Protein AF-0000000075428962 (afdb_homodimer)

Nearest PDB structures (foldseek):
  6mgv-assembly1_A  TM=8.283E-01  e=7.537E-25  Arabidopsis thaliana
  8xry-assembly1_A  TM=8.201E-01  e=1.101E-23  Arabidopsis thaliana
  8ymm-assembly1_A  TM=7.943E-01  e=5.949E-23  Arabidopsis thaliana
  8xs0-assembly1_B  TM=7.969E-01  e=2.731E-23  Arabidopsis thaliana
  8xw1-assembly1_A  TM=8.231E-01  e=1.525E-21  Arabidopsis thaliana

Solvent-accessible surface area (backbone atoms only — not comparable to full-atom values): 89332 Å² total; per-residue (Å²): 111,67,68,62,46,50,57,49,47,57,55,25,57,43,47,44,51,50,48,52,52,48,49,52,49,34,50,50,50,26,53,52,38,50,49,50,34,59,58,45,45,77,73,38,44,73,70,54,36,30,25,52,70,76,44,59,77,92,49,38,37,79,80,71,61,87,54,90,76,43,47,54,60,61,64,69,64,57,51,69,59,56,46,34,70,51,44,30,59,45,57,43,49,52,45,49,50,29,48,50,52,20,52,50,28,47,56,46,24,56,51,21,56,68,50,50,36,51,64,17,48,54,92,39,48,85,49,56,50,66,47,21,42,16,56,84,10,54,72,58,64,75,61,51,52,57,50,52,54,48,49,53,48,54,52,50,51,49,53,51,51,51,50,53,53,49,54,50,46,55,52,48,44,52,39,54,57,65,23,66,66,40,39,69,28,68,29,43,11,24,33,53,48,46,30,45,42,81,90,50,68,43,71,64,56,45,43,50,65,51,40,57,37,47,74,24,65,68,47,70,43,76,39,53,55,52,63,70,48,40,52,50,49,37,50,43,52,52,38,46,52,50,33,28,47,39,49,37,50,39,53,44,49,51,57,56,46,62,70,37,71,70,48,58,57,53,54,64,65,62,80,59,71,75,85,68,79,67,47,61,41,49,73,45,42,75,84,77,37,67,72,37,56,36,60,61,50,33,52,51,51,47,50,50,47,49,50,53,50,53,56,54,55,72,45,63,82,74,38,54,73,42,32,25,35,38,41,28,29,67,24,42,48,20,29,43,55,52,28,52,56,28,42,68,66,40,66,62,53,45,65,55,31,54,36,73,85,32,43,63,52,39,68,69,56,29,48,54,32,38,48,50,38,53,51,49,50,55,51,46,50,58,53,45,46,54,50,52,50,49,46,62,53,43,34,39,57,70,55,40,25,63,37,74,92,39,37,73,46,39,58,48,72,65,36,75,69,78,50,34,56,51,44,48,47,44,35,60,44,44,35,53,52,52,49,48,50,52,49,51,51,48,52,52,51,45,45,49,37,29,51,59,26,41,41,46,31,53,51,52,28,26,54,49,22,26,54,53,51,34,50,43,44,47,50,52,52,55,49,37,49,27,35,50,88,43,26,77,80,26,37,66,40,30,76,71,37,50,37,43,45,52,53,42,40,31,62,24,42,69,71,37,45,65,58,53,48,53,53,52,45,50,50,43,33,50,45,30,48,61,69,45,37,58,63,63,49,50,48,51,52,46,35,63,73,73,67,47,69,37,57,59,55,45,47,50,57,69,66,59,59,57,60,76,59,67,26,65,54,55,33,64,57,46,48,50,52,22,52,44,54,41,30,38,75,40,34,26,78,46,24,54,56,51,18,50,40,26,46,52,44,36,53,43,47,54,45,37,46,53,22,32,38,47,87,66,74,80,65,69,33,59,64,50,62,53,49,56,57,53,42,50,53,23,51,49,51,27,36,52,34,50,25,34,40,24,50,73,64,69,31,59,70,61,18,52,52,30,49,54,50,47,55,51,50,53,48,49,53,53,50,52,56,52,53,62,49,29,20,92,85,35,44,27,27,34,45,78,61,53,59,47,42,35,77,73,78,67,41,73,62,70,82,89,78,73,62,76,75,70,75,86,71,82,61,73,80,65,62,74,86,60,67,77,61,77,77,36,80,69,70,39,80,92,47,92,62,72,71,74,69,86,67,74,74,74,65,78,75,69,49,100,56,55,81,48,63,61,59,72,69,63,70,88,71,61,36,49,36,51,33,71,90,63,65,39,64,57,49,38,53,51,37,45,72,70,71,39,57,50,43,42,66,31,24,30,54,45,98,84,59,41,72,42,71,42,84,89,47,50,48,68,88,74,37,65,48,83,74,34,46,64,50,38,42,40,39,56,49,38,44,53,50,32,42,50,45,39,49,50,43,44,50,52,49,64,74,50,109,68,68,61,45,50,57,49,46,58,55,24,58,42,44,44,51,50,47,51,51,50,50,52,51,33,51,51,52,24,53,52,38,50,51,51,34,62,59,46,43,77,73,38,44,74,71,55,37,30,25,52,70,75,44,59,77,92,50,39,36,79,82,70,60,88,55,89,76,44,48,55,59,61,62,70,64,57,52,68,58,55,47,34,70,51,45,31,57,45,56,42,49,52,46,48,52,29,48,49,52,20,52,51,29,48,56,46,25,53,51,21,57,70,50,50,35,52,63,16,46,54,93,40,48,86,47,56,49,65,48,20,42,15,59,84,9,52,72,57,64,74,60,51,51,57,50,51,52,46,50,52,48,52,51,48,52,50,55,49,51,52,51,53,53,49,52,50,45,55,52,49,45,52,40,56,60,65,24,66,65,40,38,70,29,67,30,43,10,24,32,52,48,45,30,46,41,81,88,50,66,42,70,64,57,44,42,54,65,52,40,57,36,48,73,23,65,68,47,71,43,77,39,54,55,52,63,70,48,40,52,49,49,24,50,43,54,51,39,46,51,51,34,28,47,40,50,38,51,40,51,45,50,50,57,57,44,63,70,37,70,70,48,58,58,53,54,67,66,65,80,59,72,73,84,68,78,68,48,61,40,50,74,50,44,80,84,77,37,68,74,38,54,36,60,61,49,33,52,50,50,45,52,51,46,50,52,52,48,54,59,54,53,72,44,63,81,74,38,53,74,41,31,23,36,40,41,28,30,66,25,42,49,22,27,42,55,52,28,53,54,28,43,68,67,38,64,60,54,46,68,64,30,54,36,74,85,32,43,62,51,40,68,67,56,30,48,54,32,38,49,52,37,52,52,49,51,54,49,45,50,57,52,45,46,53,49,51,50,48,46,60,53,42,34,40,56,67,55,38,24,64,37,74,92,40,37,73,48,41,57,46,73,66,37,73,69,77,49,33,56,50,44,48,47,45,36,60,43,45,36,53,51,50,50,48,49,51,49,52,50,48,51,53,50,45,46,50,38,29,50,60,28,42,42,45,31,53,52,52,26,26,55,49,21,25,53,52,51,32,52,41,44,46,51,52,50,54,50,36,48,26,34,51,88,42,27,75,81,26,36,66,41,31,75,72,40,50,33,43,46,54,53,41,40,30,62,24,42,67,71,36,45,66,58,53,48,52,53,54,46,53,50,43,33,49,44,29,48,60,70,44,37,57,63,62,49,51,46,53,51,47,34,63,73,74,66,46,71,38,57,59,55,45,48,51,57,70,65,60,58,57,62,77,59,67,26,67,55,55,33,64,57,46,49,52,50,23,52,43,54,42,32,38,74,40,34,26,76,45,24,54,55,50,17,49,40,27,47,52,43,36,54,43,47,53,45,36,46,55,22,33,37,47,88,66,74,80,64,71,34,58,64,49,62,53,48,56,58,54,43,48,53,22,52,49,51,28,38,53,36,50,25,34,41,24,52,73,64,67,31,57,72,61,18,51,53,31,50,52,49,46,54,48,50,53,46,51,54,53,49,52,56,54,52,62,48,29,20,93,86,35,46,28,27,35,46,79,60,54,60,48,42,35,77,74,78,67,42,71,63,67,78,89,79,69,63,75,73,68,72,84,70,82,60,72,79,65,65,73,81,66,69,75,64,76,77,38,79,71,70,39,79,93,45,93,62,71,70,71,70,87,65,71,78,75,67,77,74,71,49,99,57,56,80,48,63,44,58,71,69,63,68,87,72,60,36,50,37,50,34,70,90,62,66,39,63,57,49,39,50,52,37,43,74,69,70,39,58,50,45,42,68,31,24,30,55,45,98,84,60,42,73,41,72,44,84,89,47,50,48,67,86,73,36,66,51,82,76,33,39,64,56,35,42,39,42,53,46,38,41,53,52,24,42,54,44,32,50,50,42,46,50,51,49,63,74,67

Secondary structure (DSSP, 8-state):
-HHHHHHHHHHHHHHHHHHHHHHHHHHHHHHHHHHHHHHHHTT-HHHH-GGGTSS-GGGPPPPPP-STTTTHHHHHHS-HHHHHHHH-HHHHHHHHHHHHHHHHHHHHHHHIIIIIHHHHHTTS----GGGGGSGGG---GGGHHHHHHHHHHHHHHHHHHHHHHHHHHHHHHHHHHTSHHHHTSHHHHEEEEE---GGG-SHHHHHHHHTTSTT-EEEEEEEE--HHHHHHHHHHHHHHHHHHHHHHHHHHHHHHHHTSHHHHHHHHHS-S-------EEESSSTTTS-EEEHHHHHHHHHHHHHHHHHHHHH-GGGSPEEEEEEEEESSHHHHHHHHHTSSS--BS--GGGB-GGGGG--HHHHHHHHHHHHHHHHHHHHHHHHHHHHHHHHTSHHHHTTSGGGTHHHHHHT--THHHHHHHHHHHHHHHHHHHHHHHHHHHHHHHHHHHTT-SBHHHHHHHHHHHHHHHHIIIIIIHHHHHHHHHHHHHHHHH-TTHHHHHHHHHHHHTHHHHHHHHHHHHHHHHHHHHTHHHHHHHHHIIIII--SHHHHHHHHHPPPB--HHHHHHHHHHHHHHHHHTTTT-TTHHHHHHHHHHHHHHHHHHIIIII-B-----SSTHHHHHHHHHHHHHHHHHHHHHHHHHHTT-HHHHHHHHHHHHHHHHHHHHHHHHHHEETTEEEEETT--SSB-TTT--B---S-------S-------TT-GGGTT-TTT-TTS---------TTSTT--TTTTS-HHHH--PPPEE--B-SSSHHHHHHHHHHTT--EE-TTEEE-TTS-EEE-GGG--TTTS--HHHHHHHHHHHHHHHHHHHHHHHHHHHHHT-/-HHHHHHHHHHHHHHHHHHHHHHHHHHHHHHHHHHHHHHHHTT-HHHH-GGGTSS-GGGPPPPPP-STTTTHHHHHHS-HHHHHHHH-HHHHHHHHHHHHHHHHHHHHHHHIIIIIHHHHHTTS----GGGGGSGGG---GGGHHHHHHHHHHHHHHHHHHHHHHHHHHHHHHHHHHTSHHHHTSHHHHEEEEE---GGG-SHHHHHHHHTTSTT-EEEEEEEE--HHHHHHHHHHHHHHHHHHHHHHHHHHHHHHHHTSHHHHHHHHHS-S-------EEESSSTTTS-EEEHHHHHHHHHHHHHHHHHHHHH-GGGSPEEEEEEEEESSHHHHHHHHHTSSS--BS--GGGB-GGGGG--HHHHHHHHHHHHHHHHHHHHHHHHHHHHHHHHTSHHHHTTSGGGTHHHHHHT--THHHHHHHHHHHHHHHHHHHHHHHHHHHHHHHHHHHTT-SBHHHHHHHHHHHHHHHHIIIIIIHHHHHHHHHHHHHHHHH-TTHHHHHHHHHHHHTHHHHHHHHHHHHHHHHHHHHTHHHHHHHHHIIIII--SHHHHHHHHHPPPB--HHHHHHHHHHHHHHHHHTTTT-TTHHHHHHHHHHHHHHHHHHIIIII-B-----SSTHHHHHHHHHHHHHHHHHHHHHHHHHHTT-HHHHHHHHHHHHHHHHHHHHHHHHHHEETTEEEEETT--SSB-TTT--B---S-------S-------TT-GGGGG-TTT-TTS---------TTSTT--TTTTS-HHHH--PPPEE--B-SSHHHHHHHHHHHTT--EE-TTEEE-TTS-EEE-GGG--TTTS--HHHHHHHHHHHHHHHHHHHHHHHHHHHHHT-

Structure (mmCIF, N/CA/C/O backbone):
data_AF-0000000075428962-model_v1
#
loop_
_entity.id
_entity.type
_entity.pdbx_description
1 polymer 'Uncharacterized protein'
#
loop_
_atom_site.group_PDB
_atom_site.id
_atom_site.type_symbol
_atom_site.label_atom_id
_atom_site.label_alt_id
_atom_site.label_comp_id
_atom_site.label_asym_id
_atom_site.label_entity_id
_atom_site.label_seq_id
_atom_site.pdbx_PDB_ins_code
_atom_site.Cartn_x
_atom_site.Cartn_y
_atom_site.Cartn_z
_atom_site.occupancy
_atom_site.B_iso_or_equiv
_atom_site.auth_seq_id
_atom_site.auth_comp_id
_atom_site.auth_asym_id
_atom_site.auth_atom_id
_atom_site.pdbx_PDB_model_num
ATOM 1 N N . MET A 1 1 ? -47.406 -30.766 10.32 1 24.05 1 MET A N 1
ATOM 2 C CA . MET A 1 1 ? -46.219 -30.688 11.188 1 24.05 1 MET A CA 1
ATOM 3 C C . MET A 1 1 ? -45.5 -32 11.234 1 24.05 1 MET A C 1
ATOM 5 O O . MET A 1 1 ? -44.25 -32.062 11.234 1 24.05 1 MET A O 1
ATOM 9 N N . SER A 1 2 ? -46.25 -33.062 11.398 1 31.75 2 SER A N 1
ATOM 10 C CA . SER A 1 2 ? -45.75 -34.438 11.5 1 31.75 2 SER A CA 1
ATOM 11 C C . SER A 1 2 ? -45.156 -34.906 10.164 1 31.75 2 SER A C 1
ATOM 13 O O . SER A 1 2 ? -44.156 -35.625 10.141 1 31.75 2 SER A O 1
ATOM 15 N N . GLN A 1 3 ? -45.938 -34.656 9.086 1 33.66 3 GLN A N 1
ATOM 16 C CA . GLN A 1 3 ? -45.469 -35.094 7.766 1 33.66 3 GLN A CA 1
ATOM 17 C C . GLN A 1 3 ? -44.25 -34.312 7.336 1 33.66 3 GLN A C 1
ATOM 19 O O . GLN A 1 3 ? -43.438 -34.812 6.539 1 33.66 3 GLN A O 1
ATOM 24 N N . ASP A 1 4 ? -44.281 -32.969 7.66 1 34.59 4 ASP A N 1
ATOM 25 C CA . ASP A 1 4 ? -43.125 -32.125 7.34 1 34.59 4 ASP A CA 1
ATOM 26 C C . ASP A 1 4 ? -41.875 -32.562 8.133 1 34.59 4 ASP A C 1
ATOM 28 O O . ASP A 1 4 ? -40.75 -32.406 7.68 1 34.59 4 ASP A O 1
ATOM 32 N N . LEU A 1 5 ? -42.094 -33.094 9.344 1 31.72 5 LEU A N 1
ATOM 33 C CA . LEU A 1 5 ? -41.031 -33.656 10.156 1 31.72 5 LEU A CA 1
ATOM 34 C C . LEU A 1 5 ? -40.469 -34.938 9.516 1 31.72 5 LEU A C 1
ATOM 36 O O . LEU A 1 5 ? -39.25 -35.156 9.539 1 31.72 5 LEU A O 1
ATOM 40 N N . ALA A 1 6 ? -41.344 -35.812 9.039 1 37.56 6 ALA A N 1
ATOM 41 C CA . ALA A 1 6 ? -40.938 -37.094 8.469 1 37.56 6 ALA A CA 1
ATOM 42 C C . ALA A 1 6 ? -40.094 -36.906 7.211 1 37.56 6 ALA A C 1
ATOM 44 O O . ALA A 1 6 ? -39.094 -37.594 6.996 1 37.56 6 ALA A O 1
ATOM 45 N N . SER A 1 7 ? -40.438 -36 6.379 1 36.19 7 SER A N 1
ATOM 46 C CA . SER A 1 7 ? -39.688 -35.656 5.172 1 36.19 7 SER A CA 1
ATOM 47 C C . SER A 1 7 ? -38.344 -35 5.512 1 36.19 7 SER A C 1
ATOM 49 O O . SER A 1 7 ? -37.344 -35.188 4.797 1 36.19 7 SER A O 1
ATOM 51 N N . GLN A 1 8 ? -38.312 -34.219 6.598 1 35.56 8 GLN A N 1
ATOM 52 C CA . GLN A 1 8 ? -37.062 -33.688 7.129 1 35.56 8 GLN A CA 1
ATOM 53 C C . GLN A 1 8 ? -36.188 -34.781 7.719 1 35.56 8 GLN A C 1
ATOM 55 O O . GLN A 1 8 ? -34.969 -34.719 7.641 1 35.56 8 GLN A O 1
ATOM 60 N N . GLN A 1 9 ? -36.781 -35.719 8.477 1 35.16 9 GLN A N 1
ATOM 61 C CA . GLN A 1 9 ? -36.062 -36.875 9 1 35.16 9 GLN A CA 1
ATOM 62 C C . GLN A 1 9 ? -35.469 -37.719 7.879 1 35.16 9 GLN A C 1
ATOM 64 O O . GLN A 1 9 ? -34.344 -38.25 8.031 1 35.16 9 GLN A O 1
ATOM 69 N N . GLN A 1 10 ? -36.156 -38.062 6.883 1 36.16 10 GLN A N 1
ATOM 70 C CA . GLN A 1 10 ? -35.656 -38.781 5.723 1 36.16 10 GLN A CA 1
ATOM 71 C C . GLN A 1 10 ? -34.5 -38.031 5.062 1 36.16 10 GLN A C 1
ATOM 73 O O . GLN A 1 10 ? -33.531 -38.625 4.57 1 36.16 10 GLN A O 1
ATOM 78 N N . SER A 1 11 ? -34.531 -36.719 5.012 1 39.62 11 SER A N 1
ATOM 79 C CA . SER A 1 11 ? -33.469 -35.875 4.48 1 39.62 11 SER A CA 1
ATOM 80 C C . SER A 1 11 ? -32.25 -35.875 5.402 1 39.62 11 SER A C 1
ATOM 82 O O . SER A 1 11 ? -31.125 -35.812 4.934 1 39.62 11 SER A O 1
ATOM 84 N N . THR A 1 12 ? -32.406 -35.938 6.754 1 42.59 12 THR A N 1
ATOM 85 C CA . THR A 1 12 ? -31.406 -35.938 7.809 1 42.59 12 THR A CA 1
ATOM 86 C C . THR A 1 12 ? -30.594 -37.219 7.82 1 42.59 12 THR A C 1
ATOM 88 O O . THR A 1 12 ? -29.375 -37.188 7.957 1 42.59 12 THR A O 1
ATOM 91 N N . ASP A 1 13 ? -31.234 -38.469 8.102 1 44.88 13 ASP A N 1
ATOM 92 C CA . ASP A 1 13 ? -30.625 -39.781 8.023 1 44.88 13 ASP A CA 1
ATOM 93 C C . ASP A 1 13 ? -29.859 -39.969 6.711 1 44.88 13 ASP A C 1
ATOM 95 O O . ASP A 1 13 ? -28.812 -40.625 6.672 1 44.88 13 ASP A O 1
ATOM 99 N N . SER A 1 14 ? -30.312 -39.188 5.867 1 53.25 14 SER A N 1
ATOM 100 C CA . SER A 1 14 ? -29.75 -39.25 4.52 1 53.25 14 SER A CA 1
ATOM 101 C C . SER A 1 14 ? -28.406 -38.562 4.438 1 53.25 14 SER A C 1
ATOM 103 O O . SER A 1 14 ? -27.516 -38.969 3.693 1 53.25 14 SER A O 1
ATOM 105 N N . SER A 1 15 ? -28.125 -37.688 5.57 1 62.69 15 SER A N 1
ATOM 106 C CA . SER A 1 15 ? -26.844 -36.969 5.512 1 62.69 15 SER A CA 1
ATOM 107 C C . SER A 1 15 ? -25.703 -37.844 6.035 1 62.69 15 SER A C 1
ATOM 109 O O . SER A 1 15 ? -24.609 -37.844 5.473 1 62.69 15 SER A O 1
ATOM 111 N N . ILE A 1 16 ? -25.984 -38.625 7.125 1 71.94 16 ILE A N 1
ATOM 112 C CA . ILE A 1 16 ? -24.953 -39.5 7.68 1 71.94 16 ILE A CA 1
ATOM 113 C C . ILE A 1 16 ? -24.641 -40.625 6.699 1 71.94 16 ILE A C 1
ATOM 115 O O . ILE A 1 16 ? -23.484 -40.969 6.496 1 71.94 16 ILE A O 1
ATOM 119 N N . ALA A 1 17 ? -25.719 -41.094 6.137 1 66.44 17 ALA A N 1
ATOM 120 C CA . ALA A 1 17 ? -25.531 -42.188 5.18 1 66.44 17 ALA A CA 1
ATOM 121 C C . ALA A 1 17 ? -24.766 -41.688 3.949 1 66.44 17 ALA A C 1
ATOM 123 O O . ALA A 1 17 ? -23.875 -42.375 3.449 1 66.44 17 ALA A O 1
ATOM 124 N N . THR A 1 18 ? -25.109 -40.625 3.586 1 63.88 18 THR A N 1
ATOM 125 C CA . THR A 1 18 ? -24.422 -40.031 2.438 1 63.88 18 THR A CA 1
ATOM 126 C C . THR A 1 18 ? -22.969 -39.75 2.758 1 63.88 18 THR A C 1
ATOM 128 O O . THR A 1 18 ? -22.078 -40.031 1.944 1 63.88 18 THR A O 1
ATOM 131 N N . PHE A 1 19 ? -22.688 -39.344 3.957 1 75 19 PHE A N 1
ATOM 132 C CA . PHE A 1 19 ? -21.328 -39.031 4.371 1 75 19 PHE A CA 1
ATOM 133 C C . PHE A 1 19 ? -20.516 -40.312 4.531 1 75 19 PHE A C 1
ATOM 135 O O . PHE A 1 19 ? -19.391 -40.406 4.047 1 75 19 PHE A O 1
ATOM 142 N N . THR A 1 20 ? -21.078 -41.25 5.113 1 78.31 20 THR A N 1
ATOM 143 C CA . THR A 1 20 ? -20.375 -42.5 5.367 1 78.31 20 THR A CA 1
ATOM 144 C C . THR A 1 20 ? -20.094 -43.219 4.062 1 78.31 20 THR A C 1
ATOM 146 O O . THR A 1 20 ? -19.016 -43.781 3.881 1 78.31 20 THR A O 1
ATOM 149 N N . SER A 1 21 ? -21.047 -43.156 3.191 1 72.56 21 SER A N 1
ATOM 150 C CA . SER A 1 21 ? -20.844 -43.781 1.885 1 72.56 21 SER A CA 1
ATOM 151 C C . SER A 1 21 ? -19.75 -43.062 1.106 1 72.56 21 SER A C 1
ATOM 153 O O . SER A 1 21 ? -18.922 -43.719 0.449 1 72.56 21 SER A O 1
ATOM 155 N N . SER A 1 22 ? -19.734 -41.812 1.209 1 74.81 22 SER A N 1
ATOM 156 C CA . SER A 1 22 ? -18.703 -41.031 0.533 1 74.81 22 SER A CA 1
ATOM 157 C C . SER A 1 22 ? -17.328 -41.281 1.127 1 74.81 22 SER A C 1
ATOM 159 O O . SER A 1 22 ? -16.344 -41.406 0.396 1 74.81 22 SER A O 1
ATOM 161 N N . LEU A 1 23 ? -17.281 -41.438 2.41 1 81.38 23 LEU A N 1
ATOM 162 C CA . LEU A 1 23 ? -16.031 -41.719 3.105 1 81.38 23 LEU A CA 1
ATOM 163 C C . LEU A 1 23 ? -15.453 -43.062 2.699 1 81.38 23 LEU A C 1
ATOM 165 O O . LEU A 1 23 ? -14.273 -43.156 2.348 1 81.38 23 LEU A O 1
ATOM 169 N N . VAL A 1 24 ? -16.312 -44 2.705 1 80.75 24 VAL A N 1
ATOM 170 C CA . VAL A 1 24 ? -15.852 -45.344 2.398 1 80.75 24 VAL A CA 1
ATOM 171 C C . VAL A 1 24 ? -15.43 -45.438 0.935 1 80.75 24 VAL A C 1
ATOM 173 O O . VAL A 1 24 ? -14.391 -46.031 0.616 1 80.75 24 VAL A O 1
ATOM 176 N N . PHE A 1 25 ? -16.172 -44.875 0.146 1 78.31 25 PHE A N 1
ATOM 177 C CA . PHE A 1 25 ? -15.875 -44.875 -1.28 1 78.31 25 PHE A CA 1
ATOM 178 C C . PHE A 1 25 ? -14.555 -44.156 -1.562 1 78.31 25 PHE A C 1
ATOM 180 O O . PHE A 1 25 ? -13.68 -44.719 -2.242 1 78.31 25 PHE A O 1
ATOM 187 N N . ASN A 1 26 ? -14.375 -43 -1.032 1 82.81 26 ASN A N 1
ATOM 188 C CA . ASN A 1 26 ? -13.18 -42.219 -1.305 1 82.81 26 ASN A CA 1
ATOM 189 C C . ASN A 1 26 ? -11.93 -42.844 -0.708 1 82.81 26 ASN A C 1
ATOM 191 O O . ASN A 1 26 ? -10.867 -42.844 -1.322 1 82.81 26 ASN A O 1
ATOM 195 N N . VAL A 1 27 ? -12.078 -43.438 0.387 1 86.5 27 VAL A N 1
ATOM 196 C CA . VAL A 1 27 ? -10.93 -44.094 1.022 1 86.5 27 VAL A CA 1
ATOM 197 C C . VAL A 1 27 ? -10.547 -45.344 0.243 1 86.5 27 VAL A C 1
ATOM 199 O O . VAL A 1 27 ? -9.359 -45.594 0.01 1 86.5 27 VAL A O 1
ATOM 202 N N . ALA A 1 28 ? -11.539 -46.062 -0.209 1 86.06 28 ALA A N 1
ATOM 203 C CA . ALA A 1 28 ? -11.281 -47.281 -0.97 1 86.06 28 ALA A CA 1
ATOM 204 C C . ALA A 1 28 ? -10.625 -46.969 -2.311 1 86.06 28 ALA A C 1
ATOM 206 O O . ALA A 1 28 ? -9.641 -47.594 -2.695 1 86.06 28 ALA A O 1
ATOM 207 N N . VAL A 1 29 ? -11.133 -46.031 -2.875 1 86 29 VAL A N 1
ATOM 208 C CA . VAL A 1 29 ? -10.594 -45.625 -4.172 1 86 29 VAL A CA 1
ATOM 209 C C . VAL A 1 29 ? -9.18 -45.094 -4 1 86 29 VAL A C 1
ATOM 211 O O . VAL A 1 29 ? -8.289 -45.375 -4.801 1 86 29 VAL A O 1
ATOM 214 N N . THR A 1 30 ? -8.93 -44.312 -2.975 1 90.69 30 THR A N 1
ATOM 215 C CA . THR A 1 30 ? -7.617 -43.75 -2.707 1 90.69 30 THR A CA 1
ATOM 216 C C . THR A 1 30 ? -6.586 -44.844 -2.449 1 90.69 30 THR A C 1
ATOM 218 O O . THR A 1 30 ? -5.5 -44.812 -3.033 1 90.69 30 THR A O 1
ATOM 221 N N . ILE A 1 31 ? -6.918 -45.781 -1.714 1 92.06 31 ILE A N 1
ATOM 222 C CA . ILE A 1 31 ? -6.008 -46.875 -1.408 1 92.06 31 ILE A CA 1
ATOM 223 C C . ILE A 1 31 ? -5.75 -47.719 -2.668 1 92.06 31 ILE A C 1
ATOM 225 O O . ILE A 1 31 ? -4.613 -48.125 -2.932 1 92.06 31 ILE A O 1
ATOM 229 N N . GLY A 1 32 ? -6.777 -47.938 -3.416 1 91.31 32 GLY A N 1
ATOM 230 C CA . GLY A 1 32 ? -6.625 -48.656 -4.672 1 91.31 32 GLY A CA 1
ATOM 231 C C . GLY A 1 32 ? -5.672 -47.969 -5.637 1 91.31 32 GLY A C 1
ATOM 232 O O . GLY A 1 32 ? -4.816 -48.625 -6.234 1 91.31 32 GLY A O 1
ATOM 233 N N . ILE A 1 33 ? -5.746 -46.688 -5.668 1 92.62 33 ILE A N 1
ATOM 234 C CA . ILE A 1 33 ? -4.906 -45.938 -6.594 1 92.62 33 ILE A CA 1
ATOM 235 C C . ILE A 1 33 ? -3.467 -45.906 -6.086 1 92.62 33 ILE A C 1
ATOM 237 O O . ILE A 1 33 ? -2.523 -46.031 -6.871 1 92.62 33 ILE A O 1
ATOM 241 N N . PHE A 1 34 ? -3.266 -45.844 -4.82 1 93.38 34 PHE A N 1
ATOM 242 C CA . PHE A 1 34 ? -1.922 -45.875 -4.254 1 93.38 34 PHE A CA 1
ATOM 243 C C . PHE A 1 34 ? -1.236 -47.188 -4.512 1 93.38 34 PHE A C 1
ATOM 245 O O . PHE A 1 34 ? -0.038 -47.25 -4.801 1 93.38 34 PHE A O 1
ATOM 252 N N . VAL A 1 35 ? -2.035 -48.219 -4.5 1 93 35 VAL A N 1
ATOM 253 C CA . VAL A 1 35 ? -1.492 -49.562 -4.762 1 93 35 VAL A CA 1
ATOM 254 C C . VAL A 1 35 ? -1.153 -49.688 -6.242 1 93 35 VAL A C 1
ATOM 256 O O . VAL A 1 35 ? -0.104 -50.219 -6.598 1 93 35 VAL A O 1
ATOM 259 N N . ALA A 1 36 ? -2.006 -49.188 -7.016 1 91.31 36 ALA A N 1
ATOM 260 C CA . ALA A 1 36 ? -1.749 -49.188 -8.453 1 91.31 36 ALA A CA 1
ATOM 261 C C . ALA A 1 36 ? -0.49 -48.406 -8.797 1 91.31 36 ALA A C 1
ATOM 263 O O . ALA A 1 36 ? 0.311 -48.844 -9.633 1 91.31 36 ALA A O 1
ATOM 264 N N . PHE A 1 37 ? -0.284 -47.312 -8.203 1 93.19 37 PHE A N 1
ATOM 265 C CA . PHE A 1 37 ? 0.909 -46.5 -8.383 1 93.19 37 PHE A CA 1
ATOM 266 C C . PHE A 1 37 ? 2.162 -47.25 -7.988 1 93.19 37 PHE A C 1
ATOM 268 O O . PHE A 1 37 ? 3.156 -47.25 -8.719 1 93.19 37 PHE A O 1
ATOM 275 N N . ASP A 1 38 ? 2.064 -47.938 -6.855 1 91.94 38 ASP A N 1
ATOM 276 C CA . ASP A 1 38 ? 3.227 -48.656 -6.336 1 91.94 38 ASP A CA 1
ATOM 277 C C . ASP A 1 38 ? 3.648 -49.781 -7.277 1 91.94 38 ASP A C 1
ATOM 279 O O . ASP A 1 38 ? 4.84 -50.031 -7.43 1 91.94 38 ASP A O 1
ATOM 283 N N . ILE A 1 39 ? 2.73 -50.312 -7.969 1 90.56 39 ILE A N 1
ATOM 284 C CA . ILE A 1 39 ? 3.016 -51.406 -8.891 1 90.56 39 ILE A CA 1
ATOM 285 C C . ILE A 1 39 ? 3.553 -50.844 -10.211 1 90.56 39 ILE A C 1
ATOM 287 O O . ILE A 1 39 ? 4.543 -51.344 -10.75 1 90.56 39 ILE A O 1
ATOM 291 N N . LEU A 1 40 ? 2.988 -49.812 -10.586 1 89.62 40 LEU A N 1
ATOM 292 C CA . LEU A 1 40 ? 3.332 -49.281 -11.898 1 89.62 40 LEU A CA 1
ATOM 293 C C . LEU A 1 40 ? 4.629 -48.5 -11.836 1 89.62 40 LEU A C 1
ATOM 295 O O . LEU A 1 40 ? 5.316 -48.344 -12.844 1 89.62 40 LEU A O 1
ATOM 299 N N . ARG A 1 41 ? 4.996 -47.938 -10.734 1 90.38 41 ARG A N 1
ATOM 300 C CA . ARG A 1 41 ? 6.199 -47.125 -10.594 1 90.38 41 ARG A CA 1
ATOM 301 C C . ARG A 1 41 ? 7.453 -47.938 -10.891 1 90.38 41 ARG A C 1
ATOM 303 O O . ARG A 1 41 ? 8.438 -47.406 -11.414 1 90.38 41 ARG A O 1
ATOM 310 N N . LYS A 1 42 ? 7.387 -49.188 -10.695 1 86.06 42 LYS A N 1
ATOM 311 C CA . LYS A 1 42 ? 8.531 -50.062 -10.898 1 86.06 42 LYS A CA 1
ATOM 312 C C . LYS A 1 42 ? 8.719 -50.375 -12.375 1 86.06 42 LYS A C 1
ATOM 314 O O . LYS A 1 42 ? 9.828 -50.719 -12.805 1 86.06 42 LYS A O 1
ATOM 319 N N . ARG A 1 43 ? 7.676 -50.156 -13.055 1 84.12 43 ARG A N 1
ATOM 320 C CA . ARG A 1 43 ? 7.727 -50.531 -14.461 1 84.12 43 ARG A CA 1
ATOM 321 C C . ARG A 1 43 ? 8.016 -49.344 -15.352 1 84.12 43 ARG A C 1
ATOM 323 O O . ARG A 1 43 ? 8.609 -49.469 -16.422 1 84.12 43 ARG A O 1
ATOM 330 N N . ASN A 1 44 ? 7.59 -48.25 -14.922 1 87 44 ASN A N 1
ATOM 331 C CA . ASN A 1 44 ? 7.75 -47.062 -15.758 1 87 44 ASN A CA 1
ATOM 332 C C . ASN A 1 44 ? 8.539 -45.969 -15.047 1 87 44 ASN A C 1
ATOM 334 O O . ASN A 1 44 ? 7.953 -45.031 -14.484 1 87 44 ASN A O 1
ATOM 338 N N . LYS A 1 45 ? 9.781 -45.812 -15.273 1 84.5 45 LYS A N 1
ATOM 339 C CA . LYS A 1 45 ? 10.656 -44.875 -14.594 1 84.5 45 LYS A CA 1
ATOM 340 C C . LYS A 1 45 ? 10.562 -43.5 -15.219 1 84.5 45 LYS A C 1
ATOM 342 O O . LYS A 1 45 ? 10.805 -42.469 -14.555 1 84.5 45 LYS A O 1
ATOM 347 N N . LYS A 1 46 ? 10.141 -43.438 -16.375 1 85.12 46 LYS A N 1
ATOM 348 C CA . LYS A 1 46 ? 10.062 -42.156 -17.078 1 85.12 46 LYS A CA 1
ATOM 349 C C . LYS A 1 46 ? 8.961 -41.281 -16.484 1 85.12 46 LYS A C 1
ATOM 351 O O . LYS A 1 46 ? 9.141 -40.062 -16.344 1 85.12 46 LYS A O 1
ATOM 356 N N . VAL A 1 47 ? 7.953 -41.938 -16.078 1 88.06 47 VAL A N 1
ATOM 357 C CA . VAL A 1 47 ? 6.805 -41.156 -15.617 1 88.06 47 VAL A CA 1
ATOM 358 C C . VAL A 1 47 ? 6.926 -40.906 -14.109 1 88.06 47 VAL A C 1
ATOM 360 O O . VAL A 1 47 ? 6.617 -39.844 -13.625 1 88.06 47 VAL A O 1
ATOM 363 N N . TYR A 1 48 ? 7.477 -41.875 -13.383 1 90.75 48 TYR A N 1
ATOM 364 C CA . TYR A 1 48 ? 7.363 -41.781 -11.938 1 90.75 48 TYR A CA 1
ATOM 365 C C . TYR A 1 48 ? 8.703 -41.438 -11.305 1 90.75 48 TYR A C 1
ATOM 367 O O . TYR A 1 48 ? 8.758 -41 -10.148 1 90.75 48 TYR A O 1
ATOM 375 N N . GLU A 1 49 ? 9.867 -41.625 -11.992 1 90 49 GLU A N 1
ATOM 376 C CA . GLU A 1 49 ? 11.172 -41.281 -11.422 1 90 49 GLU A CA 1
ATOM 377 C C . GLU A 1 49 ? 12.109 -40.719 -12.484 1 90 49 GLU A C 1
ATOM 379 O O . GLU A 1 49 ? 13.25 -41.188 -12.609 1 90 49 GLU A O 1
ATOM 384 N N . PRO A 1 50 ? 11.68 -39.719 -13.141 1 87.94 50 PRO A N 1
ATOM 385 C CA . PRO A 1 50 ? 12.555 -39.188 -14.188 1 87.94 50 PRO A CA 1
ATOM 386 C C . PRO A 1 50 ? 13.758 -38.438 -13.625 1 87.94 50 PRO A C 1
ATOM 388 O O . PRO A 1 50 ? 14.789 -38.312 -14.289 1 87.94 50 PRO A O 1
ATOM 391 N N . ARG A 1 51 ? 13.734 -37.938 -12.453 1 89.12 51 ARG A N 1
ATOM 392 C CA . ARG A 1 51 ? 14.805 -37.125 -11.875 1 89.12 51 ARG A CA 1
ATOM 393 C C . ARG A 1 51 ? 15.969 -38 -11.422 1 89.12 51 ARG A C 1
ATOM 395 O O . ARG A 1 51 ? 17 -37.5 -10.984 1 89.12 51 ARG A O 1
ATOM 402 N N . THR A 1 52 ? 15.781 -39.219 -11.539 1 86.31 52 THR A N 1
ATOM 403 C CA . THR A 1 52 ? 16.859 -40.125 -11.156 1 86.31 52 THR A CA 1
ATOM 404 C C . THR A 1 52 ? 17.922 -40.219 -12.258 1 86.31 52 THR A C 1
ATOM 406 O O . THR A 1 52 ? 19.062 -40.594 -12 1 86.31 52 THR A O 1
ATOM 409 N N . TYR A 1 53 ? 17.5 -39.75 -13.484 1 80.31 53 TYR A N 1
ATOM 410 C CA . TYR A 1 53 ? 18.5 -39.906 -14.539 1 80.31 53 TYR A CA 1
ATOM 411 C C . TYR A 1 53 ? 18.453 -38.719 -15.508 1 80.31 53 TYR A C 1
ATOM 413 O O . TYR A 1 53 ? 19.391 -38.5 -16.266 1 80.31 53 TYR A O 1
ATOM 421 N N . LEU A 1 54 ? 17.469 -37.938 -15.562 1 78.25 54 LEU A N 1
ATOM 422 C CA . LEU A 1 54 ? 17.312 -36.906 -16.562 1 78.25 54 LEU A CA 1
ATOM 423 C C . LEU A 1 54 ? 17.922 -35.594 -16.062 1 78.25 54 LEU A C 1
ATOM 425 O O . LEU A 1 54 ? 18.266 -34.719 -16.859 1 78.25 54 LEU A O 1
ATOM 429 N N . VAL A 1 55 ? 18.094 -35.375 -14.781 1 78.5 55 VAL A N 1
ATOM 430 C CA . VAL A 1 55 ? 18.625 -34.125 -14.211 1 78.5 55 VAL A CA 1
ATOM 431 C C . VAL A 1 55 ? 20.125 -34.25 -13.977 1 78.5 55 VAL A C 1
ATOM 433 O O . VAL A 1 55 ? 20.656 -35.375 -13.922 1 78.5 55 VAL A O 1
ATOM 436 N N . PRO A 1 56 ? 20.734 -33.156 -13.844 1 73.88 56 PRO A N 1
ATOM 437 C CA . PRO A 1 56 ? 22.172 -33.219 -13.562 1 73.88 56 PRO A CA 1
ATOM 438 C C . PRO A 1 56 ? 22.5 -34 -12.281 1 73.88 56 PRO A C 1
ATOM 440 O O . PRO A 1 56 ? 21.656 -34.062 -11.375 1 73.88 56 PRO A O 1
ATOM 443 N N . GLU A 1 57 ? 23.609 -34.5 -12.203 1 73.75 57 GLU A N 1
ATOM 444 C CA . GLU A 1 57 ? 24.016 -35.406 -11.133 1 73.75 57 GLU A CA 1
ATOM 445 C C . GLU A 1 57 ? 23.922 -34.719 -9.766 1 73.75 57 GLU A C 1
ATOM 447 O O . GLU A 1 57 ? 23.547 -35.375 -8.781 1 73.75 57 GLU A O 1
ATOM 452 N N . SER A 1 58 ? 24.172 -33.469 -9.719 1 73.31 58 SER A N 1
ATOM 453 C CA . SER A 1 58 ? 24.156 -32.781 -8.438 1 73.31 58 SER A CA 1
ATOM 454 C C . SER A 1 58 ? 22.75 -32.688 -7.875 1 73.31 58 SER A C 1
ATOM 456 O O . SER A 1 58 ? 22.562 -32.562 -6.66 1 73.31 58 SER A O 1
ATOM 458 N N . ASN A 1 59 ? 21.766 -32.844 -8.734 1 79.12 59 ASN A N 1
ATOM 459 C CA . ASN A 1 59 ? 20.375 -32.719 -8.305 1 79.12 59 ASN A CA 1
ATOM 460 C C . ASN A 1 59 ? 19.609 -34 -8.445 1 79.12 59 ASN A C 1
ATOM 462 O O . ASN A 1 59 ? 18.375 -34.031 -8.32 1 79.12 59 ASN A O 1
ATOM 466 N N . ARG A 1 60 ? 20.328 -35.094 -8.664 1 83.06 60 ARG A N 1
ATOM 467 C CA . ARG A 1 60 ? 19.656 -36.375 -8.883 1 83.06 60 ARG A CA 1
ATOM 468 C C . ARG A 1 60 ? 19.266 -37.031 -7.562 1 83.06 60 ARG A C 1
ATOM 470 O O . ARG A 1 60 ? 20 -36.938 -6.574 1 83.06 60 ARG A O 1
ATOM 477 N N . SER A 1 61 ? 18.109 -37.562 -7.598 1 87.75 61 SER A N 1
ATOM 478 C CA . SER A 1 61 ? 17.641 -38.344 -6.449 1 87.75 61 SER A CA 1
ATOM 479 C C . SER A 1 61 ? 18.031 -39.812 -6.562 1 87.75 61 SER A C 1
ATOM 481 O O . SER A 1 61 ? 18.125 -40.344 -7.668 1 87.75 61 SER A O 1
ATOM 483 N N . GLU A 1 62 ? 18.234 -40.438 -5.406 1 86.88 62 GLU A N 1
ATOM 484 C CA . GLU A 1 62 ? 18.547 -41.875 -5.383 1 86.88 62 GLU A CA 1
ATOM 485 C C . GLU A 1 62 ? 17.312 -42.719 -5.699 1 86.88 62 GLU A C 1
ATOM 487 O O . GLU A 1 62 ? 16.203 -42.375 -5.262 1 86.88 62 GLU A O 1
ATOM 492 N N . PRO A 1 63 ? 17.562 -43.656 -6.555 1 88.44 63 PRO A N 1
ATOM 493 C CA . PRO A 1 63 ? 16.422 -44.5 -6.887 1 88.44 63 PRO A CA 1
ATOM 494 C C . PRO A 1 63 ? 15.781 -45.125 -5.656 1 88.44 63 PRO A C 1
ATOM 496 O O . PRO A 1 63 ? 16.484 -45.469 -4.695 1 88.44 63 PRO A O 1
ATOM 499 N N . LEU A 1 64 ? 14.516 -45.344 -5.707 1 90.56 64 LEU A N 1
ATOM 500 C CA . LEU A 1 64 ? 13.742 -45.844 -4.582 1 90.56 64 LEU A CA 1
ATOM 501 C C . LEU A 1 64 ? 13.75 -47.375 -4.578 1 90.56 64 LEU A C 1
ATOM 503 O O . LEU A 1 64 ? 13.836 -48 -5.637 1 90.56 64 LEU A O 1
ATOM 507 N N . PRO A 1 65 ? 13.586 -48 -3.412 1 89.25 65 PRO A N 1
ATOM 508 C CA . PRO A 1 65 ? 13.562 -49.469 -3.32 1 89.25 65 PRO A CA 1
ATOM 509 C C . PRO A 1 65 ? 12.281 -50.094 -3.9 1 89.25 65 PRO A C 1
ATOM 511 O O . PRO A 1 65 ? 11.219 -49.469 -3.826 1 89.25 65 PRO A O 1
ATOM 514 N N . PRO A 1 66 ? 12.227 -51.25 -4.516 1 87 66 PRO A N 1
ATOM 515 C CA . PRO A 1 66 ? 11.102 -51.844 -5.227 1 87 66 PRO A CA 1
ATOM 516 C C . PRO A 1 66 ? 10.062 -52.469 -4.285 1 87 66 PRO A C 1
ATOM 518 O O . PRO A 1 66 ? 8.992 -52.875 -4.727 1 87 66 PRO A O 1
ATOM 521 N N . GLY A 1 67 ? 10.125 -52.5 -3.016 1 85.5 67 GLY A N 1
ATOM 522 C CA . GLY A 1 67 ? 9.164 -53.094 -2.098 1 85.5 67 GLY A CA 1
ATOM 523 C C . GLY A 1 67 ? 7.844 -52.344 -2.061 1 85.5 67 GLY A C 1
ATOM 524 O O . GLY A 1 67 ? 7.758 -51.188 -2.502 1 85.5 67 GLY A O 1
ATOM 525 N N . LEU A 1 68 ? 6.758 -53.094 -1.693 1 88.94 68 LEU A N 1
ATOM 526 C CA . LEU A 1 68 ? 5.445 -52.469 -1.546 1 88.94 68 LEU A CA 1
ATOM 527 C C . LEU A 1 68 ? 5.469 -51.406 -0.46 1 88.94 68 LEU A C 1
ATOM 529 O O . LEU A 1 68 ? 5.777 -51.688 0.697 1 88.94 68 LEU A O 1
ATOM 533 N N . PHE A 1 69 ? 5.195 -50.156 -0.81 1 90.94 69 PHE A N 1
ATOM 534 C CA . PHE A 1 69 ? 5.141 -48.969 0.054 1 90.94 69 PHE A CA 1
ATOM 535 C C . PHE A 1 69 ? 6.508 -48.688 0.661 1 90.94 69 PHE A C 1
ATOM 537 O O . PHE A 1 69 ? 6.605 -48 1.688 1 90.94 69 PHE A O 1
ATOM 544 N N . ALA A 1 70 ? 7.555 -49.188 0.045 1 90.44 70 ALA A N 1
ATOM 545 C CA . ALA A 1 70 ? 8.914 -49 0.542 1 90.44 70 ALA A CA 1
ATOM 546 C C . ALA A 1 70 ? 9.445 -47.625 0.16 1 90.44 70 ALA A C 1
ATOM 548 O O . ALA A 1 70 ? 10.461 -47.156 0.697 1 90.44 70 ALA A O 1
ATOM 549 N N . TRP A 1 71 ? 8.695 -46.969 -0.718 1 91.5 71 TRP A N 1
ATOM 550 C CA . TRP A 1 71 ? 9.141 -45.688 -1.193 1 91.5 71 TRP A CA 1
ATOM 551 C C . TRP A 1 71 ? 8.859 -44.594 -0.156 1 91.5 71 TRP A C 1
ATOM 553 O O . TRP A 1 71 ? 9.477 -43.531 -0.178 1 91.5 71 TRP A O 1
ATOM 563 N N . ILE A 1 72 ? 8.031 -44.844 0.817 1 93.5 72 ILE A N 1
ATOM 564 C CA . ILE A 1 72 ? 7.531 -43.812 1.732 1 93.5 72 ILE A CA 1
ATOM 565 C C . ILE A 1 72 ? 8.641 -43.406 2.699 1 93.5 72 ILE A C 1
ATOM 567 O O . ILE A 1 72 ? 8.922 -42.219 2.854 1 93.5 72 ILE A O 1
ATOM 571 N N . LEU A 1 73 ? 9.336 -44.312 3.295 1 91.38 73 LEU A N 1
ATOM 572 C CA . LEU A 1 73 ? 10.312 -44.031 4.336 1 91.38 73 LEU A CA 1
ATOM 573 C C . LEU A 1 73 ? 11.523 -43.312 3.758 1 91.38 73 LEU A C 1
ATOM 575 O O . LEU A 1 73 ? 11.984 -42.312 4.316 1 91.38 73 LEU A O 1
ATOM 579 N N . PRO A 1 74 ? 12 -43.75 2.668 1 91 74 PRO A N 1
ATOM 580 C CA . PRO A 1 74 ? 13.133 -43.031 2.094 1 91 74 PRO A CA 1
ATOM 581 C C . PRO A 1 74 ? 12.781 -41.594 1.688 1 91 74 PRO A C 1
ATOM 583 O O . PRO A 1 74 ? 13.617 -40.719 1.794 1 91 74 PRO A O 1
ATOM 586 N N . VAL A 1 75 ? 11.672 -41.438 1.212 1 92.44 75 VAL A N 1
ATOM 587 C CA . VAL A 1 75 ? 11.25 -40.094 0.785 1 92.44 75 VAL A CA 1
ATOM 588 C C . VAL A 1 75 ? 11.125 -39.188 2 1 92.44 75 VAL A C 1
ATOM 590 O O . VAL A 1 75 ? 11.484 -38 1.938 1 92.44 75 VAL A O 1
ATOM 593 N N . LEU A 1 76 ? 10.695 -39.688 3.104 1 93.25 76 LEU A N 1
ATOM 594 C CA . LEU A 1 76 ? 10.477 -38.875 4.309 1 93.25 76 LEU A CA 1
ATOM 595 C C . LEU A 1 76 ? 11.781 -38.688 5.062 1 93.25 76 LEU A C 1
ATOM 597 O O . LEU A 1 76 ? 11.914 -37.719 5.832 1 93.25 76 LEU A O 1
ATOM 601 N N . LYS A 1 77 ? 12.812 -39.438 4.805 1 91.5 77 LYS A N 1
ATOM 602 C CA . LYS A 1 77 ? 14.055 -39.406 5.582 1 91.5 77 LYS A CA 1
ATOM 603 C C . LYS A 1 77 ? 15.062 -38.438 4.965 1 91.5 77 LYS A C 1
ATOM 605 O O . LYS A 1 77 ? 16.062 -38.094 5.598 1 91.5 77 LYS A O 1
ATOM 610 N N . ILE A 1 78 ? 14.812 -38 3.807 1 91.44 78 ILE A N 1
ATOM 611 C CA . ILE A 1 78 ? 15.734 -37.031 3.189 1 91.44 78 ILE A CA 1
ATOM 612 C C . ILE A 1 78 ? 15.758 -35.75 4 1 91.44 78 ILE A C 1
ATOM 614 O O . ILE A 1 78 ? 14.703 -35.219 4.355 1 91.44 78 ILE A O 1
ATOM 618 N N . SER A 1 79 ? 16.922 -35.281 4.285 1 89.44 79 SER A N 1
ATOM 619 C CA . SER A 1 79 ? 17.078 -34.094 5.125 1 89.44 79 SER A CA 1
ATOM 620 C C . SER A 1 79 ? 16.562 -32.844 4.418 1 89.44 79 SER A C 1
ATOM 622 O O . SER A 1 79 ? 16.562 -32.781 3.188 1 89.44 79 SER A O 1
ATOM 624 N N . ASP A 1 80 ? 16.156 -31.891 5.129 1 89.62 80 ASP A N 1
ATOM 625 C CA . ASP A 1 80 ? 15.602 -30.641 4.602 1 89.62 80 ASP A CA 1
ATOM 626 C C . ASP A 1 80 ? 16.656 -29.859 3.814 1 89.62 80 ASP A C 1
ATOM 628 O O . ASP A 1 80 ? 16.328 -29.203 2.824 1 89.62 80 ASP A O 1
ATOM 632 N N . GLU A 1 81 ? 17.875 -29.922 4.215 1 87.06 81 GLU A N 1
ATOM 633 C CA . GLU A 1 81 ? 18.953 -29.234 3.514 1 87.06 81 GLU A CA 1
ATOM 634 C C . GLU A 1 81 ? 19.125 -29.766 2.098 1 87.06 81 GLU A C 1
ATOM 636 O O . GLU A 1 81 ? 19.281 -29 1.149 1 87.06 81 GLU A O 1
ATOM 641 N N . GLU A 1 82 ? 18.938 -31.047 2.078 1 86.88 82 GLU A N 1
ATOM 642 C CA . GLU A 1 82 ? 19.078 -31.703 0.776 1 86.88 82 GLU A CA 1
ATOM 643 C C . GLU A 1 82 ? 17.859 -31.438 -0.103 1 86.88 82 GLU A C 1
ATOM 645 O O . GLU A 1 82 ? 17.984 -31.312 -1.323 1 86.88 82 GLU A O 1
ATOM 650 N N . VAL A 1 83 ? 16.797 -31.391 0.517 1 89.81 83 VAL A N 1
ATOM 651 C CA . VAL A 1 83 ? 15.562 -31.141 -0.221 1 89.81 83 VAL A CA 1
ATOM 652 C C . VAL A 1 83 ? 15.625 -29.75 -0.866 1 89.81 83 VAL A C 1
ATOM 654 O O . VAL A 1 83 ? 15.32 -29.609 -2.053 1 89.81 83 VAL A O 1
ATOM 657 N N . ILE A 1 84 ? 16.109 -28.766 -0.17 1 88.5 84 ILE A N 1
ATOM 658 C CA . ILE A 1 84 ? 16.188 -27.406 -0.683 1 88.5 84 ILE A CA 1
ATOM 659 C C . ILE A 1 84 ? 17.172 -27.344 -1.841 1 88.5 84 ILE A C 1
ATOM 661 O O . ILE A 1 84 ? 16.922 -26.672 -2.846 1 88.5 84 ILE A O 1
ATOM 665 N N . LYS A 1 85 ? 18.188 -28.062 -1.686 1 83.31 85 LYS A N 1
ATOM 666 C CA . LYS A 1 85 ? 19.234 -28.062 -2.707 1 83.31 85 LYS A CA 1
ATOM 667 C C . LYS A 1 85 ? 18.734 -28.688 -4.008 1 83.31 85 LYS A C 1
ATOM 669 O O . LYS A 1 85 ? 19 -28.172 -5.094 1 83.31 85 LYS A O 1
ATOM 674 N N . ARG A 1 86 ? 17.906 -29.672 -3.854 1 85.19 86 ARG A N 1
ATOM 675 C CA . ARG A 1 86 ? 17.484 -30.438 -5.023 1 85.19 86 ARG A CA 1
ATOM 676 C C . ARG A 1 86 ? 16.266 -29.797 -5.688 1 85.19 86 ARG A C 1
ATOM 678 O O . ARG A 1 86 ? 16.172 -29.75 -6.914 1 85.19 86 ARG A O 1
ATOM 685 N N . ILE A 1 87 ? 15.383 -29.344 -4.891 1 88.5 87 ILE A N 1
ATOM 686 C CA . ILE A 1 87 ? 14.094 -28.969 -5.465 1 88.5 87 ILE A CA 1
ATOM 687 C C . ILE A 1 87 ? 13.953 -27.453 -5.48 1 88.5 87 ILE A C 1
ATOM 689 O O . ILE A 1 87 ? 13.086 -26.906 -6.164 1 88.5 87 ILE A O 1
ATOM 693 N N . GLY A 1 88 ? 14.688 -26.719 -4.723 1 86.5 88 GLY A N 1
ATOM 694 C CA . GLY A 1 88 ? 14.609 -25.266 -4.695 1 86.5 88 GLY A CA 1
ATOM 695 C C . GLY A 1 88 ? 13.828 -24.734 -3.506 1 86.5 88 GLY A C 1
ATOM 696 O O . GLY A 1 88 ? 13.203 -25.516 -2.773 1 86.5 88 GLY A O 1
ATOM 697 N N . LEU A 1 89 ? 13.836 -23.469 -3.33 1 89.69 89 LEU A N 1
ATOM 698 C CA . LEU A 1 89 ? 13.25 -22.844 -2.15 1 89.69 89 LEU A CA 1
ATOM 699 C C . LEU A 1 89 ? 11.727 -22.781 -2.268 1 89.69 89 LEU A C 1
ATOM 701 O O . LEU A 1 89 ? 11.016 -22.969 -1.275 1 89.69 89 LEU A O 1
ATOM 705 N N . ASP A 1 90 ? 11.133 -22.547 -3.453 1 91.62 90 ASP A N 1
ATOM 706 C CA . ASP A 1 90 ? 9.688 -22.469 -3.635 1 91.62 90 ASP A CA 1
ATOM 707 C C . ASP A 1 90 ? 9.016 -23.781 -3.287 1 91.62 90 ASP A C 1
ATOM 709 O O . ASP A 1 90 ? 8.031 -23.812 -2.541 1 91.62 90 ASP A O 1
ATOM 713 N N . SER A 1 91 ? 9.539 -24.891 -3.816 1 93.31 91 SER A N 1
ATOM 714 C CA . SER A 1 91 ? 8.984 -26.203 -3.549 1 93.31 91 SER A CA 1
ATOM 715 C C . SER A 1 91 ? 9.117 -26.578 -2.074 1 93.31 91 SER A C 1
ATOM 717 O O . SER A 1 91 ? 8.203 -27.156 -1.493 1 93.31 91 SER A O 1
ATOM 719 N N . TYR A 1 92 ? 10.219 -26.188 -1.525 1 93.94 92 TYR A N 1
ATOM 720 C CA . TYR A 1 92 ? 10.422 -26.516 -0.116 1 93.94 92 TYR A CA 1
ATOM 721 C C . TYR A 1 92 ? 9.422 -25.766 0.759 1 93.94 92 TYR A C 1
ATOM 723 O O . TYR A 1 92 ? 8.859 -26.328 1.693 1 93.94 92 TYR A O 1
ATOM 731 N N . MET A 1 93 ? 9.281 -24.484 0.461 1 94.62 93 MET A N 1
ATOM 732 C CA . MET A 1 93 ? 8.328 -23.719 1.259 1 94.62 93 MET A CA 1
ATOM 733 C C . MET A 1 93 ? 6.91 -24.234 1.077 1 94.62 93 MET A C 1
ATOM 735 O O . MET A 1 93 ? 6.098 -24.172 2.002 1 94.62 93 MET A O 1
ATOM 739 N N . PHE A 1 94 ? 6.586 -24.719 -0.101 1 95.44 94 PHE A N 1
ATOM 740 C CA . PHE A 1 94 ? 5.289 -25.344 -0.345 1 95.44 94 PHE A CA 1
ATOM 741 C C . PHE A 1 94 ? 5.105 -26.578 0.537 1 95.44 94 PHE A C 1
ATOM 743 O O . PHE A 1 94 ? 4.051 -26.75 1.152 1 95.44 94 PHE A O 1
ATOM 750 N N . LEU A 1 95 ? 6.148 -27.359 0.677 1 96.12 95 LEU A N 1
ATOM 751 C CA . LEU A 1 95 ? 6.109 -28.547 1.523 1 96.12 95 LEU A CA 1
ATOM 752 C C . LEU A 1 95 ? 5.98 -28.172 2.994 1 96.12 95 LEU A C 1
ATOM 754 O O . LEU A 1 95 ? 5.262 -28.828 3.752 1 96.12 95 LEU A O 1
ATOM 758 N N . ARG A 1 96 ? 6.652 -27.156 3.309 1 95.25 96 ARG A N 1
ATOM 759 C CA . ARG A 1 96 ? 6.559 -26.688 4.688 1 95.25 96 ARG A CA 1
ATOM 760 C C . ARG A 1 96 ? 5.152 -26.188 5.004 1 95.25 96 ARG A C 1
ATOM 762 O O . ARG A 1 96 ? 4.68 -26.328 6.133 1 95.25 96 ARG A O 1
ATOM 769 N N . PHE A 1 97 ? 4.578 -25.578 4.023 1 96.75 97 PHE A N 1
ATOM 770 C CA . PHE A 1 97 ? 3.197 -25.141 4.188 1 96.75 97 PHE A CA 1
ATOM 771 C C . PHE A 1 97 ? 2.277 -26.328 4.453 1 96.75 97 PHE A C 1
ATOM 773 O O . PHE A 1 97 ? 1.457 -26.281 5.375 1 96.75 97 PHE A O 1
ATOM 780 N N . MET A 1 98 ? 2.41 -27.375 3.705 1 97.12 98 MET A N 1
ATOM 781 C CA . MET A 1 98 ? 1.604 -28.594 3.889 1 97.12 98 MET A CA 1
ATOM 782 C C . MET A 1 98 ? 1.848 -29.203 5.262 1 97.12 98 MET A C 1
ATOM 784 O O . MET A 1 98 ? 0.902 -29.594 5.949 1 97.12 98 MET A O 1
ATOM 788 N N . LYS A 1 99 ? 3.055 -29.25 5.633 1 96.81 99 LYS A N 1
ATOM 789 C CA . LYS A 1 99 ? 3.42 -29.844 6.918 1 96.81 99 LYS A CA 1
ATOM 790 C C . LYS A 1 99 ? 2.859 -29.016 8.078 1 96.81 99 LYS A C 1
ATOM 792 O O . LYS A 1 99 ? 2.387 -29.578 9.07 1 96.81 99 LYS A O 1
ATOM 797 N N . LEU A 1 100 ? 2.924 -27.766 7.945 1 97.19 100 LEU A N 1
ATOM 798 C CA . LEU A 1 100 ? 2.412 -26.875 8.977 1 97.19 100 LEU A CA 1
ATOM 799 C C . LEU A 1 100 ? 0.937 -27.141 9.25 1 97.19 100 LEU A C 1
ATOM 801 O O . LEU A 1 100 ? 0.542 -27.344 10.398 1 97.19 100 LEU A O 1
ATOM 805 N N . PHE A 1 101 ? 0.145 -27.188 8.203 1 97.69 101 PHE A N 1
ATOM 806 C CA . PHE A 1 101 ? -1.292 -27.328 8.398 1 97.69 101 PHE A CA 1
ATOM 807 C C . PHE A 1 101 ? -1.644 -28.766 8.758 1 97.69 101 PHE A C 1
ATOM 809 O O . PHE A 1 101 ? -2.65 -29.016 9.422 1 97.69 101 PHE A O 1
ATOM 816 N N . MET A 1 102 ? -0.781 -29.734 8.383 1 97.5 102 MET A N 1
ATOM 817 C CA . MET A 1 102 ? -0.947 -31.109 8.867 1 97.5 102 MET A CA 1
ATOM 818 C C . MET A 1 102 ? -0.834 -31.172 10.383 1 97.5 102 MET A C 1
ATOM 820 O O . MET A 1 102 ? -1.7 -31.734 11.055 1 97.5 102 MET A O 1
ATOM 824 N N . ILE A 1 103 ? 0.133 -30.516 10.914 1 97.38 103 ILE A N 1
ATOM 825 C CA . ILE A 1 103 ? 0.395 -30.547 12.344 1 97.38 103 ILE A CA 1
ATOM 826 C C . ILE A 1 103 ? -0.683 -29.75 13.086 1 97.38 103 ILE A C 1
ATOM 828 O O . ILE A 1 103 ? -1.208 -30.203 14.102 1 97.38 103 ILE A O 1
ATOM 832 N N . LEU A 1 104 ? -1.026 -28.594 12.555 1 97.5 104 LEU A N 1
ATOM 833 C CA . LEU A 1 104 ? -2.004 -27.734 13.203 1 97.5 104 LEU A CA 1
ATOM 834 C C . LEU A 1 104 ? -3.359 -28.422 13.305 1 97.5 104 LEU A C 1
ATOM 836 O O . LEU A 1 104 ? -3.951 -28.484 14.391 1 97.5 104 LEU A O 1
ATOM 840 N N . PHE A 1 105 ? -3.846 -28.953 12.203 1 97.75 105 PHE A N 1
ATOM 841 C CA . PHE A 1 105 ? -5.168 -29.562 12.211 1 97.75 105 PHE A CA 1
ATOM 842 C C . PHE A 1 105 ? -5.148 -30.891 12.977 1 97.75 105 PHE A C 1
ATOM 844 O O . PHE A 1 105 ? -6.172 -31.312 13.516 1 97.75 105 PHE A O 1
ATOM 851 N N . ALA A 1 106 ? -3.984 -31.547 13.07 1 97.12 106 ALA A N 1
ATOM 852 C CA . ALA A 1 106 ? -3.863 -32.719 13.93 1 97.12 106 ALA A CA 1
ATOM 853 C C . ALA A 1 106 ? -4.059 -32.344 15.398 1 97.12 106 ALA A C 1
ATOM 855 O O . ALA A 1 106 ? -4.781 -33.031 16.125 1 97.12 106 ALA A O 1
ATOM 856 N N . ILE A 1 107 ? -3.484 -31.266 15.797 1 96.25 107 ILE A N 1
ATOM 857 C CA . ILE A 1 107 ? -3.623 -30.766 17.156 1 96.25 107 ILE A CA 1
ATOM 858 C C . ILE A 1 107 ? -5.07 -30.344 17.422 1 96.25 107 ILE A C 1
ATOM 860 O O . ILE A 1 107 ? -5.645 -30.688 18.453 1 96.25 107 ILE A O 1
ATOM 864 N N . PHE A 1 108 ? -5.645 -29.672 16.438 1 96.81 108 PHE A N 1
ATOM 865 C CA . PHE A 1 108 ? -7.02 -29.203 16.578 1 96.81 108 PHE A CA 1
ATOM 866 C C . PHE A 1 108 ? -7.98 -30.391 16.641 1 96.81 108 PHE A C 1
ATOM 868 O O . PHE A 1 108 ? -9.023 -30.312 17.297 1 96.81 108 PHE A O 1
ATOM 875 N N . SER A 1 109 ? -7.648 -31.438 15.906 1 96.25 109 SER A N 1
ATOM 876 C CA . SER A 1 109 ? -8.5 -32.625 15.891 1 96.25 109 SER A CA 1
ATOM 877 C C . SER A 1 109 ? -8.602 -33.25 17.281 1 96.25 109 SER A C 1
ATOM 879 O O . SER A 1 109 ? -9.68 -33.688 17.688 1 96.25 109 SER A O 1
ATOM 881 N N . ILE A 1 110 ? -7.609 -33.188 18.047 1 94.19 110 ILE A N 1
ATOM 882 C CA . ILE A 1 110 ? -7.605 -33.75 19.391 1 94.19 110 ILE A CA 1
ATOM 883 C C . ILE A 1 110 ? -8.523 -32.938 20.297 1 94.19 110 ILE A C 1
ATOM 885 O O . ILE A 1 110 ? -9.367 -33.5 21 1 94.19 110 ILE A O 1
ATOM 889 N N . PHE A 1 111 ? -8.461 -31.656 20.172 1 92.44 111 PHE A N 1
ATOM 890 C CA . PHE A 1 111 ? -9.273 -30.781 21.016 1 92.44 111 PHE A CA 1
ATOM 891 C C . PHE A 1 111 ? -10.719 -30.734 20.516 1 92.44 111 PHE A C 1
ATOM 893 O O . PHE A 1 111 ? -11.656 -30.688 21.312 1 92.44 111 PHE A O 1
ATOM 900 N N . GLY A 1 112 ? -10.82 -30.703 19.203 1 90.56 112 GLY A N 1
ATOM 901 C CA . GLY A 1 112 ? -12.156 -30.625 18.625 1 90.56 112 GLY A CA 1
ATOM 902 C C . GLY A 1 112 ? -12.992 -31.859 18.891 1 90.56 112 GLY A C 1
ATOM 903 O O . GLY A 1 112 ? -14.156 -31.766 19.281 1 90.56 112 GLY A O 1
ATOM 904 N N . LEU A 1 113 ? -12.438 -33.062 18.766 1 91.19 113 LEU A N 1
ATOM 905 C CA . LEU A 1 113 ? -13.172 -34.312 18.938 1 91.19 113 LEU A CA 1
ATOM 906 C C . LEU A 1 113 ? -13.359 -34.656 20.422 1 91.19 113 LEU A C 1
ATOM 908 O O . LEU A 1 113 ? -14.414 -35.156 20.812 1 91.19 113 LEU A O 1
ATOM 912 N N . ALA A 1 114 ? -12.477 -34.219 21.25 1 90.12 114 ALA A N 1
ATOM 913 C CA . ALA A 1 114 ? -12.516 -34.594 22.656 1 90.12 114 ALA A CA 1
ATOM 914 C C . ALA A 1 114 ? -13.391 -33.625 23.453 1 90.12 114 ALA A C 1
ATOM 916 O O . ALA A 1 114 ? -14.07 -34.031 24.406 1 90.12 114 ALA A O 1
ATOM 917 N N . VAL A 1 115 ? -13.438 -32.406 23.047 1 90.94 115 VAL A N 1
ATOM 918 C CA . VAL A 1 115 ? -14.094 -31.422 23.906 1 90.94 115 VAL A CA 1
ATOM 919 C C . VAL A 1 115 ? -15.328 -30.859 23.203 1 90.94 115 VAL A C 1
ATOM 921 O O . VAL A 1 115 ? -16.438 -30.922 23.75 1 90.94 115 VAL A O 1
ATOM 924 N N . LEU A 1 116 ? -15.227 -30.453 21.984 1 90.5 116 LEU A N 1
ATOM 925 C CA . LEU A 1 116 ? -16.297 -29.734 21.328 1 90.5 116 LEU A CA 1
ATOM 926 C C . LEU A 1 116 ? -17.406 -30.672 20.859 1 90.5 116 LEU A C 1
ATOM 928 O O . LEU A 1 116 ? -18.578 -30.328 20.922 1 90.5 116 LEU A O 1
ATOM 932 N N . LEU A 1 117 ? -17.047 -31.844 20.438 1 89.56 117 LEU A N 1
ATOM 933 C CA . LEU A 1 117 ? -18.047 -32.781 19.922 1 89.56 117 LEU A CA 1
ATOM 934 C C . LEU A 1 117 ? -19.031 -33.188 21.016 1 89.56 117 LEU A C 1
ATOM 936 O O . LEU A 1 117 ? -20.25 -33.125 20.797 1 89.56 117 LEU A O 1
ATOM 940 N N . PRO A 1 118 ? -18.578 -33.469 22.188 1 88.44 118 PRO A N 1
ATOM 941 C CA . PRO A 1 118 ? -19.531 -33.781 23.25 1 88.44 118 PRO A CA 1
ATOM 942 C C . PRO A 1 118 ? -20.328 -32.562 23.719 1 88.44 118 PRO A C 1
ATOM 944 O O . PRO A 1 118 ? -21.484 -32.688 24.109 1 88.44 118 PRO A O 1
ATOM 947 N N . ILE A 1 119 ? -19.797 -31.422 23.656 1 88.75 119 ILE A N 1
ATOM 948 C CA . ILE A 1 119 ? -20.484 -30.203 24.078 1 88.75 119 ILE A CA 1
ATOM 949 C C . ILE A 1 119 ? -21.656 -29.922 23.141 1 88.75 119 ILE A C 1
ATOM 951 O O . ILE A 1 119 ? -22.719 -29.469 23.578 1 88.75 119 ILE A O 1
ATOM 955 N N . ASN A 1 120 ? -21.469 -30.25 21.891 1 86.44 120 ASN A N 1
ATOM 956 C CA . ASN A 1 120 ? -22.516 -30 20.891 1 86.44 120 ASN A CA 1
ATOM 957 C C . ASN A 1 120 ? -23.578 -31.094 20.938 1 86.44 120 ASN A C 1
ATOM 959 O O . ASN A 1 120 ? -24.75 -30.828 20.609 1 86.44 120 ASN A O 1
ATOM 963 N N . SER A 1 121 ? -23.266 -32.375 21.312 1 84.31 121 SER A N 1
ATOM 964 C CA . SER A 1 121 ? -24.172 -33.5 21.109 1 84.31 121 SER A CA 1
ATOM 965 C C . SER A 1 121 ? -24.859 -33.875 22.406 1 84.31 121 SER A C 1
ATOM 967 O O . SER A 1 121 ? -26.047 -34.281 22.406 1 84.31 121 SER A O 1
ATOM 969 N N . VAL A 1 122 ? -24.234 -33.625 23.453 1 82.44 122 VAL A N 1
ATOM 970 C CA . VAL A 1 122 ? -24.766 -34.156 24.703 1 82.44 122 VAL A CA 1
ATOM 971 C C . VAL A 1 122 ? -25.844 -33.25 25.25 1 82.44 122 VAL A C 1
ATOM 973 O O . VAL A 1 122 ? -25.594 -32.062 25.516 1 82.44 122 VAL A O 1
ATOM 976 N N . ASN A 1 123 ? -27.016 -33.719 25.484 1 73.56 123 ASN A N 1
ATOM 977 C CA . ASN A 1 123 ? -28.156 -33.094 26.172 1 73.56 123 ASN A CA 1
ATOM 978 C C . ASN A 1 123 ? -28.531 -31.75 25.547 1 73.56 123 ASN A C 1
ATOM 980 O O . ASN A 1 123 ? -28.75 -30.781 26.25 1 73.56 123 ASN A O 1
ATOM 984 N N . GLN A 1 124 ? -28.328 -31.672 24.281 1 78.25 124 GLN A N 1
ATOM 985 C CA . GLN A 1 124 ? -28.672 -30.406 23.641 1 78.25 124 GLN A CA 1
ATOM 986 C C . GLN A 1 124 ? -29.797 -30.594 22.625 1 78.25 124 GLN A C 1
ATOM 988 O O . GLN A 1 124 ? -30.75 -31.344 22.875 1 78.25 124 GLN A O 1
ATOM 993 N N . GLY A 1 125 ? -29.781 -29.906 21.562 1 73.81 125 GLY A N 1
ATOM 994 C CA . GLY A 1 125 ? -30.891 -29.906 20.625 1 73.81 125 GLY A CA 1
ATOM 995 C C . GLY A 1 125 ? -31.141 -31.25 19.984 1 73.81 125 GLY A C 1
ATOM 996 O O . GLY A 1 125 ? -30.484 -32.25 20.328 1 73.81 125 GLY A O 1
ATOM 997 N N . ASP A 1 126 ? -32.219 -31.469 19.344 1 71.69 126 ASP A N 1
ATOM 998 C CA . ASP A 1 126 ? -32.625 -32.719 18.719 1 71.69 126 ASP A CA 1
ATOM 999 C C . ASP A 1 126 ? -32.406 -32.688 17.219 1 71.69 126 ASP A C 1
ATOM 1001 O O . ASP A 1 126 ? -33.188 -33.281 16.453 1 71.69 126 ASP A O 1
ATOM 1005 N N . ASN A 1 127 ? -31.312 -31.844 16.875 1 74.69 127 ASN A N 1
ATOM 1006 C CA . ASN A 1 127 ? -31.031 -31.891 15.438 1 74.69 127 ASN A CA 1
ATOM 1007 C C . ASN A 1 127 ? -30.562 -33.281 15 1 74.69 127 ASN A C 1
ATOM 1009 O O . ASN A 1 127 ? -30.031 -34.031 15.805 1 74.69 127 ASN A O 1
ATOM 1013 N N . GLN A 1 128 ? -30.953 -33.75 13.844 1 68 128 GLN A N 1
ATOM 1014 C CA . GLN A 1 128 ? -30.672 -35.094 13.391 1 68 128 GLN A CA 1
ATOM 1015 C C . GLN A 1 128 ? -29.469 -35.125 12.453 1 68 128 GLN A C 1
ATOM 1017 O O . GLN A 1 128 ? -29.062 -34.094 11.93 1 68 128 GLN A O 1
ATOM 1022 N N . GLY A 1 129 ? -28.812 -36.25 12.461 1 72.12 129 GLY A N 1
ATOM 1023 C CA . GLY A 1 129 ? -27.719 -36.5 11.539 1 72.12 129 GLY A CA 1
ATOM 1024 C C . GLY A 1 129 ? -26.422 -35.844 11.953 1 72.12 129 GLY A C 1
ATOM 1025 O O . GLY A 1 129 ? -26.062 -35.844 13.141 1 72.12 129 GLY A O 1
ATOM 1026 N N . LEU A 1 130 ? -25.734 -35.281 10.984 1 76.81 130 LEU A N 1
ATOM 1027 C CA . LEU A 1 130 ? -24.453 -34.656 11.242 1 76.81 130 LEU A CA 1
ATOM 1028 C C . LEU A 1 130 ? -24.625 -33.281 11.891 1 76.81 130 LEU A C 1
ATOM 1030 O O . LEU A 1 130 ? -23.688 -32.75 12.477 1 76.81 130 LEU A O 1
ATOM 1034 N N . GLU A 1 131 ? -25.797 -32.75 11.75 1 76.44 131 GLU A N 1
ATOM 1035 C CA . GLU A 1 131 ? -26.078 -31.422 12.32 1 76.44 131 GLU A CA 1
ATOM 1036 C C . GLU A 1 131 ? -26.109 -31.484 13.844 1 76.44 131 GLU A C 1
ATOM 1038 O O . GLU A 1 131 ? -26 -30.453 14.508 1 76.44 131 GLU A O 1
ATOM 1043 N N . LYS A 1 132 ? -26.297 -32.719 14.391 1 79.31 132 LYS A N 1
ATOM 1044 C CA . LYS A 1 132 ? -26.266 -32.906 15.836 1 79.31 132 LYS A CA 1
ATOM 1045 C C . LYS A 1 132 ? -24.906 -32.531 16.422 1 79.31 132 LYS A C 1
ATOM 1047 O O . LYS A 1 132 ? -24.812 -32.156 17.594 1 79.31 132 LYS A O 1
ATOM 1052 N N . PHE A 1 133 ? -23.984 -32.531 15.547 1 80 133 PHE A N 1
ATOM 1053 C CA . PHE A 1 133 ? -22.625 -32.312 16.031 1 80 133 PHE A CA 1
ATOM 1054 C C . PHE A 1 133 ? -22.172 -30.891 15.711 1 80 133 PHE A C 1
ATOM 1056 O O . PHE A 1 133 ? -21 -30.562 15.906 1 80 133 PHE A O 1
ATOM 1063 N N . THR A 1 134 ? -23.094 -30.062 15.273 1 80.38 134 THR A N 1
ATOM 1064 C CA . THR A 1 134 ? -22.766 -28.688 14.945 1 80.38 134 THR A CA 1
ATOM 1065 C C . THR A 1 134 ? -23.188 -27.75 16.062 1 80.38 134 THR A C 1
ATOM 1067 O O . THR A 1 134 ? -23.938 -28.141 16.969 1 80.38 134 THR A O 1
ATOM 1070 N N . ILE A 1 135 ? -22.688 -26.547 16.031 1 81 135 ILE A N 1
ATOM 1071 C CA . ILE A 1 135 ? -23 -25.516 17.016 1 81 135 ILE A CA 1
ATOM 1072 C C . ILE A 1 135 ? -24.484 -25.172 16.953 1 81 135 ILE A C 1
ATOM 1074 O O . ILE A 1 135 ? -25.062 -24.688 17.922 1 81 135 ILE A O 1
ATOM 1078 N N . GLY A 1 136 ? -25.078 -25.438 15.836 1 75.5 136 GLY A N 1
ATOM 1079 C CA . GLY A 1 136 ? -26.5 -25.172 15.68 1 75.5 136 GLY A CA 1
ATOM 1080 C C . GLY A 1 136 ? -27.359 -26.016 16.609 1 75.5 136 GLY A C 1
ATOM 1081 O O . GLY A 1 136 ? -28.516 -25.672 16.859 1 75.5 136 GLY A O 1
ATOM 1082 N N . ASN A 1 137 ? -26.812 -27.062 17.266 1 78 137 ASN A N 1
ATOM 1083 C CA . ASN A 1 137 ? -27.562 -27.953 18.156 1 78 137 ASN A CA 1
ATOM 1084 C C . ASN A 1 137 ? -27.531 -27.469 19.594 1 78 137 ASN A C 1
ATOM 1086 O O . ASN A 1 137 ? -28.172 -28.047 20.469 1 78 137 ASN A O 1
ATOM 1090 N N . ILE A 1 138 ? -26.891 -26.391 19.844 1 82 138 ILE A N 1
ATOM 1091 C CA . ILE A 1 138 ? -26.719 -25.922 21.219 1 82 138 ILE A CA 1
ATOM 1092 C C . ILE A 1 138 ? -27.938 -25.078 21.609 1 82 138 ILE A C 1
ATOM 1094 O O . ILE A 1 138 ? -28.312 -24.141 20.891 1 82 138 ILE A O 1
ATOM 1098 N N . ARG A 1 139 ? -28.516 -25.438 22.703 1 77.12 139 ARG A N 1
ATOM 1099 C CA . ARG A 1 139 ? -29.641 -24.703 23.25 1 77.12 139 ARG A CA 1
ATOM 1100 C C . ARG A 1 139 ? -29.219 -23.844 24.453 1 77.12 139 ARG A C 1
ATOM 1102 O O . ARG A 1 139 ? -29.719 -22.734 24.641 1 77.12 139 ARG A O 1
ATOM 1109 N N . ASP A 1 140 ? -28.172 -24.375 25.125 1 81.12 140 ASP A N 1
ATOM 1110 C CA . ASP A 1 140 ? -27.719 -23.688 26.328 1 81.12 140 ASP A CA 1
ATOM 1111 C C . ASP A 1 140 ? -26.734 -22.562 25.984 1 81.12 140 ASP A C 1
ATOM 1113 O O . ASP A 1 140 ? -25.656 -22.812 25.438 1 81.12 140 ASP A O 1
ATOM 1117 N N . GLU A 1 141 ? -27.016 -21.453 26.375 1 80.75 141 GLU A N 1
ATOM 1118 C CA . GLU A 1 141 ? -26.203 -20.281 26.078 1 80.75 141 GLU A CA 1
ATOM 1119 C C . GLU A 1 141 ? -24.844 -20.359 26.766 1 80.75 141 GLU A C 1
ATOM 1121 O O . GLU A 1 141 ? -23.859 -19.844 26.25 1 80.75 141 GLU A O 1
ATOM 1126 N N . LYS A 1 142 ? -24.828 -21.047 27.859 1 84.69 142 LYS A N 1
ATOM 1127 C CA . LYS A 1 142 ? -23.594 -21.125 28.625 1 84.69 142 LYS A CA 1
ATOM 1128 C C . LYS A 1 142 ? -22.562 -21.969 27.906 1 84.69 142 LYS A C 1
ATOM 1130 O O . LYS A 1 142 ? -21.344 -21.797 28.094 1 84.69 142 LYS A O 1
ATOM 1135 N N . ARG A 1 143 ? -23.062 -22.844 27.125 1 87.88 143 ARG A N 1
ATOM 1136 C CA . ARG A 1 143 ? -22.141 -23.719 26.422 1 87.88 143 ARG A CA 1
ATOM 1137 C C . ARG A 1 143 ? -21.484 -23 25.25 1 87.88 143 ARG A C 1
ATOM 1139 O O . ARG A 1 143 ? -20.469 -23.469 24.719 1 87.88 143 ARG A O 1
ATOM 1146 N N . LEU A 1 144 ? -21.984 -21.844 24.922 1 88.5 144 LEU A N 1
ATOM 1147 C CA . LEU A 1 144 ? -21.406 -21.062 23.844 1 88.5 144 LEU A CA 1
ATOM 1148 C C . LEU A 1 144 ? -20.031 -20.5 24.234 1 88.5 144 LEU A C 1
ATOM 1150 O O . LEU A 1 144 ? -19.234 -20.156 23.375 1 88.5 144 LEU A O 1
ATOM 1154 N N . TRP A 1 145 ? -19.75 -20.484 25.469 1 90.88 145 TRP A N 1
ATOM 1155 C CA . TRP A 1 145 ? -18.453 -20.016 25.969 1 90.88 145 TRP A CA 1
ATOM 1156 C C . TRP A 1 145 ? -17.328 -20.938 25.516 1 90.88 145 TRP A C 1
ATOM 1158 O O . TRP A 1 145 ? -16.219 -20.484 25.234 1 90.88 145 TRP A O 1
ATOM 1168 N N . SER A 1 146 ? -17.672 -22.203 25.453 1 89.38 146 SER A N 1
ATOM 1169 C CA . SER A 1 146 ? -16.656 -23.141 25 1 89.38 146 SER A CA 1
ATOM 1170 C C . SER A 1 146 ? -16.234 -22.844 23.562 1 89.38 146 SER A C 1
ATOM 1172 O O . SER A 1 146 ? -15.039 -22.906 23.234 1 89.38 146 SER A O 1
ATOM 1174 N N . HIS A 1 147 ? -17.156 -22.484 22.797 1 90.69 147 HIS A N 1
ATOM 1175 C CA . HIS A 1 147 ? -16.844 -22.172 21.391 1 90.69 147 HIS A CA 1
ATOM 1176 C C . HIS A 1 147 ? -16.016 -20.906 21.281 1 90.69 147 HIS A C 1
ATOM 1178 O O . HIS A 1 147 ? -15.109 -20.828 20.453 1 90.69 147 HIS A O 1
ATOM 1184 N N . VAL A 1 148 ? -16.25 -19.938 22.094 1 93 148 VAL A N 1
ATOM 1185 C CA . VAL A 1 148 ? -15.492 -18.688 22.047 1 93 148 VAL A CA 1
ATOM 1186 C C . VAL A 1 148 ? -14.07 -18.922 22.547 1 93 148 VAL A C 1
ATOM 1188 O O . VAL A 1 148 ? -13.109 -18.422 21.969 1 93 148 VAL A O 1
ATOM 1191 N N . ILE A 1 149 ? -13.969 -19.688 23.562 1 93.75 149 ILE A N 1
ATOM 1192 C CA . ILE A 1 149 ? -12.656 -19.984 24.125 1 93.75 149 ILE A CA 1
ATOM 1193 C C . ILE A 1 149 ? -11.812 -20.734 23.094 1 93.75 149 ILE A C 1
ATOM 1195 O O . ILE A 1 149 ? -10.641 -20.422 22.891 1 93.75 149 ILE A O 1
ATOM 1199 N N . PHE A 1 150 ? -12.414 -21.656 22.453 1 93.81 150 PHE A N 1
ATOM 1200 C CA . PHE A 1 150 ? -11.672 -22.438 21.469 1 93.81 150 PHE A CA 1
ATOM 1201 C C . PHE A 1 150 ? -11.406 -21.609 20.203 1 93.81 150 PHE A C 1
ATOM 1203 O O . PHE A 1 150 ? -10.406 -21.812 19.516 1 93.81 150 PHE A O 1
ATOM 1210 N N . THR A 1 151 ? -12.289 -20.672 19.906 1 94.81 151 THR A N 1
ATOM 1211 C CA . THR A 1 151 ? -12.023 -19.75 18.797 1 94.81 151 THR A CA 1
ATOM 1212 C C . THR A 1 151 ? -10.781 -18.922 19.078 1 94.81 151 THR A C 1
ATOM 1214 O O . THR A 1 151 ? -9.945 -18.734 18.188 1 94.81 151 THR A O 1
ATOM 1217 N N . TRP A 1 152 ? -10.641 -18.453 20.312 1 95.69 152 TRP A N 1
ATOM 1218 C CA . TRP A 1 152 ? -9.469 -17.688 20.703 1 95.69 152 TRP A CA 1
ATOM 1219 C C . TRP A 1 152 ? -8.219 -18.547 20.703 1 95.69 152 TRP A C 1
ATOM 1221 O O . TRP A 1 152 ? -7.168 -18.125 20.219 1 95.69 152 TRP A O 1
ATOM 1231 N N . LEU A 1 153 ? -8.398 -19.703 21.156 1 95.38 153 LEU A N 1
ATOM 1232 C CA . LEU A 1 153 ? -7.258 -20.609 21.25 1 95.38 153 LEU A CA 1
ATOM 1233 C C . LEU A 1 153 ? -6.777 -21.031 19.875 1 95.38 153 LEU A C 1
ATOM 1235 O O . LEU A 1 153 ? -5.586 -20.953 19.578 1 95.38 153 LEU A O 1
ATOM 1239 N N . PHE A 1 154 ? -7.691 -21.516 19.062 1 96.25 154 PHE A N 1
ATOM 1240 C CA . PHE A 1 154 ? -7.328 -21.953 17.719 1 96.25 154 PHE A CA 1
ATOM 1241 C C . PHE A 1 154 ? -6.766 -20.812 16.906 1 96.25 154 PHE A C 1
ATOM 1243 O O . PHE A 1 154 ? -5.766 -20.969 16.203 1 96.25 154 PHE A O 1
ATOM 1250 N N . SER A 1 155 ? -7.383 -19.641 17 1 96.81 155 SER A N 1
ATOM 1251 C CA . SER A 1 155 ? -6.883 -18.469 16.266 1 96.81 155 SER A CA 1
ATOM 1252 C C . SER A 1 155 ? -5.484 -18.094 16.75 1 96.81 155 SER A C 1
ATOM 1254 O O . SER A 1 155 ? -4.609 -17.781 15.93 1 96.81 155 SER A O 1
ATOM 1256 N N . GLY A 1 156 ? -5.289 -18.141 18.062 1 95.94 156 GLY A N 1
ATOM 1257 C CA . GLY A 1 156 ? -3.982 -17.812 18.609 1 95.94 156 GLY A CA 1
ATOM 1258 C C . GLY A 1 156 ? -2.895 -18.781 18.188 1 95.94 156 GLY A C 1
ATOM 1259 O O . GLY A 1 156 ? -1.798 -18.359 17.797 1 95.94 156 GLY A O 1
ATOM 1260 N N . ILE A 1 157 ? -3.219 -20.016 18.141 1 96.62 157 ILE A N 1
ATOM 1261 C CA . ILE A 1 157 ? -2.25 -21.031 17.766 1 96.62 157 ILE A CA 1
ATOM 1262 C C . ILE A 1 157 ? -1.918 -20.906 16.281 1 96.62 157 ILE A C 1
ATOM 1264 O O . ILE A 1 157 ? -0.751 -21 15.891 1 96.62 157 ILE A O 1
ATOM 1268 N N . ILE A 1 158 ? -2.891 -20.672 15.477 1 97.25 158 ILE A N 1
ATOM 1269 C CA . ILE A 1 158 ? -2.678 -20.562 14.039 1 97.25 158 ILE A CA 1
ATOM 1270 C C . ILE A 1 158 ? -1.813 -19.328 13.742 1 97.25 158 ILE A C 1
ATOM 1272 O O . ILE A 1 158 ? -0.847 -19.422 12.977 1 97.25 158 ILE A O 1
ATOM 1276 N N . MET A 1 159 ? -2.135 -18.203 14.336 1 96.44 159 MET A N 1
ATOM 1277 C CA . MET A 1 159 ? -1.392 -16.984 14.078 1 96.44 159 MET A CA 1
ATOM 1278 C C . MET A 1 159 ? 0.051 -17.109 14.555 1 96.44 159 MET A C 1
ATOM 1280 O O . MET A 1 159 ? 0.973 -16.625 13.891 1 96.44 159 MET A O 1
ATOM 1284 N N . TYR A 1 160 ? 0.219 -17.766 15.648 1 95 160 TYR A N 1
ATOM 1285 C CA . TYR A 1 160 ? 1.571 -17.984 16.156 1 95 160 TYR A CA 1
ATOM 1286 C C . TYR A 1 160 ? 2.361 -18.891 15.211 1 95 160 TYR A C 1
ATOM 1288 O O . TYR A 1 160 ? 3.525 -18.625 14.914 1 95 160 TYR A O 1
ATOM 1296 N N . ALA A 1 161 ? 1.762 -19.922 14.797 1 96.69 161 ALA A N 1
ATOM 1297 C CA . ALA A 1 161 ? 2.422 -20.844 13.875 1 96.69 161 ALA A CA 1
ATOM 1298 C C . ALA A 1 161 ? 2.768 -20.156 12.562 1 96.69 161 ALA A C 1
ATOM 1300 O O . ALA A 1 161 ? 3.852 -20.359 12.016 1 96.69 161 ALA A O 1
ATOM 1301 N N . LEU A 1 162 ? 1.852 -19.328 12.078 1 96.62 162 LEU A N 1
ATOM 1302 C CA . LEU A 1 162 ? 2.1 -18.594 10.844 1 96.62 162 LEU A CA 1
ATOM 1303 C C . LEU A 1 162 ? 3.246 -17.609 11.016 1 96.62 162 LEU A C 1
ATOM 1305 O O . LEU A 1 162 ? 4.07 -17.438 10.117 1 96.62 162 LEU A O 1
ATOM 1309 N N . TYR A 1 163 ? 3.324 -17 12.18 1 93.44 163 TYR A N 1
ATOM 1310 C CA . TYR A 1 163 ? 4.395 -16.047 12.477 1 93.44 163 TYR A CA 1
ATOM 1311 C C . TYR A 1 163 ? 5.746 -16.75 12.516 1 93.44 163 TYR A C 1
ATOM 1313 O O . TYR A 1 163 ? 6.73 -16.25 11.969 1 93.44 163 TYR A O 1
ATOM 1321 N N . ARG A 1 164 ? 5.77 -17.859 13.07 1 92.62 164 ARG A N 1
ATOM 1322 C CA . ARG A 1 164 ? 7.012 -18.625 13.18 1 92.62 164 ARG A CA 1
ATOM 1323 C C . ARG A 1 164 ? 7.5 -19.078 11.805 1 92.62 164 ARG A C 1
ATOM 1325 O O . ARG A 1 164 ? 8.68 -18.938 11.484 1 92.62 164 ARG A O 1
ATOM 1332 N N . GLU A 1 165 ? 6.578 -19.531 11.047 1 94.31 165 GLU A N 1
ATOM 1333 C CA . GLU A 1 165 ? 6.945 -19.984 9.703 1 94.31 165 GLU A CA 1
ATOM 1334 C C . GLU A 1 165 ? 7.348 -18.797 8.82 1 94.31 165 GLU A C 1
ATOM 1336 O O . GLU A 1 165 ? 8.227 -18.938 7.965 1 94.31 165 GLU A O 1
ATOM 1341 N N . PHE A 1 166 ? 6.758 -17.719 9.086 1 92.88 166 PHE A N 1
ATOM 1342 C CA . PHE A 1 166 ? 7.07 -16.5 8.336 1 92.88 166 PHE A CA 1
ATOM 1343 C C . PHE A 1 166 ? 8.492 -16.047 8.625 1 92.88 166 PHE A C 1
ATOM 1345 O O . PHE A 1 166 ? 9.234 -15.68 7.711 1 92.88 166 PHE A O 1
ATOM 1352 N N . ASN A 1 167 ? 8.914 -16.125 9.812 1 89.69 167 ASN A N 1
ATOM 1353 C CA . ASN A 1 167 ? 10.266 -15.742 10.195 1 89.69 167 ASN A CA 1
ATOM 1354 C C . ASN A 1 167 ? 11.305 -16.719 9.633 1 89.69 167 ASN A C 1
ATOM 1356 O O . ASN A 1 167 ? 12.391 -16.297 9.242 1 89.69 167 ASN A O 1
ATOM 1360 N N . THR A 1 168 ? 10.953 -17.922 9.586 1 91.75 168 THR A N 1
ATOM 1361 C CA . THR A 1 168 ? 11.836 -18.906 8.984 1 91.75 168 THR A CA 1
ATOM 1362 C C . THR A 1 168 ? 12.023 -18.641 7.496 1 91.75 168 THR A C 1
ATOM 1364 O O . THR A 1 168 ? 13.133 -18.75 6.973 1 91.75 168 THR A O 1
ATOM 1367 N N . PHE A 1 169 ? 11.016 -18.266 6.879 1 92.31 169 PHE A N 1
ATOM 1368 C CA . PHE A 1 169 ? 11.078 -17.922 5.461 1 92.31 169 PHE A CA 1
ATOM 1369 C C . PHE A 1 169 ? 12.016 -16.75 5.227 1 92.31 169 PHE A C 1
ATOM 1371 O O . PHE A 1 169 ? 12.844 -16.781 4.309 1 92.31 169 PHE A O 1
ATOM 1378 N N . ILE A 1 170 ? 11.844 -15.719 6.027 1 90.38 170 ILE A N 1
ATOM 1379 C CA . ILE A 1 170 ? 12.672 -14.523 5.863 1 90.38 170 ILE A CA 1
ATOM 1380 C C . ILE A 1 170 ? 14.148 -14.906 5.996 1 90.38 170 ILE A C 1
ATOM 1382 O O . ILE A 1 170 ? 14.977 -14.477 5.188 1 90.38 170 ILE A O 1
ATOM 1386 N N . ARG A 1 171 ? 14.43 -15.75 6.906 1 89.19 171 ARG A N 1
ATOM 1387 C CA . ARG A 1 171 ? 15.812 -16.172 7.129 1 89.19 171 ARG A CA 1
ATOM 1388 C C . ARG A 1 171 ? 16.328 -17 5.957 1 89.19 171 ARG A C 1
ATOM 1390 O O . ARG A 1 171 ? 17.422 -16.766 5.457 1 89.19 171 ARG A O 1
ATOM 1397 N N . LEU A 1 172 ? 15.508 -17.906 5.484 1 90.44 172 LEU A N 1
ATOM 1398 C CA . LEU A 1 172 ? 15.922 -18.781 4.391 1 90.44 172 LEU A CA 1
ATOM 1399 C C . LEU A 1 172 ? 16.078 -18 3.096 1 90.44 172 LEU A C 1
ATOM 1401 O O . LEU A 1 172 ? 16.969 -18.266 2.297 1 90.44 172 LEU A O 1
ATOM 1405 N N . ARG A 1 173 ? 15.203 -17.062 2.912 1 89.31 173 ARG A N 1
ATOM 1406 C CA . ARG A 1 173 ? 15.289 -16.234 1.717 1 89.31 173 ARG A CA 1
ATOM 1407 C C . ARG A 1 173 ? 16.578 -15.406 1.723 1 89.31 173 ARG A C 1
ATOM 1409 O O . ARG A 1 173 ? 17.234 -15.273 0.691 1 89.31 173 ARG A O 1
ATOM 1416 N N . HIS A 1 174 ? 16.953 -14.891 2.846 1 86.88 174 HIS A N 1
ATOM 1417 C CA . HIS A 1 174 ? 18.188 -14.117 2.969 1 86.88 174 HIS A CA 1
ATOM 1418 C C . HIS A 1 174 ? 19.406 -14.992 2.707 1 86.88 174 HIS A C 1
ATOM 1420 O O . HIS A 1 174 ? 20.328 -14.578 2.006 1 86.88 174 HIS A O 1
ATOM 1426 N N . GLU A 1 175 ? 19.344 -16.156 3.201 1 86.12 175 GLU A N 1
ATOM 1427 C CA . GLU A 1 175 ? 20.453 -17.094 2.986 1 86.12 175 GLU A CA 1
ATOM 1428 C C . GLU A 1 175 ? 20.531 -17.516 1.524 1 86.12 175 GLU A C 1
ATOM 1430 O O . GLU A 1 175 ? 21.625 -17.625 0.972 1 86.12 175 GLU A O 1
ATOM 1435 N N . TYR A 1 176 ? 19.344 -17.672 0.99 1 84.69 176 TYR A N 1
ATOM 1436 C CA . TYR A 1 176 ? 19.281 -18.078 -0.413 1 84.69 176 TYR A CA 1
ATOM 1437 C C . TYR A 1 176 ? 19.922 -17.016 -1.308 1 84.69 176 TYR A C 1
ATOM 1439 O O . TYR A 1 176 ? 20.688 -17.328 -2.219 1 84.69 176 TYR A O 1
ATOM 1447 N N . HIS A 1 177 ? 19.797 -15.727 -1.034 1 84 177 HIS A N 1
ATOM 1448 C CA . HIS A 1 177 ? 20.25 -14.633 -1.876 1 84 177 HIS A CA 1
ATOM 1449 C C . HIS A 1 177 ? 21.703 -14.266 -1.556 1 84 177 HIS A C 1
ATOM 1451 O O . HIS A 1 177 ? 22.344 -13.555 -2.326 1 84 177 HIS A O 1
ATOM 1457 N N . THR A 1 178 ? 22.203 -14.812 -0.501 1 80.88 178 THR A N 1
ATOM 1458 C CA . THR A 1 178 ? 23.547 -14.43 -0.113 1 80.88 178 THR A CA 1
ATOM 1459 C C . THR A 1 178 ? 24.531 -15.57 -0.364 1 80.88 178 THR A C 1
ATOM 1461 O O . THR A 1 178 ? 25.703 -15.477 0.011 1 80.88 178 THR A O 1
ATOM 1464 N N . THR A 1 179 ? 23.984 -16.609 -1.02 1 79.88 179 THR A N 1
ATOM 1465 C CA . THR A 1 179 ? 24.906 -17.656 -1.438 1 79.88 179 THR A CA 1
ATOM 1466 C C . THR A 1 179 ? 25.844 -17.141 -2.537 1 79.88 179 THR A C 1
ATOM 1468 O O . THR A 1 179 ? 25.453 -16.281 -3.334 1 79.88 179 THR A O 1
ATOM 1471 N N . ASP A 1 180 ? 26.969 -17.578 -2.598 1 76.56 180 ASP A N 1
ATOM 1472 C CA . ASP A 1 180 ? 27.953 -17.141 -3.59 1 76.56 180 ASP A CA 1
ATOM 1473 C C . ASP A 1 180 ? 27.469 -17.453 -5.008 1 76.56 180 ASP A C 1
ATOM 1475 O O . ASP A 1 180 ? 27.688 -16.672 -5.93 1 76.56 180 ASP A O 1
ATOM 1479 N N . GLU A 1 181 ? 26.828 -18.531 -5.102 1 76.06 181 GLU A N 1
ATOM 1480 C CA . GLU A 1 181 ? 26.312 -18.922 -6.41 1 76.06 181 GLU A CA 1
ATOM 1481 C C . GLU A 1 181 ? 25.266 -17.938 -6.91 1 76.06 181 GLU A C 1
ATOM 1483 O O . GLU A 1 181 ? 25.266 -17.578 -8.086 1 76.06 181 GLU A O 1
ATOM 1488 N N . TYR A 1 182 ? 24.516 -17.516 -6.07 1 81.81 182 TYR A N 1
ATOM 1489 C CA . TYR A 1 182 ? 23.453 -16.594 -6.457 1 81.81 182 TYR A CA 1
ATOM 1490 C C . TYR A 1 182 ? 24 -15.188 -6.676 1 81.81 182 TYR A C 1
ATOM 1492 O O . TYR A 1 182 ? 23.688 -14.539 -7.676 1 81.81 182 TYR A O 1
ATOM 1500 N N . ARG A 1 183 ? 24.875 -14.719 -5.871 1 82 183 ARG A N 1
ATOM 1501 C CA . ARG A 1 183 ? 25.375 -13.352 -5.891 1 82 183 ARG A CA 1
ATOM 1502 C C . ARG A 1 183 ? 26.156 -13.078 -7.172 1 82 183 ARG A C 1
ATOM 1504 O O . ARG A 1 183 ? 26.156 -11.953 -7.68 1 82 183 ARG A O 1
ATOM 1511 N N . ASN A 1 184 ? 26.734 -14.109 -7.652 1 80.62 184 ASN A N 1
ATOM 1512 C CA . ASN A 1 184 ? 27.562 -13.922 -8.828 1 80.62 184 ASN A CA 1
ATOM 1513 C C . ASN A 1 184 ? 26.844 -14.305 -10.109 1 80.62 184 ASN A C 1
ATOM 1515 O O . ASN A 1 184 ? 27.391 -14.172 -11.203 1 80.62 184 ASN A O 1
ATOM 1519 N N . SER A 1 185 ? 25.641 -14.688 -9.961 1 82.5 185 SER A N 1
ATOM 1520 C CA . SER A 1 185 ? 24.875 -15.07 -11.133 1 82.5 185 SER A CA 1
ATOM 1521 C C . SER A 1 185 ? 24.344 -13.844 -11.867 1 82.5 185 SER A C 1
ATOM 1523 O O . SER A 1 185 ? 24.109 -12.797 -11.258 1 82.5 185 SER A O 1
ATOM 1525 N N . PRO A 1 186 ? 24.141 -13.93 -13.227 1 84.12 186 PRO A N 1
ATOM 1526 C CA . PRO A 1 186 ? 23.578 -12.812 -13.992 1 84.12 186 PRO A CA 1
ATOM 1527 C C . PRO A 1 186 ? 22.156 -12.461 -13.547 1 84.12 186 PRO A C 1
ATOM 1529 O O . PRO A 1 186 ? 21.75 -11.305 -13.688 1 84.12 186 PRO A O 1
ATOM 1532 N N . ARG A 1 187 ? 21.609 -13.383 -13 1 84.44 187 ARG A N 1
ATOM 1533 C CA . ARG A 1 187 ? 20.25 -13.133 -12.523 1 84.44 187 ARG A CA 1
ATOM 1534 C C . ARG A 1 187 ? 20.25 -12.133 -11.375 1 84.44 187 ARG A C 1
ATOM 1536 O O . ARG A 1 187 ? 19.375 -11.266 -11.289 1 84.44 187 ARG A O 1
ATOM 1543 N N . ALA A 1 188 ? 21.219 -12.266 -10.547 1 86.62 188 ALA A N 1
ATOM 1544 C CA . ALA A 1 188 ? 21.281 -11.422 -9.352 1 86.62 188 ALA A CA 1
ATOM 1545 C C . ALA A 1 188 ? 21.875 -10.055 -9.672 1 86.62 188 ALA A C 1
ATOM 1547 O O . ALA A 1 188 ? 21.531 -9.062 -9.023 1 86.62 188 ALA A O 1
ATOM 1548 N N . THR A 1 189 ? 22.688 -9.914 -10.742 1 90 189 THR A N 1
ATOM 1549 C CA . THR A 1 189 ? 23.422 -8.68 -11 1 90 189 THR A CA 1
ATOM 1550 C C . THR A 1 189 ? 22.766 -7.891 -12.125 1 90 189 THR A C 1
ATOM 1552 O O . THR A 1 189 ? 23.281 -6.844 -12.531 1 90 189 THR A O 1
ATOM 1555 N N . THR A 1 190 ? 21.656 -8.398 -12.633 1 91.69 190 THR A N 1
ATOM 1556 C CA . THR A 1 190 ? 20.984 -7.711 -13.742 1 91.69 190 THR A CA 1
ATOM 1557 C C . THR A 1 190 ? 19.625 -7.168 -13.305 1 91.69 190 THR A C 1
ATOM 1559 O O . THR A 1 190 ? 18.891 -7.836 -12.578 1 91.69 190 THR A O 1
ATOM 1562 N N . ILE A 1 191 ? 19.375 -5.926 -13.672 1 92.75 191 ILE A N 1
ATOM 1563 C CA . ILE A 1 191 ? 18.062 -5.336 -13.398 1 92.75 191 ILE A CA 1
ATOM 1564 C C . ILE A 1 191 ? 17.359 -5 -14.711 1 92.75 191 ILE A C 1
ATOM 1566 O O . ILE A 1 191 ? 18.016 -4.758 -15.727 1 92.75 191 ILE A O 1
ATOM 1570 N N . LEU A 1 192 ? 16.062 -5.133 -14.703 1 93.25 192 LEU A N 1
ATOM 1571 C CA . LEU A 1 192 ? 15.25 -4.73 -15.844 1 93.25 192 LEU A CA 1
ATOM 1572 C C . LEU A 1 192 ? 14.586 -3.381 -15.586 1 93.25 192 LEU A C 1
ATOM 1574 O O . LEU A 1 192 ? 13.938 -3.189 -14.547 1 93.25 192 LEU A O 1
ATOM 1578 N N . VAL A 1 193 ? 14.781 -2.434 -16.406 1 91.62 193 VAL A N 1
ATOM 1579 C CA . VAL A 1 193 ? 14.18 -1.108 -16.312 1 91.62 193 VAL A CA 1
ATOM 1580 C C . VAL A 1 193 ? 13.156 -0.932 -17.438 1 91.62 193 VAL A C 1
ATOM 1582 O O . VAL A 1 193 ? 13.484 -1.108 -18.609 1 91.62 193 VAL A O 1
ATOM 1585 N N . THR A 1 194 ? 11.961 -0.606 -17.047 1 89.94 194 THR A N 1
ATOM 1586 C CA . THR A 1 194 ? 10.898 -0.417 -18.016 1 89.94 194 THR A CA 1
ATOM 1587 C C . THR A 1 194 ? 10.445 1.04 -18.047 1 89.94 194 THR A C 1
ATOM 1589 O O . THR A 1 194 ? 10.75 1.81 -17.141 1 89.94 194 THR A O 1
ATOM 1592 N N . GLY A 1 195 ? 9.797 1.472 -19.156 1 86.56 195 GLY A N 1
ATOM 1593 C CA . GLY A 1 195 ? 9.25 2.812 -19.281 1 86.56 195 GLY A CA 1
ATOM 1594 C C . GLY A 1 195 ? 10.312 3.877 -19.484 1 86.56 195 GLY A C 1
ATOM 1595 O O . GLY A 1 195 ? 10.203 4.98 -18.953 1 86.56 195 GLY A O 1
ATOM 1596 N N . ILE A 1 196 ? 11.352 3.535 -20.219 1 89.12 196 ILE A N 1
ATOM 1597 C CA . ILE A 1 196 ? 12.43 4.48 -20.484 1 89.12 196 ILE A CA 1
ATOM 1598 C C . ILE A 1 196 ? 12 5.465 -21.578 1 89.12 196 ILE A C 1
ATOM 1600 O O . ILE A 1 196 ? 11.578 5.059 -22.656 1 89.12 196 ILE A O 1
ATOM 1604 N N . PRO A 1 197 ? 12.062 6.672 -21.219 1 84.94 197 PRO A N 1
ATOM 1605 C CA . PRO A 1 197 ? 11.734 7.645 -22.266 1 84.94 197 PRO A CA 1
ATOM 1606 C C . PRO A 1 197 ? 12.695 7.578 -23.453 1 84.94 197 PRO A C 1
ATOM 1608 O O . PRO A 1 197 ? 13.852 7.184 -23.297 1 84.94 197 PRO A O 1
ATOM 1611 N N . LYS A 1 198 ? 12.312 7.992 -24.609 1 83.25 198 LYS A N 1
ATOM 1612 C CA . LYS A 1 198 ? 13.062 7.895 -25.859 1 83.25 198 LYS A CA 1
ATOM 1613 C C . LYS A 1 198 ? 14.383 8.648 -25.781 1 83.25 198 LYS A C 1
ATOM 1615 O O . LYS A 1 198 ? 15.398 8.195 -26.312 1 83.25 198 LYS A O 1
ATOM 1620 N N . GLU A 1 199 ? 14.398 9.68 -24.922 1 81.12 199 GLU A N 1
ATOM 1621 C CA . GLU A 1 199 ? 15.578 10.531 -24.828 1 81.12 199 GLU A CA 1
ATOM 1622 C C . GLU A 1 199 ? 16.688 9.867 -24.016 1 81.12 199 GLU A C 1
ATOM 1624 O O . GLU A 1 199 ? 17.875 10.117 -24.25 1 81.12 199 GLU A O 1
ATOM 1629 N N . LEU A 1 200 ? 16.266 8.984 -23.203 1 86.06 200 LEU A N 1
ATOM 1630 C CA . LEU A 1 200 ? 17.219 8.352 -22.312 1 86.06 200 LEU A CA 1
ATOM 1631 C C . LEU A 1 200 ? 17.5 6.918 -22.75 1 86.06 200 LEU A C 1
ATOM 1633 O O . LEU A 1 200 ? 18.344 6.238 -22.156 1 86.06 200 LEU A O 1
ATOM 1637 N N . ASN A 1 201 ? 16.875 6.523 -23.844 1 88.06 201 ASN A N 1
ATOM 1638 C CA . ASN A 1 201 ? 16.969 5.133 -24.281 1 88.06 201 ASN A CA 1
ATOM 1639 C C . ASN A 1 201 ? 18.203 4.891 -25.141 1 88.06 201 ASN A C 1
ATOM 1641 O O . ASN A 1 201 ? 18.094 4.441 -26.281 1 88.06 201 ASN A O 1
ATOM 1645 N N . ASN A 1 202 ? 19.344 5.211 -24.625 1 89.75 202 ASN A N 1
ATOM 1646 C CA . ASN A 1 202 ? 20.656 4.941 -25.219 1 89.75 202 ASN A CA 1
ATOM 1647 C C . ASN A 1 202 ? 21.641 4.422 -24.172 1 89.75 202 ASN A C 1
ATOM 1649 O O . ASN A 1 202 ? 21.5 4.707 -22.984 1 89.75 202 ASN A O 1
ATOM 1653 N N . SER A 1 203 ? 22.547 3.643 -24.609 1 90.69 203 SER A N 1
ATOM 1654 C CA . SER A 1 203 ? 23.484 2.969 -23.719 1 90.69 203 SER A CA 1
ATOM 1655 C C . SER A 1 203 ? 24.328 3.975 -22.938 1 90.69 203 SER A C 1
ATOM 1657 O O . SER A 1 203 ? 24.641 3.762 -21.766 1 90.69 203 SER A O 1
ATOM 1659 N N . GLU A 1 204 ? 24.625 5.062 -23.531 1 88.44 204 GLU A N 1
ATOM 1660 C CA . GLU A 1 204 ? 25.5 6.051 -22.891 1 88.44 204 GLU A CA 1
ATOM 1661 C C . GLU A 1 204 ? 24.766 6.77 -21.766 1 88.44 204 GLU A C 1
ATOM 1663 O O . GLU A 1 204 ? 25.312 6.906 -20.656 1 88.44 204 GLU A O 1
ATOM 1668 N N . SER A 1 205 ? 23.578 7.23 -22.062 1 88.12 205 SER A N 1
ATOM 1669 C CA . SER A 1 205 ? 22.797 7.941 -21.047 1 88.12 205 SER A CA 1
ATOM 1670 C C . SER A 1 205 ? 22.469 7.031 -19.875 1 88.12 205 SER A C 1
ATOM 1672 O O . SER A 1 205 ? 22.531 7.453 -18.719 1 88.12 205 SER A O 1
ATOM 1674 N N . LEU A 1 206 ? 22.109 5.809 -20.156 1 91.38 206 LEU A N 1
ATOM 1675 C CA . LEU A 1 206 ? 21.766 4.859 -19.094 1 91.38 206 LEU A CA 1
ATOM 1676 C C . LEU A 1 206 ? 23 4.48 -18.281 1 91.38 206 LEU A C 1
ATOM 1678 O O . LEU A 1 206 ? 22.906 4.312 -17.062 1 91.38 206 LEU A O 1
ATOM 1682 N N . LYS A 1 207 ? 24.094 4.34 -18.984 1 92.38 207 LYS A N 1
ATOM 1683 C CA . LYS A 1 207 ? 25.328 4.047 -18.266 1 92.38 207 LYS A CA 1
ATOM 1684 C C . LYS A 1 207 ? 25.703 5.188 -17.312 1 92.38 207 LYS A C 1
ATOM 1686 O O . LYS A 1 207 ? 26.094 4.949 -16.172 1 92.38 207 LYS A O 1
ATOM 1691 N N . ALA A 1 208 ? 25.531 6.395 -17.781 1 87.31 208 ALA A N 1
ATOM 1692 C CA . ALA A 1 208 ? 25.844 7.559 -16.969 1 87.31 208 ALA A CA 1
ATOM 1693 C C . ALA A 1 208 ? 24.938 7.633 -15.742 1 87.31 208 ALA A C 1
ATOM 1695 O O . ALA A 1 208 ? 25.391 7.98 -14.648 1 87.31 208 ALA A O 1
ATOM 1696 N N . LEU A 1 209 ? 23.75 7.301 -15.922 1 87.31 209 LEU A N 1
ATOM 1697 C CA . LEU A 1 209 ? 22.75 7.383 -14.859 1 87.31 209 LEU A CA 1
ATOM 1698 C C . LEU A 1 209 ? 22.984 6.301 -13.812 1 87.31 209 LEU A C 1
ATOM 1700 O O . LEU A 1 209 ? 22.859 6.555 -12.609 1 87.31 209 LEU A O 1
ATOM 1704 N N . PHE A 1 210 ? 23.359 5.094 -14.234 1 90.56 210 PHE A N 1
ATOM 1705 C CA . PHE A 1 210 ? 23.391 3.961 -13.32 1 90.56 210 PHE A CA 1
ATOM 1706 C C . PHE A 1 210 ? 24.812 3.67 -12.867 1 90.56 210 PHE A C 1
ATOM 1708 O O . PHE A 1 210 ? 25.031 2.867 -11.961 1 90.56 210 PHE A O 1
ATOM 1715 N N . ASP A 1 211 ? 25.766 4.348 -13.391 1 89 211 ASP A N 1
ATOM 1716 C CA . ASP A 1 211 ? 27.156 4.172 -12.992 1 89 211 ASP A CA 1
ATOM 1717 C C . ASP A 1 211 ? 27.422 4.781 -11.625 1 89 211 ASP A C 1
ATOM 1719 O O . ASP A 1 211 ? 28.484 4.559 -11.031 1 89 211 ASP A O 1
ATOM 1723 N N . ILE A 1 212 ? 26.484 5.484 -11.109 1 84.38 212 ILE A N 1
ATOM 1724 C CA . ILE A 1 212 ? 26.625 6.156 -9.828 1 84.38 212 ILE A CA 1
ATOM 1725 C C . ILE A 1 212 ? 26.562 5.129 -8.695 1 84.38 212 ILE A C 1
ATOM 1727 O O . ILE A 1 212 ? 27 5.395 -7.578 1 84.38 212 ILE A O 1
ATOM 1731 N N . PHE A 1 213 ? 26.062 3.959 -9.008 1 87.19 213 PHE A N 1
ATOM 1732 C CA . PHE A 1 213 ? 25.938 2.92 -7.988 1 87.19 213 PHE A CA 1
ATOM 1733 C C . PHE A 1 213 ? 27.234 2.146 -7.836 1 87.19 213 PHE A C 1
ATOM 1735 O O . PHE A 1 213 ? 28.062 2.115 -8.758 1 87.19 213 PHE A O 1
ATOM 1742 N N . PRO A 1 214 ? 27.375 1.509 -6.711 1 83.94 214 PRO A N 1
ATOM 1743 C CA . PRO A 1 214 ? 28.641 0.808 -6.461 1 83.94 214 PRO A CA 1
ATOM 1744 C C . PRO A 1 214 ? 28.922 -0.297 -7.477 1 83.94 214 PRO A C 1
ATOM 1746 O O . PRO A 1 214 ? 28 -1.017 -7.875 1 83.94 214 PRO A O 1
ATOM 1749 N N . GLY A 1 215 ? 30.25 -0.459 -7.895 1 84.44 215 GLY A N 1
ATOM 1750 C CA . GLY A 1 215 ? 30.672 -1.464 -8.852 1 84.44 215 GLY A CA 1
ATOM 1751 C C . GLY A 1 215 ? 30.531 -1.014 -10.297 1 84.44 215 GLY A C 1
ATOM 1752 O O . GLY A 1 215 ? 31.219 -1.52 -11.18 1 84.44 215 GLY A O 1
ATOM 1753 N N . GLY A 1 216 ? 29.5 -0.115 -10.555 1 87.94 216 GLY A N 1
ATOM 1754 C CA . GLY A 1 216 ? 29.312 0.397 -11.898 1 87.94 216 GLY A CA 1
ATOM 1755 C C . GLY A 1 216 ? 28.562 -0.565 -12.805 1 87.94 216 GLY A C 1
ATOM 1756 O O . GLY A 1 216 ? 28.219 -1.676 -12.391 1 87.94 216 GLY A O 1
ATOM 1757 N N . VAL A 1 217 ? 28.375 -0.116 -14.016 1 93.56 217 VAL A N 1
ATOM 1758 C CA . VAL A 1 217 ? 27.609 -0.893 -14.984 1 93.56 217 VAL A CA 1
ATOM 1759 C C . VAL A 1 217 ? 28.562 -1.743 -15.828 1 93.56 217 VAL A C 1
ATOM 1761 O O . VAL A 1 217 ? 29.562 -1.243 -16.328 1 93.56 217 VAL A O 1
ATOM 1764 N N . LYS A 1 218 ? 28.312 -3.074 -15.898 1 91.44 218 LYS A N 1
ATOM 1765 C CA . LYS A 1 218 ? 29.109 -3.988 -16.719 1 91.44 218 LYS A CA 1
ATOM 1766 C C . LYS A 1 218 ? 28.641 -3.975 -18.172 1 91.44 218 LYS A C 1
ATOM 1768 O O . LYS A 1 218 ? 29.453 -3.814 -19.078 1 91.44 218 LYS A O 1
ATOM 1773 N N . ARG A 1 219 ? 27.297 -4.172 -18.312 1 92.06 219 ARG A N 1
ATOM 1774 C CA . ARG A 1 219 ? 26.75 -4.258 -19.672 1 92.06 219 ARG A CA 1
ATOM 1775 C C . ARG A 1 219 ? 25.281 -3.812 -19.688 1 92.06 219 ARG A C 1
ATOM 1777 O O . ARG A 1 219 ? 24.578 -3.955 -18.703 1 92.06 219 ARG A O 1
ATOM 1784 N N . ILE A 1 220 ? 24.875 -3.258 -20.859 1 93.06 220 ILE A N 1
ATOM 1785 C CA . ILE A 1 220 ? 23.5 -2.832 -21.062 1 93.06 220 ILE A CA 1
ATOM 1786 C C . ILE A 1 220 ? 22.938 -3.486 -22.328 1 93.06 220 ILE A C 1
ATOM 1788 O O . ILE A 1 220 ? 23.594 -3.49 -23.375 1 93.06 220 ILE A O 1
ATOM 1792 N N . TRP A 1 221 ? 21.859 -4.211 -22.25 1 91.38 221 TRP A N 1
ATOM 1793 C CA . TRP A 1 221 ? 21.141 -4.75 -23.406 1 91.38 221 TRP A CA 1
ATOM 1794 C C . TRP A 1 221 ? 19.906 -3.916 -23.719 1 91.38 221 TRP A C 1
ATOM 1796 O O . TRP A 1 221 ? 18.938 -3.895 -22.938 1 91.38 221 TRP A O 1
ATOM 1806 N N . LEU A 1 222 ? 19.938 -3.199 -24.781 1 90.38 222 LEU A N 1
ATOM 1807 C CA . LEU A 1 222 ? 18.766 -2.479 -25.234 1 90.38 222 LEU A CA 1
ATOM 1808 C C . LEU A 1 222 ? 17.797 -3.416 -25.953 1 90.38 222 LEU A C 1
ATOM 1810 O O . LEU A 1 222 ? 18.188 -4.121 -26.875 1 90.38 222 LEU A O 1
ATOM 1814 N N . ASN A 1 223 ? 16.578 -3.445 -25.453 1 89 223 ASN A N 1
ATOM 1815 C CA . ASN A 1 223 ? 15.602 -4.363 -26.047 1 89 223 ASN A CA 1
ATOM 1816 C C . ASN A 1 223 ? 14.984 -3.789 -27.312 1 89 223 ASN A C 1
ATOM 1818 O O . ASN A 1 223 ? 14.68 -2.598 -27.375 1 89 223 ASN A O 1
ATOM 1822 N N . ARG A 1 224 ? 14.953 -4.676 -28.281 1 87.25 224 ARG A N 1
ATOM 1823 C CA . ARG A 1 224 ? 14.352 -4.316 -29.578 1 87.25 224 ARG A CA 1
ATOM 1824 C C . ARG A 1 224 ? 13.188 -5.238 -29.906 1 87.25 224 ARG A C 1
ATOM 1826 O O . ARG A 1 224 ? 13.047 -6.312 -29.328 1 87.25 224 ARG A O 1
ATOM 1833 N N . ASP A 1 225 ? 12.344 -4.77 -30.75 1 85.31 225 ASP A N 1
ATOM 1834 C CA . ASP A 1 225 ? 11.18 -5.566 -31.125 1 85.31 225 ASP A CA 1
ATOM 1835 C C . ASP A 1 225 ? 11.555 -6.625 -32.156 1 85.31 225 ASP A C 1
ATOM 1837 O O . ASP A 1 225 ? 11.727 -6.316 -33.344 1 85.31 225 ASP A O 1
ATOM 1841 N N . PRO A 1 226 ? 11.586 -7.867 -31.656 1 80.06 226 PRO A N 1
ATOM 1842 C CA . PRO A 1 226 ? 12 -8.922 -32.594 1 80.06 226 PRO A CA 1
ATOM 1843 C C . PRO A 1 226 ? 10.812 -9.594 -33.281 1 80.06 226 PRO A C 1
ATOM 1845 O O . PRO A 1 226 ? 10.93 -10.734 -33.719 1 80.06 226 PRO A O 1
ATOM 1848 N N . SER A 1 227 ? 9.727 -8.953 -33.438 1 81.44 227 SER A N 1
ATOM 1849 C CA . SER A 1 227 ? 8.508 -9.617 -33.906 1 81.44 227 SER A CA 1
ATOM 1850 C C . SER A 1 227 ? 8.711 -10.273 -35.25 1 81.44 227 SER A C 1
ATOM 1852 O O . SER A 1 227 ? 8.344 -11.438 -35.438 1 81.44 227 SER A O 1
ATOM 1854 N N . LYS A 1 228 ? 9.375 -9.586 -36.219 1 84.12 228 LYS A N 1
ATOM 1855 C CA . LYS A 1 228 ? 9.609 -10.117 -37.562 1 84.12 228 LYS A CA 1
ATOM 1856 C C . LYS A 1 228 ? 10.57 -11.305 -37.531 1 84.12 228 LYS A C 1
ATOM 1858 O O . LYS A 1 228 ? 10.336 -12.32 -38.188 1 84.12 228 LYS A O 1
ATOM 1863 N N . LEU A 1 229 ? 11.562 -11.133 -36.719 1 85.88 229 LEU A N 1
ATOM 1864 C CA . LEU A 1 229 ? 12.547 -12.195 -36.594 1 85.88 229 LEU A CA 1
ATOM 1865 C C . LEU A 1 229 ? 11.961 -13.391 -35.844 1 85.88 229 LEU A C 1
ATOM 1867 O O . LEU A 1 229 ? 12.266 -14.539 -36.188 1 85.88 229 LEU A O 1
ATOM 1871 N N . ALA A 1 230 ? 11.18 -13.102 -34.875 1 83.56 230 ALA A N 1
ATOM 1872 C CA . ALA A 1 230 ? 10.555 -14.18 -34.094 1 83.56 230 ALA A CA 1
ATOM 1873 C C . ALA A 1 230 ? 9.609 -15 -34.969 1 83.56 230 ALA A C 1
ATOM 1875 O O . ALA A 1 230 ? 9.57 -16.234 -34.875 1 83.56 230 ALA A O 1
ATOM 1876 N N . LYS A 1 231 ? 8.914 -14.375 -35.844 1 85 231 LYS A N 1
ATOM 1877 C CA . LYS A 1 231 ? 8.016 -15.07 -36.75 1 85 231 LYS A CA 1
ATOM 1878 C C . LYS A 1 231 ? 8.797 -15.906 -37.75 1 85 231 LYS A C 1
ATOM 1880 O O . LYS A 1 231 ? 8.414 -17.031 -38.062 1 85 231 LYS A O 1
ATOM 1885 N N . ALA A 1 232 ? 9.836 -15.344 -38.25 1 87.94 232 ALA A N 1
ATOM 1886 C CA . ALA A 1 232 ? 10.672 -16.062 -39.188 1 87.94 232 ALA A CA 1
ATOM 1887 C C . ALA A 1 232 ? 11.328 -17.281 -38.562 1 87.94 232 ALA A C 1
ATOM 1889 O O . ALA A 1 232 ? 11.391 -18.344 -39.188 1 87.94 232 ALA A O 1
ATOM 1890 N N . THR A 1 233 ? 11.742 -17.078 -37.375 1 86.38 233 THR A N 1
ATOM 1891 C CA . THR A 1 233 ? 12.383 -18.188 -36.688 1 86.38 233 THR A CA 1
ATOM 1892 C C . THR A 1 233 ? 11.367 -19.281 -36.375 1 86.38 233 THR A C 1
ATOM 1894 O O . THR A 1 233 ? 11.695 -20.469 -36.406 1 86.38 233 THR A O 1
ATOM 1897 N N . ALA A 1 234 ? 10.281 -18.859 -36.031 1 84.38 234 ALA A N 1
ATOM 1898 C CA . ALA A 1 234 ? 9.234 -19.844 -35.781 1 84.38 234 ALA A CA 1
ATOM 1899 C C . ALA A 1 234 ? 8.883 -20.625 -37.062 1 84.38 234 ALA A C 1
ATOM 1901 O O . ALA A 1 234 ? 8.648 -21.828 -37 1 84.38 234 ALA A O 1
ATOM 1902 N N . LYS A 1 235 ? 8.805 -19.953 -38.125 1 88 235 LYS A N 1
ATOM 1903 C CA . LYS A 1 235 ? 8.555 -20.578 -39.406 1 88 235 LYS A CA 1
ATOM 1904 C C . LYS A 1 235 ? 9.664 -21.562 -39.75 1 88 235 LYS A C 1
ATOM 1906 O O . LYS A 1 235 ? 9.398 -22.641 -40.312 1 88 235 LYS A O 1
ATOM 1911 N N . ARG A 1 236 ? 10.805 -21.172 -39.5 1 90.19 236 ARG A N 1
ATOM 1912 C CA . ARG A 1 236 ? 11.938 -22.062 -39.75 1 90.19 236 ARG A CA 1
ATOM 1913 C C . ARG A 1 236 ? 11.797 -23.359 -38.938 1 90.19 236 ARG A C 1
ATOM 1915 O O . ARG A 1 236 ? 12.016 -24.453 -39.469 1 90.19 236 ARG A O 1
ATOM 1922 N N . GLU A 1 237 ? 11.508 -23.172 -37.719 1 87.25 237 GLU A N 1
ATOM 1923 C CA . GLU A 1 237 ? 11.359 -24.359 -36.875 1 87.25 237 GLU A CA 1
ATOM 1924 C C . GLU A 1 237 ? 10.25 -25.266 -37.375 1 87.25 237 GLU A C 1
ATOM 1926 O O . GLU A 1 237 ? 10.383 -26.5 -37.344 1 87.25 237 GLU A O 1
ATOM 1931 N N . ALA A 1 238 ? 9.242 -24.703 -37.875 1 87.56 238 ALA A N 1
ATOM 1932 C CA . ALA A 1 238 ? 8.148 -25.484 -38.438 1 87.56 238 ALA A CA 1
ATOM 1933 C C . ALA A 1 238 ? 8.594 -26.234 -39.688 1 87.56 238 ALA A C 1
ATOM 1935 O O . ALA A 1 238 ? 8.227 -27.391 -39.906 1 87.56 238 ALA A O 1
ATOM 1936 N N . ILE A 1 239 ? 9.344 -25.641 -40.5 1 90.5 239 ILE A N 1
ATOM 1937 C CA . ILE A 1 239 ? 9.836 -26.234 -41.719 1 90.5 239 ILE A CA 1
ATOM 1938 C C . ILE A 1 239 ? 10.789 -27.375 -41.406 1 90.5 239 ILE A C 1
ATOM 1940 O O . ILE A 1 239 ? 10.75 -28.438 -42.062 1 90.5 239 ILE A O 1
ATOM 1944 N N . VAL A 1 240 ? 11.586 -27.109 -40.438 1 90.44 240 VAL A N 1
ATOM 1945 C CA . VAL A 1 240 ? 12.523 -28.156 -40.031 1 90.44 240 VAL A CA 1
ATOM 1946 C C . VAL A 1 240 ? 11.758 -29.391 -39.531 1 90.44 240 VAL A C 1
ATOM 1948 O O . VAL A 1 240 ? 12.109 -30.516 -39.875 1 90.44 240 VAL A O 1
ATOM 1951 N N . ASN A 1 241 ? 10.805 -29.156 -38.812 1 89 241 ASN A N 1
ATOM 1952 C CA . ASN A 1 241 ? 10 -30.266 -38.312 1 89 241 ASN A CA 1
ATOM 1953 C C . ASN A 1 241 ? 9.312 -31.016 -39.438 1 89 241 ASN A C 1
ATOM 1955 O O . ASN A 1 241 ? 9.258 -32.25 -39.406 1 89 241 ASN A O 1
ATOM 1959 N N . ASN A 1 242 ? 8.812 -30.312 -40.406 1 88.88 242 ASN A N 1
ATOM 1960 C CA . ASN A 1 242 ? 8.156 -30.953 -41.531 1 88.88 242 ASN A CA 1
ATOM 1961 C C . ASN A 1 242 ? 9.148 -31.703 -42.406 1 88.88 242 ASN A C 1
ATOM 1963 O O . ASN A 1 242 ? 8.836 -32.781 -42.938 1 88.88 242 ASN A O 1
ATOM 1967 N N . LEU A 1 243 ? 10.289 -31.109 -42.562 1 91.75 243 LEU A N 1
ATOM 1968 C CA . LEU A 1 243 ? 11.336 -31.766 -43.344 1 91.75 243 LEU A CA 1
ATOM 1969 C C . LEU A 1 243 ? 11.773 -33.062 -42.656 1 91.75 243 LEU A C 1
ATOM 1971 O O . LEU A 1 243 ? 11.969 -34.094 -43.312 1 91.75 243 LEU A O 1
ATOM 1975 N N . GLU A 1 244 ? 11.93 -32.969 -41.375 1 91.75 244 GLU A N 1
ATOM 1976 C CA . GLU A 1 244 ? 12.297 -34.156 -40.594 1 91.75 244 GLU A CA 1
ATOM 1977 C C . GLU A 1 244 ? 11.227 -35.25 -40.719 1 91.75 244 GLU A C 1
ATOM 1979 O O . GLU A 1 244 ? 11.547 -36.438 -40.812 1 91.75 244 GLU A O 1
ATOM 1984 N N . GLY A 1 245 ? 10.023 -34.844 -40.656 1 90.38 245 GLY A N 1
ATOM 1985 C CA . GLY A 1 245 ? 8.93 -35.781 -40.781 1 90.38 245 GLY A CA 1
ATOM 1986 C C . GLY A 1 245 ? 8.914 -36.469 -42.156 1 90.38 245 GLY A C 1
ATOM 1987 O O . GLY A 1 245 ? 8.742 -37.688 -42.219 1 90.38 245 GLY A O 1
ATOM 1988 N N . ALA A 1 246 ? 9.102 -35.719 -43.156 1 89.38 246 ALA A N 1
ATOM 1989 C CA . ALA A 1 246 ? 9.117 -36.25 -44.531 1 89.38 246 ALA A CA 1
ATOM 1990 C C . ALA A 1 246 ? 10.32 -37.156 -44.75 1 89.38 246 ALA A C 1
ATOM 1992 O O . ALA A 1 246 ? 10.203 -38.219 -45.344 1 89.38 246 ALA A O 1
ATOM 1993 N N . ALA A 1 247 ? 11.445 -36.688 -44.25 1 91.31 247 ALA A N 1
ATOM 1994 C CA . ALA A 1 247 ? 12.672 -37.469 -44.406 1 91.31 247 ALA A CA 1
ATOM 1995 C C . ALA A 1 247 ? 12.578 -38.812 -43.625 1 91.31 247 ALA A C 1
ATOM 1997 O O . ALA A 1 247 ? 12.992 -39.844 -44.156 1 91.31 247 ALA A O 1
ATOM 1998 N N . THR A 1 248 ? 12.109 -38.75 -42.438 1 91.5 248 THR A N 1
ATOM 1999 C CA . THR A 1 248 ? 11.969 -39.938 -41.625 1 91.5 248 THR A CA 1
ATOM 2000 C C . THR A 1 248 ? 10.992 -40.938 -42.25 1 91.5 248 THR A C 1
ATOM 2002 O O . THR A 1 248 ? 11.242 -42.125 -42.281 1 91.5 248 THR A O 1
ATOM 2005 N N . ASN A 1 249 ? 9.898 -40.406 -42.75 1 88.25 249 ASN A N 1
ATOM 2006 C CA . ASN A 1 249 ? 8.938 -41.281 -43.438 1 88.25 249 ASN A CA 1
ATOM 2007 C C . ASN A 1 249 ? 9.555 -41.938 -44.656 1 88.25 249 ASN A C 1
ATOM 2009 O O . ASN A 1 249 ? 9.273 -43.125 -44.938 1 88.25 249 ASN A O 1
ATOM 2013 N N . TYR A 1 250 ? 10.305 -41.188 -45.406 1 88.88 250 TYR A N 1
ATOM 2014 C CA . TYR A 1 250 ? 10.992 -41.719 -46.562 1 88.88 250 TYR A CA 1
ATOM 2015 C C . TYR A 1 250 ? 11.953 -42.844 -46.156 1 88.88 250 TYR A C 1
ATOM 2017 O O . TYR A 1 250 ? 11.992 -43.906 -46.812 1 88.88 250 TYR A O 1
ATOM 2025 N N . ILE A 1 251 ? 12.711 -42.656 -45.156 1 89.06 251 ILE A N 1
ATOM 2026 C CA . ILE A 1 251 ? 13.711 -43.594 -44.719 1 89.06 251 ILE A CA 1
ATOM 2027 C C . ILE A 1 251 ? 13.023 -44.875 -44.219 1 89.06 251 ILE A C 1
ATOM 2029 O O . ILE A 1 251 ? 13.484 -46 -44.469 1 89.06 251 ILE A O 1
ATOM 2033 N N . ILE A 1 252 ? 11.93 -44.75 -43.469 1 87.94 252 ILE A N 1
ATOM 2034 C CA . ILE A 1 252 ? 11.195 -45.906 -42.938 1 87.94 252 ILE A CA 1
ATOM 2035 C C . ILE A 1 252 ? 10.609 -46.719 -44.094 1 87.94 252 ILE A C 1
ATOM 2037 O O . ILE A 1 252 ? 10.695 -47.938 -44.094 1 87.94 252 ILE A O 1
ATOM 2041 N N . GLN A 1 253 ? 10.055 -45.969 -45.094 1 85.06 253 GLN A N 1
ATOM 2042 C CA . GLN A 1 253 ? 9.477 -46.656 -46.219 1 85.06 253 GLN A CA 1
ATOM 2043 C C . GLN A 1 253 ? 10.562 -47.375 -47.031 1 85.06 253 GLN A C 1
ATOM 2045 O O . GLN A 1 253 ? 10.344 -48.469 -47.531 1 85.06 253 GLN A O 1
ATOM 2050 N N . TYR A 1 254 ? 11.633 -46.656 -47.188 1 82.31 254 TYR A N 1
ATOM 2051 C CA . TYR A 1 254 ? 12.766 -47.281 -47.906 1 82.31 254 TYR A CA 1
ATOM 2052 C C . TYR A 1 254 ? 13.234 -48.531 -47.188 1 82.31 254 TYR A C 1
ATOM 2054 O O . TYR A 1 254 ? 13.531 -49.531 -47.844 1 82.31 254 TYR A O 1
ATOM 2062 N N . ALA A 1 255 ? 13.305 -48.531 -45.906 1 82.75 255 ALA A N 1
ATOM 2063 C CA . ALA A 1 255 ? 13.75 -49.656 -45.125 1 82.75 255 ALA A CA 1
ATOM 2064 C C . ALA A 1 255 ? 12.734 -50.812 -45.188 1 82.75 255 ALA A C 1
ATOM 2066 O O . ALA A 1 255 ? 13.117 -51.969 -45.25 1 82.75 255 ALA A O 1
ATOM 2067 N N . LYS A 1 256 ? 11.508 -50.5 -45.281 1 83.31 256 LYS A N 1
ATOM 2068 C CA . LYS A 1 256 ? 10.461 -51.5 -45.406 1 83.31 256 LYS A CA 1
ATOM 2069 C C . LYS A 1 256 ? 10.484 -52.188 -46.781 1 83.31 256 LYS A C 1
ATOM 2071 O O . LYS A 1 256 ? 10.305 -53.406 -46.906 1 83.31 256 LYS A O 1
ATOM 2076 N N . ASP A 1 257 ? 10.688 -51.344 -47.781 1 78.69 257 ASP A N 1
ATOM 2077 C CA . ASP A 1 257 ? 10.688 -51.844 -49.156 1 78.69 257 ASP A CA 1
ATOM 2078 C C . ASP A 1 257 ? 11.938 -52.688 -49.438 1 78.69 257 ASP A C 1
ATOM 2080 O O . ASP A 1 257 ? 11.898 -53.625 -50.219 1 78.69 257 ASP A O 1
ATOM 2084 N N . SER A 1 258 ? 13.008 -52.281 -48.812 1 74.81 258 SER A N 1
ATOM 2085 C CA . SER A 1 258 ? 14.258 -53.031 -49.031 1 74.81 258 SER A CA 1
ATOM 2086 C C . SER A 1 258 ? 14.18 -54.438 -48.469 1 74.81 258 SER A C 1
ATOM 2088 O O . SER A 1 258 ? 14.961 -55.312 -48.844 1 74.81 258 SER A O 1
ATOM 2090 N N . THR A 1 259 ? 13.32 -54.656 -47.5 1 71.81 259 THR A N 1
ATOM 2091 C CA . THR A 1 259 ? 13.188 -55.969 -46.906 1 71.81 259 THR A CA 1
ATOM 2092 C C . THR A 1 259 ? 12.258 -56.844 -47.75 1 71.81 259 THR A C 1
ATOM 2094 O O . THR A 1 259 ? 12.211 -58.062 -47.562 1 71.81 259 THR A O 1
ATOM 2097 N N . LYS A 1 260 ? 11.594 -56.344 -48.812 1 72.62 260 LYS A N 1
ATOM 2098 C CA . LYS A 1 260 ? 10.727 -57.156 -49.688 1 72.62 260 LYS A CA 1
ATOM 2099 C C . LYS A 1 260 ? 11.523 -57.812 -50.812 1 72.62 260 LYS A C 1
ATOM 2101 O O . LYS A 1 260 ? 12.445 -57.188 -51.344 1 72.62 260 LYS A O 1
ATOM 2106 N N . PRO A 1 261 ? 11.484 -59 -50.906 1 62.03 261 PRO A N 1
ATOM 2107 C CA . PRO A 1 261 ? 12.234 -59.781 -51.875 1 62.03 261 PRO A CA 1
ATOM 2108 C C . PRO A 1 261 ? 12.211 -59.156 -53.281 1 62.03 261 PRO A C 1
ATOM 2110 O O . PRO A 1 261 ? 13.195 -59.25 -54 1 62.03 261 PRO A O 1
ATOM 2113 N N . GLU A 1 262 ? 11.102 -58.656 -53.719 1 55.59 262 GLU A N 1
ATOM 2114 C CA . GLU A 1 262 ? 10.969 -58.125 -55.094 1 55.59 262 GLU A CA 1
ATOM 2115 C C . GLU A 1 262 ? 11.891 -56.938 -55.312 1 55.59 262 GLU A C 1
ATOM 2117 O O . GLU A 1 262 ? 12.344 -56.688 -56.438 1 55.59 262 GLU A O 1
ATOM 2122 N N . PHE A 1 263 ? 12.148 -56.219 -54.312 1 53.28 263 PHE A N 1
ATOM 2123 C CA . PHE A 1 263 ? 12.938 -54.969 -54.375 1 53.28 263 PHE A CA 1
ATOM 2124 C C . PHE A 1 263 ? 14.414 -55.312 -54.594 1 53.28 263 PHE A C 1
ATOM 2126 O O . PHE A 1 263 ? 15.125 -54.531 -55.25 1 53.28 263 PHE A O 1
ATOM 2133 N N . ARG A 1 264 ? 14.961 -56.406 -54.062 1 53.12 264 ARG A N 1
ATOM 2134 C CA . ARG A 1 264 ? 16.312 -56.875 -54.281 1 53.12 264 ARG A CA 1
ATOM 2135 C C . ARG A 1 264 ? 16.531 -57.25 -55.75 1 53.12 264 ARG A C 1
ATOM 2137 O O . ARG A 1 264 ? 17.625 -57.031 -56.312 1 53.12 264 ARG A O 1
ATOM 2144 N N . GLU A 1 265 ? 15.57 -57.906 -56.344 1 50.25 265 GLU A N 1
ATOM 2145 C CA . GLU A 1 265 ? 15.742 -58.344 -57.719 1 50.25 265 GLU A CA 1
ATOM 2146 C C . GLU A 1 265 ? 15.766 -57.125 -58.656 1 50.25 265 GLU A C 1
ATOM 2148 O O . GLU A 1 265 ? 16.5 -57.125 -59.656 1 50.25 265 GLU A O 1
ATOM 2153 N N . SER A 1 266 ? 14.859 -56.219 -58.375 1 46.94 266 SER A N 1
ATOM 2154 C CA . SER A 1 266 ? 14.773 -55.125 -59.344 1 46.94 266 SER A CA 1
ATOM 2155 C C . SER A 1 266 ? 15.984 -54.188 -59.188 1 46.94 266 SER A C 1
ATOM 2157 O O . SER A 1 266 ? 16.344 -53.5 -60.156 1 46.94 266 SER A O 1
ATOM 2159 N N . ASN A 1 267 ? 16.625 -54.094 -58.062 1 45.44 267 ASN A N 1
ATOM 2160 C CA . ASN A 1 267 ? 17.812 -53.25 -57.969 1 45.44 267 ASN A CA 1
ATOM 2161 C C . ASN A 1 267 ? 18.969 -53.812 -58.781 1 45.44 267 ASN A C 1
ATOM 2163 O O . ASN A 1 267 ? 20 -53.125 -58.969 1 45.44 267 ASN A O 1
ATOM 2167 N N . VAL A 1 268 ? 19.125 -55.156 -58.906 1 42.44 268 VAL A N 1
ATOM 2168 C CA . VAL A 1 268 ? 20.25 -55.719 -59.656 1 42.44 268 VAL A CA 1
ATOM 2169 C C . VAL A 1 268 ? 20.172 -55.281 -61.094 1 42.44 268 VAL A C 1
ATOM 2171 O O . VAL A 1 268 ? 21.188 -55.062 -61.75 1 42.44 268 VAL A O 1
ATOM 2174 N N . GLU A 1 269 ? 18.984 -55.594 -61.719 1 38.47 269 GLU A N 1
ATOM 2175 C CA . GLU A 1 269 ? 19.125 -55.375 -63.156 1 38.47 269 GLU A CA 1
ATOM 2176 C C . GLU A 1 269 ? 19.359 -53.906 -63.469 1 38.47 269 GLU A C 1
ATOM 2178 O O . GLU A 1 269 ? 20.25 -53.562 -64.25 1 38.47 269 GLU A O 1
ATOM 2183 N N . ASN A 1 270 ? 18.203 -53.062 -63.812 1 38.22 270 ASN A N 1
ATOM 2184 C CA . ASN A 1 270 ? 18.359 -51.812 -64.562 1 38.22 270 ASN A CA 1
ATOM 2185 C C . ASN A 1 270 ? 18.766 -50.688 -63.625 1 38.22 270 ASN A C 1
ATOM 2187 O O . ASN A 1 270 ? 18.188 -50.5 -62.531 1 38.22 270 ASN A O 1
ATOM 2191 N N . GLY A 1 271 ? 20.047 -50.375 -63.094 1 39.03 271 GLY A N 1
ATOM 2192 C CA . GLY A 1 271 ? 20.75 -49.281 -62.469 1 39.03 271 GLY A CA 1
ATOM 2193 C C . GLY A 1 271 ? 19.828 -48.344 -61.75 1 39.03 271 GLY A C 1
ATOM 2194 O O . GLY A 1 271 ? 20.266 -47.281 -61.25 1 39.03 271 GLY A O 1
ATOM 2195 N N . ASN A 1 272 ? 18.625 -48.031 -62.312 1 37.03 272 ASN A N 1
ATOM 2196 C CA . ASN A 1 272 ? 17.781 -46.906 -61.875 1 37.03 272 ASN A CA 1
ATOM 2197 C C . ASN A 1 272 ? 17.312 -47.125 -60.438 1 37.03 272 ASN A C 1
ATOM 2199 O O . ASN A 1 272 ? 17 -48.25 -60.031 1 37.03 272 ASN A O 1
ATOM 2203 N N . SER A 1 273 ? 17.766 -46.25 -59.469 1 42.41 273 SER A N 1
ATOM 2204 C CA . SER A 1 273 ? 17.344 -46.156 -58.094 1 42.41 273 SER A CA 1
ATOM 2205 C C . SER A 1 273 ? 15.867 -46.5 -57.938 1 42.41 273 SER A C 1
ATOM 2207 O O . SER A 1 273 ? 15.039 -46.094 -58.75 1 42.41 273 SER A O 1
ATOM 2209 N N . PRO A 1 274 ? 15.453 -47.594 -57.469 1 42 274 PRO A N 1
ATOM 2210 C CA . PRO A 1 274 ? 14.031 -47.875 -57.219 1 42 274 PRO A CA 1
ATOM 2211 C C . PRO A 1 274 ? 13.211 -46.594 -57 1 42 274 PRO A C 1
ATOM 2213 O O . PRO A 1 274 ? 13.719 -45.625 -56.469 1 42 274 PRO A O 1
ATOM 2216 N N . ASN A 1 275 ? 12.336 -46.125 -57.969 1 45.84 275 ASN A N 1
ATOM 2217 C CA . ASN A 1 275 ? 11.391 -45.031 -57.844 1 45.84 275 ASN A CA 1
ATOM 2218 C C . ASN A 1 275 ? 10.781 -44.969 -56.438 1 45.84 275 ASN A C 1
ATOM 2220 O O . ASN A 1 275 ? 9.742 -45.562 -56.188 1 45.84 275 ASN A O 1
ATOM 2224 N N . ILE A 1 276 ? 11.438 -45.156 -55.406 1 53.41 276 ILE A N 1
ATOM 2225 C CA . ILE A 1 276 ? 10.922 -45.031 -54.031 1 53.41 276 ILE A CA 1
ATOM 2226 C C . ILE A 1 276 ? 10.086 -43.75 -53.938 1 53.41 276 ILE A C 1
ATOM 2228 O O . ILE A 1 276 ? 10.516 -42.688 -54.344 1 53.41 276 ILE A O 1
ATOM 2232 N N . LYS A 1 277 ? 8.68 -43.906 -53.75 1 63.22 277 LYS A N 1
ATOM 2233 C CA . LYS A 1 277 ? 7.66 -42.875 -53.625 1 63.22 277 LYS A CA 1
ATOM 2234 C C . LYS A 1 277 ? 8.102 -41.781 -52.656 1 63.22 277 LYS A C 1
ATOM 2236 O O . LYS A 1 277 ? 8.18 -42.031 -51.438 1 63.22 277 LYS A O 1
ATOM 2241 N N . ARG A 1 278 ? 8.789 -40.844 -53.156 1 76 278 ARG A N 1
ATOM 2242 C CA . ARG A 1 278 ? 9.133 -39.656 -52.375 1 76 278 ARG A CA 1
ATOM 2243 C C . ARG A 1 278 ? 7.887 -39 -51.781 1 76 278 ARG A C 1
ATOM 2245 O O . ARG A 1 278 ? 6.836 -38.969 -52.438 1 76 278 ARG A O 1
ATOM 2252 N N . PRO A 1 279 ? 7.969 -38.812 -50.438 1 80.94 279 PRO A N 1
ATOM 2253 C CA . PRO A 1 279 ? 6.801 -38.188 -49.812 1 80.94 279 PRO A CA 1
ATOM 2254 C C . PRO A 1 279 ? 6.355 -36.906 -50.531 1 80.94 279 PRO A C 1
ATOM 2256 O O . PRO A 1 279 ? 7.191 -36.125 -51 1 80.94 279 PRO A O 1
ATOM 2259 N N . GLN A 1 280 ? 5.023 -36.844 -50.844 1 78.81 280 GLN A N 1
ATOM 2260 C CA . GLN A 1 280 ? 4.453 -35.688 -51.531 1 78.81 280 GLN A CA 1
ATOM 2261 C C . GLN A 1 280 ? 3.432 -34.969 -50.625 1 78.81 280 GLN A C 1
ATOM 2263 O O . GLN A 1 280 ? 2.852 -35.594 -49.719 1 78.81 280 GLN A O 1
ATOM 2268 N N . HIS A 1 281 ? 3.502 -33.656 -50.438 1 77.19 281 HIS A N 1
ATOM 2269 C CA . HIS A 1 281 ? 2.449 -32.938 -49.781 1 77.19 281 HIS A CA 1
ATOM 2270 C C . HIS A 1 281 ? 1.801 -31.906 -50.688 1 77.19 281 HIS A C 1
ATOM 2272 O O . HIS A 1 281 ? 2.369 -31.562 -51.719 1 77.19 281 HIS A O 1
ATOM 2278 N N . SER A 1 282 ? 0.489 -31.688 -50.375 1 70.88 282 SER A N 1
ATOM 2279 C CA . SER A 1 282 ? -0.217 -30.719 -51.188 1 70.88 282 SER A CA 1
ATOM 2280 C C . SER A 1 282 ? 0.113 -29.297 -50.781 1 70.88 282 SER A C 1
ATOM 2282 O O . SER A 1 282 ? 0.24 -29 -49.562 1 70.88 282 SER A O 1
ATOM 2284 N N . SER A 1 283 ? 0.822 -28.594 -51.531 1 58.69 283 SER A N 1
ATOM 2285 C CA . SER A 1 283 ? 1.227 -27.234 -51.219 1 58.69 283 SER A CA 1
ATOM 2286 C C . SER A 1 283 ? 0.101 -26.469 -50.531 1 58.69 283 SER A C 1
ATOM 2288 O O . SER A 1 283 ? 0.346 -25.703 -49.594 1 58.69 283 SER A O 1
ATOM 2290 N N . LYS A 1 284 ? -0.922 -25.984 -51.281 1 55.97 284 LYS A N 1
ATOM 2291 C CA . LYS A 1 284 ? -1.98 -25.156 -50.719 1 55.97 284 LYS A CA 1
ATOM 2292 C C . LYS A 1 284 ? -3.076 -26.016 -50.094 1 55.97 284 LYS A C 1
ATOM 2294 O O . LYS A 1 284 ? -2.881 -27.219 -49.844 1 55.97 284 LYS A O 1
ATOM 2299 N N . LEU A 1 285 ? -4.355 -25.703 -50.438 1 52.34 285 LEU A N 1
ATOM 2300 C CA . LEU A 1 285 ? -5.582 -26.328 -49.969 1 52.34 285 LEU A CA 1
ATOM 2301 C C . LEU A 1 285 ? -5.652 -27.781 -50.438 1 52.34 285 LEU A C 1
ATOM 2303 O O . LEU A 1 285 ? -5.289 -28.109 -51.562 1 52.34 285 LEU A O 1
ATOM 2307 N N . PRO A 1 286 ? -5.773 -28.781 -49.531 1 53.38 286 PRO A N 1
ATOM 2308 C CA . PRO A 1 286 ? -5.809 -30.219 -49.812 1 53.38 286 PRO A CA 1
ATOM 2309 C C . PRO A 1 286 ? -6.414 -30.531 -51.188 1 53.38 286 PRO A C 1
ATOM 2311 O O . PRO A 1 286 ? -6.016 -31.5 -51.844 1 53.38 286 PRO A O 1
ATOM 2314 N N . ILE A 1 287 ? -7.449 -29.922 -51.5 1 52.31 287 ILE A N 1
ATOM 2315 C CA . ILE A 1 287 ? -8.242 -30.453 -52.594 1 52.31 287 ILE A CA 1
ATOM 2316 C C . ILE A 1 287 ? -7.551 -30.141 -53.938 1 52.31 287 ILE A C 1
ATOM 2318 O O . ILE A 1 287 ? -7.57 -30.953 -54.844 1 52.31 287 ILE A O 1
ATOM 2322 N N . ILE A 1 288 ? -7.137 -28.906 -54.094 1 54 288 ILE A N 1
ATOM 2323 C CA . ILE A 1 288 ? -6.867 -28.469 -55.469 1 54 288 ILE A CA 1
ATOM 2324 C C . ILE A 1 288 ? -5.359 -28.422 -55.688 1 54 288 ILE A C 1
ATOM 2326 O O . ILE A 1 288 ? -4.91 -28.266 -56.844 1 54 288 ILE A O 1
ATOM 2330 N N . GLY A 1 289 ? -4.527 -28.531 -54.719 1 55.84 289 GLY A N 1
ATOM 2331 C CA . GLY A 1 289 ? -3.186 -28.078 -55.062 1 55.84 289 GLY A CA 1
ATOM 2332 C C . GLY A 1 289 ? -2.289 -29.188 -55.562 1 55.84 289 GLY A C 1
ATOM 2333 O O . GLY A 1 289 ? -2.59 -30.375 -55.406 1 55.84 289 GLY A O 1
ATOM 2334 N N . LYS A 1 290 ? -1.403 -28.953 -56.562 1 67 290 LYS A N 1
ATOM 2335 C CA . LYS A 1 290 ? -0.438 -29.844 -57.188 1 67 290 LYS A CA 1
ATOM 2336 C C . LYS A 1 290 ? 0.46 -30.5 -56.125 1 67 290 LYS A C 1
ATOM 2338 O O . LYS A 1 290 ? 0.893 -29.844 -55.188 1 67 290 LYS A O 1
ATOM 2343 N N . LYS A 1 291 ? 0.497 -31.812 -56.125 1 75.25 291 LYS A N 1
ATOM 2344 C CA . LYS A 1 291 ? 1.355 -32.594 -55.25 1 75.25 291 LYS A CA 1
ATOM 2345 C C . LYS A 1 291 ? 2.83 -32.344 -55.531 1 75.25 291 LYS A C 1
ATOM 2347 O O . LYS A 1 291 ? 3.268 -32.406 -56.688 1 75.25 291 LYS A O 1
ATOM 2352 N N . VAL A 1 292 ? 3.449 -31.688 -54.719 1 80.19 292 VAL A N 1
ATOM 2353 C CA . VAL A 1 292 ? 4.871 -31.406 -54.875 1 80.19 292 VAL A CA 1
ATOM 2354 C C . VAL A 1 292 ? 5.684 -32.312 -53.969 1 80.19 292 VAL A C 1
ATOM 2356 O O . VAL A 1 292 ? 5.152 -32.875 -53 1 80.19 292 VAL A O 1
ATOM 2359 N N . ASP A 1 293 ? 6.965 -32.562 -54.344 1 84.62 293 ASP A N 1
ATOM 2360 C CA . ASP A 1 293 ? 7.887 -33.344 -53.531 1 84.62 293 ASP A CA 1
ATOM 2361 C C . ASP A 1 293 ? 8.172 -32.625 -52.219 1 84.62 293 ASP A C 1
ATOM 2363 O O . ASP A 1 293 ? 8.664 -31.516 -52.188 1 84.62 293 ASP A O 1
ATOM 2367 N N . SER A 1 294 ? 7.867 -33.281 -51.125 1 87.88 294 SER A N 1
ATOM 2368 C CA . SER A 1 294 ? 7.984 -32.688 -49.781 1 87.88 294 SER A CA 1
ATOM 2369 C C . SER A 1 294 ? 9.445 -32.406 -49.438 1 87.88 294 SER A C 1
ATOM 2371 O O . SER A 1 294 ? 9.758 -31.375 -48.844 1 87.88 294 SER A O 1
ATOM 2373 N N . LEU A 1 295 ? 10.406 -33.281 -49.719 1 89.31 295 LEU A N 1
ATOM 2374 C CA . LEU A 1 295 ? 11.812 -33.156 -49.344 1 89.31 295 LEU A CA 1
ATOM 2375 C C . LEU A 1 295 ? 12.453 -31.969 -50.062 1 89.31 295 LEU A C 1
ATOM 2377 O O . LEU A 1 295 ? 13.148 -31.172 -49.438 1 89.31 295 LEU A O 1
ATOM 2381 N N . GLU A 1 296 ? 12.188 -31.891 -51.312 1 87.38 296 GLU A N 1
ATOM 2382 C CA . GLU A 1 296 ? 12.758 -30.812 -52.094 1 87.38 296 GLU A CA 1
ATOM 2383 C C . GLU A 1 296 ? 12.125 -29.469 -51.719 1 87.38 296 GLU A C 1
ATOM 2385 O O . GLU A 1 296 ? 12.812 -28.453 -51.625 1 87.38 296 GLU A O 1
ATOM 2390 N N . THR A 1 297 ? 10.844 -29.5 -51.562 1 88.19 297 THR A N 1
ATOM 2391 C CA . THR A 1 297 ? 10.133 -28.266 -51.25 1 88.19 297 THR A CA 1
ATOM 2392 C C . THR A 1 297 ? 10.57 -27.734 -49.906 1 88.19 297 THR A C 1
ATOM 2394 O O . THR A 1 297 ? 10.867 -26.531 -49.75 1 88.19 297 THR A O 1
ATOM 2397 N N . TYR A 1 298 ? 10.578 -28.547 -48.906 1 91.69 298 TYR A N 1
ATOM 2398 C CA . TYR A 1 298 ? 10.945 -28.109 -47.562 1 91.69 298 TYR A CA 1
ATOM 2399 C C . TYR A 1 298 ? 12.414 -27.719 -47.5 1 91.69 298 TYR A C 1
ATOM 2401 O O . TYR A 1 298 ? 12.789 -26.797 -46.781 1 91.69 298 TYR A O 1
ATOM 2409 N N . SER A 1 299 ? 13.266 -28.391 -48.219 1 91.31 299 SER A N 1
ATOM 2410 C CA . SER A 1 299 ? 14.68 -28.031 -48.25 1 91.31 299 SER A CA 1
ATOM 2411 C C . SER A 1 299 ? 14.875 -26.641 -48.875 1 91.31 299 SER A C 1
ATOM 2413 O O . SER A 1 299 ? 15.68 -25.844 -48.375 1 91.31 299 SER A O 1
ATOM 2415 N N . ASN A 1 300 ? 14.117 -26.422 -49.906 1 90.25 300 ASN A N 1
ATOM 2416 C CA . ASN A 1 300 ? 14.203 -25.109 -50.531 1 90.25 300 ASN A CA 1
ATOM 2417 C C . ASN A 1 300 ? 13.633 -24.016 -49.625 1 90.25 300 ASN A C 1
ATOM 2419 O O . ASN A 1 300 ? 14.188 -22.922 -49.562 1 90.25 300 ASN A O 1
ATOM 2423 N N . ASP A 1 301 ? 12.508 -24.328 -49.062 1 91.19 301 ASP A N 1
ATOM 2424 C CA . ASP A 1 301 ? 11.906 -23.375 -48.156 1 91.19 301 ASP A CA 1
ATOM 2425 C C . ASP A 1 301 ? 12.852 -23.062 -47 1 91.19 301 ASP A C 1
ATOM 2427 O O . ASP A 1 301 ? 12.914 -21.922 -46.531 1 91.19 301 ASP A O 1
ATOM 2431 N N . LEU A 1 302 ? 13.523 -24.047 -46.438 1 93.38 302 LEU A N 1
ATOM 2432 C CA . LEU A 1 302 ? 14.453 -23.875 -45.344 1 93.38 302 LEU A CA 1
ATOM 2433 C C . LEU A 1 302 ? 15.617 -22.984 -45.719 1 93.38 302 LEU A C 1
ATOM 2435 O O . LEU A 1 302 ? 16.047 -22.125 -44.938 1 93.38 302 LEU A O 1
ATOM 2439 N N . ASN A 1 303 ? 16.094 -23.172 -46.906 1 91.06 303 ASN A N 1
ATOM 2440 C CA . ASN A 1 303 ? 17.188 -22.328 -47.406 1 91.06 303 ASN A CA 1
ATOM 2441 C C . ASN A 1 303 ? 16.734 -20.875 -47.562 1 91.06 303 ASN A C 1
ATOM 2443 O O . ASN A 1 303 ? 17.484 -19.953 -47.25 1 91.06 303 ASN A O 1
ATOM 2447 N N . ASP A 1 304 ? 15.547 -20.734 -48 1 92 304 ASP A N 1
ATOM 2448 C CA . ASP A 1 304 ? 15.008 -19.391 -48.188 1 92 304 ASP A CA 1
ATOM 2449 C C . ASP A 1 304 ? 14.844 -18.688 -46.844 1 92 304 ASP A C 1
ATOM 2451 O O . ASP A 1 304 ? 15.211 -17.516 -46.688 1 92 304 ASP A O 1
ATOM 2455 N N . ILE A 1 305 ? 14.227 -19.375 -45.969 1 93.25 305 ILE A N 1
ATOM 2456 C CA . ILE A 1 305 ? 13.961 -18.766 -44.656 1 93.25 305 ILE A CA 1
ATOM 2457 C C . ILE A 1 305 ? 15.281 -18.531 -43.938 1 93.25 305 ILE A C 1
ATOM 2459 O O . ILE A 1 305 ? 15.414 -17.547 -43.188 1 93.25 305 ILE A O 1
ATOM 2463 N N . ASN A 1 306 ? 16.281 -19.406 -44.062 1 91.06 306 ASN A N 1
ATOM 2464 C CA . ASN A 1 306 ? 17.594 -19.188 -43.469 1 91.06 306 ASN A CA 1
ATOM 2465 C C . ASN A 1 306 ? 18.25 -17.922 -44 1 91.06 306 ASN A C 1
ATOM 2467 O O . ASN A 1 306 ? 18.891 -17.188 -43.219 1 91.06 306 ASN A O 1
ATOM 2471 N N . HIS A 1 307 ? 18.094 -17.734 -45.219 1 89.44 307 HIS A N 1
ATOM 2472 C CA . HIS A 1 307 ? 18.625 -16.516 -45.812 1 89.44 307 HIS A CA 1
ATOM 2473 C C . HIS A 1 307 ? 17.922 -15.281 -45.25 1 89.44 307 HIS A C 1
ATOM 2475 O O . HIS A 1 307 ? 18.562 -14.266 -44.969 1 89.44 307 HIS A O 1
ATOM 2481 N N . GLN A 1 308 ? 16.672 -15.398 -45.188 1 89.81 308 GLN A N 1
ATOM 2482 C CA . GLN A 1 308 ? 15.898 -14.281 -44.656 1 89.81 308 GLN A CA 1
ATOM 2483 C C . GLN A 1 308 ? 16.312 -13.969 -43.219 1 89.81 308 GLN A C 1
ATOM 2485 O O . GLN A 1 308 ? 16.469 -12.797 -42.875 1 89.81 308 GLN A O 1
ATOM 2490 N N . ILE A 1 309 ? 16.438 -14.969 -42.375 1 90.06 309 ILE A N 1
ATOM 2491 C CA . ILE A 1 309 ? 16.812 -14.797 -41 1 90.06 309 ILE A CA 1
ATOM 2492 C C . ILE A 1 309 ? 18.219 -14.219 -40.875 1 90.06 309 ILE A C 1
ATOM 2494 O O . ILE A 1 309 ? 18.484 -13.336 -40.062 1 90.06 309 ILE A O 1
ATOM 2498 N N . SER A 1 310 ? 19.109 -14.695 -41.719 1 87.06 310 SER A N 1
ATOM 2499 C CA . SER A 1 310 ? 20.484 -14.195 -41.719 1 87.06 310 SER A CA 1
ATOM 2500 C C . SER A 1 310 ? 20.531 -12.719 -42.062 1 87.06 310 SER A C 1
ATOM 2502 O O . SER A 1 310 ? 21.344 -11.961 -41.5 1 87.06 310 SER A O 1
ATOM 2504 N N . GLU A 1 311 ? 19.719 -12.289 -42.906 1 85.81 311 GLU A N 1
ATOM 2505 C CA . GLU A 1 311 ? 19.656 -10.883 -43.281 1 85.81 311 GLU A CA 1
ATOM 2506 C C . GLU A 1 311 ? 19.109 -10.023 -42.156 1 85.81 311 GLU A C 1
ATOM 2508 O O . GLU A 1 311 ? 19.578 -8.914 -41.938 1 85.81 311 GLU A O 1
ATOM 2513 N N . LEU A 1 312 ? 18.125 -10.594 -41.562 1 86.56 312 LEU A N 1
ATOM 2514 C CA . LEU A 1 312 ? 17.516 -9.852 -40.469 1 86.56 312 LEU A CA 1
ATOM 2515 C C . LEU A 1 312 ? 18.453 -9.781 -39.25 1 86.56 312 LEU A C 1
ATOM 2517 O O . LEU A 1 312 ? 18.469 -8.773 -38.531 1 86.56 312 LEU A O 1
ATOM 2521 N N . GLN A 1 313 ? 19.203 -10.812 -39 1 84.75 313 GLN A N 1
ATOM 2522 C CA . GLN A 1 313 ? 20.094 -10.875 -37.844 1 84.75 313 GLN A CA 1
ATOM 2523 C C . GLN A 1 313 ? 21.328 -10.008 -38.062 1 84.75 313 GLN A C 1
ATOM 2525 O O . GLN A 1 313 ? 21.969 -9.586 -37.094 1 84.75 313 GLN A O 1
ATOM 2530 N N . LYS A 1 314 ? 21.719 -9.703 -39.25 1 80.56 314 LYS A N 1
ATOM 2531 C CA . LYS A 1 314 ? 22.906 -8.922 -39.562 1 80.56 314 LYS A CA 1
ATOM 2532 C C . LYS A 1 314 ? 22.719 -7.453 -39.188 1 80.56 314 LYS A C 1
ATOM 2534 O O . LYS A 1 314 ? 23.688 -6.77 -38.844 1 80.56 314 LYS A O 1
ATOM 2539 N N . ASN A 1 315 ? 21.516 -7.008 -39.25 1 80.81 315 ASN A N 1
ATOM 2540 C CA . ASN A 1 315 ? 21.25 -5.613 -38.906 1 80.81 315 ASN A CA 1
ATOM 2541 C C . ASN A 1 315 ? 20.312 -5.484 -37.719 1 80.81 315 ASN A C 1
ATOM 2543 O O . ASN A 1 315 ? 19.156 -5.055 -37.844 1 80.81 315 ASN A O 1
ATOM 2547 N N . PRO A 1 316 ? 20.844 -5.758 -36.594 1 77.38 316 PRO A N 1
ATOM 2548 C CA . PRO A 1 316 ? 19.984 -5.711 -35.406 1 77.38 316 PRO A CA 1
ATOM 2549 C C . PRO A 1 316 ? 19.484 -4.301 -35.094 1 77.38 316 PRO A C 1
ATOM 2551 O O . PRO A 1 316 ? 18.438 -4.141 -34.469 1 77.38 316 PRO A O 1
ATOM 2554 N N . ASN A 1 317 ? 20.156 -3.242 -35.562 1 76 317 ASN A N 1
ATOM 2555 C CA . ASN A 1 317 ? 19.812 -1.857 -35.25 1 76 317 ASN A CA 1
ATOM 2556 C C . ASN A 1 317 ? 18.578 -1.405 -36.031 1 76 317 ASN A C 1
ATOM 2558 O O . ASN A 1 317 ? 18 -0.363 -35.719 1 76 317 ASN A O 1
ATOM 2562 N N . ASP A 1 318 ? 18.156 -2.24 -36.938 1 78.81 318 ASP A N 1
ATOM 2563 C CA . ASP A 1 318 ? 16.984 -1.878 -37.75 1 78.81 318 ASP A CA 1
ATOM 2564 C C . ASP A 1 318 ? 15.688 -2.164 -37 1 78.81 318 ASP A C 1
ATOM 2566 O O . ASP A 1 318 ? 14.633 -1.648 -37.375 1 78.81 318 ASP A O 1
ATOM 2570 N N . PHE A 1 319 ? 15.828 -2.947 -36.062 1 85.31 319 PHE A N 1
ATOM 2571 C CA . PHE A 1 319 ? 14.625 -3.248 -35.281 1 85.31 319 PHE A CA 1
ATOM 2572 C C . PHE A 1 319 ? 14.281 -2.104 -34.344 1 85.31 319 PHE A C 1
ATOM 2574 O O . PHE A 1 319 ? 15.18 -1.435 -33.812 1 85.31 319 PHE A O 1
ATOM 2581 N N . LYS A 1 320 ? 13.016 -1.827 -34.25 1 85.44 320 LYS A N 1
ATOM 2582 C CA . LYS A 1 320 ? 12.539 -0.742 -33.406 1 85.44 320 LYS A CA 1
ATOM 2583 C C . LYS A 1 320 ? 12.922 -0.978 -31.953 1 85.44 320 LYS A C 1
ATOM 2585 O O . LYS A 1 320 ? 12.781 -2.09 -31.438 1 85.44 320 LYS A O 1
ATOM 2590 N N . ARG A 1 321 ? 13.469 0.096 -31.375 1 86.94 321 ARG A N 1
ATOM 2591 C CA . ARG A 1 321 ? 13.852 0.023 -29.969 1 86.94 321 ARG A CA 1
ATOM 2592 C C . ARG A 1 321 ? 12.625 0.045 -29.062 1 86.94 321 ARG A C 1
ATOM 2594 O O . ARG A 1 321 ? 11.68 0.792 -29.312 1 86.94 321 ARG A O 1
ATOM 2601 N N . LEU A 1 322 ? 12.672 -0.814 -28.094 1 89.38 322 LEU A N 1
ATOM 2602 C CA . LEU A 1 322 ? 11.625 -0.826 -27.078 1 89.38 322 LEU A CA 1
ATOM 2603 C C . LEU A 1 322 ? 11.969 0.108 -25.922 1 89.38 322 LEU A C 1
ATOM 2605 O O . LEU A 1 322 ? 13.094 0.612 -25.844 1 89.38 322 LEU A O 1
ATOM 2609 N N . ASN A 1 323 ? 10.969 0.402 -25.047 1 89.25 323 ASN A N 1
ATOM 2610 C CA . ASN A 1 323 ? 11.164 1.315 -23.922 1 89.25 323 ASN A CA 1
ATOM 2611 C C . ASN A 1 323 ? 11.672 0.582 -22.688 1 89.25 323 ASN A C 1
ATOM 2613 O O . ASN A 1 323 ? 11.203 0.833 -21.578 1 89.25 323 ASN A O 1
ATOM 2617 N N . SER A 1 324 ? 12.484 -0.455 -22.875 1 92.12 324 SER A N 1
ATOM 2618 C CA . SER A 1 324 ? 13.031 -1.227 -21.766 1 92.12 324 SER A CA 1
ATOM 2619 C C . SER A 1 324 ? 14.477 -1.621 -22.016 1 92.12 324 SER A C 1
ATOM 2621 O O . SER A 1 324 ? 14.922 -1.644 -23.172 1 92.12 324 SER A O 1
ATOM 2623 N N . ALA A 1 325 ? 15.203 -1.853 -21 1 93 325 ALA A N 1
ATOM 2624 C CA . ALA A 1 325 ? 16.609 -2.246 -21.109 1 93 325 ALA A CA 1
ATOM 2625 C C . ALA A 1 325 ? 17.031 -3.107 -19.922 1 93 325 ALA A C 1
ATOM 2627 O O . ALA A 1 325 ? 16.5 -2.971 -18.828 1 93 325 ALA A O 1
ATOM 2628 N N . PHE A 1 326 ? 17.938 -4.07 -20.234 1 93.44 326 PHE A N 1
ATOM 2629 C CA . PHE A 1 326 ? 18.594 -4.836 -19.172 1 93.44 326 PHE A CA 1
ATOM 2630 C C . PHE A 1 326 ? 19.938 -4.223 -18.812 1 93.44 326 PHE A C 1
ATOM 2632 O O . PHE A 1 326 ? 20.75 -3.908 -19.703 1 93.44 326 PHE A O 1
ATOM 2639 N N . ILE A 1 327 ? 20.125 -3.992 -17.547 1 94.25 327 ILE A N 1
ATOM 2640 C CA . ILE A 1 327 ? 21.375 -3.406 -17.078 1 94.25 327 ILE A CA 1
ATOM 2641 C C . ILE A 1 327 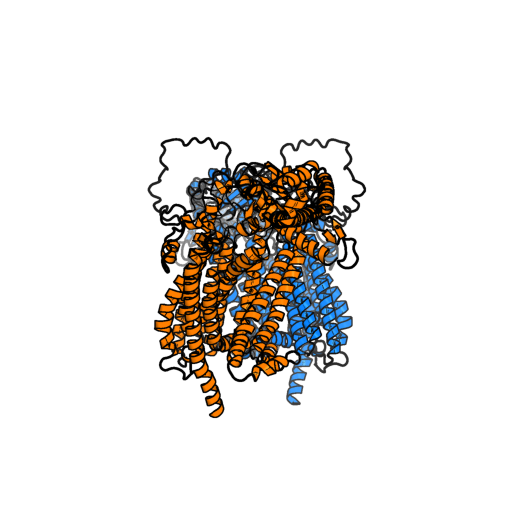? 22.062 -4.355 -16.109 1 94.25 327 ILE A C 1
ATOM 2643 O O . ILE A 1 327 ? 21.531 -4.664 -15.039 1 94.25 327 ILE A O 1
ATOM 2647 N N . GLN A 1 328 ? 23.219 -4.848 -16.484 1 93.31 328 GLN A N 1
ATOM 2648 C CA . GLN A 1 328 ? 24 -5.73 -15.633 1 93.31 328 GLN A CA 1
ATOM 2649 C C . GLN A 1 328 ? 25.094 -4.957 -14.891 1 93.31 328 GLN A C 1
ATOM 2651 O O . GLN A 1 328 ? 25.812 -4.164 -15.492 1 93.31 328 GLN A O 1
ATOM 2656 N N . PHE A 1 329 ? 25.172 -5.176 -13.625 1 92.44 329 PHE A N 1
ATOM 2657 C CA . PHE A 1 329 ? 26.172 -4.531 -12.781 1 92.44 329 PHE A CA 1
ATOM 2658 C C . PHE A 1 329 ? 27.328 -5.48 -12.484 1 92.44 329 PHE A C 1
ATOM 2660 O O . PHE A 1 329 ? 27.203 -6.691 -12.68 1 92.44 329 PHE A O 1
ATOM 2667 N N . ASN A 1 330 ? 28.391 -4.906 -12.055 1 88.38 330 ASN A N 1
ATOM 2668 C CA . ASN A 1 330 ? 29.562 -5.711 -11.703 1 88.38 330 ASN A CA 1
ATOM 2669 C C . ASN A 1 330 ? 29.391 -6.363 -10.328 1 88.38 330 ASN A C 1
ATOM 2671 O O . ASN A 1 330 ? 29.984 -7.414 -10.062 1 88.38 330 ASN A O 1
ATOM 2675 N N . ASP A 1 331 ? 28.609 -5.625 -9.594 1 86.81 331 ASP A N 1
ATOM 2676 C CA . ASP A 1 331 ? 28.453 -6.074 -8.211 1 86.81 331 ASP A CA 1
ATOM 2677 C C . ASP A 1 331 ? 26.984 -6.277 -7.863 1 86.81 331 ASP A C 1
ATOM 2679 O O . ASP A 1 331 ? 26.125 -5.539 -8.336 1 86.81 331 ASP A O 1
ATOM 2683 N N . TYR A 1 332 ? 26.859 -7.285 -6.902 1 88.69 332 TYR A N 1
ATOM 2684 C CA . TYR A 1 332 ? 25.516 -7.633 -6.445 1 88.69 332 TYR A CA 1
ATOM 2685 C C . TYR A 1 332 ? 24.891 -6.473 -5.68 1 88.69 332 TYR A C 1
ATOM 2687 O O . TYR A 1 332 ? 23.703 -6.18 -5.848 1 88.69 332 TYR A O 1
ATOM 2695 N N . VAL A 1 333 ? 25.656 -5.73 -4.926 1 86.31 333 VAL A N 1
ATOM 2696 C CA . VAL A 1 333 ? 25.172 -4.641 -4.086 1 86.31 333 VAL A CA 1
ATOM 2697 C C . VAL A 1 333 ? 24.703 -3.482 -4.965 1 86.31 333 VAL A C 1
ATOM 2699 O O . VAL A 1 333 ? 23.656 -2.877 -4.703 1 86.31 333 VAL A O 1
ATOM 2702 N N . GLY A 1 334 ? 25.438 -3.236 -5.996 1 88.69 334 GLY A N 1
ATOM 2703 C CA . GLY A 1 334 ? 25.047 -2.184 -6.922 1 88.69 334 GLY A CA 1
ATOM 2704 C C . GLY A 1 334 ? 23.719 -2.438 -7.59 1 88.69 334 GLY A C 1
ATOM 2705 O O . GLY A 1 334 ? 22.891 -1.526 -7.711 1 88.69 334 GLY A O 1
ATOM 2706 N N . ALA A 1 335 ? 23.531 -3.654 -7.938 1 91.31 335 ALA A N 1
ATOM 2707 C CA . ALA A 1 335 ? 22.281 -4.023 -8.586 1 91.31 335 ALA A CA 1
ATOM 2708 C C . ALA A 1 335 ? 21.094 -3.879 -7.621 1 91.31 335 ALA A C 1
ATOM 2710 O O . ALA A 1 335 ? 20.031 -3.396 -8 1 91.31 335 ALA A O 1
ATOM 2711 N N . GLN A 1 336 ? 21.312 -4.238 -6.375 1 90.25 336 GLN A N 1
ATOM 2712 C CA . GLN A 1 336 ? 20.25 -4.145 -5.383 1 90.25 336 GLN A CA 1
ATOM 2713 C C . GLN A 1 336 ? 19.875 -2.689 -5.102 1 90.25 336 GLN A C 1
ATOM 2715 O O . GLN A 1 336 ? 18.703 -2.342 -5.016 1 90.25 336 GLN A O 1
ATOM 2720 N N . LEU A 1 337 ? 20.875 -1.895 -4.957 1 89.56 337 LEU A N 1
ATOM 2721 C CA . LEU A 1 337 ? 20.641 -0.483 -4.668 1 89.56 337 LEU A CA 1
ATOM 2722 C C . LEU A 1 337 ? 19.953 0.203 -5.844 1 89.56 337 LEU A C 1
ATOM 2724 O O . LEU A 1 337 ? 19.047 1.021 -5.652 1 89.56 337 LEU A O 1
ATOM 2728 N N . ALA A 1 338 ? 20.344 -0.111 -7.02 1 90.94 338 ALA A N 1
ATOM 2729 C CA . ALA A 1 338 ? 19.734 0.457 -8.211 1 90.94 338 ALA A CA 1
ATOM 2730 C C . ALA A 1 338 ? 18.266 0.049 -8.312 1 90.94 338 ALA A C 1
ATOM 2732 O O . ALA A 1 338 ? 17.406 0.853 -8.711 1 90.94 338 ALA A O 1
ATOM 2733 N N . ALA A 1 339 ? 18.016 -1.159 -7.973 1 91.56 339 ALA A N 1
ATOM 2734 C CA . ALA A 1 339 ? 16.641 -1.668 -8.047 1 91.56 339 ALA A CA 1
ATOM 2735 C C . ALA A 1 339 ? 15.734 -0.926 -7.074 1 91.56 339 ALA A C 1
ATOM 2737 O O . ALA A 1 339 ? 14.547 -0.714 -7.363 1 91.56 339 ALA A O 1
ATOM 2738 N N . THR A 1 340 ? 16.203 -0.533 -5.957 1 87.94 340 THR A N 1
ATOM 2739 C CA . THR A 1 340 ? 15.383 0.181 -4.977 1 87.94 340 THR A CA 1
ATOM 2740 C C . THR A 1 340 ? 15.086 1.599 -5.457 1 87.94 340 THR A C 1
ATOM 2742 O O . THR A 1 340 ? 14.102 2.205 -5.027 1 87.94 340 THR A O 1
ATOM 2745 N N . SER A 1 341 ? 15.883 2.109 -6.359 1 87.5 341 SER A N 1
ATOM 2746 C CA . SER A 1 341 ? 15.719 3.469 -6.863 1 87.5 341 SER A CA 1
ATOM 2747 C C . SER A 1 341 ? 14.891 3.486 -8.141 1 87.5 341 SER A C 1
ATOM 2749 O O . SER A 1 341 ? 14.773 4.523 -8.797 1 87.5 341 SER A O 1
ATOM 2751 N N . THR A 1 342 ? 14.391 2.344 -8.555 1 87.69 342 THR A N 1
ATOM 2752 C CA . THR A 1 342 ? 13.586 2.252 -9.766 1 87.69 342 THR A CA 1
ATOM 2753 C C . THR A 1 342 ? 12.164 1.787 -9.445 1 87.69 342 THR A C 1
ATOM 2755 O O . THR A 1 342 ? 11.938 1.151 -8.414 1 87.69 342 THR A O 1
ATOM 2758 N N . VAL A 1 343 ? 11.227 2.145 -10.289 1 81.25 343 VAL A N 1
ATOM 2759 C CA . VAL A 1 343 ? 9.844 1.707 -10.172 1 81.25 343 VAL A CA 1
ATOM 2760 C C . VAL A 1 343 ? 9.352 1.199 -11.531 1 81.25 343 VAL A C 1
ATOM 2762 O O . VAL A 1 343 ? 9.359 1.936 -12.516 1 81.25 343 VAL A O 1
ATOM 2765 N N . PRO A 1 344 ? 9.07 0.008 -11.586 1 79.75 344 PRO A N 1
ATOM 2766 C CA . PRO A 1 344 ? 9.023 -1.019 -10.547 1 79.75 344 PRO A CA 1
ATOM 2767 C C . PRO A 1 344 ? 10.406 -1.58 -10.203 1 79.75 344 PRO A C 1
ATOM 2769 O O . PRO A 1 344 ? 11.352 -1.396 -10.969 1 79.75 344 PRO A O 1
ATOM 2772 N N . LYS A 1 345 ? 10.391 -2.248 -9.023 1 80.31 345 LYS A N 1
ATOM 2773 C CA . LYS A 1 345 ? 11.617 -2.891 -8.578 1 80.31 345 LYS A CA 1
ATOM 2774 C C . LYS A 1 345 ? 11.75 -4.293 -9.164 1 80.31 345 LYS A C 1
ATOM 2776 O O . LYS A 1 345 ? 11.023 -5.207 -8.773 1 80.31 345 LYS A O 1
ATOM 2781 N N . LEU A 1 346 ? 12.438 -4.391 -10.273 1 81.88 346 LEU A N 1
ATOM 2782 C CA . LEU A 1 346 ? 12.594 -5.691 -10.922 1 81.88 346 LEU A CA 1
ATOM 2783 C C . LEU A 1 346 ? 14.039 -6.18 -10.805 1 81.88 346 LEU A C 1
ATOM 2785 O O . LEU A 1 346 ? 14.93 -5.652 -11.469 1 81.88 346 LEU A O 1
ATOM 2789 N N . ILE A 1 347 ? 14.211 -7.156 -9.812 1 79.56 347 ILE A N 1
ATOM 2790 C CA . ILE A 1 347 ? 15.516 -7.785 -9.625 1 79.56 347 ILE A CA 1
ATOM 2791 C C . ILE A 1 347 ? 15.383 -9.305 -9.75 1 79.56 347 ILE A C 1
ATOM 2793 O O . ILE A 1 347 ? 14.266 -9.828 -9.781 1 79.56 347 ILE A O 1
ATOM 2797 N N . ASN A 1 348 ? 16.375 -10 -9.969 1 77.38 348 ASN A N 1
ATOM 2798 C CA . ASN A 1 348 ? 16.406 -11.461 -10.016 1 77.38 348 ASN A CA 1
ATOM 2799 C C . ASN A 1 348 ? 15.664 -12 -11.234 1 77.38 348 ASN A C 1
ATOM 2801 O O . ASN A 1 348 ? 14.82 -12.891 -11.109 1 77.38 348 ASN A O 1
ATOM 2805 N N . ILE A 1 349 ? 16.047 -11.422 -12.344 1 81.75 349 ILE A N 1
ATOM 2806 C CA . ILE A 1 349 ? 15.367 -11.812 -13.57 1 81.75 349 ILE A CA 1
ATOM 2807 C C . ILE A 1 349 ? 16.188 -12.867 -14.305 1 81.75 349 ILE A C 1
ATOM 2809 O O . ILE A 1 349 ? 17.359 -12.656 -14.609 1 81.75 349 ILE A O 1
ATOM 2813 N N . SER A 1 350 ? 15.57 -13.984 -14.438 1 81.5 350 SER A N 1
ATOM 2814 C CA . SER A 1 350 ? 16.172 -15.023 -15.258 1 81.5 350 SER A CA 1
ATOM 2815 C C . SER A 1 350 ? 15.766 -14.883 -16.719 1 81.5 350 SER A C 1
ATOM 2817 O O . SER A 1 350 ? 14.625 -14.516 -17.016 1 81.5 350 SER A O 1
ATOM 2819 N N . PRO A 1 351 ? 16.641 -15.086 -17.547 1 79.62 351 PRO A N 1
ATOM 2820 C CA . PRO A 1 351 ? 16.344 -14.93 -18.969 1 79.62 351 PRO A CA 1
ATOM 2821 C C . PRO A 1 351 ? 15.164 -15.789 -19.422 1 79.62 351 PRO A C 1
ATOM 2823 O O . PRO A 1 351 ? 14.406 -15.398 -20.312 1 79.62 351 PRO A O 1
ATOM 2826 N N . ASP A 1 352 ? 14.984 -16.906 -18.75 1 77.75 352 ASP A N 1
ATOM 2827 C CA . ASP A 1 352 ? 13.922 -17.828 -19.141 1 77.75 352 ASP A CA 1
ATOM 2828 C C . ASP A 1 352 ? 12.578 -17.406 -18.547 1 77.75 352 ASP A C 1
ATOM 2830 O O . ASP A 1 352 ? 11.531 -17.922 -18.938 1 77.75 352 ASP A O 1
ATOM 2834 N N . ASP A 1 353 ? 12.68 -16.516 -17.75 1 84.5 353 ASP A N 1
ATOM 2835 C CA . ASP A 1 353 ? 11.477 -16.109 -17.031 1 84.5 353 ASP A CA 1
ATOM 2836 C C . ASP A 1 353 ? 10.867 -14.852 -17.656 1 84.5 353 ASP A C 1
ATOM 2838 O O . ASP A 1 353 ? 9.805 -14.391 -17.234 1 84.5 353 ASP A O 1
ATOM 2842 N N . ILE A 1 354 ? 11.414 -14.383 -18.781 1 87.06 354 ILE A N 1
ATOM 2843 C CA . ILE A 1 354 ? 11.039 -13.078 -19.328 1 87.06 354 ILE A CA 1
ATOM 2844 C C . ILE A 1 354 ? 9.93 -13.258 -20.359 1 87.06 354 ILE A C 1
ATOM 2846 O O . ILE A 1 354 ? 9.977 -14.172 -21.188 1 87.06 354 ILE A O 1
ATOM 2850 N N . ILE A 1 355 ? 8.938 -12.414 -20.297 1 87.88 355 ILE A N 1
ATOM 2851 C CA . ILE A 1 355 ? 7.914 -12.281 -21.328 1 87.88 355 ILE A CA 1
ATOM 2852 C C . ILE A 1 355 ? 8.242 -11.094 -22.234 1 87.88 355 ILE A C 1
ATOM 2854 O O . ILE A 1 355 ? 7.871 -9.953 -21.938 1 87.88 355 ILE A O 1
ATOM 2858 N N . TRP A 1 356 ? 8.789 -11.344 -23.297 1 84.12 356 TRP A N 1
ATOM 2859 C CA . TRP A 1 356 ? 9.367 -10.328 -24.172 1 84.12 356 TRP A CA 1
ATOM 2860 C C . TRP A 1 356 ? 8.281 -9.43 -24.75 1 84.12 356 TRP A C 1
ATOM 2862 O O . TRP A 1 356 ? 8.516 -8.242 -25 1 84.12 356 TRP A O 1
ATOM 2872 N N . GLU A 1 357 ? 7.109 -9.914 -24.938 1 83.5 357 GLU A N 1
ATOM 2873 C CA . GLU A 1 357 ? 6.023 -9.156 -25.547 1 83.5 357 GLU A CA 1
ATOM 2874 C C . GLU A 1 357 ? 5.586 -8 -24.656 1 83.5 357 GLU A C 1
ATOM 2876 O O . GLU A 1 357 ? 5.07 -6.992 -25.141 1 83.5 357 GLU A O 1
ATOM 2881 N N . ASN A 1 358 ? 5.816 -8.109 -23.375 1 88.19 358 ASN A N 1
ATOM 2882 C CA . ASN A 1 358 ? 5.332 -7.121 -22.406 1 88.19 358 ASN A CA 1
ATOM 2883 C C . ASN A 1 358 ? 6.395 -6.078 -22.094 1 88.19 358 ASN A C 1
ATOM 2885 O O . ASN A 1 358 ? 6.152 -5.148 -21.328 1 88.19 358 ASN A O 1
ATOM 2889 N N . LEU A 1 359 ? 7.535 -6.148 -22.781 1 88 359 LEU A N 1
ATOM 2890 C CA . LEU A 1 359 ? 8.633 -5.234 -22.5 1 88 359 LEU A CA 1
ATOM 2891 C C . LEU A 1 359 ? 8.367 -3.857 -23.094 1 88 359 LEU A C 1
ATOM 2893 O O . LEU A 1 359 ? 9.031 -2.881 -22.734 1 88 359 LEU A O 1
ATOM 2897 N N . ASN A 1 360 ? 7.359 -3.76 -23.969 1 85.69 360 ASN A N 1
ATOM 2898 C CA . ASN A 1 360 ? 7.098 -2.488 -24.641 1 85.69 360 ASN A CA 1
ATOM 2899 C C . ASN A 1 360 ? 5.973 -1.718 -23.953 1 85.69 360 ASN A C 1
ATOM 2901 O O . ASN A 1 360 ? 5.613 -0.621 -24.391 1 85.69 360 ASN A O 1
ATOM 2905 N N . LEU A 1 361 ? 5.535 -2.119 -22.891 1 86.19 361 LEU A N 1
ATOM 2906 C CA . LEU A 1 361 ? 4.387 -1.479 -22.266 1 86.19 361 LEU A CA 1
ATOM 2907 C C . LEU A 1 361 ? 4.836 -0.366 -21.328 1 86.19 361 LEU A C 1
ATOM 2909 O O . LEU A 1 361 ? 5.805 -0.53 -20.578 1 86.19 361 LEU A O 1
ATOM 2913 N N . THR A 1 362 ? 4.074 0.753 -21.469 1 84 362 THR A N 1
ATOM 2914 C CA . THR A 1 362 ? 4.309 1.876 -20.578 1 84 362 THR A CA 1
ATOM 2915 C C . THR A 1 362 ? 3.516 1.71 -19.281 1 84 362 THR A C 1
ATOM 2917 O O . THR A 1 362 ? 2.646 0.841 -19.188 1 84 362 THR A O 1
ATOM 2920 N N . SER A 1 363 ? 3.895 2.484 -18.312 1 81.31 363 SER A N 1
ATOM 2921 C CA . SER A 1 363 ? 3.211 2.4 -17.031 1 81.31 363 SER A CA 1
ATOM 2922 C C . SER A 1 363 ? 1.729 2.734 -17.172 1 81.31 363 SER A C 1
ATOM 2924 O O . SER A 1 363 ? 0.887 2.127 -16.5 1 81.31 363 SER A O 1
ATOM 2926 N N . LYS A 1 364 ? 1.421 3.732 -18 1 80.44 364 LYS A N 1
ATOM 2927 C CA . LYS A 1 364 ? 0.027 4.105 -18.219 1 80.44 364 LYS A CA 1
ATOM 2928 C C . LYS A 1 364 ? -0.756 2.965 -18.859 1 80.44 364 LYS A C 1
ATOM 2930 O O . LYS A 1 364 ? -1.884 2.674 -18.453 1 80.44 364 LYS A O 1
ATOM 2935 N N . GLN A 1 365 ? -0.163 2.367 -19.797 1 85 365 GLN A N 1
ATOM 2936 C CA . GLN A 1 365 ? -0.81 1.243 -20.469 1 85 365 GLN A CA 1
ATOM 2937 C C . GLN A 1 365 ? -1.021 0.079 -19.5 1 85 365 GLN A C 1
ATOM 2939 O O . GLN A 1 365 ? -2.07 -0.566 -19.516 1 85 365 GLN A O 1
ATOM 2944 N N . LYS A 1 366 ? -0.02 -0.181 -18.688 1 85.88 366 LYS A N 1
ATOM 2945 C CA . LYS A 1 366 ? -0.139 -1.259 -17.703 1 85.88 366 LYS A CA 1
ATOM 2946 C C . LYS A 1 366 ? -1.276 -0.988 -16.734 1 85.88 366 LYS A C 1
ATOM 2948 O O . LYS A 1 366 ? -2.016 -1.902 -16.359 1 85.88 366 LYS A O 1
ATOM 2953 N N . MET A 1 367 ? -1.392 0.204 -16.406 1 83.31 367 MET A N 1
ATOM 2954 C CA . MET A 1 367 ? -2.447 0.573 -15.469 1 83.31 367 MET A CA 1
ATOM 2955 C C . MET A 1 367 ? -3.824 0.341 -16.078 1 83.31 367 MET A C 1
ATOM 2957 O O . MET A 1 367 ? -4.711 -0.212 -15.43 1 83.31 367 MET A O 1
ATOM 2961 N N . ILE A 1 368 ? -4.027 0.825 -17.25 1 83.31 368 ILE A N 1
ATOM 2962 C CA . ILE A 1 368 ? -5.305 0.649 -17.922 1 83.31 368 ILE A CA 1
ATOM 2963 C C . ILE A 1 368 ? -5.613 -0.84 -18.062 1 83.31 368 ILE A C 1
ATOM 2965 O O . ILE A 1 368 ? -6.746 -1.271 -17.828 1 83.31 368 ILE A O 1
ATOM 2969 N N . ARG A 1 369 ? -4.625 -1.575 -18.453 1 88.56 369 ARG A N 1
ATOM 2970 C CA . ARG A 1 369 ? -4.797 -3.016 -18.609 1 88.56 369 ARG A CA 1
ATOM 2971 C C . ARG A 1 369 ? -5.117 -3.676 -17.266 1 88.56 369 ARG A C 1
ATOM 2973 O O . ARG A 1 369 ? -5.902 -4.621 -17.203 1 88.56 369 ARG A O 1
ATOM 2980 N N . ARG A 1 370 ? -4.5 -3.195 -16.234 1 86.62 370 ARG A N 1
ATOM 2981 C CA . ARG A 1 370 ? -4.773 -3.732 -14.906 1 86.62 370 ARG A CA 1
ATOM 2982 C C . ARG A 1 370 ? -6.219 -3.473 -14.5 1 86.62 370 ARG A C 1
ATOM 2984 O O . ARG A 1 370 ? -6.875 -4.348 -13.93 1 86.62 370 ARG A O 1
ATOM 2991 N N . VAL A 1 371 ? -6.711 -2.311 -14.789 1 79.06 371 VAL A N 1
ATOM 2992 C CA . VAL A 1 371 ? -8.086 -1.961 -14.445 1 79.06 371 VAL A CA 1
ATOM 2993 C C . VAL A 1 371 ? -9.055 -2.828 -15.25 1 79.06 371 VAL A C 1
ATOM 2995 O O . VAL A 1 371 ? -10.047 -3.326 -14.703 1 79.06 371 VAL A O 1
ATOM 2998 N N . ILE A 1 372 ? -8.734 -2.975 -16.469 1 83.88 372 ILE A N 1
ATOM 2999 C CA . ILE A 1 372 ? -9.562 -3.816 -17.328 1 83.88 372 ILE A CA 1
ATOM 3000 C C . ILE A 1 372 ? -9.555 -5.25 -16.797 1 83.88 372 ILE A C 1
ATOM 3002 O O . ILE A 1 372 ? -10.609 -5.883 -16.672 1 83.88 372 ILE A O 1
ATOM 3006 N N . SER A 1 373 ? -8.336 -5.707 -16.516 1 88.44 373 SER A N 1
ATOM 3007 C CA . SER A 1 373 ? -8.203 -7.07 -16.016 1 88.44 373 SER A CA 1
ATOM 3008 C C . SER A 1 373 ? -8.984 -7.262 -14.719 1 88.44 373 SER A C 1
ATOM 3010 O O . SER A 1 373 ? -9.711 -8.242 -14.562 1 88.44 373 SER A O 1
ATOM 3012 N N . LEU A 1 374 ? -8.922 -6.383 -13.805 1 83.38 374 LEU A N 1
ATOM 3013 C CA . LEU A 1 374 ? -9.633 -6.473 -12.539 1 83.38 374 LEU A CA 1
ATOM 3014 C C . LEU A 1 374 ? -11.148 -6.457 -12.758 1 83.38 374 LEU A C 1
ATOM 3016 O O . LEU A 1 374 ? -11.883 -7.199 -12.102 1 83.38 374 LEU A O 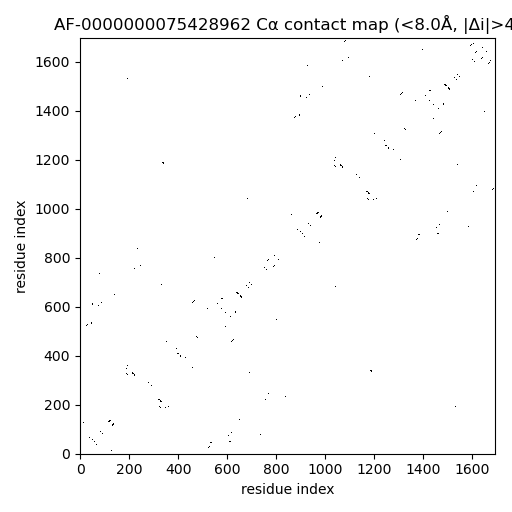1
ATOM 3020 N N . SER A 1 375 ? -11.594 -5.629 -13.648 1 79.19 375 SER A N 1
ATOM 3021 C CA . SER A 1 375 ? -13.016 -5.562 -13.961 1 79.19 375 SER A CA 1
ATOM 3022 C C . SER A 1 375 ? -13.523 -6.875 -14.547 1 79.19 375 SER A C 1
ATOM 3024 O O . SER A 1 375 ? -14.602 -7.352 -14.188 1 79.19 375 SER A O 1
ATOM 3026 N N . VAL A 1 376 ? -12.719 -7.438 -15.383 1 84.44 376 VAL A N 1
ATOM 3027 C CA . VAL A 1 376 ? -13.086 -8.703 -16.016 1 84.44 376 VAL A CA 1
ATOM 3028 C C . VAL A 1 376 ? -13.109 -9.812 -14.969 1 84.44 376 VAL A C 1
ATOM 3030 O O . VAL A 1 376 ? -14 -10.664 -14.969 1 84.44 376 VAL A O 1
ATOM 3033 N N . VAL A 1 377 ? -12.133 -9.797 -14.109 1 86.88 377 VAL A N 1
ATOM 3034 C CA . VAL A 1 377 ? -12.07 -10.82 -13.062 1 86.88 377 VAL A CA 1
ATOM 3035 C C . VAL A 1 377 ? -13.32 -10.727 -12.188 1 86.88 377 VAL A C 1
ATOM 3037 O O . VAL A 1 377 ? -13.945 -11.75 -11.875 1 86.88 377 VAL A O 1
ATOM 3040 N N . ILE A 1 378 ? -13.75 -9.547 -11.781 1 77.81 378 ILE A N 1
ATOM 3041 C CA . ILE A 1 378 ? -14.945 -9.359 -10.969 1 77.81 378 ILE A CA 1
ATOM 3042 C C . ILE A 1 378 ? -16.172 -9.828 -11.742 1 77.81 378 ILE A C 1
ATOM 3044 O O . ILE A 1 378 ? -17.047 -10.492 -11.188 1 77.81 378 ILE A O 1
ATOM 3048 N N . GLY A 1 379 ? -16.203 -9.492 -13.055 1 77 379 GLY A N 1
ATOM 3049 C CA . GLY A 1 379 ? -17.281 -9.961 -13.914 1 77 379 GLY A CA 1
ATOM 3050 C C . GLY A 1 379 ? -17.344 -11.477 -14.016 1 77 379 GLY A C 1
ATOM 3051 O O . GLY A 1 379 ? -18.422 -12.062 -13.922 1 77 379 GLY A O 1
ATOM 3052 N N . ILE A 1 380 ? -16.188 -12.125 -14.109 1 84.94 380 ILE A N 1
ATOM 3053 C CA . ILE A 1 380 ? -16.109 -13.578 -14.234 1 84.94 380 ILE A CA 1
ATOM 3054 C C . ILE A 1 380 ? -16.578 -14.234 -12.93 1 84.94 380 ILE A C 1
ATOM 3056 O O . ILE A 1 380 ? -17.281 -15.25 -12.961 1 84.94 380 ILE A O 1
ATOM 3060 N N . VAL A 1 381 ? -16.156 -13.641 -11.828 1 79.06 381 VAL A N 1
ATOM 3061 C CA . VAL A 1 381 ? -16.547 -14.195 -10.539 1 79.06 381 VAL A CA 1
ATOM 3062 C C . VAL A 1 381 ? -18.078 -14.172 -10.398 1 79.06 381 VAL A C 1
ATOM 3064 O O . VAL A 1 381 ? -18.672 -15.148 -9.938 1 79.06 381 VAL A O 1
ATOM 3067 N N . ILE A 1 382 ? -18.719 -13.18 -10.93 1 71.5 382 ILE A N 1
ATOM 3068 C CA . ILE A 1 382 ? -20.172 -13.039 -10.844 1 71.5 382 ILE A CA 1
ATOM 3069 C C . ILE A 1 382 ? -20.844 -14.016 -11.812 1 71.5 382 ILE A C 1
ATOM 3071 O O . ILE A 1 382 ? -21.781 -14.719 -11.438 1 71.5 382 ILE A O 1
ATOM 3075 N N . ILE A 1 383 ? -20.312 -14.102 -13.016 1 75.44 383 ILE A N 1
ATOM 3076 C CA . ILE A 1 383 ? -20.875 -14.969 -14.039 1 75.44 383 ILE A CA 1
ATOM 3077 C C . ILE A 1 383 ? -20.625 -16.422 -13.672 1 75.44 383 ILE A C 1
ATOM 3079 O O . ILE A 1 383 ? -21.484 -17.281 -13.906 1 75.44 383 ILE A O 1
ATOM 3083 N N . TRP A 1 384 ? -19.469 -16.688 -13.117 1 77.44 384 TRP A N 1
ATOM 3084 C CA . TRP A 1 384 ? -19.078 -18.062 -12.805 1 77.44 384 TRP A CA 1
ATOM 3085 C C . TRP A 1 384 ? -19.953 -18.625 -11.695 1 77.44 384 TRP A C 1
ATOM 3087 O O . TRP A 1 384 ? -20.203 -19.828 -11.641 1 77.44 384 TRP A O 1
ATOM 3097 N N . MET A 1 385 ? -20.438 -17.734 -10.859 1 70.31 385 MET A N 1
ATOM 3098 C CA . MET A 1 385 ? -21.375 -18.172 -9.836 1 70.31 385 MET A CA 1
ATOM 3099 C C . MET A 1 385 ? -22.594 -18.844 -10.469 1 70.31 385 MET A C 1
ATOM 3101 O O . MET A 1 385 ? -23.062 -19.891 -10 1 70.31 385 MET A O 1
ATOM 3105 N N . SER A 1 386 ? -23.062 -18.281 -11.562 1 67.06 386 SER A N 1
ATOM 3106 C CA . SER A 1 386 ? -24.219 -18.828 -12.281 1 67.06 386 SER A CA 1
ATOM 3107 C C . SER A 1 386 ? -23.844 -20.109 -13.023 1 67.06 386 SER A C 1
ATOM 3109 O O . SER A 1 386 ? -24.625 -21.062 -13.055 1 67.06 386 SER A O 1
ATOM 3111 N N . ALA A 1 387 ? -22.641 -20.141 -13.523 1 68 387 ALA A N 1
ATOM 3112 C CA . ALA A 1 387 ? -22.203 -21.297 -14.305 1 68 387 ALA A CA 1
ATOM 3113 C C . ALA A 1 387 ? -22.047 -22.531 -13.414 1 68 387 ALA A C 1
ATOM 3115 O O . ALA A 1 387 ? -22.469 -23.625 -13.781 1 68 387 ALA A O 1
ATOM 3116 N N . VAL A 1 388 ? -21.5 -22.297 -12.281 1 65.19 388 VAL A N 1
ATOM 3117 C CA . VAL A 1 388 ? -21.281 -23.391 -11.344 1 65.19 388 VAL A CA 1
ATOM 3118 C C . VAL A 1 388 ? -22.625 -23.938 -10.844 1 65.19 388 VAL A C 1
ATOM 3120 O O . VAL A 1 388 ? -22.797 -25.141 -10.711 1 65.19 388 VAL A O 1
ATOM 3123 N N . THR A 1 389 ? -23.578 -23 -10.656 1 59 389 THR A N 1
ATOM 3124 C CA . THR A 1 389 ? -24.906 -23.422 -10.227 1 59 389 THR A CA 1
ATOM 3125 C C . THR A 1 389 ? -25.609 -24.219 -11.32 1 59 389 THR A C 1
ATOM 3127 O O . THR A 1 389 ? -26.297 -25.203 -11.031 1 59 389 THR A O 1
ATOM 3130 N N . PHE A 1 390 ? -25.359 -23.797 -12.461 1 62.09 390 PHE A N 1
ATOM 3131 C CA . PHE A 1 390 ? -25.938 -24.484 -13.609 1 62.09 390 PHE A CA 1
ATOM 3132 C C . PHE A 1 390 ? -25.375 -25.891 -13.734 1 62.09 390 PHE A C 1
ATOM 3134 O O . PHE A 1 390 ? -26.125 -26.859 -13.922 1 62.09 390 PHE A O 1
ATOM 3141 N N . VAL A 1 391 ? -24.078 -26.031 -13.656 1 60.28 391 VAL A N 1
ATOM 3142 C CA . VAL A 1 391 ? -23.422 -27.328 -13.773 1 60.28 391 VAL A CA 1
ATOM 3143 C C . VAL A 1 391 ? -23.812 -28.219 -12.602 1 60.28 391 VAL A C 1
ATOM 3145 O O . VAL A 1 391 ? -24.031 -29.422 -12.773 1 60.28 391 VAL A O 1
ATOM 3148 N N . ALA A 1 392 ? -23.812 -27.531 -11.453 1 51 392 ALA A N 1
ATOM 3149 C CA . ALA A 1 392 ? -24.266 -28.266 -10.281 1 51 392 ALA A CA 1
ATOM 3150 C C . ALA A 1 392 ? -25.703 -28.75 -10.445 1 51 392 ALA A C 1
ATOM 3152 O O . ALA A 1 392 ? -26.062 -29.812 -9.914 1 51 392 ALA A O 1
ATOM 3153 N N . GLY A 1 393 ? -26.516 -27.984 -11.055 1 48 393 GLY A N 1
ATOM 3154 C CA . GLY A 1 393 ? -27.891 -28.328 -11.305 1 48 393 GLY A CA 1
ATOM 3155 C C . GLY A 1 393 ? -28.062 -29.453 -12.32 1 48 393 GLY A C 1
ATOM 3156 O O . GLY A 1 393 ? -29.031 -30.203 -12.266 1 48 393 GLY A O 1
ATOM 3157 N N . ILE A 1 394 ? -27.234 -29.438 -13.281 1 47.84 394 ILE A N 1
ATOM 3158 C CA . ILE A 1 394 ? -27.297 -30.469 -14.312 1 47.84 394 ILE A CA 1
ATOM 3159 C C . ILE A 1 394 ? -26.906 -31.812 -13.719 1 47.84 394 ILE A C 1
ATOM 3161 O O . ILE A 1 394 ? -27.125 -32.844 -14.336 1 47.84 394 ILE A O 1
ATOM 3165 N N . SER A 1 395 ? -26.344 -31.766 -12.609 1 42.44 395 SER A N 1
ATOM 3166 C CA . SER A 1 395 ? -25.891 -33.031 -12.023 1 42.44 395 SER A CA 1
ATOM 3167 C C . SER A 1 395 ? -27.062 -34 -11.828 1 42.44 395 SER A C 1
ATOM 3169 O O . SER A 1 395 ? -26.859 -35.156 -11.461 1 42.44 395 SER A O 1
ATOM 3171 N N . THR A 1 396 ? -28.328 -33.469 -11.914 1 42.38 396 THR A N 1
ATOM 3172 C CA . THR A 1 396 ? -29.375 -34.5 -11.875 1 42.38 396 THR A CA 1
ATOM 3173 C C . THR A 1 396 ? -29.844 -34.844 -13.281 1 42.38 396 THR A C 1
ATOM 3175 O O . THR A 1 396 ? -30.125 -33.938 -14.086 1 42.38 396 THR A O 1
ATOM 3178 N N . LEU A 1 397 ? -29.469 -35.938 -13.812 1 44.38 397 LEU A N 1
ATOM 3179 C CA . LEU A 1 397 ? -29.828 -36.469 -15.133 1 44.38 397 LEU A CA 1
ATOM 3180 C C . LEU A 1 397 ? -31.266 -36.062 -15.492 1 44.38 397 LEU A C 1
ATOM 3182 O O . LEU A 1 397 ? -31.547 -35.75 -16.656 1 44.38 397 LEU A O 1
ATOM 3186 N N . SER A 1 398 ? -32.031 -36.031 -14.539 1 47.84 398 SER A N 1
ATOM 3187 C CA . SER A 1 398 ? -33.438 -35.719 -14.82 1 47.84 398 SER A CA 1
ATOM 3188 C C . SER A 1 398 ? -33.594 -34.281 -15.297 1 47.84 398 SER A C 1
ATOM 3190 O O . SER A 1 398 ? -34.438 -34 -16.156 1 47.84 398 SER A O 1
ATOM 3192 N N . GLU A 1 399 ? -32.812 -33.562 -14.789 1 50.38 399 GLU A N 1
ATOM 3193 C CA . GLU A 1 399 ? -33.031 -32.156 -15.164 1 50.38 399 GLU A CA 1
ATOM 3194 C C . GLU A 1 399 ? -32.344 -31.859 -16.484 1 50.38 399 GLU A C 1
ATOM 3196 O O . GLU A 1 399 ? -32.812 -31.047 -17.266 1 50.38 399 GLU A O 1
ATOM 3201 N N . LEU A 1 400 ? -31.234 -32.531 -16.75 1 49.69 400 LEU A N 1
ATOM 3202 C CA . LEU A 1 400 ? -30.609 -32.375 -18.062 1 49.69 400 LEU A CA 1
ATOM 3203 C C . LEU A 1 400 ? -31.484 -32.969 -19.156 1 49.69 400 LEU A C 1
ATOM 3205 O O . LEU A 1 400 ? -31.5 -32.469 -20.281 1 49.69 400 LEU A O 1
ATOM 3209 N N . ALA A 1 401 ? -32.125 -34 -18.719 1 51.81 401 ALA A N 1
ATOM 3210 C CA . ALA A 1 401 ? -33.062 -34.625 -19.641 1 51.81 401 ALA A CA 1
ATOM 3211 C C . ALA A 1 401 ? -34.188 -33.688 -20.016 1 51.81 401 ALA A C 1
ATOM 3213 O O . ALA A 1 401 ? -34.875 -33.875 -21.047 1 51.81 401 ALA A O 1
ATOM 3214 N N . LYS A 1 402 ? -34.281 -32.719 -19.188 1 51.56 402 LYS A N 1
ATOM 3215 C CA . LYS A 1 402 ? -35.375 -31.797 -19.469 1 51.56 402 LYS A CA 1
ATOM 3216 C C . LYS A 1 402 ? -34.938 -30.766 -20.516 1 51.56 402 LYS A C 1
ATOM 3218 O O . LYS A 1 402 ? -35.781 -30.062 -21.094 1 51.56 402 LYS A O 1
ATOM 3223 N N . LEU A 1 403 ? -33.75 -30.734 -20.625 1 48.66 403 LEU A N 1
ATOM 3224 C CA . LEU A 1 403 ? -33.344 -29.781 -21.656 1 48.66 403 LEU A CA 1
ATOM 3225 C C . LEU A 1 403 ? -33.5 -30.375 -23.047 1 48.66 403 LEU A C 1
ATOM 3227 O O . LEU A 1 403 ? -33.188 -31.547 -23.281 1 48.66 403 LEU A O 1
ATOM 3231 N N . LYS A 1 404 ? -34.156 -29.734 -23.953 1 51.66 404 LYS A N 1
ATOM 3232 C CA . LYS A 1 404 ? -34.625 -30.141 -25.281 1 51.66 404 LYS A CA 1
ATOM 3233 C C . LYS A 1 404 ? -33.531 -30.859 -26.062 1 51.66 404 LYS A C 1
ATOM 3235 O O . LYS A 1 404 ? -33.781 -31.906 -26.656 1 51.66 404 LYS A O 1
ATOM 3240 N N . PRO A 1 405 ? -32.469 -30.156 -26.203 1 50.66 405 PRO A N 1
ATOM 3241 C CA . PRO A 1 405 ? -31.516 -30.781 -27.125 1 50.66 405 PRO A CA 1
ATOM 3242 C C . PRO A 1 405 ? -30.875 -32.062 -26.547 1 50.66 405 PRO A C 1
ATOM 3244 O O . PRO A 1 405 ? -30.281 -32.844 -27.297 1 50.66 405 PRO A O 1
ATOM 3247 N N . LEU A 1 406 ? -31.047 -32.25 -25.281 1 48.81 406 LEU A N 1
ATOM 3248 C CA . LEU A 1 406 ? -30.438 -33.438 -24.703 1 48.81 406 LEU A CA 1
ATOM 3249 C C . LEU A 1 406 ? -31.484 -34.438 -24.297 1 48.81 406 LEU A C 1
ATOM 3251 O O . LEU A 1 406 ? -31.25 -35.281 -23.391 1 48.81 406 LEU A O 1
ATOM 3255 N N . LYS A 1 407 ? -32.594 -34.469 -24.828 1 54.5 407 LYS A N 1
ATOM 3256 C CA . LYS A 1 407 ? -33.688 -35.406 -24.625 1 54.5 407 LYS A CA 1
ATOM 3257 C C . LYS A 1 407 ? -33.219 -36.844 -24.812 1 54.5 407 LYS A C 1
ATOM 3259 O O . LYS A 1 407 ? -33.812 -37.781 -24.281 1 54.5 407 LYS A O 1
ATOM 3264 N N . PHE A 1 408 ? -32.25 -36.906 -25.656 1 51.59 408 PHE A N 1
ATOM 3265 C CA . PHE A 1 408 ? -31.766 -38.25 -25.891 1 51.59 408 PHE A CA 1
ATOM 3266 C C . PHE A 1 408 ? -31.266 -38.875 -24.594 1 51.59 408 PHE A C 1
ATOM 3268 O O . PHE A 1 408 ? -31.188 -40.094 -24.469 1 51.59 408 PHE A O 1
ATOM 3275 N N . LEU A 1 409 ? -30.969 -38.094 -23.578 1 50.34 409 LEU A N 1
ATOM 3276 C CA . LEU A 1 409 ? -30.531 -38.562 -22.266 1 50.34 409 LEU A CA 1
ATOM 3277 C C . LEU A 1 409 ? -31.719 -39.031 -21.438 1 50.34 409 LEU A C 1
ATOM 3279 O O . LEU A 1 409 ? -31.531 -39.688 -20.406 1 50.34 409 LEU A O 1
ATOM 3283 N N . GLU A 1 410 ? -32.844 -38.594 -21.781 1 53.78 410 GLU A N 1
ATOM 3284 C CA . GLU A 1 410 ? -34.031 -39.125 -21.156 1 53.78 410 GLU A CA 1
ATOM 3285 C C . GLU A 1 410 ? -34.094 -40.656 -21.328 1 53.78 410 GLU A C 1
ATOM 3287 O O . GLU A 1 410 ? -34.594 -41.344 -20.438 1 53.78 410 GLU A O 1
ATOM 3292 N N . GLY A 1 411 ? -33.719 -41.031 -22.547 1 53.88 411 GLY A N 1
ATOM 3293 C CA . GLY A 1 411 ? -33.719 -42.469 -22.734 1 53.88 411 GLY A CA 1
ATOM 3294 C C . GLY A 1 411 ? -32.781 -43.188 -21.797 1 53.88 411 GLY A C 1
ATOM 3295 O O . GLY A 1 411 ? -33.062 -44.344 -21.391 1 53.88 411 GLY A O 1
ATOM 3296 N N . LEU A 1 412 ? -31.766 -42.562 -21.484 1 51.75 412 LEU A N 1
ATOM 3297 C CA . LEU A 1 412 ? -30.812 -43.188 -20.562 1 51.75 412 LEU A CA 1
ATOM 3298 C C . LEU A 1 412 ? -31.344 -43.156 -19.141 1 51.75 412 LEU A C 1
ATOM 3300 O O . LEU A 1 412 ? -31.016 -44.031 -18.328 1 51.75 412 LEU A O 1
ATOM 3304 N N . ASN A 1 413 ? -32.062 -42.156 -18.766 1 51.66 413 ASN A N 1
ATOM 3305 C CA . ASN A 1 413 ? -32.719 -42.094 -17.453 1 51.66 413 ASN A CA 1
ATOM 3306 C C . ASN A 1 413 ? -33.656 -43.281 -17.234 1 51.66 413 ASN A C 1
ATOM 3308 O O . ASN A 1 413 ? -33.844 -43.719 -16.109 1 51.66 413 ASN A O 1
ATOM 3312 N N . ASN A 1 414 ? -34.344 -43.719 -18.297 1 50.03 414 ASN A N 1
ATOM 3313 C CA . ASN A 1 414 ? -35.25 -44.844 -18.203 1 50.03 414 ASN A CA 1
ATOM 3314 C C . ASN A 1 414 ? -34.531 -46.156 -18.469 1 50.03 414 ASN A C 1
ATOM 3316 O O . ASN A 1 414 ? -35.188 -47.188 -18.719 1 50.03 414 ASN A O 1
ATOM 3320 N N . ALA A 1 415 ? -33.281 -46.062 -18.688 1 46.38 415 ALA A N 1
ATOM 3321 C CA . ALA A 1 415 ? -32.625 -47.312 -19.031 1 46.38 415 ALA A CA 1
ATOM 3322 C C . ALA A 1 415 ? -32.656 -48.281 -17.844 1 46.38 415 ALA A C 1
ATOM 3324 O O . ALA A 1 415 ? -32.406 -47.875 -16.703 1 46.38 415 ALA A O 1
ATOM 3325 N N . GLU A 1 416 ? -33.406 -49.312 -17.844 1 50.03 416 GLU A N 1
ATOM 3326 C CA . GLU A 1 416 ? -33.5 -50.469 -16.922 1 50.03 416 GLU A CA 1
ATOM 3327 C C . GLU A 1 416 ? -32.312 -51.375 -17.031 1 50.03 416 GLU A C 1
ATOM 3329 O O . GLU A 1 416 ? -31.609 -51.406 -18.047 1 50.03 416 GLU A O 1
ATOM 3334 N N . GLY A 1 417 ? -31.625 -51.906 -16 1 49.53 417 GLY A N 1
ATOM 3335 C CA . GLY A 1 417 ? -30.594 -52.906 -15.805 1 49.53 417 GLY A CA 1
ATOM 3336 C C . GLY A 1 417 ? -29.219 -52.312 -15.555 1 49.53 417 GLY A C 1
ATOM 3337 O O . GLY A 1 417 ? -29.078 -51.344 -14.805 1 49.53 417 GLY A O 1
ATOM 3338 N N . ASN A 1 418 ? -28.188 -52.844 -16.234 1 49.62 418 ASN A N 1
ATOM 3339 C CA . ASN A 1 418 ? -26.766 -52.5 -16.125 1 49.62 418 ASN A CA 1
ATOM 3340 C C . ASN A 1 418 ? -26.5 -51.094 -16.594 1 49.62 418 ASN A C 1
ATOM 3342 O O . ASN A 1 418 ? -25.484 -50.5 -16.219 1 49.62 418 ASN A O 1
ATOM 3346 N N . LEU A 1 419 ? -27.25 -50.5 -17.344 1 53.03 419 LEU A N 1
ATOM 3347 C CA . LEU A 1 419 ? -27.078 -49.188 -17.922 1 53.03 419 LEU A CA 1
ATOM 3348 C C . LEU A 1 419 ? -27.453 -48.094 -16.906 1 53.03 419 LEU A C 1
ATOM 3350 O O . LEU A 1 419 ? -26.938 -46.969 -16.969 1 53.03 419 LEU A O 1
ATOM 3354 N N . LYS A 1 420 ? -28.25 -48.438 -15.953 1 51.94 420 LYS A N 1
ATOM 3355 C CA . LYS A 1 420 ? -28.594 -47.531 -14.883 1 51.94 420 LYS A CA 1
ATOM 3356 C C . LYS A 1 420 ? -27.359 -47.188 -14.047 1 51.94 420 LYS A C 1
ATOM 3358 O O . LYS A 1 420 ? -27.188 -46.031 -13.633 1 51.94 420 LYS A O 1
ATOM 3363 N N . VAL A 1 421 ? -26.641 -48.219 -13.82 1 50.53 421 VAL A N 1
ATOM 3364 C CA . VAL A 1 421 ? -25.422 -48 -13.055 1 50.53 421 VAL A CA 1
ATOM 3365 C C . VAL A 1 421 ? -24.484 -47.062 -13.812 1 50.53 421 VAL A C 1
ATOM 3367 O O . VAL A 1 421 ? -23.875 -46.156 -13.219 1 50.53 421 VAL A O 1
ATOM 3370 N N . LEU A 1 422 ? -24.484 -47.312 -15.117 1 50.91 422 LEU A N 1
ATOM 3371 C CA . LEU A 1 422 ? -23.609 -46.469 -15.922 1 50.91 422 LEU A CA 1
ATOM 3372 C C . LEU A 1 422 ? -24.109 -45.031 -15.93 1 50.91 422 LEU A C 1
ATOM 3374 O O . LEU A 1 422 ? -23.312 -44.094 -15.867 1 50.91 422 LEU A O 1
ATOM 3378 N N . VAL A 1 423 ? -25.406 -44.906 -15.961 1 54.56 423 VAL A N 1
ATOM 3379 C CA . VAL A 1 423 ? -26 -43.562 -15.93 1 54.56 423 VAL A CA 1
ATOM 3380 C C . VAL A 1 423 ? -25.734 -42.906 -14.578 1 54.56 423 VAL A C 1
ATOM 3382 O O . VAL A 1 423 ? -25.469 -41.719 -14.508 1 54.56 423 VAL A O 1
ATOM 3385 N N . GLY A 1 424 ? -25.766 -43.719 -13.602 1 50.56 424 GLY A N 1
ATOM 3386 C CA . GLY A 1 424 ? -25.438 -43.219 -12.273 1 50.56 424 GLY A CA 1
ATOM 3387 C C . GLY A 1 424 ? -24 -42.75 -12.164 1 50.56 424 GLY A C 1
ATOM 3388 O O . GLY A 1 424 ? -23.719 -41.719 -11.562 1 50.56 424 GLY A O 1
ATOM 3389 N N . ILE A 1 425 ? -23.172 -43.531 -12.797 1 48.19 425 ILE A N 1
ATOM 3390 C CA . ILE A 1 425 ? -21.766 -43.156 -12.773 1 48.19 425 ILE A CA 1
ATOM 3391 C C . ILE A 1 425 ? -21.547 -41.875 -13.555 1 48.19 425 ILE A C 1
ATOM 3393 O O . ILE A 1 425 ? -20.828 -40.969 -13.102 1 48.19 425 ILE A O 1
ATOM 3397 N N . ILE A 1 426 ? -22.219 -41.844 -14.688 1 50.78 426 ILE A N 1
ATOM 3398 C CA . ILE A 1 426 ? -22.062 -40.656 -15.516 1 50.78 426 ILE A CA 1
ATOM 3399 C C . ILE A 1 426 ? -22.625 -39.438 -14.789 1 50.78 426 ILE A C 1
ATOM 3401 O O . ILE A 1 426 ? -22.031 -38.375 -14.805 1 50.78 426 ILE A O 1
ATOM 3405 N N . GLN A 1 427 ? -23.719 -39.656 -14.094 1 51.09 427 GLN A N 1
ATOM 3406 C CA . GLN A 1 427 ? -24.359 -38.594 -13.352 1 51.09 427 GLN A CA 1
ATOM 3407 C C . GLN A 1 427 ? -23.484 -38.156 -12.172 1 51.09 427 GLN A C 1
ATOM 3409 O O . GLN A 1 427 ? -23.531 -37 -11.758 1 51.09 427 GLN A O 1
ATOM 3414 N N . GLY A 1 428 ? -22.781 -39.125 -11.766 1 48.19 428 GLY A N 1
ATOM 3415 C CA . GLY A 1 428 ? -21.906 -38.781 -10.656 1 48.19 428 GLY A CA 1
ATOM 3416 C C . GLY A 1 428 ? -20.609 -38.125 -11.086 1 48.19 428 GLY A C 1
ATOM 3417 O O . GLY A 1 428 ? -20.094 -37.25 -10.391 1 48.19 428 GLY A O 1
ATOM 3418 N N . ILE A 1 429 ? -20.156 -38.594 -12.297 1 52.25 429 ILE A N 1
ATOM 3419 C CA . ILE A 1 429 ? -18.828 -38.188 -12.719 1 52.25 429 ILE A CA 1
ATOM 3420 C C . ILE A 1 429 ? -18.938 -36.938 -13.594 1 52.25 429 ILE A C 1
ATOM 3422 O O . ILE A 1 429 ? -18.078 -36.031 -13.539 1 52.25 429 ILE A O 1
ATOM 3426 N N . LEU A 1 430 ? -20.047 -36.844 -14.352 1 55 430 LEU A N 1
ATOM 3427 C CA . LEU A 1 430 ? -20.156 -35.781 -15.359 1 55 430 LEU A CA 1
ATOM 3428 C C . LEU A 1 430 ? -20.141 -34.406 -14.711 1 55 430 LEU A C 1
ATOM 3430 O O . LEU A 1 430 ? -19.438 -33.5 -15.18 1 55 430 LEU A O 1
ATOM 3434 N N . PRO A 1 431 ? -20.922 -34.312 -13.555 1 55.34 431 PRO A N 1
ATOM 3435 C CA . PRO A 1 431 ? -20.844 -32.969 -12.938 1 55.34 431 PRO A CA 1
ATOM 3436 C C . PRO A 1 431 ? -19.453 -32.656 -12.422 1 55.34 431 PRO A C 1
ATOM 3438 O O . PRO A 1 431 ? -19 -31.5 -12.523 1 55.34 431 PRO A O 1
ATOM 3441 N N . ALA A 1 432 ? -18.797 -33.625 -12.031 1 53.69 432 ALA A N 1
ATOM 3442 C CA . ALA A 1 432 ? -17.453 -33.406 -11.5 1 53.69 432 ALA A CA 1
ATOM 3443 C C . ALA A 1 432 ? -16.469 -33.062 -12.617 1 53.69 432 ALA A C 1
ATOM 3445 O O . ALA A 1 432 ? -15.641 -32.156 -12.477 1 53.69 432 ALA A O 1
ATOM 3446 N N . VAL A 1 433 ? -16.609 -33.812 -13.758 1 58.31 433 VAL A N 1
ATOM 3447 C CA . VAL A 1 433 ? -15.742 -33.562 -14.906 1 58.31 433 VAL A CA 1
ATOM 3448 C C . VAL A 1 433 ? -16.047 -32.188 -15.5 1 58.31 433 VAL A C 1
ATOM 3450 O O . VAL A 1 433 ? -15.133 -31.422 -15.844 1 58.31 433 VAL A O 1
ATOM 3453 N N . ALA A 1 434 ? -17.406 -31.938 -15.539 1 62.28 434 ALA A N 1
ATOM 3454 C CA . ALA A 1 434 ? -17.797 -30.656 -16.094 1 62.28 434 ALA A CA 1
ATOM 3455 C C . ALA A 1 434 ? -17.297 -29.5 -15.219 1 62.28 434 ALA A C 1
ATOM 3457 O O . ALA A 1 434 ? -16.844 -28.484 -15.734 1 62.28 434 ALA A O 1
ATOM 3458 N N . LEU A 1 435 ? -17.281 -29.719 -13.977 1 64.56 435 LEU A N 1
ATOM 3459 C CA . LEU A 1 435 ? -16.797 -28.703 -13.055 1 64.56 435 LEU A CA 1
ATOM 3460 C C . LEU A 1 435 ? -15.281 -28.531 -13.18 1 64.56 435 LEU A C 1
ATOM 3462 O O . LEU A 1 435 ? -14.773 -27.406 -13.133 1 64.56 435 LEU A O 1
ATOM 3466 N N . ASN A 1 436 ? -14.648 -29.656 -13.43 1 64.5 436 ASN A N 1
ATOM 3467 C CA . ASN A 1 436 ? -13.203 -29.594 -13.57 1 64.5 436 ASN A CA 1
ATOM 3468 C C . ASN A 1 436 ? -12.797 -28.859 -14.844 1 64.5 436 ASN A C 1
ATOM 3470 O O . ASN A 1 436 ? -11.82 -28.094 -14.844 1 64.5 436 ASN A O 1
ATOM 3474 N N . ILE A 1 437 ? -13.578 -29.141 -15.875 1 68.81 437 ILE A N 1
ATOM 3475 C CA . ILE A 1 437 ? -13.297 -28.453 -17.141 1 68.81 437 ILE A CA 1
ATOM 3476 C C . ILE A 1 437 ? -13.555 -26.969 -16.984 1 68.81 437 ILE A C 1
ATOM 3478 O O . ILE A 1 437 ? -12.758 -26.141 -17.469 1 68.81 437 ILE A O 1
ATOM 3482 N N . LEU A 1 438 ? -14.648 -26.703 -16.328 1 75 438 LEU A N 1
ATOM 3483 C CA . LEU A 1 438 ? -14.977 -25.297 -16.109 1 75 438 LEU A CA 1
ATOM 3484 C C . LEU A 1 438 ? -13.883 -24.609 -15.297 1 75 438 LEU A C 1
ATOM 3486 O O . LEU A 1 438 ? -13.508 -23.469 -15.594 1 75 438 LEU A O 1
ATOM 3490 N N . MET A 1 439 ? -13.305 -25.297 -14.414 1 76.81 439 MET A N 1
ATOM 3491 C CA . MET A 1 439 ? -12.25 -24.719 -13.586 1 76.81 439 MET A CA 1
ATOM 3492 C C . MET A 1 439 ? -10.961 -24.578 -14.383 1 76.81 439 MET A C 1
ATOM 3494 O O . MET A 1 439 ? -10.219 -23.609 -14.203 1 76.81 439 MET A O 1
ATOM 3498 N N . MET A 1 440 ? -10.75 -25.531 -15.227 1 79.25 440 MET A N 1
ATOM 3499 C CA . MET A 1 440 ? -9.57 -25.469 -16.078 1 79.25 440 MET A CA 1
ATOM 3500 C C . MET A 1 440 ? -9.633 -24.25 -17 1 79.25 440 MET A C 1
ATOM 3502 O O . MET A 1 440 ? -8.641 -23.531 -17.156 1 79.25 440 MET A O 1
ATOM 3506 N N . ILE A 1 441 ? -10.836 -24.016 -17.531 1 84.12 441 ILE A N 1
ATOM 3507 C CA . ILE A 1 441 ? -11.031 -22.859 -18.406 1 84.12 441 ILE A CA 1
ATOM 3508 C C . ILE A 1 441 ? -10.828 -21.578 -17.609 1 84.12 441 ILE A C 1
ATOM 3510 O O . ILE A 1 441 ? -10.219 -20.625 -18.109 1 84.12 441 ILE A O 1
ATOM 3514 N N . LEU A 1 442 ? -11.312 -21.625 -16.484 1 87.44 442 LEU A N 1
ATOM 3515 C CA . LEU A 1 442 ? -11.164 -20.453 -15.625 1 87.44 442 LEU A CA 1
ATOM 3516 C C . LEU A 1 442 ? -9.695 -20.109 -15.43 1 87.44 442 LEU A C 1
ATOM 3518 O O . LEU A 1 442 ? -9.297 -18.938 -15.555 1 87.44 442 LEU A O 1
ATOM 3522 N N . VAL A 1 443 ? -8.844 -21.047 -15.18 1 87.69 443 VAL A N 1
ATOM 3523 C CA . VAL A 1 443 ? -7.426 -20.844 -14.898 1 87.69 443 VAL A CA 1
ATOM 3524 C C . VAL A 1 443 ? -6.73 -20.297 -16.141 1 87.69 443 VAL A C 1
ATOM 3526 O O . VAL A 1 443 ? -5.875 -19.422 -16.047 1 87.69 443 VAL A O 1
ATOM 3529 N N . ILE A 1 444 ? -7.168 -20.781 -17.281 1 89.75 444 ILE A N 1
ATOM 3530 C CA . ILE A 1 444 ? -6.578 -20.344 -18.531 1 89.75 444 ILE A CA 1
ATOM 3531 C C . ILE A 1 444 ? -6.91 -18.859 -18.766 1 89.75 444 ILE A C 1
ATOM 3533 O O . ILE A 1 444 ? -6.035 -18.078 -19.109 1 89.75 444 ILE A O 1
ATOM 3537 N N . VAL A 1 445 ? -8.086 -18.578 -18.469 1 91.38 445 VAL A N 1
ATOM 3538 C CA . VAL A 1 445 ? -8.531 -17.203 -18.672 1 91.38 445 VAL A CA 1
ATOM 3539 C C . VAL A 1 445 ? -7.84 -16.281 -17.672 1 91.38 445 VAL A C 1
ATOM 3541 O O . VAL A 1 445 ? -7.387 -15.188 -18.047 1 91.38 445 VAL A O 1
ATOM 3544 N N . LEU A 1 446 ? -7.738 -16.688 -16.469 1 93.12 446 LEU A N 1
ATOM 3545 C CA . LEU A 1 446 ? -7.094 -15.883 -15.445 1 93.12 446 LEU A CA 1
ATOM 3546 C C . LEU A 1 446 ? -5.609 -15.695 -15.75 1 93.12 446 LEU A C 1
ATOM 3548 O O . LEU A 1 446 ? -5.051 -14.625 -15.508 1 93.12 446 LEU A O 1
ATOM 3552 N N . ARG A 1 447 ? -5.02 -16.719 -16.266 1 92.38 447 ARG A N 1
ATOM 3553 C CA . ARG A 1 447 ? -3.615 -16.609 -16.656 1 92.38 447 ARG A CA 1
ATOM 3554 C C . ARG A 1 447 ? -3.436 -15.625 -17.797 1 92.38 447 ARG A C 1
ATOM 3556 O O . ARG A 1 447 ? -2.484 -14.844 -17.797 1 92.38 447 ARG A O 1
ATOM 3563 N N . PHE A 1 448 ? -4.355 -15.719 -18.688 1 92.56 448 PHE A N 1
ATOM 3564 C CA . PHE A 1 448 ? -4.32 -14.789 -19.797 1 92.56 448 PHE A CA 1
ATOM 3565 C C . PHE A 1 448 ? -4.48 -13.352 -19.328 1 92.56 448 PHE A C 1
ATOM 3567 O O . PHE A 1 448 ? -3.789 -12.445 -19.797 1 92.56 448 PHE A O 1
ATOM 3574 N N . LEU A 1 449 ? -5.336 -13.18 -18.422 1 92.69 449 LEU A N 1
ATOM 3575 C CA . LEU A 1 449 ? -5.562 -11.836 -17.875 1 92.69 449 LEU A CA 1
ATOM 3576 C C . LEU A 1 449 ? -4.328 -11.336 -17.125 1 92.69 449 LEU A C 1
ATOM 3578 O O . LEU A 1 449 ? -3.996 -10.156 -17.203 1 92.69 449 LEU A O 1
ATOM 3582 N N . SER A 1 450 ? -3.643 -12.219 -16.438 1 92.31 450 SER A N 1
ATOM 3583 C CA . SER A 1 450 ? -2.43 -11.844 -15.727 1 92.31 450 SER A CA 1
ATOM 3584 C C . SER A 1 450 ? -1.314 -11.453 -16.688 1 92.31 450 SER A C 1
ATOM 3586 O O . SER A 1 450 ? -0.54 -10.539 -16.422 1 92.31 450 SER A O 1
ATOM 3588 N N . ARG A 1 451 ? -1.274 -12.133 -17.812 1 91.94 451 ARG A N 1
ATOM 3589 C CA . ARG A 1 451 ? -0.312 -11.773 -18.844 1 91.94 451 ARG A CA 1
ATOM 3590 C C . ARG A 1 451 ? -0.698 -10.469 -19.531 1 91.94 451 ARG A C 1
ATOM 3592 O O . ARG A 1 451 ? 0.167 -9.656 -19.859 1 91.94 451 ARG A O 1
ATOM 3599 N N . PHE A 1 452 ? -1.969 -10.281 -19.641 1 92.44 452 PHE A N 1
ATOM 3600 C CA . PHE A 1 452 ? -2.506 -9.086 -20.266 1 92.44 452 PHE A CA 1
ATOM 3601 C C . PHE A 1 452 ? -2.207 -7.848 -19.422 1 92.44 452 PHE A C 1
ATOM 3603 O O . PHE A 1 452 ? -1.996 -6.762 -19.969 1 92.44 452 PHE A O 1
ATOM 3610 N N . GLU A 1 453 ? -2.129 -7.926 -18.172 1 91.75 453 GLU A N 1
ATOM 3611 C CA . GLU A 1 453 ? -1.862 -6.809 -17.266 1 91.75 453 GLU A CA 1
ATOM 3612 C C . GLU A 1 453 ? -0.477 -6.219 -17.516 1 91.75 453 GLU A C 1
ATOM 3614 O O . GLU A 1 453 ? -0.213 -5.07 -17.156 1 91.75 453 GLU A O 1
ATOM 3619 N N . GLY A 1 454 ? 0.432 -7.031 -18.094 1 88.69 454 GLY A N 1
ATOM 3620 C CA . GLY A 1 454 ? 1.734 -6.492 -18.453 1 88.69 454 GLY A CA 1
ATOM 3621 C C . GLY A 1 454 ? 2.855 -7.012 -17.578 1 88.69 454 GLY A C 1
ATOM 3622 O O . GLY A 1 454 ? 3.908 -6.379 -17.469 1 88.69 454 GLY A O 1
ATOM 3623 N N . SER A 1 455 ? 2.672 -8.102 -16.906 1 89.25 455 SER A N 1
ATOM 3624 C CA . SER A 1 455 ? 3.773 -8.695 -16.156 1 89.25 455 SER A CA 1
ATOM 3625 C C . SER A 1 455 ? 4.922 -9.086 -17.078 1 89.25 455 SER A C 1
ATOM 3627 O O . SER A 1 455 ? 4.699 -9.625 -18.156 1 89.25 455 SER A O 1
ATOM 3629 N N . VAL A 1 456 ? 6.129 -8.789 -16.641 1 90.12 456 VAL A N 1
ATOM 3630 C CA . VAL A 1 456 ? 7.266 -8.961 -17.547 1 90.12 456 VAL A CA 1
ATOM 3631 C C . VAL A 1 456 ? 7.93 -10.312 -17.281 1 90.12 456 VAL A C 1
ATOM 3633 O O . VAL A 1 456 ? 8.773 -10.758 -18.062 1 90.12 456 VAL A O 1
ATOM 3636 N N . THR A 1 457 ? 7.562 -10.977 -16.203 1 89.5 457 THR A N 1
ATOM 3637 C CA . THR A 1 457 ? 8.109 -12.289 -15.883 1 89.5 457 THR A CA 1
ATOM 3638 C C . THR A 1 457 ? 6.996 -13.312 -15.68 1 89.5 457 THR A C 1
ATOM 3640 O O . THR A 1 457 ? 5.902 -12.961 -15.227 1 89.5 457 THR A O 1
ATOM 3643 N N . ASN A 1 458 ? 7.309 -14.508 -16.016 1 88.56 458 ASN A N 1
ATOM 3644 C CA . ASN A 1 458 ? 6.348 -15.586 -15.797 1 88.56 458 ASN A CA 1
ATOM 3645 C C . ASN A 1 458 ? 6.086 -15.812 -14.312 1 88.56 458 ASN A C 1
ATOM 3647 O O . ASN A 1 458 ? 4.973 -16.156 -13.922 1 88.56 458 ASN A O 1
ATOM 3651 N N . SER A 1 459 ? 7.129 -15.625 -13.523 1 88.94 459 SER A N 1
ATOM 3652 C CA . SER A 1 459 ? 6.957 -15.734 -12.078 1 88.94 459 SER A CA 1
ATOM 3653 C C . SER A 1 459 ? 5.977 -14.688 -11.562 1 88.94 459 SER A C 1
ATOM 3655 O O . SER A 1 459 ? 5.199 -14.961 -10.641 1 88.94 45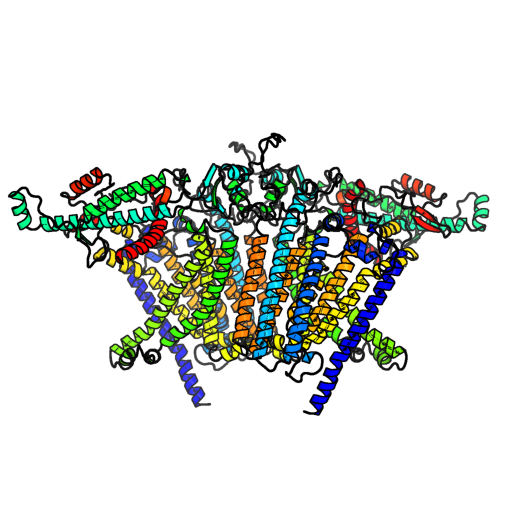9 SER A O 1
ATOM 3657 N N . GLY A 1 460 ? 6.027 -13.508 -12.211 1 90.25 460 GLY A N 1
ATOM 3658 C CA . GLY A 1 460 ? 5.062 -12.477 -11.859 1 90.25 460 GLY A CA 1
ATOM 3659 C C . GLY A 1 460 ? 3.639 -12.844 -12.227 1 90.25 460 GLY A C 1
ATOM 3660 O O . GLY A 1 460 ? 2.703 -12.539 -11.484 1 90.25 460 GLY A O 1
ATOM 3661 N N . VAL A 1 461 ? 3.496 -13.492 -13.312 1 91.88 461 VAL A N 1
ATOM 3662 C CA . VAL A 1 461 ? 2.182 -13.945 -13.75 1 91.88 461 VAL A CA 1
ATOM 3663 C C . VAL A 1 461 ? 1.649 -15 -12.789 1 91.88 461 VAL A C 1
ATOM 3665 O O . VAL A 1 461 ? 0.469 -14.984 -12.43 1 91.88 461 VAL A O 1
ATOM 3668 N N . ASP A 1 462 ? 2.537 -15.867 -12.336 1 91.31 462 ASP A N 1
ATOM 3669 C CA . ASP A 1 462 ? 2.141 -16.906 -11.383 1 91.31 462 ASP A CA 1
ATOM 3670 C C . ASP A 1 462 ? 1.67 -16.281 -10.07 1 91.31 462 ASP A C 1
ATOM 3672 O O . ASP A 1 462 ? 0.686 -16.734 -9.484 1 91.31 462 ASP A O 1
ATOM 3676 N N . LEU A 1 463 ? 2.387 -15.289 -9.633 1 93.25 463 LEU A N 1
ATOM 3677 C CA . LEU A 1 463 ? 2.014 -14.625 -8.383 1 93.25 463 LEU A CA 1
ATOM 3678 C C . LEU A 1 463 ? 0.65 -13.953 -8.516 1 93.25 463 LEU A C 1
ATOM 3680 O O . LEU A 1 463 ? -0.182 -14.047 -7.609 1 93.25 463 LEU A O 1
ATOM 3684 N N . SER A 1 464 ? 0.418 -13.312 -9.648 1 93.62 464 SER A N 1
ATOM 3685 C CA . SER A 1 464 ? -0.867 -12.672 -9.898 1 93.62 464 SER A CA 1
ATOM 3686 C C . SER A 1 464 ? -1.985 -13.695 -10.031 1 93.62 464 SER A C 1
ATOM 3688 O O . SER A 1 464 ? -3.084 -13.5 -9.508 1 93.62 464 SER A O 1
ATOM 3690 N N . LEU A 1 465 ? -1.662 -14.727 -10.695 1 93.56 465 LEU A N 1
ATOM 3691 C CA . LEU A 1 465 ? -2.639 -15.797 -10.898 1 93.56 465 LEU A CA 1
ATOM 3692 C C . LEU A 1 465 ? -3.031 -16.438 -9.562 1 93.56 465 LEU A C 1
ATOM 3694 O O . LEU A 1 465 ? -4.203 -16.734 -9.336 1 93.56 465 LEU A O 1
ATOM 3698 N N . GLN A 1 466 ? -2.062 -16.656 -8.711 1 94.69 466 GLN A N 1
ATOM 3699 C CA . GLN A 1 466 ? -2.359 -17.219 -7.398 1 94.69 466 GLN A CA 1
ATOM 3700 C C . GLN A 1 466 ? -3.395 -16.375 -6.66 1 94.69 466 GLN A C 1
ATOM 3702 O O . GLN A 1 466 ? -4.34 -16.922 -6.082 1 94.69 466 GLN A O 1
ATOM 3707 N N . SER A 1 467 ? -3.279 -15.102 -6.715 1 94 467 SER A N 1
ATOM 3708 C CA . SER A 1 467 ? -4.195 -14.211 -6.012 1 94 467 SER A CA 1
ATOM 3709 C C . SER A 1 467 ? -5.582 -14.227 -6.648 1 94 467 SER A C 1
ATOM 3711 O O . SER A 1 467 ? -6.59 -14.297 -5.949 1 94 467 SER A O 1
ATOM 3713 N N . LYS A 1 468 ? -5.668 -14.203 -7.93 1 92.94 468 LYS A N 1
ATOM 3714 C CA . LYS A 1 468 ? -6.949 -14.172 -8.633 1 92.94 468 LYS A CA 1
ATOM 3715 C C . LYS A 1 468 ? -7.695 -15.492 -8.469 1 92.94 468 LYS A C 1
ATOM 3717 O O . LYS A 1 468 ? -8.914 -15.5 -8.258 1 92.94 468 LYS A O 1
ATOM 3722 N N . TYR A 1 469 ? -6.918 -16.469 -8.625 1 92.88 469 TYR A N 1
ATOM 3723 C CA . TYR A 1 469 ? -7.523 -17.797 -8.5 1 92.88 469 TYR A CA 1
ATOM 3724 C C . TYR A 1 469 ? -8.039 -18.031 -7.086 1 92.88 469 TYR A C 1
ATOM 3726 O O . TYR A 1 469 ? -9.141 -18.547 -6.898 1 92.88 469 TYR A O 1
ATOM 3734 N N . TYR A 1 470 ? -7.297 -17.656 -6.086 1 94 470 TYR A N 1
ATOM 3735 C CA . TYR A 1 470 ? -7.762 -17.797 -4.711 1 94 470 TYR A CA 1
ATOM 3736 C C . TYR A 1 470 ? -9.008 -16.953 -4.465 1 94 470 TYR A C 1
ATOM 3738 O O . TYR A 1 470 ? -9.938 -17.391 -3.789 1 94 470 TYR A O 1
ATOM 3746 N N . PHE A 1 471 ? -8.984 -15.797 -4.953 1 90.44 471 PHE A N 1
ATOM 3747 C CA . PHE A 1 471 ? -10.148 -14.93 -4.809 1 90.44 471 PHE A CA 1
ATOM 3748 C C . PHE A 1 471 ? -11.391 -15.586 -5.398 1 90.44 471 PHE A C 1
ATOM 3750 O O . PHE A 1 471 ? -12.469 -15.547 -4.801 1 90.44 471 PHE A O 1
ATOM 3757 N N . HIS A 1 472 ? -11.211 -16.094 -6.461 1 87.88 472 HIS A N 1
ATOM 3758 C CA . HIS A 1 472 ? -12.305 -16.781 -7.125 1 87.88 472 HIS A CA 1
ATOM 3759 C C . HIS A 1 472 ? -12.797 -17.969 -6.293 1 87.88 472 HIS A C 1
ATOM 3761 O O . HIS A 1 472 ? -14 -18.172 -6.164 1 87.88 472 HIS A O 1
ATOM 3767 N N . LEU A 1 473 ? -11.875 -18.734 -5.727 1 88.31 473 LEU A N 1
ATOM 3768 C CA . LEU A 1 473 ? -12.25 -19.906 -4.941 1 88.31 473 LEU A CA 1
ATOM 3769 C C . LEU A 1 473 ? -13.008 -19.5 -3.686 1 88.31 473 LEU A C 1
ATOM 3771 O O . LEU A 1 473 ? -14 -20.141 -3.318 1 88.31 473 LEU A O 1
ATOM 3775 N N . VAL A 1 474 ? -12.594 -18.469 -3.072 1 87.75 474 VAL A N 1
ATOM 3776 C CA . VAL A 1 474 ? -13.258 -18 -1.854 1 87.75 474 VAL A CA 1
ATOM 3777 C C . VAL A 1 474 ? -14.664 -17.516 -2.182 1 87.75 474 VAL A C 1
ATOM 3779 O O . VAL A 1 474 ? -15.625 -17.875 -1.488 1 87.75 474 VAL A O 1
ATOM 3782 N N . MET A 1 475 ? -14.828 -16.828 -3.232 1 82.31 475 MET A N 1
ATOM 3783 C CA . MET A 1 475 ? -16.125 -16.25 -3.596 1 82.31 475 MET A CA 1
ATOM 3784 C C . MET A 1 475 ? -17.062 -17.328 -4.113 1 82.31 475 MET A C 1
ATOM 3786 O O . MET A 1 475 ? -18.234 -17.391 -3.697 1 82.31 475 MET A O 1
ATOM 3790 N N . ASN A 1 476 ? -16.578 -18.203 -4.941 1 77.81 476 ASN A N 1
ATOM 3791 C CA . ASN A 1 476 ? -17.453 -19.125 -5.664 1 77.81 476 ASN A CA 1
ATOM 3792 C C . ASN A 1 476 ? -17.594 -20.453 -4.945 1 77.81 476 ASN A C 1
ATOM 3794 O O . ASN A 1 476 ? -18.594 -21.141 -5.098 1 77.81 476 ASN A O 1
ATOM 3798 N N . VAL A 1 477 ? -16.625 -20.797 -4.211 1 76.56 477 VAL A N 1
ATOM 3799 C CA . VAL A 1 477 ? -16.703 -22.094 -3.547 1 76.56 477 VAL A CA 1
ATOM 3800 C C . VAL A 1 477 ? -17.172 -21.891 -2.102 1 76.56 477 VAL A C 1
ATOM 3802 O O . VAL A 1 477 ? -18.188 -22.453 -1.688 1 76.56 477 VAL A O 1
ATOM 3805 N N . LEU A 1 478 ? -16.484 -21.109 -1.392 1 77.75 478 LEU A N 1
ATOM 3806 C CA . LEU A 1 478 ? -16.766 -20.984 0.032 1 77.75 478 LEU A CA 1
ATOM 3807 C C . LEU A 1 478 ? -18 -20.125 0.258 1 77.75 478 LEU A C 1
ATOM 3809 O O . LEU A 1 478 ? -18.969 -20.578 0.883 1 77.75 478 LEU A O 1
ATOM 3813 N N . LEU A 1 479 ? -18.094 -18.953 -0.313 1 74.44 479 LEU A N 1
ATOM 3814 C CA . LEU A 1 479 ? -19.141 -18 0.012 1 74.44 479 LEU A CA 1
ATOM 3815 C C . LEU A 1 479 ? -20.438 -18.344 -0.728 1 74.44 479 LEU A C 1
ATOM 3817 O O . LEU A 1 479 ? -21.516 -18.297 -0.144 1 74.44 479 LEU A O 1
ATOM 3821 N N . VAL A 1 480 ? -20.359 -18.734 -1.963 1 68.5 480 VAL A N 1
ATOM 3822 C CA . VAL A 1 480 ? -21.547 -19.031 -2.746 1 68.5 480 VAL A CA 1
ATOM 3823 C C . VAL A 1 480 ? -22.234 -20.281 -2.197 1 68.5 480 VAL A C 1
ATOM 3825 O O . VAL A 1 480 ? -23.469 -20.344 -2.105 1 68.5 480 VAL A O 1
ATOM 3828 N N . THR A 1 481 ? -21.438 -21.281 -1.905 1 66.56 481 THR A N 1
ATOM 3829 C CA . THR A 1 481 ? -22.016 -22.516 -1.356 1 66.56 481 THR A CA 1
ATOM 3830 C C . THR A 1 481 ? -22.703 -22.234 -0.018 1 66.56 481 THR A C 1
ATOM 3832 O O . THR A 1 481 ? -23.75 -22.812 0.282 1 66.56 481 THR A O 1
ATOM 3835 N N . THR A 1 482 ? -22.109 -21.422 0.693 1 67.25 482 THR A N 1
ATOM 3836 C CA . THR A 1 482 ? -22.672 -21.062 1.991 1 67.25 482 THR A CA 1
ATOM 3837 C C . THR A 1 482 ? -23.984 -20.297 1.82 1 67.25 482 THR A C 1
ATOM 3839 O O . THR A 1 482 ? -24.938 -20.5 2.568 1 67.25 482 THR A O 1
ATOM 3842 N N . PHE A 1 483 ? -23.984 -19.516 0.71 1 61.31 483 PHE A N 1
ATOM 3843 C CA . PHE A 1 483 ? -25.172 -18.703 0.479 1 61.31 483 PHE A CA 1
ATOM 3844 C C . PHE A 1 483 ? -26.203 -19.484 -0.315 1 61.31 483 PHE A C 1
ATOM 3846 O O . PHE A 1 483 ? -27.406 -19.234 -0.2 1 61.31 483 PHE A O 1
ATOM 3853 N N . ALA A 1 484 ? -25.797 -20.203 -1.417 1 51.47 484 ALA A N 1
ATOM 3854 C CA . ALA A 1 484 ? -26.703 -20.938 -2.299 1 51.47 484 ALA A CA 1
ATOM 3855 C C . ALA A 1 484 ? -27.672 -21.781 -1.497 1 51.47 484 ALA A C 1
ATOM 3857 O O . ALA A 1 484 ? -28.844 -21.906 -1.866 1 51.47 484 ALA A O 1
ATOM 3858 N N . ASN A 1 485 ? -27.141 -22.531 -0.627 1 47.69 485 ASN A N 1
ATOM 3859 C CA . ASN A 1 485 ? -28.125 -23.312 0.103 1 47.69 485 ASN A CA 1
ATOM 3860 C C . ASN A 1 485 ? -29.203 -22.422 0.713 1 47.69 485 ASN A C 1
ATOM 3862 O O . ASN A 1 485 ? -30.281 -22.906 1.093 1 47.69 485 ASN A O 1
ATOM 3866 N N . GLY A 1 486 ? -29 -20.922 0.327 1 41.31 486 GLY A N 1
ATOM 3867 C CA . GLY A 1 486 ? -29.969 -19.938 0.762 1 41.31 486 GLY A CA 1
ATOM 3868 C C . GLY A 1 486 ? -30.219 -18.844 -0.261 1 41.31 486 GLY A C 1
ATOM 3869 O O . GLY A 1 486 ? -31.078 -18 -0.073 1 41.31 486 GLY A O 1
ATOM 3870 N N . ILE A 1 487 ? -29.375 -18.672 -1.134 1 43.38 487 ILE A N 1
ATOM 3871 C CA . ILE A 1 487 ? -29.297 -17.469 -1.938 1 43.38 487 ILE A CA 1
ATOM 3872 C C . ILE A 1 487 ? -30.5 -17.391 -2.885 1 43.38 487 ILE A C 1
ATOM 3874 O O . ILE A 1 487 ? -31.109 -16.328 -3.033 1 43.38 487 ILE A O 1
ATOM 3878 N N . LEU A 1 488 ? -30.609 -18.547 -3.775 1 41.44 488 LEU A N 1
ATOM 3879 C CA . LEU A 1 488 ? -31.703 -18.328 -4.723 1 41.44 488 LEU A CA 1
ATOM 3880 C C . LEU A 1 488 ? -32.969 -17.891 -4 1 41.44 488 LEU A C 1
ATOM 3882 O O . LEU A 1 488 ? -33.719 -17.062 -4.504 1 41.44 488 LEU A O 1
ATOM 3886 N N . GLN A 1 489 ? -33.188 -18.531 -3.01 1 41.47 489 GLN A N 1
ATOM 3887 C CA . GLN A 1 489 ? -34.375 -18.141 -2.246 1 41.47 489 GLN A CA 1
ATOM 3888 C C . GLN A 1 489 ? -34.125 -16.844 -1.482 1 41.47 489 GLN A C 1
ATOM 3890 O O . GLN A 1 489 ? -35.062 -16.094 -1.189 1 41.47 489 GLN A O 1
ATOM 3895 N N . SER A 1 490 ? -32.812 -16.641 -1.296 1 42.62 490 SER A N 1
ATOM 3896 C CA . SER A 1 490 ? -32.531 -15.477 -0.459 1 42.62 490 SER A CA 1
ATOM 3897 C C . SER A 1 490 ? -32.062 -14.289 -1.298 1 42.62 490 SER A C 1
ATOM 3899 O O . SER A 1 490 ? -31.891 -13.188 -0.782 1 42.62 490 SER A O 1
ATOM 3901 N N . LEU A 1 491 ? -31.625 -14.633 -2.539 1 45.88 491 LEU A N 1
ATOM 3902 C CA . LEU A 1 491 ? -31.203 -13.555 -3.424 1 45.88 491 LEU A CA 1
ATOM 3903 C C . LEU A 1 491 ? -32.219 -12.406 -3.404 1 45.88 491 LEU A C 1
ATOM 3905 O O . LEU A 1 491 ? -31.828 -11.242 -3.301 1 45.88 491 LEU A O 1
ATOM 3909 N N . PRO A 1 492 ? -33.469 -12.844 -3.863 1 43.81 492 PRO A N 1
ATOM 3910 C CA . PRO A 1 492 ? -34.406 -11.734 -3.736 1 43.81 492 PRO A CA 1
ATOM 3911 C C . PRO A 1 492 ? -34.406 -11.094 -2.35 1 43.81 492 PRO A C 1
ATOM 3913 O O . PRO A 1 492 ? -34.562 -9.883 -2.223 1 43.81 492 PRO A O 1
ATOM 3916 N N . LYS A 1 493 ? -34.094 -11.945 -1.467 1 47.28 493 LYS A N 1
ATOM 3917 C CA . LYS A 1 493 ? -34.031 -11.43 -0.1 1 47.28 493 LYS A CA 1
ATOM 3918 C C . LYS A 1 493 ? -32.719 -10.703 0.167 1 47.28 493 LYS A C 1
ATOM 3920 O O . LYS A 1 493 ? -32.688 -9.719 0.907 1 47.28 493 LYS A O 1
ATOM 3925 N N . LEU A 1 494 ? -31.656 -11.234 -0.445 1 47.81 494 LEU A N 1
ATOM 3926 C CA . LEU A 1 494 ? -30.344 -10.617 -0.327 1 47.81 494 LEU A CA 1
ATOM 3927 C C . LEU A 1 494 ? -30.297 -9.281 -1.064 1 47.81 494 LEU A C 1
ATOM 3929 O O . LEU A 1 494 ? -29.688 -8.328 -0.594 1 47.81 494 LEU A O 1
ATOM 3933 N N . VAL A 1 495 ? -30.828 -9.453 -2.264 1 45.5 495 VAL A N 1
ATOM 3934 C CA . VAL A 1 495 ? -30.984 -8.227 -3.041 1 45.5 495 VAL A CA 1
ATOM 3935 C C . VAL A 1 495 ? -31.891 -7.254 -2.285 1 45.5 495 VAL A C 1
ATOM 3937 O O . VAL A 1 495 ? -31.641 -6.043 -2.291 1 45.5 495 VAL A O 1
ATOM 3940 N N . ASN A 1 496 ? -32.875 -7.879 -1.742 1 43.94 496 ASN A N 1
ATOM 3941 C CA . ASN A 1 496 ? -33.844 -7.062 -1.009 1 43.94 496 ASN A CA 1
ATOM 3942 C C . ASN A 1 496 ? -33.344 -6.723 0.392 1 43.94 496 ASN A C 1
ATOM 3944 O O . ASN A 1 496 ? -33.75 -5.723 0.981 1 43.94 496 ASN A O 1
ATOM 3948 N N . ASN A 1 497 ? -32.375 -7.828 1.047 1 43.19 497 ASN A N 1
ATOM 3949 C CA . ASN A 1 497 ? -31.891 -7.609 2.4 1 43.19 497 ASN A CA 1
ATOM 3950 C C . ASN A 1 497 ? -30.406 -7.977 2.52 1 43.19 497 ASN A C 1
ATOM 3952 O O . ASN A 1 497 ? -30.062 -8.992 3.125 1 43.19 497 ASN A O 1
ATOM 3956 N N . PRO A 1 498 ? -29.5 -7.395 1.851 1 42.88 498 PRO A N 1
ATOM 3957 C CA . PRO A 1 498 ? -28.094 -7.781 1.719 1 42.88 498 PRO A CA 1
ATOM 3958 C C . PRO A 1 498 ? -27.391 -7.91 3.066 1 42.88 498 PRO A C 1
ATOM 3960 O O . PRO A 1 498 ? -26.422 -8.664 3.193 1 42.88 498 PRO A O 1
ATOM 3963 N N . THR A 1 499 ? -27.734 -7.02 4.176 1 42.53 499 THR A N 1
ATOM 3964 C CA . THR A 1 499 ? -27.156 -7.066 5.512 1 42.53 499 THR A CA 1
ATOM 3965 C C . THR A 1 499 ? -27.344 -8.453 6.129 1 42.53 499 THR A C 1
ATOM 3967 O O . THR A 1 499 ? -26.75 -8.75 7.172 1 42.53 499 THR A O 1
ATOM 3970 N N . GLN A 1 500 ? -28.172 -9.188 5.605 1 51.34 500 GLN A N 1
ATOM 3971 C CA . GLN A 1 500 ? -28.5 -10.523 6.074 1 51.34 500 GLN A CA 1
ATOM 3972 C C . GLN A 1 500 ? -27.406 -11.523 5.703 1 51.34 500 GLN A C 1
ATOM 3974 O O . GLN A 1 500 ? -27.5 -12.711 6.012 1 51.34 500 GLN A O 1
ATOM 3979 N N . SER A 1 501 ? -26.375 -10.789 5.285 1 53.31 501 SER A N 1
ATOM 3980 C CA . SER A 1 501 ? -25.359 -11.695 4.77 1 53.31 501 SER A CA 1
ATOM 3981 C C . SER A 1 501 ? -24.656 -12.43 5.898 1 53.31 501 SER A C 1
ATOM 3983 O O . SER A 1 501 ? -24.406 -13.641 5.801 1 53.31 501 SER A O 1
ATOM 3985 N N . ILE A 1 502 ? -24.25 -11.57 7.043 1 54.06 502 ILE A N 1
ATOM 3986 C CA . ILE A 1 502 ? -23.547 -12.25 8.133 1 54.06 502 ILE A CA 1
ATOM 3987 C C . ILE A 1 502 ? -24.5 -13.258 8.797 1 54.06 502 ILE A C 1
ATOM 3989 O O . ILE A 1 502 ? -24.094 -14.383 9.109 1 54.06 502 ILE A O 1
ATOM 3993 N N . GLU A 1 503 ? -25.797 -12.828 8.992 1 58.91 503 GLU A N 1
ATOM 3994 C CA . GLU A 1 503 ? -26.781 -13.734 9.555 1 58.91 503 GLU A CA 1
ATOM 3995 C C . GLU A 1 503 ? -27.047 -14.922 8.633 1 58.91 503 GLU A C 1
ATOM 3997 O O . GLU A 1 503 ? -27.172 -16.062 9.102 1 58.91 503 GLU A O 1
ATOM 4002 N N . ILE A 1 504 ? -27.031 -14.523 7.469 1 59.91 504 ILE A N 1
ATOM 4003 C CA . ILE A 1 504 ? -27.25 -15.586 6.496 1 59.91 504 ILE A CA 1
ATOM 4004 C C . ILE A 1 504 ? -26.047 -16.531 6.496 1 59.91 504 ILE A C 1
ATOM 4006 O O . ILE A 1 504 ? -26.219 -17.75 6.484 1 59.91 504 ILE A O 1
ATOM 4010 N N . LEU A 1 505 ? -24.891 -15.812 6.652 1 59.72 505 LEU A N 1
ATOM 4011 C CA . LEU A 1 505 ? -23.688 -16.625 6.707 1 59.72 505 LEU A CA 1
ATOM 4012 C C . LEU A 1 505 ? -23.672 -17.5 7.961 1 59.72 505 LEU A C 1
ATOM 4014 O O . LEU A 1 505 ? -23.344 -18.688 7.898 1 59.72 505 LEU A O 1
ATOM 4018 N N . ALA A 1 506 ? -24.094 -16.828 9.07 1 63.38 506 ALA A N 1
ATOM 4019 C CA . ALA A 1 506 ? -24.078 -17.516 10.359 1 63.38 506 ALA A CA 1
ATOM 4020 C C . ALA A 1 506 ? -25.094 -18.656 10.375 1 63.38 506 ALA A C 1
ATOM 4022 O O . ALA A 1 506 ? -24.844 -19.719 10.945 1 63.38 506 ALA A O 1
ATOM 4023 N N . ASN A 1 507 ? -26.188 -18.422 9.719 1 64.69 507 ASN A N 1
ATOM 4024 C CA . ASN A 1 507 ? -27.25 -19.438 9.742 1 64.69 507 ASN A CA 1
ATOM 4025 C C . ASN A 1 507 ? -26.984 -20.531 8.719 1 64.69 507 ASN A C 1
ATOM 4027 O O . ASN A 1 507 ? -27.375 -21.688 8.93 1 64.69 507 ASN A O 1
ATOM 4031 N N . ASN A 1 508 ? -26.312 -20.125 7.727 1 65.5 508 ASN A N 1
ATOM 4032 C CA . ASN A 1 508 ? -26.203 -21.062 6.609 1 65.5 508 ASN A CA 1
ATOM 4033 C C . ASN A 1 508 ? -24.891 -21.844 6.656 1 65.5 508 ASN A C 1
ATOM 4035 O O . ASN A 1 508 ? -24.812 -22.953 6.133 1 65.5 508 ASN A O 1
ATOM 4039 N N . LEU A 1 509 ? -23.922 -21.266 7.375 1 66.81 509 LEU A N 1
ATOM 4040 C CA . LEU A 1 509 ? -22.609 -21.906 7.379 1 66.81 509 LEU A CA 1
ATOM 4041 C C . LEU A 1 509 ? -22.672 -23.281 8.062 1 66.81 509 LEU A C 1
ATOM 4043 O O . LEU A 1 509 ? -22.172 -24.266 7.539 1 66.81 509 LEU A O 1
ATOM 4047 N N . PRO A 1 510 ? -23.438 -23.344 9.172 1 69.62 510 PRO A N 1
ATOM 4048 C CA . PRO A 1 510 ? -23.5 -24.656 9.812 1 69.62 510 PRO A CA 1
ATOM 4049 C C . PRO A 1 510 ? -24.281 -25.688 8.984 1 69.62 510 PRO A C 1
ATOM 4051 O O . PRO A 1 510 ? -23.953 -26.875 9 1 69.62 510 PRO A O 1
ATOM 4054 N N . ARG A 1 511 ? -25.203 -25.156 8.227 1 68 511 ARG A N 1
ATOM 4055 C CA . ARG A 1 511 ? -26.031 -26.031 7.402 1 68 511 ARG A CA 1
ATOM 4056 C C . ARG A 1 511 ? -25.25 -26.562 6.203 1 68 511 ARG A C 1
ATOM 4058 O O . ARG A 1 511 ? -25.547 -27.641 5.684 1 68 511 ARG A O 1
ATOM 4065 N N . ALA A 1 512 ? -24.219 -25.828 5.832 1 71.44 512 ALA A N 1
ATOM 4066 C CA . ALA A 1 512 ? -23.406 -26.203 4.672 1 71.44 512 ALA A CA 1
ATOM 4067 C C . ALA A 1 512 ? -22.266 -27.109 5.078 1 71.44 512 ALA A C 1
ATOM 4069 O O . ALA A 1 512 ? -21.453 -27.5 4.238 1 71.44 512 ALA A O 1
ATOM 4070 N N . SER A 1 513 ? -22.188 -27.562 6.266 1 76.81 513 SER A N 1
ATOM 4071 C CA . SER A 1 513 ? -21.062 -28.344 6.789 1 76.81 513 SER A CA 1
ATOM 4072 C C . SER A 1 513 ? -20.953 -29.688 6.098 1 76.81 513 SER A C 1
ATOM 4074 O O . SER A 1 513 ? -19.844 -30.156 5.812 1 76.81 513 SER A O 1
ATOM 4076 N N . THR A 1 514 ? -22.078 -30.297 5.789 1 72.56 514 THR A N 1
ATOM 4077 C CA . THR A 1 514 ? -22.047 -31.609 5.156 1 72.56 514 THR A CA 1
ATOM 4078 C C . THR A 1 514 ? -21.453 -31.516 3.75 1 72.56 514 THR A C 1
ATOM 4080 O O . THR A 1 514 ? -20.719 -32.406 3.326 1 72.56 514 THR A O 1
ATOM 4083 N N . PHE A 1 515 ? -21.781 -30.5 3.146 1 70.5 515 PHE A N 1
ATOM 4084 C CA . PHE A 1 515 ? -21.219 -30.281 1.817 1 70.5 515 PHE A CA 1
ATOM 4085 C C . PHE A 1 515 ? -19.688 -30.188 1.881 1 70.5 515 PHE A C 1
ATOM 4087 O O . PHE A 1 515 ? -19 -30.812 1.078 1 70.5 515 PHE A O 1
ATOM 4094 N N . PHE A 1 516 ? -19.188 -29.5 2.793 1 78.69 516 PHE A N 1
ATOM 4095 C CA . PHE A 1 516 ? -17.75 -29.266 2.85 1 78.69 516 PHE A CA 1
ATOM 4096 C C . PHE A 1 516 ? -17.016 -30.5 3.33 1 78.69 516 PHE A C 1
ATOM 4098 O O . PHE A 1 516 ? -15.867 -30.75 2.93 1 78.69 516 PHE A O 1
ATOM 4105 N N . LEU A 1 517 ? -17.688 -31.297 4.086 1 80.12 517 LEU A N 1
ATOM 4106 C CA . LEU A 1 517 ? -17.094 -32.562 4.48 1 80.12 517 LEU A CA 1
ATOM 4107 C C . LEU A 1 517 ? -16.891 -33.469 3.266 1 80.12 517 LEU A C 1
ATOM 4109 O O . LEU A 1 517 ? -15.805 -34.031 3.084 1 80.12 517 LEU A O 1
ATOM 4113 N N . THR A 1 518 ? -17.859 -33.469 2.453 1 74.62 518 THR A N 1
ATOM 4114 C CA . THR A 1 518 ? -17.766 -34.312 1.257 1 74.62 518 THR A CA 1
ATOM 4115 C C . THR A 1 518 ? -16.797 -33.688 0.253 1 74.62 518 THR A C 1
ATOM 4117 O O . THR A 1 518 ? -16.078 -34.438 -0.448 1 74.62 518 THR A O 1
ATOM 4120 N N . TYR A 1 519 ? -16.797 -32.438 0.258 1 76.81 519 TYR A N 1
ATOM 4121 C CA . TYR A 1 519 ? -15.883 -31.719 -0.625 1 76.81 519 TYR A CA 1
ATOM 4122 C C . TYR A 1 519 ? -14.43 -32.062 -0.297 1 76.81 519 TYR A C 1
ATOM 4124 O O . TYR A 1 519 ? -13.625 -32.312 -1.196 1 76.81 519 TYR A O 1
ATOM 4132 N N . ILE A 1 520 ? -14.039 -32.125 0.918 1 84.81 520 ILE A N 1
ATOM 4133 C CA . ILE A 1 520 ? -12.664 -32.406 1.34 1 84.81 520 ILE A CA 1
ATOM 4134 C C . ILE A 1 520 ? -12.328 -33.875 1.116 1 84.81 520 ILE A C 1
ATOM 4136 O O . ILE A 1 520 ? -11.195 -34.219 0.771 1 84.81 520 ILE A O 1
ATOM 4140 N N . LEU A 1 521 ? -13.352 -34.688 1.249 1 81.44 521 LEU A N 1
ATOM 4141 C CA . LEU A 1 521 ? -13.125 -36.125 1.001 1 81.44 521 LEU A CA 1
ATOM 4142 C C . LEU A 1 521 ? -12.773 -36.375 -0.462 1 81.44 521 LEU A C 1
ATOM 4144 O O . LEU A 1 521 ? -11.922 -37.219 -0.768 1 81.44 521 LEU A O 1
ATOM 4148 N N . LEU A 1 522 ? -13.383 -35.562 -1.287 1 78.19 522 LEU A N 1
ATOM 4149 C CA . LEU A 1 522 ? -13.086 -35.688 -2.711 1 78.19 522 LEU A CA 1
ATOM 4150 C C . LEU A 1 522 ? -11.648 -35.281 -3.004 1 78.19 522 LEU A C 1
ATOM 4152 O O . LEU A 1 522 ? -11.016 -35.844 -3.914 1 78.19 522 LEU A O 1
ATOM 4156 N N . THR A 1 523 ? -11.102 -34.375 -2.256 1 84.62 523 THR A N 1
ATOM 4157 C CA . THR A 1 523 ? -9.734 -33.938 -2.49 1 84.62 523 THR A CA 1
ATOM 4158 C C . THR A 1 523 ? -8.727 -35 -2.092 1 84.62 523 THR A C 1
ATOM 4160 O O . THR A 1 523 ? -7.609 -35.031 -2.611 1 84.62 523 THR A O 1
ATOM 4163 N N . ILE A 1 524 ? -9.141 -35.844 -1.244 1 85.62 524 ILE A N 1
ATOM 4164 C CA . ILE A 1 524 ? -8.281 -36.969 -0.837 1 85.62 524 ILE A CA 1
ATOM 4165 C C . ILE A 1 524 ? -8.086 -37.906 -2.006 1 85.62 524 ILE A C 1
ATOM 4167 O O . ILE A 1 524 ? -6.965 -38.375 -2.266 1 85.62 524 ILE A O 1
ATOM 4171 N N . THR A 1 525 ? -9.117 -38.125 -2.73 1 83.56 525 THR A N 1
ATOM 4172 C CA . THR A 1 525 ? -9.023 -38.938 -3.928 1 83.56 525 THR A CA 1
ATOM 4173 C C . THR A 1 525 ? -8.203 -38.25 -5.008 1 83.56 525 THR A C 1
ATOM 4175 O O . THR A 1 525 ? -7.445 -38.875 -5.734 1 83.56 525 THR A O 1
ATOM 4178 N N . ALA A 1 526 ? -8.375 -36.969 -5.035 1 85.38 526 ALA A N 1
ATOM 4179 C CA . ALA A 1 526 ? -7.625 -36.188 -6.008 1 85.38 526 ALA A CA 1
ATOM 4180 C C . ALA A 1 526 ? -6.125 -36.281 -5.742 1 85.38 526 ALA A C 1
ATOM 4182 O O . ALA A 1 526 ? -5.32 -36.25 -6.68 1 85.38 526 ALA A O 1
ATOM 4183 N N . CYS A 1 527 ? -5.719 -36.438 -4.527 1 90.88 527 CYS A N 1
ATOM 4184 C CA . CYS A 1 527 ? -4.32 -36.562 -4.148 1 90.88 527 CYS A CA 1
ATOM 4185 C C . CYS A 1 527 ? -3.734 -37.875 -4.715 1 90.88 527 CYS A C 1
ATOM 4187 O O . CYS A 1 527 ? -2.598 -37.875 -5.188 1 90.88 527 CYS A O 1
ATOM 4189 N N . ALA A 1 528 ? -4.531 -38.906 -4.684 1 90.31 528 ALA A N 1
ATOM 4190 C CA . ALA A 1 528 ? -4.09 -40.188 -5.223 1 90.31 528 ALA A CA 1
ATOM 4191 C C . ALA A 1 528 ? -3.914 -40.125 -6.734 1 90.31 528 ALA A C 1
ATOM 4193 O O . ALA A 1 528 ? -2.994 -40.719 -7.289 1 90.31 528 ALA A O 1
ATOM 4194 N N . LEU A 1 529 ? -4.738 -39.344 -7.309 1 86.88 529 LEU A N 1
ATOM 4195 C CA . LEU A 1 529 ? -4.621 -39.156 -8.758 1 86.88 529 LEU A CA 1
ATOM 4196 C C . LEU A 1 529 ? -3.379 -38.375 -9.109 1 86.88 529 LEU A C 1
ATOM 4198 O O . LEU A 1 529 ? -2.783 -38.562 -10.172 1 86.88 529 LEU A O 1
ATOM 4202 N N . GLU A 1 530 ? -3.002 -37.5 -8.234 1 88.56 530 GLU A N 1
ATOM 4203 C CA . GLU A 1 530 ? -1.811 -36.688 -8.453 1 88.56 530 GLU A CA 1
ATOM 4204 C C . GLU A 1 530 ? -0.551 -37.562 -8.492 1 88.56 530 GLU A C 1
ATOM 4206 O O . GLU A 1 530 ? 0.327 -37.344 -9.328 1 88.56 530 GLU A O 1
ATOM 4211 N N . ILE A 1 531 ? -0.448 -38.5 -7.617 1 91.44 531 ILE A N 1
ATOM 4212 C CA . ILE A 1 531 ? 0.745 -39.344 -7.578 1 91.44 531 ILE A CA 1
ATOM 4213 C C . ILE A 1 531 ? 0.693 -40.375 -8.711 1 91.44 531 ILE A C 1
ATOM 4215 O O . ILE A 1 531 ? 1.733 -40.781 -9.234 1 91.44 531 ILE A O 1
ATOM 4219 N N . PHE A 1 532 ? -0.475 -40.75 -9.062 1 89.62 532 PHE A N 1
ATOM 4220 C CA . PHE A 1 532 ? -0.662 -41.75 -10.102 1 89.62 532 PHE A CA 1
ATOM 4221 C C . PHE A 1 532 ? -0.333 -41.156 -11.477 1 89.62 532 PHE A C 1
ATOM 4223 O O . PHE A 1 532 ? 0.136 -41.875 -12.359 1 89.62 532 PHE A O 1
ATOM 4230 N N . GLN A 1 533 ? -0.389 -39.938 -11.664 1 87.56 533 GLN A N 1
ATOM 4231 C CA . GLN A 1 533 ? -0.094 -39.25 -12.922 1 87.56 533 GLN A CA 1
ATOM 4232 C C . GLN A 1 533 ? -0.655 -40.031 -14.109 1 87.56 533 GLN A C 1
ATOM 4234 O O . GLN A 1 533 ? 0.064 -40.312 -15.07 1 87.56 533 GLN A O 1
ATOM 4239 N N . ILE A 1 534 ? -1.893 -40.25 -14.07 1 80.38 534 ILE A N 1
ATOM 4240 C CA . ILE A 1 534 ? -2.523 -41.062 -15.102 1 80.38 534 ILE A CA 1
ATOM 4241 C C . ILE A 1 534 ? -2.445 -40.344 -16.453 1 80.38 534 ILE A C 1
ATOM 4243 O O . ILE A 1 534 ? -2.27 -41 -17.484 1 80.38 534 ILE A O 1
ATOM 4247 N N . GLY A 1 535 ? -2.543 -39.062 -16.406 1 77.88 535 GLY A N 1
ATOM 4248 C CA . GLY A 1 535 ? -2.455 -38.281 -17.641 1 77.88 535 GLY A CA 1
ATOM 4249 C C . GLY A 1 535 ? -1.138 -38.469 -18.375 1 77.88 535 GLY A C 1
ATOM 4250 O O . GLY A 1 535 ? -1.106 -39 -19.484 1 77.88 535 GLY A O 1
ATOM 4251 N N . PRO A 1 536 ? -0.112 -38.125 -17.688 1 81.31 536 PRO A N 1
ATOM 4252 C CA . PRO A 1 536 ? 1.198 -38.312 -18.312 1 81.31 536 PRO A CA 1
ATOM 4253 C C . PRO A 1 536 ? 1.491 -39.75 -18.688 1 81.31 536 PRO A C 1
ATOM 4255 O O . PRO A 1 536 ? 2.158 -40.031 -19.688 1 81.31 536 PRO A O 1
ATOM 4258 N N . LEU A 1 537 ? 0.982 -40.719 -17.938 1 83.5 537 LEU A N 1
ATOM 4259 C CA . LEU A 1 537 ? 1.208 -42.125 -18.234 1 83.5 537 LEU A CA 1
ATOM 4260 C C . LEU A 1 537 ? 0.536 -42.5 -19.547 1 83.5 537 LEU A C 1
ATOM 4262 O O . LEU A 1 537 ? 1.16 -43.125 -20.406 1 83.5 537 LEU A O 1
ATOM 4266 N N . ILE A 1 538 ? -0.668 -42.094 -19.688 1 81.69 538 ILE A N 1
ATOM 4267 C CA . ILE A 1 538 ? -1.422 -42.406 -20.891 1 81.69 538 ILE A CA 1
ATOM 4268 C C . ILE A 1 538 ? -0.843 -41.656 -22.094 1 81.69 538 ILE A C 1
ATOM 4270 O O . ILE A 1 538 ? -0.69 -42.219 -23.172 1 81.69 538 ILE A O 1
ATOM 4274 N N . MET A 1 539 ? -0.487 -40.5 -21.844 1 81.19 539 MET A N 1
ATOM 4275 C CA . MET A 1 539 ? 0.054 -39.656 -22.922 1 81.19 539 MET A CA 1
ATOM 4276 C C . MET A 1 539 ? 1.407 -40.188 -23.375 1 81.19 539 MET A C 1
ATOM 4278 O O . MET A 1 539 ? 1.7 -40.188 -24.578 1 81.19 539 MET A O 1
ATOM 4282 N N . ASN A 1 540 ? 2.234 -40.562 -22.438 1 79.75 540 ASN A N 1
ATOM 4283 C CA . ASN A 1 540 ? 3.525 -41.156 -22.812 1 79.75 540 ASN A CA 1
ATOM 4284 C C . ASN A 1 540 ? 3.363 -42.438 -23.625 1 79.75 540 ASN A C 1
ATOM 4286 O O . ASN A 1 540 ? 4.094 -42.656 -24.578 1 79.75 540 ASN A O 1
ATOM 4290 N N . PHE A 1 541 ? 2.377 -43.156 -23.266 1 80.25 541 PHE A N 1
ATOM 4291 C CA . PHE A 1 541 ? 2.129 -44.406 -23.969 1 80.25 541 PHE A CA 1
ATOM 4292 C C . PHE A 1 541 ? 1.574 -44.156 -25.359 1 80.25 541 PHE A C 1
ATOM 4294 O O . PHE A 1 541 ? 2.043 -44.719 -26.344 1 80.25 541 PHE A O 1
ATOM 4301 N N . ILE A 1 542 ? 0.632 -43.219 -25.469 1 83.06 542 ILE A N 1
ATOM 4302 C CA . ILE A 1 542 ? -0.029 -42.906 -26.734 1 83.06 542 ILE A CA 1
ATOM 4303 C C . ILE A 1 542 ? 0.952 -42.219 -27.672 1 83.06 542 ILE A C 1
ATOM 4305 O O . ILE A 1 542 ? 1.043 -42.562 -28.844 1 83.06 542 ILE A O 1
ATOM 4309 N N . PHE A 1 543 ? 1.67 -41.281 -27.156 1 81.94 543 PHE A N 1
ATOM 4310 C CA . PHE A 1 543 ? 2.611 -40.531 -27.969 1 81.94 543 PHE A CA 1
ATOM 4311 C C . PHE A 1 543 ? 3.744 -41.438 -28.453 1 81.94 543 PHE A C 1
ATOM 4313 O O . PHE A 1 543 ? 4.113 -41.406 -29.625 1 81.94 543 PHE A O 1
ATOM 4320 N N . LYS A 1 544 ? 4.277 -42.219 -27.578 1 77.19 544 LYS A N 1
ATOM 4321 C CA . LYS A 1 544 ? 5.395 -43.094 -27.938 1 77.19 544 LYS A CA 1
ATOM 4322 C C . LYS A 1 544 ? 4.977 -44.125 -28.984 1 77.19 544 LYS A C 1
ATOM 4324 O O . LYS A 1 544 ? 5.75 -44.438 -29.875 1 77.19 544 LYS A O 1
ATOM 4329 N N . LYS A 1 545 ? 3.727 -44.531 -28.906 1 78 545 LYS A N 1
ATOM 4330 C CA . LYS A 1 545 ? 3.303 -45.625 -29.781 1 78 545 LYS A CA 1
ATOM 4331 C C . LYS A 1 545 ? 2.707 -45.094 -31.078 1 78 545 LYS A C 1
ATOM 4333 O O . LYS A 1 545 ? 2.943 -45.656 -32.156 1 78 545 LYS A O 1
ATOM 4338 N N . PHE A 1 546 ? 2.008 -43.938 -31.047 1 78.75 546 PHE A N 1
ATOM 4339 C CA . PHE A 1 546 ? 1.186 -43.625 -32.219 1 78.75 546 PHE A CA 1
ATOM 4340 C C . PHE A 1 546 ? 1.562 -42.281 -32.812 1 78.75 546 PHE A C 1
ATOM 4342 O O . PHE A 1 546 ? 1.334 -42.031 -34 1 78.75 546 PHE A O 1
ATOM 4349 N N . LEU A 1 547 ? 2.141 -41.375 -32.062 1 77 547 LEU A N 1
ATOM 4350 C CA . LEU A 1 547 ? 2.15 -40 -32.531 1 77 547 LEU A CA 1
ATOM 4351 C C . LEU A 1 547 ? 3.57 -39.562 -32.875 1 77 547 LEU A C 1
ATOM 4353 O O . LEU A 1 547 ? 3.781 -38.781 -33.781 1 77 547 LEU A O 1
ATOM 4357 N N . VAL A 1 548 ? 4.516 -39.969 -32.125 1 79.69 548 VAL A N 1
ATOM 4358 C CA . VAL A 1 548 ? 5.871 -39.469 -32.312 1 79.69 548 VAL A CA 1
ATOM 4359 C C . VAL A 1 548 ? 6.676 -40.438 -33.156 1 79.69 548 VAL A C 1
ATOM 4361 O O . VAL A 1 548 ? 6.863 -41.594 -32.781 1 79.69 548 VAL A O 1
ATOM 4364 N N . LYS A 1 549 ? 7.129 -39.938 -34.375 1 83.31 549 LYS A N 1
ATOM 4365 C CA . LYS A 1 549 ? 7.848 -40.812 -35.281 1 83.31 549 LYS A CA 1
ATOM 4366 C C . LYS A 1 549 ? 9.258 -40.281 -35.531 1 83.31 549 LYS A C 1
ATOM 4368 O O . LYS A 1 549 ? 10.148 -41.062 -35.906 1 83.31 549 LYS A O 1
ATOM 4373 N N . THR A 1 550 ? 9.414 -39.031 -35.312 1 89.25 550 THR A N 1
ATOM 4374 C CA . THR A 1 550 ? 10.727 -38.469 -35.562 1 89.25 550 THR A CA 1
ATOM 4375 C C . THR A 1 550 ? 11.617 -38.531 -34.344 1 89.25 550 THR A C 1
ATOM 4377 O O . THR A 1 550 ? 11.125 -38.531 -33.219 1 89.25 550 THR A O 1
ATOM 4380 N N . PRO A 1 551 ? 12.891 -38.688 -34.562 1 88.56 551 PRO A N 1
ATOM 4381 C CA . PRO A 1 551 ? 13.812 -38.75 -33.438 1 88.56 551 PRO A CA 1
ATOM 4382 C C . PRO A 1 551 ? 13.727 -37.531 -32.531 1 88.56 551 PRO A C 1
ATOM 4384 O O . PRO A 1 551 ? 13.805 -37.656 -31.297 1 88.56 551 PRO A O 1
ATOM 4387 N N . ARG A 1 552 ? 13.539 -36.406 -33.062 1 87.69 552 ARG A N 1
ATOM 4388 C CA . ARG A 1 552 ? 13.453 -35.188 -32.25 1 87.69 552 ARG A CA 1
ATOM 4389 C C . ARG A 1 552 ? 12.234 -35.188 -31.359 1 87.69 552 ARG A C 1
ATOM 4391 O O . ARG A 1 552 ? 12.328 -34.875 -30.172 1 87.69 552 ARG A O 1
ATOM 4398 N N . LYS A 1 553 ? 11.18 -35.5 -31.875 1 85.25 553 LYS A N 1
ATOM 4399 C CA . LYS A 1 553 ? 9.945 -35.531 -31.094 1 85.25 553 LYS A CA 1
ATOM 4400 C C . LYS A 1 553 ? 10.008 -36.594 -30.016 1 85.25 553 LYS A C 1
ATOM 4402 O O . LYS A 1 553 ? 9.469 -36.438 -28.922 1 85.25 553 LYS A O 1
ATOM 4407 N N . ILE A 1 554 ? 10.672 -37.688 -30.375 1 85.62 554 ILE A N 1
ATOM 4408 C CA . ILE A 1 554 ? 10.828 -38.75 -29.391 1 85.62 554 ILE A CA 1
ATOM 4409 C C . ILE A 1 554 ? 11.734 -38.281 -28.266 1 85.62 554 ILE A C 1
ATOM 4411 O O . ILE A 1 554 ? 11.438 -38.5 -27.078 1 85.62 554 ILE A O 1
ATOM 4415 N N . TRP A 1 555 ? 12.734 -37.625 -28.625 1 82.75 555 TRP A N 1
ATOM 4416 C CA . TRP A 1 555 ? 13.656 -37.094 -27.625 1 82.75 555 TRP A CA 1
ATOM 4417 C C . TRP A 1 555 ? 12.984 -36.062 -26.766 1 82.75 555 TRP A C 1
ATOM 4419 O O . TRP A 1 555 ? 13.18 -36.031 -25.547 1 82.75 555 TRP A O 1
ATOM 4429 N N . GLU A 1 556 ? 12.227 -35.219 -27.375 1 81.75 556 GLU A N 1
ATOM 4430 C CA . GLU A 1 556 ? 11.516 -34.188 -26.625 1 81.75 556 GLU A CA 1
ATOM 4431 C C . GLU A 1 556 ? 10.539 -34.781 -25.625 1 81.75 556 GLU A C 1
ATOM 4433 O O . GLU A 1 556 ? 10.367 -34.281 -24.516 1 81.75 556 GLU A O 1
ATOM 4438 N N . LEU A 1 557 ? 9.992 -35.75 -26.078 1 80.38 557 LEU A N 1
ATOM 4439 C CA . LEU A 1 557 ? 9.062 -36.438 -25.203 1 80.38 557 LEU A CA 1
ATOM 4440 C C . LEU A 1 557 ? 9.805 -37.094 -24.016 1 80.38 557 LEU A C 1
ATOM 4442 O O . LEU A 1 557 ? 9.312 -37.062 -22.891 1 80.38 557 LEU A O 1
ATOM 4446 N N . GLU A 1 558 ? 10.906 -37.625 -24.312 1 78.19 558 GLU A N 1
ATOM 4447 C CA . GLU A 1 558 ? 11.672 -38.312 -23.281 1 78.19 558 GLU A CA 1
ATOM 4448 C C . GLU A 1 558 ? 12.297 -37.312 -22.312 1 78.19 558 GLU A C 1
ATOM 4450 O O . GLU A 1 558 ? 12.438 -37.594 -21.125 1 78.19 558 GLU A O 1
ATOM 4455 N N . LYS A 1 559 ? 12.578 -36.188 -22.734 1 79.38 559 LYS A N 1
ATOM 4456 C CA . LYS A 1 559 ? 13.297 -35.219 -21.922 1 79.38 559 LYS A CA 1
ATOM 4457 C C . LYS A 1 559 ? 12.336 -34.344 -21.125 1 79.38 559 LYS A C 1
ATOM 4459 O O . LYS A 1 559 ? 12.703 -33.812 -20.078 1 79.38 559 LYS A O 1
ATOM 4464 N N . THR A 1 560 ? 11.25 -34.219 -21.641 1 79.31 560 THR A N 1
ATOM 4465 C CA . THR A 1 560 ? 10.32 -33.281 -21.016 1 79.31 560 THR A CA 1
ATOM 4466 C C . THR A 1 560 ? 9.758 -33.875 -19.719 1 79.31 560 THR A C 1
ATOM 4468 O O . THR A 1 560 ? 9.297 -35 -19.688 1 79.31 560 THR A O 1
ATOM 4471 N N . MET A 1 561 ? 10 -33.188 -18.656 1 83.25 561 MET A N 1
ATOM 4472 C CA . MET A 1 561 ? 9.461 -33.531 -17.344 1 83.25 561 MET A CA 1
ATOM 4473 C C . MET A 1 561 ? 8.289 -32.625 -16.969 1 83.25 561 MET A C 1
ATOM 4475 O O . MET A 1 561 ? 8.242 -31.484 -17.391 1 83.25 561 MET A O 1
ATOM 4479 N N . PRO A 1 562 ? 7.363 -33.25 -16.266 1 84.25 562 PRO A N 1
ATOM 4480 C CA . PRO A 1 562 ? 6.277 -32.406 -15.797 1 84.25 562 PRO A CA 1
ATOM 4481 C C . PRO A 1 562 ? 6.738 -31.391 -14.742 1 84.25 562 PRO A C 1
ATOM 4483 O O . PRO A 1 562 ? 7.812 -31.547 -14.156 1 84.25 562 PRO A O 1
ATOM 4486 N N . PHE A 1 563 ? 6.035 -30.328 -14.672 1 83.31 563 PHE A N 1
ATOM 4487 C CA . PHE A 1 563 ? 6.379 -29.312 -13.68 1 83.31 563 PHE A CA 1
ATOM 4488 C C . PHE A 1 563 ? 5.137 -28.844 -12.922 1 83.31 563 PHE A C 1
ATOM 4490 O O . PHE A 1 563 ? 4.012 -29.078 -13.367 1 83.31 563 PHE A O 1
ATOM 4497 N N . GLN A 1 564 ? 5.383 -28.344 -11.805 1 85.69 564 GLN A N 1
ATOM 4498 C CA . GLN A 1 564 ? 4.305 -27.797 -10.984 1 85.69 564 GLN A CA 1
ATOM 4499 C C . GLN A 1 564 ? 3.963 -26.375 -11.391 1 85.69 564 GLN A C 1
ATOM 4501 O O . GLN A 1 564 ? 4.848 -25.516 -11.461 1 85.69 564 GLN A O 1
ATOM 4506 N N . ASP A 1 565 ? 2.633 -26.188 -11.711 1 85.75 565 ASP A N 1
ATOM 4507 C CA . ASP A 1 565 ? 2.172 -24.828 -11.977 1 85.75 565 ASP A CA 1
ATOM 4508 C C . ASP A 1 565 ? 1.958 -24.062 -10.68 1 85.75 565 ASP A C 1
ATOM 4510 O O . ASP A 1 565 ? 0.965 -24.281 -9.977 1 85.75 565 ASP A O 1
ATOM 4514 N N . TRP A 1 566 ? 2.754 -23.125 -10.398 1 88.12 566 TRP A N 1
ATOM 4515 C CA . TRP A 1 566 ? 2.746 -22.406 -9.125 1 88.12 566 TRP A CA 1
ATOM 4516 C C . TRP A 1 566 ? 1.571 -21.438 -9.055 1 88.12 566 TRP A C 1
ATOM 4518 O O . TRP A 1 566 ? 1.114 -21.094 -7.961 1 88.12 566 TRP A O 1
ATOM 4528 N N . GLY A 1 567 ? 1.083 -21.016 -10.148 1 87.62 567 GLY A N 1
ATOM 4529 C CA . GLY A 1 567 ? -0.07 -20.125 -10.117 1 87.62 567 GLY A CA 1
ATOM 4530 C C . GLY A 1 567 ? -1.315 -20.797 -9.562 1 87.62 567 GLY A C 1
ATOM 4531 O O . GLY A 1 567 ? -2.152 -20.141 -8.938 1 87.62 567 GLY A O 1
ATOM 4532 N N . THR A 1 568 ? -1.372 -22.078 -9.758 1 90 568 THR A N 1
ATOM 4533 C CA . THR A 1 568 ? -2.58 -22.781 -9.344 1 90 568 THR A CA 1
ATOM 4534 C C . THR A 1 568 ? -2.264 -23.797 -8.242 1 90 568 THR A C 1
ATOM 4536 O O . THR A 1 568 ? -3.15 -24.531 -7.793 1 90 568 THR A O 1
ATOM 4539 N N . GLY A 1 569 ? -1.091 -23.828 -7.789 1 89.56 569 GLY A N 1
ATOM 4540 C CA . GLY A 1 569 ? -0.662 -24.844 -6.84 1 89.56 569 GLY A CA 1
ATOM 4541 C C . GLY A 1 569 ? -1.118 -24.562 -5.422 1 89.56 569 GLY A C 1
ATOM 4542 O O . GLY A 1 569 ? -1.733 -25.422 -4.781 1 89.56 569 GLY A O 1
ATOM 4543 N N . PHE A 1 570 ? -0.975 -23.344 -4.926 1 92.38 570 PHE A N 1
ATOM 4544 C CA . PHE A 1 570 ? -1.217 -23 -3.535 1 92.38 570 PHE A CA 1
ATOM 4545 C C . PHE A 1 570 ? -2.707 -22.797 -3.279 1 92.38 570 PHE A C 1
ATOM 4547 O O . PHE A 1 570 ? -3.238 -23.266 -2.273 1 92.38 570 PHE A O 1
ATOM 4554 N N . PRO A 1 571 ? -3.445 -22.188 -4.203 1 93.69 571 PRO A N 1
ATOM 4555 C CA . PRO A 1 571 ? -4.781 -21.688 -3.875 1 93.69 571 PRO A CA 1
ATOM 4556 C C . PRO A 1 571 ? -5.734 -22.797 -3.432 1 93.69 571 PRO A C 1
ATOM 4558 O O . PRO A 1 571 ? -6.445 -22.641 -2.436 1 93.69 571 PRO A O 1
ATOM 4561 N N . PRO A 1 572 ? -5.785 -23.969 -4.078 1 91.38 572 PRO A N 1
ATOM 4562 C CA . PRO A 1 572 ? -6.727 -24.984 -3.607 1 91.38 572 PRO A CA 1
ATOM 4563 C C . PRO A 1 572 ? -6.43 -25.453 -2.186 1 91.38 572 PRO A C 1
ATOM 4565 O O . PRO A 1 572 ? -7.352 -25.734 -1.416 1 91.38 572 PRO A O 1
ATOM 4568 N N . HIS A 1 573 ? -5.211 -25.562 -1.858 1 95.25 573 HIS A N 1
ATOM 4569 C CA . HIS A 1 573 ? -4.836 -26.031 -0.526 1 95.25 573 HIS A CA 1
ATOM 4570 C C . HIS A 1 573 ? -5.086 -24.953 0.521 1 95.25 573 HIS A C 1
ATOM 4572 O O . HIS A 1 573 ? -5.438 -25.25 1.663 1 95.25 573 HIS A O 1
ATOM 4578 N N . ILE A 1 574 ? -4.887 -23.672 0.121 1 96.5 574 ILE A N 1
ATOM 4579 C CA . ILE A 1 574 ? -5.219 -22.578 1.022 1 96.5 574 ILE A CA 1
ATOM 4580 C C . ILE A 1 574 ? -6.723 -22.578 1.296 1 96.5 574 ILE A C 1
ATOM 4582 O O . ILE A 1 574 ? -7.152 -22.328 2.426 1 96.5 574 ILE A O 1
ATOM 4586 N N . MET A 1 575 ? -7.422 -22.844 0.27 1 93.31 575 MET A N 1
ATOM 4587 C CA . MET A 1 575 ? -8.875 -22.906 0.411 1 93.31 575 MET A CA 1
ATOM 4588 C C . MET A 1 575 ? -9.289 -23.984 1.395 1 93.31 575 MET A C 1
ATOM 4590 O O . MET A 1 575 ? -10.148 -23.766 2.25 1 93.31 575 MET A O 1
ATOM 4594 N N . ILE A 1 576 ? -8.703 -25.141 1.299 1 93.94 576 ILE A N 1
ATOM 4595 C CA . ILE A 1 576 ? -9.023 -26.25 2.195 1 93.94 576 ILE A CA 1
ATOM 4596 C C . ILE A 1 576 ? -8.641 -25.875 3.627 1 93.94 576 ILE A C 1
ATOM 4598 O O . ILE A 1 576 ? -9.391 -26.156 4.566 1 93.94 576 ILE A O 1
ATOM 4602 N N . ALA A 1 577 ? -7.508 -25.234 3.744 1 96.62 577 ALA A N 1
ATOM 4603 C CA . ALA A 1 577 ? -7.113 -24.766 5.066 1 96.62 577 ALA A CA 1
ATOM 4604 C C . ALA A 1 577 ? -8.125 -23.766 5.617 1 96.62 577 ALA A C 1
ATOM 4606 O O . ALA A 1 577 ? -8.484 -23.812 6.793 1 96.62 577 ALA A O 1
ATOM 4607 N N . SER A 1 578 ? -8.594 -22.906 4.762 1 94.88 578 SER A N 1
ATOM 4608 C CA . SER A 1 578 ? -9.578 -21.906 5.168 1 94.88 578 SER A CA 1
ATOM 4609 C C . SER A 1 578 ? -10.883 -22.562 5.609 1 94.88 578 SER A C 1
ATOM 4611 O O . SER A 1 578 ? -11.461 -22.172 6.621 1 94.88 578 SER A O 1
ATOM 4613 N N . ILE A 1 579 ? -11.328 -23.516 4.844 1 90.94 579 ILE A N 1
ATOM 4614 C CA . ILE A 1 579 ? -12.547 -24.234 5.195 1 90.94 579 ILE A CA 1
ATOM 4615 C C . ILE A 1 579 ? -12.359 -24.938 6.539 1 90.94 579 ILE A C 1
ATOM 4617 O O . ILE A 1 579 ? -13.242 -24.875 7.402 1 90.94 579 ILE A O 1
ATOM 4621 N N . GLY A 1 580 ? -11.219 -25.594 6.668 1 94.69 580 GLY A N 1
ATOM 4622 C CA . GLY A 1 580 ? -10.922 -26.25 7.938 1 94.69 580 GLY A CA 1
ATOM 4623 C C . GLY A 1 580 ? -10.938 -25.281 9.109 1 94.69 580 GLY A C 1
ATOM 4624 O O . GLY A 1 580 ? -11.445 -25.625 10.188 1 94.69 580 GLY A O 1
ATOM 4625 N N . ILE A 1 581 ? -10.461 -24.094 8.914 1 95.81 581 ILE A N 1
ATOM 4626 C CA . ILE A 1 581 ? -10.398 -23.094 9.961 1 95.81 581 ILE A CA 1
ATOM 4627 C C . ILE A 1 581 ? -11.812 -22.594 10.281 1 95.81 581 ILE A C 1
ATOM 4629 O O . ILE A 1 581 ? -12.203 -22.531 11.445 1 95.81 581 ILE A O 1
ATOM 4633 N N . VAL A 1 582 ? -12.562 -22.328 9.281 1 91.25 582 VAL A N 1
ATOM 4634 C CA . VAL A 1 582 ? -13.898 -21.781 9.445 1 91.25 582 VAL A CA 1
ATOM 4635 C C . VAL A 1 582 ? -14.773 -22.766 10.203 1 91.25 582 VAL A C 1
ATOM 4637 O O . VAL A 1 582 ? -15.531 -22.391 11.102 1 91.25 582 VAL A O 1
ATOM 4640 N N . TYR A 1 583 ? -14.633 -24.062 9.961 1 90.19 583 TYR A N 1
ATOM 4641 C CA . TYR A 1 583 ? -15.531 -25.062 10.523 1 90.19 583 TYR A CA 1
ATOM 4642 C C . TYR A 1 583 ? -14.906 -25.75 11.727 1 90.19 583 TYR A C 1
ATOM 4644 O O . TYR A 1 583 ? -15.469 -26.703 12.266 1 90.19 583 TYR A O 1
ATOM 4652 N N . SER A 1 584 ? -13.758 -25.281 12.109 1 93.5 584 SER A N 1
ATOM 4653 C CA . SER A 1 584 ? -13.039 -25.938 13.195 1 93.5 584 SER A CA 1
ATOM 4654 C C . SER A 1 584 ? -13.883 -25.984 14.461 1 93.5 584 SER A C 1
ATOM 4656 O O . SER A 1 584 ? -13.977 -27.047 15.102 1 93.5 584 SER A O 1
ATOM 4658 N N . THR A 1 585 ? -14.602 -24.891 14.812 1 92.06 585 THR A N 1
ATOM 4659 C CA . THR A 1 585 ? -15.406 -24.875 16.031 1 92.06 585 THR A CA 1
ATOM 4660 C C . THR A 1 585 ? -16.875 -25.062 15.711 1 92.06 585 THR A C 1
ATOM 4662 O O . THR A 1 585 ? -17.688 -25.312 16.609 1 92.06 585 THR A O 1
ATOM 4665 N N . ILE A 1 586 ? -17.234 -25 14.477 1 88.12 586 ILE A N 1
ATOM 4666 C CA . ILE A 1 586 ? -18.625 -25.125 14.062 1 88.12 586 ILE A CA 1
ATOM 4667 C C . ILE A 1 586 ? -18.969 -26.594 13.867 1 88.12 586 ILE A C 1
ATOM 4669 O O . ILE A 1 586 ? -20.031 -27.047 14.305 1 88.12 586 ILE A O 1
ATOM 4673 N N . GLN A 1 587 ? -18.094 -27.328 13.227 1 88.81 587 GLN A N 1
ATOM 4674 C CA . GLN A 1 587 ? -18.234 -28.766 12.945 1 88.81 587 GLN A CA 1
ATOM 4675 C C . GLN A 1 587 ? -16.891 -29.469 13.125 1 88.81 587 GLN A C 1
ATOM 4677 O O . GLN A 1 587 ? -16.203 -29.766 12.148 1 88.81 587 GLN A O 1
ATOM 4682 N N . PRO A 1 588 ? -16.609 -29.938 14.289 1 91.38 588 PRO A N 1
ATOM 4683 C CA . PRO A 1 588 ? -15.281 -30.469 14.609 1 91.38 588 PRO A CA 1
ATOM 4684 C C . PRO A 1 588 ? -14.969 -31.75 13.859 1 91.38 588 PRO A C 1
ATOM 4686 O O . PRO A 1 588 ? -13.805 -32.156 13.773 1 91.38 588 PRO A O 1
ATOM 4689 N N . ILE A 1 589 ? -15.906 -32.438 13.242 1 89.75 589 ILE A N 1
ATOM 4690 C CA . ILE A 1 589 ? -15.68 -33.688 12.508 1 89.75 589 ILE A CA 1
ATOM 4691 C C . ILE A 1 589 ? -14.82 -33.406 11.273 1 89.75 589 ILE A C 1
ATOM 4693 O O . ILE A 1 589 ? -14.148 -34.312 10.766 1 89.75 589 ILE A O 1
ATOM 4697 N N . ILE A 1 590 ? -14.766 -32.219 10.828 1 90.75 590 ILE A N 1
ATOM 4698 C CA . ILE A 1 590 ? -14.047 -31.812 9.625 1 90.75 590 ILE A CA 1
ATOM 4699 C C . ILE A 1 590 ? -12.539 -31.828 9.891 1 90.75 590 ILE A C 1
ATOM 4701 O O . ILE A 1 590 ? -11.742 -31.953 8.969 1 90.75 590 ILE A O 1
ATOM 4705 N N . LEU A 1 591 ? -12.086 -31.766 11.148 1 95.94 591 LEU A N 1
ATOM 4706 C CA . LEU A 1 591 ? -10.695 -31.531 11.523 1 95.94 591 LEU A CA 1
ATOM 4707 C C . LEU A 1 591 ? -9.836 -32.75 11.18 1 95.94 591 LEU A C 1
ATOM 4709 O O . LEU A 1 591 ? -8.805 -32.625 10.516 1 95.94 591 LEU A O 1
ATOM 4713 N N . PRO A 1 592 ? -10.297 -33.938 11.477 1 94.19 592 PRO A N 1
ATOM 4714 C CA . PRO A 1 592 ? -9.469 -35.094 11.094 1 94.19 592 PRO A CA 1
ATOM 4715 C C . PRO A 1 592 ? -9.406 -35.281 9.586 1 94.19 592 PRO A C 1
ATOM 4717 O O . PRO A 1 592 ? -8.391 -35.75 9.07 1 94.19 592 PRO A O 1
ATOM 4720 N N . ILE A 1 593 ? -10.391 -34.969 8.93 1 92.06 593 ILE A N 1
ATOM 4721 C CA . ILE A 1 593 ? -10.43 -35.156 7.488 1 92.06 593 ILE A CA 1
ATOM 4722 C C . ILE A 1 593 ? -9.477 -34.156 6.816 1 92.06 593 ILE A C 1
ATOM 4724 O O . ILE A 1 593 ? -8.75 -34.531 5.883 1 92.06 593 ILE A O 1
ATOM 4728 N N . VAL A 1 594 ? -9.438 -32.938 7.285 1 95.62 594 VAL A N 1
ATOM 4729 C CA . VAL A 1 594 ? -8.523 -31.953 6.746 1 95.62 594 VAL A CA 1
ATOM 4730 C C . VAL A 1 594 ? -7.078 -32.344 7.059 1 95.62 594 VAL A C 1
ATOM 4732 O O . VAL A 1 594 ? -6.176 -32.125 6.246 1 95.62 594 VAL A O 1
ATOM 4735 N N . THR A 1 595 ? -6.863 -32.938 8.242 1 97.12 595 THR A N 1
ATOM 4736 C CA . THR A 1 595 ? -5.539 -33.438 8.602 1 97.12 595 THR A CA 1
ATOM 4737 C C . THR A 1 595 ? -5.066 -34.5 7.605 1 97.12 595 THR A C 1
ATOM 4739 O O . THR A 1 595 ? -3.916 -34.469 7.164 1 97.12 595 THR A O 1
ATOM 4742 N N . LEU A 1 596 ? -5.969 -35.344 7.289 1 94.62 596 LEU A N 1
ATOM 4743 C CA . LEU A 1 596 ? -5.633 -36.406 6.34 1 94.62 596 LEU A CA 1
ATOM 4744 C C . LEU A 1 596 ? -5.316 -35.812 4.969 1 94.62 596 LEU A C 1
ATOM 4746 O O . LEU A 1 596 ? -4.41 -36.281 4.277 1 94.62 596 LEU A O 1
ATOM 4750 N N . HIS A 1 597 ? -6.031 -34.812 4.594 1 94 597 HIS A N 1
ATOM 4751 C CA . HIS A 1 597 ? -5.77 -34.125 3.336 1 94 597 HIS A CA 1
ATOM 4752 C C . HIS A 1 597 ? -4.336 -33.594 3.279 1 94 597 HIS A C 1
ATOM 4754 O O . HIS A 1 597 ? -3.602 -33.906 2.334 1 94 597 HIS A O 1
ATOM 4760 N N . PHE A 1 598 ? -3.906 -32.906 4.262 1 97.56 598 PHE A N 1
ATOM 4761 C CA . PHE A 1 598 ? -2.588 -32.281 4.246 1 97.56 598 PHE A CA 1
ATOM 4762 C C . PHE A 1 598 ? -1.493 -33.312 4.441 1 97.56 598 PHE A C 1
ATOM 4764 O O . PHE A 1 598 ? -0.4 -33.188 3.887 1 97.56 598 PHE A O 1
ATOM 4771 N N . ALA A 1 599 ? -1.783 -34.375 5.164 1 96.56 599 ALA A N 1
ATOM 4772 C CA . ALA A 1 599 ? -0.802 -35.438 5.363 1 96.56 599 ALA A CA 1
ATOM 4773 C C . ALA A 1 599 ? -0.522 -36.188 4.062 1 96.56 599 ALA A C 1
ATOM 4775 O O . ALA A 1 599 ? 0.637 -36.406 3.707 1 96.56 599 ALA A O 1
ATOM 4776 N N . LEU A 1 600 ? -1.544 -36.5 3.379 1 95.38 600 LEU A N 1
ATOM 4777 C CA . LEU A 1 600 ? -1.389 -37.25 2.127 1 95.38 600 LEU A CA 1
ATOM 4778 C C . LEU A 1 600 ? -0.736 -36.375 1.063 1 95.38 600 LEU A C 1
ATOM 4780 O O . LEU A 1 600 ? 0.153 -36.812 0.339 1 95.38 600 LEU A O 1
ATOM 4784 N N . TYR A 1 601 ? -1.165 -35.125 0.978 1 96.31 601 TYR A N 1
ATOM 4785 C CA . TYR A 1 601 ? -0.578 -34.25 -0.017 1 96.31 601 TYR A CA 1
ATOM 4786 C C . TYR A 1 601 ? 0.881 -33.969 0.308 1 96.31 601 TYR A C 1
ATOM 4788 O O . TYR A 1 601 ? 1.703 -33.781 -0.596 1 96.31 601 TYR A O 1
ATOM 4796 N N . TYR A 1 602 ? 1.238 -33.875 1.608 1 96.94 602 TYR A N 1
ATOM 4797 C CA . TYR A 1 602 ? 2.637 -33.688 1.983 1 96.94 602 TYR A CA 1
ATOM 4798 C C . TYR A 1 602 ? 3.486 -34.844 1.472 1 96.94 602 TYR A C 1
ATOM 4800 O O . TYR A 1 602 ? 4.547 -34.625 0.878 1 96.94 602 TYR A O 1
ATOM 4808 N N . LEU A 1 603 ? 2.992 -36 1.623 1 95.38 603 LEU A N 1
ATOM 4809 C CA . LEU A 1 603 ? 3.711 -37.188 1.199 1 95.38 603 LEU A CA 1
ATOM 4810 C C . LEU A 1 603 ? 3.816 -37.25 -0.321 1 95.38 603 LEU A C 1
ATOM 4812 O O . LEU A 1 603 ? 4.898 -37.5 -0.863 1 95.38 603 LEU A O 1
ATOM 4816 N N . VAL A 1 604 ? 2.771 -37 -0.947 1 95.06 604 VAL A N 1
ATOM 4817 C CA . VAL A 1 604 ? 2.715 -37.125 -2.4 1 95.06 604 VAL A CA 1
ATOM 4818 C C . VAL A 1 604 ? 3.582 -36.031 -3.043 1 95.06 604 VAL A C 1
ATOM 4820 O O . VAL A 1 604 ? 4.367 -36.344 -3.949 1 95.06 604 VAL A O 1
ATOM 4823 N N . TYR A 1 605 ? 3.486 -34.812 -2.576 1 95.38 605 TYR A N 1
ATOM 4824 C CA . TYR A 1 605 ? 4.262 -33.75 -3.178 1 95.38 605 TYR A CA 1
ATOM 4825 C C . TYR A 1 605 ? 5.746 -33.906 -2.875 1 95.38 605 TYR A C 1
ATOM 4827 O O . TYR A 1 605 ? 6.598 -33.531 -3.678 1 95.38 605 TYR A O 1
ATOM 4835 N N . ARG A 1 606 ? 6.027 -34.375 -1.704 1 95.31 606 ARG A N 1
ATOM 4836 C CA . ARG A 1 606 ? 7.43 -34.656 -1.416 1 95.31 606 ARG A CA 1
ATOM 4837 C C . ARG A 1 606 ? 8.016 -35.656 -2.422 1 95.31 606 ARG A C 1
ATOM 4839 O O . ARG A 1 606 ? 9.141 -35.469 -2.896 1 95.31 606 ARG A O 1
ATOM 4846 N N . HIS A 1 607 ? 7.258 -36.625 -2.762 1 94 607 HIS A N 1
ATOM 4847 C CA . HIS A 1 607 ? 7.688 -37.594 -3.781 1 94 607 HIS A CA 1
ATOM 4848 C C . HIS A 1 607 ? 7.75 -36.938 -5.156 1 94 607 HIS A C 1
ATOM 4850 O O . HIS A 1 607 ? 8.742 -37.062 -5.871 1 94 607 HIS A O 1
ATOM 4856 N N . GLN A 1 608 ? 6.762 -36.219 -5.512 1 94.44 608 GLN A N 1
ATOM 4857 C CA . GLN A 1 608 ? 6.672 -35.625 -6.844 1 94.44 608 GLN A CA 1
ATOM 4858 C C . GLN A 1 608 ? 7.793 -34.625 -7.066 1 94.44 608 GLN A C 1
ATOM 4860 O O . GLN A 1 608 ? 8.391 -34.594 -8.141 1 94.44 608 GLN A O 1
ATOM 4865 N N . PHE A 1 609 ? 8.133 -33.812 -6.105 1 93.25 609 PHE A N 1
ATOM 4866 C CA . PHE A 1 609 ? 9.164 -32.781 -6.254 1 93.25 609 PHE A CA 1
ATOM 4867 C C . PHE A 1 609 ? 10.547 -33.438 -6.293 1 93.25 609 PHE A C 1
ATOM 4869 O O . PHE A 1 609 ? 11.43 -32.969 -7.016 1 93.25 609 PHE A O 1
ATOM 4876 N N . LEU A 1 610 ? 10.719 -34.469 -5.605 1 92.88 610 LEU A N 1
ATOM 4877 C CA . LEU A 1 610 ? 12.039 -35.062 -5.52 1 92.88 610 LEU A CA 1
ATOM 4878 C C . LEU A 1 610 ? 12.297 -35.969 -6.715 1 92.88 610 LEU A C 1
ATOM 4880 O O . LEU A 1 610 ? 13.43 -36.094 -7.184 1 92.88 610 LEU A O 1
ATOM 4884 N N . TYR A 1 611 ? 11.164 -36.531 -7.281 1 92.56 611 TYR A N 1
ATOM 4885 C CA . TYR A 1 611 ? 11.43 -37.594 -8.242 1 92.56 611 TYR A CA 1
ATOM 4886 C C . TYR A 1 611 ? 10.758 -37.312 -9.578 1 92.56 611 TYR A C 1
ATOM 4888 O O . TYR A 1 611 ? 11.117 -37.875 -10.602 1 92.56 611 TYR A O 1
ATOM 4896 N N . VAL A 1 612 ? 9.867 -36.406 -9.625 1 92.06 612 VAL A N 1
ATOM 4897 C CA . VAL A 1 612 ? 9.094 -36.344 -10.859 1 92.06 612 VAL A CA 1
ATOM 4898 C C . VAL A 1 612 ? 9.148 -34.906 -11.422 1 92.06 612 VAL A C 1
ATOM 4900 O O . VAL A 1 612 ? 9.555 -34.719 -12.57 1 92.06 612 VAL A O 1
ATOM 4903 N N . TYR A 1 613 ? 8.859 -33.875 -10.664 1 90.19 613 TYR A N 1
ATOM 4904 C CA . TYR A 1 613 ? 8.672 -32.531 -11.172 1 90.19 613 TYR A CA 1
ATOM 4905 C C . TYR A 1 613 ? 10.008 -31.844 -11.422 1 90.19 613 TYR A C 1
ATOM 4907 O O . TYR A 1 613 ? 10.961 -32.031 -10.656 1 90.19 613 TYR A O 1
ATOM 4915 N N . ASP A 1 614 ? 9.961 -31.031 -12.477 1 86.06 614 ASP A N 1
ATOM 4916 C CA . ASP A 1 614 ? 11.133 -30.219 -12.812 1 86.06 614 ASP A CA 1
ATOM 4917 C C . ASP A 1 614 ? 11.07 -28.859 -12.125 1 86.06 614 ASP A C 1
ATOM 4919 O O . ASP A 1 614 ? 10.008 -28.422 -11.672 1 86.06 614 ASP A O 1
ATOM 4923 N N . LYS A 1 615 ? 12.328 -28.219 -11.969 1 76.88 615 LYS A N 1
ATOM 4924 C CA . LYS A 1 615 ? 12.453 -26.906 -11.352 1 76.88 615 LYS A CA 1
ATOM 4925 C C . LYS A 1 615 ? 12.359 -25.797 -12.406 1 76.88 615 LYS A C 1
ATOM 4927 O O . LYS A 1 615 ? 13.289 -25.594 -13.18 1 76.88 615 LYS A O 1
ATOM 4932 N N . LEU A 1 616 ? 11.023 -25.344 -12.617 1 71.19 616 LEU A N 1
ATOM 4933 C CA . LEU A 1 616 ? 10.914 -24.25 -13.57 1 71.19 616 LEU A CA 1
ATOM 4934 C C . LEU A 1 616 ? 10.57 -22.938 -12.859 1 71.19 616 LEU A C 1
ATOM 4936 O O . LEU A 1 616 ? 9.773 -22.938 -11.906 1 71.19 616 LEU A O 1
ATOM 4940 N N . ASN A 1 617 ? 11.039 -21.906 -13.281 1 71.62 617 ASN A N 1
ATOM 4941 C CA . ASN A 1 617 ? 10.742 -20.531 -12.883 1 71.62 617 ASN A CA 1
ATOM 4942 C C . ASN A 1 617 ? 10.68 -20.391 -11.367 1 71.62 617 ASN A C 1
ATOM 4944 O O . ASN A 1 617 ? 9.703 -20.797 -10.734 1 71.62 617 ASN A O 1
ATOM 4948 N N . GLN A 1 618 ? 11.703 -20.094 -10.68 1 76.75 618 GLN A N 1
ATOM 4949 C CA . GLN A 1 618 ? 11.766 -19.922 -9.234 1 76.75 618 GLN A CA 1
ATOM 4950 C C . GLN A 1 618 ? 11.461 -18.469 -8.844 1 76.75 618 GLN A C 1
ATOM 4952 O O . GLN A 1 618 ? 11.961 -17.531 -9.469 1 76.75 618 GLN A O 1
ATOM 4957 N N . THR A 1 619 ? 10.516 -18.25 -8 1 81.44 619 THR A N 1
ATOM 4958 C CA . THR A 1 619 ? 10.148 -16.922 -7.504 1 81.44 619 THR A CA 1
ATOM 4959 C C . THR A 1 619 ? 11 -16.547 -6.293 1 81.44 619 THR A C 1
ATOM 4961 O O . THR A 1 619 ? 10.883 -15.445 -5.762 1 81.44 619 THR A O 1
ATOM 4964 N N . GLY A 1 620 ? 11.82 -17.422 -5.859 1 81.44 620 GLY A N 1
ATOM 4965 C CA . GLY A 1 620 ? 12.578 -17.172 -4.648 1 81.44 620 GLY A CA 1
ATOM 4966 C C . GLY A 1 620 ? 11.75 -17.312 -3.383 1 81.44 620 GLY A C 1
ATOM 4967 O O . GLY A 1 620 ? 12.016 -16.641 -2.387 1 81.44 620 GLY A O 1
ATOM 4968 N N . GLY A 1 621 ? 10.695 -17.984 -3.451 1 88.12 621 GLY A N 1
ATOM 4969 C CA . GLY A 1 621 ? 9.867 -18.25 -2.289 1 88.12 621 GLY A CA 1
ATOM 4970 C C . GLY A 1 621 ? 8.773 -17.219 -2.076 1 88.12 621 GLY A C 1
ATOM 4971 O O . GLY A 1 621 ? 8.117 -17.219 -1.037 1 88.12 621 GLY A O 1
ATOM 4972 N N . LEU A 1 622 ? 8.523 -16.375 -3.018 1 90.31 622 LEU A N 1
ATOM 4973 C CA . LEU A 1 622 ? 7.609 -15.25 -2.812 1 90.31 622 LEU A CA 1
ATOM 4974 C C . LEU A 1 622 ? 6.16 -15.727 -2.818 1 90.31 622 LEU A C 1
ATOM 4976 O O . LEU A 1 622 ? 5.258 -14.992 -2.404 1 90.31 622 LEU A O 1
ATOM 4980 N N . LEU A 1 623 ? 5.922 -16.969 -3.221 1 93.44 623 LEU A N 1
ATOM 4981 C CA . LEU A 1 623 ? 4.574 -17.516 -3.207 1 93.44 623 LEU A CA 1
ATOM 4982 C C . LEU A 1 623 ? 4.125 -17.828 -1.781 1 93.44 623 LEU A C 1
ATOM 4984 O O . LEU A 1 623 ? 2.934 -17.75 -1.473 1 93.44 623 LEU A O 1
ATOM 4988 N N . PHE A 1 624 ? 5.055 -18.078 -0.936 1 94.81 624 PHE A N 1
ATOM 4989 C CA . PHE A 1 624 ? 4.77 -18.516 0.427 1 94.81 624 PHE A CA 1
ATOM 4990 C C . PHE A 1 624 ? 4.203 -17.359 1.252 1 94.81 624 PHE A C 1
ATOM 4992 O O . PHE A 1 624 ? 3.172 -17.516 1.91 1 94.81 624 PHE A O 1
ATOM 4999 N N . PRO A 1 625 ? 4.84 -16.188 1.266 1 94 625 PRO A N 1
ATOM 5000 C CA . PRO A 1 625 ? 4.246 -15.078 2.02 1 94 625 PRO A CA 1
ATOM 5001 C C . PRO A 1 625 ? 2.846 -14.711 1.529 1 94 625 PRO A C 1
ATOM 5003 O O . PRO A 1 625 ? 1.98 -14.352 2.332 1 94 625 PRO A O 1
ATOM 5006 N N . LYS A 1 626 ? 2.645 -14.797 0.323 1 94.38 626 LYS A N 1
ATOM 5007 C CA . LYS A 1 626 ? 1.316 -14.539 -0.225 1 94.38 626 LYS A CA 1
ATOM 5008 C C . LYS A 1 626 ? 0.301 -15.555 0.287 1 94.38 626 LYS A C 1
ATOM 5010 O O . LYS A 1 626 ? -0.843 -15.203 0.584 1 94.38 626 LYS A O 1
ATOM 5015 N N . ALA A 1 627 ? 0.74 -16.781 0.317 1 96.12 627 ALA A N 1
ATOM 5016 C CA . ALA A 1 627 ? -0.12 -17.828 0.849 1 96.12 627 ALA A CA 1
ATOM 5017 C C . ALA A 1 627 ? -0.477 -17.562 2.309 1 96.12 627 ALA A C 1
ATOM 5019 O O . ALA A 1 627 ? -1.632 -17.719 2.711 1 96.12 627 ALA A O 1
ATOM 5020 N N . ILE A 1 628 ? 0.483 -17.109 3.035 1 95.56 628 ILE A N 1
ATOM 5021 C CA . ILE A 1 628 ? 0.27 -16.828 4.449 1 95.56 628 ILE A CA 1
ATOM 5022 C C . ILE A 1 628 ? -0.755 -15.703 4.605 1 95.56 628 ILE A C 1
ATOM 5024 O O . ILE A 1 628 ? -1.663 -15.797 5.434 1 95.56 628 ILE A O 1
ATOM 5028 N N . TYR A 1 629 ? -0.637 -14.719 3.783 1 94.94 629 TYR A N 1
ATOM 5029 C CA . TYR A 1 629 ? -1.588 -13.617 3.842 1 94.94 629 TYR A CA 1
ATOM 5030 C C . TYR A 1 629 ? -2.992 -14.086 3.48 1 94.94 629 TYR A C 1
ATOM 5032 O O . TYR A 1 629 ? -3.977 -13.617 4.055 1 94.94 629 TYR A O 1
ATOM 5040 N N . GLN A 1 630 ? -3.047 -14.969 2.572 1 95.88 630 GLN A N 1
ATOM 5041 C CA . GLN A 1 630 ? -4.34 -15.469 2.117 1 95.88 630 GLN A CA 1
ATOM 5042 C C . GLN A 1 630 ? -5.004 -16.328 3.186 1 95.88 630 GLN A C 1
ATOM 5044 O O . GLN A 1 630 ? -6.234 -16.391 3.27 1 95.88 630 GLN A O 1
ATOM 5049 N N . VAL A 1 631 ? -4.25 -17 4 1 96.69 631 VAL A N 1
ATOM 5050 C CA . VAL A 1 631 ? -4.801 -17.797 5.086 1 96.69 631 VAL A CA 1
ATOM 5051 C C . VAL A 1 631 ? -5.527 -16.906 6.082 1 96.69 631 VAL A C 1
ATOM 5053 O O . VAL A 1 631 ? -6.531 -17.297 6.676 1 96.69 631 VAL A O 1
ATOM 5056 N N . PHE A 1 632 ? -5.105 -15.68 6.215 1 96.31 632 PHE A N 1
ATOM 5057 C CA . PHE A 1 632 ? -5.75 -14.742 7.129 1 96.31 632 PHE A CA 1
ATOM 5058 C C . PHE A 1 632 ? -7.176 -14.438 6.684 1 96.31 632 PHE A C 1
ATOM 5060 O O . PHE A 1 632 ? -8.039 -14.133 7.508 1 96.31 632 PHE A O 1
ATOM 5067 N N . THR A 1 633 ? -7.434 -14.555 5.414 1 93.81 633 THR A N 1
ATOM 5068 C CA . THR A 1 633 ? -8.805 -14.398 4.945 1 93.81 633 THR A CA 1
ATOM 5069 C C . THR A 1 633 ? -9.711 -15.461 5.562 1 93.81 633 THR A C 1
ATOM 5071 O O . THR A 1 633 ? -10.844 -15.172 5.957 1 93.81 633 THR A O 1
ATOM 5074 N N . GLY A 1 634 ? -9.188 -16.688 5.625 1 93.44 634 GLY A N 1
ATOM 5075 C CA . GLY A 1 634 ? -9.93 -17.734 6.293 1 93.44 634 GLY A CA 1
ATOM 5076 C C . GLY A 1 634 ? -10.164 -17.469 7.766 1 93.44 634 GLY A C 1
ATOM 5077 O O . GLY A 1 634 ? -11.258 -17.719 8.281 1 93.44 634 GLY A O 1
ATOM 5078 N N . ILE A 1 635 ? -9.188 -16.891 8.367 1 96.25 635 ILE A N 1
ATOM 5079 C CA . ILE A 1 635 ? -9.297 -16.547 9.781 1 96.25 635 ILE A CA 1
ATOM 5080 C C . ILE A 1 635 ? -10.336 -15.453 9.977 1 96.25 635 ILE A C 1
ATOM 5082 O O . ILE A 1 635 ? -11.148 -15.516 10.906 1 96.25 635 ILE A O 1
ATOM 5086 N N . TYR A 1 636 ? -10.359 -14.484 9.078 1 93.75 636 TYR A N 1
ATOM 5087 C CA . TYR A 1 636 ? -11.328 -13.398 9.18 1 93.75 636 TYR A CA 1
ATOM 5088 C C . TYR A 1 636 ? -12.75 -13.914 8.992 1 93.75 636 TYR A C 1
ATOM 5090 O O . TYR A 1 636 ? -13.648 -13.539 9.742 1 93.75 636 TYR A O 1
ATOM 5098 N N . ILE A 1 637 ? -12.906 -14.773 8.016 1 88.31 637 ILE A N 1
ATOM 5099 C CA . ILE A 1 637 ? -14.227 -15.336 7.777 1 88.31 637 ILE A CA 1
ATOM 5100 C C . ILE A 1 637 ? -14.656 -16.172 8.984 1 88.31 637 ILE A C 1
ATOM 5102 O O . ILE A 1 637 ? -15.82 -16.125 9.391 1 88.31 637 ILE A O 1
ATOM 5106 N N . PHE A 1 638 ? -13.758 -16.953 9.617 1 92.56 638 PHE A N 1
ATOM 5107 C CA . PHE A 1 638 ? -13.984 -17.75 10.812 1 92.56 638 PHE A CA 1
ATOM 5108 C C . PHE A 1 638 ? -14.477 -16.891 11.961 1 92.56 638 PHE A C 1
ATOM 5110 O O . PHE A 1 638 ? -15.523 -17.156 12.555 1 92.56 638 PHE A O 1
ATOM 5117 N N . GLN A 1 639 ? -13.836 -15.773 12.164 1 92.69 639 GLN A N 1
ATOM 5118 C CA . GLN A 1 639 ? -14.148 -14.906 13.297 1 92.69 639 GLN A CA 1
ATOM 5119 C C . GLN A 1 639 ? -15.422 -14.102 13.039 1 92.69 639 GLN A C 1
ATOM 5121 O O . GLN A 1 639 ? -16.219 -13.875 13.953 1 92.69 639 GLN A O 1
ATOM 5126 N N . LEU A 1 640 ? -15.594 -13.672 11.797 1 85.25 640 LEU A N 1
ATOM 5127 C CA . LEU A 1 640 ? -16.812 -12.961 11.445 1 85.25 640 LEU A CA 1
ATOM 5128 C C . LEU A 1 640 ? -18.031 -13.867 11.578 1 85.25 640 LEU A C 1
ATOM 5130 O O . LEU A 1 640 ? -19.094 -13.438 12.062 1 85.25 640 LEU A O 1
ATOM 5134 N N . THR A 1 641 ? -17.906 -15.109 11.156 1 83.62 641 THR A N 1
ATOM 5135 C CA . THR A 1 641 ? -18.984 -16.078 11.242 1 83.62 641 THR A CA 1
ATOM 5136 C C . THR A 1 641 ? -19.344 -16.375 12.695 1 83.62 641 THR A C 1
ATOM 5138 O O . THR A 1 641 ? -20.516 -16.422 13.055 1 83.62 641 THR A O 1
ATOM 5141 N N . LEU A 1 642 ? -18.406 -16.578 13.508 1 88.81 642 LEU A N 1
ATOM 5142 C CA . LEU A 1 642 ? -18.656 -16.875 14.914 1 88.81 642 LEU A CA 1
ATOM 5143 C C . LEU A 1 642 ? -19.266 -15.656 15.617 1 88.81 642 LEU A C 1
ATOM 5145 O O . LEU A 1 642 ? -20.078 -15.805 16.516 1 88.81 642 LEU A O 1
ATOM 5149 N N . THR A 1 643 ? -18.781 -14.43 15.219 1 85.19 643 THR A N 1
ATOM 5150 C CA . THR A 1 643 ? -19.391 -13.219 15.758 1 85.19 643 THR A CA 1
ATOM 5151 C C . THR A 1 643 ? -20.875 -13.164 15.453 1 85.19 643 THR A C 1
ATOM 5153 O O . THR A 1 643 ? -21.688 -12.906 16.344 1 85.19 643 THR A O 1
ATOM 5156 N N . GLY A 1 644 ? -21.234 -13.469 14.234 1 79.38 644 GLY A N 1
ATOM 5157 C CA . GLY A 1 644 ? -22.625 -13.5 13.844 1 79.38 644 GLY A CA 1
ATOM 5158 C C . GLY A 1 644 ? -23.422 -14.562 14.578 1 79.38 644 GLY A C 1
ATOM 5159 O O . GLY A 1 644 ? -24.562 -14.312 15 1 79.38 644 GLY A O 1
ATOM 5160 N N . LEU A 1 645 ? -22.891 -15.734 14.805 1 83.25 645 LEU A N 1
ATOM 5161 C CA . LEU A 1 645 ? -23.562 -16.844 15.477 1 83.25 645 LEU A CA 1
ATOM 5162 C C . LEU A 1 645 ? -23.781 -16.531 16.953 1 83.25 645 LEU A C 1
ATOM 5164 O O . LEU A 1 645 ? -24.797 -16.922 17.531 1 83.25 645 LEU A O 1
ATOM 5168 N N . MET A 1 646 ? -22.844 -15.859 17.531 1 85.44 646 MET A N 1
ATOM 5169 C CA . MET A 1 646 ? -22.969 -15.492 18.938 1 85.44 646 MET A CA 1
ATOM 5170 C C . MET A 1 646 ? -24.078 -14.469 19.141 1 85.44 646 MET A C 1
ATOM 5172 O O . MET A 1 646 ? -24.891 -14.594 20.062 1 85.44 646 MET A O 1
ATOM 5176 N N . PHE A 1 647 ? -24.156 -13.547 18.297 1 75.94 647 PHE A N 1
ATOM 5177 C CA . PHE A 1 647 ? -25.203 -12.523 18.422 1 75.94 647 PHE A CA 1
ATOM 5178 C C . PHE A 1 647 ? -26.578 -13.109 18.141 1 75.94 647 PHE A C 1
ATOM 5180 O O . PHE A 1 647 ? -27.562 -12.727 18.766 1 75.94 647 PHE A O 1
ATOM 5187 N N . LEU A 1 648 ? -26.625 -14.07 17.203 1 74.31 648 LEU A N 1
ATOM 5188 C CA . LEU A 1 648 ? -27.891 -14.703 16.844 1 74.31 648 LEU A CA 1
ATOM 5189 C C . LEU A 1 648 ? -28.406 -15.586 17.984 1 74.31 648 LEU A C 1
ATOM 5191 O O . LEU A 1 648 ? -29.609 -15.711 18.188 1 74.31 648 LEU A O 1
ATOM 5195 N N . ASN A 1 649 ? -27.453 -16.156 18.703 1 78 649 ASN A N 1
ATOM 5196 C CA . ASN A 1 649 ? -27.844 -17.062 19.781 1 78 649 ASN A CA 1
ATOM 5197 C C . ASN A 1 649 ? -27.906 -16.359 21.125 1 78 649 ASN A C 1
ATOM 5199 O O . ASN A 1 649 ? -27.953 -17 22.172 1 78 649 ASN A O 1
ATOM 5203 N N . GLY A 1 650 ? -27.844 -14.992 21.094 1 74.69 650 GLY A N 1
ATOM 5204 C CA . GLY A 1 650 ? -28.094 -14.203 22.297 1 74.69 650 GLY A CA 1
ATOM 5205 C C . GLY A 1 650 ? -26.859 -14.016 23.156 1 74.69 650 GLY A C 1
ATOM 5206 O O . GLY A 1 650 ? -26.953 -13.656 24.328 1 74.69 650 GLY A O 1
ATOM 5207 N N . GLY A 1 651 ? -25.734 -14.5 22.688 1 80.19 651 GLY A N 1
ATOM 5208 C CA . GLY A 1 651 ? -24.5 -14.273 23.422 1 80.19 651 GLY A CA 1
ATOM 5209 C C . GLY A 1 651 ? -23.844 -12.945 23.094 1 80.19 651 GLY A C 1
ATOM 5210 O O . GLY A 1 651 ? -22.922 -12.891 22.281 1 80.19 651 GLY A O 1
ATOM 5211 N N . PHE A 1 652 ? -24.141 -11.953 23.812 1 77.88 652 PHE A N 1
ATOM 5212 C CA . PHE A 1 652 ? -23.672 -10.609 23.484 1 77.88 652 PHE A CA 1
ATOM 5213 C C . PHE A 1 652 ? -22.219 -10.43 23.906 1 77.88 652 PHE A C 1
ATOM 5215 O O . PHE A 1 652 ? -21.406 -9.93 23.125 1 77.88 652 PHE A O 1
ATOM 5222 N N . VAL A 1 653 ? -21.891 -10.844 25.094 1 82 653 VAL A N 1
ATOM 5223 C CA . VAL A 1 653 ? -20.516 -10.695 25.562 1 82 653 VAL A CA 1
ATOM 5224 C C . VAL A 1 653 ? -19.578 -11.547 24.719 1 82 653 VAL A C 1
ATOM 5226 O O . VAL A 1 653 ? -18.484 -11.109 24.359 1 82 653 VAL A O 1
ATOM 5229 N N . GLN A 1 654 ? -20.141 -12.711 24.375 1 86.75 654 GLN A N 1
ATOM 5230 C CA . GLN A 1 654 ? -19.359 -13.609 23.531 1 86.75 654 GLN A CA 1
ATOM 5231 C C . GLN A 1 654 ? -19.125 -13 22.156 1 86.75 654 GLN A C 1
ATOM 5233 O O . GLN A 1 654 ? -18.031 -13.133 21.578 1 86.75 654 GLN A O 1
ATOM 5238 N N . GLY A 1 655 ? -20.078 -12.289 21.656 1 83.88 655 GLY A N 1
ATOM 5239 C CA . GLY A 1 655 ? -19.922 -11.625 20.359 1 83.88 655 GLY A CA 1
ATOM 5240 C C . GLY A 1 655 ? -18.906 -10.508 20.375 1 83.88 655 GLY A C 1
ATOM 5241 O O . GLY A 1 655 ? -18.109 -10.375 19.453 1 83.88 655 GLY A O 1
ATOM 5242 N N . VAL A 1 656 ? -18.891 -9.789 21.469 1 81.56 656 VAL A N 1
ATOM 5243 C CA . VAL A 1 656 ? -17.953 -8.672 21.594 1 81.56 656 VAL A CA 1
ATOM 5244 C C . VAL A 1 656 ? -16.531 -9.203 21.688 1 81.56 656 VAL A C 1
ATOM 5246 O O . VAL A 1 656 ? -15.609 -8.609 21.109 1 81.56 656 VAL A O 1
ATOM 5249 N N . LEU A 1 657 ? -16.375 -10.281 22.312 1 88.12 657 LEU A N 1
ATOM 5250 C CA . LEU A 1 657 ? -15.055 -10.883 22.422 1 88.12 657 LEU A CA 1
ATOM 5251 C C . LEU A 1 657 ? -14.555 -11.352 21.062 1 88.12 657 LEU A C 1
ATOM 5253 O O . LEU A 1 657 ? -13.359 -11.273 20.781 1 88.12 657 LEU 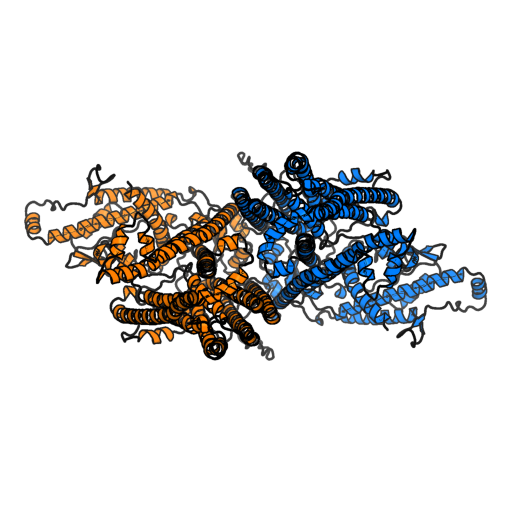A O 1
ATOM 5257 N N . CYS A 1 658 ? -15.477 -11.758 20.266 1 89.06 658 CYS A N 1
ATOM 5258 C CA . CYS A 1 658 ? -15.086 -12.188 18.922 1 89.06 658 CYS A CA 1
ATOM 5259 C C . CYS A 1 658 ? -14.688 -10.992 18.062 1 89.06 658 CYS A C 1
ATOM 5261 O O . CYS A 1 658 ? -13.789 -11.102 17.234 1 89.06 658 CYS A O 1
ATOM 5263 N N . ILE A 1 659 ? -15.297 -9.906 18.328 1 82.69 659 ILE A N 1
ATOM 5264 C CA . ILE A 1 659 ? -14.953 -8.695 17.594 1 82.69 659 ILE A CA 1
ATOM 5265 C C . ILE A 1 659 ? -13.562 -8.227 18 1 82.69 659 ILE A C 1
ATOM 5267 O O . ILE A 1 659 ? -12.766 -7.812 17.156 1 82.69 659 ILE A O 1
ATOM 5271 N N . ILE A 1 660 ? -13.289 -8.297 19.25 1 83.19 660 ILE A N 1
ATOM 5272 C CA . ILE A 1 660 ? -11.961 -7.93 19.734 1 83.19 660 ILE A CA 1
ATOM 5273 C C . ILE A 1 660 ? -10.906 -8.836 19.094 1 83.19 660 ILE A C 1
ATOM 5275 O O . ILE A 1 660 ? -9.836 -8.367 18.703 1 83.19 660 ILE A O 1
ATOM 5279 N N . LEU A 1 661 ? -11.219 -10.062 19.016 1 91.38 661 LEU A N 1
ATOM 5280 C CA . LEU A 1 661 ? -10.305 -11.016 18.391 1 91.38 661 LEU A CA 1
ATOM 5281 C C . LEU A 1 661 ? -10.062 -10.664 16.922 1 91.38 661 LEU A C 1
ATOM 5283 O O . LEU A 1 661 ? -8.945 -10.789 16.422 1 91.38 661 LEU A O 1
ATOM 5287 N N . LEU A 1 662 ? -11.102 -10.234 16.281 1 89.25 662 LEU A N 1
ATOM 5288 C CA . LEU A 1 662 ? -10.992 -9.852 14.875 1 89.25 662 LEU A CA 1
ATOM 5289 C C . LEU A 1 662 ? -10.047 -8.664 14.703 1 89.25 662 LEU A C 1
ATOM 5291 O O . LEU A 1 662 ? -9.188 -8.664 13.828 1 89.25 662 LEU A O 1
ATOM 5295 N N . VAL A 1 663 ? -10.117 -7.695 15.586 1 82.12 663 VAL A N 1
ATOM 5296 C CA . VAL A 1 663 ? -9.266 -6.512 15.523 1 82.12 663 VAL A CA 1
ATOM 5297 C C . VAL A 1 663 ? -7.816 -6.895 15.805 1 82.12 663 VAL A C 1
ATOM 5299 O O . VAL A 1 663 ? -6.898 -6.422 15.133 1 82.12 663 VAL A O 1
ATOM 5302 N N . LEU A 1 664 ? -7.691 -7.738 16.703 1 84.75 664 LEU A N 1
ATOM 5303 C CA . LEU A 1 664 ? -6.352 -8.203 17.031 1 84.75 664 LEU A CA 1
ATOM 5304 C C . LEU A 1 664 ? -5.738 -8.984 15.875 1 84.75 664 LEU A C 1
ATOM 5306 O O . LEU A 1 664 ? -4.543 -8.859 15.602 1 84.75 664 LEU A O 1
ATOM 5310 N N . SER A 1 665 ? -6.543 -9.75 15.227 1 92.31 665 SER A N 1
ATOM 5311 C CA . SER A 1 665 ? -6.047 -10.531 14.102 1 92.31 665 SER A CA 1
ATOM 5312 C C . SER A 1 665 ? -5.633 -9.625 12.945 1 92.31 665 SER A C 1
ATOM 5314 O O . SER A 1 665 ? -4.645 -9.906 12.258 1 92.31 665 SER A O 1
ATOM 5316 N N . VAL A 1 666 ? -6.34 -8.594 12.766 1 88.62 666 VAL A N 1
ATOM 5317 C CA . VAL A 1 666 ? -5.957 -7.629 11.75 1 88.62 666 VAL A CA 1
ATOM 5318 C C . VAL A 1 666 ? -4.637 -6.969 12.133 1 88.62 666 VAL A C 1
ATOM 5320 O O . VAL A 1 666 ? -3.775 -6.742 11.273 1 88.62 666 VAL A O 1
ATOM 5323 N N . GLY A 1 667 ? -4.484 -6.684 13.391 1 84.12 667 GLY A N 1
ATOM 5324 C CA . GLY A 1 667 ? -3.236 -6.129 13.891 1 84.12 667 GLY A CA 1
ATOM 5325 C C . GLY A 1 667 ? -2.045 -7.039 13.664 1 84.12 667 GLY A C 1
ATOM 5326 O O . GLY A 1 667 ? -0.961 -6.578 13.305 1 84.12 667 GLY A O 1
ATOM 5327 N N . VAL A 1 668 ? -2.264 -8.281 13.773 1 88.5 668 VAL A N 1
ATOM 5328 C CA . VAL A 1 668 ? -1.185 -9.242 13.594 1 88.5 668 VAL A CA 1
ATOM 5329 C C . VAL A 1 668 ? -0.778 -9.289 12.125 1 88.5 668 VAL A C 1
ATOM 5331 O O . VAL A 1 668 ? 0.412 -9.344 11.805 1 88.5 668 VAL A O 1
ATOM 5334 N N . LEU A 1 669 ? -1.721 -9.281 11.234 1 91.31 669 LEU A N 1
ATOM 5335 C CA . LEU A 1 669 ? -1.403 -9.281 9.812 1 91.31 669 LEU A CA 1
ATOM 5336 C C . LEU A 1 669 ? -0.611 -8.039 9.43 1 91.31 669 LEU A C 1
ATOM 5338 O O . LEU A 1 669 ? 0.367 -8.125 8.688 1 91.31 669 LEU A O 1
ATOM 5342 N N . LEU A 1 670 ? -0.977 -6.93 9.961 1 85.75 670 LEU A N 1
ATOM 5343 C CA . LEU A 1 670 ? -0.272 -5.688 9.664 1 85.75 670 LEU A CA 1
ATOM 5344 C C . LEU A 1 670 ? 1.152 -5.727 10.203 1 85.75 670 LEU A C 1
ATOM 5346 O O . LEU A 1 670 ? 2.084 -5.25 9.547 1 85.75 670 LEU A O 1
ATOM 5350 N N . ALA A 1 671 ? 1.311 -6.27 11.32 1 83.81 671 ALA A N 1
ATOM 5351 C CA . ALA A 1 671 ? 2.639 -6.406 11.914 1 83.81 671 ALA A CA 1
ATOM 5352 C C . ALA A 1 671 ? 3.529 -7.309 11.062 1 83.81 671 ALA A C 1
ATOM 5354 O O . ALA A 1 671 ? 4.699 -6.992 10.828 1 83.81 671 ALA A O 1
ATOM 5355 N N . MET A 1 672 ? 2.955 -8.352 10.625 1 88.94 672 MET A N 1
ATOM 5356 C CA . MET A 1 672 ? 3.727 -9.281 9.805 1 88.94 672 MET A CA 1
ATOM 5357 C C . MET A 1 672 ? 4.133 -8.633 8.484 1 88.94 672 MET A C 1
ATOM 5359 O O . MET A 1 672 ? 5.258 -8.82 8.016 1 88.94 672 MET A O 1
ATOM 5363 N N . LYS A 1 673 ? 3.275 -7.848 7.926 1 88.5 673 LYS A N 1
ATOM 5364 C CA . LYS A 1 673 ? 3.605 -7.148 6.684 1 88.5 673 LYS A CA 1
ATOM 5365 C C . LYS A 1 673 ? 4.715 -6.125 6.906 1 88.5 673 LYS A C 1
ATOM 5367 O O . LYS A 1 673 ? 5.586 -5.949 6.051 1 88.5 673 LYS A O 1
ATOM 5372 N N . LEU A 1 674 ? 4.738 -5.578 8.031 1 83.25 674 LEU A N 1
ATOM 5373 C CA . LEU A 1 674 ? 5.766 -4.598 8.359 1 83.25 674 LEU A CA 1
ATOM 5374 C C . LEU A 1 674 ? 7.113 -5.273 8.586 1 83.25 674 LEU A C 1
ATOM 5376 O O . LEU A 1 674 ? 8.148 -4.758 8.156 1 83.25 674 LEU A O 1
ATOM 5380 N N . ILE A 1 675 ? 7.027 -6.355 9.188 1 83.25 675 ILE A N 1
ATOM 5381 C CA . ILE A 1 675 ? 8.258 -7.094 9.453 1 83.25 675 ILE A CA 1
ATOM 5382 C C . ILE A 1 675 ? 8.875 -7.555 8.141 1 83.25 675 ILE A C 1
ATOM 5384 O O . ILE A 1 675 ? 10.102 -7.516 7.977 1 83.25 675 ILE A O 1
ATOM 5388 N N . PHE A 1 676 ? 8.039 -7.895 7.262 1 87.38 676 PHE A N 1
ATOM 5389 C CA . PHE A 1 676 ? 8.539 -8.391 5.984 1 87.38 676 PHE A CA 1
ATOM 5390 C C . PHE A 1 676 ? 9.141 -7.254 5.16 1 87.38 676 PHE A C 1
ATOM 5392 O O . PHE A 1 676 ? 9.977 -7.484 4.289 1 87.38 676 PHE A O 1
ATOM 5399 N N . LYS A 1 677 ? 8.852 -6.086 5.516 1 85.62 677 LYS A N 1
ATOM 5400 C CA . LYS A 1 677 ? 9.352 -4.949 4.75 1 85.62 677 LYS A CA 1
ATOM 5401 C C . LYS A 1 677 ? 10.75 -4.555 5.211 1 85.62 677 LYS A C 1
ATOM 5403 O O . LYS A 1 677 ? 11.523 -3.973 4.441 1 85.62 677 LYS A O 1
ATOM 5408 N N . HIS A 1 678 ? 11.164 -4.996 6.414 1 87 678 HIS A N 1
ATOM 5409 C CA . HIS A 1 678 ? 12.43 -4.566 7 1 87 678 HIS A CA 1
ATOM 5410 C C . HIS A 1 678 ? 13.445 -5.707 7.012 1 87 678 HIS A C 1
ATOM 5412 O O . HIS A 1 678 ? 13.078 -6.875 7.152 1 87 678 HIS A O 1
ATOM 5418 N N . ASN A 1 679 ? 14.703 -5.266 6.832 1 86.19 679 ASN A N 1
ATOM 5419 C CA . ASN A 1 679 ? 15.797 -6.223 6.961 1 86.19 679 ASN A CA 1
ATOM 5420 C C . ASN A 1 679 ? 16.016 -6.625 8.414 1 86.19 679 ASN A C 1
ATOM 5422 O O . ASN A 1 679 ? 16.156 -5.766 9.289 1 86.19 679 ASN A O 1
ATOM 5426 N N . PRO A 1 680 ? 16.062 -7.902 8.688 1 80.12 680 PRO A N 1
ATOM 5427 C CA . PRO A 1 680 ? 16.188 -8.367 10.07 1 80.12 680 PRO A CA 1
ATOM 5428 C C . PRO A 1 680 ? 17.469 -7.895 10.742 1 80.12 680 PRO A C 1
ATOM 5430 O O . PRO A 1 680 ? 17.516 -7.754 11.969 1 80.12 680 PRO A O 1
ATOM 5433 N N . ARG A 1 681 ? 18.516 -7.582 10.023 1 83 681 ARG A N 1
ATOM 5434 C CA . ARG A 1 681 ? 19.797 -7.176 10.602 1 83 681 ARG A CA 1
ATOM 5435 C C . ARG A 1 681 ? 19.906 -5.656 10.672 1 83 681 ARG A C 1
ATOM 5437 O O . ARG A 1 681 ? 20.734 -5.117 11.414 1 83 681 ARG A O 1
ATOM 5444 N N . ALA A 1 682 ? 19.109 -5.008 9.867 1 83.75 682 ALA A N 1
ATOM 5445 C CA . ALA A 1 682 ? 19.094 -3.549 9.844 1 83.75 682 ALA A CA 1
ATOM 5446 C C . ALA A 1 682 ? 17.688 -3.031 9.516 1 83.75 682 ALA A C 1
ATOM 5448 O O . ALA A 1 682 ? 17.328 -2.908 8.344 1 83.75 682 ALA A O 1
ATOM 5449 N N . GLU A 1 683 ? 17.078 -2.641 10.477 1 83.31 683 GLU A N 1
ATOM 5450 C CA . GLU A 1 683 ? 15.664 -2.309 10.336 1 83.31 683 GLU A CA 1
ATOM 5451 C C . GLU A 1 683 ? 15.469 -1.104 9.422 1 83.31 683 GLU A C 1
ATOM 5453 O O . GLU A 1 683 ? 14.383 -0.898 8.883 1 83.31 683 GLU A O 1
ATOM 5458 N N . PHE A 1 684 ? 16.562 -0.316 9.25 1 85.5 684 PHE A N 1
ATOM 5459 C CA . PHE A 1 684 ? 16.391 0.881 8.438 1 85.5 684 PHE A CA 1
ATOM 5460 C C . PHE A 1 684 ? 16.609 0.564 6.961 1 85.5 684 PHE A C 1
ATOM 5462 O O . PHE A 1 684 ? 16.422 1.428 6.102 1 85.5 684 PHE A O 1
ATOM 5469 N N . LEU A 1 685 ? 16.875 -0.727 6.66 1 87.19 685 LEU A N 1
ATOM 5470 C CA . LEU A 1 685 ? 17.078 -1.154 5.277 1 87.19 685 LEU A CA 1
ATOM 5471 C C . LEU A 1 685 ? 15.93 -2.062 4.824 1 87.19 685 LEU A C 1
ATOM 5473 O O . LEU A 1 685 ? 15.391 -2.832 5.625 1 87.19 685 LEU A O 1
ATOM 5477 N N . PRO A 1 686 ? 15.555 -1.919 3.506 1 86.5 686 PRO A N 1
ATOM 5478 C CA . PRO A 1 686 ? 14.539 -2.828 2.979 1 86.5 686 PRO A CA 1
ATOM 5479 C C . PRO A 1 686 ? 15 -4.285 2.955 1 86.5 686 PRO A C 1
ATOM 5481 O O . PRO A 1 686 ? 16.203 -4.551 2.863 1 86.5 686 PRO A O 1
ATOM 5484 N N . VAL A 1 687 ? 14.062 -5.168 2.994 1 81.94 687 VAL A N 1
ATOM 5485 C CA . VAL A 1 687 ? 14.32 -6.602 3.074 1 81.94 687 VAL A CA 1
ATOM 5486 C C . VAL A 1 687 ? 15.078 -7.062 1.833 1 81.94 687 VAL A C 1
ATOM 5488 O O . VAL A 1 687 ? 15.875 -8 1.897 1 81.94 687 VAL A O 1
ATOM 5491 N N . ASP A 1 688 ? 14.969 -6.359 0.731 1 78.44 688 ASP A N 1
ATOM 5492 C CA . ASP A 1 688 ? 15.57 -6.785 -0.53 1 78.44 688 ASP A CA 1
ATOM 5493 C C . ASP A 1 688 ? 17.031 -6.367 -0.608 1 78.44 688 ASP A C 1
ATOM 5495 O O . ASP A 1 688 ? 17.766 -6.809 -1.498 1 78.44 688 ASP A O 1
ATOM 5499 N N . LEU A 1 689 ? 17.453 -5.492 0.331 1 84.88 689 LEU A N 1
ATOM 5500 C CA . LEU A 1 689 ? 18.859 -5.094 0.385 1 84.88 689 LEU A CA 1
ATOM 5501 C C . LEU A 1 689 ? 19.656 -6.012 1.314 1 84.88 689 LEU A C 1
ATOM 5503 O O . LEU A 1 689 ? 19.938 -5.645 2.453 1 84.88 689 LEU A O 1
ATOM 5507 N N . MET A 1 690 ? 20.062 -7.141 0.818 1 79.62 690 MET A N 1
ATOM 5508 C CA . MET A 1 690 ? 20.703 -8.195 1.608 1 79.62 690 MET A CA 1
ATOM 5509 C C . MET A 1 690 ? 22.203 -8.195 1.412 1 79.62 690 MET A C 1
ATOM 5511 O O . MET A 1 690 ? 22.938 -8.75 2.23 1 79.62 690 MET A O 1
ATOM 5515 N N . GLY A 1 691 ? 22.703 -7.559 0.403 1 76.56 691 GLY A N 1
ATOM 5516 C CA . GLY A 1 691 ? 24.109 -7.648 0.05 1 76.56 691 GLY A CA 1
ATOM 5517 C C . GLY A 1 691 ? 24.984 -6.652 0.796 1 76.56 691 GLY A C 1
ATOM 5518 O O . GLY A 1 691 ? 26.203 -6.73 0.745 1 76.56 691 GLY A O 1
ATOM 5519 N N . VAL A 1 692 ? 24.359 -5.824 1.547 1 79.19 692 VAL A N 1
ATOM 5520 C CA . VAL A 1 692 ? 25.125 -4.746 2.172 1 79.19 692 VAL A CA 1
ATOM 5521 C C . VAL A 1 692 ? 25.656 -5.207 3.525 1 79.19 692 VAL A C 1
ATOM 5523 O O . VAL A 1 692 ? 26.734 -4.785 3.949 1 79.19 692 VAL A O 1
ATOM 5526 N N . ILE A 1 693 ? 24.891 -6.109 4.137 1 82.31 693 ILE A N 1
ATOM 5527 C CA . ILE A 1 693 ? 25.281 -6.613 5.453 1 82.31 693 ILE A CA 1
ATOM 5528 C C . ILE A 1 693 ? 25.359 -8.141 5.418 1 82.31 693 ILE A C 1
ATOM 5530 O O . ILE A 1 693 ? 24.484 -8.797 4.859 1 82.31 693 ILE A O 1
ATOM 5534 N N . ASP A 1 694 ? 26.438 -8.578 5.957 1 76.94 694 ASP A N 1
ATOM 5535 C CA . ASP A 1 694 ? 26.547 -10.031 6.086 1 76.94 694 ASP A CA 1
ATOM 5536 C C . ASP A 1 694 ? 25.578 -10.57 7.129 1 76.94 694 ASP A C 1
ATOM 5538 O O . ASP A 1 694 ? 25.641 -10.188 8.297 1 76.94 694 ASP A O 1
ATOM 5542 N N . MET A 1 695 ? 24.828 -11.5 6.75 1 77.75 695 MET A N 1
ATOM 5543 C CA . MET A 1 695 ? 23.75 -11.984 7.617 1 77.75 695 MET A CA 1
ATOM 5544 C C . MET A 1 695 ? 24.312 -12.82 8.758 1 77.75 695 MET A C 1
ATOM 5546 O O . MET A 1 695 ? 23.703 -12.914 9.828 1 77.75 695 MET A O 1
ATOM 5550 N N . LYS A 1 696 ? 25.484 -13.391 8.555 1 74.5 696 LYS A N 1
ATOM 5551 C CA . LYS A 1 696 ? 26.062 -14.25 9.57 1 74.5 696 LYS A CA 1
ATOM 5552 C C . LYS A 1 696 ? 26.938 -13.445 10.539 1 74.5 696 LYS A C 1
ATOM 5554 O O . LYS A 1 696 ? 26.844 -13.617 11.758 1 74.5 696 LYS A O 1
ATOM 5559 N N . THR A 1 697 ? 27.781 -12.445 9.992 1 71.12 697 THR A N 1
ATOM 5560 C CA . THR A 1 697 ? 28.734 -11.727 10.82 1 71.12 697 THR A CA 1
ATOM 5561 C C . THR A 1 697 ? 28.234 -10.32 11.133 1 71.12 697 THR A C 1
ATOM 5563 O O . THR A 1 697 ? 28.75 -9.648 12.031 1 71.12 697 THR A O 1
ATOM 5566 N N . ARG A 1 698 ? 27.141 -9.875 10.422 1 73.12 698 ARG A N 1
ATOM 5567 C CA . ARG A 1 698 ? 26.609 -8.531 10.57 1 73.12 698 ARG A CA 1
ATOM 5568 C C . ARG A 1 698 ? 27.609 -7.48 10.109 1 73.12 698 ARG A C 1
ATOM 5570 O O . ARG A 1 698 ? 27.438 -6.293 10.398 1 73.12 698 ARG A O 1
ATOM 5577 N N . ASN A 1 699 ? 28.641 -7.922 9.406 1 73.81 699 ASN A N 1
ATOM 5578 C CA . ASN A 1 699 ? 29.625 -6.984 8.883 1 73.81 699 ASN A CA 1
ATOM 5579 C C . ASN A 1 699 ? 29.156 -6.348 7.578 1 73.81 699 ASN A C 1
ATOM 5581 O O . ASN A 1 699 ? 28.375 -6.945 6.836 1 73.81 699 ASN A O 1
ATOM 5585 N N . LEU A 1 700 ? 29.625 -5.137 7.41 1 76.19 700 LEU A N 1
ATOM 5586 C CA . LEU A 1 700 ? 29.312 -4.438 6.168 1 76.19 700 LEU A CA 1
ATOM 5587 C C . LEU A 1 700 ? 30.125 -4.992 5.008 1 76.19 700 LEU A C 1
ATOM 5589 O O . LEU A 1 700 ? 31.328 -5.227 5.145 1 76.19 700 LEU A O 1
ATOM 5593 N N . LEU A 1 701 ? 29.484 -5.402 3.988 1 70 701 LEU A N 1
ATOM 5594 C CA . LEU A 1 701 ? 30.125 -5.977 2.816 1 70 701 LEU A CA 1
ATOM 5595 C C . LEU A 1 701 ? 30.469 -4.895 1.8 1 70 701 LEU A C 1
ATOM 5597 O O . LEU A 1 701 ? 31.078 -5.176 0.766 1 70 701 LEU A O 1
ATOM 5601 N N . VAL A 1 702 ? 30.141 -3.586 1.941 1 61.03 702 VAL A N 1
ATOM 5602 C CA . VAL A 1 702 ? 30.312 -2.488 0.995 1 61.03 702 VAL A CA 1
ATOM 5603 C C . VAL A 1 702 ? 31.609 -1.731 1.317 1 61.03 702 VAL A C 1
ATOM 5605 O O . VAL A 1 702 ? 31.938 -1.536 2.488 1 61.03 702 VAL A O 1
ATOM 5608 N N . GLY A 1 703 ? 33.156 -1.633 0.338 1 52.5 703 GLY A N 1
ATOM 5609 C CA . GLY A 1 703 ? 34.406 -0.919 0.354 1 52.5 703 GLY A CA 1
ATOM 5610 C C . GLY A 1 703 ? 35.469 -1.568 -0.513 1 52.5 703 GLY A C 1
ATOM 5611 O O . GLY A 1 703 ? 35.375 -2.754 -0.837 1 52.5 703 GLY A O 1
ATOM 5612 N N . LYS A 1 704 ? 36.531 -0.694 -1.246 1 43.34 704 LYS A N 1
ATOM 5613 C CA . LYS A 1 704 ? 37.562 -1.076 -2.184 1 43.34 704 LYS A CA 1
ATOM 5614 C C . LYS A 1 704 ? 38.25 -2.369 -1.749 1 43.34 704 LYS A C 1
ATOM 5616 O O . LYS A 1 704 ? 38.469 -3.277 -2.561 1 43.34 704 LYS A O 1
ATOM 5621 N N . ASN A 1 705 ? 39.375 -2.156 -0.871 1 35.38 705 ASN A N 1
ATOM 5622 C CA . ASN A 1 705 ? 40.5 -3.041 -0.628 1 35.38 705 ASN A CA 1
ATOM 5623 C C . ASN A 1 705 ? 40.094 -4.305 0.111 1 35.38 705 ASN A C 1
ATOM 5625 O O . ASN A 1 705 ? 40.031 -4.324 1.342 1 35.38 705 ASN A O 1
ATOM 5629 N N . GLN A 1 706 ? 39.25 -4.941 -0.315 1 39.25 706 GLN A N 1
ATOM 5630 C CA . GLN A 1 706 ? 39.312 -6.309 0.195 1 39.25 706 GLN A CA 1
ATOM 5631 C C . GLN A 1 706 ? 40.688 -6.902 0.033 1 39.25 706 GLN A C 1
ATOM 5633 O O . GLN A 1 706 ? 41 -7.555 -0.971 1 39.25 706 GLN A O 1
ATOM 5638 N N . ASP A 1 707 ? 41.812 -6.262 0.123 1 32.72 707 ASP A N 1
ATOM 5639 C CA . ASP A 1 707 ? 42.938 -7.109 0.554 1 32.72 707 ASP A CA 1
ATOM 5640 C C . ASP A 1 707 ? 42.5 -8.047 1.682 1 32.72 707 ASP A C 1
ATOM 5642 O O . ASP A 1 707 ? 41.781 -7.641 2.586 1 32.72 707 ASP A O 1
ATOM 5646 N N . LYS A 1 708 ? 42.688 -9.336 1.408 1 34.12 708 LYS A N 1
ATOM 5647 C CA . LYS A 1 708 ? 42.75 -10.508 2.281 1 34.12 708 LYS A CA 1
ATOM 5648 C C . LYS A 1 708 ? 43.344 -10.156 3.641 1 34.12 708 LYS A C 1
ATOM 5650 O O . LYS A 1 708 ? 43.781 -11.047 4.379 1 34.12 708 LYS A O 1
ATOM 5655 N N . GLN A 1 709 ? 43.938 -9.07 3.951 1 30.02 709 GLN A N 1
ATOM 5656 C CA . GLN A 1 709 ? 44.625 -9.211 5.242 1 30.02 709 GLN A CA 1
ATOM 5657 C C . GLN A 1 709 ? 43.625 -9.609 6.332 1 30.02 709 GLN A C 1
ATOM 5659 O O . GLN A 1 709 ? 42.875 -8.773 6.82 1 30.02 709 GLN A O 1
ATOM 5664 N N . ILE A 1 710 ? 43.125 -10.836 6.297 1 32.78 710 ILE A N 1
ATOM 5665 C CA . ILE A 1 710 ? 42.969 -11.625 7.516 1 32.78 710 ILE A CA 1
ATOM 5666 C C . ILE A 1 710 ? 44.094 -11.305 8.492 1 32.78 710 ILE A C 1
ATOM 5668 O O . ILE A 1 710 ? 45.25 -11.734 8.289 1 32.78 710 ILE A O 1
ATOM 5672 N N . SER A 1 711 ? 44.594 -10.172 8.789 1 28.81 711 SER A N 1
ATOM 5673 C CA . SER A 1 711 ? 45.469 -10.227 9.953 1 28.81 711 SER A CA 1
ATOM 5674 C C . SER A 1 711 ? 44.969 -11.266 10.961 1 28.81 711 SER A C 1
ATOM 5676 O O . SER A 1 711 ? 43.781 -11.531 11.055 1 28.81 711 SER A O 1
ATOM 5678 N N . SER A 1 712 ? 46.094 -12.164 11.539 1 27.64 712 SER A N 1
ATOM 5679 C CA . SER A 1 712 ? 46.094 -13.195 12.57 1 27.64 712 SER A CA 1
ATOM 5680 C C . SER A 1 712 ? 45.062 -12.922 13.633 1 27.64 712 SER A C 1
ATOM 5682 O O . SER A 1 712 ? 44.219 -13.797 13.938 1 27.64 712 SER A O 1
ATOM 5684 N N . GLU A 1 713 ? 45.688 -12.523 14.953 1 27.97 713 GLU A N 1
ATOM 5685 C CA . GLU A 1 713 ? 45.5 -12.758 16.375 1 27.97 713 GLU A CA 1
ATOM 5686 C C . GLU A 1 713 ? 44.312 -11.953 16.922 1 27.97 713 GLU A C 1
ATOM 5688 O O . GLU A 1 713 ? 44.031 -12 18.125 1 27.97 713 GLU A O 1
ATOM 5693 N N . LYS A 1 714 ? 44.156 -10.75 16.453 1 31.22 714 LYS A N 1
ATOM 5694 C CA . LYS A 1 714 ? 43.312 -10.273 17.547 1 31.22 714 LYS A CA 1
ATOM 5695 C C . LYS A 1 714 ? 41.938 -10.961 17.531 1 31.22 714 LYS A C 1
ATOM 5697 O O . LYS A 1 714 ? 41.281 -11.039 16.484 1 31.22 714 LYS A O 1
ATOM 5702 N N . GLU A 1 715 ? 41.719 -11.828 18.516 1 28.95 715 GLU A N 1
ATOM 5703 C CA . GLU A 1 715 ? 40.531 -12.531 19.031 1 28.95 715 GLU A CA 1
ATOM 5704 C C . GLU A 1 715 ? 39.25 -11.719 18.781 1 28.95 715 GLU A C 1
ATOM 5706 O O . GLU A 1 715 ? 39.281 -10.484 18.875 1 28.95 715 GLU A O 1
ATOM 5711 N N . PRO A 1 716 ? 38.375 -12.172 17.953 1 33.53 716 PRO A N 1
ATOM 5712 C CA . PRO A 1 716 ? 37.031 -11.578 18.047 1 33.53 716 PRO A CA 1
ATOM 5713 C C . PRO A 1 716 ? 36.781 -10.906 19.391 1 33.53 716 PRO A C 1
ATOM 5715 O O . PRO A 1 716 ? 37.125 -11.477 20.438 1 33.53 716 PRO A O 1
ATOM 5718 N N . ILE A 1 717 ? 37.219 -9.703 19.531 1 31.42 717 ILE A N 1
ATOM 5719 C CA . ILE A 1 717 ? 36.781 -9.188 20.828 1 31.42 717 ILE A CA 1
ATOM 5720 C C . ILE A 1 717 ? 35.438 -9.797 21.219 1 31.42 717 ILE A C 1
ATOM 5722 O O . ILE A 1 717 ? 34.406 -9.453 20.641 1 31.42 717 ILE A O 1
ATOM 5726 N N . ARG A 1 718 ? 35.406 -11.094 21.516 1 31.77 718 ARG A N 1
ATOM 5727 C CA . ARG A 1 718 ? 34.375 -11.703 22.375 1 31.77 718 ARG A CA 1
ATOM 5728 C C . ARG A 1 718 ? 34.031 -10.797 23.547 1 31.77 718 ARG A C 1
ATOM 5730 O O . ARG A 1 718 ? 34.75 -10.75 24.531 1 31.77 718 ARG A O 1
ATOM 5737 N N . ASN A 1 719 ? 33.719 -9.531 23.312 1 30.88 719 ASN A N 1
ATOM 5738 C CA . ASN A 1 719 ? 33.188 -9.055 24.594 1 30.88 719 ASN A CA 1
ATOM 5739 C C . ASN A 1 719 ? 32.281 -10.086 25.25 1 30.88 719 ASN A C 1
ATOM 5741 O O . ASN A 1 719 ? 31.438 -10.688 24.594 1 30.88 719 ASN A O 1
ATOM 5745 N N . ASP A 1 720 ? 32.719 -10.773 26.25 1 33.19 720 ASP A N 1
ATOM 5746 C CA . ASP A 1 720 ? 32.188 -11.75 27.203 1 33.19 720 ASP A CA 1
ATOM 5747 C C . ASP A 1 720 ? 30.703 -11.5 27.469 1 33.19 720 ASP A C 1
ATOM 5749 O O . ASP A 1 720 ? 29.969 -12.406 27.875 1 33.19 720 ASP A O 1
ATOM 5753 N N . ASP A 1 721 ? 30.375 -10.266 27.797 1 33.69 721 ASP A N 1
ATOM 5754 C CA . ASP A 1 721 ? 29.031 -10.148 28.344 1 33.69 721 ASP A CA 1
ATOM 5755 C C . ASP A 1 721 ? 27.984 -10.43 27.266 1 33.69 721 ASP A C 1
ATOM 5757 O O . ASP A 1 721 ? 26.812 -10.055 27.438 1 33.69 721 ASP A O 1
ATOM 5761 N N . ASP A 1 722 ? 28.359 -10.617 26 1 36.38 722 ASP A N 1
ATOM 5762 C CA . ASP A 1 722 ? 27.484 -10.75 24.844 1 36.38 722 ASP A CA 1
ATOM 5763 C C . ASP A 1 722 ? 26.703 -12.055 24.891 1 36.38 722 ASP A C 1
ATOM 5765 O O . ASP A 1 722 ? 26.984 -12.984 24.125 1 36.38 722 ASP A O 1
ATOM 5769 N N . ASP A 1 723 ? 26.5 -12.625 25.906 1 36.06 723 ASP A N 1
ATOM 5770 C CA . ASP A 1 723 ? 25.625 -13.75 26.188 1 36.06 723 ASP A CA 1
ATOM 5771 C C . ASP A 1 723 ? 24.406 -13.742 25.266 1 36.06 723 ASP A C 1
ATOM 5773 O O . ASP A 1 723 ? 23.688 -14.734 25.172 1 36.06 723 ASP A O 1
ATOM 5777 N N . ASP A 1 724 ? 23.953 -12.602 24.812 1 39.03 724 ASP A N 1
ATOM 5778 C CA . ASP A 1 724 ? 22.656 -12.562 24.125 1 39.03 724 ASP A CA 1
ATOM 5779 C C . ASP A 1 724 ? 22.781 -13 22.672 1 39.03 724 ASP A C 1
ATOM 5781 O O . ASP A 1 724 ? 21.844 -12.859 21.891 1 39.03 724 ASP A O 1
ATOM 5785 N N . ASP A 1 725 ? 23.891 -13.281 22.047 1 42.69 725 ASP A N 1
ATOM 5786 C CA . ASP A 1 725 ? 24.188 -13.734 20.688 1 42.69 725 ASP A CA 1
ATOM 5787 C C . ASP A 1 725 ? 23.688 -15.164 20.469 1 42.69 725 ASP A C 1
ATOM 5789 O O . ASP A 1 725 ? 23.688 -15.656 19.344 1 42.69 725 ASP A O 1
ATOM 5793 N N . ASP A 1 726 ? 23.766 -15.984 21.375 1 45.88 726 ASP A N 1
ATOM 5794 C CA . ASP A 1 726 ? 23.391 -17.391 21.281 1 45.88 726 ASP A CA 1
ATOM 5795 C C . ASP A 1 726 ? 22 -17.531 20.672 1 45.88 726 ASP A C 1
ATOM 5797 O O . ASP A 1 726 ? 21.625 -18.609 20.203 1 45.88 726 ASP A O 1
ATOM 5801 N N . ASN A 1 727 ? 21.156 -16.562 20.656 1 55.66 727 ASN A N 1
ATOM 5802 C CA . ASN A 1 727 ? 19.766 -16.766 20.234 1 55.66 727 ASN A CA 1
ATOM 5803 C C . ASN A 1 727 ? 19.5 -16.141 18.875 1 55.66 727 ASN A C 1
ATOM 5805 O O . ASN A 1 727 ? 18.375 -15.766 18.562 1 55.66 727 ASN A O 1
ATOM 5809 N N . ASP A 1 728 ? 20.641 -16.047 18 1 68.56 728 ASP A N 1
ATOM 5810 C CA . ASP A 1 728 ? 20.438 -15.492 16.672 1 68.56 728 ASP A CA 1
ATOM 5811 C C . ASP A 1 728 ? 20.062 -16.594 15.672 1 68.56 728 ASP A C 1
ATOM 5813 O O . ASP A 1 728 ? 20.812 -17.547 15.484 1 68.56 728 ASP A O 1
ATOM 5817 N N . ASP A 1 729 ? 19 -16.422 15.109 1 74.75 729 ASP A N 1
ATOM 5818 C CA . ASP A 1 729 ? 18.422 -17.422 14.203 1 74.75 729 ASP A CA 1
ATOM 5819 C C . ASP A 1 729 ? 19.312 -17.625 12.977 1 74.75 729 ASP A C 1
ATOM 5821 O O . ASP A 1 729 ? 19.25 -18.688 12.336 1 74.75 729 ASP A O 1
ATOM 5825 N N . TYR A 1 730 ? 20.266 -16.719 12.672 1 79.5 730 TYR A N 1
ATOM 5826 C CA . TYR A 1 730 ? 21.094 -16.828 11.469 1 79.5 730 TYR A CA 1
ATOM 5827 C C . TYR A 1 730 ? 22.344 -17.656 11.742 1 79.5 730 TYR A C 1
ATOM 5829 O O . TYR A 1 730 ? 23 -18.125 10.805 1 79.5 730 TYR A O 1
ATOM 5837 N N . THR A 1 731 ? 22.734 -17.797 13.094 1 76.69 731 THR A N 1
ATOM 5838 C CA . THR A 1 731 ? 23.984 -18.5 13.398 1 76.69 731 THR A CA 1
ATOM 5839 C C . THR A 1 731 ? 23.703 -19.766 14.203 1 76.69 731 THR A C 1
ATOM 5841 O O . THR A 1 731 ? 24.562 -20.656 14.297 1 76.69 731 THR A O 1
ATOM 5844 N N . ARG A 1 732 ? 22.5 -19.953 14.656 1 78.94 732 ARG A N 1
ATOM 5845 C CA . ARG A 1 732 ? 22.172 -21.109 15.469 1 78.94 732 ARG A CA 1
ATOM 5846 C C . ARG A 1 732 ? 22.25 -22.391 14.648 1 78.94 732 ARG A C 1
ATOM 5848 O O . ARG A 1 732 ? 21.797 -22.438 13.5 1 78.94 732 ARG A O 1
ATOM 5855 N N . ALA A 1 733 ? 22.812 -23.344 15.094 1 70.69 733 ALA A N 1
ATOM 5856 C CA . ALA A 1 733 ? 23.078 -24.594 14.391 1 70.69 733 ALA A CA 1
ATOM 5857 C C . ALA A 1 733 ? 21.812 -25.453 14.305 1 70.69 733 ALA A C 1
ATOM 5859 O O . ALA A 1 733 ? 21.703 -26.297 13.422 1 70.69 733 ALA A O 1
ATOM 5860 N N . ASP A 1 734 ? 20.859 -25.203 15.164 1 71.25 734 ASP A N 1
ATOM 5861 C CA . ASP A 1 734 ? 19.688 -26.078 15.227 1 71.25 734 ASP A CA 1
ATOM 5862 C C . ASP A 1 734 ? 18.641 -25.672 14.188 1 71.25 734 ASP A C 1
ATOM 5864 O O . ASP A 1 734 ? 17.594 -26.297 14.078 1 71.25 734 ASP A O 1
ATOM 5868 N N . VAL A 1 735 ? 19.062 -24.641 13.406 1 78.19 735 VAL A N 1
ATOM 5869 C CA . VAL A 1 735 ? 18.078 -24.188 12.438 1 78.19 735 VAL A CA 1
ATOM 5870 C C . VAL A 1 735 ? 18.547 -24.531 11.023 1 78.19 735 VAL A C 1
ATOM 5872 O O . VAL A 1 735 ? 19.734 -24.75 10.797 1 78.19 735 VAL A O 1
ATOM 5875 N N . LEU A 1 736 ? 17.656 -24.688 10.148 1 81.75 736 LEU A N 1
ATOM 5876 C CA . LEU A 1 736 ? 17.922 -25.031 8.766 1 81.75 736 LEU A CA 1
ATOM 5877 C C . LEU A 1 736 ? 18.703 -23.922 8.062 1 81.75 736 LEU A C 1
ATOM 5879 O O . LEU A 1 736 ? 18.344 -22.75 8.188 1 81.75 736 LEU A O 1
ATOM 5883 N N . HIS A 1 737 ? 19.828 -24.203 7.453 1 77.88 737 HIS A N 1
ATOM 5884 C CA . HIS A 1 737 ? 20.609 -23.25 6.668 1 77.88 737 HIS A CA 1
ATOM 5885 C C . HIS A 1 737 ? 20.766 -23.734 5.23 1 77.88 737 HIS A C 1
ATOM 5887 O O . HIS A 1 737 ? 20.688 -24.938 4.957 1 77.88 737 HIS A O 1
ATOM 5893 N N . ILE A 1 738 ? 20.797 -22.781 4.324 1 80.06 738 ILE A N 1
ATOM 5894 C CA . ILE A 1 738 ? 21.062 -23.094 2.926 1 80.06 738 ILE A CA 1
ATOM 5895 C C . ILE A 1 738 ? 22.578 -23.078 2.674 1 80.06 738 ILE A C 1
ATOM 5897 O O . ILE A 1 738 ? 23.234 -22.078 2.943 1 80.06 738 ILE A O 1
ATOM 5901 N N . ASN A 1 739 ? 23.109 -24.234 2.484 1 64.31 739 ASN A N 1
ATOM 5902 C CA . ASN A 1 739 ? 24.547 -24.344 2.236 1 64.31 739 ASN A CA 1
ATOM 5903 C C . ASN A 1 739 ? 24.875 -24.141 0.76 1 64.31 739 ASN A C 1
ATOM 5905 O O . ASN A 1 739 ? 24.031 -24.375 -0.107 1 64.31 739 ASN A O 1
ATOM 5909 N N . GLU A 1 740 ? 25.984 -23.359 0.468 1 60.03 740 GLU A N 1
ATOM 5910 C CA . GLU A 1 740 ? 26.484 -23.094 -0.879 1 60.03 740 GLU A CA 1
ATOM 5911 C C . GLU A 1 740 ? 26.594 -24.391 -1.693 1 60.03 740 GLU A C 1
ATOM 5913 O O . GLU A 1 740 ? 27.016 -25.422 -1.177 1 60.03 740 GLU A O 1
ATOM 5918 N N . GLY A 1 741 ? 25.719 -24.578 -2.582 1 51.53 741 GLY A N 1
ATOM 5919 C CA . GLY A 1 741 ? 25.891 -25.734 -3.434 1 51.53 741 GLY A CA 1
ATOM 5920 C C . GLY A 1 741 ? 27.156 -25.688 -4.27 1 51.53 741 GLY A C 1
ATOM 5921 O O . GLY A 1 741 ? 27.75 -24.625 -4.43 1 51.53 741 GLY A O 1
ATOM 5922 N N . ASP A 1 742 ? 28 -26.734 -4.375 1 44.09 742 ASP A N 1
ATOM 5923 C CA . ASP A 1 742 ? 29.109 -26.969 -5.309 1 44.09 742 ASP A CA 1
ATOM 5924 C C . ASP A 1 742 ? 28.703 -26.594 -6.734 1 44.09 742 ASP A C 1
ATOM 5926 O O . ASP A 1 742 ? 28.969 -27.344 -7.676 1 44.09 742 ASP A O 1
ATOM 5930 N N . GLU A 1 743 ? 27.797 -25.953 -6.934 1 40.25 743 GLU A N 1
ATOM 5931 C CA . GLU A 1 743 ? 27.531 -25.719 -8.352 1 40.25 743 GLU A CA 1
ATOM 5932 C C . GLU A 1 743 ? 28.547 -24.766 -8.961 1 40.25 743 GLU A C 1
ATOM 5934 O O . GLU A 1 743 ? 28.422 -23.547 -8.812 1 40.25 743 GLU A O 1
ATOM 5939 N N . LYS A 1 744 ? 29.75 -25.109 -9.156 1 40.78 744 LYS A N 1
ATOM 5940 C CA . LYS A 1 744 ? 30.781 -24.359 -9.859 1 40.78 744 LYS A CA 1
ATOM 5941 C C . LYS A 1 744 ? 30.219 -23.703 -11.117 1 40.78 744 LYS A C 1
ATOM 5943 O O . LYS A 1 744 ? 30.844 -22.797 -11.68 1 40.78 744 LYS A O 1
ATOM 5948 N N . ASP A 1 745 ? 29.688 -24.391 -11.906 1 36.03 745 ASP A N 1
ATOM 5949 C CA . ASP A 1 745 ? 29.781 -24.25 -13.352 1 36.03 745 ASP A CA 1
ATOM 5950 C C . ASP A 1 745 ? 28.766 -23.234 -13.883 1 36.03 745 ASP A C 1
ATOM 5952 O O . ASP A 1 745 ? 28.453 -23.234 -15.078 1 36.03 745 ASP A O 1
ATOM 5956 N N . LEU A 1 746 ? 27.953 -22.719 -13.141 1 40.66 746 LEU A N 1
ATOM 5957 C CA . LEU A 1 746 ? 27.016 -21.953 -13.953 1 40.66 746 LEU A CA 1
ATOM 5958 C C . LEU A 1 746 ? 27.656 -20.672 -14.477 1 40.66 746 LEU A C 1
ATOM 5960 O O . LEU A 1 746 ? 26.969 -19.766 -14.945 1 40.66 746 LEU A O 1
ATOM 5964 N N . ASP A 1 747 ? 28.688 -20.203 -13.883 1 40.34 747 ASP A N 1
ATOM 5965 C CA . ASP A 1 747 ? 29.328 -18.922 -14.148 1 40.34 747 ASP A CA 1
ATOM 5966 C C . ASP A 1 747 ? 29.391 -18.641 -15.641 1 40.34 747 ASP A C 1
ATOM 5968 O O . ASP A 1 747 ? 29.328 -17.469 -16.062 1 40.34 747 ASP A O 1
ATOM 5972 N N . ASP A 1 748 ? 30.266 -19.484 -16.312 1 39.28 748 ASP A N 1
ATOM 5973 C CA . ASP A 1 748 ? 31.156 -19.047 -17.375 1 39.28 748 ASP A CA 1
ATOM 5974 C C . ASP A 1 748 ? 30.375 -18.531 -18.578 1 39.28 748 ASP A C 1
ATOM 5976 O O . ASP A 1 748 ? 30.859 -17.672 -19.328 1 39.28 748 ASP A O 1
ATOM 5980 N N . ASP A 1 749 ? 29.234 -19.25 -19.047 1 41.5 749 ASP A N 1
ATOM 5981 C CA . ASP A 1 749 ? 28.906 -19.031 -20.453 1 41.5 749 ASP A CA 1
ATOM 5982 C C . ASP A 1 749 ? 27.812 -17.969 -20.594 1 41.5 749 ASP A C 1
ATOM 5984 O O . ASP A 1 749 ? 27.156 -17.891 -21.641 1 41.5 749 ASP A O 1
ATOM 5988 N N . TYR A 1 750 ? 27.266 -17.453 -19.422 1 53.19 750 TYR A N 1
ATOM 5989 C CA . TYR A 1 750 ? 26.281 -16.438 -19.734 1 53.19 750 TYR A CA 1
ATOM 5990 C C . TYR A 1 750 ? 26.938 -15.234 -20.422 1 53.19 750 TYR A C 1
ATOM 5992 O O . TYR A 1 750 ? 27.609 -14.43 -19.766 1 53.19 750 TYR A O 1
ATOM 6000 N N . GLY A 1 751 ? 27.406 -15.477 -21.562 1 58.97 751 GLY A N 1
ATOM 6001 C CA . GLY A 1 751 ? 28.094 -14.555 -22.438 1 58.97 751 GLY A CA 1
ATOM 6002 C C . GLY A 1 751 ? 27.328 -13.273 -22.703 1 58.97 751 GLY A C 1
ATOM 6003 O O . GLY A 1 751 ? 26.344 -12.984 -22.016 1 58.97 751 GLY A O 1
ATOM 6004 N N . ALA A 1 752 ? 27.688 -12.492 -23.516 1 68.31 752 ALA A N 1
ATOM 6005 C CA . ALA A 1 752 ? 27.25 -11.203 -24.031 1 68.31 752 ALA A CA 1
ATOM 6006 C C . ALA A 1 752 ? 25.828 -11.281 -24.594 1 68.31 752 ALA A C 1
ATOM 6008 O O . ALA A 1 752 ? 25.141 -10.266 -24.719 1 68.31 752 ALA A O 1
ATOM 6009 N N . SER A 1 753 ? 25.234 -12.562 -24.547 1 75.5 753 SER A N 1
ATOM 6010 C CA . SER A 1 753 ? 23.922 -12.656 -25.172 1 75.5 753 SER A CA 1
ATOM 6011 C C . SER A 1 753 ? 22.891 -13.227 -24.219 1 75.5 753 SER A C 1
ATOM 6013 O O . SER A 1 753 ? 21.812 -13.664 -24.641 1 75.5 753 SER A O 1
ATOM 6015 N N . THR A 1 754 ? 23.109 -13.211 -22.984 1 77.62 754 THR A N 1
ATOM 6016 C CA . THR A 1 754 ? 22.25 -13.844 -22 1 77.62 754 THR A CA 1
ATOM 6017 C C . THR A 1 754 ? 20.875 -13.195 -21.984 1 77.62 754 THR A C 1
ATOM 6019 O O . THR A 1 754 ? 19.859 -13.891 -21.906 1 77.62 754 THR A O 1
ATOM 6022 N N . PHE A 1 755 ? 20.812 -11.922 -22.156 1 83.62 755 PHE A N 1
ATOM 6023 C CA . PHE A 1 755 ? 19.531 -11.242 -22.047 1 83.62 755 PHE A CA 1
ATOM 6024 C C . PHE A 1 755 ? 19.125 -10.656 -23.406 1 83.62 755 PHE A C 1
ATOM 6026 O O . PHE A 1 755 ? 18.375 -9.68 -23.469 1 83.62 755 PHE A O 1
ATOM 6033 N N . THR A 1 756 ? 19.656 -11.32 -24.438 1 81.69 756 THR A N 1
ATOM 6034 C CA . THR A 1 756 ? 19.203 -11 -25.781 1 81.69 756 THR A CA 1
ATOM 6035 C C . THR A 1 756 ? 18.047 -11.906 -26.203 1 81.69 756 THR A C 1
ATOM 6037 O O . THR A 1 756 ? 17.984 -13.07 -25.797 1 81.69 756 THR A O 1
ATOM 6040 N N . HIS A 1 757 ? 17.172 -11.336 -26.906 1 81.5 757 HIS A N 1
ATOM 6041 C CA . HIS A 1 757 ? 16.031 -12.133 -27.359 1 81.5 757 HIS A CA 1
ATOM 6042 C C . HIS A 1 757 ? 16.5 -13.383 -28.109 1 81.5 757 HIS A C 1
ATOM 6044 O O . HIS A 1 757 ? 17.422 -13.312 -28.922 1 81.5 757 HIS A O 1
ATOM 6050 N N . PRO A 1 758 ? 15.898 -14.453 -27.844 1 76.25 758 PRO A N 1
ATOM 6051 C CA . PRO A 1 758 ? 16.328 -15.719 -28.453 1 76.25 758 PRO A CA 1
ATOM 6052 C C . PRO A 1 758 ? 16.281 -15.688 -29.984 1 76.25 758 PRO A C 1
ATOM 6054 O O . PRO A 1 758 ? 17.078 -16.359 -30.641 1 76.25 758 PRO A O 1
ATOM 6057 N N . ALA A 1 759 ? 15.461 -14.883 -30.562 1 78.19 759 ALA A N 1
ATOM 6058 C CA . ALA A 1 759 ? 15.328 -14.805 -32 1 78.19 759 ALA A CA 1
ATOM 6059 C C . ALA A 1 759 ? 16.562 -14.164 -32.625 1 78.19 759 ALA A C 1
ATOM 6061 O O . ALA A 1 759 ? 16.875 -14.43 -33.812 1 78.19 759 ALA A O 1
ATOM 6062 N N . LEU A 1 760 ? 17.25 -13.414 -31.812 1 78.88 760 LEU A N 1
ATOM 6063 C CA . LEU A 1 760 ? 18.406 -12.703 -32.344 1 78.88 760 LEU A CA 1
ATOM 6064 C C . LEU A 1 760 ? 19.625 -13.602 -32.375 1 78.88 760 LEU A C 1
ATOM 6066 O O . LEU A 1 760 ? 20.578 -13.352 -33.125 1 78.88 760 LEU A O 1
ATOM 6070 N N . VAL A 1 761 ? 19.5 -14.641 -31.5 1 75.62 761 VAL A N 1
ATOM 6071 C CA . VAL A 1 761 ? 20.672 -15.508 -31.406 1 75.62 761 VAL A CA 1
ATOM 6072 C C . VAL A 1 761 ? 20.328 -16.906 -31.922 1 75.62 761 VAL A C 1
ATOM 6074 O O . VAL A 1 761 ? 21.188 -17.797 -31.922 1 75.62 761 VAL A O 1
ATOM 6077 N N . ALA A 1 762 ? 19.219 -17.078 -32.5 1 78.25 762 ALA A N 1
ATOM 6078 C CA . ALA A 1 762 ? 18.766 -18.406 -32.906 1 78.25 762 ALA A CA 1
ATOM 6079 C C . ALA A 1 762 ? 19.562 -18.891 -34.125 1 78.25 762 ALA A C 1
ATOM 6081 O O . ALA A 1 762 ? 19.797 -18.125 -35.062 1 78.25 762 ALA A O 1
ATOM 6082 N N . ILE A 1 763 ? 20.062 -20.188 -34.031 1 77.94 763 ILE A N 1
ATOM 6083 C CA . ILE A 1 763 ? 20.734 -20.844 -35.125 1 77.94 763 ILE A CA 1
ATOM 6084 C C . ILE A 1 763 ? 19.844 -21.938 -35.719 1 77.94 763 ILE A C 1
ATOM 6086 O O . ILE A 1 763 ? 18.922 -22.406 -35.031 1 77.94 763 ILE A O 1
ATOM 6090 N N . GLN A 1 764 ? 20.062 -22.25 -37 1 82.69 764 GLN A N 1
ATOM 6091 C CA . GLN A 1 764 ? 19.266 -23.312 -37.625 1 82.69 764 GLN A CA 1
ATOM 6092 C C . GLN A 1 764 ? 19.453 -24.641 -36.875 1 82.69 764 GLN A C 1
ATOM 6094 O O . GLN A 1 764 ? 20.594 -25.109 -36.719 1 82.69 764 GLN A O 1
ATOM 6099 N N . PRO A 1 765 ? 18.375 -25.156 -36.375 1 84.56 765 PRO A N 1
ATOM 6100 C CA . PRO A 1 765 ? 18.5 -26.484 -35.75 1 84.56 765 PRO A CA 1
ATOM 6101 C C . PRO A 1 765 ? 18.844 -27.578 -36.75 1 84.56 765 PRO A C 1
ATOM 6103 O O . PRO A 1 765 ? 18.359 -27.547 -37.875 1 84.56 765 PRO A O 1
ATOM 6106 N N . SER A 1 766 ? 19.609 -28.516 -36.375 1 87.44 766 SER A N 1
ATOM 6107 C CA . SER A 1 766 ? 20 -29.594 -37.281 1 87.44 766 SER A CA 1
ATOM 6108 C C . SER A 1 766 ? 18.828 -30.531 -37.562 1 87.44 766 SER A C 1
ATOM 6110 O O . SER A 1 766 ? 18.078 -30.875 -36.625 1 87.44 766 SER A O 1
ATOM 6112 N N . VAL A 1 767 ? 18.688 -30.812 -38.812 1 91.25 767 VAL A N 1
ATOM 6113 C CA . VAL A 1 767 ? 17.656 -31.781 -39.188 1 91.25 767 VAL A CA 1
ATOM 6114 C C . VAL A 1 767 ? 18.094 -33.188 -38.719 1 91.25 767 VAL A C 1
ATOM 6116 O O . VAL A 1 767 ? 19.141 -33.688 -39.156 1 91.25 767 VAL A O 1
ATOM 6119 N N . TRP A 1 768 ? 17.328 -33.812 -37.875 1 91.69 768 TRP A N 1
ATOM 6120 C CA . TRP A 1 768 ? 17.688 -35.094 -37.25 1 91.69 768 TRP A CA 1
ATOM 6121 C C . TRP A 1 768 ? 16.906 -36.25 -37.875 1 91.69 768 TRP A C 1
ATOM 6123 O O . TRP A 1 768 ? 15.68 -36.312 -37.75 1 91.69 768 TRP A O 1
ATOM 6133 N N . ILE A 1 769 ? 17.594 -37.156 -38.594 1 91.62 769 ILE A N 1
ATOM 6134 C CA . ILE A 1 769 ? 16.953 -38.281 -39.25 1 91.62 769 ILE A CA 1
ATOM 6135 C C . ILE A 1 769 ? 17.516 -39.594 -38.719 1 91.62 769 ILE A C 1
ATOM 6137 O O . ILE A 1 769 ? 18.656 -39.625 -38.219 1 91.62 769 ILE A O 1
ATOM 6141 N N . PRO A 1 770 ? 16.719 -40.656 -38.719 1 92.56 770 PRO A N 1
ATOM 6142 C CA . PRO A 1 770 ? 17.203 -41.969 -38.25 1 92.56 770 PRO A CA 1
ATOM 6143 C C . PRO A 1 770 ? 18.203 -42.625 -39.188 1 92.56 770 PRO A C 1
ATOM 6145 O O . PRO A 1 770 ? 18.109 -42.438 -40.406 1 92.56 770 PRO A O 1
ATOM 6148 N N . ASN A 1 771 ? 19.141 -43.344 -38.625 1 88.5 771 ASN A N 1
ATOM 6149 C CA . ASN A 1 771 ? 20.156 -44.062 -39.406 1 88.5 771 ASN A CA 1
ATOM 6150 C C . ASN A 1 771 ? 19.672 -45.438 -39.812 1 88.5 771 ASN A C 1
ATOM 6152 O O . ASN A 1 771 ? 19.516 -46.344 -38.969 1 88.5 771 ASN A O 1
ATOM 6156 N N . ASP A 1 772 ? 19.391 -45.688 -41.094 1 81.94 772 ASP A N 1
ATOM 6157 C CA . ASP A 1 772 ? 18.984 -47 -41.594 1 81.94 772 ASP A CA 1
ATOM 6158 C C . ASP A 1 772 ? 20.203 -47.75 -42.125 1 81.94 772 ASP A C 1
ATOM 6160 O O . ASP A 1 772 ? 20.047 -48.844 -42.719 1 81.94 772 ASP A O 1
ATOM 6164 N N . GLN A 1 773 ? 21.531 -47.25 -41.938 1 73.31 773 GLN A N 1
ATOM 6165 C CA . GLN A 1 773 ? 22.781 -47.875 -42.375 1 73.31 773 GLN A CA 1
ATOM 6166 C C . GLN A 1 773 ? 22.844 -47.969 -43.906 1 73.31 773 GLN A C 1
ATOM 6168 O O . GLN A 1 773 ? 23.656 -48.719 -44.438 1 73.31 773 GLN A O 1
ATOM 6173 N N . ASN A 1 774 ? 21.984 -47.312 -44.719 1 77.31 774 ASN A N 1
ATOM 6174 C CA . ASN A 1 774 ? 21.984 -47.375 -46.156 1 77.31 774 ASN A CA 1
ATOM 6175 C C . ASN A 1 774 ? 21.781 -46 -46.781 1 77.31 774 ASN A C 1
ATOM 6177 O O . ASN A 1 774 ? 22.75 -45.312 -47.094 1 77.31 774 ASN A O 1
ATOM 6181 N N . GLY A 1 775 ? 20.516 -45.562 -46.812 1 76.56 775 GLY A N 1
ATOM 6182 C CA . GLY A 1 775 ? 20.125 -44.375 -47.531 1 76.56 775 GLY A CA 1
ATOM 6183 C C . GLY A 1 775 ? 20.172 -43.125 -46.688 1 76.56 775 GLY A C 1
ATOM 6184 O O . GLY A 1 775 ? 20.219 -42 -47.219 1 76.56 775 GLY A O 1
ATOM 6185 N N . SER A 1 776 ? 20.25 -43.188 -45.406 1 87.5 776 SER A N 1
ATOM 6186 C CA . SER A 1 776 ? 20.188 -42.031 -44.531 1 87.5 776 SER A CA 1
ATOM 6187 C C . SER A 1 776 ? 21.469 -41.188 -44.656 1 87.5 776 SER A C 1
ATOM 6189 O O . SER A 1 776 ? 21.406 -39.969 -44.594 1 87.5 776 SER A O 1
ATOM 6191 N N . ASN A 1 777 ? 22.656 -41.75 -44.812 1 84.88 777 ASN A N 1
ATOM 6192 C CA . ASN A 1 777 ? 23.906 -41.031 -44.969 1 84.88 777 ASN A CA 1
ATOM 6193 C C . ASN A 1 777 ? 23.938 -40.219 -46.25 1 84.88 777 ASN A C 1
ATOM 6195 O O . ASN A 1 777 ? 24.438 -39.094 -46.25 1 84.88 777 ASN A O 1
ATOM 6199 N N . ASP A 1 778 ? 23.359 -40.844 -47.312 1 83.12 778 ASP A N 1
ATOM 6200 C CA . ASP A 1 778 ? 23.281 -40.125 -48.562 1 83.12 778 ASP A CA 1
ATOM 6201 C C . ASP A 1 778 ? 22.375 -38.875 -48.469 1 83.12 778 ASP A C 1
ATOM 6203 O O . ASP A 1 778 ? 22.672 -37.844 -49.031 1 83.12 778 ASP A O 1
ATOM 6207 N N . MET A 1 779 ? 21.406 -39.125 -47.75 1 88.25 779 MET A N 1
ATOM 6208 C CA . MET A 1 779 ? 20.469 -38 -47.562 1 88.25 779 MET A CA 1
ATOM 6209 C C . MET A 1 779 ? 21.094 -36.875 -46.75 1 88.25 779 MET A C 1
ATOM 6211 O O . MET A 1 779 ? 20.906 -35.719 -47.062 1 88.25 779 MET A O 1
ATOM 6215 N N . VAL A 1 780 ? 21.766 -37.156 -45.656 1 90.56 780 VAL A N 1
ATOM 6216 C CA . VAL A 1 780 ? 22.438 -36.156 -44.812 1 90.56 780 VAL A CA 1
ATOM 6217 C C . VAL A 1 780 ? 23.484 -35.406 -45.656 1 90.56 780 VAL A C 1
ATOM 6219 O O . VAL A 1 780 ? 23.625 -34.188 -45.5 1 90.56 780 VAL A O 1
ATOM 6222 N N . ASN A 1 781 ? 24.156 -36.125 -46.5 1 86.38 781 ASN A N 1
ATOM 6223 C CA . ASN A 1 781 ? 25.156 -35.5 -47.375 1 86.38 781 ASN A CA 1
ATOM 6224 C C . ASN A 1 781 ? 24.516 -34.562 -48.375 1 86.38 781 ASN A C 1
ATOM 6226 O O . ASN A 1 781 ? 25.078 -33.5 -48.719 1 86.38 781 ASN A O 1
ATOM 6230 N N . GLU A 1 782 ? 23.375 -34.969 -48.875 1 86.75 782 GLU A N 1
ATOM 6231 C CA . GLU A 1 782 ? 22.656 -34.125 -49.812 1 86.75 782 GLU A CA 1
ATOM 6232 C C . GLU A 1 782 ? 22.188 -32.844 -49.125 1 86.75 782 GLU A C 1
ATOM 6234 O O . GLU A 1 782 ? 22.266 -31.75 -49.719 1 86.75 782 GLU A O 1
ATOM 6239 N N . PHE A 1 783 ? 21.672 -33 -47.938 1 90.81 783 PHE A N 1
ATOM 6240 C CA . PHE A 1 783 ? 21.234 -31.844 -47.156 1 90.81 783 PHE A CA 1
ATOM 6241 C C . PHE A 1 783 ? 22.406 -30.906 -46.875 1 90.81 783 PHE A C 1
ATOM 6243 O O . PHE A 1 783 ? 22.281 -29.688 -47 1 90.81 783 PHE A O 1
ATOM 6250 N N . ARG A 1 784 ? 23.484 -31.438 -46.5 1 87.75 784 ARG A N 1
ATOM 6251 C CA . ARG A 1 784 ? 24.672 -30.656 -46.156 1 87.75 784 ARG A CA 1
ATOM 6252 C C . ARG A 1 784 ? 25.203 -29.922 -47.375 1 87.75 784 ARG A C 1
ATOM 6254 O O . ARG A 1 784 ? 25.703 -28.797 -47.281 1 87.75 784 ARG A O 1
ATOM 6261 N N . LYS A 1 785 ? 25.125 -30.547 -48.5 1 84.38 785 LYS A N 1
ATOM 6262 C CA . LYS A 1 785 ? 25.547 -29.922 -49.75 1 84.38 785 LYS A CA 1
ATOM 6263 C C . LYS A 1 785 ? 24.672 -28.719 -50.062 1 84.38 785 LYS A C 1
ATOM 6265 O O . LYS A 1 785 ? 25.156 -27.719 -50.625 1 84.38 785 LYS A O 1
ATOM 6270 N N . ASP A 1 786 ? 23.469 -28.812 -49.625 1 85.44 786 ASP A N 1
ATOM 6271 C CA . ASP A 1 786 ? 22.531 -27.719 -49.875 1 85.44 786 ASP A CA 1
ATOM 6272 C C . ASP A 1 786 ? 22.609 -26.672 -48.781 1 85.44 786 ASP A C 1
ATOM 6274 O O . ASP A 1 786 ? 21.828 -25.719 -48.75 1 85.44 786 ASP A O 1
ATOM 6278 N N . GLY A 1 787 ? 23.438 -26.859 -47.844 1 82.56 787 GLY A N 1
ATOM 6279 C CA . GLY A 1 787 ? 23.672 -25.875 -46.781 1 82.56 787 GLY A CA 1
ATOM 6280 C C . GLY A 1 787 ? 22.797 -26.078 -45.562 1 82.56 787 GLY A C 1
ATOM 6281 O O . GLY A 1 787 ? 22.641 -25.172 -44.75 1 82.56 787 GLY A O 1
ATOM 6282 N N . ILE A 1 788 ? 22.125 -27.156 -45.469 1 90.19 788 ILE A N 1
ATOM 6283 C CA . ILE A 1 788 ? 21.25 -27.453 -44.344 1 90.19 788 ILE A CA 1
ATOM 6284 C C . ILE A 1 788 ? 21.984 -28.312 -43.344 1 90.19 788 ILE A C 1
ATOM 6286 O O . ILE A 1 788 ? 22.547 -29.359 -43.688 1 90.19 788 ILE A O 1
ATOM 6290 N N . LYS A 1 789 ? 22.016 -27.891 -42.094 1 87.81 789 LYS A N 1
ATOM 6291 C CA . LYS A 1 789 ? 22.609 -28.703 -41.062 1 87.81 789 LYS A CA 1
ATOM 6292 C C . LYS A 1 789 ? 21.781 -29.938 -40.75 1 87.81 789 LYS A C 1
ATOM 6294 O O . LYS A 1 789 ? 20.578 -29.828 -40.469 1 87.81 789 LYS A O 1
ATOM 6299 N N . SER A 1 790 ? 22.328 -31.109 -40.906 1 90.75 790 SER A N 1
ATOM 6300 C CA . SER A 1 790 ? 21.609 -32.375 -40.688 1 90.75 790 SER A CA 1
ATOM 6301 C C . SER A 1 790 ? 22.5 -33.406 -40.031 1 90.75 790 SER A C 1
ATOM 6303 O O . SER A 1 790 ? 23.719 -33.344 -40.125 1 90.75 790 SER A O 1
ATOM 6305 N N . THR A 1 791 ? 21.891 -34.281 -39.219 1 88.75 791 THR A N 1
ATOM 6306 C CA . THR A 1 791 ? 22.625 -35.375 -38.531 1 88.75 791 THR A CA 1
ATOM 6307 C C . THR A 1 791 ? 21.766 -36.625 -38.406 1 88.75 791 THR A C 1
ATOM 6309 O O . THR A 1 791 ? 20.531 -36.531 -38.438 1 88.75 791 THR A O 1
ATOM 6312 N N . ASN A 1 792 ? 22.328 -37.812 -38.5 1 89.38 792 ASN A N 1
ATOM 6313 C CA . ASN A 1 792 ? 21.625 -39.062 -38.281 1 89.38 792 ASN A CA 1
ATOM 6314 C C . ASN A 1 792 ? 22.234 -39.844 -37.125 1 89.38 792 ASN A C 1
ATOM 6316 O O . ASN A 1 792 ? 21.984 -41.031 -36.969 1 89.38 792 ASN A O 1
ATOM 6320 N N . GLN A 1 793 ? 22.984 -39.094 -36.312 1 86 793 GLN A N 1
ATOM 6321 C CA . GLN A 1 793 ? 23.625 -39.75 -35.188 1 86 793 GLN A CA 1
ATOM 6322 C C . GLN A 1 793 ? 22.656 -39.906 -34.031 1 86 793 GLN A C 1
ATOM 6324 O O . GLN A 1 793 ? 21.844 -39.031 -33.75 1 86 793 GLN A O 1
ATOM 6329 N N . GLY A 1 794 ? 22.656 -41.031 -33.312 1 87.25 794 GLY A N 1
ATOM 6330 C CA . GLY A 1 794 ? 21.922 -41.25 -32.062 1 87.25 794 GLY A CA 1
ATOM 6331 C C . GLY A 1 794 ? 20.516 -41.812 -32.312 1 87.25 794 GLY A C 1
ATOM 6332 O O . GLY A 1 794 ? 19.766 -42.031 -31.344 1 87.25 794 GLY A O 1
ATOM 6333 N N . ALA A 1 795 ? 20.109 -41.906 -33.562 1 90.62 795 ALA A N 1
ATOM 6334 C CA . ALA A 1 795 ? 18.797 -42.469 -33.875 1 90.62 795 ALA A CA 1
ATOM 6335 C C . ALA A 1 795 ? 18.922 -43.625 -34.906 1 90.62 795 ALA A C 1
ATOM 6337 O O . ALA A 1 795 ? 19.703 -43.531 -35.844 1 90.62 795 ALA A O 1
ATOM 6338 N N . SER A 1 796 ? 18.25 -44.75 -34.625 1 90 796 SER A N 1
ATOM 6339 C CA . SER A 1 796 ? 18.281 -45.906 -35.5 1 90 796 SER A CA 1
ATOM 6340 C C . SER A 1 796 ? 16.906 -46.531 -35.656 1 90 796 SER A C 1
ATOM 6342 O O . SER A 1 796 ? 15.945 -46.094 -35 1 90 796 SER A O 1
ATOM 6344 N N . LEU A 1 797 ? 16.766 -47.406 -36.562 1 89 797 LEU A N 1
ATOM 6345 C CA . LEU A 1 797 ? 15.516 -48.125 -36.75 1 89 797 LEU A CA 1
ATOM 6346 C C . LEU A 1 797 ? 15.578 -49.531 -36.125 1 89 797 LEU A C 1
ATOM 6348 O O . LEU A 1 797 ? 16.609 -50.188 -36.219 1 89 797 LEU A O 1
ATOM 6352 N N . ASP A 1 798 ? 14.602 -49.844 -35.438 1 85.62 798 ASP A N 1
ATOM 6353 C CA . ASP A 1 798 ? 14.539 -51.156 -34.844 1 85.62 798 ASP A CA 1
ATOM 6354 C C . ASP A 1 798 ? 14.086 -52.188 -35.844 1 85.62 798 ASP A C 1
ATOM 6356 O O . ASP A 1 798 ? 13.844 -51.875 -37 1 85.62 798 ASP A O 1
ATOM 6360 N N . LYS A 1 799 ? 13.945 -53.531 -35.375 1 81.94 799 LYS A N 1
ATOM 6361 C CA . LYS A 1 799 ? 13.578 -54.656 -36.25 1 81.94 799 LYS A CA 1
ATOM 6362 C C . LYS A 1 799 ? 12.188 -54.438 -36.844 1 81.94 799 LYS A C 1
ATOM 6364 O O . LYS A 1 799 ? 11.922 -54.906 -37.969 1 81.94 799 LYS A O 1
ATOM 6369 N N . ASN A 1 800 ? 11.383 -53.688 -36.125 1 83 800 ASN A N 1
ATOM 6370 C CA . ASN A 1 800 ? 10.039 -53.406 -36.625 1 83 800 ASN A CA 1
ATOM 6371 C C . ASN A 1 800 ? 9.969 -52.062 -37.344 1 83 800 ASN A C 1
ATOM 6373 O O . ASN A 1 800 ? 8.883 -51.531 -37.562 1 83 800 ASN A O 1
ATOM 6377 N N . HIS A 1 801 ? 11.164 -51.469 -37.688 1 85.12 801 HIS A N 1
ATOM 6378 C CA . HIS A 1 801 ? 11.297 -50.219 -38.438 1 85.12 801 HIS A CA 1
ATOM 6379 C C . HIS A 1 801 ? 10.773 -49.031 -37.656 1 85.12 801 HIS A C 1
ATOM 6381 O O . HIS A 1 801 ? 10.188 -48.125 -38.219 1 85.12 801 HIS A O 1
ATOM 6387 N N . LYS A 1 802 ? 10.75 -49.219 -36.344 1 87.69 802 LYS A N 1
ATOM 6388 C CA . LYS A 1 802 ? 10.43 -48.062 -35.469 1 87.69 802 LYS A CA 1
ATOM 6389 C C . LYS A 1 802 ? 11.688 -47.312 -35.094 1 87.69 802 LYS A C 1
ATOM 6391 O O . LYS A 1 802 ? 12.742 -47.906 -34.875 1 87.69 802 LYS A O 1
ATOM 6396 N N . VAL A 1 803 ? 11.484 -46.031 -35 1 90.38 803 VAL A N 1
ATOM 6397 C CA . VAL A 1 803 ? 12.617 -45.156 -34.688 1 90.38 803 VAL A CA 1
ATOM 6398 C C . VAL A 1 803 ? 12.969 -45.312 -33.219 1 90.38 803 VAL A C 1
ATOM 6400 O O . VAL A 1 803 ? 12.094 -45.219 -32.344 1 90.38 803 VAL A O 1
ATOM 6403 N N . ILE A 1 804 ? 14.156 -45.656 -32.875 1 87.31 804 ILE A N 1
ATOM 6404 C CA . ILE A 1 804 ? 14.641 -45.75 -31.516 1 87.31 804 ILE A CA 1
ATOM 6405 C C . ILE A 1 804 ? 15.836 -44.844 -31.312 1 87.31 804 ILE A C 1
ATOM 6407 O O . ILE A 1 804 ? 16.656 -44.656 -32.219 1 87.31 804 ILE A O 1
ATOM 6411 N N . ILE A 1 805 ? 15.789 -44.156 -30.203 1 87 805 ILE A N 1
ATOM 6412 C CA . ILE A 1 805 ? 16.875 -43.219 -29.906 1 87 805 ILE A CA 1
ATOM 6413 C C . ILE A 1 805 ? 17.797 -43.812 -28.844 1 87 805 ILE A C 1
ATOM 6415 O O . ILE A 1 805 ? 17.328 -44.469 -27.906 1 87 805 ILE A O 1
ATOM 6419 N N . ASP A 1 806 ? 19.047 -43.781 -29.156 1 81.06 806 ASP A N 1
ATOM 6420 C CA . ASP A 1 806 ? 20.047 -44.156 -28.156 1 81.06 806 ASP A CA 1
ATOM 6421 C C . ASP A 1 806 ? 20.422 -42.969 -27.266 1 81.06 806 ASP A C 1
ATOM 6423 O O . ASP A 1 806 ? 21.078 -42.031 -27.719 1 81.06 806 ASP A O 1
ATOM 6427 N N . LEU A 1 807 ? 20.078 -43 -26.016 1 75 807 LEU A N 1
ATOM 6428 C CA . LEU A 1 807 ? 20.219 -41.906 -25.062 1 75 807 LEU A CA 1
ATOM 6429 C C . LEU A 1 807 ? 21.688 -41.531 -24.875 1 75 807 LEU A C 1
ATOM 6431 O O . LEU A 1 807 ? 22.016 -40.375 -24.562 1 75 807 LEU A O 1
ATOM 6435 N N . ASP A 1 808 ? 22.562 -42.406 -25.078 1 71.19 808 ASP A N 1
ATOM 6436 C CA . ASP A 1 808 ? 23.984 -42.188 -24.844 1 71.19 808 ASP A CA 1
ATOM 6437 C C . ASP A 1 808 ? 24.641 -41.5 -26.031 1 71.19 808 ASP A C 1
ATOM 6439 O O . ASP A 1 808 ? 25.719 -40.906 -25.906 1 71.19 808 ASP A O 1
ATOM 6443 N N . LYS A 1 809 ? 24.031 -41.531 -27.234 1 77.19 809 LYS A N 1
ATOM 6444 C CA . LYS A 1 809 ? 24.672 -41.031 -28.438 1 77.19 809 LYS A CA 1
ATOM 6445 C C . LYS A 1 809 ? 23.906 -39.844 -29.016 1 77.19 809 LYS A C 1
ATOM 6447 O O . LYS A 1 809 ? 23.953 -39.594 -30.219 1 77.19 809 LYS A O 1
ATOM 6452 N N . ILE A 1 810 ? 23.156 -39.25 -28.172 1 80.38 810 ILE A N 1
ATOM 6453 C CA . ILE A 1 810 ? 22.422 -38.094 -28.641 1 80.38 810 ILE A CA 1
ATOM 6454 C C . ILE A 1 810 ? 23.391 -36.938 -28.953 1 80.38 810 ILE A C 1
ATOM 6456 O O . ILE A 1 810 ? 24.281 -36.656 -28.156 1 80.38 810 ILE A O 1
ATOM 6460 N N . PRO A 1 811 ? 23.219 -36.438 -30.125 1 77.25 811 PRO A N 1
ATOM 6461 C CA . PRO A 1 811 ? 24.094 -35.312 -30.469 1 77.25 811 PRO A CA 1
ATOM 6462 C C . PRO A 1 811 ? 24.062 -34.219 -29.422 1 77.25 811 PRO A C 1
ATOM 6464 O O . PRO A 1 811 ? 23.016 -33.938 -28.828 1 77.25 811 PRO A O 1
ATOM 6467 N N . LEU A 1 812 ? 25.172 -33.594 -29.172 1 66.88 812 LEU A N 1
ATOM 6468 C CA . LEU A 1 812 ? 25.375 -32.562 -28.141 1 66.88 812 LEU A CA 1
ATOM 6469 C C . LEU A 1 812 ? 24.438 -31.391 -28.359 1 66.88 812 LEU A C 1
ATOM 6471 O O . LEU A 1 812 ? 24.047 -30.719 -27.406 1 66.88 812 LEU A O 1
ATOM 6475 N N . GLU A 1 813 ? 24.094 -31.25 -29.703 1 73.06 813 GLU A N 1
ATOM 6476 C CA . GLU A 1 813 ? 23.234 -30.109 -30.031 1 73.06 813 GLU A CA 1
ATOM 6477 C C . GLU A 1 813 ? 21.875 -30.234 -29.375 1 73.06 813 GLU A C 1
ATOM 6479 O O . GLU A 1 813 ? 21.203 -29.234 -29.109 1 73.06 813 GLU A O 1
ATOM 6484 N N . PHE A 1 814 ? 21.594 -31.547 -29.234 1 70.81 814 PHE A N 1
ATOM 6485 C CA . PHE A 1 814 ? 20.25 -31.766 -28.703 1 70.81 814 PHE A CA 1
ATOM 6486 C C . PHE A 1 814 ? 20.297 -31.984 -27.188 1 70.81 814 PHE A C 1
ATOM 6488 O O . PHE A 1 814 ? 19.25 -31.984 -26.531 1 70.81 814 PHE A O 1
ATOM 6495 N N . ARG A 1 815 ? 21.531 -32.438 -26.766 1 57.03 815 ARG A N 1
ATOM 6496 C CA . ARG A 1 815 ? 21.672 -32.719 -25.344 1 57.03 815 ARG A CA 1
ATOM 6497 C C . ARG A 1 815 ? 21.641 -31.406 -24.547 1 57.03 815 ARG A C 1
ATOM 6499 O O . ARG A 1 815 ? 22.031 -30.359 -25.047 1 57.03 815 ARG A O 1
ATOM 6506 N N . ASP A 1 816 ? 20.734 -31.172 -23.781 1 49.31 816 ASP A N 1
ATOM 6507 C CA . ASP A 1 816 ? 20.609 -30.031 -22.859 1 49.31 816 ASP A CA 1
ATOM 6508 C C . ASP A 1 816 ? 21.922 -29.75 -22.156 1 49.31 816 ASP A C 1
ATOM 6510 O O . ASP A 1 816 ? 22.016 -29.844 -20.938 1 49.31 816 ASP A O 1
ATOM 6514 N N . ASP A 1 817 ? 23.125 -30.25 -22.531 1 37.5 817 ASP A N 1
ATOM 6515 C CA . ASP A 1 817 ? 24.281 -29.922 -21.703 1 37.5 817 ASP A CA 1
ATOM 6516 C C . ASP A 1 817 ? 24.281 -28.438 -21.344 1 37.5 817 ASP A C 1
ATOM 6518 O O . ASP A 1 817 ? 23.531 -27.656 -21.922 1 37.5 817 ASP A O 1
ATOM 6522 N N . GLN A 1 818 ? 25.406 -27.828 -20.547 1 36.09 818 GLN A N 1
ATOM 6523 C CA . GLN A 1 818 ? 25.531 -26.516 -19.922 1 36.09 818 GLN A CA 1
ATOM 6524 C C . GLN A 1 818 ? 25.141 -25.406 -20.875 1 36.09 818 GLN A C 1
ATOM 6526 O O . GLN A 1 818 ? 24.625 -24.359 -20.453 1 36.09 818 GLN A O 1
ATOM 6531 N N . TYR A 1 819 ? 25.656 -25.406 -22.125 1 34.47 819 TYR A N 1
ATOM 6532 C CA . TYR A 1 819 ? 25.375 -24.453 -23.188 1 34.47 819 TYR A CA 1
ATOM 6533 C C . TYR A 1 819 ? 23.906 -24.516 -23.594 1 34.47 819 TYR A C 1
ATOM 6535 O O . TYR A 1 819 ? 23.281 -23.484 -23.875 1 34.47 819 TYR A O 1
ATOM 6543 N N . ALA A 1 820 ? 23.266 -25.641 -23.812 1 35.91 820 ALA A N 1
ATOM 6544 C CA . ALA A 1 820 ? 21.891 -25.969 -24.188 1 35.91 820 ALA A CA 1
ATOM 6545 C C . ALA A 1 820 ? 20.922 -25.578 -23.062 1 35.91 820 ALA A C 1
ATOM 6547 O O . ALA A 1 820 ? 19.75 -25.281 -23.328 1 35.91 820 ALA A O 1
ATOM 6548 N N . LYS A 1 821 ? 21.219 -25.797 -21.906 1 36.88 821 LYS A N 1
ATOM 6549 C CA . LYS A 1 821 ? 20.469 -25.391 -20.719 1 36.88 821 LYS A CA 1
ATOM 6550 C C . LYS A 1 821 ? 20.141 -23.906 -20.766 1 36.88 821 LYS A C 1
ATOM 6552 O O . LYS A 1 821 ? 19.062 -23.5 -20.328 1 36.88 821 LYS A O 1
ATOM 6557 N N . SER A 1 822 ? 21.172 -23.156 -21.031 1 35.44 822 SER A N 1
ATOM 6558 C CA . SER A 1 822 ? 20.938 -21.734 -21.219 1 35.44 822 SER A CA 1
ATOM 6559 C C . SER A 1 822 ? 19.984 -21.469 -22.391 1 35.44 822 SER A C 1
ATOM 6561 O O . SER A 1 822 ? 19.156 -20.562 -22.328 1 35.44 822 SER A O 1
ATOM 6563 N N . LYS A 1 823 ? 20.219 -22.141 -23.609 1 35.12 823 LYS A N 1
ATOM 6564 C CA . LYS A 1 823 ? 19.391 -22.031 -24.812 1 35.12 823 LYS A CA 1
ATOM 6565 C C . LYS A 1 823 ? 18.016 -22.641 -24.609 1 35.12 823 LYS A C 1
ATOM 6567 O O . LYS A 1 823 ? 17.031 -22.172 -25.188 1 35.12 823 LYS A O 1
ATOM 6572 N N . LYS A 1 824 ? 17.781 -23.719 -23.922 1 36.03 824 LYS A N 1
ATOM 6573 C CA . LYS A 1 824 ? 16.531 -24.469 -23.703 1 36.03 824 LYS A CA 1
ATOM 6574 C C . LYS A 1 824 ? 15.586 -23.688 -22.797 1 36.03 824 LYS A C 1
ATOM 6576 O O . LYS A 1 824 ? 14.367 -23.812 -22.922 1 36.03 824 LYS A O 1
ATOM 6581 N N . ALA A 1 825 ? 16.078 -23.188 -21.781 1 33.5 825 ALA A N 1
ATOM 6582 C CA . ALA A 1 825 ? 15.164 -22.328 -21.047 1 33.5 825 ALA A CA 1
ATOM 6583 C C . ALA A 1 825 ? 14.523 -21.281 -21.953 1 33.5 825 ALA A C 1
ATOM 6585 O O . ALA A 1 825 ? 13.336 -20.984 -21.828 1 33.5 825 ALA A O 1
ATOM 6586 N N . ASN A 1 826 ? 15.359 -20.781 -22.859 1 33.25 826 ASN A N 1
ATOM 6587 C CA . ASN A 1 826 ? 14.844 -19.906 -23.922 1 33.25 826 ASN A CA 1
ATOM 6588 C C . ASN A 1 826 ? 13.992 -20.688 -24.922 1 33.25 826 ASN A C 1
ATOM 6590 O O . ASN A 1 826 ? 12.961 -20.188 -25.375 1 33.25 826 ASN A O 1
ATOM 6594 N N . LYS A 1 827 ? 14.406 -21.938 -25.422 1 33.78 827 LYS A N 1
ATOM 6595 C CA . LYS A 1 827 ? 13.672 -22.75 -26.391 1 33.78 827 LYS A CA 1
ATOM 6596 C C . LYS A 1 827 ? 12.367 -23.266 -25.797 1 33.78 827 LYS A C 1
ATOM 6598 O O . LYS A 1 827 ? 11.344 -23.328 -26.484 1 33.78 827 LYS A O 1
ATOM 6603 N N . LYS A 1 828 ? 12.375 -23.766 -24.609 1 35.56 828 LYS A N 1
ATOM 6604 C CA . LYS A 1 828 ? 11.109 -24.172 -24.016 1 35.56 828 LYS A CA 1
ATOM 6605 C C . LYS A 1 828 ? 10.133 -23 -23.922 1 35.56 828 LYS A C 1
ATOM 6607 O O . LYS A 1 828 ? 8.93 -23.172 -24.141 1 35.56 828 LYS A O 1
ATOM 6612 N N . ARG A 1 829 ? 10.641 -21.875 -23.625 1 35.44 829 ARG A N 1
ATOM 6613 C CA . ARG A 1 829 ? 9.836 -20.656 -23.641 1 35.44 829 ARG A CA 1
ATOM 6614 C C . ARG A 1 829 ? 9.43 -20.297 -25.062 1 35.44 829 ARG A C 1
ATOM 6616 O O . ARG A 1 829 ? 8.297 -19.875 -25.297 1 35.44 829 ARG A O 1
ATOM 6623 N N . GLU A 1 830 ? 10.43 -20.391 -25.984 1 36 830 GLU A N 1
ATOM 6624 C CA . GLU A 1 830 ? 10.133 -20.203 -27.406 1 36 830 GLU A CA 1
ATOM 6625 C C . GLU A 1 830 ? 9.234 -21.312 -27.938 1 36 830 GLU A C 1
ATOM 6627 O O . GLU A 1 830 ? 8.32 -21.062 -28.719 1 36 830 GLU A O 1
ATOM 6632 N N . VAL A 1 831 ? 9.547 -22.516 -27.609 1 35.38 831 VAL A N 1
ATOM 6633 C CA . VAL A 1 831 ? 8.711 -23.625 -28.078 1 35.38 831 VAL A CA 1
ATOM 6634 C C . VAL A 1 831 ? 7.277 -23.422 -27.578 1 35.38 831 VAL A C 1
ATOM 6636 O O . VAL A 1 831 ? 6.32 -23.625 -28.328 1 35.38 831 VAL A O 1
ATOM 6639 N N . LYS A 1 832 ? 7.211 -22.953 -26.344 1 37.56 832 LYS A N 1
ATOM 6640 C CA . LYS A 1 832 ? 5.844 -22.703 -25.891 1 37.56 832 LYS A CA 1
ATOM 6641 C C . LYS A 1 832 ? 5.227 -21.547 -26.656 1 37.56 832 LYS A C 1
ATOM 6643 O O . LYS A 1 832 ? 4.07 -21.609 -27.078 1 37.56 832 LYS A O 1
ATOM 6648 N N . GLN A 1 833 ? 6.027 -20.5 -26.734 1 37.47 833 GLN A N 1
ATOM 6649 C CA . GLN A 1 833 ? 5.496 -19.406 -27.547 1 37.47 833 GLN A CA 1
ATOM 6650 C C . GLN A 1 833 ? 5.461 -19.781 -29.016 1 37.47 833 GLN A C 1
ATOM 6652 O O . GLN A 1 833 ? 4.488 -19.484 -29.719 1 37.47 833 GLN A O 1
ATOM 6657 N N . LEU A 1 834 ? 6.555 -20.391 -29.562 1 39.91 834 LEU A N 1
ATOM 6658 C CA . LEU A 1 834 ? 6.605 -20.828 -30.953 1 39.91 834 LEU A CA 1
ATOM 6659 C C . LEU A 1 834 ? 5.609 -21.953 -31.203 1 39.91 834 LEU A C 1
ATOM 6661 O O . LEU A 1 834 ? 4.934 -21.969 -32.25 1 39.91 834 LEU A O 1
ATOM 6665 N N . LYS A 1 835 ? 5.504 -22.844 -30.344 1 42.66 835 LYS A N 1
ATOM 6666 C CA . LYS A 1 835 ? 4.461 -23.844 -30.484 1 42.66 835 LYS A CA 1
ATOM 6667 C C . LYS A 1 835 ? 3.08 -23.203 -30.562 1 42.66 835 LYS A C 1
ATOM 6669 O O . LYS A 1 835 ? 2.242 -23.609 -31.375 1 42.66 835 LYS A O 1
ATOM 6674 N N . LYS A 1 836 ? 2.992 -22.203 -29.625 1 45.75 836 LYS A N 1
ATOM 6675 C CA . LYS A 1 836 ? 1.732 -21.469 -29.766 1 45.75 836 LYS A CA 1
ATOM 6676 C C . LYS A 1 836 ? 1.638 -20.797 -31.141 1 45.75 836 LYS A C 1
ATOM 6678 O O . LYS A 1 836 ? 0.589 -20.844 -31.781 1 45.75 836 LYS A O 1
ATOM 6683 N N . GLN A 1 837 ? 2.789 -20.266 -31.516 1 45.66 837 GLN A N 1
ATOM 6684 C CA . GLN A 1 837 ? 2.779 -19.656 -32.844 1 45.66 837 GLN A CA 1
ATOM 6685 C C . GLN A 1 837 ? 2.768 -20.734 -33.938 1 45.66 837 GLN A C 1
ATOM 6687 O O . GLN A 1 837 ? 2.074 -20.578 -34.938 1 45.66 837 GLN A O 1
ATOM 6692 N N . ILE A 1 838 ? 3.463 -21.734 -33.781 1 47.62 838 ILE A N 1
ATOM 6693 C CA . ILE A 1 838 ? 3.455 -22.844 -34.75 1 47.62 838 ILE A CA 1
ATOM 6694 C C . ILE A 1 838 ? 2.062 -23.469 -34.781 1 47.62 838 ILE A C 1
ATOM 6696 O O . ILE A 1 838 ? 1.536 -23.734 -35.875 1 47.62 838 ILE A O 1
ATOM 6700 N N . ASP A 1 839 ? 1.545 -23.625 -33.656 1 47.53 839 ASP A N 1
ATOM 6701 C CA . ASP A 1 839 ? 0.185 -24.156 -33.656 1 47.53 839 ASP A CA 1
ATOM 6702 C C . ASP A 1 839 ? -0.779 -23.203 -34.344 1 47.53 839 ASP A C 1
ATOM 6704 O O . ASP A 1 839 ? -1.644 -23.625 -35.125 1 47.53 839 ASP A O 1
ATOM 6708 N N . GLU A 1 840 ? -0.482 -21.969 -34.031 1 47.56 840 GLU A N 1
ATOM 6709 C CA . GLU A 1 840 ? -1.292 -20.984 -34.75 1 47.56 840 GLU A CA 1
ATOM 6710 C C . GLU A 1 840 ? -0.983 -20.984 -36.25 1 47.56 840 GLU A C 1
ATOM 6712 O O . GLU A 1 840 ? -1.895 -20.906 -37.062 1 47.56 840 GLU A O 1
ATOM 6717 N N . ILE A 1 841 ? 0.281 -21.094 -36.562 1 47.62 841 ILE A N 1
ATOM 6718 C CA . ILE A 1 841 ? 0.687 -21.125 -37.969 1 47.62 841 ILE A CA 1
ATOM 6719 C C . ILE A 1 841 ? 0.304 -22.469 -38.562 1 47.62 841 ILE A C 1
ATOM 6721 O O . ILE A 1 841 ? -0.199 -22.516 -39.688 1 47.62 841 ILE A O 1
ATOM 6725 N N . GLU A 1 842 ? 0.543 -23.5 -37.969 1 45.78 842 GLU A N 1
ATOM 6726 C CA . GLU A 1 842 ? 0.107 -24.797 -38.469 1 45.78 842 GLU A CA 1
ATOM 6727 C C . GLU A 1 842 ? -1.404 -24.828 -38.688 1 45.78 842 GLU A C 1
ATOM 6729 O O . GLU A 1 842 ? -1.888 -25.391 -39.656 1 45.78 842 GLU A O 1
ATOM 6734 N N . GLU A 1 843 ? -2.076 -24.297 -37.688 1 45.12 843 GLU A N 1
ATOM 6735 C CA . GLU A 1 843 ? -3.508 -24.141 -37.906 1 45.12 843 GLU A CA 1
ATOM 6736 C C . GLU A 1 843 ? -3.775 -23.281 -39.125 1 45.12 843 GLU A C 1
ATOM 6738 O O . GLU A 1 843 ? -4.699 -23.547 -39.906 1 45.12 843 GLU A O 1
ATOM 6743 N N . GLU A 1 844 ? -2.932 -22.297 -39.219 1 41.28 844 GLU A N 1
ATOM 6744 C CA . GLU A 1 844 ? -3.082 -21.469 -40.406 1 41.28 844 GLU A CA 1
ATOM 6745 C C . GLU A 1 844 ? -2.639 -22.219 -41.656 1 41.28 844 GLU A C 1
ATOM 6747 O O . GLU A 1 844 ? -3.236 -22.062 -42.719 1 41.28 844 GLU A O 1
ATOM 6752 N N . ILE A 1 845 ? -1.618 -22.906 -41.469 1 40.12 845 ILE A N 1
ATOM 6753 C CA . ILE A 1 845 ? -1.17 -23.656 -42.625 1 40.12 845 ILE A CA 1
ATOM 6754 C C . ILE A 1 845 ? -2.104 -24.844 -42.844 1 40.12 845 ILE A C 1
ATOM 6756 O O . ILE A 1 845 ? -2.383 -25.219 -44 1 40.12 845 ILE A O 1
ATOM 6760 N N . GLY A 1 846 ? -2.52 -25.484 -41.812 1 37.69 846 GLY A N 1
ATOM 6761 C CA . GLY A 1 846 ? -3.479 -26.547 -42.031 1 37.69 846 GLY A CA 1
ATOM 6762 C C . GLY A 1 846 ? -4.785 -26.062 -42.625 1 37.69 846 GLY A C 1
ATOM 6763 O O . GLY A 1 846 ? -5.57 -26.859 -43.156 1 37.69 846 GLY A O 1
ATOM 6764 N N . GLU A 1 847 ? -5.219 -24.906 -42.125 1 36.44 847 GLU A N 1
ATOM 6765 C CA . GLU A 1 847 ? -6.457 -24.453 -42.75 1 36.44 847 GLU A CA 1
ATOM 6766 C C . GLU A 1 847 ? -6.223 -24.031 -44.219 1 36.44 847 GLU A C 1
ATOM 6768 O O . GLU A 1 847 ? -7.172 -23.734 -44.938 1 36.44 847 GLU A O 1
ATOM 6773 N N . ARG A 1 848 ? -4.891 -24.016 -44.594 1 32.31 848 ARG A N 1
ATOM 6774 C CA . ARG A 1 848 ? -4.828 -23.891 -46.031 1 32.31 848 ARG A CA 1
ATOM 6775 C C . ARG A 1 848 ? -4.695 -25.25 -46.688 1 32.31 848 ARG A C 1
ATOM 6777 O O . ARG A 1 848 ? -3.922 -26.094 -46.25 1 32.31 848 ARG A O 1
ATOM 6784 N N . MET B 1 1 ? -55.25 9.453 9.891 1 24.03 1 MET B N 1
ATOM 6785 C CA . MET B 1 1 ? -54.594 9.742 8.617 1 24.03 1 MET B CA 1
ATOM 6786 C C . MET B 1 1 ? -54.531 11.242 8.375 1 24.03 1 MET B C 1
ATOM 6788 O O . MET B 1 1 ? -53.5 11.75 7.902 1 24.03 1 MET B O 1
ATOM 6792 N N . SER B 1 2 ? -55.656 11.867 8.594 1 31.53 2 SER B N 1
ATOM 6793 C CA . SER B 1 2 ? -55.781 13.305 8.391 1 31.53 2 SER B CA 1
ATOM 6794 C C . SER B 1 2 ? -55 14.086 9.438 1 31.53 2 SER B C 1
ATOM 6796 O O . SER B 1 2 ? -54.438 15.133 9.133 1 31.53 2 SER B O 1
ATOM 6798 N N . GLN B 1 3 ? -55.156 13.672 10.695 1 33.47 3 GLN B N 1
ATOM 6799 C CA . GLN B 1 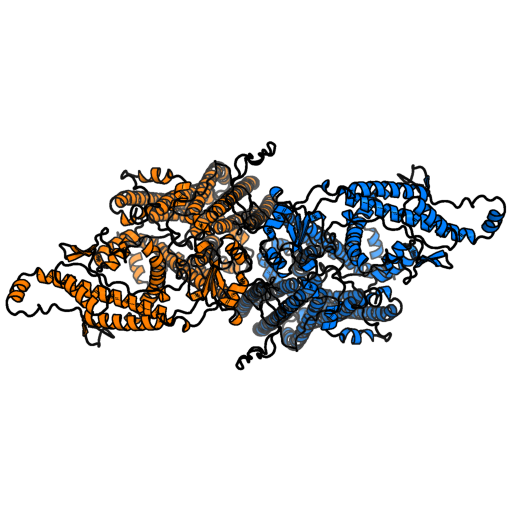3 ? -54.438 14.367 11.766 1 33.47 3 GLN B CA 1
ATOM 6800 C C . GLN B 1 3 ? -52.938 14.164 11.656 1 33.47 3 GLN B C 1
ATOM 6802 O O . GLN B 1 3 ? -52.156 15.016 12.086 1 33.47 3 GLN B O 1
ATOM 6807 N N . ASP B 1 4 ? -52.562 12.883 11.266 1 34.62 4 ASP B N 1
ATOM 6808 C CA . ASP B 1 4 ? -51.156 12.594 11.086 1 34.62 4 ASP B CA 1
ATOM 6809 C C . ASP B 1 4 ? -50.562 13.391 9.922 1 34.62 4 ASP B C 1
ATOM 6811 O O . ASP B 1 4 ? -49.375 13.703 9.906 1 34.62 4 ASP B O 1
ATOM 6815 N N . LEU B 1 5 ? -51.406 13.68 8.922 1 31.69 5 LEU B N 1
ATOM 6816 C CA . LEU B 1 5 ? -51.031 14.516 7.797 1 31.69 5 LEU B CA 1
ATOM 6817 C C . LEU B 1 5 ? -50.812 15.961 8.242 1 31.69 5 LEU B C 1
ATOM 6819 O O . LEU B 1 5 ? -49.875 16.625 7.777 1 31.69 5 LEU B O 1
ATOM 6823 N N . ALA B 1 6 ? -51.75 16.469 9.055 1 36.72 6 ALA B N 1
ATOM 6824 C CA . ALA B 1 6 ? -51.688 17.859 9.5 1 36.72 6 ALA B CA 1
ATOM 6825 C C . ALA B 1 6 ? -50.469 18.125 10.352 1 36.72 6 ALA B C 1
ATOM 6827 O O . ALA B 1 6 ? -49.812 19.172 10.234 1 36.72 6 ALA B O 1
ATOM 6828 N N . SER B 1 7 ? -50.094 17.219 11.188 1 35.84 7 SER B N 1
ATOM 6829 C CA . SER B 1 7 ? -48.875 17.328 12.008 1 35.84 7 SER B CA 1
ATOM 6830 C C . SER B 1 7 ? -47.625 17.219 11.164 1 35.84 7 SER B C 1
ATOM 6832 O O . SER B 1 7 ? -46.594 17.828 11.477 1 35.84 7 SER B O 1
ATOM 6834 N N . GLN B 1 8 ? -47.688 16.422 10.102 1 35.56 8 GLN B N 1
ATOM 6835 C CA . GLN B 1 8 ? -46.625 16.344 9.109 1 35.56 8 GLN B CA 1
ATOM 6836 C C . GLN B 1 8 ? -46.531 17.641 8.305 1 35.56 8 GLN B C 1
ATOM 6838 O O . GLN B 1 8 ? -45.438 18.062 7.914 1 35.56 8 GLN B O 1
ATOM 6843 N N . GLN B 1 9 ? -47.688 18.203 7.895 1 35.09 9 GLN B N 1
ATOM 6844 C CA . GLN B 1 9 ? -47.75 19.484 7.203 1 35.09 9 GLN B CA 1
ATOM 6845 C C . GLN B 1 9 ? -47.125 20.594 8.055 1 35.09 9 GLN B C 1
ATOM 6847 O O . GLN B 1 9 ? -46.469 21.484 7.535 1 35.09 9 GLN B O 1
ATOM 6852 N N . GLN B 1 10 ? -47.5 20.734 9.258 1 36.16 10 GLN B N 1
ATOM 6853 C CA . GLN B 1 10 ? -46.938 21.703 10.188 1 36.16 10 GLN B CA 1
ATOM 6854 C C . GLN B 1 10 ? -45.438 21.531 10.328 1 36.16 10 GLN B C 1
ATOM 6856 O O . GLN B 1 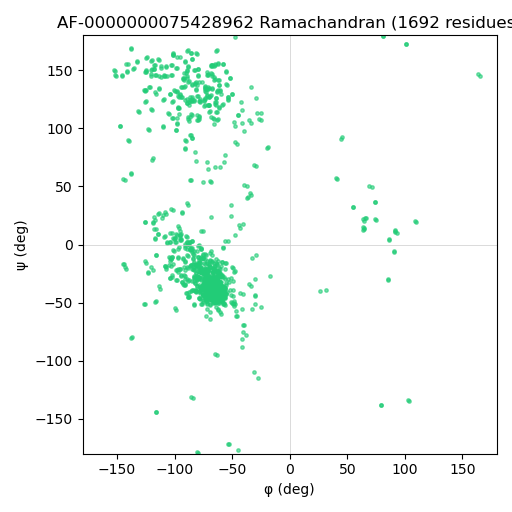10 ? -44.688 22.516 10.469 1 36.16 10 GLN B O 1
ATOM 6861 N N . SER B 1 11 ? -44.938 20.328 10.312 1 39.47 11 SER B N 1
ATOM 6862 C CA . SER B 1 11 ? -43.531 20 10.367 1 39.47 11 SER B CA 1
ATOM 6863 C C . SER B 1 11 ? -42.812 20.375 9.07 1 39.47 11 SER B C 1
ATOM 6865 O O . SER B 1 11 ? -41.656 20.812 9.078 1 39.47 11 SER B O 1
ATOM 6867 N N . THR B 1 12 ? -43.469 20.266 7.871 1 42.31 12 THR B N 1
ATOM 6868 C CA . THR B 1 12 ? -42.969 20.531 6.523 1 42.31 12 THR B CA 1
ATOM 6869 C C . THR B 1 12 ? -42.812 22.031 6.289 1 42.31 12 THR B C 1
ATOM 6871 O O . THR B 1 12 ? -41.812 22.453 5.703 1 42.31 12 THR B O 1
ATOM 6874 N N . ASP B 1 13 ? -43.938 22.922 6.352 1 44.78 13 ASP B N 1
ATOM 6875 C CA . ASP B 1 13 ? -43.906 24.375 6.273 1 44.78 13 ASP B CA 1
ATOM 6876 C C . ASP B 1 13 ? -42.844 24.953 7.215 1 44.78 13 ASP B C 1
ATOM 6878 O O . ASP B 1 13 ? -42.188 25.953 6.895 1 44.78 13 ASP B O 1
ATOM 6882 N N . SER B 1 14 ? -42.625 24.141 8.133 1 52.94 14 SER B N 1
ATOM 6883 C CA . SER B 1 14 ? -41.688 24.547 9.18 1 52.94 14 SER B CA 1
ATOM 6884 C C . SER B 1 14 ? -40.25 24.406 8.711 1 52.94 14 SER B C 1
ATOM 6886 O O . SER B 1 14 ? -39.375 25.188 9.102 1 52.94 14 SER B O 1
ATOM 6888 N N . SER B 1 15 ? -40.094 23.641 7.492 1 62.5 15 SER B N 1
ATOM 6889 C CA . SER B 1 15 ? -38.719 23.453 7.031 1 62.5 15 SER B CA 1
ATOM 6890 C C . SER B 1 15 ? -38.25 24.641 6.188 1 62.5 15 SER B C 1
ATOM 6892 O O . SER B 1 15 ? -37.125 25.078 6.316 1 62.5 15 SER B O 1
ATOM 6894 N N . ILE B 1 16 ? -39.188 25.172 5.34 1 71.31 16 ILE B N 1
ATOM 6895 C CA . ILE B 1 16 ? -38.812 26.312 4.508 1 71.31 16 ILE B CA 1
ATOM 6896 C C . ILE B 1 16 ? -38.625 27.547 5.383 1 71.31 16 ILE B C 1
ATOM 6898 O O . ILE B 1 16 ? -37.688 28.328 5.172 1 71.31 16 ILE B O 1
ATOM 6902 N N . ALA B 1 17 ? -39.531 27.625 6.336 1 66.12 17 ALA B N 1
ATOM 6903 C CA . ALA B 1 17 ? -39.406 28.781 7.23 1 66.12 17 ALA B CA 1
ATOM 6904 C C . ALA B 1 17 ? -38.125 28.703 8.062 1 66.12 17 ALA B C 1
ATOM 6906 O O . ALA B 1 17 ? -37.438 29.719 8.242 1 66.12 17 ALA B O 1
ATOM 6907 N N . THR B 1 18 ? -37.906 27.609 8.438 1 63.88 18 THR B N 1
ATOM 6908 C CA . THR B 1 18 ? -36.688 27.406 9.219 1 63.88 18 THR B CA 1
ATOM 6909 C C . THR B 1 18 ? -35.438 27.672 8.367 1 63.88 18 THR B C 1
ATOM 6911 O O . THR B 1 18 ? -34.5 28.328 8.82 1 63.88 18 THR B O 1
ATOM 6914 N N . PHE B 1 19 ? -35.5 27.297 7.125 1 74.69 19 PHE B N 1
ATOM 6915 C CA . PHE B 1 19 ? -34.344 27.484 6.223 1 74.69 19 PHE B CA 1
ATOM 6916 C C . PHE B 1 19 ? -34.219 28.969 5.863 1 74.69 19 PHE B C 1
ATOM 6918 O O . PHE B 1 19 ? -33.094 29.5 5.898 1 74.69 19 PHE B O 1
ATOM 6925 N N . THR B 1 20 ? -35.25 29.562 5.602 1 78.06 20 THR B N 1
ATOM 6926 C CA . THR B 1 20 ? -35.188 30.953 5.188 1 78.06 20 THR B CA 1
ATOM 6927 C C . THR B 1 20 ? -34.75 31.844 6.352 1 78.06 20 THR B C 1
ATOM 6929 O O . THR B 1 20 ? -34 32.781 6.164 1 78.06 20 THR B O 1
ATOM 6932 N N . SER B 1 21 ? -35.25 31.5 7.512 1 72.12 21 SER B N 1
ATOM 6933 C CA . SER B 1 21 ? -34.812 32.25 8.695 1 72.12 21 SER B CA 1
ATOM 6934 C C . SER B 1 21 ? -33.312 32.062 8.961 1 72.12 21 SER B C 1
ATOM 6936 O O . SER B 1 21 ? -32.625 33 9.32 1 72.12 21 SER B O 1
ATOM 6938 N N . SER B 1 22 ? -32.875 30.891 8.758 1 74.62 22 SER B N 1
ATOM 6939 C CA . SER B 1 22 ? -31.469 30.594 8.953 1 74.62 22 SER B CA 1
ATOM 6940 C C . SER B 1 22 ? -30.609 31.312 7.918 1 74.62 22 SER B C 1
ATOM 6942 O O . SER B 1 22 ? -29.531 31.828 8.242 1 74.62 22 SER B O 1
ATOM 6944 N N . LEU B 1 23 ? -31.094 31.375 6.73 1 81.19 23 LEU B N 1
ATOM 6945 C CA . LEU B 1 23 ? -30.375 32.031 5.645 1 81.19 23 LEU B CA 1
ATOM 6946 C C . LEU B 1 23 ? -30.25 33.531 5.906 1 81.19 23 LEU B C 1
ATOM 6948 O O . LEU B 1 23 ? -29.141 34.094 5.805 1 81.19 23 LEU B O 1
ATOM 6952 N N . VAL B 1 24 ? -31.328 34.062 6.297 1 80.56 24 VAL B N 1
ATOM 6953 C CA . VAL B 1 24 ? -31.344 35.531 6.512 1 80.56 24 VAL B CA 1
ATOM 6954 C C . VAL B 1 24 ? -30.469 35.875 7.719 1 80.56 24 VAL B C 1
ATOM 6956 O O . VAL B 1 24 ? -29.688 36.812 7.68 1 80.56 24 VAL B O 1
ATOM 6959 N N . PHE B 1 25 ? -30.594 35.125 8.672 1 77.81 25 PHE B N 1
ATOM 6960 C CA . PHE B 1 25 ? -29.828 35.375 9.891 1 77.81 25 PHE B CA 1
ATOM 6961 C C . PHE B 1 25 ? -28.344 35.219 9.625 1 77.81 25 PHE B C 1
ATOM 6963 O O . PHE B 1 25 ? -27.547 36.094 9.977 1 77.81 25 PHE B O 1
ATOM 6970 N N . ASN B 1 26 ? -27.938 34.156 8.984 1 82.19 26 ASN B N 1
ATOM 6971 C CA . ASN B 1 26 ? -26.531 33.875 8.742 1 82.19 26 ASN B CA 1
ATOM 6972 C C . ASN B 1 26 ? -25.922 34.906 7.781 1 82.19 26 ASN B C 1
ATOM 6974 O O . ASN B 1 26 ? -24.766 35.312 7.961 1 82.19 26 ASN B O 1
ATOM 6978 N N . VAL B 1 27 ? -26.656 35.312 6.855 1 86.31 27 VAL B N 1
ATOM 6979 C CA . VAL B 1 27 ? -26.141 36.281 5.895 1 86.31 27 VAL B CA 1
ATOM 6980 C C . VAL B 1 27 ? -26 37.656 6.57 1 86.31 27 VAL B C 1
ATOM 6982 O O . VAL B 1 27 ? -25 38.344 6.367 1 86.31 27 VAL B O 1
ATOM 6985 N N . ALA B 1 28 ? -26.953 37.969 7.406 1 85.81 28 ALA B N 1
ATOM 6986 C CA . ALA B 1 28 ? -26.906 39.25 8.102 1 85.81 28 ALA B CA 1
ATOM 6987 C C . ALA B 1 28 ? -25.75 39.312 9.086 1 85.81 28 ALA B C 1
ATOM 6989 O O . ALA B 1 28 ? -25 40.281 9.133 1 85.81 28 ALA B O 1
ATOM 6990 N N . VAL B 1 29 ? -25.625 38.281 9.727 1 85.56 29 VAL B N 1
ATOM 6991 C CA . VAL B 1 29 ? -24.547 38.219 10.711 1 85.56 29 VAL B CA 1
ATOM 6992 C C . VAL B 1 29 ? -23.188 38.219 9.992 1 85.56 29 VAL B C 1
ATOM 6994 O O . VAL B 1 29 ? -22.25 38.875 10.438 1 85.56 29 VAL B O 1
ATOM 6997 N N . THR B 1 30 ? -23.062 37.531 8.898 1 90.5 30 THR B N 1
ATOM 6998 C CA . THR B 1 30 ? -21.828 37.469 8.133 1 90.5 30 THR B CA 1
ATOM 6999 C C . THR B 1 30 ? -21.453 38.844 7.59 1 90.5 30 THR B C 1
ATOM 7001 O O . THR B 1 30 ? -20.297 39.281 7.73 1 90.5 30 THR B O 1
ATOM 7004 N N . ILE B 1 31 ? -22.359 39.531 7.098 1 92 31 ILE B N 1
ATOM 7005 C CA . ILE B 1 31 ? -22.094 40.875 6.559 1 92 31 ILE B CA 1
ATOM 7006 C C . ILE B 1 31 ? -21.719 41.812 7.691 1 92 31 ILE B C 1
ATOM 7008 O O . ILE B 1 31 ? -20.812 42.656 7.547 1 92 31 ILE B O 1
ATOM 7012 N N . GLY B 1 32 ? -22.406 41.719 8.781 1 91.19 32 GLY B N 1
ATOM 7013 C CA . GLY B 1 32 ? -22.094 42.531 9.938 1 91.19 32 GLY B CA 1
ATOM 7014 C C . GLY B 1 32 ? -20.672 42.344 10.438 1 91.19 32 GLY B C 1
ATOM 7015 O O . GLY B 1 32 ? -19.984 43.281 10.742 1 91.19 32 GLY B O 1
ATOM 7016 N N . ILE B 1 33 ? -20.25 41.094 10.406 1 92.44 33 ILE B N 1
ATOM 7017 C CA . ILE B 1 33 ? -18.906 40.781 10.906 1 92.44 33 ILE B CA 1
ATOM 7018 C C . ILE B 1 33 ? -17.859 41.25 9.906 1 92.44 33 ILE B C 1
ATOM 7020 O O . ILE B 1 33 ? -16.812 41.781 10.305 1 92.44 33 ILE B O 1
ATOM 7024 N N . PHE B 1 34 ? -18.125 41.188 8.656 1 93.25 34 PHE B N 1
ATOM 7025 C CA . PHE B 1 34 ? -17.188 41.656 7.645 1 93.25 34 PHE B CA 1
ATOM 7026 C C . PHE B 1 34 ? -17.016 43.156 7.73 1 93.25 34 PHE B C 1
ATOM 7028 O O . PHE B 1 34 ? -15.898 43.688 7.562 1 93.25 34 PHE B O 1
ATOM 7035 N N . VAL B 1 35 ? -18.078 43.812 8.086 1 92.94 35 VAL B N 1
ATOM 7036 C CA . VAL B 1 35 ? -18.016 45.281 8.227 1 92.94 35 VAL B CA 1
ATOM 7037 C C . VAL B 1 35 ? -17.234 45.625 9.484 1 92.94 35 VAL B C 1
ATOM 7039 O O . VAL B 1 35 ? -16.422 46.562 9.477 1 92.94 35 VAL B O 1
ATOM 7042 N N . ALA B 1 36 ? -17.5 44.906 10.492 1 91.19 36 ALA B N 1
ATOM 7043 C CA . ALA B 1 36 ? -16.766 45.125 11.734 1 91.19 36 ALA B CA 1
ATOM 7044 C C . ALA B 1 36 ? -15.266 44.875 11.539 1 91.19 36 ALA B C 1
ATOM 7046 O O . ALA B 1 36 ? -14.438 45.625 12.062 1 91.19 36 ALA B O 1
ATOM 7047 N N . PHE B 1 37 ? -14.898 43.875 10.82 1 93.12 37 PHE B N 1
ATOM 7048 C CA . PHE B 1 37 ? -13.508 43.594 10.5 1 93.12 37 PHE B CA 1
ATOM 7049 C C . PHE B 1 37 ? -12.875 44.75 9.727 1 93.12 37 PHE B C 1
ATOM 7051 O O . PHE B 1 37 ? -11.758 45.156 10.047 1 93.12 37 PHE B O 1
ATOM 7058 N N . ASP B 1 38 ? -13.609 45.25 8.758 1 92 38 ASP B N 1
ATOM 7059 C CA . ASP B 1 38 ? -13.07 46.312 7.902 1 92 38 ASP B CA 1
ATOM 7060 C C . ASP B 1 38 ? -12.789 47.562 8.703 1 92 38 ASP B C 1
ATOM 7062 O O . ASP B 1 38 ? -11.828 48.281 8.43 1 92 38 ASP B O 1
ATOM 7066 N N . ILE B 1 39 ? -13.531 47.781 9.734 1 90.56 39 ILE B N 1
ATOM 7067 C CA . ILE B 1 39 ? -13.359 48.969 10.562 1 90.56 39 ILE B CA 1
ATOM 7068 C C . ILE B 1 39 ? -12.211 48.75 11.547 1 90.56 39 ILE B C 1
ATOM 7070 O O . ILE B 1 39 ? -11.367 49.625 11.727 1 90.56 39 ILE B O 1
ATOM 7074 N N . LEU B 1 40 ? -12.164 47.625 12.031 1 89.44 40 LEU B N 1
ATOM 7075 C CA . LEU B 1 40 ? -11.188 47.344 13.086 1 89.44 40 LEU B CA 1
ATOM 7076 C C . LEU B 1 40 ? -9.805 47.094 12.492 1 89.44 40 LEU B C 1
ATOM 7078 O O . LEU B 1 40 ? -8.789 47.281 13.172 1 89.44 40 LEU B O 1
ATOM 7082 N N . ARG B 1 41 ? -9.688 46.625 11.297 1 90.38 41 ARG B N 1
ATOM 7083 C CA . ARG B 1 41 ? -8.406 46.312 10.672 1 90.38 41 ARG B CA 1
ATOM 7084 C C . ARG B 1 41 ? -7.539 47.562 10.547 1 90.38 41 ARG B C 1
ATOM 7086 O O . ARG B 1 41 ? -6.312 47.469 10.625 1 90.38 41 ARG B O 1
ATOM 7093 N N . LYS B 1 42 ? -8.125 48.656 10.461 1 86.06 42 LYS B N 1
ATOM 7094 C CA . LYS B 1 42 ? -7.414 49.938 10.297 1 86.06 42 LYS B CA 1
ATOM 7095 C C . LYS B 1 42 ? -6.836 50.406 11.617 1 86.06 42 LYS B C 1
ATOM 7097 O O . LYS B 1 42 ? -5.867 51.188 11.641 1 86.06 42 LYS B O 1
ATOM 7102 N N . ARG B 1 43 ? -7.402 49.875 12.625 1 84 43 ARG B N 1
ATOM 7103 C CA . ARG B 1 43 ? -6.992 50.344 13.938 1 84 43 ARG B CA 1
ATOM 7104 C C . ARG B 1 43 ? -5.965 49.406 14.57 1 84 43 ARG B C 1
ATOM 7106 O O . ARG B 1 43 ? -5.129 49.844 15.367 1 84 43 ARG B O 1
ATOM 7113 N N . ASN B 1 44 ? -6.078 48.219 14.25 1 86.94 44 ASN B N 1
ATOM 7114 C CA . ASN B 1 44 ? -5.188 47.25 14.883 1 86.94 44 ASN B CA 1
ATOM 7115 C C . ASN B 1 44 ? -4.375 46.469 13.852 1 86.94 44 ASN B C 1
ATOM 7117 O O . ASN B 1 44 ? -4.742 45.344 13.469 1 86.94 44 ASN B O 1
ATOM 7121 N N . LYS B 1 45 ? -3.176 46.812 13.602 1 84.5 45 LYS B N 1
ATOM 7122 C CA . LYS B 1 45 ? -2.322 46.188 12.586 1 84.5 45 LYS B CA 1
ATOM 7123 C C . LYS B 1 45 ? -1.663 44.938 13.102 1 84.5 45 LYS B C 1
ATOM 7125 O O . LYS B 1 45 ? -1.32 44.031 12.32 1 84.5 45 LYS B O 1
ATOM 7130 N N . LYS B 1 46 ? -1.573 44.812 14.32 1 85.31 46 LYS B N 1
ATOM 7131 C CA . LYS B 1 46 ? -0.913 43.625 14.906 1 85.31 46 LYS B CA 1
ATOM 7132 C C . LYS B 1 46 ? -1.739 42.375 14.688 1 85.31 46 LYS B C 1
ATOM 7134 O O . LYS B 1 46 ? -1.189 41.312 14.406 1 85.31 46 LYS B O 1
ATOM 7139 N N . VAL B 1 47 ? -2.992 42.594 14.742 1 88 47 VAL B N 1
ATOM 7140 C CA . VAL B 1 47 ? -3.857 41.406 14.672 1 88 47 VAL B CA 1
ATOM 7141 C C . VAL B 1 47 ? -4.207 41.125 13.219 1 88 47 VAL B C 1
ATOM 7143 O O . VAL B 1 47 ? -4.254 39.938 12.805 1 88 47 VAL B O 1
ATOM 7146 N N . TYR B 1 48 ? -4.348 42.156 12.406 1 90.81 48 TYR B N 1
ATOM 7147 C CA . TYR B 1 48 ? -4.945 41.938 11.094 1 90.81 48 TYR B CA 1
ATOM 7148 C C . TYR B 1 48 ? -3.9 42.031 9.992 1 90.81 48 TYR B C 1
ATOM 7150 O O . TYR B 1 48 ? -4.113 41.562 8.875 1 90.81 48 TYR B O 1
ATOM 7158 N N . GLU B 1 49 ? -2.719 42.688 10.219 1 89.94 49 GLU B N 1
ATOM 7159 C CA . GLU B 1 49 ? -1.688 42.812 9.188 1 89.94 49 GLU B CA 1
ATOM 7160 C C . GLU B 1 49 ? -0.291 42.75 9.797 1 89.94 49 GLU B C 1
ATOM 7162 O O . GLU B 1 49 ? 0.554 43.594 9.531 1 89.94 49 GLU B O 1
ATOM 7167 N N . PRO B 1 50 ? -0.047 41.719 10.484 1 87.94 50 PRO B N 1
ATOM 7168 C CA . PRO B 1 50 ? 1.279 41.625 11.094 1 87.94 50 PRO B CA 1
ATOM 7169 C C . PRO B 1 50 ? 2.381 41.312 10.078 1 87.94 50 PRO B C 1
ATOM 7171 O O . PRO B 1 50 ? 3.545 41.656 10.312 1 87.94 50 PRO B O 1
ATOM 7174 N N . ARG B 1 51 ? 2.107 40.75 8.961 1 89 51 ARG B N 1
ATOM 7175 C CA . ARG B 1 51 ? 3.113 40.375 7.98 1 89 51 ARG B CA 1
ATOM 7176 C C . ARG B 1 51 ? 3.613 41.594 7.199 1 89 51 ARG B C 1
ATOM 7178 O O . ARG B 1 51 ? 4.523 41.469 6.375 1 89 51 ARG B O 1
ATOM 7185 N N . THR B 1 52 ? 3.047 42.656 7.465 1 86.31 52 THR B N 1
ATOM 7186 C CA . THR B 1 52 ? 3.492 43.875 6.777 1 86.31 52 THR B CA 1
ATOM 7187 C C . THR B 1 52 ? 4.758 44.438 7.426 1 86.31 52 THR B C 1
ATOM 7189 O O . THR B 1 52 ? 5.5 45.188 6.797 1 86.31 52 THR B O 1
ATOM 7192 N N . TYR B 1 53 ? 5.035 43.938 8.68 1 80.38 53 TYR B N 1
ATOM 7193 C CA . TYR B 1 53 ? 6.211 44.531 9.305 1 80.38 53 TYR B CA 1
ATOM 7194 C C . TYR B 1 53 ? 6.957 43.469 10.141 1 80.38 53 TYR B C 1
ATOM 7196 O O . TYR B 1 53 ? 8.125 43.688 10.492 1 80.38 53 TYR B O 1
ATOM 7204 N N . LEU B 1 54 ? 6.434 42.375 10.5 1 78.12 54 LEU B N 1
ATOM 7205 C CA . LEU B 1 54 ? 7.055 41.438 11.406 1 78.12 54 LEU B CA 1
ATOM 7206 C C . LEU B 1 54 ? 7.867 40.406 10.633 1 78.12 54 LEU B C 1
ATOM 7208 O O . LEU B 1 54 ? 8.758 39.75 11.195 1 78.12 54 LEU B O 1
ATOM 7212 N N . VAL B 1 55 ? 7.652 40.188 9.352 1 78.25 55 VAL B N 1
ATOM 7213 C CA . VAL B 1 55 ? 8.352 39.188 8.547 1 78.25 55 VAL B CA 1
ATOM 7214 C C . VAL B 1 55 ? 9.492 39.844 7.781 1 78.25 55 VAL B C 1
ATOM 7216 O O . VAL B 1 55 ? 9.508 41.062 7.613 1 78.25 55 VAL B O 1
ATOM 7219 N N . PRO B 1 56 ? 10.383 39.062 7.348 1 73.75 56 PRO B N 1
ATOM 7220 C CA . PRO B 1 56 ? 11.477 39.625 6.57 1 73.75 56 PRO B CA 1
ATOM 7221 C C . PRO B 1 56 ? 10.992 40.375 5.316 1 73.75 56 PRO B C 1
ATOM 7223 O O . PRO B 1 56 ? 9.922 40.062 4.789 1 73.75 56 PRO B O 1
ATOM 7226 N N . GLU B 1 57 ? 11.734 41.25 4.875 1 73.56 57 GLU B N 1
ATOM 7227 C CA . GLU B 1 57 ? 11.359 42.156 3.801 1 73.56 57 GLU B CA 1
ATOM 7228 C C . GLU B 1 57 ? 11.031 41.406 2.52 1 73.56 57 GLU B C 1
ATOM 7230 O O . GLU B 1 57 ? 10.117 41.781 1.782 1 73.56 57 GLU B O 1
ATOM 7235 N N . SER B 1 58 ? 11.688 40.312 2.297 1 73.06 58 SER B N 1
ATOM 7236 C CA . SER B 1 58 ? 11.461 39.562 1.062 1 73.06 58 SER B CA 1
ATOM 7237 C C . SER B 1 58 ? 10.086 38.906 1.051 1 73.06 58 SER B C 1
ATOM 7239 O O . SER B 1 58 ? 9.531 38.656 -0.015 1 73.06 58 SER B O 1
ATOM 7241 N N . ASN B 1 59 ? 9.508 38.781 2.221 1 79.06 59 ASN B N 1
ATOM 7242 C CA . ASN B 1 59 ? 8.219 38.094 2.316 1 79.06 59 ASN B CA 1
ATOM 7243 C C . ASN B 1 59 ? 7.125 39.031 2.826 1 79.06 59 ASN B C 1
ATOM 7245 O O . ASN B 1 59 ? 6.027 38.562 3.154 1 79.06 59 ASN B O 1
ATOM 7249 N N . ARG B 1 60 ? 7.41 40.312 2.834 1 83.19 60 ARG B N 1
ATOM 7250 C CA . ARG B 1 60 ? 6.441 41.281 3.379 1 83.19 60 ARG B CA 1
ATOM 7251 C C . ARG B 1 60 ? 5.383 41.625 2.342 1 83.19 60 ARG B C 1
ATOM 7253 O O . ARG B 1 60 ? 5.684 41.75 1.151 1 83.19 60 ARG B O 1
ATOM 7260 N N . SER B 1 61 ? 4.195 41.688 2.838 1 87.62 61 SER B N 1
ATOM 7261 C CA . SER B 1 61 ? 3.092 42.156 1.998 1 87.62 61 SER B CA 1
ATOM 7262 C C . SER B 1 61 ? 2.928 43.656 2.068 1 87.62 61 SER B C 1
ATOM 7264 O O . SER B 1 61 ? 3.195 44.281 3.104 1 87.62 61 SER B O 1
ATOM 7266 N N . GLU B 1 62 ? 2.447 44.219 0.973 1 86.81 62 GLU B N 1
ATOM 7267 C CA . GLU B 1 62 ? 2.174 45.656 0.939 1 86.81 62 GLU B CA 1
ATOM 7268 C C . GLU B 1 62 ? 0.924 46 1.745 1 86.81 62 GLU B C 1
ATOM 7270 O O . GLU B 1 62 ? -0.06 45.25 1.72 1 86.81 62 GLU B O 1
ATOM 7275 N N . PRO B 1 63 ? 1.095 47.031 2.512 1 88.44 63 PRO B N 1
ATOM 7276 C CA . PRO B 1 63 ? -0.079 47.406 3.301 1 88.44 63 PRO B CA 1
ATOM 7277 C C . PRO B 1 63 ? -1.312 47.656 2.438 1 88.44 63 PRO B C 1
ATOM 7279 O O . PRO B 1 63 ? -1.192 48.156 1.314 1 88.44 63 PRO B O 1
ATOM 7282 N N . LEU B 1 64 ? -2.439 47.406 2.959 1 90.56 64 LEU B N 1
ATOM 7283 C CA . LEU B 1 64 ? -3.703 47.5 2.236 1 90.56 64 LEU B CA 1
ATOM 7284 C C . LEU B 1 64 ? -4.27 48.906 2.338 1 90.56 64 LEU B C 1
ATOM 7286 O O . LEU B 1 64 ? -4.035 49.625 3.326 1 90.56 64 LEU B O 1
ATOM 7290 N N . PRO B 1 65 ? -5.062 49.344 1.364 1 89.19 65 PRO B N 1
ATOM 7291 C CA . PRO B 1 65 ? -5.668 50.688 1.391 1 89.19 65 PRO B CA 1
ATOM 7292 C C . PRO B 1 65 ? -6.77 50.812 2.439 1 89.19 65 PRO B C 1
ATOM 7294 O O . PRO B 1 65 ? -7.48 49.844 2.713 1 89.19 65 PRO B O 1
ATOM 7297 N N . PRO B 1 66 ? -7.027 51.906 3.104 1 87 66 PRO B N 1
ATOM 7298 C CA . PRO B 1 66 ? -7.957 52.125 4.219 1 87 66 PRO B CA 1
ATOM 7299 C C . PRO B 1 66 ? -9.406 52.219 3.768 1 87 66 PRO B C 1
ATOM 7301 O O . PRO B 1 66 ? -10.32 52.25 4.602 1 87 66 PRO B O 1
ATOM 7304 N N . GLY B 1 67 ? -9.828 52.188 2.582 1 85.44 67 GLY B N 1
ATOM 7305 C CA . GLY B 1 67 ? -11.203 52.281 2.123 1 85.44 67 GLY B CA 1
ATOM 7306 C C . GLY B 1 67 ? -12.07 51.125 2.518 1 85.44 67 GLY B C 1
ATOM 7307 O O . GLY B 1 67 ? -11.555 50.062 2.883 1 85.44 67 GLY B O 1
ATOM 7308 N N . LEU B 1 68 ? -13.406 51.375 2.617 1 89.06 68 LEU B N 1
ATOM 7309 C CA . LEU B 1 68 ? -14.352 50.312 2.918 1 89.06 68 LEU B CA 1
ATOM 7310 C C . LEU B 1 68 ? -14.328 49.219 1.828 1 89.06 68 LEU B C 1
ATOM 7312 O O . LEU B 1 68 ? -14.594 49.531 0.661 1 89.06 68 LEU B O 1
ATOM 7316 N N . PHE B 1 69 ? -13.969 48 2.152 1 91 69 PHE B N 1
ATOM 7317 C CA . PHE B 1 69 ? -13.891 46.844 1.288 1 91 69 PHE B CA 1
ATOM 7318 C C . PHE B 1 69 ? -12.836 47.031 0.205 1 91 69 PHE B C 1
ATOM 7320 O O . PHE B 1 69 ? -12.875 46.375 -0.83 1 91 69 PHE B O 1
ATOM 7327 N N . ALA B 1 70 ? -11.906 47.938 0.424 1 90.31 70 ALA B N 1
ATOM 7328 C CA . ALA B 1 70 ? -10.859 48.219 -0.547 1 90.31 70 ALA B CA 1
ATOM 7329 C C . ALA B 1 70 ? -9.75 47.188 -0.485 1 90.31 70 ALA B C 1
ATOM 7331 O O . ALA B 1 70 ? -8.922 47.094 -1.397 1 90.31 70 ALA B O 1
ATOM 7332 N N . TRP B 1 71 ? -9.828 46.375 0.568 1 91.62 71 TRP B N 1
ATOM 7333 C CA . TRP B 1 71 ? -8.789 45.375 0.754 1 91.62 71 TRP B CA 1
ATOM 7334 C C . TRP B 1 71 ? -9 44.188 -0.181 1 91.62 71 TRP B C 1
ATOM 7336 O O . TRP B 1 71 ? -8.07 43.438 -0.463 1 91.62 71 TRP B O 1
ATOM 7346 N N . ILE B 1 72 ? -10.164 44.031 -0.767 1 93.5 72 ILE B N 1
ATOM 7347 C CA . ILE B 1 72 ? -10.547 42.844 -1.506 1 93.5 72 ILE B CA 1
ATOM 7348 C C . ILE B 1 72 ? -9.797 42.781 -2.836 1 93.5 72 ILE B C 1
ATOM 7350 O O . ILE B 1 72 ? -9.164 41.781 -3.168 1 93.5 72 ILE B O 1
ATOM 7354 N N . LEU B 1 73 ? -9.734 43.844 -3.58 1 91.38 73 LEU B N 1
ATOM 7355 C CA . LEU B 1 73 ? -9.172 43.844 -4.926 1 91.38 73 LEU B CA 1
ATOM 7356 C C . LEU B 1 73 ? -7.656 43.688 -4.879 1 91.38 73 LEU B C 1
ATOM 7358 O O . LEU B 1 73 ? -7.098 42.875 -5.633 1 91.38 73 LEU B O 1
ATOM 7362 N N . PRO B 1 74 ? -7.039 44.375 -4 1 90.94 74 PRO B N 1
ATOM 7363 C CA . PRO B 1 74 ? -5.59 44.156 -3.934 1 90.94 74 PRO B CA 1
ATOM 7364 C C . PRO B 1 74 ? -5.211 42.75 -3.531 1 90.94 74 PRO B C 1
ATOM 7366 O O . PRO B 1 74 ? -4.203 42.219 -4 1 90.94 74 PRO B O 1
ATOM 7369 N N . VAL B 1 75 ? -5.91 42.188 -2.691 1 92.38 75 VAL B N 1
ATOM 7370 C CA . VAL B 1 75 ? -5.629 40.844 -2.234 1 92.38 75 VAL B CA 1
ATOM 7371 C C . VAL B 1 75 ? -5.84 39.844 -3.381 1 92.38 75 VAL B C 1
ATOM 7373 O O . VAL B 1 75 ? -5.066 38.906 -3.541 1 92.38 75 VAL B O 1
ATOM 7376 N N . LEU B 1 76 ? -6.793 40.062 -4.219 1 93.19 76 LEU B N 1
ATOM 7377 C CA . LEU B 1 76 ? -7.121 39.156 -5.316 1 93.19 76 LEU B CA 1
ATOM 7378 C C . LEU B 1 76 ? -6.199 39.406 -6.508 1 93.19 76 LEU B C 1
ATOM 7380 O O . LEU B 1 76 ? -6.016 38.5 -7.344 1 93.19 76 LEU B O 1
ATOM 7384 N N . LYS B 1 77 ? -5.516 40.5 -6.602 1 91.38 77 LYS B N 1
ATOM 7385 C CA . LYS B 1 77 ? -4.73 40.875 -7.777 1 91.38 77 LYS B CA 1
ATOM 7386 C C . LYS B 1 77 ? -3.285 40.406 -7.645 1 91.38 77 LYS B C 1
ATOM 7388 O O . LYS B 1 77 ? -2.535 40.406 -8.625 1 91.38 77 LYS B O 1
ATOM 7393 N N . ILE B 1 78 ? -2.896 40 -6.508 1 91.31 78 ILE B N 1
ATOM 7394 C CA . ILE B 1 78 ? -1.534 39.5 -6.34 1 91.31 78 ILE B CA 1
ATOM 7395 C C . ILE B 1 78 ? -1.329 38.25 -7.195 1 91.31 78 ILE B C 1
ATOM 7397 O O . ILE B 1 78 ? -2.16 37.344 -7.184 1 91.31 78 ILE B O 1
ATOM 7401 N N . SER B 1 79 ? -0.26 38.25 -7.914 1 89.19 79 SER B N 1
ATOM 7402 C CA . SER B 1 79 ? 0.007 37.125 -8.836 1 89.19 79 SER B CA 1
ATOM 7403 C C . SER B 1 79 ? 0.291 35.844 -8.078 1 89.19 79 SER B C 1
ATOM 7405 O O . SER B 1 79 ? 0.766 35.875 -6.941 1 89.19 79 SER B O 1
ATOM 7407 N N . ASP B 1 80 ? 0.048 34.75 -8.664 1 89.25 80 ASP B N 1
ATOM 7408 C CA . ASP B 1 80 ? 0.231 33.438 -8.062 1 89.25 80 ASP B CA 1
ATOM 7409 C C . ASP B 1 80 ? 1.706 33.156 -7.777 1 89.25 80 ASP B C 1
ATOM 7411 O O . ASP B 1 80 ? 2.041 32.5 -6.793 1 89.25 80 ASP B O 1
ATOM 7415 N N . GLU B 1 81 ? 2.57 33.625 -8.594 1 86.81 81 GLU B N 1
ATOM 7416 C CA . GLU B 1 81 ? 4.004 33.438 -8.383 1 86.81 81 GLU B CA 1
ATOM 7417 C C . GLU B 1 81 ? 4.465 34.125 -7.094 1 86.81 81 GLU B C 1
ATOM 7419 O O . GLU B 1 81 ? 5.242 33.531 -6.332 1 86.81 81 GLU B O 1
ATOM 7424 N N . GLU B 1 82 ? 3.838 35.219 -6.918 1 86.75 82 GLU B N 1
ATOM 7425 C CA . GLU B 1 82 ? 4.191 35.969 -5.711 1 86.75 82 GLU B CA 1
ATOM 7426 C C . GLU B 1 82 ? 3.566 35.344 -4.469 1 86.75 82 GLU B C 1
ATOM 7428 O O . GLU B 1 82 ? 4.164 35.375 -3.391 1 86.75 82 GLU B O 1
ATOM 7433 N N . VAL B 1 83 ? 2.457 34.875 -4.66 1 89.56 83 VAL B N 1
ATOM 7434 C CA . VAL B 1 83 ? 1.768 34.25 -3.543 1 89.56 83 VAL B CA 1
ATOM 7435 C C . VAL B 1 83 ? 2.566 33.031 -3.064 1 89.56 83 VAL B C 1
ATOM 7437 O O . VAL B 1 83 ? 2.801 32.875 -1.865 1 89.56 83 VAL B O 1
ATOM 7440 N N . ILE B 1 84 ? 3.096 32.25 -3.955 1 88.31 84 ILE B N 1
ATOM 7441 C CA . ILE B 1 84 ? 3.852 31.031 -3.605 1 88.31 84 ILE B CA 1
ATOM 7442 C C . ILE B 1 84 ? 5.145 31.438 -2.898 1 88.31 84 ILE B C 1
ATOM 7444 O O . ILE B 1 84 ? 5.547 30.797 -1.923 1 88.31 84 ILE B O 1
ATOM 7448 N N . LYS B 1 85 ? 5.688 32.469 -3.363 1 83.25 85 LYS B N 1
ATOM 7449 C CA . LYS B 1 85 ? 6.949 32.938 -2.793 1 83.25 85 LYS B CA 1
ATOM 7450 C C . LYS B 1 85 ? 6.758 33.406 -1.358 1 83.25 85 LYS B C 1
ATOM 7452 O O . LYS B 1 85 ? 7.578 33.125 -0.486 1 83.25 85 LYS B O 1
ATOM 7457 N N . ARG B 1 86 ? 5.625 34.031 -1.131 1 85 86 ARG B N 1
ATOM 7458 C CA . ARG B 1 86 ? 5.406 34.656 0.164 1 85 86 ARG B CA 1
ATOM 7459 C C . ARG B 1 86 ? 4.852 33.656 1.177 1 85 86 ARG B C 1
ATOM 7461 O O . ARG B 1 86 ? 5.23 33.688 2.35 1 85 86 ARG B O 1
ATOM 7468 N N . ILE B 1 87 ? 3.98 32.844 0.727 1 88.31 87 ILE B N 1
ATOM 7469 C CA . ILE B 1 87 ? 3.229 32.062 1.705 1 88.31 87 ILE B CA 1
ATOM 7470 C C . ILE B 1 87 ? 3.68 30.609 1.663 1 88.31 87 ILE B C 1
ATOM 7472 O O . ILE B 1 87 ? 3.389 29.844 2.578 1 88.31 87 ILE B O 1
ATOM 7476 N N . GLY B 1 88 ? 4.309 30.156 0.645 1 86.12 88 GLY B N 1
ATOM 7477 C CA . GLY B 1 88 ? 4.77 28.781 0.547 1 86.12 88 GLY B CA 1
ATOM 7478 C C . GLY B 1 88 ? 3.867 27.906 -0.306 1 86.12 88 GLY B C 1
ATOM 7479 O O . GLY B 1 88 ? 2.775 28.328 -0.697 1 86.12 88 GLY B O 1
ATOM 7480 N N . LEU B 1 89 ? 4.281 26.719 -0.559 1 89.5 89 LEU B N 1
ATOM 7481 C CA . LEU B 1 89 ? 3.582 25.828 -1.48 1 89.5 89 LEU B CA 1
ATOM 7482 C C . LEU B 1 89 ? 2.348 25.219 -0.819 1 89.5 89 LEU B C 1
ATOM 7484 O O . LEU B 1 89 ? 1.313 25.047 -1.468 1 89.5 89 LEU B O 1
ATOM 7488 N N . ASP B 1 90 ? 2.371 24.875 0.48 1 91.44 90 ASP B N 1
ATOM 7489 C CA . ASP B 1 90 ? 1.232 24.266 1.175 1 91.44 90 ASP B CA 1
ATOM 7490 C C . ASP B 1 90 ? 0.038 25.219 1.188 1 91.44 90 ASP B C 1
ATOM 7492 O O . ASP B 1 90 ? -1.082 24.828 0.859 1 91.44 90 ASP B O 1
ATOM 7496 N N . SER B 1 91 ? 0.275 26.469 1.563 1 93.19 91 SER B N 1
ATOM 7497 C CA . SER B 1 91 ? -0.787 27.469 1.611 1 93.19 91 SER B CA 1
ATOM 7498 C C . SER B 1 91 ? -1.351 27.75 0.221 1 93.19 91 SER B C 1
ATOM 7500 O O . SER B 1 91 ? -2.561 27.906 0.058 1 93.19 91 SER B O 1
ATOM 7502 N N . TYR B 1 92 ? -0.462 27.75 -0.717 1 93.88 92 TYR B N 1
ATOM 7503 C CA . TYR B 1 92 ? -0.922 28.016 -2.076 1 93.88 92 TYR B CA 1
ATOM 7504 C C . TYR B 1 92 ? -1.813 26.891 -2.576 1 93.88 92 TYR B C 1
ATOM 7506 O O . TYR B 1 92 ? -2.85 27.125 -3.199 1 93.88 92 TYR B O 1
ATOM 7514 N N . MET B 1 93 ? -1.369 25.672 -2.34 1 94.56 93 MET B N 1
ATOM 7515 C CA . MET B 1 93 ? -2.18 24.547 -2.789 1 94.56 93 MET B CA 1
ATOM 7516 C C . MET B 1 93 ? -3.521 24.516 -2.064 1 94.56 93 MET B C 1
ATOM 7518 O O . MET B 1 93 ? -4.527 24.094 -2.633 1 94.56 93 MET B O 1
ATOM 7522 N N . PHE B 1 94 ? -3.551 24.938 -0.824 1 95.31 94 PHE B N 1
ATOM 7523 C CA . PHE B 1 94 ? -4.801 25.047 -0.08 1 95.31 94 PHE B CA 1
ATOM 7524 C C . PHE B 1 94 ? -5.738 26.047 -0.747 1 95.31 94 PHE B C 1
ATOM 7526 O O . PHE B 1 94 ? -6.926 25.766 -0.918 1 95.31 94 PHE B O 1
ATOM 7533 N N . LEU B 1 95 ? -5.199 27.172 -1.198 1 96 95 LEU B N 1
ATOM 7534 C CA . LEU B 1 95 ? -5.98 28.188 -1.887 1 96 95 LEU B CA 1
ATOM 7535 C C . LEU B 1 95 ? -6.48 27.672 -3.232 1 96 95 LEU B C 1
ATOM 7537 O O . LEU B 1 95 ? -7.613 27.953 -3.629 1 96 95 LEU B O 1
ATOM 7541 N N . ARG B 1 96 ? -5.648 26.938 -3.842 1 95.12 96 ARG B N 1
ATOM 7542 C CA . ARG B 1 96 ? -6.051 26.375 -5.121 1 95.12 96 ARG B CA 1
ATOM 7543 C C . ARG B 1 96 ? -7.18 25.359 -4.941 1 95.12 96 ARG B C 1
ATOM 7545 O O . ARG B 1 96 ? -8.047 25.234 -5.805 1 95.12 96 ARG B O 1
ATOM 7552 N N . PHE B 1 97 ? -7.098 24.672 -3.865 1 96.56 97 PHE B N 1
ATOM 7553 C CA . PHE B 1 97 ? -8.172 23.75 -3.543 1 96.56 97 PHE B CA 1
ATOM 7554 C C . PHE B 1 97 ? -9.492 24.484 -3.373 1 96.56 97 PHE B C 1
ATOM 7556 O O . PHE B 1 97 ? -10.516 24.062 -3.924 1 96.56 97 PHE B O 1
ATOM 7563 N N . MET B 1 98 ? -9.492 25.547 -2.639 1 97.06 98 MET B N 1
ATOM 7564 C CA . MET B 1 98 ? -10.695 26.359 -2.43 1 97.06 98 MET B CA 1
ATOM 7565 C C . MET B 1 98 ? -11.219 26.906 -3.752 1 97.06 98 MET B C 1
ATOM 7567 O O . MET B 1 98 ? -12.422 26.875 -4.016 1 97.06 98 MET B O 1
ATOM 7571 N N . LYS B 1 99 ? -10.336 27.375 -4.531 1 96.75 99 LYS B N 1
ATOM 7572 C CA . LYS B 1 99 ? -10.711 27.969 -5.816 1 96.75 99 LYS B CA 1
ATOM 7573 C C . LYS B 1 99 ? -11.312 26.906 -6.746 1 96.75 99 LYS B C 1
ATOM 7575 O O . LYS B 1 99 ? -12.281 27.172 -7.453 1 96.75 99 LYS B O 1
ATOM 7580 N N . LEU B 1 100 ? -10.742 25.781 -6.734 1 97.12 100 LEU B N 1
ATOM 7581 C CA . LEU B 1 100 ? -11.219 24.672 -7.566 1 97.12 100 LEU B CA 1
ATOM 7582 C C . LEU B 1 100 ? -12.68 24.359 -7.262 1 97.12 100 LEU B C 1
ATOM 7584 O O . LEU B 1 100 ? -13.508 24.312 -8.172 1 97.12 100 LEU B O 1
ATOM 7588 N N . PHE B 1 101 ? -12.984 24.188 -6.008 1 97.62 101 PHE B N 1
ATOM 7589 C CA . PHE B 1 101 ? -14.336 23.766 -5.648 1 97.62 101 PHE B CA 1
ATOM 7590 C C . PHE B 1 101 ? -15.305 24.938 -5.758 1 97.62 101 PHE B C 1
ATOM 7592 O O . PHE B 1 101 ? -16.5 24.75 -5.98 1 97.62 101 PHE B O 1
ATOM 7599 N N . MET B 1 102 ? -14.797 26.203 -5.648 1 97.38 102 MET B N 1
ATOM 7600 C CA . MET B 1 102 ? -15.625 27.359 -5.938 1 97.38 102 MET B CA 1
ATOM 7601 C C . MET B 1 102 ? -16.109 27.344 -7.383 1 97.38 102 MET B C 1
ATOM 7603 O O . MET B 1 102 ? -17.297 27.5 -7.645 1 97.38 102 MET B O 1
ATOM 7607 N N . ILE B 1 103 ? -15.227 27.062 -8.273 1 97.31 103 ILE B N 1
ATOM 7608 C CA . ILE B 1 103 ? -15.539 27.062 -9.703 1 97.31 103 ILE B CA 1
ATOM 7609 C C . ILE B 1 103 ? -16.438 25.875 -10.047 1 97.31 103 ILE B C 1
ATOM 7611 O O . ILE B 1 103 ? -17.422 26.031 -10.766 1 97.31 103 ILE B O 1
ATOM 7615 N N . LEU B 1 104 ? -16.109 24.734 -9.516 1 97.44 104 LEU B N 1
ATOM 7616 C CA . LEU B 1 104 ? -16.859 23.516 -9.82 1 97.44 104 LEU B CA 1
ATOM 7617 C C . LEU B 1 104 ? -18.312 23.641 -9.367 1 97.44 104 LEU B C 1
ATOM 7619 O O . LEU B 1 104 ? -19.234 23.406 -10.148 1 97.44 104 LEU B O 1
ATOM 7623 N N . PHE B 1 105 ? -18.516 24.047 -8.133 1 97.69 105 PHE B N 1
ATOM 7624 C CA . PHE B 1 105 ? -19.875 24.109 -7.609 1 97.69 105 PHE B CA 1
ATOM 7625 C C . PHE B 1 105 ? -20.625 25.281 -8.234 1 97.69 105 PHE B C 1
ATOM 7627 O O . PHE B 1 105 ? -21.859 25.25 -8.336 1 97.69 105 PHE B O 1
ATOM 7634 N N . ALA B 1 106 ? -19.906 26.328 -8.703 1 97 106 ALA B N 1
ATOM 7635 C CA . ALA B 1 106 ? -20.562 27.391 -9.461 1 97 106 ALA B CA 1
ATOM 7636 C C . ALA B 1 106 ? -21.125 26.859 -10.773 1 97 106 ALA B C 1
ATOM 7638 O O . ALA B 1 106 ? -22.266 27.172 -11.141 1 97 106 ALA B O 1
ATOM 7639 N N . ILE B 1 107 ? -20.375 26.031 -11.422 1 96.19 107 ILE B N 1
ATOM 7640 C CA . ILE B 1 107 ? -20.812 25.422 -12.68 1 96.19 107 ILE B CA 1
ATOM 7641 C C . ILE B 1 107 ? -21.984 24.484 -12.422 1 96.19 107 ILE B C 1
ATOM 7643 O O . ILE B 1 107 ? -22.969 24.5 -13.148 1 96.19 107 ILE B O 1
ATOM 7647 N N . PHE B 1 108 ? -21.859 23.703 -11.352 1 96.69 108 PHE B N 1
ATOM 7648 C CA . PHE B 1 108 ? -22.922 22.766 -11.016 1 96.69 108 PHE B CA 1
ATOM 7649 C C . PHE B 1 108 ? -24.203 23.5 -10.641 1 96.69 108 PHE B C 1
ATOM 7651 O O . PHE B 1 108 ? -25.297 22.984 -10.875 1 96.69 108 PHE B O 1
ATOM 7658 N N . SER B 1 109 ? -24.047 24.656 -10.008 1 96.25 109 SER B N 1
ATOM 7659 C CA . SER B 1 109 ? -25.203 25.438 -9.594 1 96.25 109 SER B CA 1
ATOM 7660 C C . SER B 1 109 ? -26.031 25.875 -10.805 1 96.25 109 SER B C 1
ATOM 7662 O O . SER B 1 109 ? -27.266 25.875 -10.758 1 96.25 109 SER B O 1
ATOM 7664 N N . ILE B 1 110 ? -25.438 26.125 -11.883 1 94.12 110 ILE B N 1
ATOM 7665 C CA . ILE B 1 110 ? -26.141 26.547 -13.094 1 94.12 110 ILE B CA 1
ATOM 7666 C C . ILE B 1 110 ? -26.953 25.391 -13.656 1 94.12 110 ILE B C 1
ATOM 7668 O O . ILE B 1 110 ? -28.125 25.531 -13.961 1 94.12 110 ILE B O 1
ATOM 7672 N N . PHE B 1 111 ? -26.375 24.234 -13.648 1 92.38 111 PHE B N 1
ATOM 7673 C CA . PHE B 1 111 ? -27.047 23.047 -14.188 1 92.38 111 PHE B CA 1
ATOM 7674 C C . PHE B 1 111 ? -28.078 22.516 -13.195 1 92.38 111 PHE B C 1
ATOM 7676 O O . PHE B 1 111 ? -29.156 22.062 -13.602 1 92.38 111 PHE B O 1
ATOM 7683 N N . GLY B 1 112 ? -27.688 22.547 -11.945 1 90.56 112 GLY B N 1
ATOM 7684 C CA . GLY B 1 112 ? -28.578 22.031 -10.93 1 90.56 112 GLY B CA 1
ATOM 7685 C C . GLY B 1 112 ? -29.859 22.844 -10.781 1 90.56 112 GLY B C 1
ATOM 7686 O O . GLY B 1 112 ? -30.953 22.281 -10.727 1 90.56 112 GLY B O 1
ATOM 7687 N N . LEU B 1 113 ? -29.781 24.172 -10.789 1 91.06 113 LEU B N 1
ATOM 7688 C CA . LEU B 1 113 ? -30.938 25.047 -10.586 1 91.06 113 LEU B CA 1
ATOM 7689 C C . LEU B 1 113 ? -31.75 25.172 -11.867 1 91.06 113 LEU B C 1
ATOM 7691 O O . LEU B 1 113 ? -33 25.234 -11.812 1 91.06 113 LEU B O 1
ATOM 7695 N N . ALA B 1 114 ? -31.141 25.047 -12.992 1 90.06 114 ALA B N 1
ATOM 7696 C CA . ALA B 1 114 ? -31.828 25.266 -14.258 1 90.06 114 ALA B CA 1
ATOM 7697 C C . ALA B 1 114 ? -32.5 24 -14.75 1 90.06 114 ALA B C 1
ATOM 7699 O O . ALA B 1 114 ? -33.594 24.047 -15.359 1 90.06 114 ALA B O 1
ATOM 7700 N N . VAL B 1 115 ? -31.938 22.859 -14.43 1 90.88 115 VAL B N 1
ATOM 7701 C CA . VAL B 1 115 ? -32.438 21.656 -15.062 1 90.88 115 VAL B CA 1
ATOM 7702 C C . VAL B 1 115 ? -33.031 20.734 -13.992 1 90.88 115 VAL B C 1
ATOM 7704 O O . VAL B 1 115 ? -34.219 20.328 -14.094 1 90.88 115 VAL B O 1
ATOM 7707 N N . LEU B 1 116 ? -32.375 20.469 -12.938 1 90.38 116 LEU B N 1
ATOM 7708 C CA . LEU B 1 116 ? -32.781 19.453 -11.984 1 90.38 116 LEU B CA 1
ATOM 7709 C C . LEU B 1 116 ? -33.906 19.953 -11.086 1 90.38 116 LEU B C 1
ATOM 7711 O O . LEU B 1 116 ? -34.812 19.188 -10.734 1 90.38 116 LEU B O 1
ATOM 7715 N N . LEU B 1 117 ? -33.875 21.203 -10.734 1 89.38 117 LEU B N 1
ATOM 7716 C CA . LEU B 1 117 ? -34.875 21.734 -9.828 1 89.38 117 LEU B CA 1
ATOM 7717 C C . LEU B 1 117 ? -36.281 21.641 -10.445 1 89.38 117 LEU B C 1
ATOM 7719 O O . LEU B 1 117 ? -37.219 21.172 -9.812 1 89.38 117 LEU B O 1
ATOM 7723 N N . PRO B 1 118 ? -36.406 21.984 -11.688 1 88.38 118 PRO B N 1
ATOM 7724 C CA . PRO B 1 118 ? -37.75 21.859 -12.305 1 88.38 118 PRO B CA 1
ATOM 7725 C C . PRO B 1 118 ? -38.125 20.391 -12.539 1 88.38 118 PRO B C 1
ATOM 7727 O O . PRO B 1 118 ? -39.312 20.047 -12.461 1 88.38 118 PRO B O 1
ATOM 7730 N N . ILE B 1 119 ? -37.25 19.547 -12.758 1 88.69 119 ILE B N 1
ATOM 7731 C CA . ILE B 1 119 ? -37.531 18.125 -12.977 1 88.69 119 ILE B CA 1
ATOM 7732 C C . ILE B 1 119 ? -38.094 17.516 -11.703 1 88.69 119 ILE B C 1
ATOM 7734 O O . ILE B 1 119 ? -38.969 16.672 -11.75 1 88.69 119 ILE B O 1
ATOM 7738 N N . ASN B 1 120 ? -37.562 17.953 -10.578 1 86.25 120 ASN B N 1
ATOM 7739 C CA . ASN B 1 120 ? -38.031 17.422 -9.297 1 86.25 120 ASN B CA 1
ATOM 7740 C C . ASN B 1 120 ? -39.344 18.031 -8.867 1 86.25 120 ASN B C 1
ATOM 7742 O O . ASN B 1 120 ? -40.125 17.391 -8.148 1 86.25 120 ASN B O 1
ATOM 7746 N N . SER B 1 121 ? -39.688 19.312 -9.25 1 84.12 121 SER B N 1
ATOM 7747 C CA . SER B 1 121 ? -40.812 20.031 -8.648 1 84.12 121 SER B CA 1
ATOM 7748 C C . SER B 1 121 ? -42.031 20.031 -9.57 1 84.12 121 SER B C 1
ATOM 7750 O O . SER B 1 121 ? -43.156 19.953 -9.102 1 84.12 121 SER B O 1
ATOM 7752 N N . VAL B 1 122 ? -41.781 19.922 -10.781 1 81.69 122 VAL B N 1
ATOM 7753 C CA . VAL B 1 122 ? -42.875 20.156 -11.703 1 81.69 122 VAL B CA 1
ATOM 7754 C C . VAL B 1 122 ? -43.656 18.859 -11.891 1 81.69 122 VAL B C 1
ATOM 7756 O O . VAL B 1 122 ? -43.094 17.828 -12.297 1 81.69 122 VAL B O 1
ATOM 7759 N N . ASN B 1 123 ? -44.938 18.828 -11.641 1 73.12 123 ASN B N 1
ATOM 7760 C CA . ASN B 1 123 ? -45.906 17.797 -11.898 1 73.12 123 ASN B CA 1
ATOM 7761 C C . ASN B 1 123 ? -45.5 16.469 -11.281 1 73.12 123 ASN B C 1
ATOM 7763 O O . ASN B 1 123 ? -45.594 15.422 -11.93 1 73.12 123 ASN B O 1
ATOM 7767 N N . GLN B 1 124 ? -44.844 16.562 -10.195 1 78.19 124 GLN B N 1
ATOM 7768 C CA . GLN B 1 124 ? -44.438 15.312 -9.555 1 78.19 124 GLN B CA 1
ATOM 7769 C C . GLN B 1 124 ? -45.094 15.141 -8.195 1 78.19 124 GLN B C 1
ATOM 7771 O O . GLN B 1 124 ? -46.281 15.461 -8.031 1 78.19 124 GLN B O 1
ATOM 7776 N N . GLY B 1 125 ? -44.438 14.594 -7.25 1 73.56 125 GLY B N 1
ATOM 7777 C CA . GLY B 1 125 ? -45.031 14.242 -5.977 1 73.56 125 GLY B CA 1
ATOM 7778 C C . GLY B 1 125 ? -45.531 15.438 -5.191 1 73.56 125 GLY B C 1
ATOM 7779 O O . GLY B 1 125 ? -45.5 16.562 -5.684 1 73.56 125 GLY B O 1
ATOM 7780 N N . ASP B 1 126 ? -46.281 15.281 -4.176 1 71.25 126 ASP B N 1
ATOM 7781 C CA . ASP B 1 126 ? -46.875 16.328 -3.355 1 71.25 126 ASP B CA 1
ATOM 7782 C C . ASP B 1 126 ? -46.125 16.5 -2.041 1 71.25 126 ASP B C 1
ATOM 7784 O O . ASP B 1 126 ? -46.719 16.812 -1.011 1 71.25 126 ASP B O 1
ATOM 7788 N N . ASN B 1 127 ? -44.75 16.172 -2.199 1 74.38 127 ASN B N 1
ATOM 7789 C CA . ASN B 1 127 ? -44 16.422 -0.981 1 74.38 127 ASN B CA 1
ATOM 7790 C C . ASN B 1 127 ? -43.969 17.922 -0.648 1 74.38 127 ASN B C 1
ATOM 7792 O O . ASN B 1 127 ? -44.094 18.75 -1.537 1 74.38 127 ASN B O 1
ATOM 7796 N N . GLN B 1 128 ? -44.062 18.297 0.599 1 67.69 128 GLN B N 1
ATOM 7797 C CA . GLN B 1 128 ? -44.156 19.688 1.01 1 67.69 128 GLN B CA 1
ATOM 7798 C C . GLN B 1 128 ? -42.781 20.234 1.439 1 67.69 128 GLN B C 1
ATOM 7800 O O . GLN B 1 128 ? -41.875 19.469 1.71 1 67.69 128 GLN B O 1
ATOM 7805 N N . GLY B 1 129 ? -42.656 21.516 1.261 1 71.81 129 GLY B N 1
ATOM 7806 C CA . GLY B 1 129 ? -41.469 22.219 1.736 1 71.81 129 GLY B CA 1
ATOM 7807 C C . GLY B 1 129 ? -40.281 22.062 0.825 1 71.81 129 GLY B C 1
ATOM 7808 O O . GLY B 1 129 ? -40.406 22.094 -0.4 1 71.81 129 GLY B O 1
ATOM 7809 N N . LEU B 1 130 ? -39.125 21.859 1.439 1 76.44 130 LEU B N 1
ATOM 7810 C CA . LEU B 1 130 ? -37.875 21.734 0.68 1 76.44 130 LEU B CA 1
ATOM 7811 C C . LEU B 1 130 ? -37.75 20.359 0.046 1 76.44 130 LEU B C 1
ATOM 7813 O O . LEU B 1 130 ? -36.969 20.156 -0.885 1 76.44 130 LEU B O 1
ATOM 7817 N N . GLU B 1 131 ? -38.5 19.453 0.572 1 76 131 GLU B N 1
ATOM 7818 C CA . GLU B 1 131 ? -38.469 18.078 0.057 1 76 131 GLU B CA 1
ATOM 7819 C C . GLU B 1 131 ? -39.062 18 -1.347 1 76 131 GLU B C 1
ATOM 7821 O O . GLU B 1 131 ? -38.844 17.031 -2.074 1 76 131 GLU B O 1
ATOM 7826 N N . LYS B 1 132 ? -39.906 19.031 -1.693 1 78.94 132 LYS B N 1
ATOM 7827 C CA . LYS B 1 132 ? -40.469 19.109 -3.033 1 78.94 132 LYS B CA 1
ATOM 7828 C C . LYS B 1 132 ? -39.375 19.219 -4.094 1 78.94 132 LYS B C 1
ATOM 7830 O O . LYS B 1 132 ? -39.594 18.828 -5.246 1 78.94 132 LYS B O 1
ATOM 7835 N N . PHE B 1 133 ? -38.281 19.641 -3.621 1 79.5 133 PHE B N 1
ATOM 7836 C CA . PHE B 1 133 ? -37.188 19.906 -4.574 1 79.5 133 PHE B CA 1
ATOM 7837 C C . PHE B 1 133 ? -36.156 18.781 -4.551 1 79.5 133 PHE B C 1
ATOM 7839 O O . PHE B 1 133 ? -35.094 18.891 -5.172 1 79.5 133 PHE B O 1
ATOM 7846 N N . THR B 1 134 ? -36.5 17.703 -3.869 1 80.12 134 THR B N 1
ATOM 7847 C CA . THR B 1 134 ? -35.594 16.578 -3.775 1 80.12 134 THR B CA 1
ATOM 7848 C C . THR B 1 134 ? -36 15.453 -4.727 1 80.12 134 THR B C 1
ATOM 7850 O O . THR B 1 134 ? -37.125 15.477 -5.266 1 80.12 134 THR B O 1
ATOM 7853 N N . ILE B 1 135 ? -35.094 14.531 -4.969 1 80.69 135 ILE B N 1
ATOM 7854 C CA . ILE B 1 135 ? -35.344 13.383 -5.832 1 80.69 135 ILE B CA 1
ATOM 7855 C C . ILE B 1 135 ? -36.469 12.523 -5.246 1 80.69 135 ILE B C 1
ATOM 7857 O O . ILE B 1 135 ? -37.125 11.781 -5.969 1 80.69 135 ILE B O 1
ATOM 7861 N N . GLY B 1 136 ? -36.656 12.633 -3.99 1 75.19 136 GLY B N 1
ATOM 7862 C CA . GLY B 1 136 ? -37.719 11.891 -3.338 1 75.19 136 GLY B CA 1
ATOM 7863 C C . GLY B 1 136 ? -39.094 12.266 -3.828 1 75.19 136 GLY B C 1
ATOM 7864 O O . GLY B 1 136 ? -40.062 11.5 -3.666 1 75.19 136 GLY B O 1
ATOM 7865 N N . ASN B 1 137 ? -39.281 13.375 -4.559 1 77.62 137 ASN B N 1
ATOM 7866 C CA . ASN B 1 137 ? -40.562 13.867 -5.043 1 77.62 137 ASN B CA 1
ATOM 7867 C C . ASN B 1 137 ? -40.906 13.32 -6.434 1 77.62 137 ASN B C 1
ATOM 7869 O O . ASN B 1 137 ? -41.969 13.555 -6.961 1 77.62 137 ASN B O 1
ATOM 7873 N N . ILE B 1 138 ? -40.031 12.555 -6.973 1 81.81 138 ILE B N 1
ATOM 7874 C CA . ILE B 1 138 ? -40.219 12.07 -8.336 1 81.81 138 ILE B CA 1
ATOM 7875 C C . ILE B 1 138 ? -41.094 10.812 -8.328 1 81.81 138 ILE B C 1
ATOM 7877 O O . ILE B 1 138 ? -40.812 9.867 -7.586 1 81.81 138 ILE B O 1
ATOM 7881 N N . ARG B 1 139 ? -42.094 10.859 -9.102 1 77.19 139 ARG B N 1
ATOM 7882 C CA . ARG B 1 139 ? -43 9.711 -9.25 1 77.19 139 ARG B CA 1
ATOM 7883 C C . ARG B 1 139 ? -42.75 8.992 -10.57 1 77.19 139 ARG B C 1
ATOM 7885 O O . ARG B 1 139 ? -42.812 7.762 -10.641 1 77.19 139 ARG B O 1
ATOM 7892 N N . ASP B 1 140 ? -42.281 9.797 -11.547 1 81.25 140 ASP B N 1
ATOM 7893 C CA . ASP B 1 140 ? -42.094 9.234 -12.883 1 81.25 140 ASP B CA 1
ATOM 7894 C C . ASP B 1 140 ? -40.719 8.586 -13 1 81.25 140 ASP B C 1
ATOM 7896 O O . ASP B 1 140 ? -39.688 9.258 -12.852 1 81.25 140 ASP B O 1
ATOM 7900 N N . GLU B 1 141 ? -40.688 7.418 -13.344 1 80.88 141 GLU B N 1
ATOM 7901 C CA . GLU B 1 141 ? -39.438 6.648 -13.453 1 80.88 141 GLU B CA 1
ATOM 7902 C C . GLU B 1 141 ? -38.562 7.188 -14.578 1 80.88 141 GLU B C 1
ATOM 7904 O O . GLU B 1 141 ? -37.344 7.117 -14.492 1 80.88 141 GLU B O 1
ATOM 7909 N N . LYS B 1 142 ? -39.188 7.73 -15.547 1 84.5 142 LYS B N 1
ATOM 7910 C CA . LYS B 1 142 ? -38.438 8.203 -16.703 1 84.5 142 LYS B CA 1
ATOM 7911 C C . LYS B 1 142 ? -37.625 9.438 -16.344 1 84.5 142 LYS B C 1
ATOM 7913 O O . LYS B 1 142 ? -36.594 9.703 -16.969 1 84.5 142 LYS B O 1
ATOM 7918 N N . ARG B 1 143 ? -38.094 10.117 -15.391 1 87.81 143 ARG B N 1
ATOM 7919 C CA . ARG B 1 143 ? -37.375 11.328 -14.992 1 87.81 143 ARG B CA 1
ATOM 7920 C C . ARG B 1 143 ? -36.125 10.992 -14.211 1 87.81 143 ARG B C 1
ATOM 7922 O O . ARG B 1 143 ? -35.25 11.836 -14.047 1 87.81 143 ARG B O 1
ATOM 7929 N N . LEU B 1 144 ? -36 9.75 -13.805 1 88.5 144 LEU B N 1
ATOM 7930 C CA . LEU B 1 144 ? -34.812 9.32 -13.07 1 88.5 144 LEU B CA 1
ATOM 7931 C C . LEU B 1 144 ? -33.594 9.289 -13.969 1 88.5 144 LEU B C 1
ATOM 7933 O O . LEU B 1 144 ? -32.469 9.336 -13.484 1 88.5 144 LEU B O 1
ATOM 7937 N N . TRP B 1 145 ? -33.781 9.305 -15.234 1 90.88 145 TRP B N 1
ATOM 7938 C CA . TRP B 1 145 ? -32.688 9.312 -16.203 1 90.88 145 TRP B CA 1
ATOM 7939 C C . TRP B 1 145 ? -31.906 10.617 -16.109 1 90.88 145 TRP B C 1
ATOM 7941 O O . TRP B 1 145 ? -30.688 10.633 -16.312 1 90.88 145 TRP B O 1
ATOM 7951 N N . SER B 1 146 ? -32.656 11.664 -15.844 1 89.31 146 SER B N 1
ATOM 7952 C CA . SER B 1 146 ? -31.953 12.945 -15.727 1 89.31 146 SER B CA 1
ATOM 7953 C C . SER B 1 146 ? -30.953 12.938 -14.57 1 89.31 146 SER B C 1
ATOM 7955 O O . SER B 1 146 ? -29.859 13.469 -14.695 1 89.31 146 SER B O 1
ATOM 7957 N N . HIS B 1 147 ? -31.344 12.305 -13.539 1 90.56 147 HIS B N 1
ATOM 7958 C CA . HIS B 1 147 ? -30.453 12.25 -12.383 1 90.56 147 HIS B CA 1
ATOM 7959 C C . HIS B 1 147 ? -29.234 11.391 -12.664 1 90.56 147 HIS B C 1
ATOM 7961 O O . HIS B 1 147 ? -28.125 11.711 -12.234 1 90.56 147 HIS B O 1
ATOM 7967 N N . VAL B 1 148 ? -29.359 10.352 -13.398 1 93 148 VAL B N 1
ATOM 7968 C CA . VAL B 1 148 ? -28.234 9.477 -13.727 1 93 148 VAL B CA 1
ATOM 7969 C C . VAL B 1 148 ? -27.281 10.195 -14.695 1 93 148 VAL B C 1
ATOM 7971 O O . VAL B 1 148 ? -26.062 10.117 -14.547 1 93 148 VAL B O 1
ATOM 7974 N N . ILE B 1 149 ? -27.844 10.859 -15.617 1 93.62 149 ILE B N 1
ATOM 7975 C CA . ILE B 1 149 ? -27.047 11.578 -16.594 1 93.62 149 ILE B CA 1
ATOM 7976 C C . ILE B 1 149 ? -26.219 12.656 -15.898 1 93.62 149 ILE B C 1
ATOM 7978 O O . ILE B 1 149 ? -25.031 12.812 -16.172 1 93.62 149 ILE B O 1
ATOM 7982 N N . PHE B 1 150 ? -26.844 13.344 -15.016 1 93.69 150 PHE B N 1
ATOM 7983 C CA . PHE B 1 150 ? -26.141 14.406 -14.32 1 93.69 150 PHE B CA 1
ATOM 7984 C C . PHE B 1 150 ? -25.156 13.836 -13.312 1 93.69 150 PHE B C 1
ATOM 7986 O O . PHE B 1 150 ? -24.125 14.453 -13.016 1 93.69 150 PHE B O 1
ATOM 7993 N N . THR B 1 151 ? -25.453 12.656 -12.773 1 94.69 151 THR B N 1
ATOM 7994 C CA . THR B 1 151 ? -24.484 12 -11.906 1 94.69 151 THR B CA 1
ATOM 7995 C C . THR B 1 151 ? -23.203 11.656 -12.68 1 94.69 151 THR B C 1
ATOM 7997 O O . THR B 1 151 ? -22.094 11.859 -12.18 1 94.69 151 THR B O 1
ATOM 8000 N N . TRP B 1 152 ? -23.359 11.203 -13.906 1 95.62 152 TRP B N 1
ATOM 8001 C CA . TRP B 1 152 ? -22.219 10.883 -14.758 1 95.62 152 TRP B CA 1
ATOM 8002 C C . TRP B 1 152 ? -21.469 12.148 -15.156 1 95.62 152 TRP B C 1
ATOM 8004 O O . TRP B 1 152 ? -20.234 12.188 -15.117 1 95.62 152 TRP B O 1
ATOM 8014 N N . LEU B 1 153 ? -22.219 13.125 -15.43 1 95.19 153 LEU B N 1
ATOM 8015 C CA . LEU B 1 153 ? -21.609 14.383 -15.867 1 95.19 153 LEU B CA 1
ATOM 8016 C C . LEU B 1 153 ? -20.859 15.055 -14.727 1 95.19 153 LEU B C 1
ATOM 8018 O O . LEU B 1 153 ? -19.703 15.445 -14.891 1 95.19 153 LEU B O 1
ATOM 8022 N N . PHE B 1 154 ? -21.531 15.211 -13.609 1 96.12 154 PHE B N 1
ATOM 8023 C CA . PHE B 1 154 ? -20.891 15.859 -12.469 1 96.12 154 PHE B CA 1
ATOM 8024 C C . PHE B 1 154 ? -19.688 15.062 -11.992 1 96.12 154 PHE B C 1
ATOM 8026 O O . PHE B 1 154 ? -18.641 15.641 -11.688 1 96.12 154 PHE B O 1
ATOM 8033 N N . SER B 1 155 ? -19.812 13.742 -11.945 1 96.69 155 SER B N 1
ATOM 8034 C CA . SER B 1 155 ? -18.688 12.906 -11.539 1 96.69 155 SER B CA 1
ATOM 8035 C C . SER B 1 155 ? -17.516 13.031 -12.516 1 96.69 155 SER B C 1
ATOM 8037 O O . SER B 1 155 ? -16.359 13.133 -12.094 1 96.69 155 SER B O 1
ATOM 8039 N N . GLY B 1 156 ? -17.844 13.055 -13.797 1 95.88 156 GLY B N 1
ATOM 8040 C CA . GLY B 1 156 ? -16.812 13.195 -14.805 1 95.88 156 GLY B CA 1
ATOM 8041 C C . GLY B 1 156 ? -16.078 14.523 -14.734 1 95.88 156 GLY B C 1
ATOM 8042 O O . GLY B 1 156 ? -14.852 14.57 -14.812 1 95.88 156 GLY B O 1
ATOM 8043 N N . ILE B 1 157 ? -16.797 15.555 -14.5 1 96.56 157 ILE B N 1
ATOM 8044 C CA . ILE B 1 157 ? -16.219 16.891 -14.43 1 96.56 157 ILE B CA 1
ATOM 8045 C C . ILE B 1 157 ? -15.352 17.016 -13.18 1 96.56 157 ILE B C 1
ATOM 8047 O O . ILE B 1 157 ? -14.242 17.562 -13.234 1 96.56 157 ILE B O 1
ATOM 8051 N N . ILE B 1 158 ? -15.797 16.484 -12.094 1 97.19 158 ILE B N 1
ATOM 8052 C CA . ILE B 1 158 ? -15.047 16.562 -10.844 1 97.19 158 ILE B CA 1
ATOM 8053 C C . ILE B 1 158 ? -13.742 15.781 -10.977 1 97.19 158 ILE B C 1
ATOM 8055 O O . ILE B 1 158 ? -12.672 16.266 -10.617 1 97.19 158 ILE B O 1
ATOM 8059 N N . MET B 1 159 ? -13.82 14.562 -11.492 1 96.31 159 MET B N 1
ATOM 8060 C CA . MET B 1 159 ? -12.633 13.719 -11.617 1 96.31 159 MET B CA 1
ATOM 8061 C C . MET B 1 159 ? -11.617 14.336 -12.578 1 96.31 159 MET B C 1
ATOM 8063 O O . MET B 1 159 ? -10.414 14.289 -12.336 1 96.31 159 MET B O 1
ATOM 8067 N N . TYR B 1 160 ? -12.133 14.938 -13.609 1 94.81 160 TYR B N 1
ATOM 8068 C CA . TYR B 1 160 ? -11.242 15.602 -14.555 1 94.81 160 TYR B CA 1
ATOM 8069 C C . TYR B 1 160 ? -10.562 16.797 -13.906 1 94.81 160 TYR B C 1
ATOM 8071 O O . TYR B 1 160 ? -9.359 17 -14.078 1 94.81 160 TYR B O 1
ATOM 8079 N N . ALA B 1 161 ? -11.305 17.562 -13.234 1 96.56 161 ALA B N 1
ATOM 8080 C CA . ALA B 1 161 ? -10.75 18.734 -12.555 1 96.56 161 ALA B CA 1
ATOM 8081 C C . ALA B 1 161 ? -9.711 18.328 -11.516 1 96.56 161 ALA B C 1
ATOM 8083 O O . ALA B 1 161 ? -8.672 18.969 -11.383 1 96.56 161 ALA B O 1
ATOM 8084 N N . LEU B 1 162 ? -10.008 17.25 -10.789 1 96.44 162 LEU B N 1
ATOM 8085 C CA . LEU B 1 162 ? -9.07 16.766 -9.789 1 96.44 162 LEU B CA 1
ATOM 8086 C C . LEU B 1 162 ? -7.789 16.266 -10.438 1 96.44 162 LEU B C 1
ATOM 8088 O O . LEU B 1 162 ? -6.691 16.469 -9.914 1 96.44 162 LEU B O 1
ATOM 8092 N N . TYR B 1 163 ? -7.918 15.648 -11.586 1 93.25 163 TYR B N 1
ATOM 8093 C CA . TYR B 1 163 ? -6.762 15.141 -12.32 1 93.25 163 TYR B CA 1
ATOM 8094 C C . TYR B 1 163 ? -5.879 16.297 -12.805 1 93.25 163 TYR B C 1
ATOM 8096 O O . TYR B 1 163 ? -4.652 16.234 -12.688 1 93.25 163 TYR B O 1
ATOM 8104 N N . ARG B 1 164 ? -6.469 17.281 -13.242 1 92.31 164 ARG B N 1
ATOM 8105 C CA . ARG B 1 164 ? -5.73 18.438 -13.734 1 92.31 164 ARG B CA 1
ATOM 8106 C C . ARG B 1 164 ? -4.98 19.125 -12.609 1 92.31 164 ARG B C 1
ATOM 8108 O O . ARG B 1 164 ? -3.809 19.484 -12.75 1 92.31 164 ARG B O 1
ATOM 8115 N N . GLU B 1 165 ? -5.668 19.281 -11.539 1 94.12 165 GLU B N 1
ATOM 8116 C CA . GLU B 1 165 ? -5.031 19.922 -10.391 1 94.12 165 GLU B CA 1
ATOM 8117 C C . GLU B 1 165 ? -3.926 19.047 -9.805 1 94.12 165 GLU B C 1
ATOM 8119 O O . GLU B 1 165 ? -2.912 19.562 -9.328 1 94.12 165 GLU B O 1
ATOM 8124 N N . PHE B 1 166 ? -4.121 17.797 -9.898 1 92.5 166 PHE B N 1
ATOM 8125 C CA . PHE B 1 166 ? -3.125 16.859 -9.414 1 92.5 166 PHE B CA 1
ATOM 8126 C C . PHE B 1 166 ? -1.845 16.938 -10.234 1 92.5 166 PHE B C 1
ATOM 8128 O O . PHE B 1 166 ? -0.744 16.938 -9.68 1 92.5 166 PHE B O 1
ATOM 8135 N N . ASN B 1 167 ? -1.945 17.094 -11.5 1 89.25 167 ASN B N 1
ATOM 8136 C CA . ASN B 1 167 ? -0.789 17.219 -12.375 1 89.25 167 ASN B CA 1
ATOM 8137 C C . ASN B 1 167 ? -0.061 18.547 -12.164 1 89.25 167 ASN B C 1
ATOM 8139 O O . ASN B 1 167 ? 1.168 18.594 -12.227 1 89.25 167 ASN B O 1
ATOM 8143 N N . THR B 1 168 ? -0.8 19.516 -11.906 1 91.31 168 THR B N 1
ATOM 8144 C CA . THR B 1 168 ? -0.197 20.812 -11.609 1 91.31 168 THR B CA 1
ATOM 8145 C C . THR B 1 168 ? 0.604 20.75 -10.305 1 91.31 168 THR B C 1
ATOM 8147 O O . THR B 1 168 ? 1.697 21.312 -10.219 1 91.31 168 THR B O 1
ATOM 8150 N N . PHE B 1 169 ? 0.115 20.078 -9.391 1 92.06 169 PHE B N 1
ATOM 8151 C CA . PHE B 1 169 ? 0.814 19.891 -8.125 1 92.06 169 PHE B CA 1
ATOM 8152 C C . PHE B 1 169 ? 2.141 19.172 -8.336 1 92.06 169 PHE B C 1
ATOM 8154 O O . PHE B 1 169 ? 3.166 19.578 -7.777 1 92.06 169 PHE B O 1
ATOM 8161 N N . ILE B 1 170 ? 2.086 18.094 -9.086 1 89.94 170 ILE B N 1
ATOM 8162 C CA . ILE B 1 170 ? 3.295 17.312 -9.32 1 89.94 170 ILE B CA 1
ATOM 8163 C C . ILE B 1 170 ? 4.363 18.203 -9.953 1 89.94 170 ILE B C 1
ATOM 8165 O O . ILE B 1 170 ? 5.527 18.172 -9.547 1 89.94 170 ILE B O 1
ATOM 8169 N N . ARG B 1 171 ? 3.965 19.031 -10.836 1 88.62 171 ARG B N 1
ATOM 8170 C CA . ARG B 1 171 ? 4.898 19.922 -11.523 1 88.62 171 ARG B CA 1
ATOM 8171 C C . ARG B 1 171 ? 5.457 20.969 -10.562 1 88.62 171 ARG B C 1
ATOM 8173 O O . ARG B 1 171 ? 6.668 21.188 -10.516 1 88.62 171 ARG B O 1
ATOM 8180 N N . LEU B 1 172 ? 4.586 21.531 -9.758 1 90 172 LEU B N 1
ATOM 8181 C CA . LEU B 1 172 ? 5.012 22.578 -8.836 1 90 172 LEU B CA 1
ATOM 8182 C C . LEU B 1 172 ? 5.91 22 -7.742 1 90 172 LEU B C 1
ATOM 8184 O O . LEU B 1 172 ? 6.859 22.656 -7.305 1 90 172 LEU B O 1
ATOM 8188 N N . ARG B 1 173 ? 5.582 20.828 -7.312 1 88.69 173 ARG B N 1
ATOM 8189 C CA . ARG B 1 173 ? 6.41 20.188 -6.297 1 88.69 173 ARG B CA 1
ATOM 8190 C C . ARG B 1 173 ? 7.809 19.891 -6.832 1 88.69 173 ARG B C 1
ATOM 8192 O O . ARG B 1 173 ? 8.797 20.094 -6.125 1 88.69 173 ARG B O 1
ATOM 8199 N N . HIS B 1 174 ? 7.918 19.484 -8.062 1 86.38 174 HIS B N 1
ATOM 8200 C CA . HIS B 1 174 ? 9.211 19.234 -8.68 1 86.38 174 HIS B CA 1
ATOM 8201 C C . HIS B 1 174 ? 10.023 20.516 -8.812 1 86.38 174 HIS B C 1
ATOM 8203 O O . HIS B 1 174 ? 11.227 20.531 -8.539 1 86.38 174 HIS B O 1
ATOM 8209 N N . GLU B 1 175 ? 9.336 21.516 -9.164 1 85.56 175 GLU B N 1
ATOM 8210 C CA . GLU B 1 175 ? 10.016 22.812 -9.305 1 85.56 175 GLU B CA 1
ATOM 8211 C C . GLU B 1 175 ? 10.461 23.344 -7.949 1 85.56 175 GLU B C 1
ATOM 8213 O O . GLU B 1 175 ? 11.555 23.906 -7.828 1 85.56 175 GLU B O 1
ATOM 8218 N N . TYR B 1 176 ? 9.586 23.094 -7 1 83.88 176 TYR B N 1
ATOM 8219 C CA . TYR B 1 176 ? 9.898 23.547 -5.648 1 83.88 176 TYR B CA 1
ATOM 8220 C C . TYR B 1 176 ? 11.156 22.859 -5.125 1 83.88 176 TYR B C 1
ATOM 8222 O O . TYR B 1 176 ? 12.016 23.516 -4.531 1 83.88 176 TYR B O 1
ATOM 8230 N N . HIS B 1 177 ? 11.445 21.609 -5.438 1 83.44 177 HIS B N 1
ATOM 8231 C CA . HIS B 1 177 ? 12.555 20.828 -4.906 1 83.44 177 HIS B CA 1
ATOM 8232 C C . HIS B 1 177 ? 13.805 21 -5.762 1 83.44 177 HIS B C 1
ATOM 8234 O O . HIS B 1 177 ? 14.906 20.625 -5.34 1 83.44 177 HIS B O 1
ATOM 8240 N N . THR B 1 178 ? 13.641 21.625 -6.867 1 80.31 178 THR B N 1
ATOM 8241 C CA . THR B 1 178 ? 14.797 21.734 -7.75 1 80.31 178 THR B CA 1
ATOM 8242 C C . THR B 1 178 ? 15.305 23.188 -7.785 1 80.31 178 THR B C 1
ATOM 8244 O O . THR B 1 178 ? 16.203 23.516 -8.555 1 80.31 178 THR B O 1
ATOM 8247 N N . THR B 1 179 ? 14.672 23.984 -6.918 1 79.31 179 THR B N 1
ATOM 8248 C CA . THR B 1 179 ? 15.227 25.328 -6.789 1 79.31 179 THR B CA 1
ATOM 8249 C C . THR B 1 179 ? 16.609 25.281 -6.145 1 79.31 179 THR B C 1
ATOM 8251 O O . THR B 1 179 ? 16.891 24.406 -5.316 1 79.31 179 THR B O 1
ATOM 8254 N N . ASP B 1 180 ? 17.438 26.094 -6.484 1 76.12 180 ASP B N 1
ATOM 8255 C CA . ASP B 1 180 ? 18.797 26.125 -5.953 1 76.12 180 ASP B CA 1
ATOM 8256 C C . ASP B 1 180 ? 18.781 26.359 -4.445 1 76.12 180 ASP B C 1
ATOM 8258 O O . ASP B 1 180 ? 19.594 25.781 -3.723 1 76.12 180 ASP B O 1
ATOM 8262 N N . GLU B 1 181 ? 17.859 27.125 -4.035 1 75.88 181 GLU B N 1
ATOM 8263 C CA . GLU B 1 181 ? 17.75 27.391 -2.604 1 75.88 181 GLU B CA 1
ATOM 8264 C C . GLU B 1 181 ? 17.406 26.125 -1.824 1 75.88 181 GLU B C 1
ATOM 8266 O O . GLU B 1 181 ? 17.984 25.875 -0.758 1 75.88 181 GLU B O 1
ATOM 8271 N N . TYR B 1 182 ? 16.625 25.391 -2.35 1 81.25 182 TYR B N 1
ATOM 8272 C CA . TYR B 1 182 ? 16.203 24.172 -1.667 1 81.25 182 TYR B CA 1
ATOM 8273 C C . TYR B 1 182 ? 17.281 23.094 -1.769 1 81.25 182 TYR B C 1
ATOM 8275 O O . TYR B 1 182 ? 17.609 22.453 -0.772 1 81.25 182 TYR B O 1
ATOM 8283 N N . ARG B 1 183 ? 17.891 22.922 -2.867 1 81.75 183 ARG B N 1
ATOM 8284 C CA . ARG B 1 183 ? 18.844 21.859 -3.135 1 81.75 183 ARG B CA 1
ATOM 8285 C C . ARG B 1 183 ? 20.078 21.984 -2.256 1 81.75 183 ARG B C 1
ATOM 8287 O O . ARG B 1 183 ? 20.688 20.984 -1.862 1 81.75 183 ARG B O 1
ATOM 8294 N N . ASN B 1 184 ? 20.359 23.188 -1.955 1 80.25 184 ASN B N 1
ATOM 8295 C CA . ASN B 1 184 ? 21.594 23.406 -1.19 1 80.25 184 ASN B CA 1
ATOM 8296 C C . ASN B 1 184 ? 21.297 23.594 0.297 1 80.25 184 ASN B C 1
ATOM 8298 O O . ASN B 1 184 ? 22.219 23.75 1.101 1 80.25 184 ASN B O 1
ATOM 8302 N N . SER B 1 185 ? 20.078 23.484 0.63 1 82.19 185 SER B N 1
ATOM 8303 C CA . SER B 1 185 ? 19.703 23.641 2.033 1 82.19 185 SER B CA 1
ATOM 8304 C C . SER B 1 185 ? 19.984 22.375 2.822 1 82.19 185 SER B C 1
ATOM 8306 O O . SER B 1 185 ? 19.953 21.266 2.264 1 82.19 185 SER B O 1
ATOM 8308 N N . PRO B 1 186 ? 20.281 22.469 4.156 1 83.62 186 PRO B N 1
ATOM 8309 C CA . PRO B 1 186 ? 20.484 21.297 4.992 1 83.62 186 PRO B CA 1
ATOM 8310 C C . PRO B 1 186 ? 19.25 20.406 5.082 1 83.62 186 PRO B C 1
ATOM 8312 O O . PRO B 1 186 ? 19.359 19.188 5.277 1 83.62 186 PRO B O 1
ATOM 8315 N N . ARG B 1 187 ? 18.219 21.016 4.848 1 84.06 187 ARG B N 1
ATOM 8316 C CA . ARG B 1 187 ? 16.984 20.234 4.887 1 84.06 187 ARG B CA 1
ATOM 8317 C C . ARG B 1 187 ? 16.938 19.234 3.74 1 84.06 187 ARG B C 1
ATOM 8319 O O . ARG B 1 187 ? 16.469 18.109 3.922 1 84.06 187 ARG B O 1
ATOM 8326 N N . ALA B 1 188 ? 17.406 19.641 2.633 1 86.31 188 ALA B N 1
ATOM 8327 C CA . ALA B 1 188 ? 17.344 18.797 1.442 1 86.31 188 ALA B CA 1
ATOM 8328 C C . ALA B 1 188 ? 18.469 17.781 1.426 1 86.31 188 ALA B C 1
ATOM 8330 O O . ALA B 1 188 ? 18.312 16.688 0.873 1 86.31 188 ALA B O 1
ATOM 8331 N N . THR B 1 189 ? 19.594 18.047 2.107 1 89.88 189 THR B N 1
ATOM 8332 C CA . THR B 1 189 ? 20.781 17.188 1.983 1 89.88 189 THR B CA 1
ATOM 8333 C C . THR B 1 189 ? 20.922 16.297 3.213 1 89.88 189 THR B C 1
ATOM 8335 O O . THR B 1 189 ? 21.906 15.555 3.328 1 89.88 189 THR B O 1
ATOM 8338 N N . THR B 1 190 ? 19.984 16.391 4.137 1 91.62 190 THR B N 1
ATOM 8339 C CA . THR B 1 190 ? 20.078 15.586 5.348 1 91.62 190 THR B CA 1
ATOM 8340 C C . THR B 1 190 ? 18.953 14.555 5.402 1 91.62 190 THR B C 1
ATOM 8342 O O . THR B 1 190 ? 17.812 14.852 5.047 1 91.62 190 THR B O 1
ATOM 8345 N N . ILE B 1 191 ? 19.328 13.32 5.754 1 92.75 191 ILE B N 1
ATOM 8346 C CA . ILE B 1 191 ? 18.328 12.273 5.926 1 92.75 191 ILE B CA 1
ATOM 8347 C C . ILE B 1 191 ? 18.328 11.797 7.379 1 92.75 191 ILE B C 1
ATOM 8349 O O . ILE B 1 191 ? 19.344 11.891 8.07 1 92.75 191 ILE B O 1
ATOM 8353 N N . LEU B 1 192 ? 17.172 11.438 7.855 1 93.25 192 LEU B N 1
ATOM 8354 C CA . LEU B 1 192 ? 17.031 10.852 9.18 1 93.25 192 LEU B CA 1
ATOM 8355 C C . LEU B 1 192 ? 16.859 9.336 9.086 1 93.25 192 LEU B C 1
ATOM 8357 O O . LEU B 1 192 ? 16.016 8.844 8.344 1 93.25 192 LEU B O 1
ATOM 8361 N N . VAL B 1 193 ? 17.688 8.586 9.703 1 91.62 193 VAL B N 1
ATOM 8362 C CA . VAL B 1 193 ? 17.625 7.129 9.75 1 91.62 193 VAL B CA 1
ATOM 8363 C C . VAL B 1 193 ? 17.234 6.672 11.156 1 91.62 193 VAL B C 1
ATOM 8365 O O . VAL B 1 193 ? 17.875 7.043 12.141 1 91.62 193 VAL B O 1
ATOM 8368 N N . THR B 1 194 ? 16.188 5.887 11.195 1 89.94 194 THR B N 1
ATOM 8369 C CA . THR B 1 194 ? 15.719 5.391 12.477 1 89.94 194 THR B CA 1
ATOM 8370 C C . THR B 1 194 ? 15.883 3.877 12.57 1 89.94 194 THR B C 1
ATOM 8372 O O . THR B 1 194 ? 16.078 3.209 11.555 1 89.94 194 THR B O 1
ATOM 8375 N N . GLY B 1 195 ? 15.898 3.318 13.797 1 86.44 195 GLY B N 1
ATOM 8376 C CA . GLY B 1 195 ? 15.969 1.883 14.016 1 86.44 195 GLY B CA 1
ATOM 8377 C C . GLY B 1 195 ? 17.344 1.303 13.734 1 86.44 195 GLY B C 1
ATOM 8378 O O . GLY B 1 195 ? 17.453 0.202 13.188 1 86.44 195 GLY B O 1
ATOM 8379 N N . ILE B 1 196 ? 18.375 2.053 14.055 1 89.12 196 ILE B N 1
ATOM 8380 C CA . ILE B 1 196 ? 19.734 1.595 13.836 1 89.12 196 ILE B CA 1
ATOM 8381 C C . ILE B 1 196 ? 20.141 0.604 14.93 1 89.12 196 ILE B C 1
ATOM 8383 O O . ILE B 1 196 ? 20.016 0.908 16.125 1 89.12 196 ILE B O 1
ATOM 8387 N N . PRO B 1 197 ? 20.516 -0.502 14.5 1 85 197 PRO B N 1
ATOM 8388 C CA . PRO B 1 197 ? 20.984 -1.442 15.523 1 85 197 PRO B CA 1
ATOM 8389 C C . PRO B 1 197 ? 22.203 -0.934 16.266 1 85 197 PRO B C 1
ATOM 8391 O O . PRO B 1 197 ? 22.984 -0.148 15.727 1 85 197 PRO B O 1
ATOM 8394 N N . LYS B 1 198 ? 22.453 -1.366 17.469 1 83.25 198 LYS B N 1
ATOM 8395 C CA . LYS B 1 198 ? 23.516 -0.905 18.359 1 83.25 198 LYS B CA 1
ATOM 8396 C C . LYS B 1 198 ? 24.891 -1.122 17.734 1 83.25 198 LYS B C 1
ATOM 8398 O O . LYS B 1 198 ? 25.781 -0.286 17.891 1 83.25 198 LYS B O 1
ATOM 8403 N N . GLU B 1 199 ? 24.969 -2.129 16.859 1 81.44 199 GLU B N 1
ATOM 8404 C CA . GLU B 1 199 ? 26.266 -2.488 16.281 1 81.44 199 GLU B CA 1
ATOM 8405 C C . GLU B 1 199 ? 26.672 -1.525 15.172 1 81.44 199 GLU B C 1
ATOM 8407 O O . GLU B 1 199 ? 27.859 -1.302 14.93 1 81.44 199 GLU B O 1
ATOM 8412 N N . LEU B 1 200 ? 25.672 -0.934 14.641 1 86.19 200 LEU B N 1
ATOM 8413 C CA . LEU B 1 200 ? 25.938 -0.053 13.508 1 86.19 200 LEU B CA 1
ATOM 8414 C C . LEU B 1 200 ? 25.812 1.411 13.914 1 86.19 200 LEU B C 1
ATOM 8416 O O . LEU B 1 200 ? 26.062 2.309 13.109 1 86.19 200 LEU B O 1
ATOM 8420 N N . ASN B 1 201 ? 25.531 1.622 15.195 1 88.19 201 ASN B N 1
ATOM 8421 C CA . ASN B 1 201 ? 25.234 2.973 15.664 1 88.19 201 ASN B CA 1
ATOM 8422 C C . ASN B 1 201 ? 26.516 3.727 16.031 1 88.19 201 ASN B C 1
ATOM 8424 O O . ASN B 1 201 ? 26.672 4.188 17.156 1 88.19 201 ASN B O 1
ATOM 8428 N N . ASN B 1 202 ? 27.438 3.82 15.125 1 89.69 202 ASN B N 1
ATOM 8429 C CA . ASN B 1 202 ? 28.656 4.602 15.211 1 89.69 202 ASN B CA 1
ATOM 8430 C C . ASN B 1 202 ? 28.922 5.371 13.922 1 89.69 202 ASN B C 1
ATOM 8432 O O . ASN B 1 202 ? 28.484 4.969 12.844 1 89.69 202 ASN B O 1
ATOM 8436 N N . SER B 1 203 ? 29.578 6.457 14.047 1 90.69 203 SER B N 1
ATOM 8437 C CA . SER B 1 203 ? 29.797 7.359 12.922 1 90.69 203 SER B CA 1
ATOM 8438 C C . SER B 1 203 ? 30.609 6.688 11.82 1 90.69 203 SER B C 1
ATOM 8440 O O . SER B 1 203 ? 30.375 6.914 10.633 1 90.69 203 SER B O 1
ATOM 8442 N N . GLU B 1 204 ? 31.484 5.84 12.18 1 88.5 204 GLU B N 1
ATOM 8443 C CA . GLU B 1 204 ? 32.344 5.195 11.203 1 88.5 204 GLU B CA 1
ATOM 8444 C C . GLU B 1 204 ? 31.594 4.18 10.359 1 88.5 204 GLU B C 1
ATOM 8446 O O . GLU B 1 204 ? 31.703 4.172 9.133 1 88.5 204 GLU B O 1
ATOM 8451 N N . SER B 1 205 ? 30.859 3.33 11.031 1 88.19 205 SER B N 1
ATOM 8452 C CA . SER B 1 205 ? 30.094 2.309 10.32 1 88.19 205 SER B CA 1
ATOM 8453 C C . SER B 1 205 ? 29.031 2.938 9.422 1 88.19 205 SER B C 1
ATOM 8455 O O . SER B 1 205 ? 28.828 2.49 8.289 1 88.19 205 SER B O 1
ATOM 8457 N N . LEU B 1 206 ? 28.391 3.955 9.906 1 91.38 206 LEU B N 1
ATOM 8458 C CA . LEU B 1 206 ? 27.359 4.625 9.125 1 91.38 206 LEU B CA 1
ATOM 8459 C C . LEU B 1 206 ? 27.969 5.371 7.941 1 91.38 206 LEU B C 1
ATOM 8461 O O . LEU B 1 206 ? 27.375 5.406 6.855 1 91.38 206 LEU B O 1
ATOM 8465 N N . LYS B 1 207 ? 29.109 5.965 8.203 1 92.31 207 LYS B N 1
ATOM 8466 C CA . LYS B 1 207 ? 29.797 6.645 7.105 1 92.31 207 LYS B CA 1
ATOM 8467 C C . LYS B 1 207 ? 30.188 5.656 6.012 1 92.31 207 LYS B C 1
ATOM 8469 O O . LYS B 1 207 ? 30.016 5.938 4.824 1 92.31 207 LYS B O 1
ATOM 8474 N N . ALA B 1 208 ? 30.672 4.516 6.418 1 87.38 208 ALA B N 1
ATOM 8475 C CA . ALA B 1 208 ? 31.078 3.494 5.453 1 87.38 208 ALA B CA 1
ATOM 8476 C C . ALA B 1 208 ? 29.875 2.998 4.645 1 87.38 208 ALA B C 1
ATOM 8478 O O . ALA B 1 208 ? 30 2.76 3.439 1 87.38 208 ALA B O 1
ATOM 8479 N N . LEU B 1 209 ? 28.797 2.879 5.273 1 87.44 209 LEU B N 1
ATOM 8480 C CA . LEU B 1 209 ? 27.594 2.355 4.641 1 87.44 209 LEU B CA 1
ATOM 8481 C C . LEU B 1 209 ? 27.016 3.369 3.66 1 87.44 209 LEU B C 1
ATOM 8483 O O . LEU B 1 209 ? 26.578 3.002 2.568 1 87.44 209 LEU B O 1
ATOM 8487 N N . PHE B 1 210 ? 27.031 4.648 4.012 1 90.62 210 PHE B N 1
ATOM 8488 C CA . PHE B 1 210 ? 26.297 5.641 3.229 1 90.62 210 PHE B CA 1
ATOM 8489 C C . PHE B 1 210 ? 27.25 6.398 2.305 1 90.62 210 PHE B C 1
ATOM 8491 O O . PHE B 1 210 ? 26.812 7.148 1.434 1 90.62 210 PHE B O 1
ATOM 8498 N N . ASP B 1 211 ? 28.5 6.168 2.395 1 88.94 211 ASP B N 1
ATOM 8499 C CA . ASP B 1 211 ? 29.484 6.812 1.529 1 88.94 211 ASP B CA 1
ATOM 8500 C C . ASP B 1 211 ? 29.422 6.242 0.114 1 88.94 211 ASP B C 1
ATOM 8502 O O . ASP B 1 211 ? 30.031 6.789 -0.807 1 88.94 211 ASP B O 1
ATOM 8506 N N . ILE B 1 212 ? 28.688 5.211 -0.063 1 84.62 212 ILE B N 1
ATOM 8507 C CA . ILE B 1 212 ? 28.594 4.547 -1.359 1 84.62 212 ILE B CA 1
ATOM 8508 C C . ILE B 1 212 ? 27.734 5.391 -2.305 1 84.62 212 ILE B C 1
ATOM 8510 O O . ILE B 1 212 ? 27.797 5.223 -3.525 1 84.62 212 ILE B O 1
ATOM 8514 N N . PHE B 1 213 ? 27 6.309 -1.748 1 87.12 213 PHE B N 1
ATOM 8515 C CA . PHE B 1 213 ? 26.125 7.148 -2.564 1 87.12 213 PHE B CA 1
ATOM 8516 C C . PHE B 1 213 ? 26.906 8.328 -3.135 1 87.12 213 PHE B C 1
ATOM 8518 O O . PHE B 1 213 ? 27.938 8.727 -2.586 1 87.12 213 PHE B O 1
ATOM 8525 N N . PRO B 1 214 ? 26.375 8.891 -4.184 1 83.81 214 PRO B N 1
ATOM 8526 C CA . PRO B 1 214 ? 27.109 9.984 -4.832 1 83.81 214 PRO B CA 1
ATOM 8527 C C . PRO B 1 214 ? 27.312 11.188 -3.914 1 83.81 214 PRO B C 1
ATOM 8529 O O . PRO B 1 214 ? 26.406 11.555 -3.16 1 83.81 214 PRO B O 1
ATOM 8532 N N . GLY B 1 215 ? 28.531 11.852 -3.988 1 84.38 215 GLY B N 1
ATOM 8533 C CA . GLY B 1 215 ? 28.891 13.008 -3.188 1 84.38 215 GLY B CA 1
ATOM 8534 C C . GLY B 1 215 ? 29.453 12.648 -1.829 1 84.38 215 GLY B C 1
ATOM 8535 O O . GLY B 1 215 ? 30.188 13.438 -1.227 1 84.38 215 GLY B O 1
ATOM 8536 N N . GLY B 1 216 ? 29 11.461 -1.277 1 88 216 GLY B N 1
ATOM 8537 C CA . GLY B 1 216 ? 29.516 11.016 0.006 1 88 216 GLY B CA 1
ATOM 8538 C C . GLY B 1 216 ? 28.844 11.695 1.187 1 88 216 GLY B C 1
ATOM 8539 O O . GLY B 1 216 ? 27.984 12.562 1.007 1 88 216 GLY B O 1
ATOM 8540 N N . VAL B 1 217 ? 29.281 11.305 2.352 1 93.5 217 VAL B N 1
ATOM 8541 C CA . VAL B 1 217 ? 28.703 11.812 3.588 1 93.5 217 VAL B CA 1
ATOM 8542 C C . VAL B 1 217 ? 29.516 13.016 4.082 1 93.5 217 VAL B C 1
ATOM 8544 O O . VAL B 1 217 ? 30.734 12.961 4.148 1 93.5 217 VAL B O 1
ATOM 8547 N N . LYS B 1 218 ? 28.828 14.172 4.344 1 91.38 218 LYS B N 1
ATOM 8548 C CA . LYS B 1 218 ? 29.469 15.375 4.875 1 91.38 218 LYS B CA 1
ATOM 8549 C C . LYS B 1 218 ? 29.609 15.297 6.395 1 91.38 218 LYS B C 1
ATOM 8551 O O . LYS B 1 218 ? 30.703 15.508 6.934 1 91.38 218 LYS B O 1
ATOM 8556 N N . ARG B 1 219 ? 28.438 15 7.047 1 91.88 219 ARG B N 1
ATOM 8557 C CA . ARG B 1 219 ? 28.422 14.969 8.508 1 91.88 219 ARG B CA 1
ATOM 8558 C C . ARG B 1 219 ? 27.359 14.016 9.031 1 91.88 219 ARG B C 1
ATOM 8560 O O . ARG B 1 219 ? 26.328 13.805 8.375 1 91.88 219 ARG B O 1
ATOM 8567 N N . ILE B 1 220 ? 27.641 13.43 10.211 1 93.06 220 ILE B N 1
ATOM 8568 C CA . ILE B 1 220 ? 26.688 12.539 10.875 1 93.06 220 ILE B CA 1
ATOM 8569 C C . ILE B 1 220 ? 26.422 13.031 12.297 1 93.06 220 ILE B C 1
ATOM 8571 O O . ILE B 1 220 ? 27.359 13.359 13.031 1 93.06 220 ILE B O 1
ATOM 8575 N N . TRP B 1 221 ? 25.203 13.297 12.688 1 91.25 221 TRP B N 1
ATOM 8576 C CA . TRP B 1 221 ? 24.812 13.617 14.055 1 91.25 221 TRP B CA 1
ATOM 8577 C C . TRP B 1 221 ? 24.172 12.406 14.734 1 91.25 221 TRP B C 1
ATOM 8579 O O . TRP B 1 221 ? 23.078 11.977 14.359 1 91.25 221 TRP B O 1
ATOM 8589 N N . LEU B 1 222 ? 24.859 11.828 15.656 1 90.31 222 LEU B N 1
ATOM 8590 C CA . LEU B 1 222 ? 24.281 10.758 16.453 1 90.31 222 LEU B CA 1
ATOM 8591 C C . LEU B 1 222 ? 23.359 11.32 17.531 1 90.31 222 LEU B C 1
ATOM 8593 O O . LEU B 1 222 ? 23.766 12.195 18.297 1 90.31 222 LEU B O 1
ATOM 8597 N N . ASN B 1 223 ? 22.141 10.852 17.531 1 88.94 223 ASN B N 1
ATOM 8598 C CA . ASN B 1 223 ? 21.172 11.375 18.484 1 88.94 223 ASN B CA 1
ATOM 8599 C C . ASN B 1 223 ? 21.328 10.711 19.859 1 88.94 223 ASN B C 1
ATOM 8601 O O . ASN B 1 223 ? 21.547 9.5 19.938 1 88.94 223 ASN B O 1
ATOM 8605 N N . ARG B 1 224 ? 21.328 11.602 20.844 1 87.12 224 ARG B N 1
ATOM 8606 C CA . ARG B 1 224 ? 21.422 11.141 22.234 1 87.12 224 ARG B CA 1
ATOM 8607 C C . ARG B 1 224 ? 20.203 11.578 23.031 1 87.12 224 ARG B C 1
ATOM 8609 O O . ARG B 1 224 ? 19.453 12.477 22.625 1 87.12 224 ARG B O 1
ATOM 8616 N N . ASP B 1 225 ? 19.969 10.891 24.094 1 85.12 225 ASP B N 1
ATOM 8617 C CA . ASP B 1 225 ? 18.812 11.227 24.922 1 85.12 225 ASP B CA 1
ATOM 8618 C C . ASP B 1 225 ? 19.125 12.414 25.828 1 85.12 225 ASP B C 1
ATOM 8620 O O . ASP B 1 225 ? 19.797 12.266 26.844 1 85.12 225 ASP B O 1
ATOM 8624 N N . PRO B 1 226 ? 18.516 13.547 25.438 1 79.81 226 PRO B N 1
ATOM 8625 C CA . PRO B 1 226 ? 18.812 14.742 26.234 1 79.81 226 PRO B CA 1
ATOM 8626 C C . PRO B 1 226 ? 17.797 14.984 27.344 1 79.81 226 PRO B C 1
ATOM 8628 O O . PRO B 1 226 ? 17.625 16.109 27.797 1 79.81 226 PRO B O 1
ATOM 8631 N N . SER B 1 227 ? 17.156 13.992 27.859 1 81.06 227 SER B N 1
ATOM 8632 C CA . SER B 1 227 ? 16.031 14.203 28.766 1 81.06 227 SER B CA 1
ATOM 8633 C C . SER B 1 227 ? 16.453 14.984 30 1 81.06 227 SER B C 1
ATOM 8635 O O . SER B 1 227 ? 15.781 15.938 30.406 1 81.06 227 SER B O 1
ATOM 8637 N N . LYS B 1 228 ? 17.641 14.656 30.609 1 83.81 228 LYS B N 1
ATOM 8638 C CA . LYS B 1 228 ? 18.141 15.344 31.812 1 83.81 228 LYS B CA 1
ATOM 8639 C C . LYS B 1 228 ? 18.5 16.797 31.5 1 83.81 228 LYS B C 1
ATOM 8641 O O . LYS B 1 228 ? 18.172 17.703 32.281 1 83.81 228 LYS B O 1
ATOM 8646 N N . LEU B 1 229 ? 19.109 16.953 30.375 1 85.62 229 LEU B N 1
ATOM 8647 C CA . LEU B 1 229 ? 19.5 18.297 29.969 1 85.62 229 LEU B CA 1
ATOM 8648 C C . LEU B 1 229 ? 18.297 19.125 29.578 1 85.62 229 LEU B C 1
ATOM 8650 O O . LEU B 1 229 ? 18.234 20.328 29.859 1 85.62 229 LEU B O 1
ATOM 8654 N N . ALA B 1 230 ? 17.375 18.484 28.953 1 82.69 230 ALA B N 1
ATOM 8655 C CA . ALA B 1 230 ? 16.156 19.188 28.547 1 82.69 230 ALA B CA 1
ATOM 8656 C C . ALA B 1 230 ? 15.367 19.672 29.75 1 82.69 230 ALA B C 1
ATOM 8658 O O . ALA B 1 230 ? 14.844 20.781 29.766 1 82.69 230 ALA B O 1
ATOM 8659 N N . LYS B 1 231 ? 15.312 18.891 30.75 1 84.62 231 LYS B N 1
ATOM 8660 C CA . LYS B 1 231 ? 14.617 19.281 31.984 1 84.62 231 LYS B CA 1
ATOM 8661 C C . LYS B 1 231 ? 15.344 20.406 32.688 1 84.62 231 LYS B C 1
ATOM 8663 O O . LYS B 1 231 ? 14.711 21.344 33.188 1 84.62 231 LYS B O 1
ATOM 8668 N N . ALA B 1 232 ? 16.625 20.328 32.719 1 87.56 232 ALA B N 1
ATOM 8669 C CA . ALA B 1 232 ? 17.422 21.359 33.344 1 87.56 232 ALA B CA 1
ATOM 8670 C C . ALA B 1 232 ? 17.297 22.688 32.625 1 87.56 232 ALA B C 1
ATOM 8672 O O . ALA B 1 232 ? 17.188 23.75 33.25 1 87.56 232 ALA B O 1
ATOM 8673 N N . THR B 1 233 ? 17.281 22.562 31.344 1 86.06 233 THR B N 1
ATOM 8674 C CA . THR B 1 233 ? 17.156 23.781 30.547 1 86.06 233 THR B CA 1
ATOM 8675 C C . THR B 1 233 ? 15.773 24.391 30.703 1 86.06 233 THR B C 1
ATOM 8677 O O . THR B 1 233 ? 15.625 25.625 30.719 1 86.06 233 THR B O 1
ATOM 8680 N N . ALA B 1 234 ? 14.875 23.578 30.766 1 84.06 234 ALA B N 1
ATOM 8681 C CA . ALA B 1 234 ? 13.516 24.078 30.984 1 84.06 234 ALA B CA 1
ATOM 8682 C C . ALA B 1 234 ? 13.398 24.75 32.344 1 84.06 234 ALA B C 1
ATOM 8684 O O . ALA B 1 234 ? 12.727 25.781 32.5 1 84.06 234 ALA B O 1
ATOM 8685 N N . LYS B 1 235 ? 13.969 24.188 33.312 1 87.44 235 LYS B N 1
ATOM 8686 C CA . LYS B 1 235 ? 13.984 24.781 34.656 1 87.44 235 LYS B CA 1
ATOM 8687 C C . LYS B 1 235 ? 14.695 26.125 34.656 1 87.44 235 LYS B C 1
ATOM 8689 O O . LYS B 1 235 ? 14.266 27.062 35.344 1 87.44 235 LYS B O 1
ATOM 8694 N N . ARG B 1 236 ? 15.711 26.156 33.969 1 89.88 236 ARG B N 1
ATOM 8695 C CA . ARG B 1 236 ? 16.438 27.422 33.844 1 89.88 236 ARG B CA 1
ATOM 8696 C C . ARG B 1 236 ? 15.547 28.516 33.25 1 89.88 236 ARG B C 1
ATOM 8698 O O . ARG B 1 236 ? 15.523 29.641 33.75 1 89.88 236 ARG B O 1
ATOM 8705 N N . GLU B 1 237 ? 14.914 28.141 32.188 1 86.81 237 GLU B N 1
ATOM 8706 C CA . GLU B 1 237 ? 14.039 29.109 31.547 1 86.81 237 GLU B CA 1
ATOM 8707 C C . GLU B 1 237 ? 12.945 29.578 32.5 1 86.81 237 GLU B C 1
ATOM 8709 O O . GLU B 1 237 ? 12.586 30.766 32.5 1 86.81 237 GLU B O 1
ATOM 8714 N N . ALA B 1 238 ? 12.469 28.719 33.281 1 86.88 238 ALA B N 1
ATOM 8715 C CA . ALA B 1 238 ? 11.445 29.078 34.25 1 86.88 238 ALA B CA 1
ATOM 8716 C C . ALA B 1 238 ? 12.008 30.031 35.312 1 86.88 238 ALA B C 1
ATOM 8718 O O . ALA B 1 238 ? 11.336 30.969 35.719 1 86.88 238 ALA B O 1
ATOM 8719 N N . ILE B 1 239 ? 13.172 29.812 35.75 1 90.12 239 ILE B N 1
ATOM 8720 C CA . ILE B 1 239 ? 13.812 30.641 36.75 1 90.12 239 ILE B CA 1
ATOM 8721 C C . ILE B 1 239 ? 14.078 32.031 36.188 1 90.12 239 ILE B C 1
ATOM 8723 O O . ILE B 1 239 ? 13.891 33.031 36.875 1 90.12 239 ILE B O 1
ATOM 8727 N N . VAL B 1 240 ? 14.5 32 34.969 1 90.31 240 VAL B N 1
ATOM 8728 C CA . VAL B 1 240 ? 14.766 33.281 34.312 1 90.31 240 VAL B CA 1
ATOM 8729 C C . VAL B 1 240 ? 13.477 34.094 34.219 1 90.31 240 VAL B C 1
ATOM 8731 O O . VAL B 1 240 ? 13.477 35.312 34.5 1 90.31 240 VAL B O 1
ATOM 8734 N N . ASN B 1 241 ? 12.469 33.5 33.906 1 88.88 241 ASN B N 1
ATOM 8735 C CA . ASN B 1 241 ? 11.188 34.188 33.812 1 88.88 241 ASN B CA 1
ATOM 8736 C C . ASN B 1 241 ? 10.734 34.719 35.156 1 88.88 241 ASN B C 1
ATOM 8738 O O . ASN B 1 241 ? 10.211 35.812 35.25 1 88.88 241 ASN B O 1
ATOM 8742 N N . ASN B 1 242 ? 10.93 33.938 36.188 1 88.75 242 ASN B N 1
ATOM 8743 C CA . ASN B 1 242 ? 10.547 34.375 37.531 1 88.75 242 ASN B CA 1
ATOM 8744 C C . ASN B 1 242 ? 11.43 35.5 38.031 1 88.75 242 ASN B C 1
ATOM 8746 O O . ASN B 1 242 ? 10.953 36.438 38.688 1 88.75 242 ASN B O 1
ATOM 8750 N N . LEU B 1 243 ? 12.68 35.375 37.719 1 91.62 243 LEU B N 1
ATOM 8751 C CA . LEU B 1 243 ? 13.602 36.438 38.094 1 91.62 243 LEU B CA 1
ATOM 8752 C C . LEU B 1 243 ? 13.242 37.75 37.375 1 91.62 243 LEU B C 1
ATOM 8754 O O . LEU B 1 243 ? 13.266 38.812 38 1 91.62 243 LEU B O 1
ATOM 8758 N N . GLU B 1 244 ? 12.945 37.625 36.125 1 91.75 244 GLU B N 1
ATOM 8759 C CA . GLU B 1 244 ? 12.531 38.812 35.375 1 91.75 244 GLU B CA 1
ATOM 8760 C C . GLU B 1 244 ? 11.25 39.406 35.938 1 91.75 244 GLU B C 1
ATOM 8762 O O . GLU B 1 244 ? 11.117 40.625 36 1 91.75 244 GLU B O 1
ATOM 8767 N N . GLY B 1 245 ? 10.359 38.562 36.312 1 90.38 245 GLY B N 1
ATOM 8768 C CA . GLY B 1 245 ? 9.125 39.062 36.906 1 90.38 245 GLY B CA 1
ATOM 8769 C C . GLY B 1 245 ? 9.352 39.781 38.219 1 90.38 245 GLY B C 1
ATOM 8770 O O . GLY B 1 245 ? 8.773 40.844 38.438 1 90.38 245 GLY B O 1
ATOM 8771 N N . ALA B 1 246 ? 10.164 39.25 39.031 1 89.38 246 ALA B N 1
ATOM 8772 C CA . ALA B 1 246 ? 10.477 39.844 40.344 1 89.38 246 ALA B CA 1
ATOM 8773 C C . ALA B 1 246 ? 11.234 41.156 40.156 1 89.38 246 ALA B C 1
ATOM 8775 O O . ALA B 1 246 ? 10.953 42.125 40.844 1 89.38 246 ALA B O 1
ATOM 8776 N N . ALA B 1 247 ? 12.188 41.094 39.25 1 91.25 247 ALA B N 1
ATOM 8777 C CA . ALA B 1 247 ? 13 42.312 39 1 91.25 247 ALA B CA 1
ATOM 8778 C C . ALA B 1 247 ? 12.148 43.438 38.438 1 91.25 247 ALA B C 1
ATOM 8780 O O . ALA B 1 247 ? 12.289 44.594 38.812 1 91.25 247 ALA B O 1
ATOM 8781 N N . THR B 1 248 ? 11.32 43.125 37.469 1 91.56 248 THR B N 1
ATOM 8782 C CA . THR B 1 248 ? 10.461 44.125 36.875 1 91.56 248 THR B CA 1
ATOM 8783 C C . THR B 1 248 ? 9.492 44.719 37.875 1 91.56 248 THR B C 1
ATOM 8785 O O . THR B 1 248 ? 9.266 45.906 37.906 1 91.56 248 THR B O 1
ATOM 8788 N N . ASN B 1 249 ? 8.93 43.875 38.719 1 88.25 249 ASN B N 1
ATOM 8789 C CA . ASN B 1 249 ? 8.039 44.344 39.781 1 88.25 249 ASN B CA 1
ATOM 8790 C C . ASN B 1 249 ? 8.758 45.312 40.719 1 88.25 249 ASN B C 1
ATOM 8792 O O . ASN B 1 249 ? 8.18 46.281 41.188 1 88.25 249 ASN B O 1
ATOM 8796 N N . TYR B 1 250 ? 9.945 44.938 41.062 1 88.81 250 TYR B N 1
ATOM 8797 C CA . TYR B 1 250 ? 10.766 45.781 41.938 1 88.81 250 TYR B CA 1
ATOM 8798 C C . TYR B 1 250 ? 11.016 47.125 41.312 1 88.81 250 TYR B C 1
ATOM 8800 O O . TYR B 1 250 ? 10.898 48.156 41.969 1 88.81 250 TYR B O 1
ATOM 8808 N N . ILE B 1 251 ? 11.367 47.156 40.062 1 89.06 251 ILE B N 1
ATOM 8809 C CA . ILE B 1 251 ? 11.703 48.375 39.375 1 89.06 251 ILE B CA 1
ATOM 8810 C C . ILE B 1 251 ? 10.461 49.25 39.25 1 89.06 251 ILE B C 1
ATOM 8812 O O . ILE B 1 251 ? 10.531 50.469 39.406 1 89.06 251 ILE B O 1
ATOM 8816 N N . ILE B 1 252 ? 9.297 48.688 38.938 1 88 252 ILE B N 1
ATOM 8817 C CA . ILE B 1 252 ? 8.047 49.438 38.812 1 88 252 ILE B CA 1
ATOM 8818 C C . ILE B 1 252 ? 7.668 50.031 40.156 1 88 252 ILE B C 1
ATOM 8820 O O . ILE B 1 252 ? 7.277 51.219 40.219 1 88 252 ILE B O 1
ATOM 8824 N N . GLN B 1 253 ? 7.84 49.25 41.219 1 84.94 253 GLN B N 1
ATOM 8825 C CA . GLN B 1 253 ? 7.516 49.75 42.531 1 84.94 253 GLN B CA 1
ATOM 8826 C C . GLN B 1 253 ? 8.469 50.875 42.938 1 84.94 253 GLN B C 1
ATOM 8828 O O . GLN B 1 253 ? 8.055 51.844 43.594 1 84.94 253 GLN B O 1
ATOM 8833 N N . TYR B 1 254 ? 9.695 50.625 42.656 1 82.25 254 TYR B N 1
ATOM 8834 C CA . TYR B 1 254 ? 10.695 51.656 42.938 1 82.25 254 TYR B CA 1
ATOM 8835 C C . TYR B 1 254 ? 10.367 52.938 42.188 1 82.25 254 TYR B C 1
ATOM 8837 O O . TYR B 1 254 ? 10.484 54.031 42.75 1 82.25 254 TYR B O 1
ATOM 8845 N N . ALA B 1 255 ? 9.969 52.875 40.969 1 82.69 255 ALA B N 1
ATOM 8846 C CA . ALA B 1 255 ? 9.625 54.031 40.156 1 82.69 255 ALA B CA 1
ATOM 8847 C C . ALA B 1 255 ? 8.367 54.719 40.688 1 82.69 255 ALA B C 1
ATOM 8849 O O . ALA B 1 255 ? 8.273 55.938 40.688 1 82.69 255 ALA B O 1
ATOM 8850 N N . LYS B 1 256 ? 7.469 54 41.219 1 83.31 256 LYS B N 1
ATOM 8851 C CA . LYS B 1 256 ? 6.238 54.531 41.781 1 83.31 256 LYS B CA 1
ATOM 8852 C C . LYS B 1 256 ? 6.512 55.25 43.094 1 83.31 256 LYS B C 1
ATOM 8854 O O . LYS B 1 256 ? 5.945 56.312 43.344 1 83.31 256 LYS B O 1
ATOM 8859 N N . ASP B 1 257 ? 7.359 54.656 43.875 1 78.56 257 ASP B N 1
ATOM 8860 C CA . ASP B 1 257 ? 7.672 55.219 45.188 1 78.56 257 ASP B CA 1
ATOM 8861 C C . ASP B 1 257 ? 8.523 56.469 45.031 1 78.56 257 ASP B C 1
ATOM 8863 O O . ASP B 1 257 ? 8.438 57.375 45.875 1 78.56 257 ASP B O 1
ATOM 8867 N N . SER B 1 258 ? 9.367 56.469 44.062 1 74.81 258 SER B N 1
ATOM 8868 C CA . SER B 1 258 ? 10.242 57.625 43.844 1 74.81 258 SER B CA 1
ATOM 8869 C C . SER B 1 258 ? 9.438 58.844 43.438 1 74.81 258 SER B C 1
ATOM 8871 O O . SER B 1 258 ? 9.914 59.969 43.594 1 74.81 258 SER B O 1
ATOM 8873 N N . THR B 1 259 ? 8.273 58.688 42.906 1 72.12 259 THR B N 1
ATOM 8874 C CA . THR B 1 259 ? 7.438 59.812 42.5 1 72.12 259 THR B CA 1
ATOM 8875 C C . THR B 1 259 ? 6.625 60.344 43.688 1 72.12 259 THR B C 1
ATOM 8877 O O . THR B 1 259 ? 6.078 61.438 43.625 1 72.12 259 THR B O 1
ATOM 8880 N N . LYS B 1 260 ? 6.656 59.688 44.844 1 72.88 260 LYS B N 1
ATOM 8881 C CA . LYS B 1 260 ? 5.941 60.156 46.031 1 72.88 260 LYS B CA 1
ATOM 8882 C C . LYS B 1 260 ? 6.793 61.125 46.844 1 72.88 260 LYS B C 1
ATOM 8884 O O . LYS B 1 260 ? 8 60.938 47 1 72.88 260 LYS B O 1
ATOM 8889 N N . PRO B 1 261 ? 6.359 62.281 47.031 1 62.22 261 PRO B N 1
ATOM 8890 C CA . PRO B 1 261 ? 7.074 63.344 47.75 1 62.22 261 PRO B CA 1
ATOM 8891 C C . PRO B 1 261 ? 7.789 62.844 49 1 62.22 261 PRO B C 1
ATOM 8893 O O . PRO B 1 261 ? 8.867 63.344 49.344 1 62.22 261 PRO B O 1
ATOM 8896 N N . GLU B 1 262 ? 7.18 62 49.781 1 55.66 262 GLU B N 1
ATOM 8897 C CA . GLU B 1 262 ? 7.75 61.562 51.062 1 55.66 262 GLU B CA 1
ATOM 8898 C C . GLU B 1 262 ? 9.062 60.812 50.844 1 55.66 262 GLU B C 1
ATOM 8900 O O . GLU B 1 262 ? 9.945 60.844 51.719 1 55.66 262 GLU B O 1
ATOM 8905 N N . PHE B 1 263 ? 9.203 60.188 49.781 1 53.31 263 PHE B N 1
ATOM 8906 C CA . PHE B 1 263 ? 10.352 59.344 49.469 1 53.31 263 PHE B CA 1
ATOM 8907 C C . PHE B 1 263 ? 11.578 60.188 49.156 1 53.31 263 PHE B C 1
ATOM 8909 O O . PHE B 1 263 ? 12.703 59.812 49.469 1 53.31 263 PHE B O 1
ATOM 8916 N N . ARG B 1 264 ? 11.43 61.406 48.594 1 52.78 264 ARG B N 1
ATOM 8917 C CA . ARG B 1 264 ? 12.5 62.375 48.344 1 52.78 264 ARG B CA 1
ATOM 8918 C C . ARG B 1 264 ? 13.094 62.875 49.656 1 52.78 264 ARG B C 1
ATOM 8920 O O . ARG B 1 264 ? 14.305 63.125 49.75 1 52.78 264 ARG B O 1
ATOM 8927 N N . GLU B 1 265 ? 12.234 63.188 50.562 1 50 265 GLU B N 1
ATOM 8928 C CA . GLU B 1 265 ? 12.734 63.75 51.812 1 50 265 GLU B CA 1
ATOM 8929 C C . GLU B 1 265 ? 13.539 62.688 52.594 1 50 265 GLU B C 1
ATOM 8931 O O . GLU B 1 265 ? 14.539 63.031 53.219 1 50 265 GLU B O 1
ATOM 8936 N N . SER B 1 266 ? 12.992 61.531 52.594 1 46.75 266 SER B N 1
ATOM 8937 C CA . SER B 1 266 ? 13.68 60.531 53.438 1 46.75 266 SER B CA 1
ATOM 8938 C C . SER B 1 266 ? 15 60.094 52.781 1 46.75 266 SER B C 1
ATOM 8940 O O . SER B 1 266 ? 15.898 59.625 53.5 1 46.75 266 SER B O 1
ATOM 8942 N N . ASN B 1 267 ? 15.188 60.156 51.5 1 45.41 267 ASN B N 1
ATOM 8943 C CA . ASN B 1 267 ? 16.484 59.781 50.938 1 45.41 267 ASN B CA 1
ATOM 8944 C C . ASN B 1 267 ? 17.562 60.781 51.312 1 45.41 267 ASN B C 1
ATOM 8946 O O . ASN B 1 267 ? 18.75 60.562 51.062 1 45.41 267 ASN B O 1
ATOM 8950 N N . VAL B 1 268 ? 17.266 62.125 51.469 1 42.16 268 VAL B N 1
ATOM 8951 C CA . VAL B 1 268 ? 18.312 63.094 51.781 1 42.16 268 VAL B CA 1
ATOM 8952 C C . VAL B 1 268 ? 18.922 62.75 53.125 1 42.16 268 VAL B C 1
ATOM 8954 O O . VAL B 1 268 ? 20.109 63 53.344 1 42.16 268 VAL B O 1
ATOM 8957 N N . GLU B 1 269 ? 18.031 62.688 54.156 1 38.06 269 GLU B N 1
ATOM 8958 C CA . GLU B 1 269 ? 18.734 62.656 55.438 1 38.06 269 GLU B CA 1
ATOM 8959 C C . GLU B 1 269 ? 19.594 61.406 55.562 1 38.06 269 GLU B C 1
ATOM 8961 O O . GLU B 1 269 ? 20.766 61.5 55.969 1 38.06 269 GLU B O 1
ATOM 8966 N N . ASN B 1 270 ? 19.031 60.25 56.25 1 38.03 270 ASN B N 1
ATOM 8967 C CA . ASN B 1 270 ? 19.891 59.219 56.812 1 38.03 270 ASN B CA 1
ATOM 8968 C C . ASN B 1 270 ? 20.359 58.219 55.781 1 38.03 270 ASN B C 1
ATOM 8970 O O . ASN B 1 270 ? 19.531 57.656 55.062 1 38.03 270 ASN B O 1
ATOM 8974 N N . GLY B 1 271 ? 21.297 58.438 54.75 1 39.03 271 GLY B N 1
ATOM 8975 C CA . GLY B 1 271 ? 22.078 57.625 53.812 1 39.03 271 GLY B CA 1
ATOM 8976 C C . GLY B 1 271 ? 21.375 56.344 53.406 1 39.03 271 GLY B C 1
ATOM 8977 O O . GLY B 1 271 ? 21.953 55.5 52.75 1 39.03 271 GLY B O 1
ATOM 8978 N N . ASN B 1 272 ? 20.672 55.656 54.375 1 36.94 272 ASN B N 1
ATOM 8979 C CA . ASN B 1 272 ? 20.188 54.281 54.156 1 36.94 272 ASN B CA 1
ATOM 8980 C C . ASN B 1 272 ? 19.172 54.188 53.031 1 36.94 272 ASN B C 1
ATOM 8982 O O . ASN B 1 272 ? 18.359 55.094 52.844 1 36.94 272 ASN B O 1
ATOM 8986 N N . SER B 1 273 ? 19.547 53.469 51.906 1 42.34 273 SER B N 1
ATOM 8987 C CA . SER B 1 273 ? 18.703 53.156 50.75 1 42.34 273 SER B CA 1
ATOM 8988 C C . SER B 1 273 ? 17.266 52.906 51.156 1 42.34 273 SER B C 1
ATOM 8990 O O . SER B 1 273 ? 17 52.25 52.188 1 42.34 273 SER B O 1
ATOM 8992 N N . PRO B 1 274 ? 16.328 53.688 50.938 1 41.91 274 PRO B N 1
ATOM 8993 C CA . PRO B 1 274 ? 14.922 53.406 51.25 1 41.91 274 PRO B CA 1
ATOM 8994 C C . PRO B 1 274 ? 14.625 51.906 51.25 1 41.91 274 PRO B C 1
ATOM 8996 O O . PRO B 1 274 ? 15.219 51.156 50.469 1 41.91 274 PRO B O 1
ATOM 8999 N N . ASN B 1 275 ? 14.383 51.219 52.406 1 45.78 275 ASN B N 1
ATOM 9000 C CA . ASN B 1 275 ? 13.953 49.844 52.562 1 45.78 275 ASN B CA 1
ATOM 9001 C C . ASN B 1 275 ? 12.945 49.438 51.469 1 45.78 275 ASN B C 1
ATOM 9003 O O . ASN B 1 275 ? 11.742 49.625 51.625 1 45.78 275 ASN B O 1
ATOM 9007 N N . ILE B 1 276 ? 13.055 49.781 50.281 1 53.56 276 ILE B N 1
ATOM 9008 C CA . ILE B 1 276 ? 12.172 49.375 49.188 1 53.56 276 ILE B CA 1
ATOM 9009 C C . ILE B 1 276 ? 11.891 47.875 49.281 1 53.56 276 ILE B C 1
ATOM 9011 O O . ILE B 1 276 ? 12.812 47.062 49.438 1 53.56 276 ILE B O 1
ATOM 9015 N N . LYS B 1 277 ? 10.57 47.469 49.625 1 63.12 277 LYS B N 1
ATOM 9016 C CA . LYS B 1 277 ? 10.047 46.125 49.812 1 63.12 277 LYS B CA 1
ATOM 9017 C C . LYS B 1 277 ? 10.469 45.219 48.656 1 63.12 277 LYS B C 1
ATOM 9019 O O . LYS B 1 277 ? 10.016 45.375 47.531 1 63.12 277 LYS B O 1
ATOM 9024 N N . ARG B 1 278 ? 11.602 44.625 48.812 1 76.06 278 ARG B N 1
ATOM 9025 C CA . ARG B 1 278 ? 12.055 43.594 47.875 1 76.06 278 ARG B CA 1
ATOM 9026 C C . ARG B 1 278 ? 11.023 42.5 47.719 1 76.06 278 ARG B C 1
ATOM 9028 O O . ARG B 1 278 ? 10.367 42.125 48.719 1 76.06 278 ARG B O 1
ATOM 9035 N N . PRO B 1 279 ? 10.664 42.219 46.438 1 80.88 279 PRO B N 1
ATOM 9036 C CA . PRO B 1 279 ? 9.672 41.156 46.219 1 80.88 279 PRO B CA 1
ATOM 9037 C C . PRO B 1 279 ? 10.031 39.875 46.969 1 80.88 279 PRO B C 1
ATOM 9039 O O . PRO B 1 279 ? 11.203 39.5 47.031 1 80.88 279 PRO B O 1
ATOM 9042 N N . GLN B 1 280 ? 9.039 39.344 47.719 1 78.31 280 GLN B N 1
ATOM 9043 C CA . GLN B 1 280 ? 9.234 38.094 48.469 1 78.31 280 GLN B CA 1
ATOM 9044 C C . GLN B 1 280 ? 8.312 37 47.969 1 78.31 280 GLN B C 1
ATOM 9046 O O . GLN B 1 280 ? 7.262 37.281 47.406 1 78.31 280 GLN B O 1
ATOM 9051 N N . HIS B 1 281 ? 8.781 35.781 47.688 1 76.88 281 HIS B N 1
ATOM 9052 C CA . HIS B 1 281 ? 7.914 34.656 47.406 1 76.88 281 HIS B CA 1
ATOM 9053 C C . HIS B 1 281 ? 8.086 33.562 48.406 1 76.88 281 HIS B C 1
ATOM 9055 O O . HIS B 1 281 ? 9.086 33.5 49.156 1 76.88 281 HIS B O 1
ATOM 9061 N N . SER B 1 282 ? 6.938 32.844 48.562 1 70.62 282 SER B N 1
ATOM 9062 C CA . SER B 1 282 ? 7.004 31.734 49.531 1 70.62 282 SER B CA 1
ATOM 9063 C C . SER B 1 282 ? 7.664 30.516 48.906 1 70.62 282 SER B C 1
ATOM 9065 O O . SER B 1 282 ? 7.445 30.203 47.719 1 70.62 282 SER B O 1
ATOM 9067 N N . SER B 1 283 ? 8.797 30.188 49.344 1 58.66 283 SER B N 1
ATOM 9068 C CA . SER B 1 283 ? 9.539 29.047 48.781 1 58.66 283 SER B CA 1
ATOM 9069 C C . SER B 1 283 ? 8.617 27.875 48.5 1 58.66 283 SER B C 1
ATOM 9071 O O . SER B 1 283 ? 8.773 27.172 47.5 1 58.66 283 SER B O 1
ATOM 9073 N N . LYS B 1 284 ? 8.172 27.125 49.562 1 56.34 284 LYS B N 1
ATOM 9074 C CA . LYS B 1 284 ? 7.371 25.922 49.344 1 56.34 284 LYS B CA 1
ATOM 9075 C C . LYS B 1 284 ? 5.887 26.266 49.219 1 56.34 284 LYS B C 1
ATOM 9077 O O . LYS B 1 284 ? 5.531 27.438 49.031 1 56.34 284 LYS B O 1
ATOM 9082 N N . LEU B 1 285 ? 5.055 25.531 49.969 1 52.56 285 LEU B N 1
ATOM 9083 C CA . LEU B 1 285 ? 3.602 25.625 50.031 1 52.56 285 LEU B CA 1
ATOM 9084 C C . LEU B 1 285 ? 3.164 26.984 50.594 1 52.56 285 LEU B C 1
ATOM 9086 O O . LEU B 1 285 ? 3.773 27.484 51.531 1 52.56 285 LEU B O 1
ATOM 9090 N N . PRO B 1 286 ? 2.35 27.781 49.844 1 53.28 286 PRO B N 1
ATOM 9091 C CA . PRO B 1 286 ? 1.885 29.125 50.25 1 53.28 286 PRO B CA 1
ATOM 9092 C C . PRO B 1 286 ? 1.743 29.266 51.75 1 53.28 286 PRO B C 1
ATOM 9094 O O . PRO B 1 286 ? 1.946 30.359 52.312 1 53.28 286 PRO B O 1
ATOM 9097 N N . ILE B 1 287 ? 1.23 28.359 52.375 1 52.19 287 ILE B N 1
ATOM 9098 C CA . ILE B 1 287 ? 0.76 28.609 53.75 1 52.19 287 ILE B CA 1
ATOM 9099 C C . ILE B 1 287 ? 1.95 28.672 54.688 1 52.19 287 ILE B C 1
ATOM 9101 O O . ILE B 1 287 ? 1.963 29.484 55.625 1 52.19 287 ILE B O 1
ATOM 9105 N N . ILE B 1 288 ? 2.824 27.703 54.625 1 53.91 288 ILE B N 1
ATOM 9106 C CA . ILE B 1 288 ? 3.719 27.5 55.75 1 53.91 288 ILE B CA 1
ATOM 9107 C C . ILE B 1 288 ? 5.105 28.047 55.406 1 53.91 288 ILE B C 1
ATOM 9109 O O . ILE B 1 288 ? 5.965 28.156 56.281 1 53.91 288 ILE B O 1
ATOM 9113 N N . GLY B 1 289 ? 5.418 28.375 54.219 1 55.72 289 GLY B N 1
ATOM 9114 C CA . GLY B 1 289 ? 6.852 28.484 54 1 55.72 289 GLY B CA 1
ATOM 9115 C C . GLY B 1 289 ? 7.387 29.891 54.219 1 55.72 289 GLY B C 1
ATOM 9116 O O . GLY B 1 289 ? 6.621 30.859 54.25 1 55.72 289 GLY B O 1
ATOM 9117 N N . LYS B 1 290 ? 8.602 30.062 54.812 1 67 290 LYS B N 1
ATOM 9118 C CA . LYS B 1 290 ? 9.312 31.312 55.094 1 67 290 LYS B CA 1
ATOM 9119 C C . LYS B 1 290 ? 9.445 32.156 53.844 1 67 290 LYS B C 1
ATOM 9121 O O . LYS B 1 290 ? 9.719 31.656 52.75 1 67 290 LYS B O 1
ATOM 9126 N N . LYS B 1 291 ? 8.992 33.406 53.906 1 75.19 291 LYS B N 1
ATOM 9127 C CA . LYS B 1 291 ? 9.109 34.375 52.844 1 75.19 291 LYS B CA 1
ATOM 9128 C C . LYS B 1 291 ? 10.57 34.688 52.531 1 75.19 291 LYS B C 1
ATOM 9130 O O . LYS B 1 291 ? 11.336 35.031 53.469 1 75.19 291 LYS B O 1
ATOM 9135 N N . VAL B 1 292 ? 11.047 34.281 51.531 1 80.31 292 VAL B N 1
ATOM 9136 C 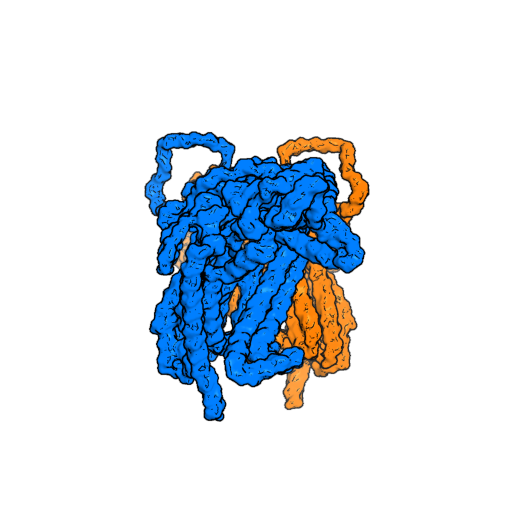CA . VAL B 1 292 ? 12.422 34.562 51.125 1 80.31 292 VAL B CA 1
ATOM 9137 C C . VAL B 1 292 ? 12.438 35.625 50.031 1 80.31 292 VAL B C 1
ATOM 9139 O O . VAL B 1 292 ? 11.43 35.875 49.375 1 80.31 292 VAL B O 1
ATOM 9142 N N . ASP B 1 293 ? 13.586 36.344 49.969 1 84.31 293 ASP B N 1
ATOM 9143 C CA . ASP B 1 293 ? 13.789 37.375 48.938 1 84.31 293 ASP B CA 1
ATOM 9144 C C . ASP B 1 293 ? 13.805 36.719 47.531 1 84.31 293 ASP B C 1
ATOM 9146 O O . ASP B 1 293 ? 14.648 35.875 47.25 1 84.31 293 ASP B O 1
ATOM 9150 N N . SER B 1 294 ? 12.906 37.125 46.688 1 87.88 294 SER B N 1
ATOM 9151 C CA . SER B 1 294 ? 12.75 36.531 45.375 1 87.88 294 SER B CA 1
ATOM 9152 C C . SER B 1 294 ? 13.969 36.781 44.5 1 87.88 294 SER B C 1
ATOM 9154 O O . SER B 1 294 ? 14.414 35.906 43.75 1 87.88 294 SER B O 1
ATOM 9156 N N . LEU B 1 295 ? 14.562 37.969 44.469 1 89.31 295 LEU B N 1
ATOM 9157 C CA . LEU B 1 295 ? 15.672 38.344 43.594 1 89.31 295 LEU B CA 1
ATOM 9158 C C . LEU B 1 295 ? 16.922 37.562 43.938 1 89.31 295 LEU B C 1
ATOM 9160 O O . LEU B 1 295 ? 17.594 37.031 43.062 1 89.31 295 LEU B O 1
ATOM 9164 N N . GLU B 1 296 ? 17.188 37.469 45.219 1 87.19 296 GLU B N 1
ATOM 9165 C CA . GLU B 1 296 ? 18.359 36.719 45.656 1 87.19 296 GLU B CA 1
ATOM 9166 C C . GLU B 1 296 ? 18.188 35.219 45.438 1 87.19 296 GLU B C 1
ATOM 9168 O O . GLU B 1 296 ? 19.109 34.562 45 1 87.19 296 GLU B O 1
ATOM 9173 N N . THR B 1 297 ? 17.031 34.781 45.75 1 88.12 297 THR B N 1
ATOM 9174 C CA . THR B 1 297 ? 16.766 33.344 45.625 1 88.12 297 THR B CA 1
ATOM 9175 C C . THR B 1 297 ? 16.844 32.906 44.156 1 88.12 297 THR B C 1
ATOM 9177 O O . THR B 1 297 ? 17.5 31.906 43.844 1 88.12 297 THR B O 1
ATOM 9180 N N . TYR B 1 298 ? 16.172 33.594 43.312 1 91.56 298 TYR B N 1
ATOM 9181 C CA . TYR B 1 298 ? 16.172 33.219 41.906 1 91.56 298 TYR B CA 1
ATOM 9182 C C . TYR B 1 298 ? 17.547 33.406 41.281 1 91.56 298 TYR B C 1
ATOM 9184 O O . TYR B 1 298 ? 17.953 32.656 40.406 1 91.56 298 TYR B O 1
ATOM 9192 N N . SER B 1 299 ? 18.281 34.406 41.656 1 91.19 299 SER B N 1
ATOM 9193 C CA . SER B 1 299 ? 19.641 34.594 41.156 1 91.19 299 SER B CA 1
ATOM 9194 C C . SER B 1 299 ? 20.547 33.438 41.562 1 91.19 299 SER B C 1
ATOM 9196 O O . SER B 1 299 ? 21.359 32.969 40.781 1 91.19 299 SER B O 1
ATOM 9198 N N . ASN B 1 300 ? 20.375 33.031 42.781 1 90.06 300 ASN B N 1
ATOM 9199 C CA . ASN B 1 300 ? 21.156 31.875 43.25 1 90.06 300 ASN B CA 1
ATOM 9200 C C . ASN B 1 300 ? 20.75 30.594 42.531 1 90.06 300 ASN B C 1
ATOM 9202 O O . ASN B 1 300 ? 21.609 29.781 42.188 1 90.06 300 ASN B O 1
ATOM 9206 N N . ASP B 1 301 ? 19.469 30.422 42.438 1 90.88 301 ASP B N 1
ATOM 9207 C CA . ASP B 1 301 ? 18.969 29.25 41.75 1 90.88 301 ASP B CA 1
ATOM 9208 C C . ASP B 1 301 ? 19.469 29.219 40.281 1 90.88 301 ASP B C 1
ATOM 9210 O O . ASP B 1 301 ? 19.781 28.156 39.75 1 90.88 301 ASP B O 1
ATOM 9214 N N . LEU B 1 302 ? 19.484 30.344 39.594 1 93.31 302 LEU B N 1
ATOM 9215 C CA . LEU B 1 302 ? 19.938 30.438 38.219 1 93.31 302 LEU B CA 1
ATOM 9216 C C . LEU B 1 302 ? 21.406 30.078 38.125 1 93.31 302 LEU B C 1
ATOM 9218 O O . LEU B 1 302 ? 21.812 29.391 37.156 1 93.31 302 LEU B O 1
ATOM 9222 N N . ASN B 1 303 ? 22.188 30.531 39.031 1 91.06 303 ASN B N 1
ATOM 9223 C CA . ASN B 1 303 ? 23.609 30.188 39.031 1 91.06 303 ASN B CA 1
ATOM 9224 C C . ASN B 1 303 ? 23.828 28.688 39.25 1 91.06 303 ASN B C 1
ATOM 9226 O O . ASN B 1 303 ? 24.703 28.094 38.625 1 91.06 303 ASN B O 1
ATOM 9230 N N . ASP B 1 304 ? 23.016 28.156 40.094 1 91.94 304 ASP B N 1
ATOM 9231 C CA . ASP B 1 304 ? 23.125 26.719 40.344 1 91.94 304 ASP B CA 1
ATOM 9232 C C . ASP B 1 304 ? 22.766 25.906 39.125 1 91.94 304 ASP B C 1
ATOM 9234 O O . ASP B 1 304 ? 23.453 24.953 38.781 1 91.94 304 ASP B O 1
ATOM 9238 N N . ILE B 1 305 ? 21.656 26.25 38.562 1 93.19 305 ILE B N 1
ATOM 9239 C CA . ILE B 1 305 ? 21.188 25.5 37.406 1 93.19 305 ILE B CA 1
ATOM 9240 C C . ILE B 1 305 ? 22.141 25.703 36.25 1 93.19 305 ILE B C 1
ATOM 9242 O O . ILE B 1 305 ? 22.359 24.781 35.438 1 93.19 305 ILE B O 1
ATOM 9246 N N . ASN B 1 306 ? 22.703 26.891 36.062 1 91.06 306 ASN B N 1
ATOM 9247 C CA . ASN B 1 306 ? 23.688 27.141 35 1 91.06 306 ASN B CA 1
ATOM 9248 C C . ASN B 1 306 ? 24.922 26.25 35.188 1 91.06 306 ASN B C 1
ATOM 9250 O O . ASN B 1 306 ? 25.469 25.75 34.188 1 91.06 306 ASN B O 1
ATOM 9254 N N . HIS B 1 307 ? 25.297 26.125 36.344 1 89.25 307 HIS B N 1
ATOM 9255 C CA . HIS B 1 307 ? 26.438 25.25 36.625 1 89.25 307 HIS B CA 1
ATOM 9256 C C . HIS B 1 307 ? 26.094 23.797 36.281 1 89.25 307 HIS B C 1
ATOM 9258 O O . HIS B 1 307 ? 26.922 23.078 35.719 1 89.25 307 HIS B O 1
ATOM 9264 N N . GLN B 1 308 ? 24.969 23.422 36.688 1 89.75 308 GLN B N 1
ATOM 9265 C CA . GLN B 1 308 ? 24.531 22.062 36.375 1 89.75 308 GLN B CA 1
ATOM 9266 C C . GLN B 1 308 ? 24.469 21.828 34.875 1 89.75 308 GLN B C 1
ATOM 9268 O O . GLN B 1 308 ? 24.906 20.766 34.406 1 89.75 308 GLN B O 1
ATOM 9273 N N . ILE B 1 309 ? 23.906 22.734 34.125 1 89.94 309 ILE B N 1
ATOM 9274 C CA . ILE B 1 309 ? 23.766 22.609 32.688 1 89.94 309 ILE B CA 1
ATOM 9275 C C . ILE B 1 309 ? 25.156 22.594 32.031 1 89.94 309 ILE B C 1
ATOM 9277 O O . ILE B 1 309 ? 25.406 21.812 31.109 1 89.94 309 ILE B O 1
ATOM 9281 N N . SER B 1 310 ? 26.031 23.422 32.5 1 87 310 SER B N 1
ATOM 9282 C CA . SER B 1 310 ? 27.391 23.469 31.969 1 87 310 SER B CA 1
ATOM 9283 C C . SER B 1 310 ? 28.125 22.156 32.156 1 87 310 SER B C 1
ATOM 9285 O O . SER B 1 310 ? 28.891 21.719 31.312 1 87 310 SER B O 1
ATOM 9287 N N . GLU B 1 311 ? 27.891 21.516 33.219 1 85.81 311 GLU B N 1
ATOM 9288 C CA . GLU B 1 311 ? 28.5 20.234 33.5 1 85.81 311 GLU B CA 1
ATOM 9289 C C . GLU B 1 311 ? 27.938 19.141 32.594 1 85.81 311 GLU B C 1
ATOM 9291 O O . GLU B 1 311 ? 28.672 18.266 32.125 1 85.81 311 GLU B O 1
ATOM 9296 N N . LEU B 1 312 ? 26.672 19.25 32.406 1 86.38 312 LEU B N 1
ATOM 9297 C CA . LEU B 1 312 ? 26.016 18.25 31.578 1 86.38 312 LEU B CA 1
ATOM 9298 C C . LEU B 1 312 ? 26.406 18.438 30.109 1 86.38 312 LEU B C 1
ATOM 9300 O O . LEU B 1 312 ? 26.547 17.469 29.375 1 86.38 312 LEU B O 1
ATOM 9304 N N . GLN B 1 313 ? 26.578 19.656 29.688 1 84.56 313 GLN B N 1
ATOM 9305 C CA . GLN B 1 313 ? 26.891 19.953 28.297 1 84.56 313 GLN B CA 1
ATOM 9306 C C . GLN B 1 313 ? 28.344 19.641 27.984 1 84.56 313 GLN B C 1
ATOM 9308 O O . GLN B 1 313 ? 28.703 19.406 26.828 1 84.56 313 GLN B O 1
ATOM 9313 N N . LYS B 1 314 ? 29.219 19.578 28.906 1 80.44 314 LYS B N 1
ATOM 9314 C CA . LYS B 1 314 ? 30.656 19.328 28.719 1 80.44 314 LYS B CA 1
ATOM 9315 C C . LYS B 1 314 ? 30.891 17.875 28.328 1 80.44 314 LYS B C 1
ATOM 9317 O O . LYS B 1 314 ? 31.844 17.562 27.609 1 80.44 314 LYS B O 1
ATOM 9322 N N . ASN B 1 315 ? 30.047 17.016 28.766 1 80.94 315 ASN B N 1
ATOM 9323 C CA . ASN B 1 315 ? 30.219 15.594 28.469 1 80.94 315 ASN B CA 1
ATOM 9324 C C . ASN B 1 315 ? 29.031 15.039 27.688 1 80.94 315 ASN B C 1
ATOM 9326 O O . ASN B 1 315 ? 28.266 14.227 28.219 1 80.94 315 ASN B O 1
ATOM 9330 N N . PRO B 1 316 ? 28.984 15.414 26.484 1 77.38 316 PRO B N 1
ATOM 9331 C CA . PRO B 1 316 ? 27.828 14.961 25.688 1 77.38 316 PRO B CA 1
ATOM 9332 C C . PRO B 1 316 ? 27.812 13.445 25.484 1 77.38 316 PRO B C 1
ATOM 9334 O O . PRO B 1 316 ? 26.75 12.867 25.266 1 77.38 316 PRO B O 1
ATOM 9337 N N . ASN B 1 317 ? 28.953 12.766 25.609 1 76.25 317 ASN B N 1
ATOM 9338 C CA . ASN B 1 317 ? 29.062 11.336 25.344 1 76.25 317 ASN B CA 1
ATOM 9339 C C . ASN B 1 317 ? 28.453 10.516 26.484 1 76.25 317 ASN B C 1
ATOM 9341 O O . ASN B 1 317 ? 28.234 9.312 26.344 1 76.25 317 ASN B O 1
ATOM 9345 N N . ASP B 1 318 ? 28.125 11.195 27.531 1 78.88 318 ASP B N 1
ATOM 9346 C CA . ASP B 1 318 ? 27.562 10.484 28.688 1 78.88 318 ASP B CA 1
ATOM 9347 C C . ASP B 1 318 ? 26.078 10.211 28.484 1 78.88 318 ASP B C 1
ATOM 9349 O O . ASP B 1 318 ? 25.5 9.367 29.156 1 78.88 318 ASP B O 1
ATOM 9353 N N . PHE B 1 319 ? 25.547 10.898 27.594 1 85.31 319 PHE B N 1
ATOM 9354 C CA . PHE B 1 319 ? 24.125 10.672 27.344 1 85.31 319 PHE B CA 1
ATOM 9355 C C . PHE B 1 319 ? 23.922 9.414 26.5 1 85.31 319 PHE B C 1
ATOM 9357 O O . PHE B 1 319 ? 24.75 9.094 25.641 1 85.31 319 PHE B O 1
ATOM 9364 N N . LYS B 1 320 ? 22.906 8.672 26.859 1 85.5 320 LYS B N 1
ATOM 9365 C CA . LYS B 1 320 ? 22.594 7.43 26.156 1 85.5 320 LYS B CA 1
ATOM 9366 C C . LYS B 1 320 ? 22.297 7.688 24.688 1 85.5 320 LYS B C 1
ATOM 9368 O O . LYS B 1 320 ? 21.578 8.625 24.344 1 85.5 320 LYS B O 1
ATOM 9373 N N . ARG B 1 321 ? 22.953 6.832 23.859 1 87 321 ARG B N 1
ATOM 9374 C CA . ARG B 1 321 ? 22.734 6.938 22.422 1 87 321 ARG B CA 1
ATOM 9375 C C . ARG B 1 321 ? 21.375 6.395 22.031 1 87 321 ARG B C 1
ATOM 9377 O O . ARG B 1 321 ? 20.922 5.371 22.562 1 87 321 ARG B O 1
ATOM 9384 N N . LEU B 1 322 ? 20.75 7.145 21.203 1 89.5 322 LEU B N 1
ATOM 9385 C CA . LEU B 1 322 ? 19.484 6.688 20.641 1 89.5 322 LEU B CA 1
ATOM 9386 C C . LEU B 1 322 ? 19.703 5.875 19.375 1 89.5 322 LEU B C 1
ATOM 9388 O O . LEU B 1 322 ? 20.812 5.828 18.844 1 89.5 322 LEU B O 1
ATOM 9392 N N . ASN B 1 323 ? 18.625 5.18 18.906 1 89 323 ASN B N 1
ATOM 9393 C CA . ASN B 1 323 ? 18.719 4.328 17.734 1 89 323 ASN B CA 1
ATOM 9394 C C . ASN B 1 323 ? 18.422 5.105 16.453 1 89 323 ASN B C 1
ATOM 9396 O O . ASN B 1 323 ? 17.703 4.625 15.586 1 89 323 ASN B O 1
ATOM 9400 N N . SER B 1 324 ? 18.828 6.363 16.406 1 92.06 324 SER B N 1
ATOM 9401 C CA . SER B 1 324 ? 18.594 7.203 15.227 1 92.06 324 SER B CA 1
ATOM 9402 C C . SER B 1 324 ? 19.781 8.125 14.969 1 92.06 324 SER B C 1
ATOM 9404 O O . SER B 1 324 ? 20.578 8.391 15.875 1 92.06 324 SER B O 1
ATOM 9406 N N . ALA B 1 325 ? 19.938 8.539 13.773 1 92.94 325 ALA B N 1
ATOM 9407 C CA . ALA B 1 325 ? 21.031 9.43 13.398 1 92.94 325 ALA B CA 1
ATOM 9408 C C . ALA B 1 325 ? 20.641 10.305 12.203 1 92.94 325 ALA B C 1
ATOM 9410 O O . ALA B 1 325 ? 19.844 9.891 11.359 1 92.94 325 ALA B O 1
ATOM 9411 N N . PHE B 1 326 ? 21.172 11.555 12.227 1 93.31 326 PHE B N 1
ATOM 9412 C CA . PHE B 1 326 ? 21.062 12.422 11.062 1 93.31 326 PHE B CA 1
ATOM 9413 C C . PHE B 1 326 ? 22.312 12.328 10.195 1 93.31 326 PHE B C 1
ATOM 9415 O O . PHE B 1 326 ? 23.438 12.398 10.703 1 93.31 326 PHE B O 1
ATOM 9422 N N . ILE B 1 327 ? 22.078 12.102 8.93 1 94.25 327 ILE B N 1
ATOM 9423 C CA . ILE B 1 327 ? 23.203 11.984 8 1 94.25 327 ILE B CA 1
ATOM 9424 C C . ILE B 1 327 ? 23.078 13.047 6.914 1 94.25 327 ILE B C 1
ATOM 9426 O O . ILE B 1 327 ? 22.109 13.055 6.148 1 94.25 327 ILE B O 1
ATOM 9430 N N . GLN B 1 328 ? 24.031 13.953 6.871 1 93.31 328 GLN B N 1
ATOM 9431 C CA . GLN B 1 328 ? 24.062 15 5.855 1 93.31 328 GLN B CA 1
ATOM 9432 C C . GLN B 1 328 ? 25 14.633 4.711 1 93.31 328 GLN B C 1
ATOM 9434 O O . GLN B 1 328 ? 26.141 14.211 4.949 1 93.31 328 GLN B O 1
ATOM 9439 N N . PHE B 1 329 ? 24.531 14.781 3.525 1 92.38 329 PHE B N 1
ATOM 9440 C CA . PHE B 1 329 ? 25.312 14.492 2.33 1 92.38 329 PHE B CA 1
ATOM 9441 C C . PHE B 1 329 ? 25.844 15.773 1.706 1 92.38 329 PHE B C 1
ATOM 9443 O O . PHE B 1 329 ? 25.359 16.875 2.014 1 92.38 329 PHE B O 1
ATOM 9450 N N . ASN B 1 330 ? 26.812 15.609 0.869 1 88.19 330 ASN B N 1
ATOM 9451 C CA . ASN B 1 330 ? 27.391 16.75 0.173 1 88.19 330 ASN B CA 1
ATOM 9452 C C . ASN B 1 330 ? 26.516 17.203 -0.995 1 88.19 330 ASN B C 1
ATOM 9454 O O . ASN B 1 330 ? 26.516 18.375 -1.378 1 88.19 330 ASN B O 1
ATOM 9458 N N . ASP B 1 331 ? 25.844 16.172 -1.447 1 86.56 331 ASP B N 1
ATOM 9459 C CA . ASP B 1 331 ? 25.047 16.422 -2.643 1 86.56 331 ASP B CA 1
ATOM 9460 C C . ASP B 1 331 ? 23.578 16.047 -2.42 1 86.56 331 ASP B C 1
ATOM 9462 O O . ASP B 1 331 ? 23.297 15.07 -1.722 1 86.56 331 ASP B O 1
ATOM 9466 N N . TYR B 1 332 ? 22.766 16.859 -3.188 1 88.25 332 TYR B N 1
ATOM 9467 C CA . TYR B 1 332 ? 21.328 16.656 -3.102 1 88.25 332 TYR B CA 1
ATOM 9468 C C . TYR B 1 332 ? 20.938 15.289 -3.666 1 88.25 332 TYR B C 1
ATOM 9470 O O . TYR B 1 332 ? 20.094 14.594 -3.098 1 88.25 332 TYR B O 1
ATOM 9478 N N . VAL B 1 333 ? 21.594 14.828 -4.695 1 86 333 VAL B N 1
ATOM 9479 C CA . VAL B 1 333 ? 21.266 13.578 -5.375 1 86 333 VAL B CA 1
ATOM 9480 C C . VAL B 1 333 ? 21.625 12.398 -4.469 1 86 333 VAL B C 1
ATOM 9482 O O . VAL B 1 333 ? 20.859 11.438 -4.375 1 86 333 VAL B O 1
ATOM 9485 N N . GLY B 1 334 ? 22.703 12.523 -3.811 1 88.5 334 GLY B N 1
ATOM 9486 C CA . GLY B 1 334 ? 23.109 11.477 -2.883 1 88.5 334 GLY B CA 1
ATOM 9487 C C . GLY B 1 334 ? 22.125 11.273 -1.752 1 88.5 334 GLY B C 1
ATOM 9488 O O . GLY B 1 334 ? 21.797 10.133 -1.403 1 88.5 334 GLY B O 1
ATOM 9489 N N . ALA B 1 335 ? 21.641 12.352 -1.271 1 91.19 335 ALA B N 1
ATOM 9490 C CA . ALA B 1 335 ? 20.672 12.281 -0.183 1 91.19 335 ALA B CA 1
ATOM 9491 C C . ALA B 1 335 ? 19.359 11.648 -0.653 1 91.19 335 ALA B C 1
ATOM 9493 O O . ALA B 1 335 ? 18.766 10.836 0.061 1 91.19 335 ALA B O 1
ATOM 9494 N N . GLN B 1 336 ? 18.953 11.961 -1.854 1 90.06 336 GLN B N 1
ATOM 9495 C CA . GLN B 1 336 ? 17.719 11.414 -2.389 1 90.06 336 GLN B CA 1
ATOM 9496 C C . GLN B 1 336 ? 17.844 9.906 -2.625 1 90.06 336 GLN B C 1
ATOM 9498 O O . GLN B 1 336 ? 16.922 9.148 -2.295 1 90.06 336 GLN B O 1
ATOM 9503 N N . LEU B 1 337 ? 18.922 9.523 -3.172 1 89.38 337 LEU B N 1
ATOM 9504 C CA . LEU B 1 337 ? 19.141 8.102 -3.449 1 89.38 337 LEU B CA 1
ATOM 9505 C C . LEU B 1 337 ? 19.234 7.305 -2.154 1 89.38 337 LEU B C 1
ATOM 9507 O O . LEU B 1 337 ? 18.688 6.203 -2.059 1 89.38 337 LEU B O 1
ATOM 9511 N N . ALA B 1 338 ? 19.875 7.836 -1.189 1 90.88 338 ALA B N 1
ATOM 9512 C CA . ALA B 1 338 ? 20 7.172 0.106 1 90.88 338 ALA B CA 1
ATOM 9513 C C . ALA B 1 338 ? 18.625 7.023 0.768 1 90.88 338 ALA B C 1
ATOM 9515 O O . ALA B 1 338 ? 18.344 5.996 1.386 1 90.88 338 ALA B O 1
ATOM 9516 N N . ALA B 1 339 ? 17.844 8.023 0.63 1 91.56 339 ALA B N 1
ATOM 9517 C CA . ALA B 1 339 ? 16.516 8 1.235 1 91.56 339 ALA B CA 1
ATOM 9518 C C . ALA B 1 339 ? 15.656 6.91 0.616 1 91.56 339 ALA B C 1
ATOM 9520 O O . ALA B 1 339 ? 14.828 6.297 1.301 1 91.56 339 ALA B O 1
ATOM 9521 N N . THR B 1 340 ? 15.789 6.637 -0.627 1 87.88 340 THR B N 1
ATOM 9522 C CA . THR B 1 340 ? 15 5.605 -1.293 1 87.88 340 THR B CA 1
ATOM 9523 C C . THR B 1 340 ? 15.445 4.215 -0.854 1 87.88 340 THR B C 1
ATOM 9525 O O . THR B 1 340 ? 14.68 3.254 -0.947 1 87.88 340 THR B O 1
ATOM 9528 N N . SER B 1 341 ? 16.641 4.109 -0.352 1 87.69 341 SER B N 1
ATOM 9529 C CA . SER B 1 341 ? 17.188 2.826 0.069 1 87.69 341 SER B CA 1
ATOM 9530 C C . SER B 1 341 ? 16.953 2.588 1.558 1 87.69 341 SER B C 1
ATOM 9532 O O . SER B 1 341 ? 17.5 1.637 2.131 1 87.69 341 SER B O 1
ATOM 9534 N N . THR B 1 342 ? 16.25 3.469 2.219 1 87.56 342 THR B N 1
ATOM 9535 C CA . THR B 1 342 ? 15.969 3.328 3.643 1 87.56 342 THR B CA 1
ATOM 9536 C C . THR B 1 342 ? 14.469 3.207 3.887 1 87.56 342 THR B C 1
ATOM 9538 O O . THR B 1 342 ? 13.664 3.643 3.062 1 87.56 342 THR B O 1
ATOM 9541 N N . VAL B 1 343 ? 14.102 2.578 4.984 1 81.25 343 VAL B N 1
ATOM 9542 C CA . VAL B 1 343 ? 12.711 2.455 5.414 1 81.25 343 VAL B CA 1
ATOM 9543 C C . VAL B 1 343 ? 12.586 2.844 6.883 1 81.25 343 VAL B C 1
ATOM 9545 O O . VAL B 1 343 ? 13.219 2.232 7.75 1 81.25 343 VAL B O 1
ATOM 9548 N N . PRO B 1 344 ? 11.93 3.865 7.109 1 79.94 344 PRO B N 1
ATOM 9549 C CA . PRO B 1 344 ? 11.133 4.727 6.23 1 79.94 344 PRO B CA 1
ATOM 9550 C C . PRO B 1 344 ? 11.992 5.73 5.461 1 79.94 344 PRO B C 1
ATOM 9552 O O . PRO B 1 344 ? 13.156 5.953 5.809 1 79.94 344 PRO B O 1
ATOM 9555 N N . LYS B 1 345 ? 11.305 6.262 4.438 1 80.38 345 LYS B N 1
ATOM 9556 C CA . LYS B 1 345 ? 11.961 7.285 3.629 1 80.38 345 LYS B CA 1
ATOM 9557 C C . LYS B 1 345 ? 11.773 8.672 4.238 1 80.38 345 LYS B C 1
ATOM 9559 O O . LYS B 1 345 ? 10.672 9.227 4.203 1 80.38 345 LYS B O 1
ATOM 9564 N N . LEU B 1 346 ? 12.734 9.086 5.027 1 82.25 346 LEU B N 1
ATOM 9565 C CA . LEU B 1 346 ? 12.633 10.391 5.672 1 82.25 346 LEU B CA 1
ATOM 9566 C C . LEU B 1 346 ? 13.648 11.367 5.09 1 82.25 346 LEU B C 1
ATOM 9568 O O . LEU B 1 346 ? 14.844 11.25 5.355 1 82.25 346 LEU B O 1
ATOM 9572 N N . ILE B 1 347 ? 13.086 12.266 4.156 1 79.5 347 ILE B N 1
ATOM 9573 C CA . ILE B 1 347 ? 13.906 13.32 3.566 1 79.5 347 ILE B CA 1
ATOM 9574 C C . ILE B 1 347 ? 13.258 14.68 3.807 1 79.5 347 ILE B C 1
ATOM 9576 O O . ILE B 1 347 ? 12.109 14.758 4.25 1 79.5 347 ILE B O 1
ATOM 9580 N N . ASN B 1 348 ? 13.922 15.719 3.727 1 77.06 348 ASN B N 1
ATOM 9581 C CA . ASN B 1 348 ? 13.414 17.078 3.848 1 77.06 348 ASN B CA 1
ATOM 9582 C C . ASN B 1 348 ? 13.016 17.406 5.285 1 77.06 348 ASN B C 1
ATOM 9584 O O . ASN B 1 348 ? 11.914 17.891 5.535 1 77.06 348 ASN B O 1
ATOM 9588 N N . ILE B 1 349 ? 13.961 17.094 6.137 1 81.56 349 ILE B N 1
ATOM 9589 C CA . ILE B 1 349 ? 13.68 17.297 7.555 1 81.56 349 ILE B CA 1
ATOM 9590 C C . ILE B 1 349 ? 14.25 18.625 8.016 1 81.56 349 ILE B C 1
ATOM 9592 O O . ILE B 1 349 ? 15.453 18.891 7.855 1 81.56 349 ILE B O 1
ATOM 9596 N N . SER B 1 350 ? 13.344 19.453 8.438 1 80.69 350 SER B N 1
ATOM 9597 C CA . SER B 1 350 ? 13.781 20.703 9.055 1 80.69 350 SER B CA 1
ATOM 9598 C C . SER B 1 350 ? 14.016 20.516 10.555 1 80.69 350 SER B C 1
ATOM 9600 O O . SER B 1 350 ? 13.289 19.781 11.219 1 80.69 350 SER B O 1
ATOM 9602 N N . PRO B 1 351 ? 14.984 21.094 11.023 1 78.88 351 PRO B N 1
ATOM 9603 C CA . PRO B 1 351 ? 15.297 20.938 12.445 1 78.88 351 PRO B CA 1
ATOM 9604 C C . PRO B 1 351 ? 14.141 21.344 13.352 1 78.88 351 PRO B C 1
ATOM 9606 O O . PRO B 1 351 ? 13.969 20.766 14.43 1 78.88 351 PRO B O 1
ATOM 9609 N N . ASP B 1 352 ? 13.32 22.25 12.875 1 77.25 352 ASP B N 1
ATOM 9610 C CA . ASP B 1 352 ? 12.219 22.734 13.695 1 77.25 352 ASP B CA 1
ATOM 9611 C C . ASP B 1 352 ? 11.016 21.812 13.602 1 77.25 352 ASP B C 1
ATOM 9613 O O . ASP B 1 352 ? 10.07 21.922 14.391 1 77.25 352 ASP B O 1
ATOM 9617 N N . ASP B 1 353 ? 11.148 20.953 12.75 1 83.88 353 ASP B N 1
ATOM 9618 C CA . ASP B 1 353 ? 10.008 20.078 12.5 1 83.88 353 ASP B CA 1
ATOM 9619 C C . ASP B 1 353 ? 10.188 18.734 13.211 1 83.88 353 ASP B C 1
ATOM 9621 O O . ASP B 1 353 ? 9.289 17.891 13.172 1 83.88 353 ASP B O 1
ATOM 9625 N N . ILE B 1 354 ? 11.242 18.578 14.023 1 86.62 354 ILE B N 1
ATOM 9626 C CA . ILE B 1 354 ? 11.594 17.281 14.562 1 86.62 354 ILE B CA 1
ATOM 9627 C C . ILE B 1 354 ? 10.961 17.094 15.945 1 86.62 354 ILE B C 1
ATOM 9629 O O . ILE B 1 354 ? 10.961 18.031 16.75 1 86.62 354 ILE B O 1
ATOM 9633 N N . ILE B 1 355 ? 10.398 15.953 16.188 1 87.62 355 ILE B N 1
ATOM 9634 C CA . ILE B 1 355 ? 9.953 15.523 17.516 1 87.62 355 ILE B CA 1
ATOM 9635 C C . ILE B 1 355 ? 11 14.609 18.141 1 87.62 355 ILE B C 1
ATOM 9637 O O . ILE B 1 355 ? 11 13.398 17.906 1 87.62 355 ILE B O 1
ATOM 9641 N N . TRP B 1 356 ? 11.766 15.125 18.938 1 83.75 356 TRP B N 1
ATOM 9642 C CA . TRP B 1 356 ? 12.961 14.461 19.469 1 83.75 356 TRP B CA 1
ATOM 9643 C C . TRP B 1 356 ? 12.578 13.273 20.344 1 83.75 356 TRP B C 1
ATOM 9645 O O . TRP B 1 356 ? 13.305 12.281 20.391 1 83.75 356 TRP B O 1
ATOM 9655 N N . GLU B 1 357 ? 11.469 13.305 20.969 1 83.12 357 GLU B N 1
ATOM 9656 C CA . GLU B 1 357 ? 11.047 12.242 21.891 1 83.12 357 GLU B CA 1
ATOM 9657 C C . GLU B 1 357 ? 10.773 10.945 21.125 1 83.12 357 GLU B C 1
ATOM 9659 O O . GLU B 1 357 ? 10.883 9.859 21.703 1 83.12 357 GLU B O 1
ATOM 9664 N N . ASN B 1 358 ? 10.461 11.031 19.859 1 87.94 358 ASN B N 1
ATOM 9665 C CA . ASN B 1 358 ? 10.07 9.859 19.078 1 87.94 358 ASN B CA 1
ATOM 9666 C C . ASN B 1 358 ? 11.25 9.266 18.312 1 87.94 358 ASN B C 1
ATOM 9668 O O . ASN B 1 358 ? 11.109 8.258 17.625 1 87.94 358 ASN B O 1
ATOM 9672 N N . LEU B 1 359 ? 12.445 9.797 18.547 1 87.81 359 LEU B N 1
ATOM 9673 C CA . LEU B 1 359 ? 13.617 9.336 17.812 1 87.81 359 LEU B CA 1
ATOM 9674 C C . LEU B 1 359 ? 14.125 8.008 18.375 1 87.81 359 LEU B C 1
ATOM 9676 O O . LEU B 1 359 ? 14.922 7.328 17.719 1 87.81 359 LEU B O 1
ATOM 9680 N N . ASN B 1 360 ? 13.617 7.617 19.531 1 85.5 360 ASN B N 1
ATOM 9681 C CA . ASN B 1 360 ? 14.109 6.391 20.156 1 85.5 360 ASN B CA 1
ATOM 9682 C C . ASN B 1 360 ? 13.188 5.207 19.875 1 85.5 360 ASN B C 1
ATOM 9684 O O . ASN B 1 360 ? 13.445 4.09 20.312 1 85.5 360 ASN B O 1
ATOM 9688 N N . LEU B 1 361 ? 12.289 5.336 19.062 1 86 361 LEU B N 1
ATOM 9689 C CA . LEU B 1 361 ? 11.312 4.273 18.844 1 86 361 LEU B CA 1
ATOM 9690 C C . LEU B 1 361 ? 11.758 3.348 17.719 1 86 361 LEU B C 1
ATOM 9692 O O . LEU B 1 361 ? 12.25 3.807 16.688 1 86 361 LEU B O 1
ATOM 9696 N N . THR B 1 362 ? 11.578 2.049 18.047 1 84 362 THR B N 1
ATOM 9697 C CA . THR B 1 362 ? 11.867 1.032 17.047 1 84 362 THR B CA 1
ATOM 9698 C C . THR B 1 362 ? 10.648 0.804 16.156 1 84 362 THR B C 1
ATOM 9700 O O . THR B 1 362 ? 9.555 1.28 16.453 1 84 362 THR B O 1
ATOM 9703 N N . SER B 1 363 ? 10.906 0.155 15.047 1 81.56 363 SER B N 1
ATOM 9704 C CA . SER B 1 363 ? 9.82 -0.108 14.109 1 81.56 363 SER B CA 1
ATOM 9705 C C . SER B 1 363 ? 8.727 -0.961 14.75 1 81.56 363 SER B C 1
ATOM 9707 O O . SER B 1 363 ? 7.543 -0.76 14.492 1 81.56 363 SER B O 1
ATOM 9709 N N . LYS B 1 364 ? 9.148 -1.94 15.57 1 80.69 364 LYS B N 1
ATOM 9710 C CA . LYS B 1 364 ? 8.172 -2.793 16.25 1 80.69 364 LYS B CA 1
ATOM 9711 C C . LYS B 1 364 ? 7.32 -1.983 17.219 1 80.69 364 LYS B C 1
ATOM 9713 O O . LYS B 1 364 ? 6.102 -2.16 17.281 1 80.69 364 LYS B O 1
ATOM 9718 N N . GLN B 1 365 ? 7.949 -1.157 17.938 1 85 365 GLN B N 1
ATOM 9719 C CA . GLN B 1 365 ? 7.227 -0.311 18.875 1 85 365 GLN B CA 1
ATOM 9720 C C . GLN B 1 365 ? 6.262 0.621 18.141 1 85 365 GLN B C 1
ATOM 9722 O O . GLN B 1 365 ? 5.133 0.83 18.594 1 85 365 GLN B O 1
ATOM 9727 N N . LYS B 1 366 ? 6.723 1.178 17.031 1 86.06 366 LYS B N 1
ATOM 9728 C CA . LYS B 1 366 ? 5.863 2.062 16.25 1 86.06 366 LYS B CA 1
ATOM 9729 C C . LYS B 1 366 ? 4.633 1.32 15.742 1 86.06 366 LYS B C 1
ATOM 9731 O O . LYS B 1 366 ? 3.527 1.867 15.734 1 86.06 366 LYS B O 1
ATOM 9736 N N . MET B 1 367 ? 4.844 0.151 15.398 1 83.56 367 MET B N 1
ATOM 9737 C CA . MET B 1 367 ? 3.736 -0.649 14.891 1 83.56 367 MET B CA 1
ATOM 9738 C C . MET B 1 367 ? 2.699 -0.905 15.977 1 83.56 367 MET B C 1
ATOM 9740 O O . MET B 1 367 ? 1.498 -0.774 15.734 1 83.56 367 MET B O 1
ATOM 9744 N N . ILE B 1 368 ? 3.145 -1.345 17.094 1 83.38 368 ILE B N 1
ATOM 9745 C CA . ILE B 1 368 ? 2.236 -1.608 18.203 1 83.38 368 ILE B CA 1
ATOM 9746 C C . ILE B 1 368 ? 1.472 -0.336 18.562 1 83.38 368 ILE B C 1
ATOM 9748 O O . ILE B 1 368 ? 0.259 -0.375 18.781 1 83.38 368 ILE B O 1
ATOM 9752 N N . ARG B 1 369 ? 2.18 0.74 18.625 1 88.56 369 ARG B N 1
ATOM 9753 C CA . ARG B 1 369 ? 1.554 2.021 18.938 1 88.56 369 ARG B CA 1
ATOM 9754 C C . ARG B 1 369 ? 0.546 2.416 17.859 1 88.56 369 ARG B C 1
ATOM 9756 O O . ARG B 1 369 ? -0.499 2.996 18.172 1 88.56 369 ARG B O 1
ATOM 9763 N N . ARG B 1 370 ? 0.876 2.125 16.641 1 86.69 370 ARG B N 1
ATOM 9764 C CA . ARG B 1 370 ? -0.045 2.424 15.539 1 86.69 370 ARG B CA 1
ATOM 9765 C C . ARG B 1 370 ? -1.332 1.618 15.672 1 86.69 370 ARG B C 1
ATOM 9767 O O . ARG B 1 370 ? -2.426 2.143 15.445 1 86.69 370 ARG B O 1
ATOM 9774 N N . VAL B 1 371 ? -1.223 0.388 16.047 1 79.44 371 VAL B N 1
ATOM 9775 C CA . VAL B 1 371 ? -2.393 -0.47 16.203 1 79.44 371 VAL B CA 1
ATOM 9776 C C . VAL B 1 371 ? -3.246 0.029 17.375 1 79.44 371 VAL B C 1
ATOM 9778 O O . VAL B 1 371 ? -4.473 0.085 17.266 1 79.44 371 VAL B O 1
ATOM 9781 N N . ILE B 1 372 ? -2.574 0.366 18.391 1 84 372 ILE B N 1
ATOM 9782 C CA . ILE B 1 372 ? -3.285 0.899 19.547 1 84 372 ILE B CA 1
ATOM 9783 C C . ILE B 1 372 ? -4 2.191 19.172 1 84 372 ILE B C 1
ATOM 9785 O O . ILE B 1 372 ? -5.176 2.379 19.5 1 84 372 ILE B O 1
ATOM 9789 N N . SER B 1 373 ? -3.225 3.045 18.5 1 88.62 373 SER B N 1
ATOM 9790 C CA . SER B 1 373 ? -3.801 4.32 18.078 1 88.62 373 SER B CA 1
ATOM 9791 C C . SER B 1 373 ? -5.012 4.109 17.188 1 88.62 373 SER B C 1
ATOM 9793 O O . SER B 1 373 ? -6.055 4.742 17.375 1 88.62 373 SER B O 1
ATOM 9795 N N . LEU B 1 374 ? -4.969 3.252 16.25 1 83.5 374 LEU B N 1
ATOM 9796 C CA . LEU B 1 374 ? -6.074 2.98 15.344 1 83.5 374 LEU B CA 1
ATOM 9797 C C . LEU B 1 374 ? -7.277 2.422 16.094 1 83.5 374 LEU B C 1
ATOM 9799 O O . LEU B 1 374 ? -8.422 2.787 15.805 1 83.5 374 LEU B O 1
ATOM 9803 N N . SER B 1 375 ? -7.051 1.558 17.031 1 79.31 375 SER B N 1
ATOM 9804 C CA . SER B 1 375 ? -8.125 0.989 17.828 1 79.31 375 SER B CA 1
ATOM 9805 C C . SER B 1 375 ? -8.828 2.064 18.656 1 79.31 375 SER B C 1
ATOM 9807 O O . SER B 1 375 ? -10.055 2.078 18.75 1 79.31 375 SER B O 1
ATOM 9809 N N . VAL B 1 376 ? -8.031 2.938 19.188 1 84.69 376 VAL B N 1
ATOM 9810 C CA . VAL B 1 376 ? -8.586 4.012 20 1 84.69 376 VAL B CA 1
ATOM 9811 C C . VAL B 1 376 ? -9.398 4.961 19.109 1 84.69 376 VAL B C 1
ATOM 9813 O O . VAL B 1 376 ? -10.469 5.422 19.516 1 84.69 376 VAL B O 1
ATOM 9816 N N . VAL B 1 377 ? -8.867 5.238 17.953 1 87 377 VAL B N 1
ATOM 9817 C CA . VAL B 1 377 ? -9.578 6.125 17.047 1 87 377 VAL B CA 1
ATOM 9818 C C . VAL B 1 377 ? -10.93 5.516 16.672 1 87 377 VAL B C 1
ATOM 9820 O O . VAL B 1 377 ? -11.953 6.203 16.688 1 87 377 VAL B O 1
ATOM 9823 N N . ILE B 1 378 ? -11.008 4.238 16.375 1 78.19 378 ILE B N 1
ATOM 9824 C CA . ILE B 1 378 ? -12.258 3.557 16.047 1 78.19 378 ILE B CA 1
ATOM 9825 C C . ILE B 1 378 ? -13.203 3.596 17.25 1 78.19 378 ILE B C 1
ATOM 9827 O O . ILE B 1 378 ? -14.398 3.844 17.094 1 78.19 378 ILE B O 1
ATOM 9831 N N . GLY B 1 379 ? -12.609 3.369 18.453 1 77.12 379 GLY B N 1
ATOM 9832 C CA . GLY B 1 379 ? -13.391 3.471 19.672 1 77.12 379 GLY B CA 1
ATOM 9833 C C . GLY B 1 379 ? -13.969 4.855 19.891 1 77.12 379 GLY B C 1
ATOM 9834 O O . GLY B 1 379 ? -15.141 4.992 20.25 1 77.12 379 GLY B O 1
ATOM 9835 N N . ILE B 1 380 ? -13.203 5.887 19.609 1 84.62 380 ILE B N 1
ATOM 9836 C CA . ILE B 1 380 ? -13.633 7.27 19.797 1 84.62 380 ILE B CA 1
ATOM 9837 C C . ILE B 1 380 ? -14.742 7.605 18.812 1 84.62 380 ILE B C 1
ATOM 9839 O O . ILE B 1 380 ? -15.711 8.289 19.156 1 84.62 380 ILE B O 1
ATOM 9843 N N . VAL B 1 381 ? -14.57 7.129 17.594 1 79 381 VAL B N 1
ATOM 9844 C CA . VAL B 1 381 ? -15.586 7.398 16.562 1 79 381 VAL B CA 1
ATOM 9845 C C . VAL B 1 381 ? -16.922 6.801 17 1 79 381 VAL B C 1
ATOM 9847 O O . VAL B 1 381 ? -17.969 7.441 16.859 1 79 381 VAL B O 1
ATOM 9850 N N . ILE B 1 382 ? -16.922 5.676 17.656 1 71.62 382 ILE B N 1
ATOM 9851 C CA . ILE B 1 382 ? -18.141 5.004 18.094 1 71.62 382 ILE B CA 1
ATOM 9852 C C . ILE B 1 382 ? -18.719 5.73 19.297 1 71.62 382 ILE B C 1
ATOM 9854 O O . ILE B 1 382 ? -19.922 6 19.344 1 71.62 382 ILE B O 1
ATOM 9858 N N . ILE B 1 383 ? -17.859 6.094 20.219 1 75.31 383 ILE B N 1
ATOM 9859 C CA . ILE B 1 383 ? -18.281 6.766 21.438 1 75.31 383 ILE B CA 1
ATOM 9860 C C . ILE B 1 383 ? -18.766 8.18 21.109 1 75.31 383 ILE B C 1
ATOM 9862 O O . ILE B 1 383 ? -19.734 8.664 21.703 1 75.31 383 ILE B O 1
ATOM 9866 N N . TRP B 1 384 ? -18.062 8.805 20.203 1 77.44 384 TRP B N 1
ATOM 9867 C CA . TRP B 1 384 ? -18.359 10.195 19.859 1 77.44 384 TRP B CA 1
ATOM 9868 C C . TRP B 1 384 ? -19.734 10.297 19.172 1 77.44 384 TRP B C 1
ATOM 9870 O O . TRP B 1 384 ? -20.406 11.312 19.297 1 77.44 384 TRP B O 1
ATOM 9880 N N . MET B 1 385 ? -20.094 9.242 18.516 1 70.38 385 MET B N 1
ATOM 9881 C CA . MET B 1 385 ? -21.438 9.211 17.922 1 70.38 385 MET B CA 1
ATOM 9882 C C . MET B 1 385 ? -22.5 9.406 19 1 70.38 385 MET B C 1
ATOM 9884 O O . MET B 1 385 ? -23.469 10.148 18.797 1 70.38 385 MET B O 1
ATOM 9888 N N . SER B 1 386 ? -22.297 8.797 20.141 1 67.06 386 SER B N 1
ATOM 9889 C CA . SER B 1 386 ? -23.219 8.922 21.266 1 67.06 386 SER B CA 1
ATOM 9890 C C . SER B 1 386 ? -23.125 10.297 21.922 1 67.06 386 SER B C 1
ATOM 9892 O O . SER B 1 386 ? -24.141 10.883 22.281 1 67.06 386 SER B O 1
ATOM 9894 N N . ALA B 1 387 ? -21.938 10.812 21.953 1 67.75 387 ALA B N 1
ATOM 9895 C CA . ALA B 1 387 ? -21.719 12.109 22.609 1 67.75 387 ALA B CA 1
ATOM 9896 C C . ALA B 1 387 ? -22.375 13.234 21.797 1 67.75 387 ALA B C 1
ATOM 9898 O O . ALA B 1 387 ? -23.016 14.117 22.375 1 67.75 387 ALA B O 1
ATOM 9899 N N . VAL B 1 388 ? -22.234 13.141 20.547 1 65 388 VAL B N 1
ATOM 9900 C CA . VAL B 1 388 ? -22.781 14.164 19.672 1 65 388 VAL B CA 1
ATOM 9901 C C . VAL B 1 388 ? -24.312 14.117 19.719 1 65 388 VAL B C 1
ATOM 9903 O O . VAL B 1 388 ? -24.969 15.164 19.75 1 65 388 VAL B O 1
ATOM 9906 N N . THR B 1 389 ? -24.844 12.891 19.812 1 59.09 389 THR B N 1
ATOM 9907 C CA . THR B 1 389 ? -26.281 12.734 19.938 1 59.09 389 THR B CA 1
ATOM 9908 C C . THR B 1 389 ? -26.781 13.305 21.25 1 59.09 389 THR B C 1
ATOM 9910 O O . THR B 1 389 ? -27.859 13.922 21.312 1 59.09 389 THR B O 1
ATOM 9913 N N . PHE B 1 390 ? -26 13.094 22.203 1 61.88 390 PHE B N 1
ATOM 9914 C CA . PHE B 1 390 ? -26.359 13.594 23.516 1 61.88 390 PHE B CA 1
ATOM 9915 C C . PHE B 1 390 ? -26.359 15.117 23.531 1 61.88 390 PHE B C 1
ATOM 9917 O O . PHE B 1 390 ? -27.297 15.734 24.047 1 61.88 390 PHE B O 1
ATOM 9924 N N . VAL B 1 391 ? -25.312 15.734 23.031 1 60.16 391 VAL B N 1
ATOM 9925 C CA . VAL B 1 391 ? -25.188 17.188 23 1 60.16 391 VAL B CA 1
ATOM 9926 C C . VAL B 1 391 ? -26.281 17.781 22.109 1 60.16 391 VAL B C 1
ATOM 9928 O O . VAL B 1 391 ? -26.859 18.828 22.438 1 60.16 391 VAL B O 1
ATOM 9931 N N . ALA B 1 392 ? -26.438 17.062 20.984 1 50.78 392 ALA B N 1
ATOM 9932 C CA . ALA B 1 392 ? -27.516 17.5 20.109 1 50.78 392 ALA B CA 1
ATOM 9933 C C . ALA B 1 392 ? -28.875 17.422 20.812 1 50.78 392 ALA B C 1
ATOM 9935 O O . ALA B 1 392 ? -29.766 18.203 20.516 1 50.78 392 ALA B O 1
ATOM 9936 N N . GLY B 1 393 ? -29.047 16.438 21.594 1 47.81 393 GLY B N 1
ATOM 9937 C CA . GLY B 1 393 ? -30.266 16.25 22.344 1 47.81 393 GLY B CA 1
ATOM 9938 C C . GLY B 1 393 ? -30.469 17.297 23.422 1 47.81 393 GLY B C 1
ATOM 9939 O O . GLY B 1 393 ? -31.609 17.625 23.781 1 47.81 393 GLY B O 1
ATOM 9940 N N . ILE B 1 394 ? -29.406 17.672 24 1 47.38 394 ILE B N 1
ATOM 9941 C CA . ILE B 1 394 ? -29.484 18.672 25.062 1 47.38 394 ILE B CA 1
ATOM 9942 C C . ILE B 1 394 ? -29.875 20.031 24.469 1 47.38 394 ILE B C 1
ATOM 9944 O O . ILE B 1 394 ? -30.25 20.953 25.203 1 47.38 394 ILE B O 1
ATOM 9948 N N . SER B 1 395 ? -29.781 20.125 23.234 1 42.31 395 SER B N 1
ATOM 9949 C CA . SER B 1 395 ? -30.094 21.422 22.625 1 42.31 395 SER B CA 1
ATOM 9950 C C . SER B 1 395 ? -31.516 21.844 22.953 1 42.31 395 SER B C 1
ATOM 9952 O O . SER B 1 395 ? -31.922 22.969 22.625 1 42.31 395 SER B O 1
ATOM 9954 N N . THR B 1 396 ? -32.375 20.922 23.438 1 42.25 396 THR B N 1
ATOM 9955 C CA . THR B 1 396 ? -33.656 21.469 23.859 1 42.25 396 THR B CA 1
ATOM 9956 C C . THR B 1 396 ? -33.688 21.703 25.359 1 42.25 396 THR B C 1
ATOM 9958 O O . THR B 1 396 ? -33.312 20.828 26.141 1 42.25 396 THR B O 1
ATOM 9961 N N . LEU B 1 397 ? -33.562 22.891 25.797 1 44.16 397 LEU B N 1
ATOM 9962 C CA . LEU B 1 397 ? -33.562 23.312 27.203 1 44.16 397 LEU B CA 1
ATOM 9963 C C . LEU B 1 397 ? -34.531 22.438 28.016 1 44.16 397 LEU B C 1
ATOM 9965 O O . LEU B 1 397 ? -34.25 22.125 29.172 1 44.16 397 LEU B O 1
ATOM 9969 N N . SER B 1 398 ? -35.531 22.078 27.391 1 47.62 398 SER B N 1
ATOM 9970 C CA . SER B 1 398 ? -36.5 21.281 28.125 1 47.62 398 SER B CA 1
ATOM 9971 C C . SER B 1 398 ? -35.938 19.922 28.531 1 47.62 398 SER B C 1
ATOM 9973 O O . SER B 1 398 ? -36.25 19.406 29.594 1 47.62 398 SER B O 1
ATOM 9975 N N . GLU B 1 399 ? -35.188 19.5 27.703 1 50.41 399 GLU B N 1
ATOM 9976 C CA . GLU B 1 399 ? -34.719 18.156 28 1 50.41 399 GLU B CA 1
ATOM 9977 C C . GLU B 1 399 ? -33.531 18.203 28.969 1 50.41 399 GLU B C 1
ATOM 9979 O O . GLU B 1 399 ? -33.375 17.312 29.797 1 50.41 399 GLU B O 1
ATOM 9984 N N . LEU B 1 400 ? -32.75 19.25 28.875 1 49.59 400 LEU B N 1
ATOM 9985 C CA . LEU B 1 400 ? -31.688 19.422 29.859 1 49.59 400 LEU B CA 1
ATOM 9986 C C . LEU B 1 400 ? -32.25 19.719 31.234 1 49.59 400 LEU B C 1
ATOM 9988 O O . LEU B 1 400 ? -31.688 19.312 32.25 1 49.59 400 LEU B O 1
ATOM 9992 N N . ALA B 1 401 ? -33.375 20.406 31.141 1 52 401 ALA B N 1
ATOM 9993 C CA . ALA B 1 401 ? -34.062 20.719 32.375 1 52 401 ALA B CA 1
ATOM 9994 C C . ALA B 1 401 ? -34.562 19.438 33.062 1 52 401 ALA B C 1
ATOM 9996 O O . ALA B 1 401 ? -34.812 19.438 34.281 1 52 401 ALA B O 1
ATOM 9997 N N . LYS B 1 402 ? -34.594 18.469 32.219 1 52.5 402 LYS B N 1
ATOM 9998 C CA . LYS B 1 402 ? -35.062 17.219 32.812 1 52.5 402 LYS B CA 1
ATOM 9999 C C . LYS B 1 402 ? -33.938 16.5 33.562 1 52.5 402 LYS B C 1
ATOM 10001 O O . LYS B 1 402 ? -34.219 15.578 34.344 1 52.5 402 LYS B O 1
ATOM 10006 N N . LEU B 1 403 ? -32.844 16.922 33.219 1 48.97 403 LEU B N 1
ATOM 10007 C CA . LEU B 1 403 ? -31.766 16.266 33.969 1 48.97 403 LEU B CA 1
ATOM 10008 C C . LEU B 1 403 ? -31.609 16.891 35.344 1 48.97 403 LEU B C 1
ATOM 10010 O O . LEU B 1 403 ? -31.703 18.109 35.5 1 48.97 403 LEU B O 1
ATOM 10014 N N . LYS B 1 404 ? -31.609 16.125 36.469 1 53.66 404 LYS B N 1
ATOM 10015 C CA . LYS B 1 404 ? -31.703 16.453 37.906 1 53.66 404 LYS B CA 1
ATOM 10016 C C . LYS B 1 404 ? -30.719 17.562 38.281 1 53.66 404 LYS B C 1
ATOM 10018 O O . LYS B 1 404 ? -31.094 18.516 38.969 1 53.66 404 LYS B O 1
ATOM 10023 N N . PRO B 1 405 ? -29.516 17.312 37.875 1 50.5 405 PRO B N 1
ATOM 10024 C CA . PRO B 1 405 ? -28.609 18.312 38.438 1 50.5 405 PRO B CA 1
ATOM 10025 C C . PRO B 1 405 ? -28.75 19.688 37.781 1 50.5 405 PRO B C 1
ATOM 10027 O O . PRO B 1 405 ? -28.25 20.688 38.312 1 50.5 405 PRO B O 1
ATOM 10030 N N . LEU B 1 406 ? -29.438 19.719 36.688 1 49.56 406 LEU B N 1
ATOM 10031 C CA . LEU B 1 406 ? -29.547 21 36 1 49.56 406 LEU B CA 1
ATOM 10032 C C . LEU B 1 406 ? -30.984 21.531 36.094 1 49.56 406 LEU B C 1
ATOM 10034 O O . LEU B 1 406 ? -31.406 22.328 35.25 1 49.56 406 LEU B O 1
ATOM 10038 N N . LYS B 1 407 ? -31.734 21.141 37 1 53.62 407 LYS B N 1
ATOM 10039 C CA . LYS B 1 407 ? -33.094 21.594 37.281 1 53.62 407 LYS B CA 1
ATOM 10040 C C . LYS B 1 407 ? -33.125 23.125 37.406 1 53.62 407 LYS B C 1
ATOM 10042 O O . LYS B 1 407 ? -34.188 23.734 37.25 1 53.62 407 LYS B O 1
ATOM 10047 N N . PHE B 1 408 ? -32.062 23.578 37.875 1 52.41 408 PHE B N 1
ATOM 10048 C CA . PHE B 1 408 ? -32.062 25.031 38 1 52.41 408 PHE B CA 1
ATOM 10049 C C . PHE B 1 408 ? -32.344 25.719 36.688 1 52.41 408 PHE B C 1
ATOM 10051 O O . PHE B 1 408 ? -32.781 26.859 36.625 1 52.41 408 PHE B O 1
ATOM 10058 N N . LEU B 1 409 ? -32.125 25.031 35.562 1 50.78 409 LEU B N 1
ATOM 10059 C CA . LEU B 1 409 ? -32.406 25.547 34.219 1 50.78 409 LEU B CA 1
ATOM 10060 C C . LEU B 1 409 ? -33.906 25.5 33.906 1 50.78 409 LEU B C 1
ATOM 10062 O O . LEU B 1 409 ? -34.375 26.109 32.938 1 50.78 409 LEU B O 1
ATOM 10066 N N . GLU B 1 410 ? -34.594 24.672 34.594 1 54.06 410 GLU B N 1
ATOM 10067 C CA . GLU B 1 410 ? -36.031 24.688 34.5 1 54.06 410 GLU B CA 1
ATOM 10068 C C . GLU B 1 410 ? -36.594 26.078 34.781 1 54.06 410 GLU B C 1
ATOM 10070 O O . GLU B 1 410 ? -37.594 26.5 34.188 1 54.06 410 GLU B O 1
ATOM 10075 N N . GLY B 1 411 ? -35.938 26.656 35.812 1 53.91 411 GLY B N 1
ATOM 10076 C CA . GLY B 1 411 ? -36.406 28 36.125 1 53.91 411 GLY B CA 1
ATOM 10077 C C . GLY B 1 411 ? -36.219 28.969 34.969 1 53.91 411 GLY B C 1
ATOM 10078 O O . GLY B 1 411 ? -37 29.891 34.781 1 53.91 411 GLY B O 1
ATOM 10079 N N . LEU B 1 412 ? -35.219 28.734 34.25 1 52.06 412 LEU B N 1
ATOM 10080 C CA . LEU B 1 412 ? -34.969 29.594 33.094 1 52.06 412 LEU B CA 1
ATOM 10081 C C . LEU B 1 412 ? -35.906 29.281 31.969 1 52.06 412 LEU B C 1
ATOM 10083 O O . LEU B 1 412 ? -36.25 30.156 31.172 1 52.06 412 LEU B O 1
ATOM 10087 N N . ASN B 1 413 ? -36.281 28.047 31.797 1 51.66 413 ASN B N 1
ATOM 10088 C CA . ASN B 1 413 ? -37.281 27.672 30.797 1 51.66 413 ASN B CA 1
ATOM 10089 C C . ASN B 1 413 ? -38.594 28.391 31.031 1 51.66 413 ASN B C 1
ATOM 10091 O O . ASN B 1 413 ? -39.344 28.672 30.078 1 51.66 413 ASN B O 1
ATOM 10095 N N . ASN B 1 414 ? -38.969 28.609 32.312 1 49.94 414 ASN B N 1
ATOM 10096 C CA . ASN B 1 414 ? -40.219 29.297 32.625 1 49.94 414 ASN B CA 1
ATOM 10097 C C . ASN B 1 414 ? -40 30.812 32.719 1 49.94 414 ASN B C 1
ATOM 10099 O O . ASN B 1 414 ? -40.844 31.531 33.25 1 49.94 414 ASN B O 1
ATOM 10103 N N . ALA B 1 415 ? -38.812 31.203 32.469 1 46.25 415 ALA B N 1
ATOM 10104 C CA . ALA B 1 415 ? -38.594 32.625 32.656 1 46.25 415 ALA B CA 1
ATOM 10105 C C . ALA B 1 415 ? -39.406 33.438 31.609 1 46.25 415 ALA B C 1
ATOM 10107 O O . ALA B 1 415 ? -39.438 33.031 30.438 1 46.25 415 ALA B O 1
ATOM 10108 N N . GLU B 1 416 ? -40.406 34.094 31.969 1 49.5 416 GLU B N 1
ATOM 10109 C CA . GLU B 1 416 ? -41.281 35.031 31.25 1 49.5 416 GLU B CA 1
ATOM 10110 C C . GLU B 1 416 ? -40.531 36.344 30.969 1 49.5 416 GLU B C 1
ATOM 10112 O O . GLU B 1 416 ? -39.594 36.688 31.656 1 49.5 416 GLU B O 1
ATOM 10117 N N . GLY B 1 417 ? -40.531 37.031 29.797 1 49.16 417 GLY B N 1
ATOM 10118 C CA . GLY B 1 417 ? -40.094 38.344 29.312 1 49.16 417 GLY B CA 1
ATOM 10119 C C . GLY B 1 417 ? -38.812 38.281 28.531 1 49.16 417 GLY B C 1
ATOM 10120 O O . GLY B 1 417 ? -38.594 37.375 27.734 1 49.16 417 GLY B O 1
ATOM 10121 N N . ASN B 1 418 ? -37.875 39.188 28.828 1 49.25 418 ASN B N 1
ATOM 10122 C CA . ASN B 1 418 ? -36.562 39.406 28.188 1 49.25 418 ASN B CA 1
ATOM 10123 C C . ASN B 1 418 ? -35.625 38.219 28.422 1 49.25 418 ASN B C 1
ATOM 10125 O O . ASN B 1 418 ? -34.688 38.031 27.672 1 49.25 418 ASN B O 1
ATOM 10129 N N . LEU B 1 419 ? -35.781 37.469 29.359 1 52.53 419 LEU B N 1
ATOM 10130 C CA . LEU B 1 419 ? -34.938 36.344 29.734 1 52.53 419 LEU B CA 1
ATOM 10131 C C . LEU B 1 419 ? -35.219 35.125 28.844 1 52.53 419 LEU B C 1
ATOM 10133 O O . LEU B 1 419 ? -34.312 34.312 28.641 1 52.53 419 LEU B O 1
ATOM 10137 N N . LYS B 1 420 ? -36.375 35.094 28.297 1 51.88 420 LYS B N 1
ATOM 10138 C CA . LYS B 1 420 ? -36.719 34.031 27.359 1 51.88 420 LYS B CA 1
ATOM 10139 C C . LYS B 1 420 ? -35.844 34.094 26.109 1 51.88 420 LYS B C 1
ATOM 10141 O O . LYS B 1 420 ? -35.406 33.094 25.578 1 51.88 420 LYS B O 1
ATOM 10146 N N . VAL B 1 421 ? -35.688 35.312 25.703 1 50.12 421 VAL B N 1
ATOM 10147 C CA . VAL B 1 421 ? -34.844 35.5 24.531 1 50.12 421 VAL B CA 1
ATOM 10148 C C . VAL B 1 421 ? -33.438 35.031 24.828 1 50.12 421 VAL B C 1
ATOM 10150 O O . VAL B 1 421 ? -32.781 34.406 23.984 1 50.12 421 VAL B O 1
ATOM 10153 N N . LEU B 1 422 ? -33.031 35.375 26.062 1 50.5 422 LEU B N 1
ATOM 10154 C CA . LEU B 1 422 ? -31.688 35 26.438 1 50.5 422 LEU B CA 1
ATOM 10155 C C . LEU B 1 422 ? -31.578 33.469 26.516 1 50.5 422 LEU B C 1
ATOM 10157 O O . LEU B 1 422 ? -30.562 32.906 26.109 1 50.5 422 LEU B O 1
ATOM 10161 N N . VAL B 1 423 ? -32.625 32.875 27 1 54.03 423 VAL B N 1
ATOM 10162 C CA . VAL B 1 423 ? -32.625 31.438 27.109 1 54.03 423 VAL B CA 1
ATOM 10163 C C . VAL B 1 423 ? -32.656 30.828 25.703 1 54.03 423 VAL B C 1
ATOM 10165 O O . VAL B 1 423 ? -32 29.797 25.453 1 54.03 423 VAL B O 1
ATOM 10168 N N . GLY B 1 424 ? -33.344 31.469 24.859 1 50 424 GLY B N 1
ATOM 10169 C CA . GLY B 1 424 ? -33.375 31.047 23.469 1 50 424 GLY B CA 1
ATOM 10170 C C . GLY B 1 424 ? -32 31.125 22.812 1 50 424 GLY B C 1
ATOM 10171 O O . GLY B 1 424 ? -31.594 30.219 22.078 1 50 424 GLY B O 1
ATOM 10172 N N . ILE B 1 425 ? -31.359 32.219 23.156 1 47.69 425 ILE B N 1
ATOM 10173 C CA . ILE B 1 425 ? -30.031 32.406 22.594 1 47.69 425 ILE B CA 1
ATOM 10174 C C . ILE B 1 425 ? -29.094 31.328 23.156 1 47.69 425 ILE B C 1
ATOM 10176 O O . ILE B 1 425 ? -28.312 30.734 22.406 1 47.69 425 ILE B O 1
ATOM 10180 N N . ILE B 1 426 ? -29.234 31.156 24.438 1 50.16 426 ILE B N 1
ATOM 10181 C CA . ILE B 1 426 ? -28.359 30.172 25.062 1 50.16 426 ILE B CA 1
ATOM 10182 C C . ILE B 1 426 ? -28.656 28.781 24.516 1 50.16 426 ILE B C 1
ATOM 10184 O O . ILE B 1 426 ? -27.75 28 24.234 1 50.16 426 ILE B O 1
ATOM 10188 N N . GLN B 1 427 ? -29.938 28.531 24.297 1 50.44 427 GLN B N 1
ATOM 10189 C CA . GLN B 1 427 ? -30.344 27.234 23.766 1 50.44 427 GLN B CA 1
ATOM 10190 C C . GLN B 1 427 ? -29.875 27.062 22.328 1 50.44 427 GLN B C 1
ATOM 10192 O O . GLN B 1 427 ? -29.625 25.938 21.875 1 50.44 427 GLN B O 1
ATOM 10197 N N . GLY B 1 428 ? -29.781 28.188 21.75 1 47.84 428 GLY B N 1
ATOM 10198 C CA . GLY B 1 428 ? -29.328 28.125 20.375 1 47.84 428 GLY B CA 1
ATOM 10199 C C . GLY B 1 428 ? -27.812 28.031 20.25 1 47.84 428 GLY B C 1
ATOM 10200 O O . GLY B 1 428 ? -27.297 27.375 19.359 1 47.84 428 GLY B O 1
ATOM 10201 N N . ILE B 1 429 ? -27.156 28.719 21.25 1 51.81 429 ILE B N 1
ATOM 10202 C CA . ILE B 1 429 ? -25.703 28.844 21.125 1 51.81 429 ILE B CA 1
ATOM 10203 C C . ILE B 1 429 ? -25.016 27.719 21.891 1 51.81 429 ILE B C 1
ATOM 10205 O O . ILE B 1 429 ? -23.969 27.219 21.469 1 51.81 429 ILE B O 1
ATOM 10209 N N . LEU B 1 430 ? -25.656 27.297 23 1 54.72 430 LEU B N 1
ATOM 10210 C CA . LEU B 1 430 ? -25 26.359 23.891 1 54.72 430 LEU B CA 1
ATOM 10211 C C . LEU B 1 430 ? -24.688 25.047 23.188 1 54.72 430 LEU B C 1
ATOM 10213 O O . LEU B 1 430 ? -23.594 24.5 23.297 1 54.72 430 LEU B O 1
ATOM 10217 N N . PRO B 1 431 ? -25.75 24.547 22.391 1 55.06 431 PRO B N 1
ATOM 10218 C CA . PRO B 1 431 ? -25.406 23.312 21.688 1 55.06 431 PRO B CA 1
ATOM 10219 C C . PRO B 1 431 ? -24.281 23.5 20.672 1 55.06 431 PRO B C 1
ATOM 10221 O O . PRO B 1 431 ? -23.438 22.609 20.516 1 55.06 431 PRO B O 1
ATOM 10224 N N . ALA B 1 432 ? -24.234 24.625 20.156 1 53.34 432 ALA B N 1
ATOM 10225 C CA . ALA B 1 432 ? -23.203 24.891 19.156 1 53.34 432 ALA B CA 1
ATOM 10226 C C . ALA B 1 432 ? -21.828 25.031 19.812 1 53.34 432 ALA B C 1
ATOM 10228 O O . ALA B 1 432 ? -20.844 24.5 19.297 1 53.34 432 ALA B O 1
ATOM 10229 N N . VAL B 1 433 ? -21.812 25.734 20.984 1 57.72 433 VAL B N 1
ATOM 10230 C CA . VAL B 1 433 ? -20.562 25.906 21.719 1 57.72 433 VAL B CA 1
ATOM 10231 C C . VAL B 1 433 ? -20.094 24.578 22.281 1 57.72 433 VAL B C 1
ATOM 10233 O O . VAL B 1 433 ? -18.906 24.25 22.203 1 57.72 433 VAL B O 1
ATOM 10236 N N . ALA B 1 434 ? -21.125 23.844 22.797 1 61.78 434 ALA B N 1
ATOM 10237 C CA . ALA B 1 434 ? -20.781 22.531 23.344 1 61.78 434 ALA B CA 1
ATOM 10238 C C . ALA B 1 434 ? -20.234 21.609 22.266 1 61.78 434 ALA B C 1
ATOM 10240 O O . ALA B 1 434 ? -19.281 20.875 22.516 1 61.78 434 ALA B O 1
ATOM 10241 N N . LEU B 1 435 ? -20.766 21.719 21.125 1 64.44 435 LEU B N 1
ATOM 10242 C CA . LEU B 1 435 ? -20.297 20.875 20.016 1 64.44 435 LEU B CA 1
ATOM 10243 C C . LEU B 1 435 ? -18.906 21.312 19.578 1 64.44 435 LEU B C 1
ATOM 10245 O O . LEU B 1 435 ? -18.062 20.453 19.25 1 64.44 435 LEU B O 1
ATOM 10249 N N . ASN B 1 436 ? -18.688 22.609 19.656 1 63.97 436 ASN B N 1
ATOM 10250 C CA . ASN B 1 436 ? -17.375 23.094 19.266 1 63.97 436 ASN B CA 1
ATOM 10251 C C . ASN B 1 436 ? -16.297 22.672 20.25 1 63.97 436 ASN B C 1
ATOM 10253 O O . ASN B 1 436 ? -15.18 22.328 19.844 1 63.97 436 ASN B O 1
ATOM 10257 N N . ILE B 1 437 ? -16.688 22.703 21.516 1 68.12 437 ILE B N 1
ATOM 10258 C CA . ILE B 1 437 ? -15.734 22.281 22.531 1 68.12 437 ILE B CA 1
ATOM 10259 C C . ILE B 1 437 ? -15.438 20.797 22.375 1 68.12 437 ILE B C 1
ATOM 10261 O O . ILE B 1 437 ? -14.281 20.375 22.469 1 68.12 437 ILE B O 1
ATOM 10265 N N . LEU B 1 438 ? -16.516 20.094 22.141 1 74.56 438 LEU B N 1
ATOM 10266 C CA . LEU B 1 438 ? -16.344 18.656 21.953 1 74.56 438 LEU B CA 1
ATOM 10267 C C . LEU B 1 438 ? -15.445 18.359 20.766 1 74.56 438 LEU B C 1
ATOM 10269 O O . LEU B 1 438 ? -14.594 17.469 20.812 1 74.56 438 LEU B O 1
ATOM 10273 N N . MET B 1 439 ? -15.539 19.156 19.781 1 76.5 439 MET B N 1
ATOM 10274 C CA . MET B 1 439 ? -14.719 18.969 18.594 1 76.5 439 MET B CA 1
ATOM 10275 C C . MET B 1 439 ? -13.273 19.359 18.844 1 76.5 439 MET B C 1
ATOM 10277 O O . MET B 1 439 ? -12.344 18.734 18.328 1 76.5 439 MET B O 1
ATOM 10281 N N . MET B 1 440 ? -13.148 20.391 19.625 1 78.88 440 MET B N 1
ATOM 10282 C CA . MET B 1 440 ? -11.805 20.844 19.984 1 78.88 440 MET B CA 1
ATOM 10283 C C . MET B 1 440 ? -11.07 19.75 20.766 1 78.88 440 MET B C 1
ATOM 10285 O O . MET B 1 440 ? -9.898 19.484 20.5 1 78.88 440 MET B O 1
ATOM 10289 N N . ILE B 1 441 ? -11.812 19.141 21.672 1 83.25 441 ILE B N 1
ATOM 10290 C CA . ILE B 1 441 ? -11.227 18.062 22.484 1 83.25 441 ILE B CA 1
ATOM 10291 C C . ILE B 1 441 ? -10.867 16.891 21.578 1 83.25 441 ILE B C 1
ATOM 10293 O O . ILE B 1 441 ? -9.812 16.266 21.734 1 83.25 441 ILE B O 1
ATOM 10297 N N . LEU B 1 442 ? -11.711 16.656 20.703 1 87.19 442 LEU B N 1
ATOM 10298 C CA . LEU B 1 442 ? -11.461 15.57 19.781 1 87.19 442 LEU B CA 1
ATOM 10299 C C . LEU B 1 442 ? -10.148 15.781 19.031 1 87.19 442 LEU B C 1
ATOM 10301 O O . LEU B 1 442 ? -9.336 14.859 18.906 1 87.19 442 LEU B O 1
ATOM 10305 N N . VAL B 1 443 ? -9.867 16.953 18.547 1 87.25 443 VAL B N 1
ATOM 10306 C CA . VAL B 1 443 ? -8.688 17.281 17.766 1 87.25 443 VAL B CA 1
ATOM 10307 C C . VAL B 1 443 ? -7.434 17.125 18.609 1 87.25 443 VAL B C 1
ATOM 10309 O O . VAL B 1 443 ? -6.41 16.609 18.141 1 87.25 443 VAL B O 1
ATOM 10312 N N . ILE B 1 444 ? -7.566 17.5 19.875 1 89.44 444 ILE B N 1
ATOM 10313 C CA . ILE B 1 444 ? -6.434 17.391 20.797 1 89.44 444 ILE B CA 1
ATOM 10314 C C . ILE B 1 444 ? -6.086 15.922 21.016 1 89.44 444 ILE B C 1
ATOM 10316 O O . ILE B 1 444 ? -4.918 15.531 20.969 1 89.44 444 ILE B O 1
ATOM 10320 N N . VAL B 1 445 ? -7.094 15.188 21.141 1 91.06 445 VAL B N 1
ATOM 10321 C CA . VAL B 1 445 ? -6.887 13.766 21.406 1 91.06 445 VAL B CA 1
ATOM 10322 C C . VAL B 1 445 ? -6.316 13.094 20.156 1 91.06 445 VAL B C 1
ATOM 10324 O O . VAL B 1 445 ? -5.395 12.281 20.25 1 91.06 445 VAL B O 1
ATOM 10327 N N . LEU B 1 446 ? -6.828 13.43 19.031 1 92.88 446 LEU B N 1
ATOM 10328 C CA . LEU B 1 446 ? -6.348 12.836 17.797 1 92.88 446 LEU B CA 1
ATOM 10329 C C . LEU B 1 446 ? -4.902 13.234 17.516 1 92.88 446 LEU B C 1
ATOM 10331 O O . LEU B 1 446 ? -4.117 12.438 17.016 1 92.88 446 LEU B O 1
ATOM 10335 N N . ARG B 1 447 ? -4.59 14.453 17.844 1 92.19 447 ARG B N 1
ATOM 10336 C CA . ARG B 1 447 ? -3.213 14.906 17.688 1 92.19 447 ARG B CA 1
ATOM 10337 C C . ARG B 1 447 ? -2.273 14.141 18.625 1 92.19 447 ARG B C 1
ATOM 10339 O O . ARG B 1 447 ? -1.168 13.766 18.219 1 92.19 447 ARG B O 1
ATOM 10346 N N . PHE B 1 448 ? -2.77 13.953 19.781 1 92.38 448 PHE B N 1
ATOM 10347 C CA . PHE B 1 448 ? -1.983 13.188 20.75 1 92.38 448 PHE B CA 1
ATOM 10348 C C . PHE B 1 448 ? -1.763 11.766 20.25 1 92.38 448 PHE B C 1
ATOM 10350 O O . PHE B 1 448 ? -0.664 11.219 20.375 1 92.38 448 PHE B O 1
ATOM 10357 N N . LEU B 1 449 ? -2.762 11.211 19.703 1 92.5 449 LEU B N 1
ATOM 10358 C CA . LEU B 1 449 ? -2.652 9.852 19.203 1 92.5 449 LEU B CA 1
ATOM 10359 C C . LEU B 1 449 ? -1.691 9.789 18.016 1 92.5 449 LEU B C 1
ATOM 10361 O O . LEU B 1 449 ? -0.941 8.82 17.875 1 92.5 449 LEU B O 1
ATOM 10365 N N . SER B 1 450 ? -1.688 10.797 17.188 1 92.06 450 SER B N 1
ATOM 10366 C CA . SER B 1 450 ? -0.774 10.844 16.047 1 92.06 450 SER B CA 1
ATOM 10367 C C . SER B 1 450 ? 0.674 10.977 16.516 1 92.06 450 SER B C 1
ATOM 10369 O O . SER B 1 450 ? 1.577 10.391 15.914 1 92.06 450 SER B O 1
ATOM 10371 N N . ARG B 1 451 ? 0.867 11.719 17.594 1 91.69 451 ARG B N 1
ATOM 10372 C CA . ARG B 1 451 ? 2.201 11.828 18.172 1 91.69 451 ARG B CA 1
ATOM 10373 C C . ARG B 1 451 ? 2.607 10.523 18.859 1 91.69 451 ARG B C 1
ATOM 10375 O O . ARG B 1 451 ? 3.77 10.117 18.781 1 91.69 451 ARG B O 1
ATOM 10382 N N . PHE B 1 452 ? 1.636 9.891 19.406 1 92.19 452 PHE B N 1
ATOM 10383 C CA . PHE B 1 452 ? 1.856 8.625 20.094 1 92.19 452 PHE B CA 1
ATOM 10384 C C . PHE B 1 452 ? 2.264 7.531 19.125 1 92.19 452 PHE B C 1
ATOM 10386 O O . PHE B 1 452 ? 3.043 6.641 19.469 1 92.19 452 PHE B O 1
ATOM 10393 N N . GLU B 1 453 ? 1.846 7.531 17.922 1 91.75 453 GLU B N 1
ATOM 10394 C CA . GLU B 1 453 ? 2.156 6.527 16.922 1 91.75 453 GLU B CA 1
ATOM 10395 C C . GLU B 1 453 ? 3.646 6.508 16.594 1 91.75 453 GLU B C 1
ATOM 10397 O O . GLU B 1 453 ? 4.168 5.512 16.094 1 91.75 453 GLU B O 1
ATOM 10402 N N . GLY B 1 454 ? 4.336 7.66 16.859 1 88.5 454 GLY B N 1
ATOM 10403 C CA . GLY B 1 454 ? 5.781 7.664 16.672 1 88.5 454 GLY B CA 1
ATOM 10404 C C . GLY B 1 454 ? 6.227 8.484 15.484 1 88.5 454 GLY B C 1
ATOM 10405 O O . GLY B 1 454 ? 7.32 8.273 14.945 1 88.5 454 GLY B O 1
ATOM 10406 N N . SER B 1 455 ? 5.43 9.375 15.008 1 89 455 SER B N 1
ATOM 10407 C CA . SER B 1 455 ? 5.879 10.273 13.953 1 89 455 SER B CA 1
ATOM 10408 C C . SER B 1 455 ? 7.051 11.133 14.414 1 89 455 SER B C 1
ATOM 10410 O O . SER B 1 455 ? 7.055 11.625 15.547 1 89 455 SER B O 1
ATOM 10412 N N . VAL B 1 456 ? 8.023 11.289 13.57 1 89.94 456 VAL B N 1
ATOM 10413 C CA . VAL B 1 456 ? 9.258 11.945 14 1 89.94 456 VAL B CA 1
ATOM 10414 C C . VAL B 1 456 ? 9.227 13.422 13.609 1 89.94 456 VAL B C 1
ATOM 10416 O O . VAL B 1 456 ? 10.062 14.203 14.062 1 89.94 456 VAL B O 1
ATOM 10419 N N . THR B 1 457 ? 8.273 13.797 12.773 1 89.19 457 THR B N 1
ATOM 10420 C CA . THR B 1 457 ? 8.141 15.195 12.367 1 89.19 457 THR B CA 1
ATOM 10421 C C . THR B 1 457 ? 6.734 15.711 12.664 1 89.19 457 THR B C 1
ATOM 10423 O O . THR B 1 457 ? 5.766 14.945 12.625 1 89.19 457 THR B O 1
ATOM 10426 N N . ASN B 1 458 ? 6.676 16.969 12.953 1 88.25 458 ASN B N 1
ATOM 10427 C CA . ASN B 1 458 ? 5.379 17.594 13.18 1 88.25 458 ASN B CA 1
ATOM 10428 C C . ASN B 1 458 ? 4.527 17.594 11.914 1 88.25 458 ASN B C 1
ATOM 10430 O O . ASN B 1 458 ? 3.301 17.469 11.984 1 88.25 458 ASN B O 1
ATOM 10434 N N . SER B 1 459 ? 5.211 17.734 10.781 1 88.62 459 SER B N 1
ATOM 10435 C CA . SER B 1 459 ? 4.496 17.656 9.508 1 88.62 459 SER B CA 1
ATOM 10436 C C . SER B 1 459 ? 3.855 16.297 9.312 1 88.62 459 SER B C 1
ATOM 10438 O O . SER B 1 459 ? 2.76 16.188 8.758 1 88.62 459 SER B O 1
ATOM 10440 N N . GLY B 1 460 ? 4.57 15.273 9.82 1 90.06 460 GLY B N 1
ATOM 10441 C CA . GLY B 1 460 ? 4 13.938 9.766 1 90.06 460 GLY B CA 1
ATOM 10442 C C . GLY B 1 460 ? 2.781 13.773 10.656 1 90.06 460 GLY B C 1
ATOM 10443 O O . GLY B 1 460 ? 1.827 13.086 10.281 1 90.06 460 GLY B O 1
ATOM 10444 N N . VAL B 1 461 ? 2.812 14.406 11.773 1 91.69 461 VAL B N 1
ATOM 10445 C CA . VAL B 1 461 ? 1.682 14.375 12.695 1 91.69 461 VAL B CA 1
ATOM 10446 C C . VAL B 1 461 ? 0.482 15.078 12.062 1 91.69 461 VAL B C 1
ATOM 10448 O O . VAL B 1 461 ? -0.65 14.602 12.164 1 91.69 461 VAL B O 1
ATOM 10451 N N . ASP B 1 462 ? 0.759 16.172 11.383 1 91.06 462 ASP B N 1
ATOM 10452 C CA . ASP B 1 462 ? -0.311 16.906 10.719 1 91.06 462 ASP B CA 1
ATOM 10453 C C . ASP B 1 462 ? -0.966 16.062 9.625 1 91.06 462 ASP B C 1
ATOM 10455 O O . ASP B 1 462 ? -2.189 16.078 9.469 1 91.06 462 ASP B O 1
ATOM 10459 N N . LEU B 1 463 ? -0.139 15.375 8.891 1 93.12 463 LEU B N 1
ATOM 10460 C CA . LEU B 1 463 ? -0.664 14.523 7.824 1 93.12 463 LEU B CA 1
ATOM 10461 C C . LEU B 1 463 ? -1.533 13.406 8.398 1 93.12 463 LEU B C 1
ATOM 10463 O O . LEU B 1 463 ? -2.607 13.125 7.863 1 93.12 463 LEU B O 1
ATOM 10467 N N . SER B 1 464 ? -1.088 12.828 9.484 1 93.5 464 SER B N 1
ATOM 10468 C CA . SER B 1 464 ? -1.856 11.766 10.133 1 93.5 464 SER B CA 1
ATOM 10469 C C . SER B 1 464 ? -3.143 12.312 10.742 1 93.5 464 SER B C 1
ATOM 10471 O O . SER B 1 464 ? -4.199 11.688 10.648 1 93.5 464 SER B O 1
ATOM 10473 N N . LEU B 1 465 ? -3.018 13.445 11.312 1 93.44 465 LEU B N 1
ATOM 10474 C CA . LEU B 1 465 ? -4.176 14.078 11.938 1 93.44 465 LEU B CA 1
ATOM 10475 C C . LEU B 1 465 ? -5.23 14.43 10.891 1 93.44 465 LEU B C 1
ATOM 10477 O O . LEU B 1 465 ? -6.426 14.258 11.133 1 93.44 465 LEU B O 1
ATOM 10481 N N . GLN B 1 466 ? -4.789 14.922 9.758 1 94.62 466 GLN B N 1
ATOM 10482 C CA . GLN B 1 466 ? -5.73 15.234 8.688 1 94.62 466 GLN B CA 1
ATOM 10483 C C . GLN B 1 466 ? -6.574 14.016 8.32 1 94.62 466 GLN B C 1
ATOM 10485 O O . GLN B 1 466 ? -7.793 14.125 8.172 1 94.62 466 GLN B O 1
ATOM 10490 N N . SER B 1 467 ? -5.984 12.883 8.242 1 94 467 SER B N 1
ATOM 10491 C CA . SER B 1 467 ? -6.688 11.664 7.855 1 94 467 SER B CA 1
ATOM 10492 C C . SER B 1 467 ? -7.645 11.211 8.953 1 94 467 SER B C 1
ATOM 10494 O O . SER B 1 467 ? -8.789 10.844 8.68 1 94 467 SER B O 1
ATOM 10496 N N . LYS B 1 468 ? -7.246 11.258 10.172 1 92.94 468 LYS B N 1
ATOM 10497 C CA . LYS B 1 468 ? -8.07 10.805 11.289 1 92.94 468 LYS B CA 1
ATOM 10498 C C . LYS B 1 468 ? -9.258 11.734 11.5 1 92.94 468 LYS B C 1
ATOM 10500 O O . LYS B 1 468 ? -10.375 11.281 11.758 1 92.94 468 LYS B O 1
ATOM 10505 N N . TYR B 1 469 ? -8.906 12.938 11.438 1 92.75 469 TYR B N 1
ATOM 10506 C CA . TYR B 1 469 ? -9.961 13.922 11.633 1 92.75 469 TYR B CA 1
ATOM 10507 C C . TYR B 1 469 ? -11 13.836 10.531 1 92.75 469 TYR B C 1
ATOM 10509 O O . TYR B 1 469 ? -12.203 13.891 10.789 1 92.75 469 TYR B O 1
ATOM 10517 N N . TYR B 1 470 ? -10.594 13.703 9.297 1 93.88 470 TYR B N 1
ATOM 10518 C CA . TYR B 1 470 ? -11.539 13.562 8.195 1 93.88 470 TYR B CA 1
ATOM 10519 C C . TYR B 1 470 ? -12.383 12.297 8.367 1 93.88 470 TYR B C 1
ATOM 10521 O O . TYR B 1 470 ? -13.586 12.312 8.117 1 93.88 470 TYR B O 1
ATOM 10529 N N . PHE B 1 471 ? -11.758 11.266 8.734 1 90.25 471 PHE B N 1
ATOM 10530 C CA . PHE B 1 471 ? -12.477 10.016 8.969 1 90.25 471 PHE B CA 1
ATOM 10531 C C . PHE B 1 471 ? -13.57 10.211 10.016 1 90.25 471 PHE B C 1
ATOM 10533 O O . PHE B 1 471 ? -14.688 9.727 9.852 1 90.25 471 PHE B O 1
ATOM 10540 N N . HIS B 1 472 ? -13.211 10.828 10.969 1 87.81 472 HIS B N 1
ATOM 10541 C CA . HIS B 1 472 ? -14.164 11.117 12.031 1 87.81 472 HIS B CA 1
ATOM 10542 C C . HIS B 1 472 ? -15.32 11.969 11.523 1 87.81 472 HIS B C 1
ATOM 10544 O O . HIS B 1 472 ? -16.484 11.711 11.859 1 87.81 472 HIS B O 1
ATOM 10550 N N . LEU B 1 473 ? -15.039 12.977 10.727 1 88.25 473 LEU B N 1
ATOM 10551 C CA . LEU B 1 473 ? -16.078 13.859 10.211 1 88.25 473 LEU B CA 1
ATOM 10552 C C . LEU B 1 473 ? -17.031 13.102 9.297 1 88.25 473 LEU B C 1
ATOM 10554 O O . LEU B 1 473 ? -18.25 13.297 9.359 1 88.25 473 LEU B O 1
ATOM 10558 N N . VAL B 1 474 ? -16.516 12.242 8.5 1 87.69 474 VAL B N 1
ATOM 10559 C CA . VAL B 1 474 ? -17.344 11.484 7.582 1 87.69 474 VAL B CA 1
ATOM 10560 C C . VAL B 1 474 ? -18.25 10.539 8.367 1 87.69 474 VAL B C 1
ATOM 10562 O O . VAL B 1 474 ? -19.453 10.453 8.102 1 87.69 474 VAL B O 1
ATOM 10565 N N . MET B 1 475 ? -17.766 9.93 9.359 1 82.06 475 MET B N 1
ATOM 10566 C CA . MET B 1 475 ? -18.531 8.945 10.125 1 82.06 475 MET B CA 1
ATOM 10567 C C . MET B 1 475 ? -19.547 9.633 11.031 1 82.06 475 MET B C 1
ATOM 10569 O O . MET B 1 475 ? -20.703 9.227 11.07 1 82.06 475 MET B O 1
ATOM 10573 N N . ASN B 1 476 ? -19.141 10.68 11.68 1 77.56 476 ASN B N 1
ATOM 10574 C CA . ASN B 1 476 ? -19.969 11.25 12.742 1 77.56 476 ASN B CA 1
ATOM 10575 C C . ASN B 1 476 ? -20.844 12.391 12.219 1 77.56 476 ASN B C 1
ATOM 10577 O O . ASN B 1 476 ? -21.891 12.68 12.781 1 77.56 476 ASN B O 1
ATOM 10581 N N . VAL B 1 477 ? -20.406 13 11.203 1 76.31 477 VAL B N 1
ATOM 10582 C CA . VAL B 1 477 ? -21.219 14.117 10.711 1 76.31 477 VAL B CA 1
ATOM 10583 C C . VAL B 1 477 ? -22.062 13.664 9.523 1 76.31 477 VAL B C 1
ATOM 10585 O O . VAL B 1 477 ? -23.281 13.766 9.555 1 76.31 477 VAL B O 1
ATOM 10588 N N . LEU B 1 478 ? -21.438 13.141 8.555 1 77.5 478 LEU B N 1
ATOM 10589 C CA . LEU B 1 478 ? -22.156 12.805 7.332 1 77.5 478 LEU B CA 1
ATOM 10590 C C . LEU B 1 478 ? -22.984 11.531 7.516 1 77.5 478 LEU B C 1
ATOM 10592 O O . LEU B 1 478 ? -24.203 11.547 7.32 1 77.5 478 LEU B O 1
ATOM 10596 N N . LEU B 1 479 ? -22.406 10.453 7.996 1 74.31 479 LEU B N 1
ATOM 10597 C CA . LEU B 1 479 ? -23.078 9.156 8.016 1 74.31 479 LEU B CA 1
ATOM 10598 C C . LEU B 1 479 ? -24.031 9.055 9.195 1 74.31 479 LEU B C 1
ATOM 10600 O O . LEU B 1 479 ? -25.156 8.57 9.047 1 74.31 479 LEU B O 1
ATOM 10604 N N . VAL B 1 480 ? -23.672 9.539 10.344 1 68.38 480 VAL B N 1
ATOM 10605 C CA . VAL B 1 480 ? -24.516 9.43 11.523 1 68.38 480 VAL B CA 1
ATOM 10606 C C . VAL B 1 480 ? -25.766 10.297 11.352 1 68.38 480 VAL B C 1
ATOM 10608 O O . VAL B 1 480 ? -26.859 9.883 11.719 1 68.38 480 VAL B O 1
ATOM 10611 N N . THR B 1 481 ? -25.562 11.5 10.867 1 66.25 481 THR B N 1
ATOM 10612 C CA . THR B 1 481 ? -26.719 12.375 10.648 1 66.25 481 THR B CA 1
ATOM 10613 C C . THR B 1 481 ? -27.672 11.766 9.641 1 66.25 481 THR B C 1
ATOM 10615 O O . THR B 1 481 ? -28.891 11.891 9.781 1 66.25 481 THR B O 1
ATOM 10618 N N . THR B 1 482 ? -27.141 11.172 8.711 1 67.19 482 THR B N 1
ATOM 10619 C CA . THR B 1 482 ? -27.953 10.531 7.691 1 67.19 482 THR B CA 1
ATOM 10620 C C . THR B 1 482 ? -28.719 9.352 8.273 1 67.19 482 THR B C 1
ATOM 10622 O O . THR B 1 482 ? -29.891 9.141 7.949 1 67.19 482 THR B O 1
ATOM 10625 N N . PHE B 1 483 ? -28.031 8.719 9.242 1 61.31 483 PHE B N 1
ATOM 10626 C CA . PHE B 1 483 ? -28.656 7.547 9.836 1 61.31 483 PHE B CA 1
ATOM 10627 C C . PHE B 1 483 ? -29.547 7.949 11.008 1 61.31 483 PHE B C 1
ATOM 10629 O O . PHE B 1 483 ? -30.531 7.266 11.32 1 61.31 483 PHE B O 1
ATOM 10636 N N . ALA B 1 484 ? -29.062 8.852 11.922 1 51.16 484 ALA B N 1
ATOM 10637 C CA . ALA B 1 484 ? -29.781 9.266 13.125 1 51.16 484 ALA B CA 1
ATOM 10638 C C . ALA B 1 484 ? -31.219 9.648 12.789 1 51.16 484 ALA B C 1
ATOM 10640 O O . ALA B 1 484 ? -32.156 9.359 13.555 1 51.16 484 ALA B O 1
ATOM 10641 N N . ASN B 1 485 ? -31.344 10.461 11.828 1 47.66 485 ASN B N 1
ATOM 10642 C CA . ASN B 1 485 ? -32.75 10.781 11.555 1 47.66 485 ASN B CA 1
ATOM 10643 C C . ASN B 1 485 ? -33.562 9.531 11.289 1 47.66 485 ASN B C 1
ATOM 10645 O O . ASN B 1 485 ? -34.781 9.562 11.359 1 47.66 485 ASN B O 1
ATOM 10649 N N . GLY B 1 486 ? -32.719 8.242 11.445 1 41.22 486 GLY B N 1
ATOM 10650 C CA . GLY B 1 486 ? -33.344 6.949 11.305 1 41.22 486 GLY B CA 1
ATOM 10651 C C . GLY B 1 486 ? -32.812 5.91 12.273 1 41.22 486 GLY B C 1
ATOM 10652 O O . GLY B 1 486 ? -33.344 4.801 12.359 1 41.22 486 GLY B O 1
ATOM 10653 N N . ILE B 1 487 ? -31.719 6.094 12.766 1 43.25 487 ILE B N 1
ATOM 10654 C CA . ILE B 1 487 ? -30.938 5.039 13.398 1 43.25 487 ILE B CA 1
ATOM 10655 C C . ILE B 1 487 ? -31.578 4.645 14.727 1 43.25 487 ILE B C 1
ATOM 10657 O O . ILE B 1 487 ? -31.703 3.459 15.039 1 43.25 487 ILE B O 1
ATOM 10661 N N . LEU B 1 488 ? -31.766 5.754 15.656 1 41.5 488 LEU B N 1
ATOM 10662 C CA . LEU B 1 488 ? -32.25 5.258 16.938 1 41.5 488 LEU B CA 1
ATOM 10663 C C . LEU B 1 488 ? -33.469 4.348 16.734 1 41.5 488 LEU B C 1
ATOM 10665 O O . LEU B 1 488 ? -33.625 3.352 17.438 1 41.5 488 LEU B O 1
ATOM 10669 N N . GLN B 1 489 ? -34.25 4.785 15.938 1 41.31 489 GLN B N 1
ATOM 10670 C CA . GLN B 1 489 ? -35.406 3.939 15.656 1 41.31 489 GLN B CA 1
ATOM 10671 C C . GLN B 1 489 ? -35.031 2.748 14.781 1 41.31 489 GLN B C 1
ATOM 10673 O O . GLN B 1 489 ? -35.656 1.701 14.828 1 41.31 489 GLN B O 1
ATOM 10678 N N . SER B 1 490 ? -33.906 2.982 14.102 1 42.53 490 SER B N 1
ATOM 10679 C CA . SER B 1 490 ? -33.562 1.929 13.156 1 42.53 490 SER B CA 1
ATOM 10680 C C . SER B 1 490 ? -32.406 1.069 13.688 1 42.53 490 SER B C 1
ATOM 10682 O O . SER B 1 490 ? -32.062 0.051 13.078 1 42.53 490 SER B O 1
ATOM 10684 N N . LEU B 1 491 ? -31.703 1.642 14.695 1 45.84 491 LEU B N 1
ATOM 10685 C CA . LEU B 1 491 ? -30.625 0.872 15.289 1 45.84 491 LEU B CA 1
ATOM 10686 C C . LEU B 1 491 ? -31.062 -0.557 15.586 1 45.84 491 LEU B C 1
ATOM 10688 O O . LEU B 1 491 ? -30.344 -1.511 15.273 1 45.84 491 LEU B O 1
ATOM 10692 N N . PRO B 1 492 ? -32.125 -0.585 16.516 1 43.81 492 PRO B N 1
ATOM 10693 C CA . PRO B 1 492 ? -32.594 -1.97 16.688 1 43.81 492 PRO B CA 1
ATOM 10694 C C . PRO B 1 492 ? -32.844 -2.68 15.359 1 43.81 492 PRO B C 1
ATOM 10696 O O . PRO B 1 492 ? -32.562 -3.875 15.227 1 43.81 492 PRO B O 1
ATOM 10699 N N . LYS B 1 493 ? -33.219 -1.87 14.477 1 47.22 493 LYS B N 1
ATOM 10700 C CA . LYS B 1 493 ? -33.5 -2.451 13.164 1 47.22 493 LYS B CA 1
ATOM 10701 C C . LYS B 1 493 ? -32.188 -2.668 12.383 1 47.22 493 LYS B C 1
ATOM 10703 O O . LYS B 1 493 ? -32.062 -3.639 11.633 1 47.22 493 LYS B O 1
ATOM 10708 N N . LEU B 1 494 ? -31.266 -1.734 12.578 1 47.66 494 LEU B N 1
ATOM 10709 C CA . LEU B 1 494 ? -29.953 -1.839 11.945 1 47.66 494 LEU B CA 1
ATOM 10710 C C . LEU B 1 494 ? -29.156 -2.992 12.539 1 47.66 494 LEU B C 1
ATOM 10712 O O . LEU B 1 494 ? -28.438 -3.695 11.82 1 47.66 494 LEU B O 1
ATOM 10716 N N . VAL B 1 495 ? -29.219 -2.916 13.852 1 45.31 495 VAL B N 1
ATOM 10717 C CA . VAL B 1 495 ? -28.625 -4.039 14.57 1 45.31 495 VAL B CA 1
ATOM 10718 C C . VAL B 1 495 ? -29.297 -5.34 14.148 1 45.31 495 VAL B C 1
ATOM 10720 O O . VAL B 1 495 ? -28.656 -6.375 14.008 1 45.31 495 VAL B O 1
ATOM 10723 N N . ASN B 1 496 ? -30.594 -5.164 14.055 1 44.03 496 ASN B N 1
ATOM 10724 C CA . ASN B 1 496 ? -31.375 -6.336 13.68 1 44.03 496 ASN B CA 1
ATOM 10725 C C . ASN B 1 496 ? -31.344 -6.586 12.172 1 44.03 496 ASN B C 1
ATOM 10727 O O . ASN B 1 496 ? -31.531 -7.715 11.727 1 44.03 496 ASN B O 1
ATOM 10731 N N . ASN B 1 497 ? -31.172 -5.262 11.297 1 43.12 497 ASN B N 1
ATOM 10732 C CA . ASN B 1 497 ? -31.156 -5.395 9.844 1 43.12 497 ASN B CA 1
ATOM 10733 C C . ASN B 1 497 ? -30.078 -4.523 9.211 1 43.12 497 ASN B C 1
ATOM 10735 O O . ASN B 1 497 ? -30.375 -3.506 8.586 1 43.12 497 ASN B O 1
ATOM 10739 N N . PRO B 1 498 ? -28.844 -4.672 9.477 1 42.72 498 PRO B N 1
ATOM 10740 C CA . PRO B 1 498 ? -27.75 -3.789 9.102 1 42.72 498 PRO B CA 1
ATOM 10741 C C . PRO B 1 498 ? -27.672 -3.529 7.598 1 42.72 498 PRO B C 1
ATOM 10743 O O . PRO B 1 498 ? -27.156 -2.498 7.168 1 42.72 498 PRO B O 1
ATOM 10746 N N . THR B 1 499 ? -28.062 -4.566 6.664 1 42.38 499 THR B N 1
ATOM 10747 C CA . THR B 1 499 ? -28.078 -4.441 5.207 1 42.38 499 THR B CA 1
ATOM 10748 C C . THR B 1 499 ? -28.938 -3.26 4.773 1 42.38 499 THR B C 1
ATOM 10750 O O . THR B 1 499 ? -28.922 -2.871 3.602 1 42.38 499 THR B O 1
ATOM 10753 N N . GLN B 1 500 ? -29.703 -2.797 5.598 1 51.28 500 GLN B N 1
ATOM 10754 C CA . GLN B 1 500 ? -30.641 -1.702 5.352 1 51.28 500 GLN B CA 1
ATOM 10755 C C . GLN B 1 500 ? -29.922 -0.356 5.352 1 51.28 500 GLN B C 1
ATOM 10757 O O . GLN B 1 500 ? -30.547 0.689 5.176 1 51.28 500 GLN B O 1
ATOM 10762 N N . SER B 1 501 ? -28.625 -0.623 5.316 1 52.91 501 SER B N 1
ATOM 10763 C CA . SER B 1 501 ? -27.891 0.626 5.484 1 52.91 501 SER B CA 1
ATOM 10764 C C . SER B 1 501 ? -27.953 1.484 4.227 1 52.91 501 SER B C 1
ATOM 10766 O O . SER B 1 501 ? -28.156 2.699 4.309 1 52.91 501 SER B O 1
ATOM 10768 N N . ILE B 1 502 ? -27.688 0.766 2.947 1 53.88 502 ILE B N 1
ATOM 10769 C CA . ILE B 1 502 ? -27.734 1.567 1.729 1 53.88 502 ILE B CA 1
ATOM 10770 C C . ILE B 1 502 ? -29.156 2.107 1.522 1 53.88 502 ILE B C 1
ATOM 10772 O O . ILE B 1 502 ? -29.328 3.27 1.155 1 53.88 502 ILE B O 1
ATOM 10776 N N . GLU B 1 503 ? -30.172 1.221 1.778 1 58.62 503 GLU B N 1
ATOM 10777 C CA . GLU B 1 503 ? -31.562 1.655 1.672 1 58.62 503 GLU B CA 1
ATOM 10778 C C . GLU B 1 503 ? -31.875 2.736 2.699 1 58.62 503 GLU B C 1
ATOM 10780 O O . GLU B 1 503 ? -32.594 3.703 2.395 1 58.62 503 GLU B O 1
ATOM 10785 N N . ILE B 1 504 ? -31.281 2.453 3.736 1 59.66 504 ILE B N 1
ATOM 10786 C CA . ILE B 1 504 ? -31.516 3.438 4.789 1 59.66 504 ILE B CA 1
ATOM 10787 C C . ILE B 1 504 ? -30.828 4.754 4.418 1 59.66 504 ILE B C 1
ATOM 10789 O O . ILE B 1 504 ? -31.422 5.828 4.57 1 59.66 504 ILE B O 1
ATOM 10793 N N . LEU B 1 505 ? -29.625 4.492 3.797 1 59.72 505 LEU B N 1
ATOM 10794 C CA . LEU B 1 505 ? -28.922 5.688 3.365 1 59.72 505 LEU B CA 1
ATOM 10795 C C . LEU B 1 505 ? -29.672 6.402 2.252 1 59.72 505 LEU B C 1
ATOM 10797 O O . LEU B 1 505 ? -29.812 7.629 2.275 1 59.72 505 LEU B O 1
ATOM 10801 N N . ALA B 1 506 ? -30.203 5.539 1.34 1 63.34 506 ALA B N 1
ATOM 10802 C CA . ALA B 1 506 ? -30.906 6.09 0.19 1 63.34 506 ALA B CA 1
ATOM 10803 C C . ALA B 1 506 ? -32.219 6.77 0.622 1 63.34 506 ALA B C 1
ATOM 10805 O O . ALA B 1 506 ? -32.594 7.809 0.07 1 63.34 506 ALA B O 1
ATOM 10806 N N . ASN B 1 507 ? -32.812 6.203 1.607 1 64.62 507 ASN B N 1
ATOM 10807 C CA . ASN B 1 507 ? -34.094 6.75 2.041 1 64.62 507 ASN B CA 1
ATOM 10808 C C . ASN B 1 507 ? -33.906 7.941 2.977 1 64.62 507 ASN B C 1
ATOM 10810 O O . ASN B 1 507 ? -34.719 8.852 3 1 64.62 507 ASN B O 1
ATOM 10814 N N . ASN B 1 508 ? -32.812 7.891 3.621 1 65.38 508 ASN B N 1
ATOM 10815 C CA . ASN B 1 508 ? -32.656 8.883 4.684 1 65.38 508 ASN B CA 1
ATOM 10816 C C . ASN B 1 508 ? -31.844 10.086 4.215 1 65.38 508 ASN B C 1
ATOM 10818 O O . ASN B 1 508 ? -32 11.188 4.742 1 65.38 508 ASN B O 1
ATOM 10822 N N . LEU B 1 509 ? -31.062 9.852 3.158 1 66.81 509 LEU B N 1
ATOM 10823 C CA . LEU B 1 509 ? -30.188 10.93 2.719 1 66.81 509 LEU B CA 1
ATOM 10824 C C . LEU B 1 509 ? -31 12.117 2.199 1 66.81 509 LEU B C 1
ATOM 10826 O O . LEU B 1 509 ? -30.734 13.266 2.566 1 66.81 509 LEU B O 1
ATOM 10830 N N . PRO B 1 510 ? -32.062 11.82 1.455 1 69.38 510 PRO B N 1
ATOM 10831 C CA . PRO B 1 510 ? -32.844 12.961 0.978 1 69.38 510 PRO B CA 1
ATOM 10832 C C . PRO B 1 510 ? -33.594 13.68 2.102 1 69.38 510 PRO B C 1
ATOM 10834 O O . PRO B 1 510 ? -33.781 14.898 2.053 1 69.38 510 PRO B O 1
ATOM 10837 N N . ARG B 1 511 ? -33.906 12.914 3.111 1 67.62 511 ARG B N 1
ATOM 10838 C CA . ARG B 1 511 ? -34.625 13.484 4.238 1 67.62 511 ARG B CA 1
ATOM 10839 C C . ARG B 1 511 ? -33.719 14.352 5.102 1 67.62 511 ARG B C 1
ATOM 10841 O O . ARG B 1 511 ? -34.188 15.281 5.766 1 67.62 511 ARG B O 1
ATOM 10848 N N . ALA B 1 512 ? -32.438 14.086 5.008 1 71 512 ALA B N 1
ATOM 10849 C CA . ALA B 1 512 ? -31.453 14.82 5.812 1 71 512 ALA B CA 1
ATOM 10850 C C . ALA B 1 512 ? -30.969 16.062 5.082 1 71 512 ALA B C 1
ATOM 10852 O O . ALA B 1 512 ? -30.109 16.797 5.59 1 71 512 ALA B O 1
ATOM 10853 N N . SER B 1 513 ? -31.5 16.422 3.982 1 76.5 513 SER B N 1
ATOM 10854 C CA . SER B 1 513 ? -31.031 17.516 3.139 1 76.5 513 SER B CA 1
ATOM 10855 C C . SER B 1 513 ? -31.172 18.859 3.836 1 76.5 513 SER B C 1
ATOM 10857 O O . SER B 1 513 ? -30.312 19.719 3.729 1 76.5 513 SER B O 1
ATOM 10859 N N . THR B 1 514 ? -32.25 19.016 4.578 1 72.12 514 THR B N 1
ATOM 10860 C CA . THR B 1 514 ? -32.5 20.281 5.246 1 72.12 514 THR B CA 1
ATOM 10861 C C . THR B 1 514 ? -31.453 20.531 6.332 1 72.12 514 THR B C 1
ATOM 10863 O O . THR B 1 514 ? -30.984 21.656 6.52 1 72.12 514 THR B O 1
ATOM 10866 N N . PHE B 1 515 ? -31.109 19.516 6.938 1 70.12 515 PHE B N 1
ATOM 10867 C CA . PHE B 1 515 ? -30.062 19.625 7.949 1 70.12 515 PHE B CA 1
ATOM 10868 C C . PHE B 1 515 ? -28.75 20.094 7.324 1 70.12 515 PHE B C 1
ATOM 10870 O O . PHE B 1 515 ? -28.094 20.984 7.859 1 70.12 515 PHE B O 1
ATOM 10877 N N . PHE B 1 516 ? -28.391 19.578 6.238 1 78.38 516 PHE B N 1
ATOM 10878 C CA . PHE B 1 516 ? -27.109 19.875 5.641 1 78.38 516 PHE B CA 1
ATOM 10879 C C . PHE B 1 516 ? -27.109 21.266 5.012 1 78.38 516 PHE B C 1
ATOM 10881 O O . PHE B 1 516 ? -26.094 21.953 4.988 1 78.38 516 PHE B O 1
ATOM 10888 N N . LEU B 1 517 ? -28.25 21.703 4.621 1 79.62 517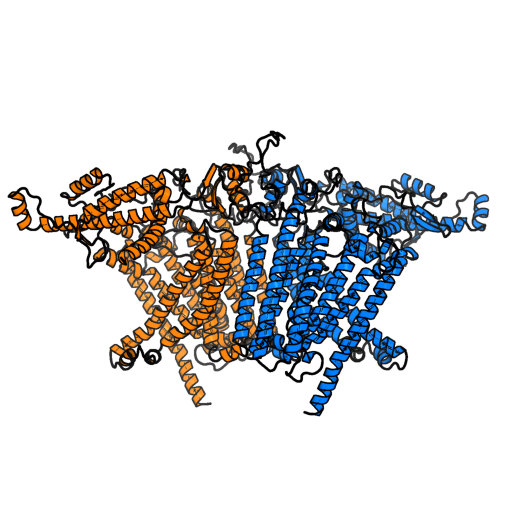 LEU B N 1
ATOM 10889 C CA . LEU B 1 517 ? -28.375 23.062 4.133 1 79.62 517 LEU B CA 1
ATOM 10890 C C . LEU B 1 517 ? -28.078 24.062 5.246 1 79.62 517 LEU B C 1
ATOM 10892 O O . LEU B 1 517 ? -27.297 25 5.059 1 79.62 517 LEU B O 1
ATOM 10896 N N . THR B 1 518 ? -28.625 23.766 6.359 1 74.31 518 THR B N 1
ATOM 10897 C CA . THR B 1 518 ? -28.422 24.656 7.492 1 74.31 518 THR B CA 1
ATOM 10898 C C . THR B 1 518 ? -26.984 24.547 8.023 1 74.31 518 THR B C 1
ATOM 10900 O O . THR B 1 518 ? -26.406 25.531 8.469 1 74.31 518 THR B O 1
ATOM 10903 N N . TYR B 1 519 ? -26.516 23.375 7.93 1 76.5 519 TYR B N 1
ATOM 10904 C CA . TYR B 1 519 ? -25.156 23.109 8.367 1 76.5 519 TYR B CA 1
ATOM 10905 C C . TYR B 1 519 ? -24.156 23.938 7.555 1 76.5 519 TYR B C 1
ATOM 10907 O O . TYR B 1 519 ? -23.234 24.531 8.109 1 76.5 519 TYR B O 1
ATOM 10915 N N . ILE B 1 520 ? -24.297 24.062 6.297 1 84.44 520 ILE B N 1
ATOM 10916 C CA . ILE B 1 520 ? -23.375 24.781 5.422 1 84.44 520 ILE B CA 1
ATOM 10917 C C . ILE B 1 520 ? -23.562 26.281 5.609 1 84.44 520 ILE B C 1
ATOM 10919 O O . ILE B 1 520 ? -22.594 27.031 5.539 1 84.44 520 ILE B O 1
ATOM 10923 N N . LEU B 1 521 ? -24.797 26.672 5.91 1 81.12 521 LEU B N 1
ATOM 10924 C CA . LEU B 1 521 ? -25.031 28.078 6.156 1 81.12 521 LEU B CA 1
ATOM 10925 C C . LEU B 1 521 ? -24.297 28.547 7.402 1 81.12 521 LEU B C 1
ATOM 10927 O O . LEU B 1 521 ? -23.781 29.672 7.438 1 81.12 521 LEU B O 1
ATOM 10931 N N . LEU B 1 522 ? -24.219 27.656 8.344 1 77.69 522 LEU B N 1
ATOM 10932 C CA . LEU B 1 522 ? -23.484 27.984 9.562 1 77.69 522 LEU B CA 1
ATOM 10933 C C . LEU B 1 522 ? -22 28.156 9.281 1 77.69 522 LEU B C 1
ATOM 10935 O O . LEU B 1 522 ? -21.344 28.969 9.938 1 77.69 522 LEU B O 1
ATOM 10939 N N . THR B 1 523 ? -21.484 27.469 8.328 1 84.12 523 THR B N 1
ATOM 10940 C CA . THR B 1 523 ? -20.062 27.562 8.016 1 84.12 523 THR B CA 1
ATOM 10941 C C . THR B 1 523 ? -19.734 28.891 7.355 1 84.12 523 THR B C 1
ATOM 10943 O O . THR B 1 523 ? -18.609 29.375 7.438 1 84.12 523 THR B O 1
ATOM 10946 N N . ILE B 1 524 ? -20.719 29.469 6.773 1 85.25 524 ILE B N 1
ATOM 10947 C CA . ILE B 1 524 ? -20.531 30.766 6.152 1 85.25 524 ILE B CA 1
ATOM 10948 C C . ILE B 1 524 ? -20.297 31.828 7.234 1 85.25 524 ILE B C 1
ATOM 10950 O O . ILE B 1 524 ? -19.422 32.688 7.098 1 85.25 524 ILE B O 1
ATOM 10954 N N . THR B 1 525 ? -21 31.688 8.305 1 83.19 525 THR B N 1
ATOM 10955 C CA . THR B 1 525 ? -20.797 32.594 9.43 1 83.19 525 THR B CA 1
ATOM 10956 C C . THR B 1 525 ? -19.453 32.312 10.094 1 83.19 525 THR B C 1
ATOM 10958 O O . THR B 1 525 ? -18.781 33.25 10.539 1 83.19 525 THR B O 1
ATOM 10961 N N . ALA B 1 526 ? -19.109 31.094 10.086 1 85 526 ALA B N 1
ATOM 10962 C CA . ALA B 1 526 ? -17.812 30.719 10.664 1 85 526 ALA B CA 1
ATOM 10963 C C . ALA B 1 526 ? -16.672 31.328 9.875 1 85 526 ALA B C 1
ATOM 10965 O O . ALA B 1 526 ? -15.633 31.688 10.445 1 85 526 ALA B O 1
ATOM 10966 N N . CYS B 1 527 ? -16.812 31.531 8.617 1 90.69 527 CYS B N 1
ATOM 10967 C CA . CYS B 1 527 ? -15.812 32.156 7.762 1 90.69 527 CYS B CA 1
ATOM 10968 C C . CYS B 1 527 ? -15.586 33.594 8.164 1 90.69 527 CYS B C 1
ATOM 10970 O O . CYS B 1 527 ? -14.445 34.094 8.188 1 90.69 527 CYS B O 1
ATOM 10972 N N . ALA B 1 528 ? -16.672 34.281 8.5 1 90.12 528 ALA B N 1
ATOM 10973 C CA . ALA B 1 528 ? -16.578 35.688 8.93 1 90.12 528 ALA B CA 1
ATOM 10974 C C . ALA B 1 528 ? -15.852 35.781 10.266 1 90.12 528 ALA B C 1
ATOM 10976 O O . ALA B 1 528 ? -15.094 36.75 10.484 1 90.12 528 ALA B O 1
ATOM 10977 N N . LEU B 1 529 ? -16.047 34.812 11.039 1 86.56 529 LEU B N 1
ATOM 10978 C CA . LEU B 1 529 ? -15.359 34.812 12.328 1 86.56 529 LEU B CA 1
ATOM 10979 C C . LEU B 1 529 ? -13.875 34.531 12.148 1 86.56 529 LEU B C 1
ATOM 10981 O O . LEU B 1 529 ? -13.055 35.031 12.93 1 86.56 529 LEU B O 1
ATOM 10985 N N . GLU B 1 530 ? -13.555 33.812 11.133 1 88.38 530 GLU B N 1
ATOM 10986 C CA . GLU B 1 530 ? -12.156 33.531 10.852 1 88.38 530 GLU B CA 1
ATOM 10987 C C . GLU B 1 530 ? -11.383 34.781 10.484 1 88.38 530 GLU B C 1
ATOM 10989 O O . GLU B 1 530 ? -10.25 35 10.922 1 88.38 530 GLU B O 1
ATOM 10994 N N . ILE B 1 531 ? -11.961 35.625 9.695 1 91.25 531 ILE B N 1
ATOM 10995 C CA . ILE B 1 531 ? -11.266 36.844 9.281 1 91.25 531 ILE B CA 1
ATOM 10996 C C . ILE B 1 531 ? -11.281 37.875 10.422 1 91.25 531 ILE B C 1
ATOM 10998 O O . ILE B 1 531 ? -10.359 38.688 10.555 1 91.25 531 ILE B O 1
ATOM 11002 N N . PHE B 1 532 ? -12.297 37.812 11.203 1 89.44 532 PHE B N 1
ATOM 11003 C CA . PHE B 1 532 ? -12.445 38.75 12.312 1 89.44 532 PHE B CA 1
ATOM 11004 C C . PHE B 1 532 ? -11.453 38.438 13.422 1 89.44 532 PHE B C 1
ATOM 11006 O O . PHE B 1 532 ? -11 39.344 14.125 1 89.44 532 PHE B O 1
ATOM 11013 N N . GLN B 1 533 ? -10.977 37.281 13.531 1 87.06 533 GLN B N 1
ATOM 11014 C CA . GLN B 1 533 ? -10.016 36.875 14.547 1 87.06 533 GLN B CA 1
ATOM 11015 C C . GLN B 1 533 ? -10.352 37.469 15.906 1 87.06 533 GLN B C 1
ATOM 11017 O O . GLN B 1 533 ? -9.5 38.094 16.547 1 87.06 533 GLN B O 1
ATOM 11022 N N . ILE B 1 534 ? -11.508 37.219 16.344 1 80.06 534 ILE B N 1
ATOM 11023 C CA . ILE B 1 534 ? -11.969 37.844 17.594 1 80.06 534 ILE B CA 1
ATOM 11024 C C . ILE B 1 534 ? -11.148 37.281 18.766 1 80.06 534 ILE B C 1
ATOM 11026 O O . ILE B 1 534 ? -10.867 38.031 19.719 1 80.06 534 ILE B O 1
ATOM 11030 N N . GLY B 1 535 ? -10.773 36.062 18.672 1 77.56 535 GLY B N 1
ATOM 11031 C CA . GLY B 1 535 ? -9.961 35.469 19.734 1 77.56 535 GLY B CA 1
ATOM 11032 C C . GLY B 1 535 ? -8.641 36.156 19.938 1 77.56 535 GLY B C 1
ATOM 11033 O O . GLY B 1 535 ? -8.398 36.75 21 1 77.56 535 GLY B O 1
ATOM 11034 N N . PRO B 1 536 ? -7.891 36.188 18.891 1 81 536 PRO B N 1
ATOM 11035 C CA . PRO B 1 536 ? -6.602 36.875 19.016 1 81 536 PRO B CA 1
ATOM 11036 C C . PRO B 1 536 ? -6.758 38.375 19.359 1 81 536 PRO B C 1
ATOM 11038 O O . PRO B 1 536 ? -5.918 38.938 20.062 1 81 536 PRO B O 1
ATOM 11041 N N . LEU B 1 537 ? -7.812 39 18.906 1 83.56 537 LEU B N 1
ATOM 11042 C CA . LEU B 1 537 ? -8.039 40.406 19.203 1 83.56 537 LEU B CA 1
ATOM 11043 C C . LEU B 1 537 ? -8.273 40.594 20.703 1 83.56 537 LEU B C 1
ATOM 11045 O O . LEU B 1 537 ? -7.664 41.469 21.312 1 83.56 537 LEU B O 1
ATOM 11049 N N . ILE B 1 538 ? -9.102 39.781 21.234 1 81.44 538 ILE B N 1
ATOM 11050 C CA . ILE B 1 538 ? -9.43 39.906 22.656 1 81.44 538 ILE B CA 1
ATOM 11051 C C . ILE B 1 538 ? -8.219 39.5 23.5 1 81.44 538 ILE B C 1
ATOM 11053 O O . ILE B 1 538 ? -7.902 40.156 24.484 1 81.44 538 ILE B O 1
ATOM 11057 N N . MET B 1 539 ? -7.566 38.531 23.062 1 80.75 539 MET B N 1
ATOM 11058 C CA . MET B 1 539 ? -6.406 38.031 23.797 1 80.75 539 MET B CA 1
ATOM 11059 C C . MET B 1 539 ? -5.277 39.062 23.781 1 80.75 539 MET B C 1
ATOM 11061 O O . MET B 1 539 ? -4.59 39.281 24.781 1 80.75 539 MET B O 1
ATOM 11065 N N . ASN B 1 540 ? -5.062 39.656 22.625 1 79.56 540 ASN B N 1
ATOM 11066 C CA . ASN B 1 540 ? -4.043 40.688 22.531 1 79.56 540 ASN B CA 1
ATOM 11067 C C . ASN B 1 540 ? -4.363 41.875 23.438 1 79.56 540 ASN B C 1
ATOM 11069 O O . ASN B 1 540 ? -3.467 42.438 24.078 1 79.56 540 ASN B O 1
ATOM 11073 N N . PHE B 1 541 ? -5.605 42.156 23.516 1 80.19 541 PHE B N 1
ATOM 11074 C CA . PHE B 1 541 ? -6.027 43.281 24.359 1 80.19 541 PHE B CA 1
ATOM 11075 C C . PHE B 1 541 ? -5.895 42.938 25.844 1 80.19 541 PHE B C 1
ATOM 11077 O O . PHE B 1 541 ? -5.348 43.688 26.625 1 80.19 541 PHE B O 1
ATOM 11084 N N . ILE B 1 542 ? -6.312 41.719 26.203 1 82.88 542 ILE B N 1
ATOM 11085 C CA . ILE B 1 542 ? -6.301 41.281 27.594 1 82.88 542 ILE B CA 1
ATOM 11086 C C . ILE B 1 542 ? -4.859 41.094 28.062 1 82.88 542 ILE B C 1
ATOM 11088 O O . ILE B 1 542 ? -4.488 41.5 29.156 1 82.88 542 ILE B O 1
ATOM 11092 N N . PHE B 1 543 ? -4.094 40.438 27.25 1 81.81 543 PHE B N 1
ATOM 11093 C CA . PHE B 1 543 ? -2.711 40.188 27.609 1 81.81 543 PHE B CA 1
ATOM 11094 C C . PHE B 1 543 ? -1.907 41.469 27.719 1 81.81 543 PHE B C 1
ATOM 11096 O O . PHE B 1 543 ? -1.152 41.656 28.672 1 81.81 543 PHE B O 1
ATOM 11103 N N . LYS B 1 544 ? -2.055 42.312 26.766 1 77.12 544 LYS B N 1
ATOM 11104 C CA . LYS B 1 544 ? -1.302 43.562 26.766 1 77.12 544 LYS B CA 1
ATOM 11105 C C . LYS B 1 544 ? -1.662 44.438 27.969 1 77.12 544 LYS B C 1
ATOM 11107 O O . LYS B 1 544 ? -0.796 45.094 28.531 1 77.12 544 LYS B O 1
ATOM 11112 N N . LYS B 1 545 ? -2.904 44.344 28.359 1 78.06 545 LYS B N 1
ATOM 11113 C CA . LYS B 1 545 ? -3.361 45.25 29.406 1 78.06 545 LYS B CA 1
ATOM 11114 C C . LYS B 1 545 ? -3.201 44.656 30.797 1 78.06 545 LYS B C 1
ATOM 11116 O O . LYS B 1 545 ? -2.822 45.344 31.75 1 78.06 545 LYS B O 1
ATOM 11121 N N . PHE B 1 546 ? -3.387 43.312 30.938 1 78.56 546 PHE B N 1
ATOM 11122 C CA . PHE B 1 546 ? -3.553 42.812 32.281 1 78.56 546 PHE B CA 1
ATOM 11123 C C . PHE B 1 546 ? -2.51 41.75 32.594 1 78.56 546 PHE B C 1
ATOM 11125 O O . PHE B 1 546 ? -2.186 41.5 33.781 1 78.56 546 PHE B O 1
ATOM 11132 N N . LEU B 1 547 ? -1.947 41.062 31.641 1 77.06 547 LEU B N 1
ATOM 11133 C CA . LEU B 1 547 ? -1.248 39.844 31.984 1 77.06 547 LEU B CA 1
ATOM 11134 C C . LEU B 1 547 ? 0.25 39.969 31.734 1 77.06 547 LEU B C 1
ATOM 11136 O O . LEU B 1 547 ? 1.06 39.406 32.469 1 77.06 547 LEU B O 1
ATOM 11140 N N . VAL B 1 548 ? 0.632 40.656 30.734 1 79.56 548 VAL B N 1
ATOM 11141 C CA . VAL B 1 548 ? 2.049 40.719 30.375 1 79.56 548 VAL B CA 1
ATOM 11142 C C . VAL B 1 548 ? 2.678 41.969 30.969 1 79.56 548 VAL B C 1
ATOM 11144 O O . VAL B 1 548 ? 2.268 43.094 30.625 1 79.56 548 VAL B O 1
ATOM 11147 N N . LYS B 1 549 ? 3.68 41.75 31.875 1 83.06 549 LYS B N 1
ATOM 11148 C CA . LYS B 1 549 ? 4.293 42.906 32.531 1 83.06 549 LYS B CA 1
ATOM 11149 C C . LYS B 1 549 ? 5.789 42.969 32.25 1 83.06 549 LYS B C 1
ATOM 11151 O O . LYS B 1 549 ? 6.391 44.062 32.312 1 83.06 549 LYS B O 1
ATOM 11156 N N . THR B 1 550 ? 6.316 41.875 31.859 1 89.31 550 THR B N 1
ATOM 11157 C CA . THR B 1 550 ? 7.75 41.844 31.594 1 89.31 550 THR B CA 1
ATOM 11158 C C . THR B 1 550 ? 8.039 42.156 30.125 1 89.31 550 THR B C 1
ATOM 11160 O O . THR B 1 550 ? 7.211 41.875 29.25 1 89.31 550 THR B O 1
ATOM 11163 N N . PRO B 1 551 ? 9.148 42.781 29.875 1 88.5 551 PRO B N 1
ATOM 11164 C CA . PRO B 1 551 ? 9.5 43.094 28.5 1 88.5 551 PRO B CA 1
ATOM 11165 C C . PRO B 1 551 ? 9.547 41.875 27.594 1 88.5 551 PRO B C 1
ATOM 11167 O O . PRO B 1 551 ? 9.117 41.938 26.438 1 88.5 551 PRO B O 1
ATOM 11170 N N . ARG B 1 552 ? 10.016 40.781 28.078 1 87.62 552 ARG B N 1
ATOM 11171 C CA . ARG B 1 552 ? 10.109 39.562 27.281 1 87.62 552 ARG B CA 1
ATOM 11172 C C . ARG B 1 552 ? 8.727 39.062 26.891 1 87.62 552 ARG B C 1
ATOM 11174 O O . ARG B 1 552 ? 8.5 38.688 25.734 1 87.62 552 ARG B O 1
ATOM 11181 N N . LYS B 1 553 ? 7.906 38.969 27.781 1 84.94 553 LYS B N 1
ATOM 11182 C CA . LYS B 1 553 ? 6.555 38.5 27.516 1 84.94 553 LYS B CA 1
ATOM 11183 C C . LYS B 1 553 ? 5.816 39.438 26.562 1 84.94 553 LYS B C 1
ATOM 11185 O O . LYS B 1 553 ? 5.023 38.969 25.734 1 84.94 553 LYS B O 1
ATOM 11190 N N . ILE B 1 554 ? 6.102 40.719 26.734 1 85.56 554 ILE B N 1
ATOM 11191 C CA . ILE B 1 554 ? 5.488 41.688 25.844 1 85.56 554 ILE B CA 1
ATOM 11192 C C . ILE B 1 554 ? 6.027 41.5 24.422 1 85.56 554 ILE B C 1
ATOM 11194 O O . ILE B 1 554 ? 5.266 41.5 23.453 1 85.56 554 ILE B O 1
ATOM 11198 N N . TRP B 1 555 ? 7.254 41.312 24.344 1 82.44 555 TRP B N 1
ATOM 11199 C CA . TRP B 1 555 ? 7.879 41.094 23.047 1 82.44 555 TRP B CA 1
ATOM 11200 C C . TRP B 1 555 ? 7.379 39.812 22.406 1 82.44 555 TRP B C 1
ATOM 11202 O O . TRP B 1 555 ? 7.125 39.75 21.203 1 82.44 555 TRP B O 1
ATOM 11212 N N . GLU B 1 556 ? 7.273 38.781 23.172 1 81.19 556 GLU B N 1
ATOM 11213 C CA . GLU B 1 556 ? 6.781 37.5 22.672 1 81.19 556 GLU B CA 1
ATOM 11214 C C . GLU B 1 556 ? 5.352 37.656 22.141 1 81.19 556 GLU B C 1
ATOM 11216 O O . GLU B 1 556 ? 4.996 37.031 21.141 1 81.19 556 GLU B O 1
ATOM 11221 N N . LEU B 1 557 ? 4.695 38.375 22.844 1 80 557 LEU B N 1
ATOM 11222 C CA . LEU B 1 557 ? 3.32 38.594 22.406 1 80 557 LEU B CA 1
ATOM 11223 C C . LEU B 1 557 ? 3.287 39.375 21.094 1 80 557 LEU B C 1
ATOM 11225 O O . LEU B 1 557 ? 2.467 39.062 20.219 1 80 557 LEU B O 1
ATOM 11229 N N . GLU B 1 558 ? 4.141 40.312 21.016 1 78.12 558 GLU B N 1
ATOM 11230 C CA . GLU B 1 558 ? 4.164 41.156 19.812 1 78.12 558 GLU B CA 1
ATOM 11231 C C . GLU B 1 558 ? 4.723 40.406 18.625 1 78.12 558 GLU B C 1
ATOM 11233 O O . GLU B 1 558 ? 4.309 40.625 17.484 1 78.12 558 GLU B O 1
ATOM 11238 N N . LYS B 1 559 ? 5.52 39.5 18.812 1 79 559 LYS B N 1
ATOM 11239 C CA . LYS B 1 559 ? 6.207 38.812 17.734 1 79 559 LYS B CA 1
ATOM 11240 C C . LYS B 1 559 ? 5.43 37.562 17.281 1 79 559 LYS B C 1
ATOM 11242 O O . LYS B 1 559 ? 5.559 37.125 16.141 1 79 559 LYS B O 1
ATOM 11247 N N . THR B 1 560 ? 4.738 37.094 18.141 1 78.94 560 THR B N 1
ATOM 11248 C CA . THR B 1 560 ? 4.062 35.844 17.828 1 78.94 560 THR B CA 1
ATOM 11249 C C . THR B 1 560 ? 2.896 36.062 16.875 1 78.94 560 THR B C 1
ATOM 11251 O O . THR B 1 560 ? 2.066 36.938 17.109 1 78.94 560 THR B O 1
ATOM 11254 N N . MET B 1 561 ? 2.975 35.438 15.742 1 82.75 561 MET B N 1
ATOM 11255 C CA . MET B 1 561 ? 1.9 35.469 14.758 1 82.75 561 MET B CA 1
ATOM 11256 C C . MET B 1 561 ? 1.103 34.188 14.773 1 82.75 561 MET B C 1
ATOM 11258 O O . MET B 1 561 ? 1.639 33.125 15.102 1 82.75 561 MET B O 1
ATOM 11262 N N . PRO B 1 562 ? -0.17 34.375 14.508 1 83.88 562 PRO B N 1
ATOM 11263 C CA . PRO B 1 562 ? -0.953 33.125 14.406 1 83.88 562 PRO B CA 1
ATOM 11264 C C . PRO B 1 562 ? -0.57 32.281 13.188 1 83.88 562 PRO B C 1
ATOM 11266 O O . PRO B 1 562 ? 0.073 32.781 12.266 1 83.88 562 PRO B O 1
ATOM 11269 N N . PHE B 1 563 ? -0.797 31.031 13.305 1 82.94 563 PHE B N 1
ATOM 11270 C CA . PHE B 1 563 ? -0.486 30.141 12.195 1 82.94 563 PHE B CA 1
ATOM 11271 C C . PHE B 1 563 ? -1.651 29.203 11.914 1 82.94 563 PHE B C 1
ATOM 11273 O O . PHE B 1 563 ? -2.533 29.016 12.758 1 82.94 563 PHE B O 1
ATOM 11280 N N . GLN B 1 564 ? -1.656 28.734 10.742 1 85.44 564 GLN B N 1
ATOM 11281 C CA . GLN B 1 564 ? -2.68 27.781 10.336 1 85.44 564 GLN B CA 1
ATOM 11282 C C . GLN B 1 564 ? -2.289 26.359 10.734 1 85.44 564 GLN B C 1
ATOM 11284 O O . GLN B 1 564 ? -1.189 25.891 10.414 1 85.44 564 GLN B O 1
ATOM 11289 N N . ASP B 1 565 ? -3.238 25.719 11.5 1 85.5 565 ASP B N 1
ATOM 11290 C CA . ASP B 1 565 ? -3.025 24.312 11.82 1 85.5 565 ASP B CA 1
ATOM 11291 C C . ASP B 1 565 ? -3.396 23.406 10.633 1 85.5 565 ASP B C 1
ATOM 11293 O O . ASP B 1 565 ? -4.578 23.188 10.359 1 85.5 565 ASP B O 1
ATOM 11297 N N . TRP B 1 566 ? -2.467 22.812 10.023 1 87.94 566 TRP B N 1
ATOM 11298 C CA . TRP B 1 566 ? -2.674 22.062 8.797 1 87.94 566 TRP B CA 1
ATOM 11299 C C . TRP B 1 566 ? -3.342 20.719 9.086 1 87.94 566 TRP B C 1
ATOM 11301 O O . TRP B 1 566 ? -3.99 20.141 8.211 1 87.94 566 TRP B O 1
ATOM 11311 N N . GLY B 1 567 ? -3.211 20.234 10.258 1 87.5 567 GLY B N 1
ATOM 11312 C CA . GLY B 1 567 ? -3.879 18.984 10.586 1 87.5 567 GLY B CA 1
ATOM 11313 C C . GLY B 1 567 ? -5.391 19.094 10.57 1 87.5 567 GLY B C 1
ATOM 11314 O O . GLY B 1 567 ? -6.086 18.125 10.25 1 87.5 567 GLY B O 1
ATOM 11315 N N . THR B 1 568 ? -5.852 20.266 10.859 1 89.94 568 THR B N 1
ATOM 11316 C CA . THR B 1 568 ? -7.297 20.438 10.961 1 89.94 568 THR B CA 1
ATOM 11317 C C . THR B 1 568 ? -7.801 21.422 9.898 1 89.94 568 THR B C 1
ATOM 11319 O O . THR B 1 568 ? -8.992 21.734 9.859 1 89.94 568 THR B O 1
ATOM 11322 N N . GLY B 1 569 ? -6.969 21.844 9.055 1 89.38 569 GLY B N 1
ATOM 11323 C CA . GLY B 1 569 ? -7.324 22.875 8.086 1 89.38 569 GLY B CA 1
ATOM 11324 C C . GLY B 1 569 ? -8.133 22.344 6.918 1 89.38 569 GLY B C 1
ATOM 11325 O O . GLY B 1 569 ? -9.203 22.859 6.605 1 89.38 569 GLY B O 1
ATOM 11326 N N . PHE B 1 570 ? -7.738 21.219 6.324 1 92.25 570 PHE B N 1
ATOM 11327 C CA . PHE B 1 570 ? -8.32 20.703 5.094 1 92.25 570 PHE B CA 1
ATOM 11328 C C . PHE B 1 570 ? -9.609 19.938 5.387 1 92.25 570 PHE B C 1
ATOM 11330 O O . PHE B 1 570 ? -10.609 20.109 4.68 1 92.25 570 PHE B O 1
ATOM 11337 N N . PRO B 1 571 ? -9.68 19.172 6.469 1 93.56 571 PRO B N 1
ATOM 11338 C CA . PRO B 1 571 ? -10.758 18.188 6.617 1 93.56 571 PRO B CA 1
ATOM 11339 C C . PRO B 1 571 ? -12.141 18.828 6.629 1 93.56 571 PRO B C 1
ATOM 11341 O O . PRO B 1 571 ? -13.055 18.344 5.953 1 93.56 571 PRO B O 1
ATOM 11344 N N . PRO B 1 572 ? -12.391 19.938 7.336 1 91.25 572 PRO B N 1
ATOM 11345 C CA . PRO B 1 572 ? -13.742 20.5 7.316 1 91.25 572 PRO B CA 1
ATOM 11346 C C . PRO B 1 572 ? -14.188 20.938 5.918 1 91.25 572 PRO B C 1
ATOM 11348 O O . PRO B 1 572 ? -15.359 20.797 5.562 1 91.25 572 PRO B O 1
ATOM 11351 N N . HIS B 1 573 ? -13.297 21.469 5.172 1 95.12 573 HIS B N 1
ATOM 11352 C CA . HIS B 1 573 ? -13.633 21.938 3.832 1 95.12 573 HIS B CA 1
ATOM 11353 C C . HIS B 1 573 ? -13.828 20.766 2.875 1 95.12 573 HIS B C 1
ATOM 11355 O O . HIS B 1 573 ? -14.656 20.828 1.963 1 95.12 573 HIS B O 1
ATOM 11361 N N . ILE B 1 574 ? -13.039 19.688 3.082 1 96.44 574 ILE B N 1
ATOM 11362 C CA . ILE B 1 574 ? -13.242 18.484 2.291 1 96.44 574 ILE B CA 1
ATOM 11363 C C . ILE B 1 574 ? -14.625 17.891 2.586 1 96.44 574 ILE B C 1
ATOM 11365 O O . ILE B 1 574 ? -15.312 17.422 1.677 1 96.44 574 ILE B O 1
ATOM 11369 N N . MET B 1 575 ? -14.961 17.969 3.814 1 93.19 575 MET B N 1
ATOM 11370 C CA . MET B 1 575 ? -16.266 17.469 4.219 1 93.19 575 MET B CA 1
ATOM 11371 C C . MET B 1 575 ? -17.391 18.234 3.531 1 93.19 575 MET B C 1
ATOM 11373 O O . MET B 1 575 ? -18.344 17.656 3.035 1 93.19 575 MET B O 1
ATOM 11377 N N . ILE B 1 576 ? -17.281 19.531 3.494 1 93.81 576 ILE B N 1
ATOM 11378 C CA . ILE B 1 576 ? -18.281 20.375 2.857 1 93.81 576 ILE B CA 1
ATOM 11379 C C . ILE B 1 576 ? -18.344 20.062 1.364 1 93.81 576 ILE B C 1
ATOM 11381 O O . ILE B 1 576 ? -19.438 19.984 0.786 1 93.81 576 ILE B O 1
ATOM 11385 N N . ALA B 1 577 ? -17.188 19.891 0.795 1 96.5 577 ALA B N 1
ATOM 11386 C CA . ALA B 1 577 ? -17.156 19.484 -0.61 1 96.5 577 ALA B CA 1
ATOM 11387 C C . ALA B 1 577 ? -17.844 18.141 -0.818 1 96.5 577 ALA B C 1
ATOM 11389 O O . ALA B 1 577 ? -18.594 17.969 -1.778 1 96.5 577 ALA B O 1
ATOM 11390 N N . SER B 1 578 ? -17.609 17.25 0.083 1 94.75 578 SER B N 1
ATOM 11391 C CA . SER B 1 578 ? -18.219 15.93 -0.004 1 94.75 578 SER B CA 1
ATOM 11392 C C . SER B 1 578 ? -19.75 16.016 0.108 1 94.75 578 SER B C 1
ATOM 11394 O O . SER B 1 578 ? -20.469 15.367 -0.644 1 94.75 578 SER B O 1
ATOM 11396 N N . ILE B 1 579 ? -20.219 16.797 1.041 1 90.75 579 ILE B N 1
ATOM 11397 C CA . ILE B 1 579 ? -21.656 16.984 1.21 1 90.75 579 ILE B CA 1
ATOM 11398 C C . ILE B 1 579 ? -22.234 17.594 -0.056 1 90.75 579 ILE B C 1
ATOM 11400 O O . ILE B 1 579 ? -23.281 17.156 -0.542 1 90.75 579 ILE B O 1
ATOM 11404 N N . GLY B 1 580 ? -21.547 18.625 -0.539 1 94.62 580 GLY B N 1
ATOM 11405 C CA . GLY B 1 580 ? -22 19.234 -1.782 1 94.62 580 GLY B CA 1
ATOM 11406 C C . GLY B 1 580 ? -22.078 18.25 -2.934 1 94.62 580 GLY B C 1
ATOM 11407 O O . GLY B 1 580 ? -23.031 18.297 -3.723 1 94.62 580 GLY B O 1
ATOM 11408 N N . ILE B 1 581 ? -21.156 17.344 -3.004 1 95.75 581 ILE B N 1
ATOM 11409 C CA . ILE B 1 581 ? -21.125 16.344 -4.07 1 95.75 581 ILE B CA 1
ATOM 11410 C C . ILE B 1 581 ? -22.25 15.344 -3.883 1 95.75 581 ILE B C 1
ATOM 11412 O O . ILE B 1 581 ? -22.984 15.047 -4.828 1 95.75 581 ILE B O 1
ATOM 11416 N N . VAL B 1 582 ? -22.438 14.898 -2.701 1 91 582 VAL B N 1
ATOM 11417 C CA . VAL B 1 582 ? -23.438 13.883 -2.404 1 91 582 VAL B CA 1
ATOM 11418 C C . VAL B 1 582 ? -24.828 14.414 -2.723 1 91 582 VAL B C 1
ATOM 11420 O O . VAL B 1 582 ? -25.656 13.711 -3.311 1 91 582 VAL B O 1
ATOM 11423 N N . TYR B 1 583 ? -25.094 15.68 -2.461 1 89.94 583 TYR B N 1
ATOM 11424 C CA . TYR B 1 583 ? -26.438 16.234 -2.578 1 89.94 583 TYR B CA 1
ATOM 11425 C C . TYR B 1 583 ? -26.594 17.016 -3.877 1 89.94 583 TYR B C 1
ATOM 11427 O O . TYR B 1 583 ? -27.641 17.641 -4.109 1 89.94 583 TYR B O 1
ATOM 11435 N N . SER B 1 584 ? -25.578 16.969 -4.684 1 93.38 584 SER B N 1
ATOM 11436 C CA . SER B 1 584 ? -25.594 17.766 -5.914 1 93.38 584 SER B CA 1
ATOM 11437 C C . SER B 1 584 ? -26.812 17.406 -6.777 1 93.38 584 SER B C 1
ATOM 11439 O O . SER B 1 584 ? -27.5 18.297 -7.27 1 93.38 584 SER B O 1
ATOM 11441 N N . THR B 1 585 ? -27.141 16.094 -6.906 1 91.94 585 THR B N 1
ATOM 11442 C CA . THR B 1 585 ? -28.25 15.688 -7.746 1 91.94 585 THR B CA 1
ATOM 11443 C C . THR B 1 585 ? -29.484 15.344 -6.895 1 91.94 585 THR B C 1
ATOM 11445 O O . THR B 1 585 ? -30.578 15.195 -7.422 1 91.94 585 THR B O 1
ATOM 11448 N N . ILE B 1 586 ? -29.312 15.258 -5.629 1 87.81 586 ILE B N 1
ATOM 11449 C CA . ILE B 1 586 ? -30.391 14.883 -4.723 1 87.81 586 ILE B CA 1
ATOM 11450 C C . ILE B 1 586 ? -31.172 16.125 -4.316 1 87.81 586 ILE B C 1
ATOM 11452 O O . ILE B 1 586 ? -32.406 16.125 -4.301 1 87.81 586 ILE B O 1
ATOM 11456 N N . GLN B 1 587 ? -30.469 17.188 -3.979 1 88.69 587 GLN B N 1
ATOM 11457 C CA . GLN B 1 587 ? -31.016 18.484 -3.572 1 88.69 587 GLN B CA 1
ATOM 11458 C C . GLN B 1 587 ? -30.203 19.625 -4.176 1 88.69 587 GLN B C 1
ATOM 11460 O O . GLN B 1 587 ? -29.359 20.219 -3.5 1 88.69 587 GLN B O 1
ATOM 11465 N N . PRO B 1 588 ? -30.547 20.062 -5.328 1 91.31 588 PRO B N 1
ATOM 11466 C CA . PRO B 1 588 ? -29.734 21.031 -6.074 1 91.31 588 PRO B CA 1
ATOM 11467 C C . PRO B 1 588 ? -29.656 22.391 -5.395 1 91.31 588 PRO B C 1
ATOM 11469 O O . PRO B 1 588 ? -28.781 23.203 -5.715 1 91.31 588 PRO B O 1
ATOM 11472 N N . ILE B 1 589 ? -30.5 22.719 -4.445 1 89.62 589 ILE B N 1
ATOM 11473 C CA . ILE B 1 589 ? -30.5 24 -3.76 1 89.62 589 ILE B CA 1
ATOM 11474 C C . ILE B 1 589 ? -29.203 24.156 -2.951 1 89.62 589 ILE B C 1
ATOM 11476 O O . ILE B 1 589 ? -28.781 25.281 -2.656 1 89.62 589 ILE B O 1
ATOM 11480 N N . ILE B 1 590 ? -28.547 23.109 -2.643 1 90.62 590 ILE B N 1
ATOM 11481 C CA . ILE B 1 590 ? -27.344 23.094 -1.813 1 90.62 590 ILE B CA 1
ATOM 11482 C C . ILE B 1 590 ? -26.172 23.641 -2.613 1 90.62 590 ILE B C 1
ATOM 11484 O O . ILE B 1 590 ? -25.188 24.141 -2.037 1 90.62 590 ILE B O 1
ATOM 11488 N N . LEU B 1 591 ? -26.219 23.656 -3.939 1 95.81 591 LEU B N 1
ATOM 11489 C CA . LEU B 1 591 ? -25.078 23.938 -4.809 1 95.81 591 LEU B CA 1
ATOM 11490 C C . LEU B 1 591 ? -24.672 25.406 -4.715 1 95.81 591 LEU B C 1
ATOM 11492 O O . LEU B 1 591 ? -23.5 25.719 -4.48 1 95.81 591 LEU B O 1
ATOM 11496 N N . PRO B 1 592 ? -25.625 26.312 -4.746 1 94 592 PRO B N 1
ATOM 11497 C CA . PRO B 1 592 ? -25.203 27.719 -4.617 1 94 592 PRO B CA 1
ATOM 11498 C C . PRO B 1 592 ? -24.672 28.047 -3.223 1 94 592 PRO B C 1
ATOM 11500 O O . PRO B 1 592 ? -23.797 28.906 -3.078 1 94 592 PRO B O 1
ATOM 11503 N N . ILE B 1 593 ? -25.156 27.422 -2.277 1 91.94 593 ILE B N 1
ATOM 11504 C CA . ILE B 1 593 ? -24.734 27.688 -0.906 1 91.94 593 ILE B CA 1
ATOM 11505 C C . ILE B 1 593 ? -23.297 27.188 -0.702 1 91.94 593 ILE B C 1
ATOM 11507 O O . ILE B 1 593 ? -22.484 27.859 -0.076 1 91.94 593 ILE B O 1
ATOM 11511 N N . VAL B 1 594 ? -22.984 26.031 -1.237 1 95.5 594 VAL B N 1
ATOM 11512 C CA . VAL B 1 594 ? -21.625 25.484 -1.144 1 95.5 594 VAL B CA 1
ATOM 11513 C C . VAL B 1 594 ? -20.656 26.359 -1.935 1 95.5 594 VAL B C 1
ATOM 11515 O O . VAL B 1 594 ? -19.516 26.562 -1.527 1 95.5 594 VAL B O 1
ATOM 11518 N N . THR B 1 595 ? -21.125 26.906 -3.064 1 97 595 THR B N 1
ATOM 11519 C CA . THR B 1 595 ? -20.312 27.828 -3.85 1 97 595 THR B CA 1
ATOM 11520 C C . THR B 1 595 ? -19.953 29.062 -3.025 1 97 595 THR B C 1
ATOM 11522 O O . THR B 1 595 ? -18.797 29.5 -3.041 1 97 595 THR B O 1
ATOM 11525 N N . LEU B 1 596 ? -20.922 29.531 -2.346 1 94.5 596 LEU B N 1
ATOM 11526 C CA . LEU B 1 596 ? -20.672 30.703 -1.514 1 94.5 596 LEU B CA 1
ATOM 11527 C C . LEU B 1 596 ? -19.688 30.391 -0.399 1 94.5 596 LEU B C 1
ATOM 11529 O O . LEU B 1 596 ? -18.844 31.219 -0.055 1 94.5 596 LEU B O 1
ATOM 11533 N N . HIS B 1 597 ? -19.781 29.234 0.143 1 93.81 597 HIS B N 1
ATOM 11534 C CA . HIS B 1 597 ? -18.844 28.781 1.167 1 93.81 597 HIS B CA 1
ATOM 11535 C C . HIS B 1 597 ? -17.406 28.844 0.657 1 93.81 597 HIS B C 1
ATOM 11537 O O . HIS B 1 597 ? -16.547 29.453 1.289 1 93.81 597 HIS B O 1
ATOM 11543 N N . PHE B 1 598 ? -17.141 28.281 -0.458 1 97.5 598 PHE B N 1
ATOM 11544 C CA . PHE B 1 598 ? -15.781 28.188 -0.974 1 97.5 598 PHE B CA 1
ATOM 11545 C C . PHE B 1 598 ? -15.305 29.547 -1.479 1 97.5 598 PHE B C 1
ATOM 11547 O O . PHE B 1 598 ? -14.125 29.875 -1.374 1 97.5 598 PHE B O 1
ATOM 11554 N N . ALA B 1 599 ? -16.203 30.359 -1.973 1 96.44 599 ALA B N 1
ATOM 11555 C CA . ALA B 1 599 ? -15.844 31.688 -2.441 1 96.44 599 ALA B CA 1
ATOM 11556 C C . ALA B 1 599 ? -15.406 32.594 -1.28 1 96.44 599 ALA B C 1
ATOM 11558 O O . ALA B 1 599 ? -14.375 33.25 -1.361 1 96.44 599 ALA B O 1
ATOM 11559 N N . LEU B 1 600 ? -16.156 32.562 -0.25 1 95.19 600 LEU B N 1
ATOM 11560 C CA . LEU B 1 600 ? -15.844 33.406 0.908 1 95.19 600 LEU B CA 1
ATOM 11561 C C . LEU B 1 600 ? -14.57 32.906 1.597 1 95.19 600 LEU B C 1
ATOM 11563 O O . LEU B 1 600 ? -13.719 33.719 1.979 1 95.19 600 LEU B O 1
ATOM 11567 N N . TYR B 1 601 ? -14.445 31.625 1.74 1 96.19 601 TYR B N 1
ATOM 11568 C CA . TYR B 1 601 ? -13.25 31.094 2.389 1 96.19 601 TYR B CA 1
ATOM 11569 C C . TYR B 1 601 ? -12.016 31.328 1.534 1 96.19 601 TYR B C 1
ATOM 11571 O O . TYR B 1 601 ? -10.922 31.547 2.061 1 96.19 601 TYR B O 1
ATOM 11579 N N . TYR B 1 602 ? -12.148 31.281 0.192 1 96.81 602 TYR B N 1
ATOM 11580 C CA . TYR B 1 602 ? -11.031 31.609 -0.678 1 96.81 602 TYR B CA 1
ATOM 11581 C C . TYR B 1 602 ? -10.547 33.031 -0.43 1 96.81 602 TYR B C 1
ATOM 11583 O O . TYR B 1 602 ? -9.352 33.281 -0.292 1 96.81 602 TYR B O 1
ATOM 11591 N N . LEU B 1 603 ? -11.453 33.906 -0.309 1 95.19 603 LEU B N 1
ATOM 11592 C CA . LEU B 1 603 ? -11.125 35.312 -0.092 1 95.19 603 LEU B CA 1
ATOM 11593 C C . LEU B 1 603 ? -10.508 35.531 1.285 1 95.19 603 LEU B C 1
ATOM 11595 O O . LEU B 1 603 ? -9.477 36.188 1.412 1 95.19 603 LEU B O 1
ATOM 11599 N N . VAL B 1 604 ? -11.078 34.938 2.23 1 94.94 604 VAL B N 1
ATOM 11600 C CA . VAL B 1 604 ? -10.648 35.125 3.609 1 94.94 604 VAL B CA 1
ATOM 11601 C C . VAL B 1 604 ? -9.266 34.5 3.811 1 94.94 604 VAL B C 1
ATOM 11603 O O . VAL B 1 604 ? -8.375 35.156 4.383 1 94.94 604 VAL B O 1
ATOM 11606 N N . TYR B 1 605 ? -9.055 33.312 3.322 1 95.25 605 TYR B N 1
ATOM 11607 C CA . TYR B 1 605 ? -7.77 32.656 3.518 1 95.25 605 TYR B CA 1
ATOM 11608 C C . TYR B 1 605 ? -6.676 33.344 2.703 1 95.25 605 TYR B C 1
ATOM 11610 O O . TYR B 1 605 ? -5.516 33.375 3.113 1 95.25 605 TYR B O 1
ATOM 11618 N N . ARG B 1 606 ? -7.047 33.781 1.556 1 95.19 606 ARG B N 1
ATOM 11619 C CA . ARG B 1 606 ? -6.059 34.531 0.794 1 95.19 606 ARG B CA 1
ATOM 11620 C C . ARG B 1 606 ? -5.559 35.75 1.585 1 95.19 606 ARG B C 1
ATOM 11622 O O . ARG B 1 606 ? -4.359 36.031 1.604 1 95.19 606 ARG B O 1
ATOM 11629 N N . HIS B 1 607 ? -6.453 36.406 2.252 1 93.88 607 HIS B N 1
ATOM 11630 C CA . HIS B 1 607 ? -6.066 37.531 3.109 1 93.88 607 HIS B CA 1
ATOM 11631 C C . HIS B 1 607 ? -5.27 37.062 4.316 1 93.88 607 HIS B C 1
ATOM 11633 O O . HIS B 1 607 ? -4.215 37.594 4.629 1 93.88 607 HIS B O 1
ATOM 11639 N N . GLN B 1 608 ? -5.711 36.062 4.957 1 94.31 608 GLN B N 1
ATOM 11640 C CA . GLN B 1 608 ? -5.078 35.594 6.18 1 94.31 608 GLN B CA 1
ATOM 11641 C C . GLN B 1 608 ? -3.666 35.062 5.906 1 94.31 608 GLN B C 1
ATOM 11643 O O . GLN B 1 608 ? -2.746 35.344 6.684 1 94.31 608 GLN B O 1
ATOM 11648 N N . PHE B 1 609 ? -3.43 34.375 4.828 1 93.12 609 PHE B N 1
ATOM 11649 C CA . PHE B 1 609 ? -2.119 33.844 4.516 1 93.12 609 PHE B CA 1
ATOM 11650 C C . PHE B 1 609 ? -1.153 34.938 4.09 1 93.12 609 PHE B C 1
ATOM 11652 O O . PHE B 1 609 ? 0.038 34.875 4.398 1 93.12 609 PHE B O 1
ATOM 11659 N N . LEU B 1 610 ? -1.64 35.906 3.469 1 92.62 610 LEU B N 1
ATOM 11660 C CA . LEU B 1 610 ? -0.771 36.969 2.949 1 92.62 610 LEU B CA 1
ATOM 11661 C C . LEU B 1 610 ? -0.459 37.969 4.031 1 92.62 610 LEU B C 1
ATOM 11663 O O . LEU B 1 610 ? 0.636 38.562 4.055 1 92.62 610 LEU B O 1
ATOM 11667 N N . TYR B 1 611 ? -1.425 38.125 5.012 1 92.44 611 TYR B N 1
ATOM 11668 C CA . TYR B 1 611 ? -1.25 39.281 5.879 1 92.44 611 TYR B CA 1
ATOM 11669 C C . TYR B 1 611 ? -1.222 38.844 7.344 1 92.44 611 TYR B C 1
ATOM 11671 O O . TYR B 1 611 ? -0.764 39.625 8.203 1 92.44 611 TYR B O 1
ATOM 11679 N N . VAL B 1 612 ? -1.635 37.688 7.656 1 91.94 612 VAL B N 1
ATOM 11680 C CA . VAL B 1 612 ? -1.82 37.438 9.078 1 91.94 612 VAL B CA 1
ATOM 11681 C C . VAL B 1 612 ? -1.034 36.188 9.484 1 91.94 612 VAL B C 1
ATOM 11683 O O . VAL B 1 612 ? -0.195 36.25 10.383 1 91.94 612 VAL B O 1
ATOM 11686 N N . TYR B 1 613 ? -1.167 35.062 8.812 1 89.94 613 TYR B N 1
ATOM 11687 C CA . TYR B 1 613 ? -0.636 33.75 9.25 1 89.94 613 TYR B CA 1
ATOM 11688 C C . TYR B 1 613 ? 0.853 33.656 8.938 1 89.94 613 TYR B C 1
ATOM 11690 O O . TYR B 1 613 ? 1.313 34.125 7.902 1 89.94 613 TYR B O 1
ATOM 11698 N N . ASP B 1 614 ? 1.504 32.969 9.883 1 85.75 614 ASP B N 1
ATOM 11699 C CA . ASP B 1 614 ? 2.924 32.688 9.703 1 85.75 614 ASP B CA 1
ATOM 11700 C C . ASP B 1 614 ? 3.133 31.344 9 1 85.75 614 ASP B C 1
ATOM 11702 O O . ASP B 1 614 ? 2.221 30.531 8.938 1 85.75 614 ASP B O 1
ATOM 11706 N N . LYS B 1 615 ? 4.375 31.219 8.344 1 76.56 615 LYS B N 1
ATOM 11707 C CA . LYS B 1 615 ? 4.75 30 7.633 1 76.56 615 LYS B CA 1
ATOM 11708 C C . LYS B 1 615 ? 5.465 29.016 8.562 1 76.56 615 LYS B C 1
ATOM 11710 O O . LYS B 1 615 ? 6.625 29.234 8.922 1 76.56 615 LYS B O 1
ATOM 11715 N N . LEU B 1 616 ? 4.586 28.141 9.227 1 70.69 616 LEU B N 1
ATOM 11716 C CA . LEU B 1 616 ? 5.242 27.156 10.078 1 70.69 616 LEU B CA 1
ATOM 11717 C C . LEU B 1 616 ? 5.18 25.766 9.438 1 70.69 616 LEU B C 1
ATOM 11719 O O . LEU B 1 616 ? 4.168 25.391 8.844 1 70.69 616 LEU B O 1
ATOM 11723 N N . ASN B 1 617 ? 6.121 25.016 9.586 1 70.75 617 ASN B N 1
ATOM 11724 C CA . ASN B 1 617 ? 6.23 23.594 9.227 1 70.75 617 ASN B CA 1
ATOM 11725 C C . ASN B 1 617 ? 5.684 23.344 7.824 1 70.75 617 ASN B C 1
ATOM 11727 O O . ASN B 1 617 ? 4.469 23.375 7.613 1 70.75 617 ASN B O 1
ATOM 11731 N N . GLN B 1 618 ? 6.422 23.359 6.793 1 76.31 618 GLN B N 1
ATOM 11732 C CA . GLN B 1 618 ? 6.012 23.109 5.418 1 76.31 618 GLN B CA 1
ATOM 11733 C C . GLN B 1 618 ? 6.141 21.625 5.062 1 76.31 618 GLN B C 1
ATOM 11735 O O . GLN B 1 618 ? 7.145 21 5.391 1 76.31 618 GLN B O 1
ATOM 11740 N N . THR B 1 619 ? 5.105 21.016 4.629 1 81 619 THR B N 1
ATOM 11741 C CA . THR B 1 619 ? 5.105 19.625 4.207 1 81 619 THR B CA 1
ATOM 11742 C C . THR B 1 619 ? 5.527 19.5 2.746 1 81 619 THR B C 1
ATOM 11744 O O . THR B 1 619 ? 5.641 18.391 2.217 1 81 619 THR B O 1
ATOM 11747 N N . GLY B 1 620 ? 5.75 20.562 2.102 1 81.06 620 GLY B N 1
ATOM 11748 C CA . GLY B 1 620 ? 6.047 20.531 0.678 1 81.06 620 GLY B CA 1
ATOM 11749 C C . GLY B 1 620 ? 4.828 20.25 -0.18 1 81.06 620 GLY B C 1
ATOM 11750 O O . GLY B 1 620 ? 4.938 19.641 -1.247 1 81.06 620 GLY B O 1
ATOM 11751 N N . GLY B 1 621 ? 3.713 20.484 0.307 1 87.94 621 GLY B N 1
ATOM 11752 C CA . GLY B 1 621 ? 2.477 20.359 -0.448 1 87.94 621 GLY B CA 1
ATOM 11753 C C . GLY B 1 621 ? 1.852 18.969 -0.324 1 87.94 621 GLY B C 1
ATOM 11754 O O . GLY B 1 621 ? 0.908 18.656 -1.047 1 87.94 621 GLY B O 1
ATOM 11755 N N . LEU B 1 622 ? 2.287 18.156 0.584 1 90.12 622 LEU B N 1
ATOM 11756 C CA . LEU B 1 622 ? 1.849 16.781 0.646 1 90.12 622 LEU B CA 1
ATOM 11757 C C . LEU B 1 622 ? 0.435 16.672 1.21 1 90.12 622 LEU B C 1
ATOM 11759 O O . LEU B 1 622 ? -0.211 15.633 1.097 1 90.12 622 LEU B O 1
ATOM 11763 N N . LEU B 1 623 ? -0.076 17.75 1.771 1 93.31 623 LEU B N 1
ATOM 11764 C CA . LEU B 1 623 ? -1.438 17.766 2.291 1 93.31 623 LEU B CA 1
ATOM 11765 C C . LEU B 1 623 ? -2.455 17.781 1.154 1 93.31 623 LEU B C 1
ATOM 11767 O O . LEU B 1 623 ? -3.561 17.25 1.3 1 93.31 623 LEU B O 1
ATOM 11771 N N . PHE B 1 624 ? -2.043 18.297 0.052 1 94.69 624 PHE B N 1
ATOM 11772 C CA . PHE B 1 624 ? -2.945 18.484 -1.077 1 94.69 624 PHE B CA 1
ATOM 11773 C C . PHE B 1 624 ? -3.303 17.141 -1.716 1 94.69 624 PHE B C 1
ATOM 11775 O O . PHE B 1 624 ? -4.48 16.859 -1.943 1 94.69 624 PHE B O 1
ATOM 11782 N N . PRO B 1 625 ? -2.334 16.281 -2.059 1 93.75 625 PRO B N 1
ATOM 11783 C CA . PRO B 1 625 ? -2.701 14.984 -2.619 1 93.75 625 PRO B CA 1
ATOM 11784 C C . PRO B 1 625 ? -3.584 14.164 -1.679 1 93.75 625 PRO B C 1
ATOM 11786 O O . PRO B 1 625 ? -4.484 13.453 -2.133 1 93.75 625 PRO B O 1
ATOM 11789 N N . LYS B 1 626 ? -3.357 14.266 -0.472 1 94.25 626 LYS B N 1
ATOM 11790 C CA . LYS B 1 626 ? -4.195 13.57 0.501 1 94.25 626 LYS B CA 1
ATOM 11791 C C . LYS B 1 626 ? -5.629 14.094 0.466 1 94.25 626 LYS B C 1
ATOM 11793 O O . LYS B 1 626 ? -6.582 13.32 0.583 1 94.25 626 LYS B O 1
ATOM 11798 N N . ALA B 1 627 ? -5.723 15.391 0.361 1 96 627 ALA B N 1
ATOM 11799 C CA . ALA B 1 627 ? -7.043 16 0.253 1 96 627 ALA B CA 1
ATOM 11800 C C . ALA B 1 627 ? -7.777 15.508 -0.99 1 96 627 ALA B C 1
ATOM 11802 O O . ALA B 1 627 ? -8.969 15.203 -0.934 1 96 627 ALA B O 1
ATOM 11803 N N . ILE B 1 628 ? -7.051 15.383 -2.049 1 95.44 628 ILE B N 1
ATOM 11804 C CA . ILE B 1 628 ? -7.641 14.938 -3.305 1 95.44 628 ILE B CA 1
ATOM 11805 C C . ILE B 1 628 ? -8.156 13.508 -3.152 1 95.44 628 ILE B C 1
ATOM 11807 O O . ILE B 1 628 ? -9.266 13.188 -3.582 1 95.44 628 ILE B O 1
ATOM 11811 N N . TYR B 1 629 ? -7.395 12.703 -2.488 1 94.75 629 TYR B N 1
ATOM 11812 C CA . TYR B 1 629 ? -7.82 11.32 -2.273 1 94.75 629 TYR B CA 1
ATOM 11813 C C . TYR B 1 629 ? -9.062 11.266 -1.391 1 94.75 629 TYR B C 1
ATOM 11815 O O . TYR B 1 629 ? -9.938 10.422 -1.595 1 94.75 629 TYR B O 1
ATOM 11823 N N . GLN B 1 630 ? -9.109 12.133 -0.467 1 95.81 630 GLN B N 1
ATOM 11824 C CA . GLN B 1 630 ? -10.234 12.148 0.464 1 95.81 630 GLN B CA 1
ATOM 11825 C C . GLN B 1 630 ? -11.508 12.617 -0.225 1 95.81 630 GLN B C 1
ATOM 11827 O O . GLN B 1 630 ? -12.609 12.211 0.149 1 95.81 630 GLN B O 1
ATOM 11832 N N . VAL B 1 631 ? -11.414 13.453 -1.214 1 96.62 631 VAL B N 1
ATOM 11833 C CA . VAL B 1 631 ? -12.578 13.906 -1.965 1 96.62 631 VAL B CA 1
ATOM 11834 C C . VAL B 1 631 ? -13.227 12.727 -2.684 1 96.62 631 VAL B C 1
ATOM 11836 O O . VAL B 1 631 ? -14.445 12.68 -2.844 1 96.62 631 VAL B O 1
ATOM 11839 N N . PHE B 1 632 ? -12.453 11.742 -3.051 1 96.19 632 PHE B N 1
ATOM 11840 C CA . PHE B 1 632 ? -12.984 10.562 -3.73 1 96.19 632 PHE B CA 1
ATOM 11841 C C . PHE B 1 632 ? -13.93 9.789 -2.816 1 96.19 632 PHE B C 1
ATOM 11843 O O . PHE B 1 632 ? -14.852 9.125 -3.287 1 96.19 632 PHE B O 1
ATOM 11850 N N . THR B 1 633 ? -13.727 9.898 -1.533 1 93.75 633 THR B N 1
ATOM 11851 C CA . THR B 1 633 ? -14.68 9.281 -0.61 1 93.75 633 THR B CA 1
ATOM 11852 C C . THR B 1 633 ? -16.062 9.883 -0.778 1 93.75 633 THR B C 1
ATOM 11854 O O . THR B 1 633 ? -17.062 9.164 -0.75 1 93.75 633 THR B O 1
ATOM 11857 N N . GLY B 1 634 ? -16.109 11.203 -0.938 1 93.31 634 GLY B N 1
ATOM 11858 C CA . GLY B 1 634 ? -17.375 11.859 -1.215 1 93.31 634 GLY B CA 1
ATOM 11859 C C . GLY B 1 634 ? -18.016 11.398 -2.512 1 93.31 634 GLY B C 1
ATOM 11860 O O . GLY B 1 634 ? -19.219 11.18 -2.57 1 93.31 634 GLY B O 1
ATOM 11861 N N . ILE B 1 635 ? -17.172 11.18 -3.471 1 96.19 635 ILE B N 1
ATOM 11862 C CA . ILE B 1 635 ? -17.656 10.727 -4.766 1 96.19 635 ILE B CA 1
ATOM 11863 C C . ILE B 1 635 ? -18.219 9.305 -4.641 1 96.19 635 ILE B C 1
ATOM 11865 O O . ILE B 1 635 ? -19.266 8.992 -5.199 1 96.19 635 ILE B O 1
ATOM 11869 N N . TYR B 1 636 ? -17.547 8.477 -3.867 1 93.62 636 TYR B N 1
ATOM 11870 C CA . TYR B 1 636 ? -18 7.105 -3.682 1 93.62 636 TYR B CA 1
ATOM 11871 C C . TYR B 1 636 ? -19.344 7.07 -2.957 1 93.62 636 TYR B C 1
ATOM 11873 O O . TYR B 1 636 ? -20.25 6.328 -3.35 1 93.62 636 TYR B O 1
ATOM 11881 N N . ILE B 1 637 ? -19.438 7.867 -1.934 1 87.88 637 ILE B N 1
ATOM 11882 C CA . ILE B 1 637 ? -20.703 7.914 -1.192 1 87.88 637 ILE B CA 1
ATOM 11883 C C . ILE B 1 637 ? -21.812 8.43 -2.098 1 87.88 637 ILE B C 1
ATOM 11885 O O . ILE B 1 637 ? -22.938 7.934 -2.053 1 87.88 637 ILE B O 1
ATOM 11889 N N . PHE B 1 638 ? -21.562 9.453 -2.943 1 92.44 638 PHE B N 1
ATOM 11890 C CA . PHE B 1 638 ? -22.484 10.016 -3.918 1 92.44 638 PHE B CA 1
ATOM 11891 C C . PHE B 1 638 ? -23 8.938 -4.867 1 92.44 638 PHE B C 1
ATOM 11893 O O . PHE B 1 638 ? -24.203 8.758 -5.02 1 92.44 638 PHE B O 1
ATOM 11900 N N . GLN B 1 639 ? -22.125 8.125 -5.367 1 92.56 639 GLN B N 1
ATOM 11901 C CA . GLN B 1 639 ? -22.469 7.121 -6.363 1 92.56 639 GLN B CA 1
ATOM 11902 C C . GLN B 1 639 ? -23.172 5.926 -5.715 1 92.56 639 GLN B C 1
ATOM 11904 O O . GLN B 1 639 ? -24.094 5.355 -6.293 1 92.56 639 GLN B O 1
ATOM 11909 N N . LEU B 1 640 ? -22.719 5.562 -4.531 1 85.12 640 LEU B N 1
ATOM 11910 C CA . LEU B 1 640 ? -23.359 4.477 -3.809 1 85.12 640 LEU B CA 1
ATOM 11911 C C . LEU B 1 640 ? -24.797 4.855 -3.424 1 85.12 640 LEU B C 1
ATOM 11913 O O . LEU B 1 640 ? -25.703 4.035 -3.516 1 85.12 640 LEU B O 1
ATOM 11917 N N . THR B 1 641 ? -24.984 6.094 -2.988 1 83.44 641 THR B N 1
ATOM 11918 C CA . THR B 1 641 ? -26.312 6.586 -2.6 1 83.44 641 THR B CA 1
ATOM 11919 C C . THR B 1 641 ? -27.25 6.613 -3.799 1 83.44 641 THR B C 1
ATOM 11921 O O . THR B 1 641 ? -28.406 6.199 -3.697 1 83.44 641 THR B O 1
ATOM 11924 N N . LEU B 1 642 ? -26.812 7.086 -4.887 1 88.56 642 LEU B N 1
ATOM 11925 C CA . LEU B 1 642 ? -27.656 7.152 -6.074 1 88.56 642 LEU B CA 1
ATOM 11926 C C . LEU B 1 642 ? -27.984 5.754 -6.59 1 88.56 642 LEU B C 1
ATOM 11928 O O . LEU B 1 642 ? -29.062 5.523 -7.125 1 88.56 642 LEU B O 1
ATOM 11932 N N . THR B 1 643 ? -26.969 4.824 -6.48 1 84.88 643 THR B N 1
ATOM 11933 C CA . THR B 1 643 ? -27.234 3.439 -6.852 1 84.88 643 THR B CA 1
ATOM 11934 C C . THR B 1 643 ? -28.375 2.859 -6.023 1 84.88 643 THR B C 1
ATOM 11936 O O . THR B 1 643 ? -29.297 2.254 -6.566 1 84.88 643 THR B O 1
ATOM 11939 N N . GLY B 1 644 ? -28.344 3.104 -4.742 1 79.06 644 GLY B N 1
ATOM 11940 C CA . GLY B 1 644 ? -29.406 2.648 -3.865 1 79.06 644 GLY B CA 1
ATOM 11941 C C . GLY B 1 644 ? -30.75 3.281 -4.18 1 79.06 644 GLY B C 1
ATOM 11942 O O . GLY B 1 644 ? -31.781 2.6 -4.18 1 79.06 644 GLY B O 1
ATOM 11943 N N . LEU B 1 645 ? -30.812 4.543 -4.504 1 82.94 645 LEU B N 1
ATOM 11944 C CA . LEU B 1 645 ? -32.031 5.273 -4.805 1 82.94 645 LEU B CA 1
ATOM 11945 C C . LEU B 1 645 ? -32.656 4.797 -6.121 1 82.94 645 LEU B C 1
ATOM 11947 O O . LEU B 1 645 ? -33.875 4.73 -6.254 1 82.94 645 LEU B O 1
ATOM 11951 N N . MET B 1 646 ? -31.812 4.453 -7.055 1 85.44 646 MET B N 1
ATOM 11952 C CA . MET B 1 646 ? -32.312 3.967 -8.336 1 85.44 646 MET B CA 1
ATOM 11953 C C . MET B 1 646 ? -32.938 2.59 -8.195 1 85.44 646 MET B C 1
ATOM 11955 O O . MET B 1 646 ? -34.031 2.338 -8.734 1 85.44 646 MET B O 1
ATOM 11959 N N . PHE B 1 647 ? -32.375 1.785 -7.441 1 75.94 647 PHE B N 1
ATOM 11960 C CA . PHE B 1 647 ? -32.906 0.448 -7.25 1 75.94 647 PHE B CA 1
ATOM 11961 C C . PHE B 1 647 ? -34.219 0.502 -6.445 1 75.94 647 PHE B C 1
ATOM 11963 O O . PHE B 1 647 ? -35.125 -0.262 -6.703 1 75.94 647 PHE B O 1
ATOM 11970 N N . LEU B 1 648 ? -34.281 1.431 -5.496 1 74.25 648 LEU B N 1
ATOM 11971 C CA . LEU B 1 648 ? -35.469 1.579 -4.656 1 74.25 648 LEU B CA 1
ATOM 11972 C C . LEU B 1 648 ? -36.625 2.125 -5.461 1 74.25 648 LEU B C 1
ATOM 11974 O O . LEU B 1 648 ? -37.781 1.782 -5.195 1 74.25 648 LEU B O 1
ATOM 11978 N N . ASN B 1 649 ? -36.312 2.939 -6.434 1 77.88 649 ASN B N 1
ATOM 11979 C CA . ASN B 1 649 ? -37.344 3.566 -7.223 1 77.88 649 ASN B CA 1
ATOM 11980 C C . ASN B 1 649 ? -37.656 2.781 -8.5 1 77.88 649 ASN B C 1
ATOM 11982 O O . ASN B 1 649 ? -38.281 3.291 -9.414 1 77.88 649 ASN B O 1
ATOM 11986 N N . GLY B 1 650 ? -37.062 1.546 -8.586 1 74.62 650 GLY B N 1
ATOM 11987 C CA . GLY B 1 650 ? -37.406 0.634 -9.656 1 74.62 650 GLY B CA 1
ATOM 11988 C C . GLY B 1 650 ? -36.594 0.853 -10.922 1 74.62 650 GLY B C 1
ATOM 11989 O O . GLY B 1 650 ? -36.969 0.393 -12 1 74.62 650 GLY B O 1
ATOM 11990 N N . GLY B 1 651 ? -35.656 1.735 -10.867 1 80.25 651 GLY B N 1
ATOM 11991 C CA . GLY B 1 651 ? -34.781 1.927 -12.023 1 80.25 651 GLY B CA 1
ATOM 11992 C C . GLY B 1 651 ? -33.625 0.967 -12.055 1 80.25 651 GLY B C 1
ATOM 11993 O O . GLY B 1 651 ? -32.5 1.311 -11.617 1 80.25 651 GLY B O 1
ATOM 11994 N N . PHE B 1 652 ? -33.75 -0.129 -12.68 1 78.12 652 PHE B N 1
ATOM 11995 C CA . PHE B 1 652 ? -32.75 -1.171 -12.648 1 78.12 652 PHE B CA 1
ATOM 11996 C C . PHE B 1 652 ? -31.578 -0.824 -13.57 1 78.12 652 PHE B C 1
ATOM 11998 O O . PHE B 1 652 ? -30.406 -0.92 -13.18 1 78.12 652 PHE B O 1
ATOM 12005 N N . VAL B 1 653 ? -31.891 -0.401 -14.766 1 82.25 653 VAL B N 1
ATOM 12006 C CA . VAL B 1 653 ? -30.828 -0.064 -15.719 1 82.25 653 VAL B CA 1
ATOM 12007 C C . VAL B 1 653 ? -30.031 1.135 -15.211 1 82.25 653 VAL B C 1
ATOM 12009 O O . VAL B 1 653 ? -28.812 1.168 -15.328 1 82.25 653 VAL B O 1
ATOM 12012 N N . GLN B 1 654 ? -30.812 2.031 -14.602 1 86.94 654 GLN B N 1
ATOM 12013 C CA . GLN B 1 654 ? -30.172 3.215 -14.039 1 86.94 654 GLN B CA 1
ATOM 12014 C C . GLN B 1 654 ? -29.25 2.844 -12.891 1 86.94 654 GLN B C 1
ATOM 12016 O O . GLN B 1 654 ? -28.156 3.412 -12.75 1 86.94 654 GLN B O 1
ATOM 12021 N N . GLY B 1 655 ? -29.609 1.878 -12.133 1 83.62 655 GLY B N 1
ATOM 12022 C CA . GLY B 1 655 ? -28.781 1.416 -11.039 1 83.62 655 GLY B CA 1
ATOM 12023 C C . GLY B 1 655 ? -27.5 0.751 -11.508 1 83.62 655 GLY B C 1
ATOM 12024 O O . GLY B 1 655 ? -26.422 0.993 -10.945 1 83.62 655 GLY B O 1
ATOM 12025 N N . VAL B 1 656 ? -27.609 0.016 -12.562 1 81.69 656 VAL B N 1
ATOM 12026 C CA . VAL B 1 656 ? -26.438 -0.685 -13.102 1 81.69 656 VAL B CA 1
ATOM 12027 C C . VAL B 1 656 ? -25.453 0.325 -13.664 1 81.69 656 VAL B C 1
ATOM 12029 O O . VAL B 1 656 ? -24.234 0.164 -13.516 1 81.69 656 VAL B O 1
ATOM 12032 N N . LEU B 1 657 ? -25.953 1.332 -14.242 1 88.19 657 LEU B N 1
ATOM 12033 C CA . LEU B 1 657 ? -25.078 2.369 -14.781 1 88.19 657 LEU B CA 1
ATOM 12034 C C . LEU B 1 657 ? -24.328 3.09 -13.672 1 88.19 657 LEU B C 1
ATOM 12036 O O . LEU B 1 657 ? -23.172 3.484 -13.852 1 88.19 657 LEU B O 1
ATOM 12040 N N . CYS B 1 658 ? -24.969 3.195 -12.562 1 88.94 658 CYS B N 1
ATOM 12041 C CA . CYS B 1 658 ? -24.312 3.838 -11.438 1 88.94 658 CYS B CA 1
ATOM 12042 C C . CYS B 1 658 ? -23.219 2.945 -10.859 1 88.94 658 CYS B C 1
ATOM 12044 O O . CYS B 1 658 ? -22.188 3.438 -10.406 1 88.94 658 CYS B O 1
ATOM 12046 N N . ILE B 1 659 ? -23.438 1.684 -10.969 1 82.56 659 ILE B N 1
ATOM 12047 C CA . ILE B 1 659 ? -22.422 0.747 -10.5 1 82.56 659 ILE B CA 1
ATOM 12048 C C . ILE B 1 659 ? -21.203 0.794 -11.414 1 82.56 659 ILE B C 1
ATOM 12050 O O . ILE B 1 659 ? -20.062 0.769 -10.945 1 82.56 659 ILE B O 1
ATOM 12054 N N . ILE B 1 660 ? -21.453 0.872 -12.656 1 83.06 660 ILE B N 1
ATOM 12055 C CA . ILE B 1 660 ? -20.359 0.983 -13.617 1 83.06 660 ILE B CA 1
ATOM 12056 C C . ILE B 1 660 ? -19.562 2.258 -13.352 1 83.06 660 ILE B C 1
ATOM 12058 O O . ILE B 1 660 ? -18.328 2.248 -13.406 1 83.06 660 ILE B O 1
ATOM 12062 N N . LEU B 1 661 ? -20.25 3.295 -13.07 1 91.25 661 LEU B N 1
ATOM 12063 C CA . LEU B 1 661 ? -19.594 4.562 -12.766 1 91.25 661 LEU B CA 1
ATOM 12064 C C . LEU B 1 661 ? -18.734 4.438 -11.516 1 91.25 661 LEU B C 1
ATOM 12066 O O . LEU B 1 661 ? -17.641 5.008 -11.453 1 91.25 661 LEU B O 1
ATOM 12070 N N . LEU B 1 662 ? -19.219 3.699 -10.57 1 89 662 LEU B N 1
ATOM 12071 C CA . LEU B 1 662 ? -18.469 3.494 -9.336 1 89 662 LEU B CA 1
ATOM 12072 C C . LEU B 1 662 ? -17.156 2.754 -9.609 1 89 662 LEU B C 1
ATOM 12074 O O . LEU B 1 662 ? -16.094 3.141 -9.109 1 89 662 LEU B O 1
ATOM 12078 N N . VAL B 1 663 ? -17.188 1.775 -10.469 1 82.06 663 VAL B N 1
ATOM 12079 C CA . VAL B 1 663 ? -15.992 0.997 -10.805 1 82.06 663 VAL B CA 1
ATOM 12080 C C . VAL B 1 663 ? -15.008 1.869 -11.57 1 82.06 663 VAL B C 1
ATOM 12082 O O . VAL B 1 663 ? -13.797 1.821 -11.32 1 82.06 663 VAL B O 1
ATOM 12085 N N . LEU B 1 664 ? -15.523 2.635 -12.391 1 84.75 664 LEU B N 1
ATOM 12086 C CA . LEU B 1 664 ? -14.672 3.537 -13.156 1 84.75 664 LEU B CA 1
ATOM 12087 C C . LEU B 1 664 ? -14.023 4.574 -12.25 1 84.75 664 LEU B C 1
ATOM 12089 O O . LEU B 1 664 ? -12.852 4.922 -12.438 1 84.75 664 LEU B O 1
ATOM 12093 N N . SER B 1 665 ? -14.773 5.031 -11.297 1 92.19 665 SER B N 1
ATOM 12094 C CA . SER B 1 665 ? -14.234 6.023 -10.375 1 92.19 665 SER B CA 1
ATOM 12095 C C . SER B 1 665 ? -13.117 5.43 -9.523 1 92.19 665 SER B C 1
ATOM 12097 O O . SER B 1 665 ? -12.133 6.105 -9.219 1 92.19 665 SER B O 1
ATOM 12099 N N . VAL B 1 666 ? -13.258 4.227 -9.172 1 88.44 666 VAL B N 1
ATOM 12100 C CA . VAL B 1 666 ? -12.195 3.549 -8.43 1 88.44 666 VAL B CA 1
ATOM 12101 C C . VAL B 1 666 ? -10.961 3.398 -9.32 1 88.44 666 VAL B C 1
ATOM 12103 O O . VAL B 1 666 ? -9.836 3.572 -8.859 1 88.44 666 VAL B O 1
ATOM 12106 N N . GLY B 1 667 ? -11.203 3.098 -10.562 1 84.06 667 GLY B N 1
ATOM 12107 C CA . GLY B 1 667 ? -10.109 3.01 -11.523 1 84.06 667 GLY B CA 1
ATOM 12108 C C . GLY B 1 667 ? -9.352 4.312 -11.688 1 84.06 667 GLY B C 1
ATOM 12109 O O . GLY B 1 667 ? -8.125 4.312 -11.781 1 84.06 667 GLY B O 1
ATOM 12110 N N . VAL B 1 668 ? -10.039 5.371 -11.625 1 88.44 668 VAL B N 1
ATOM 12111 C CA . VAL B 1 668 ? -9.414 6.676 -11.781 1 88.44 668 VAL B CA 1
ATOM 12112 C C . VAL B 1 668 ? -8.539 6.984 -10.562 1 88.44 668 VAL B C 1
ATOM 12114 O O . VAL B 1 668 ? -7.43 7.496 -10.695 1 88.44 668 VAL B O 1
ATOM 12117 N N . LEU B 1 669 ? -9.016 6.684 -9.391 1 91.19 669 LEU B N 1
ATOM 12118 C CA . LEU B 1 669 ? -8.227 6.914 -8.188 1 91.19 669 LEU B CA 1
ATOM 12119 C C . LEU B 1 669 ? -6.945 6.086 -8.211 1 91.19 669 LEU B C 1
ATOM 12121 O O . LEU B 1 669 ? -5.867 6.586 -7.875 1 91.19 669 LEU B O 1
ATOM 12125 N N . LEU B 1 670 ? -7.039 4.891 -8.656 1 85.44 670 LEU B N 1
ATOM 12126 C CA . LEU B 1 670 ? -5.863 4.027 -8.727 1 85.44 670 LEU B CA 1
ATOM 12127 C C . LEU B 1 670 ? -4.863 4.551 -9.75 1 85.44 670 LEU B C 1
ATOM 12129 O O . LEU B 1 670 ? -3.654 4.512 -9.516 1 85.44 670 LEU B O 1
ATOM 12133 N N . ALA B 1 671 ? -5.34 5.027 -10.805 1 83.69 671 ALA B N 1
ATOM 12134 C CA . ALA B 1 671 ? -4.477 5.602 -11.836 1 83.69 671 ALA B CA 1
ATOM 12135 C C . ALA B 1 671 ? -3.742 6.832 -11.312 1 83.69 671 ALA B C 1
ATOM 12137 O O . ALA B 1 671 ? -2.543 6.992 -11.547 1 83.69 671 ALA B O 1
ATOM 12138 N N . MET B 1 672 ? -4.457 7.617 -10.609 1 88.56 672 MET B N 1
ATOM 12139 C CA . MET B 1 672 ? -3.85 8.828 -10.07 1 88.56 672 MET B CA 1
ATOM 12140 C C . MET B 1 672 ? -2.777 8.484 -9.039 1 88.56 672 MET B C 1
ATOM 12142 O O . MET B 1 672 ? -1.718 9.109 -9.008 1 88.56 672 MET B O 1
ATOM 12146 N N . LYS B 1 673 ? -3.014 7.473 -8.266 1 88.12 673 LYS B N 1
ATOM 12147 C CA . LYS B 1 673 ? -2.018 7.047 -7.289 1 88.12 673 LYS B CA 1
ATOM 12148 C C . LYS B 1 673 ? -0.771 6.496 -7.977 1 88.12 673 LYS B C 1
ATOM 12150 O O . LYS B 1 673 ? 0.349 6.719 -7.512 1 88.12 673 LYS B O 1
ATOM 12155 N N . LEU B 1 674 ? -0.944 5.922 -9.07 1 82.5 674 LEU B N 1
ATOM 12156 C CA . LEU B 1 674 ? 0.175 5.371 -9.828 1 82.5 674 LEU B CA 1
ATOM 12157 C C . LEU B 1 674 ? 0.987 6.48 -10.484 1 82.5 674 LEU B C 1
ATOM 12159 O O . LEU B 1 674 ? 2.219 6.422 -10.516 1 82.5 674 LEU B O 1
ATOM 12163 N N . ILE B 1 675 ? 0.278 7.41 -10.922 1 82.62 675 ILE B N 1
ATOM 12164 C CA . ILE B 1 675 ? 0.949 8.531 -11.562 1 82.62 675 ILE B CA 1
ATOM 12165 C C . ILE B 1 675 ? 1.793 9.289 -10.539 1 82.62 675 ILE B C 1
ATOM 12167 O O . ILE B 1 675 ? 2.908 9.719 -10.844 1 82.62 675 ILE B O 1
ATOM 12171 N N . PHE B 1 676 ? 1.276 9.352 -9.383 1 86.88 676 PHE B N 1
ATOM 12172 C CA . PHE B 1 676 ? 1.989 10.086 -8.344 1 86.88 676 PHE B CA 1
ATOM 12173 C C . PHE B 1 676 ? 3.229 9.32 -7.898 1 86.88 676 PHE B C 1
ATOM 12175 O O . PHE B 1 676 ? 4.172 9.914 -7.371 1 86.88 676 PHE B O 1
ATOM 12182 N N . LYS B 1 677 ? 3.305 8.109 -8.25 1 85 677 LYS B N 1
ATOM 12183 C CA . LYS B 1 677 ? 4.445 7.301 -7.828 1 85 677 LYS B CA 1
ATOM 12184 C C . LYS B 1 677 ? 5.609 7.445 -8.805 1 85 677 LYS B C 1
ATOM 12186 O O . LYS B 1 677 ? 6.77 7.27 -8.422 1 85 677 LYS B O 1
ATOM 12191 N N . HIS B 1 678 ? 5.34 7.918 -10.031 1 86.56 678 HIS B N 1
ATOM 12192 C CA . HIS B 1 678 ? 6.355 7.957 -11.078 1 86.56 678 HIS B CA 1
ATOM 12193 C C . HIS B 1 678 ? 6.785 9.391 -11.375 1 86.56 678 HIS B C 1
ATOM 12195 O O . HIS B 1 678 ? 5.973 10.312 -11.289 1 86.56 678 HIS B O 1
ATOM 12201 N N . ASN B 1 679 ? 8.086 9.469 -11.688 1 85.62 679 ASN B N 1
ATOM 12202 C CA . ASN B 1 679 ? 8.617 10.758 -12.133 1 85.62 679 ASN B CA 1
ATOM 12203 C C . ASN B 1 679 ? 8.133 11.102 -13.539 1 85.62 679 ASN B C 1
ATOM 12205 O O . ASN B 1 679 ? 8.258 10.289 -14.461 1 85.62 679 ASN B O 1
ATOM 12209 N N . PRO B 1 680 ? 7.586 12.266 -13.711 1 79.56 680 PRO B N 1
ATOM 12210 C CA . PRO B 1 680 ? 7.016 12.641 -15.008 1 79.56 680 PRO B CA 1
ATOM 12211 C C . PRO B 1 680 ? 8.055 12.633 -16.125 1 79.56 680 PRO B C 1
ATOM 12213 O O . PRO B 1 680 ? 7.703 12.43 -17.297 1 79.56 680 PRO B O 1
ATOM 12216 N N . ARG B 1 681 ? 9.32 12.789 -15.875 1 82.44 681 ARG B N 1
ATOM 12217 C CA . ARG B 1 681 ? 10.359 12.844 -16.891 1 82.44 681 ARG B CA 1
ATOM 12218 C C . ARG B 1 681 ? 11.008 11.477 -17.094 1 82.44 681 ARG B C 1
ATOM 12220 O O . ARG B 1 681 ? 11.664 11.234 -18.109 1 82.44 681 ARG B O 1
ATOM 12227 N N . ALA B 1 682 ? 10.859 10.656 -16.109 1 83.38 682 ALA B N 1
ATOM 12228 C CA . ALA B 1 682 ? 11.398 9.297 -16.172 1 83.38 682 ALA B CA 1
ATOM 12229 C C . ALA B 1 682 ? 10.516 8.32 -15.398 1 83.38 682 ALA B C 1
ATOM 12231 O O . ALA B 1 682 ? 10.664 8.164 -14.18 1 83.38 682 ALA B O 1
ATOM 12232 N N . GLU B 1 683 ? 9.797 7.656 -16.109 1 83.06 683 GLU B N 1
ATOM 12233 C CA . GLU B 1 683 ? 8.758 6.832 -15.484 1 83.06 683 GLU B CA 1
ATOM 12234 C C . GLU B 1 683 ? 9.375 5.711 -14.648 1 83.06 683 GLU B C 1
ATOM 12236 O O . GLU B 1 683 ? 8.703 5.145 -13.781 1 83.06 683 GLU B O 1
ATOM 12241 N N . PHE B 1 684 ? 10.672 5.422 -14.938 1 85.44 684 PHE B N 1
ATOM 12242 C CA . PHE B 1 684 ? 11.281 4.316 -14.203 1 85.44 684 PHE B CA 1
ATOM 12243 C C . PHE B 1 684 ? 11.883 4.805 -12.891 1 85.44 684 PHE B C 1
ATOM 12245 O O . PHE B 1 684 ? 12.375 4.004 -12.094 1 85.44 684 PHE B O 1
ATOM 12252 N N . LEU B 1 685 ? 11.719 6.109 -12.602 1 87.12 685 LEU B N 1
ATOM 12253 C CA . LEU B 1 685 ? 12.227 6.68 -11.359 1 87.12 685 LEU B CA 1
ATOM 12254 C C . LEU B 1 685 ? 11.07 7.137 -10.469 1 87.12 685 LEU B C 1
ATOM 12256 O O . LEU B 1 685 ? 10.031 7.574 -10.961 1 87.12 685 LEU B O 1
ATOM 12260 N N . PRO B 1 686 ? 11.281 6.98 -9.102 1 86 686 PRO B N 1
ATOM 12261 C CA . PRO B 1 686 ? 10.266 7.492 -8.188 1 86 686 PRO B CA 1
ATOM 12262 C C . PRO B 1 686 ? 10.125 9.016 -8.242 1 86 686 PRO B C 1
ATOM 12264 O O . PRO B 1 686 ? 11.094 9.711 -8.562 1 86 686 PRO B O 1
ATOM 12267 N N . VAL B 1 687 ? 8.977 9.484 -7.898 1 81.31 687 VAL B N 1
ATOM 12268 C CA . VAL B 1 687 ? 8.641 10.906 -7.98 1 81.31 687 VAL B CA 1
ATOM 12269 C C . VAL B 1 687 ? 9.555 11.703 -7.059 1 81.31 687 VAL B C 1
ATOM 12271 O O . VAL B 1 687 ? 9.875 12.859 -7.344 1 81.31 687 VAL B O 1
ATOM 12274 N N . ASP B 1 688 ? 10.102 11.102 -6.027 1 77.31 688 ASP B N 1
ATOM 12275 C CA . ASP B 1 688 ? 10.898 11.812 -5.035 1 77.31 688 ASP B CA 1
ATOM 12276 C C . ASP B 1 688 ? 12.344 11.961 -5.5 1 77.31 688 ASP B C 1
ATOM 12278 O O . ASP B 1 688 ? 13.125 12.703 -4.898 1 77.31 688 ASP B O 1
ATOM 12282 N N . LEU B 1 689 ? 12.695 11.203 -6.57 1 84.12 689 LEU B N 1
ATOM 12283 C CA . LEU B 1 689 ? 14.031 11.344 -7.141 1 84.12 689 LEU B CA 1
ATOM 12284 C C . LEU B 1 689 ? 14.055 12.398 -8.242 1 84.12 689 LEU B C 1
ATOM 12286 O O . LEU B 1 689 ? 14 12.062 -9.43 1 84.12 689 LEU B O 1
ATOM 12290 N N . MET B 1 690 ? 14.18 13.641 -7.887 1 78.44 690 MET B N 1
ATOM 12291 C CA . MET B 1 690 ? 14.055 14.766 -8.805 1 78.44 690 MET B CA 1
ATOM 12292 C C . MET B 1 690 ? 15.422 15.344 -9.156 1 78.44 690 MET B C 1
ATOM 12294 O O . MET B 1 690 ? 15.555 16.062 -10.148 1 78.44 690 MET B O 1
ATOM 12298 N N . GLY B 1 691 ? 16.469 15.023 -8.461 1 75.56 691 GLY B N 1
ATOM 12299 C CA . GLY B 1 691 ? 17.766 15.648 -8.641 1 75.56 691 GLY B CA 1
ATOM 12300 C C . GLY B 1 691 ? 18.609 15 -9.727 1 75.56 691 GLY B C 1
ATOM 12301 O O . GLY B 1 691 ? 19.641 15.531 -10.117 1 75.56 691 GLY B O 1
ATOM 12302 N N . VAL B 1 692 ? 18.094 13.969 -10.258 1 78.69 692 VAL B N 1
ATOM 12303 C CA . VAL B 1 692 ? 18.906 13.211 -11.195 1 78.69 692 VAL B CA 1
ATOM 12304 C C . VAL B 1 692 ? 18.688 13.734 -12.609 1 78.69 692 VAL B C 1
ATOM 12306 O O . VAL B 1 692 ? 19.609 13.695 -13.445 1 78.69 692 VAL B O 1
ATOM 12309 N N . ILE B 1 693 ? 17.484 14.25 -12.828 1 81.81 693 ILE B N 1
ATOM 12310 C CA . ILE B 1 693 ? 17.141 14.766 -14.148 1 81.81 693 ILE B CA 1
ATOM 12311 C C . ILE B 1 693 ? 16.656 16.219 -14.031 1 81.81 693 ILE B C 1
ATOM 12313 O O . ILE B 1 693 ? 15.867 16.547 -13.141 1 81.81 693 ILE B O 1
ATOM 12317 N N . ASP B 1 694 ? 17.219 16.984 -14.898 1 76.62 694 ASP B N 1
ATOM 12318 C CA . ASP B 1 694 ? 16.734 18.359 -14.938 1 76.62 694 ASP B CA 1
ATOM 12319 C C . ASP B 1 694 ? 15.312 18.422 -15.516 1 76.62 694 ASP B C 1
ATOM 12321 O O . ASP B 1 694 ? 15.086 18.016 -16.656 1 76.62 694 ASP B O 1
ATOM 12325 N N . MET B 1 695 ? 14.461 19.016 -14.82 1 77.25 695 MET B N 1
ATOM 12326 C CA . MET B 1 695 ? 13.055 19.016 -15.203 1 77.25 695 MET B CA 1
ATOM 12327 C C . MET B 1 695 ? 12.805 19.938 -16.391 1 77.25 695 MET B C 1
ATOM 12329 O O . MET B 1 695 ? 11.867 19.719 -17.172 1 77.25 695 MET B O 1
ATOM 12333 N N . LYS B 1 696 ? 13.664 20.906 -16.562 1 73.88 696 LYS B N 1
ATOM 12334 C CA . LYS B 1 696 ? 13.484 21.859 -17.641 1 73.88 696 LYS B CA 1
ATOM 12335 C C . LYS B 1 696 ? 14.172 21.391 -18.922 1 73.88 696 LYS B C 1
ATOM 12337 O O . LYS B 1 696 ? 13.586 21.438 -20 1 73.88 696 LYS B O 1
ATOM 12342 N N . THR B 1 697 ? 15.461 20.812 -18.797 1 70.94 697 THR B N 1
ATOM 12343 C CA . THR B 1 697 ? 16.25 20.469 -19.969 1 70.94 697 THR B CA 1
ATOM 12344 C C . THR B 1 697 ? 16.203 18.953 -20.219 1 70.94 697 THR B C 1
ATOM 12346 O O . THR B 1 697 ? 16.578 18.484 -21.297 1 70.94 697 THR B O 1
ATOM 12349 N N . ARG B 1 698 ? 15.695 18.188 -19.219 1 72.75 698 ARG B N 1
ATOM 12350 C CA . ARG B 1 698 ? 15.648 16.734 -19.281 1 72.75 698 ARG B CA 1
ATOM 12351 C C . ARG B 1 698 ? 17.062 16.141 -19.312 1 72.75 698 ARG B C 1
ATOM 12353 O O . ARG B 1 698 ? 17.234 14.977 -19.641 1 72.75 698 ARG B O 1
ATOM 12360 N N . ASN B 1 699 ? 18.062 16.984 -18.984 1 73.44 699 ASN B N 1
ATOM 12361 C CA . ASN B 1 699 ? 19.438 16.5 -18.938 1 73.44 699 ASN B CA 1
ATOM 12362 C C . ASN B 1 699 ? 19.75 15.828 -17.609 1 73.44 699 ASN B C 1
ATOM 12364 O O . ASN B 1 699 ? 19.141 16.141 -16.578 1 73.44 699 ASN B O 1
ATOM 12368 N N . LEU B 1 700 ? 20.656 14.875 -17.703 1 76.12 700 LEU B N 1
ATOM 12369 C CA . LEU B 1 700 ? 21.109 14.188 -16.5 1 76.12 700 LEU B CA 1
ATOM 12370 C C . LEU B 1 700 ? 22.031 15.078 -15.672 1 76.12 700 LEU B C 1
ATOM 12372 O O . LEU B 1 700 ? 22.906 15.734 -16.219 1 76.12 700 LEU B O 1
ATOM 12376 N N . LEU B 1 701 ? 21.719 15.25 -14.453 1 69.94 701 LEU B N 1
ATOM 12377 C CA . LEU B 1 701 ? 22.5 16.094 -13.562 1 69.94 701 LEU B CA 1
ATOM 12378 C C . LEU B 1 701 ? 23.578 15.281 -12.852 1 69.94 701 LEU B C 1
ATOM 12380 O O . LEU B 1 701 ? 24.359 15.828 -12.078 1 69.94 701 LEU B O 1
ATOM 12384 N N . VAL B 1 702 ? 23.75 13.898 -12.984 1 62 702 VAL B N 1
ATOM 12385 C CA . VAL B 1 702 ? 24.656 12.977 -12.305 1 62 702 VAL B CA 1
ATOM 12386 C C . VAL B 1 702 ? 25.875 12.719 -13.172 1 62 702 VAL B C 1
ATOM 12388 O O . VAL B 1 702 ? 25.766 12.562 -14.391 1 62 702 VAL B O 1
ATOM 12391 N N . GLY B 1 703 ? 27.547 13.297 -12.883 1 52.34 703 GLY B N 1
ATOM 12392 C CA . GLY B 1 703 ? 28.875 13.141 -13.43 1 52.34 703 GLY B CA 1
ATOM 12393 C C . GLY B 1 703 ? 29.844 14.195 -12.945 1 52.34 703 GLY B C 1
ATOM 12394 O O . GLY B 1 703 ? 29.438 15.258 -12.492 1 52.34 703 GLY B O 1
ATOM 12395 N N . LYS B 1 704 ? 31.312 13.758 -12.719 1 44.5 704 LYS B N 1
ATOM 12396 C CA . LYS B 1 704 ? 32.406 14.555 -12.188 1 44.5 704 LYS B CA 1
ATOM 12397 C C . LYS B 1 704 ? 32.375 15.977 -12.758 1 44.5 704 LYS B C 1
ATOM 12399 O O . LYS B 1 704 ? 32.562 16.953 -12.023 1 44.5 704 LYS B O 1
ATOM 12404 N N . ASN B 1 705 ? 32.938 16.109 -14.039 1 36.88 705 ASN B N 1
ATOM 12405 C CA . ASN B 1 705 ? 33.438 17.328 -14.664 1 36.88 705 ASN B CA 1
ATOM 12406 C C . ASN B 1 705 ? 32.281 18.297 -15 1 36.88 705 ASN B C 1
ATOM 12408 O O . ASN B 1 705 ? 31.688 18.188 -16.078 1 36.88 705 ASN B O 1
ATOM 12412 N N . GLN B 1 706 ? 31.594 18.578 -14.156 1 38.72 706 GLN B N 1
ATOM 12413 C CA . GLN B 1 706 ? 30.859 19.828 -14.391 1 38.72 706 GLN B CA 1
ATOM 12414 C C . GLN B 1 706 ? 31.812 20.953 -14.805 1 38.72 706 GLN B C 1
ATOM 12416 O O . GLN B 1 706 ? 32.219 21.75 -13.969 1 38.72 706 GLN B O 1
ATOM 12421 N N . ASP B 1 707 ? 33 20.797 -15.383 1 33.25 707 ASP B N 1
ATOM 12422 C CA . ASP B 1 707 ? 33.406 22.031 -16.031 1 33.25 707 ASP B CA 1
ATOM 12423 C C . ASP B 1 707 ? 32.219 22.688 -16.75 1 33.25 707 ASP B C 1
ATOM 12425 O O . ASP B 1 707 ? 31.484 22.016 -17.5 1 33.25 707 ASP B O 1
ATOM 12429 N N . LYS B 1 708 ? 31.906 23.844 -16.25 1 34.5 708 LYS B N 1
ATOM 12430 C CA . LYS B 1 708 ? 31.109 24.922 -16.859 1 34.5 708 LYS B CA 1
ATOM 12431 C C . LYS B 1 708 ? 31.25 24.906 -18.375 1 34.5 708 LYS B C 1
ATOM 12433 O O . LYS B 1 708 ? 31.016 25.906 -19.047 1 34.5 708 LYS B O 1
ATOM 12438 N N . GLN B 1 709 ? 32.094 24.172 -19.016 1 29.94 709 GLN B N 1
ATOM 12439 C CA . GLN B 1 709 ? 32.156 24.547 -20.438 1 29.94 709 GLN B CA 1
ATOM 12440 C C . GLN B 1 709 ? 30.766 24.469 -21.078 1 29.94 709 GLN B C 1
ATOM 12442 O O . GLN B 1 709 ? 30.25 23.391 -21.344 1 29.94 709 GLN B O 1
ATOM 12447 N N . ILE B 1 710 ? 29.969 25.516 -20.766 1 32.84 710 ILE B N 1
ATOM 12448 C CA . ILE B 1 710 ? 29.078 26.125 -21.75 1 32.84 710 ILE B CA 1
ATOM 12449 C C . ILE B 1 710 ? 29.734 26.078 -23.125 1 32.84 710 ILE B C 1
ATOM 12451 O O . ILE B 1 710 ? 30.672 26.828 -23.406 1 32.84 710 ILE B O 1
ATOM 12455 N N . SER B 1 711 ? 30.359 25.078 -23.656 1 28.61 711 SER B N 1
ATOM 12456 C CA . SER B 1 711 ? 30.609 25.297 -25.078 1 28.61 711 SER B CA 1
ATOM 12457 C C . SER B 1 711 ? 29.547 26.188 -25.703 1 28.61 711 SER B C 1
ATOM 12459 O O . SER B 1 711 ? 28.375 26.141 -25.297 1 28.61 711 SER B O 1
ATOM 12461 N N . SER B 1 712 ? 30.078 27.391 -26.438 1 27.44 712 SER B N 1
ATOM 12462 C CA . SER B 1 712 ? 29.375 28.344 -27.297 1 27.44 712 SER B CA 1
ATOM 12463 C C . SER B 1 712 ? 28.156 27.703 -27.953 1 27.44 712 SER B C 1
ATOM 12465 O O . SER B 1 712 ? 27.047 28.219 -27.844 1 27.44 712 SER B O 1
ATOM 12467 N N . GLU B 1 713 ? 28.344 27.625 -29.453 1 27.98 713 GLU B N 1
ATOM 12468 C CA . GLU B 1 713 ? 27.547 27.75 -30.672 1 27.98 713 GLU B CA 1
ATOM 12469 C C . GLU B 1 713 ? 26.703 26.484 -30.891 1 27.98 713 GLU B C 1
ATOM 12471 O O . GLU B 1 713 ? 26.031 26.375 -31.922 1 27.98 713 GLU B O 1
ATOM 12476 N N . LYS B 1 714 ? 27.25 25.359 -30.562 1 32.06 714 LYS B N 1
ATOM 12477 C CA . LYS B 1 714 ? 26.344 24.5 -31.312 1 32.06 714 LYS B CA 1
ATOM 12478 C C . LYS B 1 714 ? 24.922 24.562 -30.75 1 32.06 714 LYS B C 1
ATOM 12480 O O . LYS B 1 714 ? 24.734 24.391 -29.547 1 32.06 714 LYS B O 1
ATOM 12485 N N . GLU B 1 715 ? 24.062 25.266 -31.422 1 29.34 715 GLU B N 1
ATOM 12486 C CA . GLU B 1 715 ? 22.609 25.375 -31.375 1 29.34 715 GLU B CA 1
ATOM 12487 C C . GLU B 1 715 ? 21.969 24.109 -30.812 1 29.34 715 GLU B C 1
ATOM 12489 O O . GLU B 1 715 ? 22.469 23 -31.047 1 29.34 715 GLU B O 1
ATOM 12494 N N . PRO B 1 716 ? 21.375 24.219 -29.656 1 33.72 716 PRO B N 1
ATOM 12495 C CA . PRO B 1 716 ? 20.484 23.094 -29.344 1 33.72 716 PRO B CA 1
ATOM 12496 C C . PRO B 1 716 ? 20.094 22.297 -30.578 1 33.72 716 PRO B C 1
ATOM 12498 O O . PRO B 1 716 ? 19.766 22.875 -31.625 1 33.72 716 PRO B O 1
ATOM 12501 N N . ILE B 1 717 ? 20.906 21.391 -30.984 1 31.52 717 ILE B N 1
ATOM 12502 C CA . ILE B 1 717 ? 20.312 20.656 -32.094 1 31.52 717 ILE B CA 1
ATOM 12503 C C . ILE B 1 717 ? 18.781 20.641 -31.953 1 31.52 717 ILE B C 1
ATOM 12505 O O . ILE B 1 717 ? 18.25 19.953 -31.094 1 31.52 717 ILE B O 1
ATOM 12509 N N . ARG B 1 718 ? 18.156 21.781 -32.094 1 31.7 718 ARG B N 1
ATOM 12510 C CA . ARG B 1 718 ? 16.75 21.875 -32.531 1 31.7 718 ARG B CA 1
ATOM 12511 C C . ARG B 1 718 ? 16.438 20.828 -33.562 1 31.7 718 ARG B C 1
ATOM 12513 O O . ARG B 1 718 ? 16.766 21 -34.75 1 31.7 718 ARG B O 1
ATOM 12520 N N . ASN B 1 719 ? 16.766 19.562 -33.312 1 30.89 719 ASN B N 1
ATOM 12521 C CA . ASN B 1 719 ? 16.094 18.828 -34.375 1 30.89 719 ASN B CA 1
ATOM 12522 C C . ASN B 1 719 ? 14.695 19.391 -34.656 1 30.89 719 ASN B C 1
ATOM 12524 O O . ASN B 1 719 ? 13.922 19.594 -33.719 1 30.89 719 ASN B O 1
ATOM 12528 N N . ASP B 1 720 ? 14.484 20.188 -35.594 1 33.09 720 ASP B N 1
ATOM 12529 C CA . ASP B 1 720 ? 13.352 20.828 -36.281 1 33.09 720 ASP B CA 1
ATOM 12530 C C . ASP B 1 720 ? 12.086 19.984 -36.125 1 33.09 720 ASP B C 1
ATOM 12532 O O . ASP B 1 720 ? 10.977 20.5 -36.156 1 33.09 720 ASP B O 1
ATOM 12536 N N . ASP B 1 721 ? 12.227 18.703 -36.5 1 33.59 721 ASP B N 1
ATOM 12537 C CA . ASP B 1 721 ? 10.93 18.078 -36.75 1 33.59 721 ASP B CA 1
ATOM 12538 C C . ASP B 1 721 ? 10.141 17.938 -35.438 1 33.59 721 ASP B C 1
ATOM 12540 O O . ASP B 1 721 ? 9.062 17.344 -35.438 1 33.59 721 ASP B O 1
ATOM 12544 N N . ASP B 1 722 ? 10.875 17.75 -34.25 1 35.66 722 ASP B N 1
ATOM 12545 C CA . ASP B 1 722 ? 10.031 17.312 -33.156 1 35.66 722 ASP B CA 1
ATOM 12546 C C . ASP B 1 722 ? 9.18 18.469 -32.594 1 35.66 722 ASP B C 1
ATOM 12548 O O . ASP B 1 722 ? 9.641 19.234 -31.766 1 35.66 722 ASP B O 1
ATOM 12552 N N . ASP B 1 723 ? 8.477 19.156 -33.219 1 36 723 ASP B N 1
ATOM 12553 C CA . ASP B 1 723 ? 7.301 20 -33.031 1 36 723 ASP B CA 1
ATOM 12554 C C . ASP B 1 723 ? 6.602 19.656 -31.703 1 36 723 ASP B C 1
ATOM 12556 O O . ASP B 1 723 ? 5.672 20.359 -31.281 1 36 723 ASP B O 1
ATOM 12560 N N . ASP B 1 724 ? 6.688 18.453 -31.172 1 38.84 724 ASP B N 1
ATOM 12561 C CA . ASP B 1 724 ? 5.824 18.062 -30.062 1 38.84 724 ASP B CA 1
ATOM 12562 C C . ASP B 1 724 ? 6.34 18.609 -28.734 1 38.84 724 ASP B C 1
ATOM 12564 O O . ASP B 1 724 ? 5.887 18.203 -27.672 1 38.84 724 ASP B O 1
ATOM 12568 N N . ASP B 1 725 ? 7.395 19.297 -28.562 1 42.72 725 ASP B N 1
ATOM 12569 C CA . ASP B 1 725 ? 7.988 19.922 -27.391 1 42.72 725 ASP B CA 1
ATOM 12570 C C . ASP B 1 725 ? 7.105 21.062 -26.875 1 42.72 725 ASP B C 1
ATOM 12572 O O . ASP B 1 725 ? 7.348 21.609 -25.797 1 42.72 725 ASP B O 1
ATOM 12576 N N . ASP B 1 726 ? 6.52 21.781 -27.688 1 46 726 ASP B N 1
ATOM 12577 C CA . ASP B 1 726 ? 5.707 22.938 -27.328 1 46 726 ASP B CA 1
ATOM 12578 C C . ASP B 1 726 ? 4.695 22.578 -26.25 1 46 726 ASP B C 1
ATOM 12580 O O . ASP B 1 726 ? 4.145 23.469 -25.594 1 46 726 ASP B O 1
ATOM 12584 N N . ASN B 1 727 ? 4.344 21.359 -26 1 55.69 727 ASN B N 1
ATOM 12585 C CA . ASN B 1 727 ? 3.244 21.047 -25.094 1 55.69 727 ASN B CA 1
ATOM 12586 C C . ASN B 1 727 ? 3.752 20.469 -23.781 1 55.69 727 ASN B C 1
ATOM 12588 O O . ASN B 1 727 ? 3.037 19.734 -23.094 1 55.69 727 ASN B O 1
ATOM 12592 N N . ASP B 1 728 ? 5.078 20.859 -23.406 1 68.12 728 ASP B N 1
ATOM 12593 C CA . ASP B 1 728 ? 5.605 20.359 -22.141 1 68.12 728 ASP B CA 1
ATOM 12594 C C . ASP B 1 728 ? 5.246 21.312 -20.984 1 68.12 728 ASP B C 1
ATOM 12596 O O . ASP B 1 728 ? 5.594 22.484 -21.016 1 68.12 728 ASP B O 1
ATOM 12600 N N . ASP B 1 729 ? 4.594 20.797 -20.078 1 74.19 729 ASP B N 1
ATOM 12601 C CA . ASP B 1 729 ? 4.066 21.562 -18.953 1 74.19 729 ASP B CA 1
ATOM 12602 C C . ASP B 1 729 ? 5.195 22.172 -18.125 1 74.19 729 ASP B C 1
ATOM 12604 O O . ASP B 1 729 ? 4.996 23.156 -17.422 1 74.19 729 ASP B O 1
ATOM 12608 N N . TYR B 1 730 ? 6.473 21.703 -18.266 1 78.69 730 TYR B N 1
ATOM 12609 C CA . TYR B 1 730 ? 7.57 22.203 -17.453 1 78.69 730 TYR B CA 1
ATOM 12610 C C . TYR B 1 730 ? 8.234 23.406 -18.094 1 78.69 730 TYR B C 1
ATOM 12612 O O . TYR B 1 730 ? 8.961 24.156 -17.438 1 78.69 730 TYR B O 1
ATOM 12620 N N . THR B 1 731 ? 8.016 23.594 -19.484 1 76.12 731 THR B N 1
ATOM 12621 C CA . THR B 1 731 ? 8.695 24.688 -20.172 1 76.12 731 THR B CA 1
ATOM 12622 C C . THR B 1 731 ? 7.684 25.703 -20.719 1 76.12 731 THR B C 1
ATOM 12624 O O . THR B 1 731 ? 8.047 26.828 -21.047 1 76.12 731 THR B O 1
ATOM 12627 N N . ARG B 1 732 ? 6.434 25.375 -20.672 1 78.81 732 ARG B N 1
ATOM 12628 C CA . ARG B 1 732 ? 5.418 26.266 -21.219 1 78.81 732 ARG B CA 1
ATOM 12629 C C . ARG B 1 732 ? 5.312 27.547 -20.391 1 78.81 732 ARG B C 1
ATOM 12631 O O . ARG B 1 732 ? 5.328 27.484 -19.156 1 78.81 732 ARG B O 1
ATOM 12638 N N . ALA B 1 733 ? 5.262 28.594 -20.953 1 70.12 733 ALA B N 1
ATOM 12639 C CA . ALA B 1 733 ? 5.277 29.906 -20.312 1 70.12 733 ALA B CA 1
ATOM 12640 C C . ALA B 1 733 ? 3.918 30.219 -19.703 1 70.12 733 ALA B C 1
ATOM 12642 O O . ALA B 1 733 ? 3.826 31.031 -18.766 1 70.12 733 ALA B O 1
ATOM 12643 N N . ASP B 1 734 ? 2.891 29.578 -20.156 1 71.25 734 ASP B N 1
ATOM 12644 C CA . ASP B 1 734 ? 1.549 29.938 -19.719 1 71.25 734 ASP B CA 1
ATOM 12645 C C . ASP B 1 734 ? 1.193 29.25 -18.406 1 71.25 734 ASP B C 1
ATOM 12647 O O . ASP B 1 734 ? 0.101 29.438 -17.875 1 71.25 734 ASP B O 1
ATOM 12651 N N . VAL B 1 735 ? 2.225 28.516 -17.922 1 78 735 VAL B N 1
ATOM 12652 C CA . VAL B 1 735 ? 1.914 27.781 -16.703 1 78 735 VAL B CA 1
ATOM 12653 C C . VAL B 1 735 ? 2.703 28.375 -15.531 1 78 735 VAL B C 1
ATOM 12655 O O . VAL B 1 735 ? 3.723 29.047 -15.742 1 78 735 VAL B O 1
ATOM 12658 N N . LEU B 1 736 ? 2.186 28.266 -14.375 1 80.81 736 LEU B N 1
ATOM 12659 C CA . LEU B 1 736 ? 2.797 28.797 -13.164 1 80.81 736 LEU B CA 1
ATOM 12660 C C . LEU B 1 736 ? 4.125 28.094 -12.883 1 80.81 736 LEU B C 1
ATOM 12662 O O . LEU B 1 736 ? 4.219 26.875 -12.953 1 80.81 736 LEU B O 1
ATOM 12666 N N . HIS B 1 737 ? 5.199 28.828 -12.711 1 77.38 737 HIS B N 1
ATOM 12667 C CA . HIS B 1 737 ? 6.508 28.297 -12.336 1 77.38 737 HIS B CA 1
ATOM 12668 C C . HIS B 1 737 ? 6.992 28.906 -11.023 1 77.38 737 HIS B C 1
ATOM 12670 O O . HIS B 1 737 ? 6.582 30 -10.656 1 77.38 737 HIS B O 1
ATOM 12676 N N . ILE B 1 738 ? 7.688 28.109 -10.25 1 79.31 738 ILE B N 1
ATOM 12677 C CA . ILE B 1 738 ? 8.312 28.594 -9.031 1 79.31 738 ILE B CA 1
ATOM 12678 C C . ILE B 1 738 ? 9.703 29.156 -9.344 1 79.31 738 ILE B C 1
ATOM 12680 O O . ILE B 1 738 ? 10.547 28.453 -9.898 1 79.31 738 ILE B O 1
ATOM 12684 N N . ASN B 1 739 ? 9.797 30.422 -9.312 1 63.91 739 ASN B N 1
ATOM 12685 C CA . ASN B 1 739 ? 11.078 31.062 -9.602 1 63.91 739 ASN B CA 1
ATOM 12686 C C . ASN B 1 739 ? 11.961 31.125 -8.359 1 63.91 739 ASN B C 1
ATOM 12688 O O . ASN B 1 739 ? 11.461 31.125 -7.234 1 63.91 739 ASN B O 1
ATOM 12692 N N . GLU B 1 740 ? 13.32 30.828 -8.547 1 59.47 740 GLU B N 1
ATOM 12693 C CA . GLU B 1 740 ? 14.328 30.891 -7.5 1 59.47 740 GLU B CA 1
ATOM 12694 C C . GLU B 1 740 ? 14.234 32.188 -6.703 1 59.47 740 GLU B C 1
ATOM 12696 O O . GLU B 1 740 ? 14.047 33.25 -7.273 1 59.47 740 GLU B O 1
ATOM 12701 N N . GLY B 1 741 ? 13.688 32.125 -5.578 1 51.03 741 GLY B N 1
ATOM 12702 C CA . GLY B 1 741 ? 13.75 33.344 -4.785 1 51.03 741 GLY B CA 1
ATOM 12703 C C . GLY B 1 741 ? 15.164 33.781 -4.496 1 51.03 741 GLY B C 1
ATOM 12704 O O . GLY B 1 741 ? 16.109 33 -4.633 1 51.03 741 GLY B O 1
ATOM 12705 N N . ASP B 1 742 ? 15.586 35.031 -4.719 1 41.41 742 ASP B N 1
ATOM 12706 C CA . ASP B 1 742 ? 16.812 35.688 -4.277 1 41.41 742 ASP B CA 1
ATOM 12707 C C . ASP B 1 742 ? 17.141 35.312 -2.836 1 41.41 742 ASP B C 1
ATOM 12709 O O . ASP B 1 742 ? 17.375 36.188 -2 1 41.41 742 ASP B O 1
ATOM 12713 N N . GLU B 1 743 ? 16.625 34.344 -2.336 1 43.84 743 GLU B N 1
ATOM 12714 C CA . GLU B 1 743 ? 16.953 34.188 -0.921 1 43.84 743 GLU B CA 1
ATOM 12715 C C . GLU B 1 743 ? 18.406 33.781 -0.735 1 43.84 743 GLU B C 1
ATOM 12717 O O . GLU B 1 743 ? 18.734 32.594 -0.895 1 43.84 743 GLU B O 1
ATOM 12722 N N . LYS B 1 744 ? 19.328 34.562 -1.064 1 40.34 744 LYS B N 1
ATOM 12723 C CA . LYS B 1 744 ? 20.75 34.438 -0.797 1 40.34 744 LYS B CA 1
ATOM 12724 C C . LYS B 1 744 ? 21.016 33.75 0.539 1 40.34 744 LYS B C 1
ATOM 12726 O O . LYS B 1 744 ? 22.062 33.156 0.741 1 40.34 744 LYS B O 1
ATOM 12731 N N . ASP B 1 745 ? 20.484 34.219 1.656 1 36.41 745 ASP B N 1
ATOM 12732 C CA . ASP B 1 745 ? 21.125 34.25 2.963 1 36.41 745 ASP B CA 1
ATOM 12733 C C . ASP B 1 745 ? 20.938 32.938 3.697 1 36.41 745 ASP B C 1
ATOM 12735 O O . ASP B 1 745 ? 21.125 32.844 4.914 1 36.41 745 ASP B O 1
ATOM 12739 N N . LEU B 1 746 ? 20.234 32 3.162 1 40.12 746 LEU B N 1
ATOM 12740 C CA . LEU B 1 746 ? 20.062 30.969 4.172 1 40.12 746 LEU B CA 1
ATOM 12741 C C . LEU B 1 746 ? 21.312 30.094 4.285 1 40.12 746 LEU B C 1
ATOM 12743 O O . LEU B 1 746 ? 21.25 28.984 4.82 1 40.12 746 LEU B O 1
ATOM 12747 N N . ASP B 1 747 ? 22.203 30.078 3.348 1 40 747 ASP B N 1
ATOM 12748 C CA . ASP B 1 747 ? 23.359 29.203 3.27 1 40 747 ASP B CA 1
ATOM 12749 C C . ASP B 1 747 ? 24 29 4.645 1 40 747 ASP B C 1
ATOM 12751 O O . ASP B 1 747 ? 24.562 27.953 4.93 1 40 747 ASP B O 1
ATOM 12755 N N . ASP B 1 748 ? 24.625 30.141 5.125 1 38.78 748 ASP B N 1
ATOM 12756 C CA . ASP B 1 748 ? 25.922 30.141 5.785 1 38.78 748 ASP B CA 1
ATOM 12757 C C . ASP B 1 748 ? 25.875 29.359 7.102 1 38.78 748 ASP B C 1
ATOM 12759 O O . ASP B 1 748 ? 26.859 28.75 7.5 1 38.78 748 ASP B O 1
ATOM 12763 N N . ASP B 1 749 ? 24.875 29.688 8.125 1 41.12 749 ASP B N 1
ATOM 12764 C CA . ASP B 1 749 ? 25.25 29.406 9.516 1 41.12 749 ASP B CA 1
ATOM 12765 C C . ASP B 1 749 ? 24.703 28.062 9.961 1 41.12 749 ASP B C 1
ATOM 12767 O O . ASP B 1 749 ? 24.531 27.812 11.156 1 41.12 749 ASP B O 1
ATOM 12771 N N . TYR B 1 750 ? 23.922 27.344 9.039 1 53 750 TYR B N 1
ATOM 12772 C CA . TYR B 1 750 ? 23.562 26.047 9.617 1 53 750 TYR B CA 1
ATOM 12773 C C . TYR B 1 750 ? 24.812 25.234 9.93 1 53 750 TYR B C 1
ATOM 12775 O O . TYR B 1 750 ? 25.438 24.672 9.031 1 53 750 TYR B O 1
ATOM 12783 N N . GLY B 1 751 ? 25.531 25.703 10.828 1 58.78 751 GLY B N 1
ATOM 12784 C CA . GLY B 1 751 ? 26.797 25.172 11.336 1 58.78 751 GLY B CA 1
ATOM 12785 C C . GLY B 1 751 ? 26.688 23.719 11.773 1 58.78 751 GLY B C 1
ATOM 12786 O O . GLY B 1 751 ? 25.719 23.047 11.469 1 58.78 751 GLY B O 1
ATOM 12787 N N . ALA B 1 752 ? 27.578 23.203 12.344 1 68 752 ALA B N 1
ATOM 12788 C CA . ALA B 1 752 ? 27.875 21.891 12.891 1 68 752 ALA B CA 1
ATOM 12789 C C . ALA B 1 752 ? 26.828 21.469 13.922 1 68 752 ALA B C 1
ATOM 12791 O O . ALA B 1 752 ? 26.672 20.281 14.219 1 68 752 ALA B O 1
ATOM 12792 N N . SER B 1 753 ? 25.828 22.438 14.203 1 74.69 753 SER B N 1
ATOM 12793 C CA . SER B 1 753 ? 24.906 22.078 15.273 1 74.69 753 SER B CA 1
ATOM 12794 C C . SER B 1 753 ? 23.453 22.156 14.805 1 74.69 753 SER B C 1
ATOM 12796 O O . SER B 1 753 ? 22.531 22.188 15.617 1 74.69 753 SER B O 1
ATOM 12798 N N . THR B 1 754 ? 23.203 22.141 13.57 1 77.12 754 THR B N 1
ATOM 12799 C CA . THR B 1 754 ? 21.875 22.328 13.008 1 77.12 754 THR B CA 1
ATOM 12800 C C . THR B 1 754 ? 20.938 21.219 13.453 1 77.12 754 THR B C 1
ATOM 12802 O O . THR B 1 754 ? 19.781 21.469 13.805 1 77.12 754 THR B O 1
ATOM 12805 N N . PHE B 1 755 ? 21.406 20.031 13.531 1 82.94 755 PHE B N 1
ATOM 12806 C CA . PHE B 1 755 ? 20.531 18.922 13.859 1 82.94 755 PHE B CA 1
ATOM 12807 C C . PHE B 1 755 ? 20.891 18.328 15.219 1 82.94 755 PHE B C 1
ATOM 12809 O O . PHE B 1 755 ? 20.641 17.141 15.469 1 82.94 755 PHE B O 1
ATOM 12816 N N . THR B 1 756 ? 21.469 19.203 16.047 1 81 756 THR B N 1
ATOM 12817 C CA . THR B 1 756 ? 21.688 18.844 17.438 1 81 756 THR B CA 1
ATOM 12818 C C . THR B 1 756 ? 20.516 19.281 18.312 1 81 756 THR B C 1
ATOM 12820 O O . THR B 1 756 ? 19.891 20.297 18.031 1 81 756 THR B O 1
ATOM 12823 N N . HIS B 1 757 ? 20.234 18.484 19.25 1 80.75 757 HIS B N 1
ATOM 12824 C CA . HIS B 1 757 ? 19.125 18.844 20.141 1 80.75 757 HIS B CA 1
ATOM 12825 C C . HIS B 1 757 ? 19.344 20.219 20.75 1 80.75 757 HIS B C 1
ATOM 12827 O O . HIS B 1 757 ? 20.453 20.562 21.172 1 80.75 757 HIS B O 1
ATOM 12833 N N . PRO B 1 758 ? 18.328 20.969 20.812 1 75.81 758 PRO B N 1
ATOM 12834 C CA . PRO B 1 758 ? 18.453 22.344 21.312 1 75.81 758 PRO B CA 1
ATOM 12835 C C . PRO B 1 758 ? 18.984 22.422 22.734 1 75.81 758 PRO B C 1
ATOM 12837 O O . PRO B 1 758 ? 19.672 23.375 23.109 1 75.81 758 PRO B O 1
ATOM 12840 N N . ALA B 1 759 ? 18.781 21.406 23.516 1 77.62 759 ALA B N 1
ATOM 12841 C CA . ALA B 1 759 ? 19.234 21.391 24.906 1 77.62 759 ALA B CA 1
ATOM 12842 C C . ALA B 1 759 ? 20.75 21.297 25 1 77.62 759 ALA B C 1
ATOM 12844 O O . ALA B 1 759 ? 21.359 21.75 25.969 1 77.62 759 ALA B O 1
ATOM 12845 N N . LEU B 1 760 ? 21.312 20.797 23.922 1 78.44 760 LEU B N 1
ATOM 12846 C CA . LEU B 1 760 ? 22.766 20.594 23.953 1 78.44 760 LEU B CA 1
ATOM 12847 C C . LEU B 1 760 ? 23.484 21.891 23.578 1 78.44 760 LEU B C 1
ATOM 12849 O O . LEU B 1 760 ? 24.656 22.062 23.922 1 78.44 760 LEU B O 1
ATOM 12853 N N . VAL B 1 761 ? 22.672 22.75 22.875 1 75.25 761 VAL B N 1
ATOM 12854 C CA . VAL B 1 761 ? 23.312 23.984 22.438 1 75.25 761 VAL B CA 1
ATOM 12855 C C . VAL B 1 761 ? 22.688 25.188 23.141 1 75.25 761 VAL B C 1
ATOM 12857 O O . VAL B 1 761 ? 23.078 26.328 22.891 1 75.25 761 VAL B O 1
ATOM 12860 N N . ALA B 1 762 ? 21.875 24.984 24.094 1 77.81 762 ALA B N 1
ATOM 12861 C CA . ALA B 1 762 ? 21.156 26.078 24.734 1 77.81 762 ALA B CA 1
ATOM 12862 C C . ALA B 1 762 ? 22.094 26.906 25.625 1 77.81 762 ALA B C 1
ATOM 12864 O O . ALA B 1 762 ? 22.938 26.359 26.328 1 77.81 762 ALA B O 1
ATOM 12865 N N . ILE B 1 763 ? 22 28.266 25.422 1 77.44 763 ILE B N 1
ATOM 12866 C CA . ILE B 1 763 ? 22.734 29.219 26.25 1 77.44 763 ILE B CA 1
ATOM 12867 C C . ILE B 1 763 ? 21.781 29.953 27.188 1 77.44 763 ILE B C 1
ATOM 12869 O O . ILE B 1 763 ? 20.562 29.984 26.938 1 77.44 763 ILE B O 1
ATOM 12873 N N . GLN B 1 764 ? 22.312 30.406 28.344 1 82.06 764 GLN B N 1
ATOM 12874 C CA . GLN B 1 764 ? 21.469 31.141 29.281 1 82.06 764 GLN B CA 1
ATOM 12875 C C . GLN B 1 764 ? 20.875 32.375 28.609 1 82.06 764 GLN B C 1
ATOM 12877 O O . GLN B 1 764 ? 21.609 33.219 28.094 1 82.06 764 GLN B O 1
ATOM 12882 N N . PRO B 1 765 ? 19.578 32.438 28.578 1 84.06 765 PRO B N 1
ATOM 12883 C CA . PRO B 1 765 ? 18.969 33.656 28.047 1 84.06 765 PRO B CA 1
ATOM 12884 C C . PRO B 1 765 ? 19.219 34.875 28.938 1 84.06 765 PRO B C 1
ATOM 12886 O O . PRO B 1 765 ? 19.219 34.75 30.172 1 84.06 765 PRO B O 1
ATOM 12889 N N . SER B 1 766 ? 19.375 36 28.391 1 87.25 766 SER B N 1
ATOM 12890 C CA . SER B 1 766 ? 19.625 37.219 29.156 1 87.25 766 SER B CA 1
ATOM 12891 C C . SER B 1 766 ? 18.359 37.656 29.906 1 87.25 766 SER B C 1
ATOM 12893 O O . SER B 1 766 ? 17.266 37.625 29.344 1 87.25 766 SER B O 1
ATOM 12895 N N . VAL B 1 767 ? 18.609 37.969 31.141 1 91.19 767 VAL B N 1
ATOM 12896 C CA . VAL B 1 767 ? 17.5 38.531 31.922 1 91.19 767 VAL B CA 1
ATOM 12897 C C . VAL B 1 767 ? 17.188 39.938 31.438 1 91.19 767 VAL B C 1
ATOM 12899 O O . VAL B 1 767 ? 18.047 40.812 31.469 1 91.19 767 VAL B O 1
ATOM 12902 N N . TRP B 1 768 ? 15.969 40.156 30.984 1 91.5 768 TRP B N 1
ATOM 12903 C CA . TRP B 1 768 ? 15.57 41.438 30.359 1 91.5 768 TRP B CA 1
ATOM 12904 C C . TRP B 1 768 ? 14.703 42.25 31.312 1 91.5 768 TRP B C 1
ATOM 12906 O O . TRP B 1 768 ? 13.594 41.844 31.656 1 91.5 768 TRP B O 1
ATOM 12916 N N . ILE B 1 769 ? 15.203 43.406 31.797 1 91.62 769 ILE B N 1
ATOM 12917 C CA . ILE B 1 769 ? 14.477 44.281 32.719 1 91.62 769 ILE B CA 1
ATOM 12918 C C . ILE B 1 769 ? 14.281 45.656 32.125 1 91.62 769 ILE B C 1
ATOM 12920 O O . ILE B 1 769 ? 15.047 46.062 31.25 1 91.62 769 ILE B O 1
ATOM 12924 N N . PRO B 1 770 ? 13.203 46.344 32.5 1 92.5 770 PRO B N 1
ATOM 12925 C CA . PRO B 1 770 ? 12.953 47.688 31.969 1 92.5 770 PRO B CA 1
ATOM 12926 C C . PRO B 1 770 ? 13.906 48.719 32.531 1 92.5 770 PRO B C 1
ATOM 12928 O O . PRO B 1 770 ? 14.336 48.625 33.688 1 92.5 770 PRO B O 1
ATOM 12931 N N . ASN B 1 771 ? 14.219 49.719 31.719 1 88.44 771 ASN B N 1
ATOM 12932 C CA . ASN B 1 771 ? 15.102 50.812 32.125 1 88.44 771 ASN B CA 1
ATOM 12933 C C . ASN B 1 771 ? 14.328 51.938 32.781 1 88.44 771 ASN B C 1
ATOM 12935 O O . ASN B 1 771 ? 13.562 52.656 32.125 1 88.44 771 ASN B O 1
ATOM 12939 N N . ASP B 1 772 ? 14.461 52.156 34.094 1 81.88 772 ASP B N 1
ATOM 12940 C CA . ASP B 1 772 ? 13.812 53.25 34.781 1 81.88 772 ASP B CA 1
ATOM 12941 C C . ASP B 1 772 ? 14.75 54.469 34.906 1 81.88 772 ASP B C 1
ATOM 12943 O O . ASP B 1 772 ? 14.438 55.438 35.594 1 81.88 772 ASP B O 1
ATOM 12947 N N . GLN B 1 773 ? 16 54.469 34.219 1 73.31 773 GLN B N 1
ATOM 12948 C CA . GLN B 1 773 ? 17 55.531 34.188 1 73.31 773 GLN B CA 1
ATOM 12949 C C . GLN B 1 773 ? 17.562 55.781 35.594 1 73.31 773 GLN B C 1
ATOM 12951 O O . GLN B 1 773 ? 18.203 56.812 35.875 1 73.31 773 GLN B O 1
ATOM 12956 N N . ASN B 1 774 ? 17.391 54.906 36.625 1 77.12 774 ASN B N 1
ATOM 12957 C CA . ASN B 1 774 ? 17.875 55.062 37.969 1 77.12 774 ASN B CA 1
ATOM 12958 C C . ASN B 1 774 ? 18.453 53.781 38.531 1 77.12 774 ASN B C 1
ATOM 12960 O O . ASN B 1 774 ? 19.641 53.5 38.375 1 77.12 774 ASN B O 1
ATOM 12964 N N . GLY B 1 775 ? 17.531 52.906 39 1 76.5 775 GLY B N 1
ATOM 12965 C CA . GLY B 1 775 ? 17.922 51.688 39.719 1 76.5 775 GLY B CA 1
ATOM 12966 C C . GLY B 1 775 ? 18.109 50.5 38.812 1 76.5 775 GLY B C 1
ATOM 12967 O O . GLY B 1 775 ? 18.75 49.5 39.219 1 76.5 775 GLY B O 1
ATOM 12968 N N . SER B 1 776 ? 17.703 50.5 37.625 1 87.56 776 SER B N 1
ATOM 12969 C CA . SER B 1 776 ? 17.766 49.344 36.75 1 87.56 776 SER B CA 1
ATOM 12970 C C . SER B 1 776 ? 19.203 49.062 36.312 1 87.56 776 SER B C 1
ATOM 12972 O O . SER B 1 776 ? 19.594 47.875 36.188 1 87.56 776 SER B O 1
ATOM 12974 N N . ASN B 1 777 ? 20.062 50.031 36.062 1 84.88 777 ASN B N 1
ATOM 12975 C CA . ASN B 1 777 ? 21.469 49.844 35.688 1 84.88 777 ASN B CA 1
ATOM 12976 C C . ASN B 1 777 ? 22.25 49.188 36.812 1 84.88 777 ASN B C 1
ATOM 12978 O O . ASN B 1 777 ? 23.125 48.344 36.562 1 84.88 777 ASN B O 1
ATOM 12982 N N . ASP B 1 778 ? 21.906 49.625 38.062 1 83.12 778 ASP B N 1
ATOM 12983 C CA . ASP B 1 778 ? 22.578 49.031 39.219 1 83.12 778 ASP B CA 1
ATOM 12984 C C . ASP B 1 778 ? 22.234 47.562 39.344 1 83.12 778 ASP B C 1
ATOM 12986 O O . ASP B 1 778 ? 23.078 46.719 39.688 1 83.12 778 ASP B O 1
ATOM 12990 N N . MET B 1 779 ? 21.062 47.312 39.062 1 88.31 779 MET B N 1
ATOM 12991 C CA . MET B 1 779 ? 20.594 45.938 39.156 1 88.31 779 MET B CA 1
ATOM 12992 C C . MET B 1 779 ? 21.266 45.062 38.094 1 88.31 779 MET B C 1
ATOM 12994 O O . MET B 1 779 ? 21.656 43.938 38.375 1 88.31 779 MET B O 1
ATOM 12998 N N . VAL B 1 780 ? 21.344 45.469 36.844 1 90.56 780 VAL B N 1
ATOM 12999 C CA . VAL B 1 780 ? 21.969 44.75 35.75 1 90.56 780 VAL B CA 1
ATOM 13000 C C . VAL B 1 780 ? 23.438 44.5 36.062 1 90.56 780 VAL B C 1
ATOM 13002 O O . VAL B 1 780 ? 23.969 43.438 35.781 1 90.56 780 VAL B O 1
ATOM 13005 N N . ASN B 1 781 ? 24.094 45.5 36.688 1 86.5 781 ASN B N 1
ATOM 13006 C CA . ASN B 1 781 ? 25.484 45.344 37.062 1 86.5 781 ASN B CA 1
ATOM 13007 C C . ASN B 1 781 ? 25.656 44.344 38.188 1 86.5 781 ASN B C 1
ATOM 13009 O O . ASN B 1 781 ? 26.641 43.594 38.219 1 86.5 781 ASN B O 1
ATOM 13013 N N . GLU B 1 782 ? 24.703 44.312 39.094 1 86.88 782 GLU B N 1
ATOM 13014 C CA . GLU B 1 782 ? 24.734 43.344 40.156 1 86.88 782 GLU B CA 1
ATOM 13015 C C . GLU B 1 782 ? 24.578 41.906 39.594 1 86.88 782 GLU B C 1
ATOM 13017 O O . GLU B 1 782 ? 25.266 41 40.031 1 86.88 782 GLU B O 1
ATOM 13022 N N . PHE B 1 783 ? 23.641 41.781 38.656 1 90.88 783 PHE B N 1
ATOM 13023 C CA . PHE B 1 783 ? 23.422 40.5 38.031 1 90.88 783 PHE B CA 1
ATOM 13024 C C . PHE B 1 783 ? 24.672 40.062 37.281 1 90.88 783 PHE B C 1
ATOM 13026 O O . PHE B 1 783 ? 25.062 38.875 37.344 1 90.88 783 PHE B O 1
ATOM 13033 N N . ARG B 1 784 ? 25.25 40.906 36.562 1 87.75 784 ARG B N 1
ATOM 13034 C CA . ARG B 1 784 ? 26.438 40.594 35.781 1 87.75 784 ARG B CA 1
ATOM 13035 C C . ARG B 1 784 ? 27.609 40.219 36.656 1 87.75 784 ARG B C 1
ATOM 13037 O O . ARG B 1 784 ? 28.422 39.344 36.312 1 87.75 784 ARG B O 1
ATOM 13044 N N . LYS B 1 785 ? 27.703 40.875 37.781 1 84.38 785 LYS B N 1
ATOM 13045 C CA . LYS B 1 785 ? 28.75 40.531 38.75 1 84.38 785 LYS B CA 1
ATOM 13046 C C . LYS B 1 785 ? 28.578 39.094 39.281 1 84.38 785 LYS B C 1
ATOM 13048 O O . LYS B 1 785 ? 29.562 38.406 39.531 1 84.38 785 LYS B O 1
ATOM 13053 N N . ASP B 1 786 ? 27.344 38.719 39.312 1 85.5 786 ASP B N 1
ATOM 13054 C CA . ASP B 1 786 ? 27.031 37.375 39.812 1 85.5 786 ASP B CA 1
ATOM 13055 C C . ASP B 1 786 ? 27.109 36.375 38.656 1 85.5 786 ASP B C 1
ATOM 13057 O O . ASP B 1 786 ? 26.781 35.188 38.844 1 85.5 786 ASP B O 1
ATOM 13061 N N . GLY B 1 787 ? 27.391 36.75 37.5 1 82.56 787 GLY B N 1
ATOM 13062 C CA . GLY B 1 787 ? 27.578 35.844 36.375 1 82.56 787 GLY B CA 1
ATOM 13063 C C . GLY B 1 787 ? 26.312 35.625 35.562 1 82.56 787 GLY B C 1
ATOM 13064 O O . GLY B 1 787 ? 26.219 34.656 34.812 1 82.56 787 GLY B O 1
ATOM 13065 N N . ILE B 1 788 ? 25.312 36.375 35.812 1 90.19 788 ILE B N 1
ATOM 13066 C CA . ILE B 1 788 ? 24.047 36.219 35.094 1 90.19 788 ILE B CA 1
ATOM 13067 C C . ILE B 1 788 ? 23.984 37.219 33.938 1 90.19 788 ILE B C 1
ATOM 13069 O O . ILE B 1 788 ? 24.172 38.438 34.156 1 90.19 788 ILE B O 1
ATOM 13073 N N . LYS B 1 789 ? 23.719 36.75 32.781 1 87.81 789 LYS B N 1
ATOM 13074 C CA . LYS B 1 789 ? 23.547 37.656 31.625 1 87.81 789 LYS B CA 1
ATOM 13075 C C . LYS B 1 789 ? 22.266 38.438 31.734 1 87.81 789 LYS B C 1
ATOM 13077 O O . LYS B 1 789 ? 21.188 37.875 31.922 1 87.81 789 LYS B O 1
ATOM 13082 N N . SER B 1 790 ? 22.344 39.781 31.781 1 90.69 790 SER B N 1
ATOM 13083 C CA . SER B 1 790 ? 21.188 40.625 31.938 1 90.69 790 SER B CA 1
ATOM 13084 C C . SER B 1 790 ? 21.312 41.875 31.078 1 90.69 790 SER B C 1
ATOM 13086 O O . SER B 1 790 ? 22.422 42.281 30.703 1 90.69 790 SER B O 1
ATOM 13088 N N . THR B 1 791 ? 20.156 42.406 30.609 1 88.88 791 THR B N 1
ATOM 13089 C CA . THR B 1 791 ? 20.156 43.625 29.797 1 88.88 791 THR B CA 1
ATOM 13090 C C . THR B 1 791 ? 18.906 44.469 30.078 1 88.88 791 THR B C 1
ATOM 13092 O O . THR B 1 791 ? 17.891 43.938 30.516 1 88.88 791 THR B O 1
ATOM 13095 N N . ASN B 1 792 ? 18.969 45.781 30.047 1 89.44 792 ASN B N 1
ATOM 13096 C CA . ASN B 1 792 ? 17.828 46.656 30.172 1 89.44 792 ASN B CA 1
ATOM 13097 C C . ASN B 1 792 ? 17.625 47.531 28.938 1 89.44 792 ASN B C 1
ATOM 13099 O O . ASN B 1 792 ? 16.922 48.531 28.969 1 89.44 792 ASN B O 1
ATOM 13103 N N . GLN B 1 793 ? 18.25 47.062 27.875 1 85.94 793 GLN B N 1
ATOM 13104 C CA . GLN B 1 793 ? 18.156 47.812 26.625 1 85.94 793 GLN B CA 1
ATOM 13105 C C . GLN B 1 793 ? 16.844 47.531 25.906 1 85.94 793 GLN B C 1
ATOM 13107 O O . GLN B 1 793 ? 16.391 46.375 25.906 1 85.94 793 GLN B O 1
ATOM 13112 N N . GLY B 1 794 ? 16.156 48.5 25.344 1 87.25 794 GLY B N 1
ATOM 13113 C CA . GLY B 1 794 ? 15 48.344 24.469 1 87.25 794 GLY B CA 1
ATOM 13114 C C . GLY B 1 794 ? 13.688 48.344 25.234 1 87.25 794 GLY B C 1
ATOM 13115 O O . GLY B 1 794 ? 12.617 48.219 24.641 1 87.25 794 GLY B O 1
ATOM 13116 N N . ALA B 1 795 ? 13.766 48.375 26.562 1 90.62 795 ALA B N 1
ATOM 13117 C CA . ALA B 1 795 ? 12.555 48.438 27.375 1 90.62 795 ALA B CA 1
ATOM 13118 C C . ALA B 1 795 ? 12.594 49.625 28.359 1 90.62 795 ALA B C 1
ATOM 13120 O O . ALA B 1 795 ? 13.633 49.906 28.953 1 90.62 795 ALA B O 1
ATOM 13121 N N . SER B 1 796 ? 11.492 50.406 28.422 1 90 796 SER B N 1
ATOM 13122 C CA . SER B 1 796 ? 11.414 51.562 29.328 1 90 796 SER B CA 1
ATOM 13123 C C . SER B 1 796 ? 10.055 51.625 30 1 90 796 SER B C 1
ATOM 13125 O O . SER B 1 796 ? 9.156 50.844 29.719 1 90 796 SER B O 1
ATOM 13127 N N . LEU B 1 797 ? 9.93 52.438 30.969 1 89 797 LEU B N 1
ATOM 13128 C CA . LEU B 1 797 ? 8.672 52.656 31.672 1 89 797 LEU B CA 1
ATOM 13129 C C . LEU B 1 797 ? 7.984 53.938 31.156 1 89 797 LEU B C 1
ATOM 13131 O O . LEU B 1 797 ? 8.641 54.938 30.922 1 89 797 LEU B O 1
ATOM 13135 N N . ASP B 1 798 ? 6.785 53.781 30.891 1 85.56 798 ASP B N 1
ATOM 13136 C CA . ASP B 1 798 ? 6.02 54.938 30.453 1 85.56 798 ASP B CA 1
ATOM 13137 C C . ASP B 1 798 ? 5.609 55.812 31.625 1 85.56 798 ASP B C 1
ATOM 13139 O O . ASP B 1 798 ? 5.949 55.531 32.781 1 85.56 798 ASP B O 1
ATOM 13143 N N . LYS B 1 799 ? 4.836 56.969 31.344 1 81.69 799 LYS B N 1
ATOM 13144 C CA . LYS B 1 799 ? 4.406 57.938 32.344 1 81.69 799 LYS B CA 1
ATOM 13145 C C . LYS B 1 799 ? 3.523 57.281 33.406 1 81.69 799 LYS B C 1
ATOM 13147 O O . LYS B 1 799 ? 3.523 57.688 34.562 1 81.69 799 LYS B O 1
ATOM 13152 N N . ASN B 1 800 ? 2.842 56.219 32.969 1 82.94 800 ASN B N 1
ATOM 13153 C CA . ASN B 1 800 ? 1.977 55.5 33.906 1 82.94 800 ASN B CA 1
ATOM 13154 C C . ASN B 1 800 ? 2.678 54.281 34.5 1 82.94 800 ASN B C 1
ATOM 13156 O O . ASN B 1 800 ? 2.025 53.406 35.062 1 82.94 800 ASN B O 1
ATOM 13160 N N . HIS B 1 801 ? 4.051 54.219 34.375 1 85.06 801 HIS B N 1
ATOM 13161 C CA . HIS B 1 801 ? 4.902 53.156 34.938 1 85.06 801 HIS B CA 1
ATOM 13162 C C . HIS B 1 801 ? 4.602 51.812 34.281 1 85.06 801 HIS B C 1
ATOM 13164 O O . HIS B 1 801 ? 4.66 50.781 34.969 1 85.06 801 HIS B O 1
ATOM 13170 N N . LYS B 1 802 ? 4.055 51.844 33.094 1 87.69 802 LYS B N 1
ATOM 13171 C CA . LYS B 1 802 ? 3.896 50.625 32.312 1 87.69 802 LYS B CA 1
ATOM 13172 C C . LYS B 1 802 ? 5.109 50.344 31.438 1 87.69 802 LYS B C 1
ATOM 13174 O O . LYS B 1 802 ? 5.707 51.281 30.906 1 87.69 802 LYS B O 1
ATOM 13179 N N . VAL B 1 803 ? 5.383 49.062 31.359 1 90.44 803 VAL B N 1
ATOM 13180 C CA . VAL B 1 803 ? 6.555 48.688 30.578 1 90.44 803 VAL B CA 1
ATOM 13181 C C . VAL B 1 803 ? 6.258 48.844 29.094 1 90.44 803 VAL B C 1
ATOM 13183 O O . VAL B 1 803 ? 5.242 48.344 28.594 1 90.44 803 VAL B O 1
ATOM 13186 N N . ILE B 1 804 ? 7.023 49.562 28.375 1 87.25 804 ILE B N 1
ATOM 13187 C CA . ILE B 1 804 ? 6.898 49.75 26.922 1 87.25 804 ILE B CA 1
ATOM 13188 C C . ILE B 1 804 ? 8.188 49.312 26.234 1 87.25 804 ILE B C 1
ATOM 13190 O O . ILE B 1 804 ? 9.281 49.531 26.766 1 87.25 804 ILE B O 1
ATOM 13194 N N . ILE B 1 805 ? 8.008 48.594 25.188 1 87 805 ILE B N 1
ATOM 13195 C CA . ILE B 1 805 ? 9.164 48.125 24.438 1 87 805 ILE B CA 1
ATOM 13196 C C . ILE B 1 805 ? 9.344 48.938 23.172 1 87 805 ILE B C 1
ATOM 13198 O O . ILE B 1 805 ? 8.359 49.281 22.516 1 87 805 ILE B O 1
ATOM 13202 N N . ASP B 1 806 ? 10.531 49.406 22.984 1 81.06 806 ASP B N 1
ATOM 13203 C CA . ASP B 1 806 ? 10.883 50.062 21.734 1 81.06 806 ASP B CA 1
ATOM 13204 C C . ASP B 1 806 ? 11.312 49.031 20.688 1 81.06 806 ASP B C 1
ATOM 13206 O O . ASP B 1 806 ? 12.398 48.438 20.781 1 81.06 806 ASP B O 1
ATOM 13210 N N . LEU B 1 807 ? 10.57 48.812 19.641 1 74.75 807 LEU B N 1
ATOM 13211 C CA . LEU B 1 807 ? 10.758 47.812 18.609 1 74.75 807 LEU B CA 1
ATOM 13212 C C . LEU B 1 807 ? 12.07 48 17.875 1 74.75 807 LEU B C 1
ATOM 13214 O O . LEU B 1 807 ? 12.664 47.031 17.375 1 74.75 807 LEU B O 1
ATOM 13218 N N . ASP B 1 808 ? 12.562 49.156 17.844 1 70.94 808 ASP B N 1
ATOM 13219 C CA . ASP B 1 808 ? 13.773 49.469 17.078 1 70.94 808 ASP B CA 1
ATOM 13220 C C . ASP B 1 808 ? 15.031 49.188 17.891 1 70.94 808 ASP B C 1
ATOM 13222 O O . ASP B 1 808 ? 16.109 49.031 17.328 1 70.94 808 ASP B O 1
ATOM 13226 N N . LYS B 1 809 ? 14.938 49.062 19.234 1 76.88 809 LYS B N 1
ATOM 13227 C CA . LYS B 1 809 ? 16.109 48.906 20.078 1 76.88 809 LYS B CA 1
ATOM 13228 C C . LYS B 1 809 ? 16.109 47.594 20.812 1 76.88 809 LYS B C 1
ATOM 13230 O O . LYS B 1 809 ? 16.672 47.469 21.891 1 76.88 809 LYS B O 1
ATOM 13235 N N . ILE B 1 810 ? 15.398 46.688 20.25 1 80.31 810 ILE B N 1
ATOM 13236 C CA . ILE B 1 810 ? 15.375 45.375 20.875 1 80.31 810 ILE B CA 1
ATOM 13237 C C . ILE B 1 810 ? 16.734 44.688 20.719 1 80.31 810 ILE B C 1
ATOM 13239 O O . ILE B 1 810 ? 17.328 44.688 19.641 1 80.31 810 ILE B O 1
ATOM 13243 N N . PRO B 1 811 ? 17.219 44.25 21.844 1 77.19 811 PRO B N 1
ATOM 13244 C CA . PRO B 1 811 ? 18.5 43.562 21.75 1 77.19 811 PRO B CA 1
ATOM 13245 C C . PRO B 1 811 ? 18.516 42.438 20.719 1 77.19 811 PRO B C 1
ATOM 13247 O O . PRO B 1 811 ? 17.5 41.75 20.531 1 77.19 811 PRO B O 1
ATOM 13250 N N . LEU B 1 812 ? 19.594 42.25 20.031 1 66.81 812 LEU B N 1
ATOM 13251 C CA . LEU B 1 812 ? 19.766 41.312 18.938 1 66.81 812 LEU B CA 1
ATOM 13252 C C . LEU B 1 812 ? 19.484 39.906 19.391 1 66.81 812 LEU B C 1
ATOM 13254 O O . LEU B 1 812 ? 19.047 39.062 18.594 1 66.81 812 LEU B O 1
ATOM 13258 N N . GLU B 1 813 ? 19.719 39.719 20.75 1 72.69 813 GLU B N 1
ATOM 13259 C CA . GLU B 1 813 ? 19.531 38.375 21.281 1 72.69 813 GLU B CA 1
ATOM 13260 C C . GLU B 1 813 ? 18.078 37.938 21.188 1 72.69 813 GLU B C 1
ATOM 13262 O O . GLU B 1 813 ? 17.797 36.75 21.109 1 72.69 813 GLU B O 1
ATOM 13267 N N . PHE B 1 814 ? 17.297 39.031 21.234 1 70.94 814 PHE B N 1
ATOM 13268 C CA . PHE B 1 814 ? 15.883 38.688 21.25 1 70.94 814 PHE B CA 1
ATOM 13269 C C . PHE B 1 814 ? 15.281 38.812 19.859 1 70.94 814 PHE B C 1
ATOM 13271 O O . PHE B 1 814 ? 14.141 38.375 19.641 1 70.94 814 PHE B O 1
ATOM 13278 N N . ARG B 1 815 ? 16 39.656 18.984 1 57.06 815 ARG B N 1
ATOM 13279 C CA . ARG B 1 815 ? 15.492 39.875 17.641 1 57.06 815 ARG B CA 1
ATOM 13280 C C . ARG B 1 815 ? 15.641 38.594 16.797 1 57.06 815 ARG B C 1
ATOM 13282 O O . ARG B 1 815 ? 16.562 37.812 17.016 1 57.06 815 ARG B O 1
ATOM 13289 N N . ASP B 1 816 ? 14.641 38 16.406 1 49.66 816 ASP B N 1
ATOM 13290 C CA . ASP B 1 816 ? 14.625 36.875 15.492 1 49.66 816 ASP B CA 1
ATOM 13291 C C . ASP B 1 816 ? 15.5 37.125 14.273 1 49.66 816 ASP B C 1
ATOM 13293 O O . ASP B 1 816 ? 15.102 36.844 13.141 1 49.66 816 ASP B O 1
ATOM 13297 N N . ASP B 1 817 ? 16.359 38.188 14.102 1 38.25 817 ASP B N 1
ATOM 13298 C CA . ASP B 1 817 ? 17.047 38.406 12.828 1 38.25 817 ASP B CA 1
ATOM 13299 C C . ASP B 1 817 ? 17.688 37.094 12.32 1 38.25 817 ASP B C 1
ATOM 13301 O O . ASP B 1 817 ? 17.812 36.125 13.07 1 38.25 817 ASP B O 1
ATOM 13305 N N . GLN B 1 818 ? 18.422 37.062 11.023 1 36.47 818 GLN B N 1
ATOM 13306 C CA . GLN B 1 818 ? 18.938 35.938 10.234 1 36.47 818 GLN B CA 1
ATOM 13307 C C . GLN B 1 818 ? 19.719 34.969 11.094 1 36.47 818 GLN B C 1
ATOM 13309 O O . GLN B 1 818 ? 19.688 33.75 10.859 1 36.47 818 GLN B O 1
ATOM 13314 N N . TYR B 1 819 ? 20.734 35.438 11.875 1 34.25 819 TYR B N 1
ATOM 13315 C CA . TYR B 1 819 ? 21.562 34.688 12.812 1 34.25 819 TYR B CA 1
ATOM 13316 C C . TYR B 1 819 ? 20.734 34.094 13.93 1 34.25 819 TYR B C 1
ATOM 13318 O O . TYR B 1 819 ? 20.969 32.969 14.367 1 34.25 819 TYR B O 1
ATOM 13326 N N . ALA B 1 820 ? 19.828 34.781 14.617 1 35.94 820 ALA B N 1
ATOM 13327 C CA . ALA B 1 820 ? 18.875 34.438 15.672 1 35.94 820 ALA B CA 1
ATOM 13328 C C . ALA B 1 820 ? 17.812 33.469 15.148 1 35.94 820 ALA B C 1
ATOM 13330 O O . ALA B 1 820 ? 17.203 32.719 15.914 1 35.94 820 ALA B O 1
ATOM 13331 N N . LYS B 1 821 ? 17.359 33.594 14.039 1 37.5 821 LYS B N 1
ATOM 13332 C CA . LYS B 1 821 ? 16.438 32.719 13.305 1 37.5 821 LYS B CA 1
ATOM 13333 C C . LYS B 1 821 ? 16.891 31.281 13.328 1 37.5 821 LYS B C 1
ATOM 13335 O O . LYS B 1 821 ? 16.062 30.359 13.383 1 37.5 821 LYS B O 1
ATOM 13340 N N . SER B 1 822 ? 18.109 31.125 12.984 1 36.19 822 SER B N 1
ATOM 13341 C CA . SER B 1 822 ? 18.703 29.797 13.078 1 36.19 822 SER B CA 1
ATOM 13342 C C . SER B 1 822 ? 18.641 29.266 14.508 1 36.19 822 SER B C 1
ATOM 13344 O O . SER B 1 822 ? 18.375 28.078 14.719 1 36.19 822 SER B O 1
ATOM 13346 N N . LYS B 1 823 ? 19.078 30.109 15.547 1 36.03 823 LYS B N 1
ATOM 13347 C CA . LYS B 1 823 ? 19.062 29.766 16.969 1 36.03 823 LYS B CA 1
ATOM 13348 C C . LYS B 1 823 ? 17.625 29.656 17.484 1 36.03 823 LYS B C 1
ATOM 13350 O O . LYS B 1 823 ? 17.344 28.844 18.359 1 36.03 823 LYS B O 1
ATOM 13355 N N . LYS B 1 824 ? 16.625 30.422 17.094 1 37.03 824 LYS B N 1
ATOM 13356 C CA . LYS B 1 824 ? 15.234 30.5 17.531 1 37.03 824 LYS B CA 1
ATOM 13357 C C . LYS B 1 824 ? 14.43 29.328 16.984 1 37.03 824 LYS B C 1
ATOM 13359 O O . LYS B 1 824 ? 13.438 28.922 17.594 1 37.03 824 LYS B O 1
ATOM 13364 N N . ALA B 1 825 ? 14.594 29.016 15.82 1 35 825 ALA B N 1
ATOM 13365 C CA . ALA B 1 825 ? 13.945 27.781 15.406 1 35 825 ALA B CA 1
ATOM 13366 C C . ALA B 1 825 ? 14.258 26.641 16.391 1 35 825 ALA B C 1
ATOM 13368 O O . ALA B 1 825 ? 13.391 25.828 16.703 1 35 825 ALA B O 1
ATOM 13369 N N . ASN B 1 826 ? 15.492 26.672 16.812 1 35.16 826 ASN B N 1
ATOM 13370 C CA . ASN B 1 826 ? 15.867 25.797 17.906 1 35.16 826 ASN B CA 1
ATOM 13371 C C . ASN B 1 826 ? 15.203 26.203 19.219 1 35.16 826 ASN B C 1
ATOM 13373 O O . ASN B 1 826 ? 14.766 25.344 20 1 35.16 826 ASN B O 1
ATOM 13377 N N . LYS B 1 827 ? 15.133 27.562 19.609 1 35.44 827 LYS B N 1
ATOM 13378 C CA . LYS B 1 827 ? 14.531 28.078 20.844 1 35.44 827 LYS B CA 1
ATOM 13379 C C . LYS B 1 827 ? 13.016 27.938 20.812 1 35.44 827 LYS B C 1
ATOM 13381 O O . LYS B 1 827 ? 12.398 27.609 21.828 1 35.44 827 LYS B O 1
ATOM 13386 N N . LYS B 1 828 ? 12.367 28.219 19.719 1 37.84 828 LYS B N 1
ATOM 13387 C CA . LYS B 1 828 ? 10.922 28.016 19.656 1 37.84 828 LYS B CA 1
ATOM 13388 C C . LYS B 1 828 ? 10.57 26.531 19.812 1 37.84 828 LYS B C 1
ATOM 13390 O O . LYS B 1 828 ? 9.57 26.203 20.453 1 37.84 828 LYS B O 1
ATOM 13395 N N . ARG B 1 829 ? 11.352 25.781 19.234 1 37.72 829 ARG B N 1
ATOM 13396 C CA . ARG B 1 829 ? 11.234 24.344 19.438 1 37.72 829 ARG B CA 1
ATOM 13397 C C . ARG B 1 829 ? 11.469 23.984 20.906 1 37.72 829 ARG B C 1
ATOM 13399 O O . ARG B 1 829 ? 10.75 23.156 21.469 1 37.72 829 ARG B O 1
ATOM 13406 N N . GLU B 1 830 ? 12.492 24.609 21.438 1 38.84 830 GLU B N 1
ATOM 13407 C CA . GLU B 1 830 ? 12.75 24.438 22.875 1 38.84 830 GLU B CA 1
ATOM 13408 C C . GLU B 1 830 ? 11.641 25.062 23.703 1 38.84 830 GLU B C 1
ATOM 13410 O O . GLU B 1 830 ? 11.203 24.469 24.703 1 38.84 830 GLU B O 1
ATOM 13415 N N . VAL B 1 831 ? 11.273 26.219 23.328 1 37.78 831 VAL B N 1
ATOM 13416 C CA . VAL B 1 831 ? 10.25 26.891 24.125 1 37.78 831 VAL B CA 1
ATOM 13417 C C . VAL B 1 831 ? 8.945 26.094 24.078 1 37.78 831 VAL B C 1
ATOM 13419 O O . VAL B 1 831 ? 8.281 25.922 25.094 1 37.78 831 VAL B O 1
ATOM 13422 N N . LYS B 1 832 ? 8.672 25.609 22.875 1 39.59 832 LYS B N 1
ATOM 13423 C CA . LYS B 1 832 ? 7.441 24.828 22.828 1 39.59 832 LYS B CA 1
ATOM 13424 C C . LYS B 1 832 ? 7.57 23.547 23.656 1 39.59 832 LYS B C 1
ATOM 13426 O O . LYS B 1 832 ? 6.652 23.188 24.391 1 39.59 832 LYS B O 1
ATOM 13431 N N . GLN B 1 833 ? 8.672 22.922 23.375 1 40.97 833 GLN B N 1
ATOM 13432 C CA . GLN B 1 833 ? 8.875 21.734 24.219 1 40.97 833 GLN B CA 1
ATOM 13433 C C . GLN B 1 833 ? 9.094 22.141 25.672 1 40.97 833 GLN B C 1
ATOM 13435 O O . GLN B 1 833 ? 8.547 21.5 26.578 1 40.97 833 GLN B O 1
ATOM 13440 N N . LEU B 1 834 ? 9.922 23.219 25.906 1 44.56 834 LEU B N 1
ATOM 13441 C CA . LEU B 1 834 ? 10.188 23.703 27.266 1 44.56 834 LEU B CA 1
ATOM 13442 C C . LEU B 1 834 ? 8.93 24.297 27.891 1 44.56 834 LEU B C 1
ATOM 13444 O O . LEU B 1 834 ? 8.648 24.078 29.062 1 44.56 834 LEU B O 1
ATOM 13448 N N . LYS B 1 835 ? 8.25 24.969 27.109 1 46.28 835 LYS B N 1
ATOM 13449 C CA . LYS B 1 835 ? 6.992 25.484 27.656 1 46.28 835 LYS B CA 1
ATOM 13450 C C . LYS B 1 835 ? 6.066 24.344 28.078 1 46.28 835 LYS B C 1
ATOM 13452 O O . LYS B 1 835 ? 5.426 24.422 29.125 1 46.28 835 LYS B O 1
ATOM 13457 N N . LYS B 1 836 ? 6.066 23.375 27.078 1 48.66 836 LYS B N 1
ATOM 13458 C CA . LYS B 1 836 ? 5.285 22.219 27.516 1 48.66 836 LYS B CA 1
ATOM 13459 C C . LYS B 1 836 ? 5.852 21.625 28.812 1 48.66 836 LYS B C 1
ATOM 13461 O O . LYS B 1 836 ? 5.098 21.281 29.719 1 48.66 836 LYS B O 1
ATOM 13466 N N . GLN B 1 837 ? 7.16 21.641 28.828 1 49.31 837 GLN B N 1
ATOM 13467 C CA . GLN B 1 837 ? 7.781 21.141 30.047 1 49.31 837 GLN B CA 1
ATOM 13468 C C . GLN B 1 837 ? 7.652 22.141 31.188 1 49.31 837 GLN B C 1
ATOM 13470 O O . GLN B 1 837 ? 7.41 21.766 32.344 1 49.31 837 GLN B O 1
ATOM 13475 N N . ILE B 1 838 ? 7.777 23.344 30.906 1 52.22 838 ILE B N 1
ATOM 13476 C CA . ILE B 1 838 ? 7.617 24.391 31.906 1 52.22 838 ILE B CA 1
ATOM 13477 C C . ILE B 1 838 ? 6.188 24.391 32.438 1 52.22 838 ILE B C 1
ATOM 13479 O O . ILE B 1 838 ? 5.973 24.453 33.656 1 52.22 838 ILE B O 1
ATOM 13483 N N . ASP B 1 839 ? 5.34 24.266 31.547 1 50.56 839 ASP B N 1
ATOM 13484 C CA . ASP B 1 839 ? 3.949 24.188 31.984 1 50.56 839 ASP B CA 1
ATOM 13485 C C . ASP B 1 839 ? 3.713 22.969 32.875 1 50.56 839 ASP B C 1
ATOM 13487 O O . ASP B 1 839 ? 3.027 23.062 33.906 1 50.56 839 ASP B O 1
ATOM 13491 N N . GLU B 1 840 ? 4.359 21.953 32.406 1 50.53 840 GLU B N 1
ATOM 13492 C CA . GLU B 1 840 ? 4.273 20.75 33.25 1 50.53 840 GLU B CA 1
ATOM 13493 C C . GLU B 1 840 ? 4.984 20.969 34.562 1 50.53 840 GLU B C 1
ATOM 13495 O O . GLU B 1 840 ? 4.477 20.562 35.625 1 50.53 840 GLU B O 1
ATOM 13500 N N . ILE B 1 841 ? 6.133 21.609 34.5 1 50.53 841 ILE B N 1
ATOM 13501 C CA . ILE B 1 841 ? 6.902 21.875 35.688 1 50.53 841 ILE B CA 1
ATOM 13502 C C . ILE B 1 841 ? 6.203 22.953 36.531 1 50.53 841 ILE B C 1
ATOM 13504 O O . ILE B 1 841 ? 6.105 22.828 37.75 1 50.53 841 ILE B O 1
ATOM 13508 N N . GLU B 1 842 ? 5.797 23.953 35.969 1 49.28 842 GLU B N 1
ATOM 13509 C CA . GLU B 1 842 ? 5.051 24.969 36.719 1 49.28 842 GLU B CA 1
ATOM 13510 C C . GLU B 1 842 ? 3.809 24.375 37.375 1 49.28 842 GLU B C 1
ATOM 13512 O O . GLU B 1 842 ? 3.471 24.734 38.5 1 49.28 842 GLU B O 1
ATOM 13517 N N . GLU B 1 843 ? 3.176 23.562 36.594 1 47.97 843 GLU B N 1
ATOM 13518 C CA . GLU B 1 843 ? 2.072 22.844 37.219 1 47.97 843 GLU B CA 1
ATOM 13519 C C . GLU B 1 843 ? 2.559 22 38.375 1 47.97 843 GLU B C 1
ATOM 13521 O O . GLU B 1 843 ? 1.883 21.906 39.406 1 47.97 843 GLU B O 1
ATOM 13526 N N . GLU B 1 844 ? 3.686 21.469 38.125 1 42.78 844 GLU B N 1
ATOM 13527 C CA . GLU B 1 844 ? 4.258 20.703 39.219 1 42.78 844 GLU B CA 1
ATOM 13528 C C . GLU B 1 844 ? 4.711 21.625 40.344 1 42.78 844 GLU B C 1
ATOM 13530 O O . GLU B 1 844 ? 4.574 21.281 41.531 1 42.78 844 GLU B O 1
ATOM 13535 N N . ILE B 1 845 ? 5.254 22.641 39.938 1 41.22 845 ILE B N 1
ATOM 13536 C CA . ILE B 1 845 ? 5.691 23.562 40.969 1 41.22 845 ILE B CA 1
ATOM 13537 C C . ILE B 1 845 ? 4.477 24.25 41.625 1 41.22 845 ILE B C 1
ATOM 13539 O O . ILE B 1 845 ? 4.449 24.484 42.812 1 41.22 845 ILE B O 1
ATOM 13543 N N . GLY B 1 846 ? 3.557 24.594 40.844 1 38.81 846 GLY B N 1
ATOM 13544 C CA . GLY B 1 846 ? 2.357 25.141 41.438 1 38.81 846 GLY B CA 1
ATOM 13545 C C . GLY B 1 846 ? 1.636 24.172 42.344 1 38.81 846 GLY B C 1
ATOM 13546 O O . GLY B 1 846 ? 0.846 24.578 43.188 1 38.81 846 GLY B O 1
ATOM 13547 N N . GLU B 1 847 ? 1.577 22.953 41.875 1 37.94 847 GLU B N 1
ATOM 13548 C CA . GLU B 1 847 ? 0.919 22.031 42.812 1 37.94 847 GLU B CA 1
ATOM 13549 C C . GLU B 1 847 ? 1.749 21.812 44.062 1 37.94 847 GLU B C 1
ATOM 13551 O O . GLU B 1 847 ? 1.267 21.234 45.031 1 37.94 847 GLU B O 1
ATOM 13556 N N . ARG B 1 848 ? 2.998 22.328 44 1 32.75 848 ARG B N 1
ATOM 13557 C CA . ARG B 1 848 ? 3.631 22.297 45.312 1 32.75 848 ARG B CA 1
ATOM 13558 C C . ARG B 1 848 ? 3.428 23.609 46.062 1 32.75 848 ARG B C 1
ATOM 13560 O O . ARG B 1 848 ? 3.602 24.688 45.469 1 32.75 848 ARG B O 1
#

pLDDT: mean 76.94, std 18.18, range [24.03, 97.75]

Radius of gyration: 41.09 Å; Cα contacts (8 Å, |Δi|>4): 2214; chains: 2; bounding box: 102×124×121 Å

InterPro domains:
  IPR003864 CSC1/OSCA1-like, 7TM region [PF02714] (369-646)
  IPR022257 10TM putative phosphate transporter, extracellular tail [PF12621] (739-805)
  IPR027815 CSC1/OSCA1-like, cytosolic domain [PF14703] (189-358)
  IPR032880 CSC1/OSCA1-like, N-terminal transmembrane domain [PF13967] (19-165)
  IPR045122 Calcium permeable stress-gated cation channel 1-like [PTHR13018] (18-767)

Sequence (1696 aa):
MSQDLASQQQSTDSSIATFTSSLVFNVAVTIGIFVAFDILRKRNKKVYEPRTYLVPESNRSEPLPPGLFAWILPVLKISDEEVIKRIGLDSYMFLRFMKLFMILFAIFSIFGLAVLLPINSVNQGDNQGLEKFTIGNIRDEKRLWSHVIFTWLFSGIIMYALYREFNTFIRLRHEYHTTDEYRNSPRATTILVTGIPKELNNSESLKALFDIFPGGVKRIWLNRDPSKLAKATAKREAIVNNLEGAATNYIIQYAKDSTKPEFRESNVENGNSPNIKRPQHSSKLPIIGKKVDSLETYSNDLNDINHQISELQKNPNDFKRLNSAFIQFNDYVGAQLAATSTVPKLINISPDDIIWENLNLTSKQKMIRRVISLSVVIGIVIIWMSAVTFVAGISTLSELAKLKPLKFLEGLNNAEGNLKVLVGIIQGILPAVALNILMMILVIVLRFLSRFEGSVTNSGVDLSLQSKYYFHLVMNVLLVTTFANGILQSLPKLVNNPTQSIEILANNLPRASTFFLTYILLTITACALEIFQIGPLIMNFIFKKFLVKTPRKIWELEKTMPFQDWGTGFPPHIMIASIGIVYSTIQPIILPIVTLHFALYYLVYRHQFLYVYDKLNQTGGLLFPKAIYQVFTGIYIFQLTLTGLMFLNGGFVQGVLCIILLVLSVGVLLAMKLIFKHNPRAEFLPVDLMGVIDMKTRNLLVGKNQDKQISSEKEPIRNDDDDDDDNDDYTRADVLHINEGDEKDLDDDYGASTFTHPALVAIQPSVWIPNDQNGSNDMVNEFRKDGIKSTNQGASLDKNHKVIIDLDKIPLEFRDDQYAKSKKANKKREVKQLKKQIDEIEEEIGERMSQDLASQQQSTDSSIATFTSSLVFNVAVTIGIFVAFDILRKRNKKVYEPRTYLVPESNRSEPLPPGLFAWILPVLKISDEEVIKRIGLDSYMFLRFMKLFMILFAIFSIFGLAVLLPINSVNQGDNQGLEKFTIGNIRDEKRLWSHVIFTWLFSGIIMYALYREFNTFIRLRHEYHTTDEYRNSPRATTILVTGIPKELNNSESLKALFDIFPGGVKRIWLNRDPSKLAKATAKREAIVNNLEGAATNYIIQYAKDSTKPEFRESNVENGNSPNIKRPQHSSKLPIIGKKVDSLETYSNDLNDINHQISELQKNPNDFKRLNSAFIQFNDYVGAQLAATSTVPKLINISPDDIIWENLNLTSKQKMIRRVISLSVVIGIVIIWMSAVTFVAGISTLSELAKLKPLKFLEGLNNAEGNLKVLVGIIQGILPAVALNILMMILVIVLRFLSRFEGSVTNSGVDLSLQSKYYFHLVMNVLLVTTFANGILQSLPKLVNNPTQSIEILANNLPRASTFFLTYILLTITACALEIFQIGPLIMNFIFKKFLVKTPRKIWELEKTMPFQDWGTGFPPHIMIASIGIVYSTIQPIILPIVTLHFALYYLVYRHQFLYVYDKLNQTGGLLFPKAIYQVFTGIYIFQLTLTGLMFLNGGFVQGVLCIILLVLSVGVLLAMKLIFKHNPRAEFLPVDLMGVIDMKTRNLLVGKNQDKQISSEKEPIRNDDDDDDDNDDYTRADVLHINEGDEKDLDDDYGASTFTHPALVAIQPSVWIPNDQNGSNDMVNEFRKDGIKSTNQGASLDKNHKVIIDLDKIPLEFRDDQYAKSKKANKKREVKQLKKQIDEIEEEIGER

Organism: Rhizophagus irregularis (strain DAOM 181602 / DAOM 197198 / MUCL 43194) (NCBI:txid747089)

Foldseek 3Di:
DVVVVVVVQVVQVVLQVVLVVLLVVLVVLLVVLLQVLLVCCVVDQLFQFVQQPQDDPLQHDDDFDSDRVSRQVVLVPDDLLNLCRNQNDQLSLVLVVLVLLLVLLVVLLVCLVPPQQCLQQPPFAPRGHLLSRFPVRHQDLVSLVVLLVVLLVSLVVLLVSLLVSLVQLLLQLLQVCPFPVNFQDQQLQKFKAAAADPVCQDPVSVQVVLQVFPQGFDDKFFDFDCPVLLLLVLVLVLLLVQLLVQQQVLLLQVLVLVVDPVSVVVCPPDVDDPPRPQDWDFQAAVPDGDTDRSNVVSLVVNVVSQVVLVVCLVCVVPTHTARMMMIGGRGSLSSLVVLVVGPPRGGRDALLFFDSVLRRDHPVQLVVLLVVLVVVLVVCLVVVLVVLVVLVVVLPLVVVCVPVVVVVSVVLVPDPDPSVVVNVVCSVVVSVVVVVVVLVVVLVVLLVSLVSSRDGGNVSSLLSLLVSSLVSCCSRPVQSLLCVVPCVVCVVVCVVPVVCSLVSSLVRVLVSVSVLLSVLSVLSSVLSCLSSVVVLVVCLVCCQPPNDFGPQVPVCNSNDFAADRSSPPLNVLLSLSLSCSLCSSRRVVSSVSNSSSSVSNSSSSSSCSSGGHDRPDDPSNPSSVVSSLSNLVSSLNSLSSSLSNCVVSPNPVSNVSSVVVNVVSVVSSVVSVQVQQAPPLGRVDGSSSSQQADLAPRDGNDDDDPPPPPPPDDDPCPPVVVVVVQPRQNHPPPRDGNDNRPPPPLNDPCPPCLNPQLSSVDDNDASEYADAVPCVVVVCVVSVVSVGHYDRWQWYADPVRGIDGHPVTPDPSSSCPSVNVSSVSNVVSSCVVSVVVCVVVVVVRVVD/DVVVVVVVQVVQVVLQVVLVVLLVVLVVLLVVLLQVLLVCCVVDQLFQFVQQPQDDPLQHDDDFDSDRVRRQVVLVPDDLLNLCRNQNDQLSLVLVVLVLLLVLLVVLLVCLVPPQQCLQQPPFAPRGHLLSRFPVRHQDLVSLVVLLVVLLVSLVVLLVSLLVSLVQLLLQLLQVCPFPVNFQDQQLQKFKAAAADPVCQDPVSVQVVLQVFPQGFDDKFFDFDCPVLLLLVLVLVLLLVQLLVQQQVLLLQVLVLVVDPVSVVVCPPDVDDPPRPQDWDFDADVPDGDTDRSNVVSLVVNVVSQVVLVVCLVCVVPTHTARMMMIGGRGSLSRLVVLVVGPPRGGRDALLFFDSVLRRDHPVQLVVLVVVLVVVLVVCLVVVLVVLVVLVVVLPLVVVCPPVVVVVSVVLCPDPDPSVVVNVVCSVVVSVVVVVVVLVVVLVVLLVSLVSSRDGGNVSSLLSLLVSSLVSCCSRPVQSLLCVVPCVVCVVVCVVVVVCRLVSSLVRVLVSVSVLLSVLSVLSSVLSCLSSVVVLVVVLVCCQVPNDFGPQSPVCNSNDFAADRSSPSLNVLLSLSLSCSLCSSRRVVSSVSNSSSSVSNSSSSSSCSSGGHDRPDDPSNPSSVVSSLSNLVSSLNSLSSSLSNCVVSPNPVSNVSSVVVNVVSVVSSVVSVLVQQAPPLGRVDGSSSSQQADLAPRDGPDDDPPPVPPPPDDPPCPVVPPPVVQPRQNHPPVRDGNDNDPPPPLNDPCPPCRNPQLSSVDDNDANEYACAVPCPVVVCVVSVVSVGHYDHWQWYADPVRGIDGHPVTDDPCSSCPSVVVSSVSNVVSSCVVSVVVSVVVVVVSVVD